Protein 2MLB (pdb70)

Nearest PDB structures (foldseek):
  2mlb-assembly1_A  TM=9.264E-01  e=1.412E-14  synthetic construct
  2y5b-assembly2_F  TM=9.102E-01  e=2.335E-07  Homo sapiens
  4jio-assembly3_U  TM=8.837E-01  e=2.335E-07  Homo sapiens
  5tl7-assembly2_C  TM=8.619E-01  e=2.286E-06  Mus musculus
  8oi3-assembly2_C  TM=8.334E-01  e=6.923E-06  Arabidopsis thaliana

Solvent-accessible surface area: 5990 Å² total; per-residue (Å²): 182,94,70,11,41,8,45,17,104,107,56,120,83,53,101,32,83,26,65,116,164,56,46,5,125,73,13,12,83,48,22,2,183,138,79,64,83,45,51,152,43,24,106,26,31,42,140,70,149,55,12,75,68,110,68,56,16,64,116,83,64,52,89,42,44,33,107,12,81,25,91,59,125,191,191,88,67,181,235

Secondary structure (DSSP, 8-state):
--EEEEE-TTS-EEEEE--TT-BHHHHHHHHHHHHT--TTTEEEEETTEE--TTSBHHHHT--TT-EEEEEE-------

CATH classification: 3.10.20.90

Radius of gyration: 12.87 Å; Cα contacts (8 Å, |Δi|>4): 111; chains: 1; bounding box: 32×34×25 Å

Sequence (79 aa):
MDTINITLPDGKTLTLTVTPEFTVKELAEEIARRLGLSPEDIKLTHNGKTLDPSLTLAEYGITPGSTITLEIKKKGGLEMDTINITLPDGKTLTLTVTPEFTVKELAEEIARRLGLSPEDIKLTHNGKTLDPSLTLAEYGITPGSTITLEIKKKGGLEMDTINITLPDGKTLTLTVTPEFTVKELAEEIARRLGLSPEDIKLTHNGKTLDPSLTLAEYGITPGSTITLEIKKKGGLEMDTINITLPDGKTLTLTVTPEFTVKELAEEIARRLGLSPEDIKLTHNGKTLDPSLTLAEYGITPGSTITLEIKKKGGLEMDTINITLPDGKTLTLTVTPEFTVKELAEEIARRLGLSPEDIKLTHNGKTLDPSLTLAEYGITPGSTITLEIKKKGGLEMDTINITLPDGKTLTLTVTPEFTVKELAEEIARRLGLSPEDIKLTHNGKTLDPSLTLAEYGITPGSTITLEIKKKGGLEMDTINITLPDGKTLTLTVTPEFTVKELAEEIARRLGLSPEDIKLTHNGKTLDPSLTLAEYGITPGSTITLEIKKKGGLEMDTINITLPDGKTLTLTVTPEFTVKELAEEIARRLGLSPEDIKLTHNGKTLDPSLTLAEYGITPGSTITLEIKKKGGLEMDTINITLPDGKTLTLTVTPEFTVKELAEEIARRLGLSPEDIKLTHNGKTLDPSLTLAEYGITPGSTITLEIKKKGGLEMDTINITLPDGKTLTLTVTPEFTVKELAEEIARRLGLSPEDIKLTHNGKTLDPSLTLAEYGITPGSTITLEIKKKGGLEMDTINITLPDGKTLTLTVTPEFTVKELAEEIARRLGLSPEDIKLTHNGKTLDPSLTLAEYGITPGSTITLEIKKKGGLEMDTINITLPDGKTLTLTVTPEFTVKELAEEIARRLGLSPEDIKLTHNGKTLDPSLTLAEYGITPGSTITLEIKKKGGLEMDTINITLPDGKTLTLTVTPEFTVKELAEEIARRLGLSPEDIKLTHNGKTLDPSLTLAEYGITPGSTITLEIKKKGGLEMDTINITLPDGKTLTLTVTPEFTVKELAEEIARRLGLSPEDIKLTHNGKTLDPSLTLAEYGITPGSTITLEIKKKGGLEMDTINITLPDGKTLTLTVTPEFTVKELAEEIARRLGLSPEDIKLTHNGKTLDPSLTLAEYGITPGSTITLEIKKKGGLEMDTINITLPDGKTLTLTVTPEFTVKELAEEIARRLGLSPEDIKLTHNGKTLDPSLTLAEYGITPGSTITLEIKKKGGLEMDTINITLPDGKTLTLTVTPEFTVKELAEEIARRLGLSPEDIKLTHNGKTLDPSLTLAEYGITPGSTITLEIKKKGGLEMDTINITLPDGKTLTLTVTPEFTVKELAEEIARRLGLSPEDIKLTHNGKTLDPSLTLAEYGITPGSTITLEIKKKGGLEMDTINITLPDGKTLTLTVTPEFTVKELAEEIARRLGLSPEDIKLTHNGKTLDPSLTLAEYGITPGSTITLEIKKKGGLEMDTINITLPDGKTLTLTVTPEFTVKELAEEIARRLGLSPEDIKLTHNGKTLDPSLTLAEYGITPGSTITLEIKKKGGLE

Foldseek 3Di:
DFWAWEQEPVGDIDIDGDDQVAALLRVLCVVCVVVVHDSVFKWKDDPHDTDDRVGGPVVVPDDHPDYIYIDGDDDDDDD

Structure (mmCIF, N/CA/C/O backbone):
data_2MLB
#
_entry.id   2MLB
#
loop_
_atom_site.group_PDB
_atom_site.id
_atom_site.type_symbol
_atom_site.label_atom_id
_atom_site.label_alt_id
_atom_site.label_comp_id
_atom_site.label_asym_id
_atom_site.label_entity_id
_atom_site.label_seq_id
_atom_site.pdbx_PDB_ins_code
_atom_site.Cartn_x
_atom_site.Cartn_y
_atom_site.Cartn_z
_atom_site.occupancy
_atom_site.B_iso_or_equiv
_atom_site.auth_seq_id
_atom_site.auth_comp_id
_atom_site.auth_asym_id
_atom_site.auth_atom_id
_atom_site.pdbx_PDB_model_num
ATOM 1 N N . MET A 1 1 ? -10.278 9.974 -12.958 1.00 0.00 1 MET A N 1
ATOM 2 C CA . MET A 1 1 ? -9.894 8.679 -12.341 1.00 0.00 1 MET A CA 1
ATOM 3 C C . MET A 1 1 ? -10.043 8.740 -10.828 1.00 0.00 1 MET A C 1
ATOM 4 O O . MET A 1 1 ? -9.761 9.766 -10.209 1.00 0.00 1 MET A O 1
ATOM 20 N N . ASP A 1 2 ? -10.494 7.635 -10.244 1.00 0.00 2 ASP A N 1
ATOM 21 C CA . ASP A 1 2 ? -10.689 7.550 -8.798 1.00 0.00 2 ASP A CA 1
ATOM 22 C C . ASP A 1 2 ? -10.227 6.197 -8.257 1.00 0.00 2 ASP A C 1
ATOM 23 O O . ASP A 1 2 ? -10.159 5.998 -7.045 1.00 0.00 2 ASP A O 1
ATOM 32 N N . THR A 1 3 ? -9.895 5.277 -9.160 1.00 0.00 3 THR A N 1
ATOM 33 C CA . THR A 1 3 ? -9.457 3.938 -8.769 1.00 0.00 3 THR A CA 1
ATOM 34 C C . THR A 1 3 ? -7.963 3.749 -9.007 1.00 0.00 3 THR A C 1
ATOM 35 O O . THR A 1 3 ? -7.382 4.365 -9.899 1.00 0.00 3 THR A O 1
ATOM 46 N N . ILE A 1 4 ? -7.348 2.892 -8.197 1.00 0.00 4 ILE A N 1
ATOM 47 C CA . ILE A 1 4 ? -5.920 2.607 -8.310 1.00 0.00 4 ILE A CA 1
ATOM 48 C C . ILE A 1 4 ? -5.675 1.107 -8.433 1.00 0.00 4 ILE A C 1
ATOM 49 O O . ILE A 1 4 ? -6.549 0.298 -8.115 1.00 0.00 4 ILE A O 1
ATOM 65 N N . ASN A 1 5 ? -4.482 0.747 -8.891 1.00 0.00 5 ASN A N 1
ATOM 66 C CA . ASN A 1 5 ? -4.112 -0.652 -9.045 1.00 0.00 5 ASN A CA 1
ATOM 67 C C . ASN A 1 5 ? -2.935 -0.983 -8.135 1.00 0.00 5 ASN A C 1
ATOM 68 O O . ASN A 1 5 ? -1.985 -0.206 -8.020 1.00 0.00 5 ASN A O 1
ATOM 79 N N . ILE A 1 6 ? -3.012 -2.128 -7.475 1.00 0.00 6 ILE A N 1
ATOM 80 C CA . ILE A 1 6 ? -1.950 -2.566 -6.581 1.00 0.00 6 ILE A CA 1
ATOM 81 C C . ILE A 1 6 ? -1.489 -3.965 -6.966 1.00 0.00 6 ILE A C 1
ATOM 82 O O . ILE A 1 6 ? -2.261 -4.924 -6.906 1.00 0.00 6 ILE A O 1
ATOM 98 N N . THR A 1 7 ? -0.232 -4.070 -7.377 1.00 0.00 7 THR A N 1
ATOM 99 C CA . THR A 1 7 ? 0.335 -5.347 -7.789 1.00 0.00 7 THR A CA 1
ATOM 100 C C . THR A 1 7 ? 1.036 -6.047 -6.632 1.00 0.00 7 THR A C 1
ATOM 101 O O . THR A 1 7 ? 1.983 -5.517 -6.050 1.00 0.00 7 THR A O 1
ATOM 112 N N . LEU A 1 8 ? 0.549 -7.235 -6.293 1.00 0.00 8 LEU A N 1
ATOM 113 C CA . LEU A 1 8 ? 1.124 -8.027 -5.222 1.00 0.00 8 LEU A CA 1
ATOM 114 C C . LEU A 1 8 ? 2.046 -9.108 -5.781 1.00 0.00 8 LEU A C 1
ATOM 115 O O . LEU A 1 8 ? 1.997 -9.403 -6.974 1.00 0.00 8 LEU A O 1
ATOM 131 N N . PRO A 1 9 ? 2.919 -9.698 -4.930 1.00 0.00 9 PRO A N 1
ATOM 132 C CA . PRO A 1 9 ? 3.853 -10.761 -5.348 1.00 0.00 9 PRO A CA 1
ATOM 133 C C . PRO A 1 9 ? 3.164 -11.966 -5.998 1.00 0.00 9 PRO A C 1
ATOM 134 O O . PRO A 1 9 ? 3.805 -12.727 -6.723 1.00 0.00 9 PRO A O 1
ATOM 145 N N . ASP A 1 10 ? 1.863 -12.142 -5.737 1.00 0.00 10 ASP A N 1
ATOM 146 C CA . ASP A 1 10 ? 1.101 -13.246 -6.324 1.00 0.00 10 ASP A CA 1
ATOM 147 C C . ASP A 1 10 ? 0.925 -13.030 -7.828 1.00 0.00 10 ASP A C 1
ATOM 148 O O . ASP A 1 10 ? 0.693 -13.979 -8.579 1.00 0.00 10 ASP A O 1
ATOM 157 N N . GLY A 1 11 ? 1.044 -11.774 -8.260 1.00 0.00 11 GLY A N 1
ATOM 158 C CA . GLY A 1 11 ? 0.930 -11.464 -9.677 1.00 0.00 11 GLY A CA 1
ATOM 159 C C . GLY A 1 11 ? -0.403 -10.858 -10.073 1.00 0.00 11 GLY A C 1
ATOM 160 O O . GLY A 1 11 ? -0.506 -10.247 -11.137 1.00 0.00 11 GLY A O 1
ATOM 164 N N . LYS A 1 12 ? -1.424 -11.017 -9.235 1.00 0.00 12 LYS A N 1
ATOM 165 C CA . LYS A 1 12 ? -2.734 -10.451 -9.536 1.00 0.00 12 LYS A CA 1
ATOM 166 C C . LYS A 1 12 ? -2.789 -8.992 -9.092 1.00 0.00 12 LYS A C 1
ATOM 167 O O . LYS A 1 12 ? -1.855 -8.488 -8.465 1.00 0.00 12 LYS A O 1
ATOM 186 N N . THR A 1 13 ? -3.876 -8.313 -9.431 1.00 0.00 13 THR A N 1
ATOM 187 C CA . THR A 1 13 ? -4.037 -6.910 -9.075 1.00 0.00 13 THR A CA 1
ATOM 188 C C . THR A 1 13 ? -5.383 -6.654 -8.411 1.00 0.00 13 THR A C 1
ATOM 189 O O . THR A 1 13 ? -6.366 -7.345 -8.684 1.00 0.00 13 THR A O 1
ATOM 200 N N . LEU A 1 14 ? -5.415 -5.656 -7.536 1.00 0.00 14 LEU A N 1
ATOM 201 C CA . LEU A 1 14 ? -6.635 -5.294 -6.823 1.00 0.00 14 LEU A CA 1
ATOM 202 C C . LEU A 1 14 ? -7.036 -3.857 -7.132 1.00 0.00 14 LEU A C 1
ATOM 203 O O . LEU A 1 14 ? -6.181 -3.014 -7.411 1.00 0.00 14 LEU A O 1
ATOM 219 N N . THR A 1 15 ? -8.336 -3.587 -7.097 1.00 0.00 15 THR A N 1
ATOM 220 C CA . THR A 1 15 ? -8.848 -2.250 -7.376 1.00 0.00 15 THR A CA 1
ATOM 221 C C . THR A 1 15 ? -9.458 -1.622 -6.126 1.00 0.00 15 THR A C 1
ATOM 222 O O . THR A 1 15 ? -10.369 -2.185 -5.517 1.00 0.00 15 THR A O 1
ATOM 233 N N . LEU A 1 16 ? -8.947 -0.451 -5.753 1.00 0.00 16 LEU A N 1
ATOM 234 C CA . LEU A 1 16 ? -9.439 0.265 -4.579 1.00 0.00 16 LEU A CA 1
ATOM 235 C C . LEU A 1 16 ? -9.596 1.751 -4.890 1.00 0.00 16 LEU A C 1
ATOM 236 O O . LEU A 1 16 ? -9.008 2.261 -5.844 1.00 0.00 16 LEU A O 1
ATOM 252 N N . THR A 1 17 ? -10.401 2.439 -4.086 1.00 0.00 17 THR A N 1
ATOM 253 C CA . THR A 1 17 ? -10.633 3.865 -4.271 1.00 0.00 17 THR A CA 1
ATOM 254 C C . THR A 1 17 ? -9.746 4.684 -3.331 1.00 0.00 17 THR A C 1
ATOM 255 O O . THR A 1 17 ? -9.556 4.319 -2.171 1.00 0.00 17 THR A O 1
ATOM 266 N N . VAL A 1 18 ? -9.195 5.785 -3.838 1.00 0.00 18 VAL A N 1
ATOM 267 C CA . VAL A 1 18 ? -8.323 6.642 -3.035 1.00 0.00 18 VAL A CA 1
ATOM 268 C C . VAL A 1 18 ? -8.904 8.042 -2.879 1.00 0.00 18 VAL A C 1
ATOM 269 O O . VAL A 1 18 ? -9.602 8.537 -3.766 1.00 0.00 18 VAL A O 1
ATOM 282 N N . THR A 1 19 ? -8.613 8.672 -1.742 1.00 0.00 19 THR A N 1
ATOM 283 C CA . THR A 1 19 ? -9.086 10.023 -1.466 1.00 0.00 19 THR A CA 1
ATOM 284 C C . THR A 1 19 ? -7.986 10.844 -0.794 1.00 0.00 19 THR A C 1
ATOM 285 O O . THR A 1 19 ? -7.067 10.281 -0.196 1.00 0.00 19 THR A O 1
ATOM 296 N N . PRO A 1 20 ? -8.057 12.186 -0.889 1.00 0.00 20 PRO A N 1
ATOM 297 C CA . PRO A 1 20 ? -7.063 13.076 -0.280 1.00 0.00 20 PRO A CA 1
ATOM 298 C C . PRO A 1 20 ? -7.197 13.152 1.243 1.00 0.00 20 PRO A C 1
ATOM 299 O O . PRO A 1 20 ? -6.364 13.759 1.917 1.00 0.00 20 PRO A O 1
ATOM 310 N N . GLU A 1 21 ? -8.250 12.534 1.777 1.00 0.00 21 GLU A N 1
ATOM 311 C CA . GLU A 1 21 ? -8.491 12.530 3.215 1.00 0.00 21 GLU A CA 1
ATOM 312 C C . GLU A 1 21 ? -7.979 11.245 3.860 1.00 0.00 21 GLU A C 1
ATOM 313 O O . GLU A 1 21 ? -7.887 11.149 5.086 1.00 0.00 21 GLU A O 1
ATOM 325 N N . PHE A 1 22 ? -7.643 10.258 3.032 1.00 0.00 22 PHE A N 1
ATOM 326 C CA . PHE A 1 22 ? -7.136 8.989 3.526 1.00 0.00 22 PHE A CA 1
ATOM 327 C C . PHE A 1 22 ? -5.640 9.075 3.778 1.00 0.00 22 PHE A C 1
ATOM 328 O O . PHE A 1 22 ? -4.915 9.768 3.059 1.00 0.00 22 PHE A O 1
ATOM 345 N N . THR A 1 23 ? -5.182 8.381 4.808 1.00 0.00 23 THR A N 1
ATOM 346 C CA . THR A 1 23 ? -3.765 8.354 5.128 1.00 0.00 23 THR A CA 1
ATOM 347 C C . THR A 1 23 ? -3.141 7.096 4.546 1.00 0.00 23 THR A C 1
ATOM 348 O O . THR A 1 23 ? -3.852 6.206 4.080 1.00 0.00 23 THR A O 1
ATOM 359 N N . VAL A 1 24 ? -1.815 7.021 4.563 1.00 0.00 24 VAL A N 1
ATOM 360 C CA . VAL A 1 24 ? -1.118 5.850 4.039 1.00 0.00 24 VAL A CA 1
ATOM 361 C C . VAL A 1 24 ? -1.389 4.637 4.929 1.00 0.00 24 VAL A C 1
ATOM 362 O O . VAL A 1 24 ? -1.467 3.507 4.450 1.00 0.00 24 VAL A O 1
ATOM 375 N N . LYS A 1 25 ? -1.544 4.896 6.225 1.00 0.00 25 LYS A N 1
ATOM 376 C CA . LYS A 1 25 ? -1.820 3.847 7.201 1.00 0.00 25 LYS A CA 1
ATOM 377 C C . LYS A 1 25 ? -3.251 3.329 7.060 1.00 0.00 25 LYS A C 1
ATOM 378 O O . LYS A 1 25 ? -3.504 2.133 7.208 1.00 0.00 25 LYS A O 1
ATOM 397 N N . GLU A 1 26 ? -4.178 4.243 6.777 1.00 0.00 26 GLU A N 1
ATOM 398 C CA . GLU A 1 26 ? -5.585 3.888 6.617 1.00 0.00 26 GLU A CA 1
ATOM 399 C C . GLU A 1 26 ? -5.806 3.112 5.324 1.00 0.00 26 GLU A C 1
ATOM 400 O O . GLU A 1 26 ? -6.456 2.069 5.323 1.00 0.00 26 GLU A O 1
ATOM 412 N N . LEU A 1 27 ? -5.276 3.633 4.218 1.00 0.00 27 LEU A N 1
ATOM 413 C CA . LEU A 1 27 ? -5.404 2.977 2.926 1.00 0.00 27 LEU A CA 1
ATOM 414 C C . LEU A 1 27 ? -4.776 1.582 2.945 1.00 0.00 27 LEU A C 1
ATOM 415 O O . LEU A 1 27 ? -5.271 0.660 2.292 1.00 0.00 27 LEU A O 1
ATOM 431 N N . ALA A 1 28 ? -3.684 1.435 3.696 1.00 0.00 28 ALA A N 1
ATOM 432 C CA . ALA A 1 28 ? -2.987 0.154 3.806 1.00 0.00 28 ALA A CA 1
ATOM 433 C C . ALA A 1 28 ? -3.778 -0.862 4.627 1.00 0.00 28 ALA A C 1
ATOM 434 O O . ALA A 1 28 ? -3.780 -2.047 4.305 1.00 0.00 28 ALA A O 1
ATOM 441 N N . GLU A 1 29 ? -4.454 -0.399 5.682 1.00 0.00 29 GLU A N 1
ATOM 442 C CA . GLU A 1 29 ? -5.234 -1.291 6.543 1.00 0.00 29 GLU A CA 1
ATOM 443 C C . GLU A 1 29 ? -6.491 -1.811 5.832 1.00 0.00 29 GLU A C 1
ATOM 444 O O . GLU A 1 29 ? -7.006 -2.876 6.179 1.00 0.00 29 GLU A O 1
ATOM 456 N N . GLU A 1 30 ? -6.976 -1.060 4.841 1.00 0.00 30 GLU A N 1
ATOM 457 C CA . GLU A 1 30 ? -8.162 -1.457 4.083 1.00 0.00 30 GLU A CA 1
ATOM 458 C C . GLU A 1 30 ? -7.845 -2.619 3.147 1.00 0.00 30 GLU A C 1
ATOM 459 O O . GLU A 1 30 ? -8.534 -3.637 3.151 1.00 0.00 30 GLU A O 1
ATOM 471 N N . ILE A 1 31 ? -6.789 -2.457 2.351 1.00 0.00 31 ILE A N 1
ATOM 472 C CA . ILE A 1 31 ? -6.370 -3.479 1.393 1.00 0.00 31 ILE A CA 1
ATOM 473 C C . ILE A 1 31 ? -5.802 -4.723 2.092 1.00 0.00 31 ILE A C 1
ATOM 474 O O . ILE A 1 31 ? -5.957 -5.845 1.603 1.00 0.00 31 ILE A O 1
ATOM 490 N N . ALA A 1 32 ? -5.159 -4.518 3.242 1.00 0.00 32 ALA A N 1
ATOM 491 C CA . ALA A 1 32 ? -4.566 -5.613 4.009 1.00 0.00 32 ALA A CA 1
ATOM 492 C C . ALA A 1 32 ? -5.632 -6.514 4.619 1.00 0.00 32 ALA A C 1
ATOM 493 O O . ALA A 1 32 ? -5.394 -7.699 4.841 1.00 0.00 32 ALA A O 1
ATOM 500 N N . ARG A 1 33 ? -6.804 -5.943 4.892 1.00 0.00 33 ARG A N 1
ATOM 501 C CA . ARG A 1 33 ? -7.909 -6.691 5.487 1.00 0.00 33 ARG A CA 1
ATOM 502 C C . ARG A 1 33 ? -8.440 -7.770 4.543 1.00 0.00 33 ARG A C 1
ATOM 503 O O . ARG A 1 33 ? -8.874 -8.833 4.990 1.00 0.00 33 ARG A O 1
ATOM 524 N N . ARG A 1 34 ? -8.401 -7.495 3.241 1.00 0.00 34 ARG A N 1
ATOM 525 C CA . ARG A 1 34 ? -8.896 -8.440 2.241 1.00 0.00 34 ARG A CA 1
ATOM 526 C C . ARG A 1 34 ? -7.873 -9.536 1.945 1.00 0.00 34 ARG A C 1
ATOM 527 O O . ARG A 1 34 ? -8.237 -10.617 1.483 1.00 0.00 34 ARG A O 1
ATOM 548 N N . LEU A 1 35 ? -6.599 -9.260 2.211 1.00 0.00 35 LEU A N 1
ATOM 549 C CA . LEU A 1 35 ? -5.547 -10.244 1.966 1.00 0.00 35 LEU A CA 1
ATOM 550 C C . LEU A 1 35 ? -5.215 -11.023 3.240 1.00 0.00 35 LEU A C 1
ATOM 551 O O . LEU A 1 35 ? -4.625 -12.100 3.181 1.00 0.00 35 LEU A O 1
ATOM 567 N N . GLY A 1 36 ? -5.606 -10.478 4.389 1.00 0.00 36 GLY A N 1
ATOM 568 C CA . GLY A 1 36 ? -5.349 -11.140 5.657 1.00 0.00 36 GLY A CA 1
ATOM 569 C C . GLY A 1 36 ? -3.940 -10.900 6.172 1.00 0.00 36 GLY A C 1
ATOM 570 O O . GLY A 1 36 ? -3.297 -11.820 6.673 1.00 0.00 36 GLY A O 1
ATOM 574 N N . LEU A 1 37 ? -3.464 -9.660 6.055 1.00 0.00 37 LEU A N 1
ATOM 575 C CA . LEU A 1 37 ? -2.123 -9.306 6.517 1.00 0.00 37 LEU A CA 1
ATOM 576 C C . LEU A 1 37 ? -2.156 -8.070 7.408 1.00 0.00 37 LEU A C 1
ATOM 577 O O . LEU A 1 37 ? -3.212 -7.473 7.625 1.00 0.00 37 LEU A O 1
ATOM 593 N N . SER A 1 38 ? -0.987 -7.689 7.913 1.00 0.00 38 SER A N 1
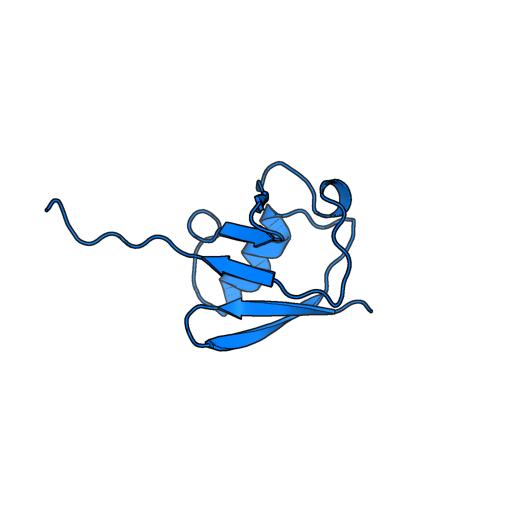ATOM 594 C CA . SER A 1 38 ? -0.863 -6.526 8.790 1.00 0.00 38 SER A CA 1
ATOM 595 C C . SER A 1 38 ? -0.169 -5.369 8.066 1.00 0.00 38 SER A C 1
ATOM 596 O O . SER A 1 38 ? 0.733 -5.592 7.261 1.00 0.00 38 SER A O 1
ATOM 604 N N . PRO A 1 39 ? -0.571 -4.115 8.359 1.00 0.00 39 PRO A N 1
ATOM 605 C CA . PRO A 1 39 ? 0.001 -2.919 7.713 1.00 0.00 39 PRO A CA 1
ATOM 606 C C . PRO A 1 39 ? 1.467 -2.654 8.074 1.00 0.00 39 PRO A C 1
ATOM 607 O O . PRO A 1 39 ? 2.180 -1.990 7.323 1.00 0.00 39 PRO A O 1
ATOM 618 N N . GLU A 1 40 ? 1.910 -3.173 9.219 1.00 0.00 40 GLU A N 1
ATOM 619 C CA . GLU A 1 40 ? 3.287 -2.969 9.680 1.00 0.00 40 GLU A CA 1
ATOM 620 C C . GLU A 1 40 ? 4.296 -3.829 8.909 1.00 0.00 40 GLU A C 1
ATOM 621 O O . GLU A 1 40 ? 5.507 -3.655 9.054 1.00 0.00 40 GLU A O 1
ATOM 633 N N . ASP A 1 41 ? 3.794 -4.749 8.091 1.00 0.00 41 ASP A N 1
ATOM 634 C CA . ASP A 1 41 ? 4.660 -5.632 7.312 1.00 0.00 41 ASP A CA 1
ATOM 635 C C . ASP A 1 41 ? 4.665 -5.250 5.835 1.00 0.00 41 ASP A C 1
ATOM 636 O O . ASP A 1 41 ? 5.644 -5.492 5.125 1.00 0.00 41 ASP A O 1
ATOM 645 N N . ILE A 1 42 ? 3.570 -4.654 5.374 1.00 0.00 42 ILE A N 1
ATOM 646 C CA . ILE A 1 42 ? 3.455 -4.240 3.979 1.00 0.00 42 ILE A CA 1
ATOM 647 C C . ILE A 1 42 ? 3.937 -2.807 3.789 1.00 0.00 42 ILE A C 1
ATOM 648 O O . ILE A 1 42 ? 3.561 -1.908 4.541 1.00 0.00 42 ILE A O 1
ATOM 664 N N . LYS A 1 43 ? 4.768 -2.606 2.776 1.00 0.00 43 LYS A N 1
ATOM 665 C CA . LYS A 1 43 ? 5.291 -1.284 2.475 1.00 0.00 43 LYS A CA 1
ATOM 666 C C . LYS A 1 43 ? 4.965 -0.894 1.044 1.00 0.00 43 LYS A C 1
ATOM 667 O O . LYS A 1 43 ? 5.118 -1.695 0.119 1.00 0.00 43 LYS A O 1
ATOM 686 N N . LEU A 1 44 ? 4.507 0.338 0.867 1.00 0.00 44 LEU A N 1
ATOM 687 C CA . LEU A 1 44 ? 4.166 0.840 -0.455 1.00 0.00 44 LEU A CA 1
ATOM 688 C C . LEU A 1 44 ? 5.371 1.519 -1.086 1.00 0.00 44 LEU A C 1
ATOM 689 O O . LEU A 1 44 ? 6.046 2.324 -0.442 1.00 0.00 44 LEU A O 1
ATOM 705 N N . THR A 1 45 ? 5.644 1.187 -2.338 1.00 0.00 45 THR A N 1
ATOM 706 C CA . THR A 1 45 ? 6.777 1.761 -3.045 1.00 0.00 45 THR A CA 1
ATOM 707 C C . THR A 1 45 ? 6.342 2.399 -4.361 1.00 0.00 45 THR A C 1
ATOM 708 O O . THR A 1 45 ? 5.698 1.760 -5.195 1.00 0.00 45 THR A O 1
ATOM 719 N N . HIS A 1 46 ? 6.697 3.667 -4.533 1.00 0.00 46 HIS A N 1
ATOM 720 C CA . HIS A 1 46 ? 6.356 4.410 -5.736 1.00 0.00 46 HIS A CA 1
ATOM 721 C C . HIS A 1 46 ? 7.558 5.204 -6.231 1.00 0.00 46 HIS A C 1
ATOM 722 O O . HIS A 1 46 ? 8.124 6.009 -5.488 1.00 0.00 46 HIS A O 1
ATOM 737 N N . ASN A 1 47 ? 7.950 4.952 -7.485 1.00 0.00 47 ASN A N 1
ATOM 738 C CA . ASN A 1 47 ? 9.090 5.635 -8.112 1.00 0.00 47 ASN A CA 1
ATOM 739 C C . ASN A 1 47 ? 10.404 5.308 -7.402 1.00 0.00 47 ASN A C 1
ATOM 740 O O . ASN A 1 47 ? 11.359 6.086 -7.453 1.00 0.00 47 ASN A O 1
ATOM 751 N N . GLY A 1 48 ? 10.445 4.154 -6.738 1.00 0.00 48 GLY A N 1
ATOM 752 C CA . GLY A 1 48 ? 11.647 3.745 -6.030 1.00 0.00 48 GLY A CA 1
ATOM 753 C C . GLY A 1 48 ? 11.670 4.201 -4.581 1.00 0.00 48 GLY A C 1
ATOM 754 O O . GLY A 1 48 ? 12.473 3.709 -3.788 1.00 0.00 48 GLY A O 1
ATOM 758 N N . LYS A 1 49 ? 10.792 5.140 -4.234 1.00 0.00 49 LYS A N 1
ATOM 759 C CA . LYS A 1 49 ? 10.725 5.655 -2.868 1.00 0.00 49 LYS A CA 1
ATOM 760 C C . LYS A 1 49 ? 9.594 4.992 -2.093 1.00 0.00 49 LYS A C 1
ATOM 761 O O . LYS A 1 49 ? 8.571 4.617 -2.665 1.00 0.00 49 LYS A O 1
ATOM 780 N N . THR A 1 50 ? 9.788 4.850 -0.789 1.00 0.00 50 THR A N 1
ATOM 781 C CA . THR A 1 50 ? 8.786 4.232 0.068 1.00 0.00 50 THR A CA 1
ATOM 782 C C . THR A 1 50 ? 7.925 5.286 0.752 1.00 0.00 50 THR A C 1
ATOM 783 O O . THR A 1 50 ? 8.346 6.428 0.938 1.00 0.00 50 THR A O 1
ATOM 794 N N . LEU A 1 51 ? 6.713 4.889 1.118 1.00 0.00 51 LEU A N 1
ATOM 795 C CA . LEU A 1 51 ? 5.774 5.788 1.774 1.00 0.00 51 LEU A CA 1
ATOM 796 C C . LEU A 1 51 ? 5.669 5.481 3.263 1.00 0.00 51 LEU A C 1
ATOM 797 O O . LEU A 1 51 ? 5.578 4.317 3.662 1.00 0.00 51 LEU A O 1
ATOM 813 N N . ASP A 1 52 ? 5.678 6.530 4.080 1.00 0.00 52 ASP A N 1
ATOM 814 C CA . ASP A 1 52 ? 5.585 6.373 5.523 1.00 0.00 52 ASP A CA 1
ATOM 815 C C . ASP A 1 52 ? 4.134 6.475 5.997 1.00 0.00 52 ASP A C 1
ATOM 816 O O . ASP A 1 52 ? 3.368 7.292 5.485 1.00 0.00 52 ASP A O 1
ATOM 825 N N . PRO A 1 53 ? 3.739 5.643 6.985 1.00 0.00 53 PRO A N 1
ATOM 826 C CA . PRO A 1 53 ? 2.369 5.630 7.531 1.00 0.00 53 PRO A CA 1
ATOM 827 C C . PRO A 1 53 ? 1.995 6.916 8.272 1.00 0.00 53 PRO A C 1
ATOM 828 O O . PRO A 1 53 ? 0.813 7.226 8.429 1.00 0.00 53 PRO A O 1
ATOM 839 N N . SER A 1 54 ? 3.004 7.654 8.727 1.00 0.00 54 SER A N 1
ATOM 840 C CA . SER A 1 54 ? 2.785 8.893 9.472 1.00 0.00 54 SER A CA 1
ATOM 841 C C . SER A 1 54 ? 2.359 10.047 8.567 1.00 0.00 54 SER A C 1
ATOM 842 O O . SER A 1 54 ? 1.706 10.987 9.020 1.00 0.00 54 SER A O 1
ATOM 850 N N . LEU A 1 55 ? 2.724 9.980 7.291 1.00 0.00 55 LEU A N 1
ATOM 851 C CA . LEU A 1 55 ? 2.394 11.021 6.355 1.00 0.00 55 LEU A CA 1
ATOM 852 C C . LEU A 1 55 ? 1.060 10.759 5.666 1.00 0.00 55 LEU A C 1
ATOM 853 O O . LEU A 1 55 ? 0.346 9.807 5.991 1.00 0.00 55 LEU A O 1
ATOM 869 N N . THR A 1 56 ? 0.737 11.614 4.705 1.00 0.00 56 THR A N 1
ATOM 870 C CA . THR A 1 56 ? -0.516 11.509 3.966 1.00 0.00 56 THR A CA 1
ATOM 871 C C . THR A 1 56 ? -0.265 11.201 2.492 1.00 0.00 56 THR A C 1
ATOM 872 O O . THR A 1 56 ? 0.853 11.349 1.996 1.00 0.00 56 THR A O 1
ATOM 883 N N . LEU A 1 57 ? -1.317 10.770 1.801 1.00 0.00 57 LEU A N 1
ATOM 884 C CA . LEU A 1 57 ? -1.228 10.427 0.384 1.00 0.00 57 LEU A CA 1
ATOM 885 C C . LEU A 1 57 ? -1.106 11.671 -0.496 1.00 0.00 57 LEU A C 1
ATOM 886 O O . LEU A 1 57 ? -0.492 11.631 -1.563 1.00 0.00 57 LEU A O 1
ATOM 902 N N . ALA A 1 58 ? -1.689 12.776 -0.038 1.00 0.00 58 ALA A N 1
ATOM 903 C CA . ALA A 1 58 ? -1.659 14.029 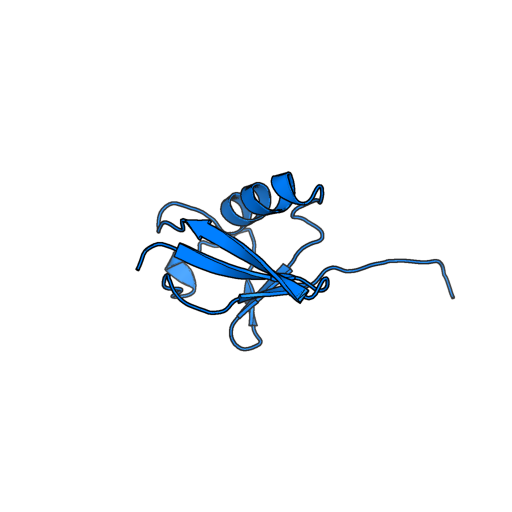-0.790 1.00 0.00 58 ALA A CA 1
ATOM 904 C C . ALA A 1 58 ? -0.353 14.797 -0.583 1.00 0.00 58 ALA A C 1
ATOM 905 O O . ALA A 1 58 ? -0.100 15.788 -1.271 1.00 0.00 58 ALA A O 1
ATOM 912 N N . GLU A 1 59 ? 0.471 14.346 0.361 1.00 0.00 59 GLU A N 1
ATOM 913 C CA . GLU A 1 59 ? 1.748 14.999 0.644 1.00 0.00 59 GLU A CA 1
ATOM 914 C C . GLU A 1 59 ? 2.818 14.523 -0.332 1.00 0.00 59 GLU A C 1
ATOM 915 O O . GLU A 1 59 ? 3.729 15.271 -0.688 1.00 0.00 59 GLU A O 1
ATOM 927 N N . TYR A 1 60 ? 2.689 13.273 -0.761 1.00 0.00 60 TYR A N 1
ATOM 928 C CA . TYR A 1 60 ? 3.635 12.667 -1.682 1.00 0.00 60 TYR A CA 1
ATOM 929 C C . TYR A 1 60 ? 3.335 13.049 -3.131 1.00 0.00 60 TYR A C 1
ATOM 930 O O . TYR A 1 60 ? 4.205 12.950 -3.996 1.00 0.00 60 TYR A O 1
ATOM 948 N N . GLY A 1 61 ? 2.106 13.492 -3.391 1.00 0.00 61 GLY A N 1
ATOM 949 C CA . GLY A 1 61 ? 1.724 13.883 -4.737 1.00 0.00 61 GLY A CA 1
ATOM 950 C C . GLY A 1 61 ? 1.274 12.708 -5.582 1.00 0.00 61 GLY A C 1
ATOM 951 O O . GLY A 1 61 ? 1.681 12.576 -6.735 1.00 0.00 61 GLY A O 1
ATOM 955 N N . ILE A 1 62 ? 0.430 11.853 -5.010 1.00 0.00 62 ILE A N 1
ATOM 956 C CA . ILE A 1 62 ? -0.071 10.680 -5.723 1.00 0.00 62 ILE A CA 1
ATOM 957 C C . ILE A 1 62 ? -1.460 10.932 -6.301 1.00 0.00 62 ILE A C 1
ATOM 958 O O . ILE A 1 62 ? -2.303 11.572 -5.670 1.00 0.00 62 ILE A O 1
ATOM 974 N N . THR A 1 63 ? -1.688 10.414 -7.504 1.00 0.00 63 THR A N 1
ATOM 975 C CA . THR A 1 63 ? -2.970 10.565 -8.180 1.00 0.00 63 THR A CA 1
ATOM 976 C C . THR A 1 63 ? -3.567 9.200 -8.534 1.00 0.00 63 THR A C 1
ATOM 977 O O . THR A 1 63 ? -2.837 8.217 -8.670 1.00 0.00 63 THR A O 1
ATOM 988 N N . PRO A 1 64 ? -4.906 9.119 -8.677 1.00 0.00 64 PRO A N 1
ATOM 989 C CA . PRO A 1 64 ? -5.590 7.868 -9.021 1.00 0.00 64 PRO A CA 1
ATOM 990 C C . PRO A 1 64 ? -5.317 7.441 -10.461 1.00 0.00 64 PRO A C 1
ATOM 991 O O . PRO A 1 64 ? -5.220 8.281 -11.356 1.00 0.00 64 PRO A O 1
ATOM 1002 N N . GLY A 1 65 ? -5.193 6.132 -10.678 1.00 0.00 65 GLY A N 1
ATOM 1003 C CA . GLY A 1 65 ? -4.934 5.621 -12.011 1.00 0.00 65 GLY A CA 1
ATOM 1004 C C . GLY A 1 65 ? -3.470 5.309 -12.244 1.00 0.00 65 GLY A C 1
ATOM 1005 O O . GLY A 1 65 ? -3.051 5.075 -13.377 1.00 0.00 65 GLY A O 1
ATOM 1009 N N . SER A 1 66 ? -2.687 5.311 -11.169 1.00 0.00 66 SER A N 1
ATOM 1010 C CA . SER A 1 66 ? -1.260 5.021 -11.258 1.00 0.00 66 SER A CA 1
ATOM 1011 C C . SER A 1 66 ? -0.978 3.573 -10.863 1.00 0.00 66 SER A C 1
ATOM 1012 O O . SER A 1 66 ? -1.827 2.899 -10.275 1.00 0.00 66 SER A O 1
ATOM 1020 N N . THR A 1 67 ? 0.220 3.103 -11.196 1.00 0.00 67 THR A N 1
ATOM 1021 C CA . THR A 1 67 ? 0.629 1.742 -10.878 1.00 0.00 67 THR A CA 1
ATOM 1022 C C . THR A 1 67 ? 1.439 1.706 -9.581 1.00 0.00 67 THR A C 1
ATOM 1023 O O . THR A 1 67 ? 2.433 2.417 -9.445 1.00 0.00 67 THR A O 1
ATOM 1034 N N . ILE A 1 68 ? 1.005 0.880 -8.631 1.00 0.00 68 ILE A N 1
ATOM 1035 C CA . ILE A 1 68 ? 1.695 0.768 -7.343 1.00 0.00 68 ILE A CA 1
ATOM 1036 C C . ILE A 1 68 ? 2.089 -0.678 -7.051 1.00 0.00 68 ILE A C 1
ATOM 1037 O O . ILE A 1 68 ? 1.317 -1.605 -7.296 1.00 0.00 68 ILE A O 1
ATOM 1053 N N . THR A 1 69 ? 3.300 -0.859 -6.528 1.00 0.00 69 THR A N 1
ATOM 1054 C CA . THR A 1 69 ? 3.805 -2.183 -6.186 1.00 0.00 69 THR A CA 1
ATOM 1055 C C . THR A 1 69 ? 4.108 -2.273 -4.693 1.00 0.00 69 THR A C 1
ATOM 1056 O O . THR A 1 69 ? 4.779 -1.404 -4.130 1.00 0.00 69 THR A O 1
ATOM 1067 N N . LEU A 1 70 ? 3.603 -3.323 -4.056 1.00 0.00 70 LEU A N 1
ATOM 1068 C CA . LEU A 1 70 ? 3.813 -3.525 -2.624 1.00 0.00 70 LEU A CA 1
ATOM 1069 C C . LEU A 1 70 ? 4.865 -4.600 -2.370 1.00 0.00 70 LEU A C 1
ATOM 1070 O O . LEU A 1 70 ? 5.181 -5.396 -3.255 1.00 0.00 70 LEU A O 1
ATOM 1086 N N . GLU A 1 71 ? 5.411 -4.604 -1.157 1.00 0.00 71 GLU A N 1
ATOM 1087 C CA . GLU A 1 71 ? 6.424 -5.583 -0.770 1.00 0.00 71 GLU A CA 1
ATOM 1088 C C . GLU A 1 71 ? 6.235 -6.013 0.684 1.00 0.00 71 GLU A C 1
ATOM 1089 O O . GLU A 1 71 ? 5.780 -5.230 1.519 1.00 0.00 71 GLU A O 1
ATOM 1101 N N . ILE A 1 72 ? 6.575 -7.268 0.976 1.00 0.00 72 ILE A N 1
ATOM 1102 C CA . ILE A 1 72 ? 6.447 -7.813 2.327 1.00 0.00 72 ILE A CA 1
ATOM 1103 C C . ILE A 1 72 ? 7.752 -8.473 2.759 1.00 0.00 72 ILE A C 1
ATOM 1104 O O . ILE A 1 72 ? 8.463 -9.055 1.939 1.00 0.00 72 ILE A O 1
ATOM 1120 N N . LYS A 1 73 ? 8.067 -8.377 4.047 1.00 0.00 73 LYS A N 1
ATOM 1121 C CA . LYS A 1 73 ? 9.286 -8.975 4.577 1.00 0.00 73 LYS A CA 1
ATOM 1122 C C . LYS A 1 73 ? 8.970 -10.278 5.305 1.00 0.00 73 LYS A C 1
ATOM 1123 O O . LYS A 1 73 ? 8.092 -10.324 6.168 1.00 0.00 73 LYS A O 1
ATOM 1142 N N . LYS A 1 74 ? 9.684 -11.337 4.945 1.00 0.00 74 LYS A N 1
ATOM 1143 C CA . LYS A 1 74 ? 9.479 -12.641 5.565 1.00 0.00 74 LYS A CA 1
ATOM 1144 C C . LYS A 1 74 ? 10.714 -13.061 6.351 1.00 0.00 74 LYS A C 1
ATOM 1145 O O . LYS A 1 74 ? 11.837 -12.693 6.005 1.00 0.00 74 LYS A O 1
ATOM 1164 N N . LYS A 1 75 ? 10.502 -13.832 7.412 1.00 0.00 75 LYS A N 1
ATOM 1165 C CA . LYS A 1 75 ? 11.604 -14.301 8.245 1.00 0.00 75 LYS A CA 1
ATOM 1166 C C . LYS A 1 75 ? 11.533 -15.811 8.429 1.00 0.00 75 LYS A C 1
ATOM 1167 O O . LYS A 1 75 ? 10.462 -16.364 8.689 1.00 0.00 75 LYS A O 1
ATOM 1186 N N . GLY A 1 76 ? 12.675 -16.475 8.290 1.00 0.00 76 GLY A N 1
ATOM 1187 C CA . GLY A 1 76 ? 12.720 -17.918 8.441 1.00 0.00 76 GLY A CA 1
ATOM 1188 C C . GLY A 1 76 ? 13.324 -18.339 9.761 1.00 0.00 76 GLY A C 1
ATOM 1189 O O . GLY A 1 76 ? 12.626 -18.865 10.628 1.00 0.00 76 GLY A O 1
ATOM 1193 N N . GLY A 1 77 ? 14.623 -18.113 9.913 1.00 0.00 77 GLY A N 1
ATOM 1194 C CA . GLY A 1 77 ? 15.301 -18.479 11.138 1.00 0.00 77 GLY A CA 1
ATOM 1195 C C . GLY A 1 77 ? 16.420 -17.525 11.489 1.00 0.00 77 GLY A C 1
ATOM 1196 O O . GLY A 1 77 ? 16.284 -16.310 11.340 1.00 0.00 77 GLY A O 1
ATOM 1200 N N . LEU A 1 78 ? 17.530 -18.082 11.959 1.00 0.00 78 LEU A N 1
ATOM 1201 C CA . LEU A 1 78 ? 18.688 -17.285 12.344 1.00 0.00 78 LEU A CA 1
ATOM 1202 C C . LEU A 1 78 ? 19.720 -17.268 11.225 1.00 0.00 78 LEU A C 1
ATOM 1203 O O . LEU A 1 78 ? 20.247 -16.215 10.866 1.00 0.00 78 LEU A O 1
ATOM 1219 N N . GLU A 1 79 ? 20.004 -18.448 10.679 1.00 0.00 79 GLU A N 1
ATOM 1220 C CA . GLU A 1 79 ? 20.968 -18.585 9.594 1.00 0.00 79 GLU A CA 1
ATOM 1221 C C . GLU A 1 79 ? 20.320 -19.260 8.388 1.00 0.00 79 GLU A C 1
ATOM 1222 O O . GLU A 1 79 ? 19.763 -20.365 8.559 1.00 0.00 79 GLU A O 1
ATOM 1235 N N . MET A 1 1 ? -10.281 10.191 -11.552 1.00 0.00 1 MET A N 2
ATOM 1236 C CA . MET A 1 1 ? -10.266 8.755 -11.171 1.00 0.00 1 MET A CA 2
ATOM 1237 C C . MET A 1 1 ? -10.465 8.595 -9.672 1.00 0.00 1 MET A C 2
ATOM 1238 O O . MET A 1 1 ? -10.180 9.510 -8.895 1.00 0.00 1 MET A O 2
ATOM 1254 N N . ASP A 1 2 ? -10.962 7.430 -9.271 1.00 0.00 2 ASP A N 2
ATOM 1255 C CA . ASP A 1 2 ? -11.209 7.139 -7.861 1.00 0.00 2 ASP A CA 2
ATOM 1256 C C . ASP A 1 2 ? -10.717 5.740 -7.496 1.00 0.00 2 ASP A C 2
ATOM 1257 O O . ASP A 1 2 ? -10.724 5.352 -6.327 1.00 0.00 2 ASP A O 2
ATOM 1266 N N . THR A 1 3 ? -10.291 4.982 -8.504 1.00 0.00 3 THR A N 2
ATOM 1267 C CA . THR A 1 3 ? -9.796 3.627 -8.289 1.00 0.00 3 THR A CA 2
ATOM 1268 C C . THR A 1 3 ? -8.310 3.531 -8.609 1.00 0.00 3 THR A C 2
ATOM 1269 O O . THR A 1 3 ? -7.795 4.263 -9.454 1.00 0.00 3 THR A O 2
ATOM 1280 N N . ILE A 1 4 ? -7.623 2.631 -7.914 1.00 0.00 4 ILE A N 2
ATOM 1281 C CA . ILE A 1 4 ? -6.193 2.430 -8.117 1.00 0.00 4 ILE A CA 2
ATOM 1282 C C . ILE A 1 4 ? -5.875 0.952 -8.291 1.00 0.00 4 ILE A C 2
ATOM 1283 O O . ILE A 1 4 ? -6.654 0.090 -7.882 1.00 0.00 4 ILE A O 2
ATOM 1299 N N . ASN A 1 5 ? -4.729 0.666 -8.893 1.00 0.00 5 ASN A N 2
ATOM 1300 C CA . ASN A 1 5 ? -4.305 -0.709 -9.107 1.00 0.00 5 ASN A CA 2
ATOM 1301 C C . ASN A 1 5 ? -3.113 -1.031 -8.214 1.00 0.00 5 ASN A C 2
ATOM 1302 O O . ASN A 1 5 ? -2.132 -0.286 -8.166 1.00 0.00 5 ASN A O 2
ATOM 1313 N N . ILE A 1 6 ? -3.219 -2.133 -7.491 1.00 0.00 6 ILE A N 2
ATOM 1314 C CA . ILE A 1 6 ? -2.158 -2.572 -6.599 1.00 0.00 6 ILE A CA 2
ATOM 1315 C C . ILE A 1 6 ? -1.653 -3.941 -7.041 1.00 0.00 6 ILE A C 2
ATOM 1316 O O . ILE A 1 6 ? -2.369 -4.938 -6.946 1.00 0.00 6 ILE A O 2
ATOM 1332 N N . THR A 1 7 ? -0.422 -3.977 -7.532 1.00 0.00 7 THR A N 2
ATOM 1333 C CA . THR A 1 7 ? 0.172 -5.217 -8.019 1.00 0.00 7 THR A CA 2
ATOM 1334 C C . THR A 1 7 ? 0.832 -6.006 -6.900 1.00 0.00 7 THR A C 2
ATOM 1335 O O . THR A 1 7 ? 1.592 -5.460 -6.099 1.00 0.00 7 THR A O 2
ATOM 1346 N N . LEU A 1 8 ? 0.536 -7.300 -6.856 1.00 0.00 8 LEU A N 2
ATOM 1347 C CA . LEU A 1 8 ? 1.085 -8.187 -5.861 1.00 0.00 8 LEU A CA 2
ATOM 1348 C C . LEU A 1 8 ? 2.295 -8.925 -6.430 1.00 0.00 8 LEU A C 2
ATOM 1349 O O . LEU A 1 8 ? 2.477 -8.962 -7.647 1.00 0.00 8 LEU A O 2
ATOM 1365 N N . PRO A 1 9 ? 3.141 -9.522 -5.567 1.00 0.00 9 PRO A N 2
ATOM 1366 C CA . PRO A 1 9 ? 4.316 -10.277 -6.018 1.00 0.00 9 PRO A CA 2
ATOM 1367 C C . PRO A 1 9 ? 3.934 -11.621 -6.640 1.00 0.00 9 PRO A C 2
ATOM 1368 O O . PRO A 1 9 ? 4.798 -12.375 -7.092 1.00 0.00 9 PRO A O 2
ATOM 1379 N N . ASP A 1 10 ? 2.632 -11.910 -6.664 1.00 0.00 10 ASP A N 2
ATOM 1380 C CA . ASP A 1 10 ? 2.134 -13.155 -7.237 1.00 0.00 10 ASP A CA 2
ATOM 1381 C C . ASP A 1 10 ? 1.809 -12.976 -8.716 1.00 0.00 10 ASP A C 2
ATOM 1382 O O . ASP A 1 10 ? 1.640 -13.951 -9.448 1.00 0.00 10 ASP A O 2
ATOM 1391 N N . GLY A 1 11 ? 1.730 -11.720 -9.151 1.00 0.00 11 GLY A N 2
ATOM 1392 C CA . GLY A 1 11 ? 1.436 -11.429 -10.543 1.00 0.00 11 GLY A CA 2
ATOM 1393 C C . GLY A 1 11 ? -0.008 -11.024 -10.778 1.00 0.00 11 GLY A C 2
ATOM 1394 O O . GLY A 1 11 ? -0.422 -10.841 -11.921 1.00 0.00 11 GLY A O 2
ATOM 1398 N N . LYS A 1 12 ? -0.777 -10.879 -9.701 1.00 0.00 12 LYS A N 2
ATOM 1399 C CA . LYS A 1 12 ? -2.178 -10.489 -9.816 1.00 0.00 12 LYS A CA 2
ATOM 1400 C C . LYS A 1 12 ? -2.382 -9.050 -9.354 1.00 0.00 12 LYS A C 2
ATOM 1401 O O . LYS A 1 12 ? -1.689 -8.565 -8.459 1.00 0.00 12 LYS A O 2
ATOM 1420 N N . THR A 1 13 ? -3.336 -8.369 -9.977 1.00 0.00 13 THR A N 2
ATOM 1421 C CA . THR A 1 13 ? -3.631 -6.979 -9.647 1.00 0.00 13 THR A CA 2
ATOM 1422 C C . THR A 1 13 ? -4.886 -6.862 -8.787 1.00 0.00 13 THR A C 2
ATOM 1423 O O . THR A 1 13 ? -5.740 -7.750 -8.785 1.00 0.00 13 THR A O 2
ATOM 1434 N N . LEU A 1 14 ? -4.985 -5.757 -8.055 1.00 0.00 14 LEU A N 2
ATOM 1435 C CA . LEU A 1 14 ? -6.125 -5.504 -7.180 1.00 0.00 14 LEU A CA 2
ATOM 1436 C C . LEU A 1 14 ? -6.642 -4.082 -7.373 1.00 0.00 14 LEU A C 2
ATOM 1437 O O . LEU A 1 14 ? -5.880 -3.179 -7.713 1.00 0.00 14 LEU A O 2
ATOM 1453 N N . THR A 1 15 ? -7.939 -3.891 -7.166 1.00 0.00 15 THR A N 2
ATOM 1454 C CA . THR A 1 15 ? -8.554 -2.575 -7.302 1.00 0.00 15 THR A CA 2
ATOM 1455 C C . THR A 1 15 ? -9.176 -2.127 -5.981 1.00 0.00 15 THR A C 2
ATOM 1456 O O . THR A 1 15 ? -9.951 -2.862 -5.373 1.00 0.00 15 THR A O 2
ATOM 1467 N N . LEU A 1 16 ? -8.828 -0.920 -5.541 1.00 0.00 16 LEU A N 2
ATOM 1468 C CA . LEU A 1 16 ? -9.353 -0.384 -4.287 1.00 0.00 16 LEU A CA 2
ATOM 1469 C C . LEU A 1 16 ? -9.935 1.014 -4.488 1.00 0.00 16 LEU A C 2
ATOM 1470 O O . LEU A 1 16 ? -9.513 1.752 -5.381 1.00 0.00 16 LEU A O 2
ATOM 1486 N N . THR A 1 17 ? -10.910 1.367 -3.654 1.00 0.00 17 THR A N 2
ATOM 1487 C CA . THR A 1 17 ? -11.560 2.671 -3.732 1.00 0.00 17 THR A CA 2
ATOM 1488 C C . THR A 1 17 ? -11.020 3.626 -2.668 1.00 0.00 17 THR A C 2
ATOM 1489 O O . THR A 1 17 ? -11.328 3.489 -1.485 1.00 0.00 17 THR A O 2
ATOM 1500 N N . VAL A 1 18 ? -10.210 4.591 -3.096 1.00 0.00 18 VAL A N 2
ATOM 1501 C CA . VAL A 1 18 ? -9.625 5.573 -2.180 1.00 0.00 18 VAL A CA 2
ATOM 1502 C C . VAL A 1 18 ? -9.552 6.942 -2.840 1.00 0.00 18 VAL A C 2
ATOM 1503 O O . VAL A 1 18 ? -9.852 7.085 -4.023 1.00 0.00 18 VAL A O 2
ATOM 1516 N N . THR A 1 19 ? -9.146 7.948 -2.071 1.00 0.00 19 THR A N 2
ATOM 1517 C CA . THR A 1 19 ? -9.032 9.307 -2.595 1.00 0.00 19 THR A CA 2
ATOM 1518 C C . THR A 1 19 ? -7.797 9.992 -2.024 1.00 0.00 19 THR A C 2
ATOM 1519 O O . THR A 1 19 ? -7.248 9.547 -1.018 1.00 0.00 19 THR A O 2
ATOM 1530 N N . PRO A 1 20 ? -7.327 11.076 -2.672 1.00 0.00 20 PRO A N 2
ATOM 1531 C CA . PRO A 1 20 ? -6.160 11.836 -2.203 1.00 0.00 20 PRO A CA 2
ATOM 1532 C C . PRO A 1 20 ? -6.372 12.450 -0.815 1.00 0.00 20 PRO A C 2
ATOM 1533 O O . PRO A 1 20 ? -5.416 12.868 -0.163 1.00 0.00 20 PRO A O 2
ATOM 1544 N N . GLU A 1 21 ? -7.631 12.497 -0.369 1.00 0.00 21 GLU A N 2
ATOM 1545 C CA . GLU A 1 21 ? -7.968 13.048 0.942 1.00 0.00 21 GLU A CA 2
ATOM 1546 C C . GLU A 1 21 ? -7.759 12.014 2.048 1.00 0.00 21 GLU A C 2
ATOM 1547 O O . GLU A 1 21 ? -7.813 12.341 3.234 1.00 0.00 21 GLU A O 2
ATOM 1559 N N . PHE A 1 22 ? -7.519 10.765 1.654 1.00 0.00 22 PHE A N 2
ATOM 1560 C CA . PHE A 1 22 ? -7.302 9.690 2.596 1.00 0.00 22 PHE A CA 2
ATOM 1561 C C . PHE A 1 22 ? -5.849 9.678 3.064 1.00 0.00 22 PHE A C 2
ATOM 1562 O O . PHE A 1 22 ? -4.976 10.259 2.419 1.00 0.00 22 PHE A O 2
ATOM 1579 N N . THR A 1 23 ? -5.597 9.031 4.192 1.00 0.00 23 THR A N 2
ATOM 1580 C CA . THR A 1 23 ? -4.243 8.946 4.728 1.00 0.00 23 THR A CA 2
ATOM 1581 C C . THR A 1 23 ? -3.562 7.666 4.261 1.00 0.00 23 THR A C 2
ATOM 1582 O O . THR A 1 23 ? -4.217 6.761 3.741 1.00 0.00 23 THR A O 2
ATOM 1593 N N . VAL A 1 24 ? -2.245 7.593 4.441 1.00 0.00 24 VAL A N 2
ATOM 1594 C CA . VAL A 1 24 ? -1.492 6.407 4.046 1.00 0.00 24 VAL A CA 2
ATOM 1595 C C . VAL A 1 24 ? -1.832 5.235 4.966 1.00 0.00 24 VAL A C 2
ATOM 1596 O O . VAL A 1 24 ? -1.829 4.079 4.547 1.00 0.00 24 VAL A O 2
ATOM 1609 N N . LYS A 1 25 ? -2.145 5.556 6.222 1.00 0.00 25 LYS A N 2
ATOM 1610 C CA . LYS A 1 25 ? -2.504 4.547 7.212 1.00 0.00 25 LYS A CA 2
ATOM 1611 C C . LYS A 1 25 ? -3.849 3.907 6.875 1.00 0.00 25 LYS A C 2
ATOM 1612 O O . LYS A 1 25 ? -4.044 2.710 7.082 1.00 0.00 25 LYS A O 2
ATOM 1631 N N . GLU A 1 26 ? -4.769 4.721 6.354 1.00 0.00 26 GLU A N 2
ATOM 1632 C CA . GLU A 1 26 ? -6.099 4.250 5.983 1.00 0.00 26 GLU A CA 2
ATOM 1633 C C . GLU A 1 26 ? -6.038 3.350 4.752 1.00 0.00 26 GLU A C 2
ATOM 1634 O O . GLU A 1 26 ? -6.640 2.279 4.730 1.00 0.00 26 GLU A O 2
ATOM 1646 N N . LEU A 1 27 ? -5.315 3.797 3.723 1.00 0.00 27 LEU A N 2
ATOM 1647 C CA . LEU A 1 27 ? -5.164 3.017 2.498 1.00 0.00 27 LEU A CA 2
ATOM 1648 C C . LEU A 1 27 ? -4.514 1.659 2.786 1.00 0.00 27 LEU A C 2
ATOM 1649 O O . LEU A 1 27 ? -4.905 0.642 2.207 1.00 0.00 27 LEU A O 2
ATOM 1665 N N . ALA A 1 28 ? -3.532 1.651 3.689 1.00 0.00 28 ALA A N 2
ATOM 1666 C CA . ALA A 1 28 ? -2.819 0.428 4.052 1.00 0.00 28 ALA A CA 2
ATOM 1667 C C . ALA A 1 28 ? -3.682 -0.526 4.878 1.00 0.00 28 ALA A C 2
ATOM 1668 O O . ALA A 1 28 ? -3.572 -1.742 4.732 1.00 0.00 28 ALA A O 2
ATOM 1675 N N . GLU A 1 29 ? -4.537 0.019 5.745 1.00 0.00 29 GLU A N 2
ATOM 1676 C CA . GLU A 1 29 ? -5.401 -0.811 6.587 1.00 0.00 29 GLU A CA 2
ATOM 1677 C C . GLU A 1 29 ? -6.549 -1.427 5.782 1.00 0.00 29 GLU A C 2
ATOM 1678 O O . GLU A 1 29 ? -7.091 -2.468 6.156 1.00 0.00 29 GLU A O 2
ATOM 1690 N N . GLU A 1 30 ? -6.911 -0.780 4.674 1.00 0.00 30 GLU A N 2
ATOM 1691 C CA . GLU A 1 30 ? -7.987 -1.266 3.819 1.00 0.00 30 GLU A CA 2
ATOM 1692 C C . GLU A 1 30 ? -7.536 -2.486 3.015 1.00 0.00 30 GLU A C 2
ATOM 1693 O O . GLU A 1 30 ? -8.244 -3.490 2.953 1.00 0.00 30 GLU A O 2
ATOM 1705 N N . ILE A 1 31 ? -6.347 -2.395 2.412 1.00 0.00 31 ILE A N 2
ATOM 1706 C CA . ILE A 1 31 ? -5.801 -3.492 1.608 1.00 0.00 31 ILE A CA 2
ATOM 1707 C C . ILE A 1 31 ? -5.427 -4.697 2.479 1.00 0.00 31 ILE A C 2
ATOM 1708 O O . ILE A 1 31 ? -5.557 -5.844 2.056 1.00 0.00 31 ILE A O 2
ATOM 1724 N N . ALA A 1 32 ? -4.982 -4.422 3.705 1.00 0.00 32 ALA A N 2
ATOM 1725 C CA . ALA A 1 32 ? -4.581 -5.467 4.639 1.00 0.00 32 ALA A CA 2
ATOM 1726 C C . ALA A 1 32 ? -5.775 -6.286 5.119 1.00 0.00 32 ALA A C 2
ATOM 1727 O O . ALA A 1 32 ? -5.629 -7.456 5.462 1.00 0.00 32 ALA A O 2
ATOM 1734 N N . ARG A 1 33 ? -6.949 -5.663 5.141 1.00 0.00 33 ARG A N 2
ATOM 1735 C CA . ARG A 1 33 ? -8.169 -6.328 5.596 1.00 0.00 33 ARG A CA 2
ATOM 1736 C C . ARG A 1 33 ? -8.670 -7.381 4.606 1.00 0.00 33 ARG A C 2
ATOM 1737 O O . ARG A 1 33 ? -9.230 -8.399 5.011 1.00 0.00 33 ARG A O 2
ATOM 1758 N N . ARG A 1 34 ? -8.468 -7.134 3.312 1.00 0.00 34 ARG A N 2
ATOM 1759 C CA . ARG A 1 34 ? -8.938 -8.053 2.274 1.00 0.00 34 ARG A CA 2
ATOM 1760 C C . ARG A 1 34 ? -8.044 -9.283 2.137 1.00 0.00 34 ARG A C 2
ATOM 1761 O O . ARG A 1 34 ? -8.524 -10.364 1.799 1.00 0.00 34 ARG A O 2
ATOM 1782 N N . LEU A 1 35 ? -6.751 -9.123 2.401 1.00 0.00 35 LEU A N 2
ATOM 1783 C CA . LEU A 1 35 ? -5.810 -10.233 2.273 1.00 0.00 35 LEU A CA 2
ATOM 1784 C C . LEU A 1 35 ? -5.537 -10.912 3.615 1.00 0.00 35 LEU A C 2
ATOM 1785 O O . LEU A 1 35 ? -5.048 -12.042 3.654 1.00 0.00 35 LEU A O 2
ATOM 1801 N N . GLY A 1 36 ? -5.850 -10.223 4.708 1.00 0.00 36 GLY A N 2
ATOM 1802 C CA . GLY A 1 36 ? -5.635 -10.787 6.032 1.00 0.00 36 GLY A CA 2
ATOM 1803 C C . GLY A 1 36 ? -4.203 -10.638 6.508 1.00 0.00 36 GLY A C 2
ATOM 1804 O O . GLY A 1 36 ? -3.605 -11.594 6.995 1.00 0.00 36 GLY A O 2
ATOM 1808 N N . LEU A 1 37 ? -3.659 -9.432 6.372 1.00 0.00 37 LEU A N 2
ATOM 1809 C CA . LEU A 1 37 ? -2.288 -9.151 6.793 1.00 0.00 37 LEU A CA 2
ATOM 1810 C C . LEU A 1 37 ? -2.225 -7.882 7.632 1.00 0.00 37 LEU A C 2
ATOM 1811 O O . LEU A 1 37 ? -3.240 -7.225 7.861 1.00 0.00 37 LEU A O 2
ATOM 1827 N N . SER A 1 38 ? -1.026 -7.551 8.091 1.00 0.00 38 SER A N 2
ATOM 1828 C CA . SER A 1 38 ? -0.819 -6.361 8.909 1.00 0.00 38 SER A CA 2
ATOM 1829 C C . SER A 1 38 ? -0.168 -5.246 8.086 1.00 0.00 38 SER A C 2
ATOM 1830 O O . SER A 1 38 ? 0.624 -5.516 7.186 1.00 0.00 38 SER A O 2
ATOM 1838 N N . PRO A 1 39 ? -0.490 -3.972 8.390 1.00 0.00 39 PRO A N 2
ATOM 1839 C CA . PRO A 1 39 ? 0.057 -2.812 7.666 1.00 0.00 39 PRO A CA 2
ATOM 1840 C C . PRO A 1 39 ? 1.566 -2.636 7.860 1.00 0.00 39 PRO A C 2
ATOM 1841 O O . PRO A 1 39 ? 2.233 -2.020 7.030 1.00 0.00 39 PRO A O 2
ATOM 1852 N N . GLU A 1 40 ? 2.094 -3.178 8.957 1.00 0.00 40 GLU A N 2
ATOM 1853 C CA . GLU A 1 40 ? 3.520 -3.081 9.263 1.00 0.00 40 GLU A CA 2
ATOM 1854 C C . GLU A 1 40 ? 4.349 -4.025 8.389 1.00 0.00 40 GLU A C 2
ATOM 1855 O O . GLU A 1 40 ? 5.570 -3.889 8.298 1.00 0.00 40 GLU A O 2
ATOM 1867 N N . ASP A 1 41 ? 3.676 -4.980 7.751 1.00 0.00 41 ASP A N 2
ATOM 1868 C CA . ASP A 1 41 ? 4.346 -5.952 6.888 1.00 0.00 41 ASP A CA 2
ATOM 1869 C C . ASP A 1 41 ? 4.286 -5.526 5.425 1.00 0.00 41 ASP A C 2
ATOM 1870 O O . ASP A 1 41 ? 5.201 -5.811 4.651 1.00 0.00 41 ASP A O 2
ATOM 1879 N N . ILE A 1 42 ? 3.205 -4.849 5.049 1.00 0.00 42 ILE A N 2
ATOM 1880 C CA . ILE A 1 42 ? 3.032 -4.391 3.676 1.00 0.00 42 ILE A CA 2
ATOM 1881 C C . ILE A 1 42 ? 3.590 -2.986 3.487 1.00 0.00 42 ILE A C 2
ATOM 1882 O O . ILE A 1 42 ? 3.121 -2.033 4.104 1.00 0.00 42 ILE A O 2
ATOM 1898 N N . LYS A 1 43 ? 4.591 -2.873 2.627 1.00 0.00 43 LYS A N 2
ATOM 1899 C CA . LYS A 1 43 ? 5.212 -1.589 2.347 1.00 0.00 43 LYS A CA 2
ATOM 1900 C C . LYS A 1 43 ? 4.864 -1.118 0.945 1.00 0.00 43 LYS A C 2
ATOM 1901 O O . LYS A 1 43 ? 4.945 -1.883 -0.018 1.00 0.00 43 LYS A O 2
ATOM 1920 N N . LEU A 1 44 ? 4.471 0.142 0.834 1.00 0.00 44 LEU A N 2
ATOM 1921 C CA . LEU A 1 44 ? 4.112 0.716 -0.452 1.00 0.00 44 LEU A CA 2
ATOM 1922 C C . LEU A 1 44 ? 5.308 1.435 -1.060 1.00 0.00 44 LEU A C 2
ATOM 1923 O O . LEU A 1 44 ? 5.907 2.303 -0.424 1.00 0.00 44 LEU A O 2
ATOM 1939 N N . THR A 1 45 ? 5.662 1.067 -2.284 1.00 0.00 45 THR A N 2
ATOM 1940 C CA . THR A 1 45 ? 6.795 1.684 -2.959 1.00 0.00 45 THR A CA 2
ATOM 1941 C C . THR A 1 45 ? 6.366 2.367 -4.253 1.00 0.00 45 THR A C 2
ATOM 1942 O O . THR A 1 45 ? 5.739 1.754 -5.118 1.00 0.00 45 THR A O 2
ATOM 1953 N N . HIS A 1 46 ? 6.713 3.642 -4.370 1.00 0.00 46 HIS A N 2
ATOM 1954 C CA . HIS A 1 46 ? 6.379 4.434 -5.546 1.00 0.00 46 HIS A CA 2
ATOM 1955 C C . HIS A 1 46 ? 7.591 5.239 -6.007 1.00 0.00 46 HIS A C 2
ATOM 1956 O O . HIS A 1 46 ? 8.104 6.078 -5.262 1.00 0.00 46 HIS A O 2
ATOM 1971 N N . ASN A 1 47 ? 8.050 4.957 -7.230 1.00 0.00 47 ASN A N 2
ATOM 1972 C CA . ASN A 1 47 ? 9.209 5.639 -7.823 1.00 0.00 47 ASN A CA 2
ATOM 1973 C C . ASN A 1 47 ? 10.495 5.338 -7.055 1.00 0.00 47 ASN A C 2
ATOM 1974 O O . ASN A 1 47 ? 11.444 6.121 -7.081 1.00 0.00 47 ASN A O 2
ATOM 1985 N N . GLY A 1 48 ? 10.520 4.197 -6.373 1.00 0.00 48 GLY A N 2
ATOM 1986 C CA . GLY A 1 48 ? 11.695 3.814 -5.609 1.00 0.00 48 GLY A CA 2
ATOM 1987 C C . GLY A 1 48 ? 11.635 4.266 -4.161 1.00 0.00 48 GLY A C 2
ATOM 1988 O O . GLY A 1 48 ? 12.404 3.788 -3.328 1.00 0.00 48 GLY A O 2
ATOM 1992 N N . LYS A 1 49 ? 10.720 5.185 -3.861 1.00 0.00 49 LYS A N 2
ATOM 1993 C CA . LYS A 1 49 ? 10.571 5.695 -2.500 1.00 0.00 49 LYS A CA 2
ATOM 1994 C C . LYS A 1 49 ? 9.406 5.015 -1.794 1.00 0.00 49 LYS A C 2
ATOM 1995 O O . LYS A 1 49 ? 8.385 4.708 -2.409 1.00 0.00 49 LYS A O 2
ATOM 2014 N N . THR A 1 50 ? 9.568 4.780 -0.500 1.00 0.00 50 THR A N 2
ATOM 2015 C CA . THR A 1 50 ? 8.535 4.134 0.295 1.00 0.00 50 THR A CA 2
ATOM 2016 C C . THR A 1 50 ? 7.648 5.164 0.984 1.00 0.00 50 THR A C 2
ATOM 2017 O O . THR A 1 50 ? 8.086 6.273 1.297 1.00 0.00 50 THR A O 2
ATOM 2028 N N . LEU A 1 51 ? 6.397 4.788 1.212 1.00 0.00 51 LEU A N 2
ATOM 2029 C CA . LEU A 1 51 ? 5.432 5.672 1.855 1.00 0.00 51 LEU A CA 2
ATOM 2030 C C . LEU A 1 51 ? 5.268 5.341 3.334 1.00 0.00 51 LEU A C 2
ATOM 2031 O O . LEU A 1 51 ? 5.163 4.172 3.711 1.00 0.00 51 LEU A O 2
ATOM 2047 N N . ASP A 1 52 ? 5.247 6.381 4.168 1.00 0.00 52 ASP A N 2
ATOM 2048 C CA . ASP A 1 52 ? 5.090 6.211 5.610 1.00 0.00 52 ASP A CA 2
ATOM 2049 C C . ASP A 1 52 ? 3.621 6.349 6.016 1.00 0.00 52 ASP A C 2
ATOM 2050 O O . ASP A 1 52 ? 2.924 7.237 5.526 1.00 0.00 52 ASP A O 2
ATOM 2059 N N . PRO A 1 53 ? 3.134 5.468 6.915 1.00 0.00 53 PRO A N 2
ATOM 2060 C CA . PRO A 1 53 ? 1.737 5.490 7.386 1.00 0.00 53 PRO A CA 2
ATOM 2061 C C . PRO A 1 53 ? 1.361 6.772 8.134 1.00 0.00 53 PRO A C 2
ATOM 2062 O O . PRO A 1 53 ? 0.184 7.118 8.225 1.00 0.00 53 PRO A O 2
ATOM 2073 N N . SER A 1 54 ? 2.362 7.468 8.669 1.00 0.00 54 SER A N 2
ATOM 2074 C CA . SER A 1 54 ? 2.128 8.698 9.424 1.00 0.00 54 SER A CA 2
ATOM 2075 C C . SER A 1 54 ? 1.866 9.891 8.509 1.00 0.00 54 SER A C 2
ATOM 2076 O O . SER A 1 54 ? 1.187 10.843 8.899 1.00 0.00 54 SER A O 2
ATOM 2084 N N . LEU A 1 55 ? 2.400 9.841 7.296 1.00 0.00 55 LEU A N 2
ATOM 2085 C CA . LEU A 1 55 ? 2.242 10.910 6.344 1.00 0.00 55 LEU A CA 2
ATOM 2086 C C . LEU A 1 55 ? 0.937 10.779 5.565 1.00 0.00 55 LEU A C 2
ATOM 2087 O O . LEU A 1 55 ? 0.109 9.912 5.845 1.00 0.00 55 LEU A O 2
ATOM 2103 N N . THR A 1 56 ? 0.765 11.657 4.584 1.00 0.00 56 THR A N 2
ATOM 2104 C CA . THR A 1 56 ? -0.436 11.662 3.754 1.00 0.00 56 THR A CA 2
ATOM 2105 C C . THR A 1 56 ? -0.103 11.291 2.309 1.00 0.00 56 THR A C 2
ATOM 2106 O O . THR A 1 56 ? 1.043 11.416 1.875 1.00 0.00 56 THR A O 2
ATOM 2117 N N . LEU A 1 57 ? -1.115 10.839 1.574 1.00 0.00 57 LEU A N 2
ATOM 2118 C CA . LEU A 1 57 ? -0.942 10.431 0.180 1.00 0.00 57 LEU A CA 2
ATOM 2119 C C . LEU A 1 57 ? -0.740 11.631 -0.743 1.00 0.00 57 LEU A C 2
ATOM 2120 O O . LEU A 1 57 ? -0.036 11.536 -1.749 1.00 0.00 57 LEU A O 2
ATOM 2136 N N . ALA A 1 58 ? -1.358 12.756 -0.393 1.00 0.00 58 ALA A N 2
ATOM 2137 C CA . ALA A 1 58 ? -1.260 13.970 -1.197 1.00 0.00 58 ALA A CA 2
ATOM 2138 C C . ALA A 1 58 ? 0.056 14.714 -0.964 1.00 0.00 58 ALA A C 2
ATOM 2139 O O . ALA A 1 58 ? 0.374 15.657 -1.691 1.00 0.00 58 ALA A O 2
ATOM 2146 N N . GLU A 1 59 ? 0.819 14.290 0.044 1.00 0.00 59 GLU A N 2
ATOM 2147 C CA . GLU A 1 59 ? 2.098 14.926 0.358 1.00 0.00 59 GLU A CA 2
ATOM 2148 C C . GLU A 1 59 ? 3.201 14.380 -0.539 1.00 0.00 59 GLU A C 2
ATOM 2149 O O . GLU A 1 59 ? 4.243 15.013 -0.722 1.00 0.00 59 GLU A O 2
ATOM 2161 N N . TYR A 1 60 ? 2.959 13.199 -1.098 1.00 0.00 60 TYR A N 2
ATOM 2162 C CA . TYR A 1 60 ? 3.919 12.549 -1.966 1.00 0.00 60 TYR A CA 2
ATOM 2163 C C . TYR A 1 60 ? 3.707 12.947 -3.426 1.00 0.00 60 TYR A C 2
ATOM 2164 O O . TYR A 1 60 ? 4.610 12.810 -4.250 1.00 0.00 60 TYR A O 2
ATOM 2182 N N . GLY A 1 61 ? 2.512 13.443 -3.738 1.00 0.00 61 GLY A N 2
ATOM 2183 C CA . GLY A 1 61 ? 2.207 13.858 -5.096 1.00 0.00 61 GLY A CA 2
ATOM 2184 C C . GLY A 1 61 ? 1.697 12.720 -5.959 1.00 0.00 61 GLY A C 2
ATOM 2185 O O . GLY A 1 61 ? 2.133 12.558 -7.097 1.00 0.00 61 GLY A O 2
ATOM 2189 N N . ILE A 1 62 ? 0.774 11.928 -5.420 1.00 0.00 62 ILE A N 2
ATOM 2190 C CA . ILE A 1 62 ? 0.215 10.798 -6.159 1.00 0.00 62 ILE A CA 2
ATOM 2191 C C . ILE A 1 62 ? -1.291 10.956 -6.363 1.00 0.00 62 ILE A C 2
ATOM 2192 O O . ILE A 1 62 ? -2.005 11.430 -5.478 1.00 0.00 62 ILE A O 2
ATOM 2208 N N . THR A 1 63 ? -1.762 10.551 -7.539 1.00 0.00 63 THR A N 2
ATOM 2209 C CA . THR A 1 63 ? -3.178 10.628 -7.871 1.00 0.00 63 THR A CA 2
ATOM 2210 C C . THR A 1 63 ? -3.716 9.246 -8.249 1.00 0.00 63 THR A C 2
ATOM 2211 O O . THR A 1 63 ? -2.944 8.353 -8.604 1.00 0.00 63 THR A O 2
ATOM 2222 N N . PRO A 1 64 ? -5.044 9.044 -8.161 1.00 0.00 64 PRO A N 2
ATOM 2223 C CA . PRO A 1 64 ? -5.672 7.762 -8.503 1.00 0.00 64 PRO A CA 2
ATOM 2224 C C . PRO A 1 64 ? -5.539 7.438 -9.989 1.00 0.00 64 PRO A C 2
ATOM 2225 O O . PRO A 1 64 ? -5.692 8.318 -10.839 1.00 0.00 64 PRO A O 2
ATOM 2236 N N . GLY A 1 65 ? -5.248 6.175 -10.299 1.00 0.00 65 GLY A N 2
ATOM 2237 C CA . GLY A 1 65 ? -5.097 5.768 -11.683 1.00 0.00 65 GLY A CA 2
ATOM 2238 C C . GLY A 1 65 ? -3.669 5.391 -12.028 1.00 0.00 65 GLY A C 2
ATOM 2239 O O . GLY A 1 65 ? -3.365 5.090 -13.183 1.00 0.00 65 GLY A O 2
ATOM 2243 N N . SER A 1 66 ? -2.789 5.413 -11.031 1.00 0.00 66 SER A N 2
ATOM 2244 C CA . SER A 1 66 ? -1.387 5.067 -11.238 1.00 0.00 66 SER A CA 2
ATOM 2245 C C . SER A 1 66 ? -1.116 3.626 -10.816 1.00 0.00 66 SER A C 2
ATOM 2246 O O . SER A 1 66 ? -1.982 2.963 -10.241 1.00 0.00 66 SER A O 2
ATOM 2254 N N . THR A 1 67 ? 0.091 3.147 -11.107 1.00 0.00 67 THR A N 2
ATOM 2255 C CA . THR A 1 67 ? 0.483 1.787 -10.762 1.00 0.00 67 THR A CA 2
ATOM 2256 C C . THR A 1 67 ? 1.244 1.752 -9.440 1.00 0.00 67 THR A C 2
ATOM 2257 O O . THR A 1 67 ? 2.288 2.383 -9.300 1.00 0.00 67 THR A O 2
ATOM 2268 N N . ILE A 1 68 ? 0.713 1.013 -8.469 1.00 0.00 68 ILE A N 2
ATOM 2269 C CA . ILE A 1 68 ? 1.353 0.907 -7.160 1.00 0.00 68 ILE A CA 2
ATOM 2270 C C . ILE A 1 68 ? 1.781 -0.531 -6.877 1.00 0.00 68 ILE A C 2
ATOM 2271 O O . ILE A 1 68 ? 0.975 -1.458 -6.953 1.00 0.00 68 ILE A O 2
ATOM 2287 N N . THR A 1 69 ? 3.058 -0.701 -6.550 1.00 0.00 69 THR A N 2
ATOM 2288 C CA . THR A 1 69 ? 3.613 -2.006 -6.256 1.00 0.00 69 THR A CA 2
ATOM 2289 C C . THR A 1 69 ? 3.871 -2.159 -4.760 1.00 0.00 69 THR A C 2
ATOM 2290 O O . THR A 1 69 ? 4.509 -1.304 -4.142 1.00 0.00 69 THR A O 2
ATOM 2301 N N . LEU A 1 70 ? 3.372 -3.245 -4.184 1.00 0.00 70 LEU A N 2
ATOM 2302 C CA . LEU A 1 70 ? 3.545 -3.501 -2.757 1.00 0.00 70 LEU A CA 2
ATOM 2303 C C . LEU A 1 70 ? 4.713 -4.455 -2.506 1.00 0.00 70 LEU A C 2
ATOM 2304 O O . LEU A 1 70 ? 5.159 -5.163 -3.408 1.00 0.00 70 LEU A O 2
ATOM 2320 N N . GLU A 1 71 ? 5.201 -4.460 -1.270 1.00 0.00 71 GLU A N 2
ATOM 2321 C CA . GLU A 1 71 ? 6.318 -5.313 -0.879 1.00 0.00 71 GLU A CA 2
ATOM 2322 C C . GLU A 1 71 ? 6.099 -5.890 0.520 1.00 0.00 71 GLU A C 2
ATOM 2323 O O . GLU A 1 71 ? 5.537 -5.229 1.390 1.00 0.00 71 GLU A O 2
ATOM 2335 N N . ILE A 1 72 ? 6.538 -7.130 0.725 1.00 0.00 72 ILE A N 2
ATOM 2336 C CA . ILE A 1 72 ? 6.392 -7.801 2.019 1.00 0.00 72 ILE A CA 2
ATOM 2337 C C . ILE A 1 72 ? 7.728 -8.388 2.462 1.00 0.00 72 ILE A C 2
ATOM 2338 O O . ILE A 1 72 ? 8.526 -8.824 1.635 1.00 0.00 72 ILE A O 2
ATOM 2354 N N . LYS A 1 73 ? 7.967 -8.400 3.770 1.00 0.00 73 LYS A N 2
ATOM 2355 C CA . LYS A 1 73 ? 9.208 -8.943 4.308 1.00 0.00 73 LYS A CA 2
ATOM 2356 C C . LYS A 1 73 ? 9.003 -10.370 4.811 1.00 0.00 73 LYS A C 2
ATOM 2357 O O . LYS A 1 73 ? 8.091 -10.643 5.591 1.00 0.00 73 LYS A O 2
ATOM 2376 N N . LYS A 1 74 ? 9.852 -11.280 4.349 1.00 0.00 74 LYS A N 2
ATOM 2377 C CA . LYS A 1 74 ? 9.767 -12.678 4.749 1.00 0.00 74 LYS A CA 2
ATOM 2378 C C . LYS A 1 74 ? 11.024 -13.101 5.501 1.00 0.00 74 LYS A C 2
ATOM 2379 O O . LYS A 1 74 ? 12.123 -12.625 5.209 1.00 0.00 74 LYS A O 2
ATOM 2398 N N . LYS A 1 75 ? 10.858 -13.993 6.470 1.00 0.00 75 LYS A N 2
ATOM 2399 C CA . LYS A 1 75 ? 11.982 -14.477 7.264 1.00 0.00 75 LYS A CA 2
ATOM 2400 C C . LYS A 1 75 ? 12.019 -16.000 7.271 1.00 0.00 75 LYS A C 2
ATOM 2401 O O . LYS A 1 75 ? 10.977 -16.656 7.302 1.00 0.00 75 LYS A O 2
ATOM 2420 N N . GLY A 1 76 ? 13.223 -16.558 7.241 1.00 0.00 76 GLY A N 2
ATOM 2421 C CA . GLY A 1 76 ? 13.368 -18.001 7.249 1.00 0.00 76 GLY A CA 2
ATOM 2422 C C . GLY A 1 76 ? 14.606 -18.468 6.509 1.00 0.00 76 GLY A C 2
ATOM 2423 O O . GLY A 1 76 ? 15.683 -18.571 7.094 1.00 0.00 76 GLY A O 2
ATOM 2427 N N . GLY A 1 77 ? 14.446 -18.748 5.222 1.00 0.00 77 GLY A N 2
ATOM 2428 C CA . GLY A 1 77 ? 15.559 -19.214 4.415 1.00 0.00 77 GLY A CA 2
ATOM 2429 C C . GLY A 1 77 ? 15.294 -20.586 3.835 1.00 0.00 77 GLY A C 2
ATOM 2430 O O . GLY A 1 77 ? 14.364 -20.754 3.044 1.00 0.00 77 GLY A O 2
ATOM 2434 N N . LEU A 1 78 ? 16.116 -21.561 4.239 1.00 0.00 78 LEU A N 2
ATOM 2435 C CA . LEU A 1 78 ? 15.995 -22.953 3.786 1.00 0.00 78 LEU A CA 2
ATOM 2436 C C . LEU A 1 78 ? 16.413 -23.114 2.325 1.00 0.00 78 LEU A C 2
ATOM 2437 O O . LEU A 1 78 ? 15.795 -22.558 1.415 1.00 0.00 78 LEU A O 2
ATOM 2453 N N . GLU A 1 79 ? 17.470 -23.889 2.111 1.00 0.00 79 GLU A N 2
ATOM 2454 C CA . GLU A 1 79 ? 17.993 -24.126 0.770 1.00 0.00 79 GLU A CA 2
ATOM 2455 C C . GLU A 1 79 ? 17.494 -25.457 0.211 1.00 0.00 79 GLU A C 2
ATOM 2456 O O . GLU A 1 79 ? 17.728 -26.497 0.862 1.00 0.00 79 GLU A O 2
ATOM 2469 N N . MET A 1 1 ? -9.920 10.006 -12.698 1.00 0.00 1 MET A N 3
ATOM 2470 C CA . MET A 1 1 ? -9.846 8.640 -12.125 1.00 0.00 1 MET A CA 3
ATOM 2471 C C . MET A 1 1 ? -10.076 8.678 -10.620 1.00 0.00 1 MET A C 3
ATOM 2472 O O . MET A 1 1 ? -9.884 9.714 -9.979 1.00 0.00 1 MET A O 3
ATOM 2488 N N . ASP A 1 2 ? -10.501 7.547 -10.067 1.00 0.00 2 ASP A N 3
ATOM 2489 C CA . ASP A 1 2 ? -10.766 7.434 -8.634 1.00 0.00 2 ASP A CA 3
ATOM 2490 C C . ASP A 1 2 ? -10.300 6.083 -8.097 1.00 0.00 2 ASP A C 3
ATOM 2491 O O . ASP A 1 2 ? -10.287 5.855 -6.887 1.00 0.00 2 ASP A O 3
ATOM 2500 N N . THR A 1 3 ? -9.923 5.186 -9.006 1.00 0.00 3 THR A N 3
ATOM 2501 C CA . THR A 1 3 ? -9.458 3.856 -8.633 1.00 0.00 3 THR A CA 3
ATOM 2502 C C . THR A 1 3 ? -7.970 3.695 -8.920 1.00 0.00 3 THR A C 3
ATOM 2503 O O . THR A 1 3 ? -7.423 4.346 -9.811 1.00 0.00 3 THR A O 3
ATOM 2514 N N . ILE A 1 4 ? -7.319 2.830 -8.151 1.00 0.00 4 ILE A N 3
ATOM 2515 C CA . ILE A 1 4 ? -5.894 2.572 -8.321 1.00 0.00 4 ILE A CA 3
ATOM 2516 C C . ILE A 1 4 ? -5.634 1.082 -8.489 1.00 0.00 4 ILE A C 3
ATOM 2517 O O . ILE A 1 4 ? -6.472 0.251 -8.136 1.00 0.00 4 ILE A O 3
ATOM 2533 N N . ASN A 1 5 ? -4.465 0.753 -9.026 1.00 0.00 5 ASN A N 3
ATOM 2534 C CA . ASN A 1 5 ? -4.085 -0.633 -9.231 1.00 0.00 5 ASN A CA 3
ATOM 2535 C C . ASN A 1 5 ? -2.908 -0.985 -8.326 1.00 0.00 5 ASN A C 3
ATOM 2536 O O . ASN A 1 5 ? -1.909 -0.266 -8.274 1.00 0.00 5 ASN A O 3
ATOM 2547 N N . ILE A 1 6 ? -3.048 -2.084 -7.600 1.00 0.00 6 ILE A N 3
ATOM 2548 C CA . ILE A 1 6 ? -2.004 -2.545 -6.697 1.00 0.00 6 ILE A CA 3
ATOM 2549 C C . ILE A 1 6 ? -1.535 -3.930 -7.118 1.00 0.00 6 ILE A C 3
ATOM 2550 O O . ILE A 1 6 ? -2.279 -4.905 -7.022 1.00 0.00 6 ILE A O 3
ATOM 2566 N N . THR A 1 7 ? -0.297 -4.006 -7.594 1.00 0.00 7 THR A N 3
ATOM 2567 C CA . THR A 1 7 ? 0.268 -5.266 -8.055 1.00 0.00 7 THR A CA 3
ATOM 2568 C C . THR A 1 7 ? 0.885 -6.057 -6.911 1.00 0.00 7 THR A C 3
ATOM 2569 O O . THR A 1 7 ? 1.650 -5.520 -6.107 1.00 0.00 7 THR A O 3
ATOM 2580 N N . LEU A 1 8 ? 0.544 -7.338 -6.852 1.00 0.00 8 LEU A N 3
ATOM 2581 C CA . LEU A 1 8 ? 1.050 -8.223 -5.835 1.00 0.00 8 LEU A CA 3
ATOM 2582 C C . LEU A 1 8 ? 2.222 -9.030 -6.390 1.00 0.00 8 LEU A C 3
ATOM 2583 O O . LEU A 1 8 ? 2.382 -9.125 -7.606 1.00 0.00 8 LEU A O 3
ATOM 2599 N N . PRO A 1 9 ? 3.061 -9.619 -5.516 1.00 0.00 9 PRO A N 3
ATOM 2600 C CA . PRO A 1 9 ? 4.194 -10.440 -5.956 1.00 0.00 9 PRO A CA 3
ATOM 2601 C C . PRO A 1 9 ? 3.744 -11.796 -6.503 1.00 0.00 9 PRO A C 3
ATOM 2602 O O . PRO A 1 9 ? 4.566 -12.607 -6.932 1.00 0.00 9 PRO A O 3
ATOM 2613 N N . ASP A 1 10 ? 2.430 -12.030 -6.490 1.00 0.00 10 ASP A N 3
ATOM 2614 C CA . ASP A 1 10 ? 1.865 -13.280 -6.987 1.00 0.00 10 ASP A CA 3
ATOM 2615 C C . ASP A 1 10 ? 1.504 -13.161 -8.466 1.00 0.00 10 ASP A C 3
ATOM 2616 O O . ASP A 1 10 ? 1.270 -14.163 -9.140 1.00 0.00 10 ASP A O 3
ATOM 2625 N N . GLY A 1 11 ? 1.465 -11.926 -8.961 1.00 0.00 11 GLY A N 3
ATOM 2626 C CA . GLY A 1 11 ? 1.141 -11.692 -10.358 1.00 0.00 11 GLY A CA 3
ATOM 2627 C C . GLY A 1 11 ? -0.289 -11.233 -10.571 1.00 0.00 11 GLY A C 3
ATOM 2628 O O . GLY A 1 11 ? -0.733 -11.094 -11.712 1.00 0.00 11 GLY A O 3
ATOM 2632 N N . LYS A 1 12 ? -1.013 -10.997 -9.481 1.00 0.00 12 LYS A N 3
ATOM 2633 C CA . LYS A 1 12 ? -2.397 -10.547 -9.573 1.00 0.00 12 LYS A CA 3
ATOM 2634 C C . LYS A 1 12 ? -2.532 -9.106 -9.090 1.00 0.00 12 LYS A C 3
ATOM 2635 O O . LYS A 1 12 ? -1.841 -8.681 -8.165 1.00 0.00 12 LYS A O 3
ATOM 2654 N N . THR A 1 13 ? -3.423 -8.357 -9.729 1.00 0.00 13 THR A N 3
ATOM 2655 C CA . THR A 1 13 ? -3.640 -6.960 -9.383 1.00 0.00 13 THR A CA 3
ATOM 2656 C C . THR A 1 13 ? -4.937 -6.763 -8.603 1.00 0.00 13 THR A C 3
ATOM 2657 O O . THR A 1 13 ? -5.864 -7.569 -8.708 1.00 0.00 13 THR A O 3
ATOM 2668 N N . LEU A 1 14 ? -4.990 -5.689 -7.824 1.00 0.00 14 LEU A N 3
ATOM 2669 C CA . LEU A 1 14 ? -6.163 -5.370 -7.018 1.00 0.00 14 LEU A CA 3
ATOM 2670 C C . LEU A 1 14 ? -6.639 -3.946 -7.295 1.00 0.00 14 LEU A C 3
ATOM 2671 O O . LEU A 1 14 ? -5.843 -3.075 -7.640 1.00 0.00 14 LEU A O 3
ATOM 2687 N N . THR A 1 15 ? -7.941 -3.721 -7.156 1.00 0.00 15 THR A N 3
ATOM 2688 C CA . THR A 1 15 ? -8.518 -2.403 -7.385 1.00 0.00 15 THR A CA 3
ATOM 2689 C C . THR A 1 15 ? -9.126 -1.838 -6.104 1.00 0.00 15 THR A C 3
ATOM 2690 O O . THR A 1 15 ? -10.010 -2.448 -5.502 1.00 0.00 15 THR A O 3
ATOM 2701 N N . LEU A 1 16 ? -8.646 -0.669 -5.692 1.00 0.00 16 LEU A N 3
ATOM 2702 C CA . LEU A 1 16 ? -9.140 -0.011 -4.486 1.00 0.00 16 LEU A CA 3
ATOM 2703 C C . LEU A 1 16 ? -9.391 1.469 -4.759 1.00 0.00 16 LEU A C 3
ATOM 2704 O O . LEU A 1 16 ? -8.887 2.018 -5.739 1.00 0.00 16 LEU A O 3
ATOM 2720 N N . THR A 1 17 ? -10.174 2.110 -3.901 1.00 0.00 17 THR A N 3
ATOM 2721 C CA . THR A 1 17 ? -10.475 3.525 -4.064 1.00 0.00 17 THR A CA 3
ATOM 2722 C C . THR A 1 17 ? -9.544 4.380 -3.206 1.00 0.00 17 THR A C 3
ATOM 2723 O O . THR A 1 17 ? -9.124 3.962 -2.127 1.00 0.00 17 THR A O 3
ATOM 2734 N N . VAL A 1 18 ? -9.212 5.569 -3.699 1.00 0.00 18 VAL A N 3
ATOM 2735 C CA . VAL A 1 18 ? -8.320 6.472 -2.975 1.00 0.00 18 VAL A CA 3
ATOM 2736 C C . VAL A 1 18 ? -8.923 7.864 -2.847 1.00 0.00 18 VAL A C 3
ATOM 2737 O O . VAL A 1 18 ? -9.660 8.316 -3.724 1.00 0.00 18 VAL A O 3
ATOM 2750 N N . THR A 1 19 ? -8.601 8.535 -1.744 1.00 0.00 19 THR A N 3
ATOM 2751 C CA . THR A 1 19 ? -9.087 9.887 -1.493 1.00 0.00 19 THR A CA 3
ATOM 2752 C C . THR A 1 19 ? -7.984 10.734 -0.866 1.00 0.00 19 THR A C 3
ATOM 2753 O O . THR A 1 19 ? -7.049 10.196 -0.270 1.00 0.00 19 THR A O 3
ATOM 2764 N N . PRO A 1 20 ? -8.068 12.069 -0.995 1.00 0.00 20 PRO A N 3
ATOM 2765 C CA . PRO A 1 20 ? -7.069 12.985 -0.432 1.00 0.00 20 PRO A CA 3
ATOM 2766 C C . PRO A 1 20 ? -7.167 13.096 1.090 1.00 0.00 20 PRO A C 3
ATOM 2767 O O . PRO A 1 20 ? -6.324 13.728 1.728 1.00 0.00 20 PRO A O 3
ATOM 2778 N N . GLU A 1 21 ? -8.197 12.477 1.668 1.00 0.00 21 GLU A N 3
ATOM 2779 C CA . GLU A 1 21 ? -8.400 12.511 3.110 1.00 0.00 21 GLU A CA 3
ATOM 2780 C C . GLU A 1 21 ? -7.869 11.244 3.776 1.00 0.00 21 GLU A C 3
ATOM 2781 O O . GLU A 1 21 ? -7.749 11.181 5.002 1.00 0.00 21 GLU A O 3
ATOM 2793 N N . PHE A 1 22 ? -7.549 10.233 2.971 1.00 0.00 22 PHE A N 3
ATOM 2794 C CA . PHE A 1 22 ? -7.025 8.983 3.494 1.00 0.00 22 PHE A CA 3
ATOM 2795 C C . PHE A 1 22 ? -5.525 9.090 3.718 1.00 0.00 22 PHE A C 3
ATOM 2796 O O . PHE A 1 22 ? -4.819 9.750 2.955 1.00 0.00 22 PHE A O 3
ATOM 2813 N N . THR A 1 23 ? -5.045 8.455 4.774 1.00 0.00 23 THR A N 3
ATOM 2814 C CA . THR A 1 23 ? -3.622 8.456 5.074 1.00 0.00 23 THR A CA 3
ATOM 2815 C C . THR A 1 23 ? -2.991 7.179 4.545 1.00 0.00 23 THR A C 3
ATOM 2816 O O . THR A 1 23 ? -3.701 6.267 4.117 1.00 0.00 23 THR A O 3
ATOM 2827 N N . VAL A 1 24 ? -1.664 7.108 4.561 1.00 0.00 24 VAL A N 3
ATOM 2828 C CA . VAL A 1 24 ? -0.971 5.916 4.090 1.00 0.00 24 VAL A CA 3
ATOM 2829 C C . VAL A 1 24 ? -1.247 4.740 5.025 1.00 0.00 24 VAL A C 3
ATOM 2830 O O . VAL A 1 24 ? -1.314 3.591 4.594 1.00 0.00 24 VAL A O 3
ATOM 2843 N N . LYS A 1 25 ? -1.429 5.052 6.308 1.00 0.00 25 LYS A N 3
ATOM 2844 C CA . LYS A 1 25 ? -1.712 4.042 7.322 1.00 0.00 25 LYS A CA 3
ATOM 2845 C C . LYS A 1 25 ? -3.131 3.504 7.172 1.00 0.00 25 LYS A C 3
ATOM 2846 O O . LYS A 1 25 ? -3.370 2.306 7.336 1.00 0.00 25 LYS A O 3
ATOM 2865 N N . GLU A 1 26 ? -4.067 4.400 6.872 1.00 0.00 26 GLU A N 3
ATOM 2866 C CA . GLU A 1 26 ? -5.465 4.023 6.698 1.00 0.00 26 GLU A CA 3
ATOM 2867 C C . GLU A 1 26 ? -5.653 3.218 5.418 1.00 0.00 26 GLU A C 3
ATOM 2868 O O . GLU A 1 26 ? -6.316 2.184 5.421 1.00 0.00 26 GLU A O 3
ATOM 2880 N N . LEU A 1 27 ? -5.078 3.701 4.317 1.00 0.00 27 LEU A N 3
ATOM 2881 C CA . LEU A 1 27 ? -5.167 2.999 3.044 1.00 0.00 27 LEU A CA 3
ATOM 2882 C C . LEU A 1 27 ? -4.515 1.617 3.132 1.00 0.00 27 LEU A C 3
ATOM 2883 O O . LEU A 1 27 ? -4.935 0.678 2.451 1.00 0.00 27 LEU A O 3
ATOM 2899 N N . ALA A 1 28 ? -3.485 1.501 3.974 1.00 0.00 28 ALA A N 3
ATOM 2900 C CA . ALA A 1 28 ? -2.774 0.239 4.161 1.00 0.00 28 ALA A CA 3
ATOM 2901 C C . ALA A 1 28 ? -3.609 -0.778 4.938 1.00 0.00 28 ALA A C 3
ATOM 2902 O O . ALA A 1 28 ? -3.522 -1.975 4.679 1.00 0.00 28 ALA A O 3
ATOM 2909 N N . GLU A 1 29 ? -4.416 -0.304 5.892 1.00 0.00 29 GLU A N 3
ATOM 2910 C CA . GLU A 1 29 ? -5.258 -1.200 6.687 1.00 0.00 29 GLU A CA 3
ATOM 2911 C C . GLU A 1 29 ? -6.434 -1.722 5.856 1.00 0.00 29 GLU A C 3
ATOM 2912 O O . GLU A 1 29 ? -6.979 -2.791 6.141 1.00 0.00 29 GLU A O 3
ATOM 2924 N N . GLU A 1 30 ? -6.815 -0.959 4.827 1.00 0.00 30 GLU A N 3
ATOM 2925 C CA . GLU A 1 30 ? -7.911 -1.345 3.942 1.00 0.00 30 GLU A CA 3
ATOM 2926 C C . GLU A 1 30 ? -7.506 -2.546 3.088 1.00 0.00 30 GLU A C 3
ATOM 2927 O O . GLU A 1 30 ? -8.230 -3.538 3.017 1.00 0.00 30 GLU A O 3
ATOM 2939 N N . ILE A 1 31 ? -6.333 -2.450 2.457 1.00 0.00 31 ILE A N 3
ATOM 2940 C CA . ILE A 1 31 ? -5.814 -3.524 1.609 1.00 0.00 31 ILE A CA 3
ATOM 2941 C C . ILE A 1 31 ? -5.411 -4.748 2.441 1.00 0.00 31 ILE A C 3
ATOM 2942 O O . ILE A 1 31 ? -5.539 -5.886 1.991 1.00 0.00 31 ILE A O 3
ATOM 2958 N N . ALA A 1 32 ? -4.940 -4.498 3.662 1.00 0.00 32 ALA A N 3
ATOM 2959 C CA . ALA A 1 32 ? -4.506 -5.562 4.563 1.00 0.00 32 ALA A CA 3
ATOM 2960 C C . ALA A 1 32 ? -5.678 -6.408 5.050 1.00 0.00 32 ALA A C 3
ATOM 2961 O O . ALA A 1 32 ? -5.513 -7.585 5.356 1.00 0.00 32 ALA A O 3
ATOM 2968 N N . ARG A 1 33 ? -6.858 -5.799 5.118 1.00 0.00 33 ARG A N 3
ATOM 2969 C CA . ARG A 1 33 ? -8.057 -6.491 5.584 1.00 0.00 33 ARG A CA 3
ATOM 2970 C C . ARG A 1 33 ? -8.556 -7.532 4.579 1.00 0.00 33 ARG A C 3
ATOM 2971 O O . ARG A 1 33 ? -9.093 -8.570 4.971 1.00 0.00 33 ARG A O 3
ATOM 2992 N N . ARG A 1 34 ? -8.375 -7.255 3.291 1.00 0.00 34 ARG A N 3
ATOM 2993 C CA . ARG A 1 34 ? -8.835 -8.157 2.237 1.00 0.00 34 ARG A CA 3
ATOM 2994 C C . ARG A 1 34 ? -7.929 -9.376 2.082 1.00 0.00 34 ARG A C 3
ATOM 2995 O O . ARG A 1 34 ? -8.392 -10.448 1.690 1.00 0.00 34 ARG A O 3
ATOM 3016 N N . LEU A 1 35 ? -6.647 -9.219 2.398 1.00 0.00 35 LEU A N 3
ATOM 3017 C CA . LEU A 1 35 ? -5.694 -10.320 2.263 1.00 0.00 35 LEU A CA 3
ATOM 3018 C C . LEU A 1 35 ? -5.435 -11.019 3.596 1.00 0.00 35 LEU A C 3
ATOM 3019 O O . LEU A 1 35 ? -4.938 -12.146 3.623 1.00 0.00 35 LEU A O 3
ATOM 3035 N N . GLY A 1 36 ? -5.771 -10.355 4.698 1.00 0.00 36 GLY A N 3
ATOM 3036 C CA . GLY A 1 36 ? -5.569 -10.939 6.014 1.00 0.00 36 GLY A CA 3
ATOM 3037 C C . GLY A 1 36 ? -4.155 -10.759 6.532 1.00 0.00 36 GLY A C 3
ATOM 3038 O O . GLY A 1 36 ? -3.560 -11.697 7.059 1.00 0.00 36 GLY A O 3
ATOM 3042 N N . LEU A 1 37 ? -3.622 -9.549 6.389 1.00 0.00 37 LEU A N 3
ATOM 3043 C CA . LEU A 1 37 ? -2.266 -9.242 6.844 1.00 0.00 37 LEU A CA 3
ATOM 3044 C C . LEU A 1 37 ? -2.246 -7.951 7.652 1.00 0.00 37 LEU A C 3
ATOM 3045 O O . LEU A 1 37 ? -3.274 -7.300 7.829 1.00 0.00 37 LEU A O 3
ATOM 3061 N N . SER A 1 38 ? -1.064 -7.593 8.141 1.00 0.00 38 SER A N 3
ATOM 3062 C CA . SER A 1 38 ? -0.894 -6.378 8.933 1.00 0.00 38 SER A CA 3
ATOM 3063 C C . SER A 1 38 ? -0.206 -5.288 8.108 1.00 0.00 38 SER A C 3
ATOM 3064 O O . SER A 1 38 ? 0.633 -5.587 7.260 1.00 0.00 38 SER A O 3
ATOM 3072 N N . PRO A 1 39 ? -0.542 -4.004 8.357 1.00 0.00 39 PRO A N 3
ATOM 3073 C CA . PRO A 1 39 ? 0.035 -2.865 7.621 1.00 0.00 39 PRO A CA 3
ATOM 3074 C C . PRO A 1 39 ? 1.528 -2.650 7.894 1.00 0.00 39 PRO A C 3
ATOM 3075 O O . PRO A 1 39 ? 2.207 -1.965 7.133 1.00 0.00 39 PRO A O 3
ATOM 3086 N N . GLU A 1 40 ? 2.028 -3.233 8.983 1.00 0.00 40 GLU A N 3
ATOM 3087 C CA . GLU A 1 40 ? 3.437 -3.098 9.359 1.00 0.00 40 GLU A CA 3
ATOM 3088 C C . GLU A 1 40 ? 4.349 -3.954 8.476 1.00 0.00 40 GLU A C 3
ATOM 3089 O O . GLU A 1 40 ? 5.550 -3.698 8.380 1.00 0.00 40 GLU A O 3
ATOM 3101 N N . ASP A 1 41 ? 3.770 -4.965 7.829 1.00 0.00 41 ASP A N 3
ATOM 3102 C CA . ASP A 1 41 ? 4.532 -5.866 6.964 1.00 0.00 41 ASP A CA 3
ATOM 3103 C C . ASP A 1 41 ? 4.442 -5.449 5.499 1.00 0.00 41 ASP A C 3
ATOM 3104 O O . ASP A 1 41 ? 5.365 -5.692 4.720 1.00 0.00 41 ASP A O 3
ATOM 3113 N N . ILE A 1 42 ? 3.328 -4.825 5.125 1.00 0.00 42 ILE A N 3
ATOM 3114 C CA . ILE A 1 42 ? 3.123 -4.390 3.746 1.00 0.00 42 ILE A CA 3
ATOM 3115 C C . ILE A 1 42 ? 3.581 -2.952 3.544 1.00 0.00 42 ILE A C 3
ATOM 3116 O O . ILE A 1 42 ? 3.090 -2.035 4.200 1.00 0.00 42 ILE A O 3
ATOM 3132 N N . LYS A 1 43 ? 4.519 -2.764 2.625 1.00 0.00 43 LYS A N 3
ATOM 3133 C CA . LYS A 1 43 ? 5.034 -1.438 2.327 1.00 0.00 43 LYS A CA 3
ATOM 3134 C C . LYS A 1 43 ? 4.672 -1.032 0.906 1.00 0.00 43 LYS A C 3
ATOM 3135 O O . LYS A 1 43 ? 4.804 -1.821 -0.032 1.00 0.00 43 LYS A O 3
ATOM 3154 N N . LEU A 1 44 ? 4.213 0.203 0.756 1.00 0.00 44 LEU A N 3
ATOM 3155 C CA . LEU A 1 44 ? 3.828 0.725 -0.547 1.00 0.00 44 LEU A CA 3
ATOM 3156 C C . LEU A 1 44 ? 4.998 1.458 -1.190 1.00 0.00 44 LEU A C 3
ATOM 3157 O O . LEU A 1 44 ? 5.537 2.408 -0.619 1.00 0.00 44 LEU A O 3
ATOM 3173 N N . THR A 1 45 ? 5.391 1.012 -2.376 1.00 0.00 45 THR A N 3
ATOM 3174 C CA . THR A 1 45 ? 6.505 1.624 -3.086 1.00 0.00 45 THR A CA 3
ATOM 3175 C C . THR A 1 45 ? 6.052 2.241 -4.407 1.00 0.00 45 THR A C 3
ATOM 3176 O O . THR A 1 45 ? 5.410 1.588 -5.230 1.00 0.00 45 THR A O 3
ATOM 3187 N N . HIS A 1 46 ? 6.397 3.511 -4.596 1.00 0.00 46 HIS A N 3
ATOM 3188 C CA . HIS A 1 46 ? 6.043 4.242 -5.804 1.00 0.00 46 HIS A CA 3
ATOM 3189 C C . HIS A 1 46 ? 7.282 4.905 -6.405 1.00 0.00 46 HIS A C 3
ATOM 3190 O O . HIS A 1 46 ? 7.896 5.767 -5.774 1.00 0.00 46 HIS A O 3
ATOM 3205 N N . ASN A 1 47 ? 7.646 4.475 -7.620 1.00 0.00 47 ASN A N 3
ATOM 3206 C CA . ASN A 1 47 ? 8.814 5.010 -8.335 1.00 0.00 47 ASN A CA 3
ATOM 3207 C C . ASN A 1 47 ? 10.119 4.699 -7.602 1.00 0.00 47 ASN A C 3
ATOM 3208 O O . ASN A 1 47 ? 11.115 5.406 -7.762 1.00 0.00 47 ASN A O 3
ATOM 3219 N N . GLY A 1 48 ? 10.108 3.639 -6.801 1.00 0.00 48 GLY A N 3
ATOM 3220 C CA . GLY A 1 48 ? 11.295 3.257 -6.057 1.00 0.00 48 GLY A CA 3
ATOM 3221 C C . GLY A 1 48 ? 11.342 3.867 -4.667 1.00 0.00 48 GLY A C 3
ATOM 3222 O O . GLY A 1 48 ? 12.199 3.510 -3.860 1.00 0.00 48 GLY A O 3
ATOM 3226 N N . LYS A 1 49 ? 10.423 4.792 -4.386 1.00 0.00 49 LYS A N 3
ATOM 3227 C CA . LYS A 1 49 ? 10.368 5.444 -3.082 1.00 0.00 49 LYS A CA 3
ATOM 3228 C C . LYS A 1 49 ? 9.264 4.846 -2.221 1.00 0.00 49 LYS A C 3
ATOM 3229 O O . LYS A 1 49 ? 8.192 4.507 -2.717 1.00 0.00 49 LYS A O 3
ATOM 3248 N N . THR A 1 50 ? 9.538 4.718 -0.931 1.00 0.00 50 THR A N 3
ATOM 3249 C CA . THR A 1 50 ? 8.573 4.155 0.002 1.00 0.00 50 THR A CA 3
ATOM 3250 C C . THR A 1 50 ? 7.731 5.248 0.651 1.00 0.00 50 THR A C 3
ATOM 3251 O O . THR A 1 50 ? 8.175 6.387 0.806 1.00 0.00 50 THR A O 3
ATOM 3262 N N . LEU A 1 51 ? 6.506 4.890 1.014 1.00 0.00 51 LEU A N 3
ATOM 3263 C CA . LEU A 1 51 ? 5.583 5.827 1.644 1.00 0.00 51 LEU A CA 3
ATOM 3264 C C . LEU A 1 51 ? 5.537 5.632 3.158 1.00 0.00 51 LEU A C 3
ATOM 3265 O O . LEU A 1 51 ? 5.478 4.501 3.646 1.00 0.00 51 LEU A O 3
ATOM 3281 N N . ASP A 1 52 ? 5.563 6.743 3.892 1.00 0.00 52 ASP A N 3
ATOM 3282 C CA . ASP A 1 52 ? 5.530 6.702 5.347 1.00 0.00 52 ASP A CA 3
ATOM 3283 C C . ASP A 1 52 ? 4.091 6.635 5.868 1.00 0.00 52 ASP A C 3
ATOM 3284 O O . ASP A 1 52 ? 3.244 7.424 5.453 1.00 0.00 52 ASP A O 3
ATOM 3293 N N . PRO A 1 53 ? 3.804 5.693 6.795 1.00 0.00 53 PRO A N 3
ATOM 3294 C CA . PRO A 1 53 ? 2.458 5.514 7.370 1.00 0.00 53 PRO A CA 3
ATOM 3295 C C . PRO A 1 53 ? 1.995 6.700 8.223 1.00 0.00 53 PRO A C 3
ATOM 3296 O O . PRO A 1 53 ? 0.797 6.892 8.426 1.00 0.00 53 PRO A O 3
ATOM 3307 N N . SER A 1 54 ? 2.946 7.488 8.717 1.00 0.00 54 SER A N 3
ATOM 3308 C CA . SER A 1 54 ? 2.633 8.638 9.563 1.00 0.00 54 SER A CA 3
ATOM 3309 C C . SER A 1 54 ? 2.194 9.855 8.755 1.00 0.00 54 SER A C 3
ATOM 3310 O O . SER A 1 54 ? 1.435 10.690 9.247 1.00 0.00 54 SER A O 3
ATOM 3318 N N . LEU A 1 55 ? 2.666 9.959 7.518 1.00 0.00 55 LEU A N 3
ATOM 3319 C CA . LEU A 1 55 ? 2.336 11.077 6.675 1.00 0.00 55 LEU A CA 3
ATOM 3320 C C . LEU A 1 55 ? 1.055 10.835 5.884 1.00 0.00 55 LEU A C 3
ATOM 3321 O O . LEU A 1 55 ? 0.370 9.827 6.064 1.00 0.00 55 LEU A O 3
ATOM 3337 N N . THR A 1 56 ? 0.748 11.775 5.001 1.00 0.00 56 THR A N 3
ATOM 3338 C CA . THR A 1 56 ? -0.458 11.701 4.183 1.00 0.00 56 THR A CA 3
ATOM 3339 C C . THR A 1 56 ? -0.126 11.367 2.733 1.00 0.00 56 THR A C 3
ATOM 3340 O O . THR A 1 56 ? 0.994 11.590 2.272 1.00 0.00 56 THR A O 3
ATOM 3351 N N . LEU A 1 57 ? -1.115 10.836 2.017 1.00 0.00 57 LEU A N 3
ATOM 3352 C CA . LEU A 1 57 ? -0.945 10.457 0.618 1.00 0.00 57 LEU A CA 3
A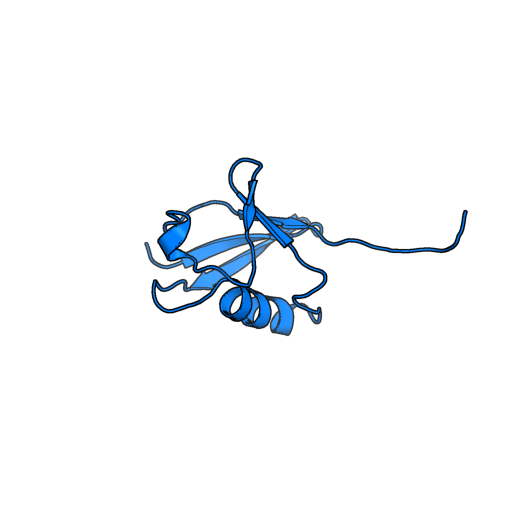TOM 3353 C C . LEU A 1 57 ? -0.883 11.681 -0.300 1.00 0.00 57 LEU A C 3
ATOM 3354 O O . LEU A 1 57 ? -0.195 11.668 -1.321 1.00 0.00 57 LEU A O 3
ATOM 3370 N N . ALA A 1 58 ? -1.603 12.735 0.076 1.00 0.00 58 ALA A N 3
ATOM 3371 C CA . ALA A 1 58 ? -1.652 13.963 -0.715 1.00 0.00 58 ALA A CA 3
ATOM 3372 C C . ALA A 1 58 ? -0.383 14.808 -0.572 1.00 0.00 58 ALA A C 3
ATOM 3373 O O . ALA A 1 58 ? -0.140 15.702 -1.382 1.00 0.00 58 ALA A O 3
ATOM 3380 N N . GLU A 1 59 ? 0.428 14.518 0.447 1.00 0.00 59 GLU A N 3
ATOM 3381 C CA . GLU A 1 59 ? 1.662 15.267 0.675 1.00 0.00 59 GLU A CA 3
ATOM 3382 C C . GLU A 1 59 ? 2.792 14.739 -0.201 1.00 0.00 59 GLU A C 3
ATOM 3383 O O . GLU A 1 59 ? 3.781 15.432 -0.443 1.00 0.00 59 GLU A O 3
ATOM 3395 N N . TYR A 1 60 ? 2.631 13.511 -0.680 1.00 0.00 60 TYR A N 3
ATOM 3396 C CA . TYR A 1 60 ? 3.632 12.878 -1.521 1.00 0.00 60 TYR A CA 3
ATOM 3397 C C . TYR A 1 60 ? 3.384 13.172 -3.000 1.00 0.00 60 TYR A C 3
ATOM 3398 O O . TYR A 1 60 ? 4.292 13.045 -3.824 1.00 0.00 60 TYR A O 3
ATOM 3416 N N . GLY A 1 61 ? 2.157 13.568 -3.334 1.00 0.00 61 GLY A N 3
ATOM 3417 C CA . GLY A 1 61 ? 1.824 13.879 -4.714 1.00 0.00 61 GLY A CA 3
ATOM 3418 C C . GLY A 1 61 ? 1.378 12.665 -5.503 1.00 0.00 61 GLY A C 3
ATOM 3419 O O . GLY A 1 61 ? 1.818 12.462 -6.634 1.00 0.00 61 GLY A O 3
ATOM 3423 N N . ILE A 1 62 ? 0.503 11.858 -4.909 1.00 0.00 62 ILE A N 3
ATOM 3424 C CA . ILE A 1 62 ? 0.001 10.658 -5.576 1.00 0.00 62 ILE A CA 3
ATOM 3425 C C . ILE A 1 62 ? -1.393 10.884 -6.151 1.00 0.00 62 ILE A C 3
ATOM 3426 O O . ILE A 1 62 ? -2.256 11.475 -5.500 1.00 0.00 62 ILE A O 3
ATOM 3442 N N . THR A 1 63 ? -1.601 10.403 -7.375 1.00 0.00 63 THR A N 3
ATOM 3443 C CA . THR A 1 63 ? -2.887 10.543 -8.048 1.00 0.00 63 THR A CA 3
ATOM 3444 C C . THR A 1 63 ? -3.441 9.179 -8.470 1.00 0.00 63 THR A C 3
ATOM 3445 O O . THR A 1 63 ? -2.683 8.219 -8.633 1.00 0.00 63 THR A O 3
ATOM 3456 N N . PRO A 1 64 ? -4.775 9.069 -8.639 1.00 0.00 64 PRO A N 3
ATOM 3457 C CA . PRO A 1 64 ? -5.424 7.816 -9.047 1.00 0.00 64 PRO A CA 3
ATOM 3458 C C . PRO A 1 64 ? -5.125 7.459 -10.502 1.00 0.00 64 PRO A C 3
ATOM 3459 O O . PRO A 1 64 ? -5.000 8.342 -11.352 1.00 0.00 64 PRO A O 3
ATOM 3470 N N . GLY A 1 65 ? -5.012 6.161 -10.784 1.00 0.00 65 GLY A N 3
ATOM 3471 C CA . GLY A 1 65 ? -4.730 5.716 -12.136 1.00 0.00 65 GLY A CA 3
ATOM 3472 C C . GLY A 1 65 ? -3.266 5.390 -12.349 1.00 0.00 65 GLY A C 3
ATOM 3473 O O . GLY A 1 65 ? -2.827 5.193 -13.483 1.00 0.00 65 GLY A O 3
ATOM 3477 N N . SER A 1 66 ? -2.506 5.340 -11.259 1.00 0.00 66 SER A N 3
ATOM 3478 C CA . SER A 1 66 ? -1.081 5.035 -11.331 1.00 0.00 66 SER A CA 3
ATOM 3479 C C . SER A 1 66 ? -0.816 3.578 -10.954 1.00 0.00 66 SER A C 3
ATOM 3480 O O . SER A 1 66 ? -1.678 2.905 -10.385 1.00 0.00 66 SER A O 3
ATOM 3488 N N . THR A 1 67 ? 0.379 3.101 -11.284 1.00 0.00 67 THR A N 3
ATOM 3489 C CA . THR A 1 67 ? 0.769 1.728 -10.987 1.00 0.00 67 THR A CA 3
ATOM 3490 C C . THR A 1 67 ? 1.580 1.652 -9.695 1.00 0.00 67 THR A C 3
ATOM 3491 O O . THR A 1 67 ? 2.646 2.257 -9.588 1.00 0.00 67 THR A O 3
ATOM 3502 N N . ILE A 1 68 ? 1.070 0.907 -8.718 1.00 0.00 68 ILE A N 3
ATOM 3503 C CA . ILE A 1 68 ? 1.748 0.762 -7.429 1.00 0.00 68 ILE A CA 3
ATOM 3504 C C . ILE A 1 68 ? 2.114 -0.695 -7.154 1.00 0.00 68 ILE A C 3
ATOM 3505 O O . ILE A 1 68 ? 1.328 -1.603 -7.424 1.00 0.00 68 ILE A O 3
ATOM 3521 N N . THR A 1 69 ? 3.312 -0.906 -6.614 1.00 0.00 69 THR A N 3
ATOM 3522 C CA . THR A 1 69 ? 3.790 -2.245 -6.286 1.00 0.00 69 THR A CA 3
ATOM 3523 C C . THR A 1 69 ? 4.047 -2.371 -4.786 1.00 0.00 69 THR A C 3
ATOM 3524 O O . THR A 1 69 ? 4.769 -1.563 -4.200 1.00 0.00 69 THR A O 3
ATOM 3535 N N . LEU A 1 70 ? 3.446 -3.383 -4.170 1.00 0.00 70 LEU A N 3
ATOM 3536 C CA . LEU A 1 70 ? 3.604 -3.615 -2.736 1.00 0.00 70 LEU A CA 3
ATOM 3537 C C . LEU A 1 70 ? 4.713 -4.627 -2.457 1.00 0.00 70 LEU A C 3
ATOM 3538 O O . LEU A 1 70 ? 5.122 -5.377 -3.344 1.00 0.00 70 LEU A O 3
ATOM 3554 N N . GLU A 1 71 ? 5.200 -4.632 -1.219 1.00 0.00 71 GLU A N 3
ATOM 3555 C CA . GLU A 1 71 ? 6.260 -5.548 -0.806 1.00 0.00 71 GLU A CA 3
ATOM 3556 C C . GLU A 1 71 ? 5.966 -6.122 0.581 1.00 0.00 71 GLU A C 3
ATOM 3557 O O . GLU A 1 71 ? 5.581 -5.391 1.492 1.00 0.00 71 GLU A O 3
ATOM 3569 N N . ILE A 1 72 ? 6.138 -7.437 0.729 1.00 0.00 72 ILE A N 3
ATOM 3570 C CA . ILE A 1 72 ? 5.892 -8.108 2.010 1.00 0.00 72 ILE A CA 3
ATOM 3571 C C . ILE A 1 72 ? 7.154 -8.815 2.498 1.00 0.00 72 ILE A C 3
ATOM 3572 O O . ILE A 1 72 ? 7.910 -9.372 1.701 1.00 0.00 72 ILE A O 3
ATOM 3588 N N . LYS A 1 73 ? 7.380 -8.790 3.810 1.00 0.00 73 LYS A N 3
ATOM 3589 C CA . LYS A 1 73 ? 8.553 -9.431 4.398 1.00 0.00 73 LYS A CA 3
ATOM 3590 C C . LYS A 1 73 ? 8.154 -10.358 5.541 1.00 0.00 73 LYS A C 3
ATOM 3591 O O . LYS A 1 73 ? 7.566 -9.920 6.529 1.00 0.00 73 LYS A O 3
ATOM 3610 N N . LYS A 1 74 ? 8.478 -11.639 5.402 1.00 0.00 74 LYS A N 3
ATOM 3611 C CA . LYS A 1 74 ? 8.147 -12.627 6.427 1.00 0.00 74 LYS A CA 3
ATOM 3612 C C . LYS A 1 74 ? 9.347 -13.519 6.733 1.00 0.00 74 LYS A C 3
ATOM 3613 O O . LYS A 1 74 ? 10.044 -13.970 5.823 1.00 0.00 74 LYS A O 3
ATOM 3632 N N . LYS A 1 75 ? 9.588 -13.763 8.019 1.00 0.00 75 LYS A N 3
ATOM 3633 C CA . LYS A 1 75 ? 10.704 -14.600 8.441 1.00 0.00 75 LYS A CA 3
ATOM 3634 C C . LYS A 1 75 ? 10.252 -15.626 9.473 1.00 0.00 75 LYS A C 3
ATOM 3635 O O . LYS A 1 75 ? 9.590 -15.283 10.453 1.00 0.00 75 LYS A O 3
ATOM 3654 N N . GLY A 1 76 ? 10.611 -16.886 9.247 1.00 0.00 76 GLY A N 3
ATOM 3655 C CA . GLY A 1 76 ? 10.236 -17.941 10.171 1.00 0.00 76 GLY A CA 3
ATOM 3656 C C . GLY A 1 76 ? 9.073 -18.774 9.670 1.00 0.00 76 GLY A C 3
ATOM 3657 O O . GLY A 1 76 ? 8.224 -18.284 8.921 1.00 0.00 76 GLY A O 3
ATOM 3661 N N . GLY A 1 77 ? 9.031 -20.035 10.091 1.00 0.00 77 GLY A N 3
ATOM 3662 C CA . GLY A 1 77 ? 7.964 -20.928 9.675 1.00 0.00 77 GLY A CA 3
ATOM 3663 C C . GLY A 1 77 ? 8.345 -22.385 9.830 1.00 0.00 77 GLY A C 3
ATOM 3664 O O . GLY A 1 77 ? 8.416 -23.122 8.847 1.00 0.00 77 GLY A O 3
ATOM 3668 N N . LEU A 1 78 ? 8.591 -22.800 11.071 1.00 0.00 78 LEU A N 3
ATOM 3669 C CA . LEU A 1 78 ? 8.972 -24.181 11.358 1.00 0.00 78 LEU A CA 3
ATOM 3670 C C . LEU A 1 78 ? 8.106 -24.755 12.476 1.00 0.00 78 LEU A C 3
ATOM 3671 O O . LEU A 1 78 ? 7.948 -24.142 13.532 1.00 0.00 78 LEU A O 3
ATOM 3687 N N . GLU A 1 79 ? 7.544 -25.937 12.234 1.00 0.00 79 GLU A N 3
ATOM 3688 C CA . GLU A 1 79 ? 6.695 -26.599 13.218 1.00 0.00 79 GLU A CA 3
ATOM 3689 C C . GLU A 1 79 ? 7.376 -27.847 13.772 1.00 0.00 79 GLU A C 3
ATOM 3690 O O . GLU A 1 79 ? 7.746 -28.725 12.964 1.00 0.00 79 GLU A O 3
ATOM 3703 N N . MET A 1 1 ? -10.555 10.030 -11.492 1.00 0.00 1 MET A N 4
ATOM 3704 C CA . MET A 1 1 ? -10.406 8.603 -11.110 1.00 0.00 1 MET A CA 4
ATOM 3705 C C . MET A 1 1 ? -10.569 8.432 -9.606 1.00 0.00 1 MET A C 4
ATOM 3706 O O . MET A 1 1 ? -10.311 9.356 -8.835 1.00 0.00 1 MET A O 4
ATOM 3722 N N . ASP A 1 2 ? -11.007 7.242 -9.198 1.00 0.00 2 ASP A N 4
ATOM 3723 C CA . ASP A 1 2 ? -11.214 6.940 -7.784 1.00 0.00 2 ASP A CA 4
ATOM 3724 C C . ASP A 1 2 ? -10.662 5.560 -7.429 1.00 0.00 2 ASP A C 4
ATOM 3725 O O . ASP A 1 2 ? -10.639 5.173 -6.259 1.00 0.00 2 ASP A O 4
ATOM 3734 N N . THR A 1 3 ? -10.219 4.823 -8.443 1.00 0.00 3 THR A N 4
ATOM 3735 C CA . THR A 1 3 ? -9.674 3.486 -8.239 1.00 0.00 3 THR A CA 4
ATOM 3736 C C . THR A 1 3 ? -8.178 3.451 -8.527 1.00 0.00 3 THR A C 4
ATOM 3737 O O . THR A 1 3 ? -7.677 4.204 -9.361 1.00 0.00 3 THR A O 4
ATOM 3748 N N . ILE A 1 4 ? -7.467 2.579 -7.819 1.00 0.00 4 ILE A N 4
ATOM 3749 C CA . ILE A 1 4 ? -6.026 2.437 -7.994 1.00 0.00 4 ILE A CA 4
ATOM 3750 C C . ILE A 1 4 ? -5.648 0.978 -8.192 1.00 0.00 4 ILE A C 4
ATOM 3751 O O . ILE A 1 4 ? -6.368 0.077 -7.754 1.00 0.00 4 ILE A O 4
ATOM 3767 N N . ASN A 1 5 ? -4.521 0.748 -8.855 1.00 0.00 5 ASN A N 4
ATOM 3768 C CA . ASN A 1 5 ? -4.046 -0.603 -9.098 1.00 0.00 5 ASN A CA 4
ATOM 3769 C C . ASN A 1 5 ? -2.833 -0.884 -8.222 1.00 0.00 5 ASN A C 4
ATOM 3770 O O . ASN A 1 5 ? -1.946 -0.039 -8.077 1.00 0.00 5 ASN A O 4
ATOM 3781 N N . ILE A 1 6 ? -2.815 -2.063 -7.621 1.00 0.00 6 ILE A N 4
ATOM 3782 C CA . ILE A 1 6 ? -1.716 -2.469 -6.759 1.00 0.00 6 ILE A CA 4
ATOM 3783 C C . ILE A 1 6 ? -1.229 -3.859 -7.152 1.00 0.00 6 ILE A C 4
ATOM 3784 O O . ILE A 1 6 ? -1.953 -4.846 -7.007 1.00 0.00 6 ILE A O 4
ATOM 3800 N N . THR A 1 7 ? -0.007 -3.929 -7.665 1.00 0.00 7 THR A N 4
ATOM 3801 C CA . THR A 1 7 ? 0.570 -5.197 -8.091 1.00 0.00 7 THR A CA 4
ATOM 3802 C C . THR A 1 7 ? 1.282 -5.903 -6.946 1.00 0.00 7 THR A C 4
ATOM 3803 O O . THR A 1 7 ? 2.185 -5.347 -6.320 1.00 0.00 7 THR A O 4
ATOM 3814 N N . LEU A 1 8 ? 0.855 -7.128 -6.675 1.00 0.00 8 LEU A N 4
ATOM 3815 C CA . LEU A 1 8 ? 1.441 -7.935 -5.623 1.00 0.00 8 LEU A CA 4
ATOM 3816 C C . LEU A 1 8 ? 2.441 -8.935 -6.200 1.00 0.00 8 LEU A C 4
ATOM 3817 O O . LEU A 1 8 ? 2.482 -9.137 -7.412 1.00 0.00 8 LEU A O 4
ATOM 3833 N N . PRO A 1 9 ? 3.280 -9.559 -5.339 1.00 0.00 9 PRO A N 4
ATOM 3834 C CA . PRO A 1 9 ? 4.287 -10.546 -5.773 1.00 0.00 9 PRO A CA 4
ATOM 3835 C C . PRO A 1 9 ? 3.702 -11.707 -6.578 1.00 0.00 9 PRO A C 4
ATOM 3836 O O . PRO A 1 9 ? 4.418 -12.355 -7.340 1.00 0.00 9 PRO A O 4
ATOM 3847 N N . ASP A 1 10 ? 2.403 -11.978 -6.402 1.00 0.00 10 ASP A N 4
ATOM 3848 C CA . ASP A 1 10 ? 1.743 -13.052 -7.141 1.00 0.00 10 ASP A CA 4
ATOM 3849 C C . ASP A 1 10 ? 1.669 -12.710 -8.624 1.00 0.00 10 ASP A C 4
ATOM 3850 O O . ASP A 1 10 ? 1.581 -13.598 -9.474 1.00 0.00 10 ASP A O 4
ATOM 3859 N N . GLY A 1 11 ? 1.706 -11.414 -8.932 1.00 0.00 11 GLY A N 4
ATOM 3860 C CA . GLY A 1 11 ? 1.680 -10.987 -10.321 1.00 0.00 11 GLY A CA 4
ATOM 3861 C C . GLY A 1 11 ? 0.333 -10.473 -10.788 1.00 0.00 11 GLY A C 4
ATOM 3862 O O . GLY A 1 11 ? 0.228 -9.934 -11.890 1.00 0.00 11 GLY A O 4
ATOM 3866 N N . LYS A 1 12 ? -0.701 -10.630 -9.969 1.00 0.00 12 LYS A N 4
ATOM 3867 C CA . LYS A 1 12 ? -2.030 -10.150 -10.338 1.00 0.00 12 LYS A CA 4
ATOM 3868 C C . LYS A 1 12 ? -2.221 -8.715 -9.862 1.00 0.00 12 LYS A C 4
ATOM 3869 O O . LYS A 1 12 ? -1.433 -8.203 -9.066 1.00 0.00 12 LYS A O 4
ATOM 3888 N N . THR A 1 13 ? -3.265 -8.067 -10.361 1.00 0.00 13 THR A N 4
ATOM 3889 C CA . THR A 1 13 ? -3.548 -6.688 -9.995 1.00 0.00 13 THR A CA 4
ATOM 3890 C C . THR A 1 13 ? -4.747 -6.595 -9.058 1.00 0.00 13 THR A C 4
ATOM 3891 O O . THR A 1 13 ? -5.671 -7.408 -9.126 1.00 0.00 13 THR A O 4
ATOM 3902 N N . LEU A 1 14 ? -4.714 -5.601 -8.178 1.00 0.00 14 LEU A N 4
ATOM 3903 C CA . LEU A 1 14 ? -5.788 -5.380 -7.220 1.00 0.00 14 LEU A CA 4
ATOM 3904 C C . LEU A 1 14 ? -6.397 -3.997 -7.422 1.00 0.00 14 LEU A C 4
ATOM 3905 O O . LEU A 1 14 ? -5.720 -3.073 -7.867 1.00 0.00 14 LEU A O 4
ATOM 3921 N N . THR A 1 15 ? -7.681 -3.867 -7.110 1.00 0.00 15 THR A N 4
ATOM 3922 C CA . THR A 1 15 ? -8.376 -2.594 -7.248 1.00 0.00 15 THR A CA 4
ATOM 3923 C C . THR A 1 15 ? -8.978 -2.156 -5.919 1.00 0.00 15 THR A C 4
ATOM 3924 O O . THR A 1 15 ? -9.741 -2.898 -5.300 1.00 0.00 15 THR A O 4
ATOM 3935 N N . LEU A 1 16 ? -8.630 -0.950 -5.487 1.00 0.00 16 LEU A N 4
ATOM 3936 C CA . LEU A 1 16 ? -9.137 -0.413 -4.228 1.00 0.00 16 LEU A CA 4
ATOM 3937 C C . LEU A 1 16 ? -9.708 0.987 -4.427 1.00 0.00 16 LEU A C 4
ATOM 3938 O O . LEU A 1 16 ? -9.220 1.758 -5.255 1.00 0.00 16 LEU A O 4
ATOM 3954 N N . THR A 1 17 ? -10.752 1.303 -3.669 1.00 0.00 17 THR A N 4
ATOM 3955 C CA . THR A 1 17 ? -11.397 2.608 -3.752 1.00 0.00 17 THR A CA 4
ATOM 3956 C C . THR A 1 17 ? -10.947 3.516 -2.612 1.00 0.00 17 THR A C 4
ATOM 3957 O O . THR A 1 17 ? -11.212 3.235 -1.443 1.00 0.00 17 THR A O 4
ATOM 3968 N N . VAL A 1 18 ? -10.259 4.600 -2.956 1.00 0.00 18 VAL A N 4
ATOM 3969 C CA . VAL A 1 18 ? -9.770 5.550 -1.958 1.00 0.00 18 VAL A CA 4
ATOM 3970 C C . VAL A 1 18 ? -9.914 6.982 -2.458 1.00 0.00 18 VAL A C 4
ATOM 3971 O O . VAL A 1 18 ? -10.329 7.212 -3.592 1.00 0.00 18 VAL A O 4
ATOM 3984 N N . THR A 1 19 ? -9.562 7.941 -1.605 1.00 0.00 19 THR A N 4
ATOM 3985 C CA . THR A 1 19 ? -9.646 9.353 -1.963 1.00 0.00 19 THR A CA 4
ATOM 3986 C C . THR A 1 19 ? -8.391 10.088 -1.501 1.00 0.00 19 THR A C 4
ATOM 3987 O O . THR A 1 19 ? -7.615 9.553 -0.711 1.00 0.00 19 THR A O 4
ATOM 3998 N N . PRO A 1 20 ? -8.159 11.316 -2.000 1.00 0.00 20 PRO A N 4
ATOM 3999 C CA . PRO A 1 20 ? -6.997 12.123 -1.608 1.00 0.00 20 PRO A CA 4
ATOM 4000 C C . PRO A 1 20 ? -7.019 12.508 -0.124 1.00 0.00 20 PRO A C 4
ATOM 4001 O O . PRO A 1 20 ? -6.005 12.939 0.425 1.00 0.00 20 PRO A O 4
ATOM 4012 N N . GLU A 1 21 ? -8.180 12.352 0.516 1.00 0.00 21 GLU A N 4
ATOM 4013 C CA . GLU A 1 21 ? -8.327 12.675 1.935 1.00 0.00 21 GLU A CA 4
ATOM 4014 C C . GLU A 1 21 ? -7.914 11.495 2.811 1.00 0.00 21 GLU A C 4
ATOM 4015 O O . GLU A 1 21 ? -7.868 11.602 4.039 1.00 0.00 21 GLU A O 4
ATOM 4027 N N . PHE A 1 22 ? -7.616 10.366 2.173 1.00 0.00 22 PHE A N 4
ATOM 4028 C CA . PHE A 1 22 ? -7.199 9.172 2.873 1.00 0.00 22 PHE A CA 4
ATOM 4029 C C . PHE A 1 22 ? -5.725 9.266 3.242 1.00 0.00 22 PHE A C 4
ATOM 4030 O O . PHE A 1 22 ? -4.911 9.762 2.460 1.00 0.00 22 PHE A O 4
ATOM 4047 N N . THR A 1 23 ? -5.384 8.811 4.438 1.00 0.00 23 THR A N 4
ATOM 4048 C CA . THR A 1 23 ? -3.998 8.833 4.888 1.00 0.00 23 THR A CA 4
ATOM 4049 C C . THR A 1 23 ? -3.280 7.568 4.429 1.00 0.00 23 THR A C 4
ATOM 4050 O O . THR A 1 23 ? -3.921 6.623 3.968 1.00 0.00 23 THR A O 4
ATOM 4061 N N . VAL A 1 24 ? -1.953 7.551 4.537 1.00 0.00 24 VAL A N 4
ATOM 4062 C CA . VAL A 1 24 ? -1.182 6.376 4.133 1.00 0.00 24 VAL A CA 4
ATOM 4063 C C . VAL A 1 24 ? -1.483 5.198 5.060 1.00 0.00 24 VAL A C 4
ATOM 4064 O O . VAL A 1 24 ? -1.511 4.046 4.628 1.00 0.00 24 VAL A O 4
ATOM 4077 N N . LYS A 1 25 ? -1.726 5.506 6.334 1.00 0.00 25 LYS A N 4
ATOM 4078 C CA . LYS A 1 25 ? -2.045 4.489 7.330 1.00 0.00 25 LYS A CA 4
ATOM 4079 C C . LYS A 1 25 ? -3.442 3.915 7.088 1.00 0.00 25 LYS A C 4
ATOM 4080 O O . LYS A 1 25 ? -3.696 2.743 7.367 1.00 0.00 25 LYS A O 4
ATOM 4099 N N . GLU A 1 26 ? -4.338 4.753 6.568 1.00 0.00 26 GLU A N 4
ATOM 4100 C CA . GLU A 1 26 ? -5.708 4.338 6.279 1.00 0.00 26 GLU A CA 4
ATOM 4101 C C . GLU A 1 26 ? -5.748 3.425 5.058 1.00 0.00 26 GLU A C 4
ATOM 4102 O O . GLU A 1 26 ? -6.367 2.365 5.086 1.00 0.00 26 GLU A O 4
ATOM 4114 N N . LEU A 1 27 ? -5.088 3.853 3.981 1.00 0.00 27 LEU A N 4
ATOM 4115 C CA . LEU A 1 27 ? -5.024 3.064 2.757 1.00 0.00 27 LEU A CA 4
ATOM 4116 C C . LEU A 1 27 ? -4.382 1.698 3.024 1.00 0.00 27 LEU A C 4
ATOM 4117 O O . LEU A 1 27 ? -4.761 0.694 2.418 1.00 0.00 27 LEU A O 4
ATOM 4133 N N . ALA A 1 28 ? -3.417 1.674 3.944 1.00 0.00 28 ALA A N 4
ATOM 4134 C CA . ALA A 1 28 ? -2.714 0.447 4.303 1.00 0.00 28 ALA A CA 4
ATOM 4135 C C . ALA A 1 28 ? -3.592 -0.510 5.113 1.00 0.00 28 ALA A C 4
ATOM 4136 O O . ALA A 1 28 ? -3.495 -1.723 4.953 1.00 0.00 28 ALA A O 4
ATOM 4143 N N . GLU A 1 29 ? -4.448 0.039 5.978 1.00 0.00 29 GLU A N 4
ATOM 4144 C CA . GLU A 1 29 ? -5.325 -0.787 6.811 1.00 0.00 29 GLU A CA 4
ATOM 4145 C C . GLU A 1 29 ? -6.476 -1.389 5.994 1.00 0.00 29 GLU A C 4
ATOM 4146 O O . GLU A 1 29 ? -7.028 -2.426 6.363 1.00 0.00 29 GLU A O 4
ATOM 4158 N N . GLU A 1 30 ? -6.826 -0.735 4.885 1.00 0.00 30 GLU A N 4
ATOM 4159 C CA . GLU A 1 30 ? -7.902 -1.212 4.015 1.00 0.00 30 GLU A CA 4
ATOM 4160 C C . GLU A 1 30 ? -7.437 -2.398 3.168 1.00 0.00 30 GLU A C 4
ATOM 4161 O O . GLU A 1 30 ? -8.149 -3.395 3.041 1.00 0.00 30 GLU A O 4
ATOM 4173 N N . ILE A 1 31 ? -6.237 -2.283 2.598 1.00 0.00 31 ILE A N 4
ATOM 4174 C CA . ILE A 1 31 ? -5.676 -3.342 1.759 1.00 0.00 31 ILE A CA 4
ATOM 4175 C C . ILE A 1 31 ? -5.270 -4.561 2.594 1.00 0.00 31 ILE A C 4
ATOM 4176 O O . ILE A 1 31 ? -5.393 -5.703 2.145 1.00 0.00 31 ILE A O 4
ATOM 4192 N N . ALA A 1 32 ? -4.803 -4.310 3.817 1.00 0.00 32 ALA A N 4
ATOM 4193 C CA . ALA A 1 32 ? -4.375 -5.376 4.713 1.00 0.00 32 ALA A CA 4
ATOM 4194 C C . ALA A 1 32 ? -5.553 -6.217 5.185 1.00 0.00 32 ALA A C 4
ATOM 4195 O O . ALA A 1 32 ? -5.452 -7.437 5.283 1.00 0.00 32 ALA A O 4
ATOM 4202 N N . ARG A 1 33 ? -6.676 -5.558 5.463 1.00 0.00 33 ARG A N 4
ATOM 4203 C CA . ARG A 1 33 ? -7.875 -6.243 5.938 1.00 0.00 33 ARG A CA 4
ATOM 4204 C C . ARG A 1 33 ? -8.504 -7.121 4.861 1.00 0.00 33 ARG A C 4
ATOM 4205 O O . ARG A 1 33 ? -9.066 -8.175 5.162 1.00 0.00 33 ARG A O 4
ATOM 4226 N N . ARG A 1 34 ? -8.403 -6.690 3.609 1.00 0.00 34 ARG A N 4
ATOM 4227 C CA . ARG A 1 34 ? -8.984 -7.428 2.496 1.00 0.00 34 ARG A CA 4
ATOM 4228 C C . ARG A 1 34 ? -8.168 -8.674 2.155 1.00 0.00 34 ARG A C 4
ATOM 4229 O O . ARG A 1 34 ? -8.722 -9.684 1.717 1.00 0.00 34 ARG A O 4
ATOM 4250 N N . LEU A 1 35 ? -6.857 -8.611 2.368 1.00 0.00 35 LEU A N 4
ATOM 4251 C CA . LEU A 1 35 ? -5.985 -9.738 2.060 1.00 0.00 35 LEU A CA 4
ATOM 4252 C C . LEU A 1 35 ? -5.787 -10.660 3.267 1.00 0.00 35 LEU A C 4
ATOM 4253 O O . LEU A 1 35 ? -5.371 -11.808 3.113 1.00 0.00 35 LEU A O 4
ATOM 4269 N N . GLY A 1 36 ? -6.090 -10.157 4.460 1.00 0.00 36 GLY A N 4
ATOM 4270 C CA . GLY A 1 36 ? -5.941 -10.958 5.666 1.00 0.00 36 GLY A CA 4
ATOM 4271 C C . GLY A 1 36 ? -4.537 -10.903 6.239 1.00 0.00 36 GLY A C 4
ATOM 4272 O O . GLY A 1 36 ? -4.045 -11.893 6.779 1.00 0.00 36 GLY A O 4
ATOM 4276 N N . LEU A 1 37 ? -3.893 -9.745 6.120 1.00 0.00 37 LEU A N 4
ATOM 4277 C CA . LEU A 1 37 ? -2.537 -9.557 6.630 1.00 0.00 37 LEU A CA 4
ATOM 4278 C C . LEU A 1 37 ? -2.446 -8.285 7.460 1.00 0.00 37 LEU A C 4
ATOM 4279 O O . LEU A 1 37 ? -3.424 -7.554 7.609 1.00 0.00 37 LEU A O 4
ATOM 4295 N N . SER A 1 38 ? -1.259 -8.029 8.001 1.00 0.00 38 SER A N 4
ATOM 4296 C CA . SER A 1 38 ? -1.032 -6.846 8.824 1.00 0.00 38 SER A CA 4
ATOM 4297 C C . SER A 1 38 ? -0.376 -5.729 8.007 1.00 0.00 38 SER A C 4
ATOM 4298 O O . SER A 1 38 ? 0.416 -5.999 7.106 1.00 0.00 38 SER A O 4
ATOM 4306 N N . PRO A 1 39 ? -0.697 -4.456 8.315 1.00 0.00 39 PRO A N 4
ATOM 4307 C CA . PRO A 1 39 ? -0.140 -3.294 7.601 1.00 0.00 39 PRO A CA 4
ATOM 4308 C C . PRO A 1 39 ? 1.356 -3.096 7.854 1.00 0.00 39 PRO A C 4
ATOM 4309 O O . PRO A 1 39 ? 2.039 -2.433 7.076 1.00 0.00 39 PRO A O 4
ATOM 4320 N N . GLU A 1 40 ? 1.852 -3.670 8.948 1.00 0.00 40 GLU A N 4
ATOM 4321 C CA . GLU A 1 40 ? 3.263 -3.558 9.311 1.00 0.00 40 GLU A CA 4
ATOM 4322 C C . GLU A 1 40 ? 4.143 -4.448 8.431 1.00 0.00 40 GLU A C 4
ATOM 4323 O O . GLU A 1 40 ? 5.363 -4.287 8.396 1.00 0.00 40 GLU A O 4
ATOM 4335 N N . ASP A 1 41 ? 3.513 -5.385 7.725 1.00 0.00 41 ASP A N 4
ATOM 4336 C CA . ASP A 1 41 ? 4.235 -6.303 6.845 1.00 0.00 41 ASP A CA 4
ATOM 4337 C C . ASP A 1 41 ? 4.205 -5.813 5.402 1.00 0.00 41 ASP A C 4
ATOM 4338 O O . ASP A 1 41 ? 5.185 -5.947 4.670 1.00 0.00 41 ASP A O 4
ATOM 4347 N N . ILE A 1 42 ? 3.075 -5.237 5.003 1.00 0.00 42 ILE A N 4
ATOM 4348 C CA . ILE A 1 42 ? 2.911 -4.737 3.643 1.00 0.00 42 ILE A CA 4
ATOM 4349 C C . ILE A 1 42 ? 3.403 -3.301 3.518 1.00 0.00 42 ILE A C 4
ATOM 4350 O O . ILE A 1 42 ? 2.921 -2.404 4.209 1.00 0.00 42 ILE A O 4
ATOM 4366 N N . LYS A 1 43 ? 4.363 -3.093 2.626 1.00 0.00 43 LYS A N 4
ATOM 4367 C CA . LYS A 1 43 ? 4.920 -1.772 2.392 1.00 0.00 43 LYS A CA 4
ATOM 4368 C C . LYS A 1 43 ? 4.623 -1.311 0.974 1.00 0.00 43 LYS A C 4
ATOM 4369 O O . LYS A 1 43 ? 4.720 -2.091 0.029 1.00 0.00 43 LYS A O 4
ATOM 4388 N N . LEU A 1 44 ? 4.251 -0.048 0.832 1.00 0.00 44 LEU A N 4
ATOM 4389 C CA . LEU A 1 44 ? 3.950 0.507 -0.478 1.00 0.00 44 LEU A CA 4
ATOM 4390 C C . LEU A 1 44 ? 5.189 1.168 -1.063 1.00 0.00 44 LEU A C 4
ATOM 4391 O O . LEU A 1 44 ? 5.884 1.921 -0.380 1.00 0.00 44 LEU A O 4
ATOM 4407 N N . THR A 1 45 ? 5.465 0.872 -2.325 1.00 0.00 45 THR A N 4
ATOM 4408 C CA . THR A 1 45 ? 6.631 1.424 -2.999 1.00 0.00 45 THR A CA 4
ATOM 4409 C C . THR A 1 45 ? 6.253 2.064 -4.332 1.00 0.00 45 THR A C 4
ATOM 4410 O O . THR A 1 45 ? 5.581 1.455 -5.165 1.00 0.00 45 THR A O 4
ATOM 4421 N N . HIS A 1 46 ? 6.687 3.303 -4.520 1.00 0.00 46 HIS A N 4
ATOM 4422 C CA . HIS A 1 46 ? 6.410 4.041 -5.743 1.00 0.00 46 HIS A CA 4
ATOM 4423 C C . HIS A 1 46 ? 7.700 4.610 -6.323 1.00 0.00 46 HIS A C 4
ATOM 4424 O O . HIS A 1 46 ? 8.445 5.297 -5.626 1.00 0.00 46 HIS A O 4
ATOM 4439 N N . ASN A 1 47 ? 7.945 4.302 -7.603 1.00 0.00 47 ASN A N 4
ATOM 4440 C CA . ASN A 1 47 ? 9.139 4.750 -8.345 1.00 0.00 47 ASN A CA 4
ATOM 4441 C C . ASN A 1 47 ? 10.449 4.548 -7.565 1.00 0.00 47 ASN A C 4
ATOM 4442 O O . ASN A 1 47 ? 11.401 5.314 -7.718 1.00 0.00 47 ASN A O 4
ATOM 4453 N N . GLY A 1 48 ? 10.501 3.497 -6.747 1.00 0.00 48 GLY A N 4
ATOM 4454 C CA . GLY A 1 48 ? 11.704 3.200 -5.980 1.00 0.00 48 GLY A CA 4
ATOM 4455 C C . GLY A 1 48 ? 11.772 3.907 -4.636 1.00 0.00 48 GLY A C 4
ATOM 4456 O O . GLY A 1 48 ? 12.857 4.090 -4.086 1.00 0.00 48 GLY A O 4
ATOM 4460 N N . LYS A 1 49 ? 10.618 4.299 -4.104 1.00 0.00 49 LYS A N 4
ATOM 4461 C CA . LYS A 1 49 ? 10.560 4.987 -2.816 1.00 0.00 49 LYS A CA 4
ATOM 4462 C C . LYS A 1 49 ? 9.436 4.428 -1.954 1.00 0.00 49 LYS A C 4
ATOM 4463 O O . LYS A 1 49 ? 8.357 4.113 -2.452 1.00 0.00 49 LYS A O 4
ATOM 4482 N N . THR A 1 50 ? 9.692 4.310 -0.658 1.00 0.00 50 THR A N 4
ATOM 4483 C CA . THR A 1 50 ? 8.702 3.787 0.274 1.00 0.00 50 THR A CA 4
ATOM 4484 C C . THR A 1 50 ? 7.837 4.903 0.843 1.00 0.00 50 THR A C 4
ATOM 4485 O O . THR A 1 50 ? 8.283 6.043 0.994 1.00 0.00 50 THR A O 4
ATOM 4496 N N . LEU A 1 51 ? 6.593 4.563 1.153 1.00 0.00 51 LEU A N 4
ATOM 4497 C CA . LEU A 1 51 ? 5.643 5.525 1.702 1.00 0.00 51 LEU A CA 4
ATOM 4498 C C . LEU A 1 51 ? 5.532 5.394 3.221 1.00 0.00 51 LEU A C 4
ATOM 4499 O O . LEU A 1 51 ? 5.453 4.286 3.755 1.00 0.00 51 LEU A O 4
ATOM 4515 N N . ASP A 1 52 ? 5.525 6.536 3.907 1.00 0.00 52 ASP A N 4
ATOM 4516 C CA . ASP A 1 52 ? 5.427 6.562 5.361 1.00 0.00 52 ASP A CA 4
ATOM 4517 C C . ASP A 1 52 ? 3.967 6.587 5.817 1.00 0.00 52 ASP A C 4
ATOM 4518 O O . ASP A 1 52 ? 3.193 7.436 5.379 1.00 0.00 52 ASP A O 4
ATOM 4527 N N . PRO A 1 53 ? 3.575 5.656 6.717 1.00 0.00 53 PRO A N 4
ATOM 4528 C CA . PRO A 1 53 ? 2.198 5.556 7.231 1.00 0.00 53 PRO A CA 4
ATOM 4529 C C . PRO A 1 53 ? 1.751 6.773 8.046 1.00 0.00 53 PRO A C 4
ATOM 4530 O O . PRO A 1 53 ? 0.555 7.028 8.179 1.00 0.00 53 PRO A O 4
ATOM 4541 N N . SER A 1 54 ? 2.710 7.512 8.591 1.00 0.00 54 SER A N 4
ATOM 4542 C CA . SER A 1 54 ? 2.406 8.684 9.410 1.00 0.00 54 SER A CA 4
ATOM 4543 C C . SER A 1 54 ? 2.051 9.906 8.563 1.00 0.00 54 SER A C 4
ATOM 4544 O O . SER A 1 54 ? 1.314 10.785 9.011 1.00 0.00 54 SER A O 4
ATOM 4552 N N . LEU A 1 55 ? 2.572 9.961 7.343 1.00 0.00 55 LEU A N 4
ATOM 4553 C CA . LEU A 1 55 ? 2.329 11.074 6.465 1.00 0.00 55 LEU A CA 4
ATOM 4554 C C . LEU A 1 55 ? 1.068 10.874 5.630 1.00 0.00 55 LEU A C 4
ATOM 4555 O O . LEU A 1 55 ? 0.318 9.914 5.821 1.00 0.00 55 LEU A O 4
ATOM 4571 N N . THR A 1 56 ? 0.846 11.801 4.708 1.00 0.00 56 THR A N 4
ATOM 4572 C CA . THR A 1 56 ? -0.328 11.761 3.839 1.00 0.00 56 THR A CA 4
ATOM 4573 C C . THR A 1 56 ? 0.056 11.421 2.400 1.00 0.00 56 THR A C 4
ATOM 4574 O O . THR A 1 56 ? 1.193 11.644 1.980 1.00 0.00 56 THR A O 4
ATOM 4585 N N . LEU A 1 57 ? -0.904 10.879 1.653 1.00 0.00 57 LEU A N 4
ATOM 4586 C CA . LEU A 1 57 ? -0.681 10.491 0.261 1.00 0.00 57 LEU A CA 4
ATOM 4587 C C . LEU A 1 57 ? -0.589 11.709 -0.661 1.00 0.00 57 LEU A C 4
ATOM 4588 O O . LEU A 1 57 ? 0.163 11.706 -1.635 1.00 0.00 57 LEU A O 4
ATOM 4604 N N . ALA A 1 58 ? -1.359 12.748 -0.342 1.00 0.00 58 ALA A N 4
ATOM 4605 C CA . ALA A 1 58 ? -1.384 13.969 -1.147 1.00 0.00 58 ALA A CA 4
ATOM 4606 C C . ALA A 1 58 ? -0.106 14.796 -0.989 1.00 0.00 58 ALA A C 4
ATOM 4607 O O . ALA A 1 58 ? 0.165 15.677 -1.806 1.00 0.00 58 ALA A O 4
ATOM 4614 N N . GLU A 1 59 ? 0.677 14.511 0.050 1.00 0.00 59 GLU A N 4
ATOM 4615 C CA . GLU A 1 59 ? 1.919 15.244 0.293 1.00 0.00 59 GLU A CA 4
ATOM 4616 C C . GLU A 1 59 ? 3.054 14.676 -0.550 1.00 0.00 59 GLU A C 4
ATOM 4617 O O . GLU A 1 59 ? 4.061 15.343 -0.790 1.00 0.00 59 GLU A O 4
ATOM 4629 N N . TYR A 1 60 ? 2.880 13.437 -1.000 1.00 0.00 60 TYR A N 4
ATOM 4630 C CA . TYR A 1 60 ? 3.878 12.763 -1.808 1.00 0.00 60 TYR A CA 4
ATOM 4631 C C . TYR A 1 60 ? 3.647 13.017 -3.298 1.00 0.00 60 TYR A C 4
ATOM 4632 O O . TYR A 1 60 ? 4.554 12.850 -4.110 1.00 0.00 60 TYR A O 4
ATOM 4650 N N . GLY A 1 61 ? 2.427 13.426 -3.647 1.00 0.00 61 GLY A N 4
ATOM 4651 C CA . GLY A 1 61 ? 2.105 13.698 -5.039 1.00 0.00 61 GLY A CA 4
ATOM 4652 C C . GLY A 1 61 ? 1.563 12.482 -5.758 1.00 0.00 61 GLY A C 4
ATOM 4653 O O . GLY A 1 61 ? 1.974 12.187 -6.882 1.00 0.00 61 GLY A O 4
ATOM 4657 N N . ILE A 1 62 ? 0.639 11.772 -5.117 1.00 0.00 62 ILE A N 4
ATOM 4658 C CA . ILE A 1 62 ? 0.046 10.578 -5.712 1.00 0.00 62 ILE A CA 4
ATOM 4659 C C . ILE A 1 62 ? -1.411 10.814 -6.096 1.00 0.00 62 ILE A C 4
ATOM 4660 O O . ILE A 1 62 ? -2.175 11.418 -5.344 1.00 0.00 62 ILE A O 4
ATOM 4676 N N . THR A 1 63 ? -1.785 10.325 -7.277 1.00 0.00 63 THR A N 4
ATOM 4677 C CA . THR A 1 63 ? -3.147 10.465 -7.777 1.00 0.00 63 THR A CA 4
ATOM 4678 C C . THR A 1 63 ? -3.749 9.097 -8.105 1.00 0.00 63 THR A C 4
ATOM 4679 O O . THR A 1 63 ? -3.016 8.134 -8.331 1.00 0.00 63 THR A O 4
ATOM 4690 N N . PRO A 1 64 ? -5.093 8.991 -8.120 1.00 0.00 64 PRO A N 4
ATOM 4691 C CA . PRO A 1 64 ? -5.779 7.730 -8.427 1.00 0.00 64 PRO A CA 4
ATOM 4692 C C . PRO A 1 64 ? -5.617 7.334 -9.892 1.00 0.00 64 PRO A C 4
ATOM 4693 O O . PRO A 1 64 ? -5.710 8.179 -10.784 1.00 0.00 64 PRO A O 4
ATOM 4704 N N . GLY A 1 65 ? -5.375 6.047 -10.134 1.00 0.00 65 GLY A N 4
ATOM 4705 C CA . GLY A 1 65 ? -5.197 5.568 -11.494 1.00 0.00 65 GLY A CA 4
ATOM 4706 C C . GLY A 1 65 ? -3.735 5.354 -11.844 1.00 0.00 65 GLY A C 4
ATOM 4707 O O . GLY A 1 65 ? -3.386 5.199 -13.014 1.00 0.00 65 GLY A O 4
ATOM 4711 N N . SER A 1 66 ? -2.884 5.346 -10.822 1.00 0.00 66 SER A N 4
ATOM 4712 C CA . SER A 1 66 ? -1.450 5.150 -11.019 1.00 0.00 66 SER A CA 4
ATOM 4713 C C . SER A 1 66 ? -1.038 3.733 -10.630 1.00 0.00 66 SER A C 4
ATOM 4714 O O . SER A 1 66 ? -1.766 3.032 -9.921 1.00 0.00 66 SER A O 4
ATOM 4722 N N . THR A 1 67 ? 0.133 3.315 -11.102 1.00 0.00 67 THR A N 4
ATOM 4723 C CA . THR A 1 67 ? 0.650 1.985 -10.812 1.00 0.00 67 THR A CA 4
ATOM 4724 C C . THR A 1 67 ? 1.457 1.978 -9.516 1.00 0.00 67 THR A C 4
ATOM 4725 O O . THR A 1 67 ? 2.429 2.721 -9.376 1.00 0.00 67 THR A O 4
ATOM 4736 N N . ILE A 1 68 ? 1.041 1.147 -8.564 1.00 0.00 68 ILE A N 4
ATOM 4737 C CA . ILE A 1 68 ? 1.734 1.045 -7.282 1.00 0.00 68 ILE A CA 4
ATOM 4738 C C . ILE A 1 68 ? 2.136 -0.399 -6.999 1.00 0.00 68 ILE A C 4
ATOM 4739 O O . ILE A 1 68 ? 1.309 -1.308 -7.072 1.00 0.00 68 ILE A O 4
ATOM 4755 N N . THR A 1 69 ? 3.409 -0.601 -6.678 1.00 0.00 69 THR A N 4
ATOM 4756 C CA . THR A 1 69 ? 3.932 -1.921 -6.387 1.00 0.00 69 THR A CA 4
ATOM 4757 C C . THR A 1 69 ? 4.181 -2.076 -4.892 1.00 0.00 69 THR A C 4
ATOM 4758 O O . THR A 1 69 ? 4.805 -1.221 -4.269 1.00 0.00 69 THR A O 4
ATOM 4769 N N . LEU A 1 70 ? 3.691 -3.166 -4.317 1.00 0.00 70 LEU A N 4
ATOM 4770 C CA . LEU A 1 70 ? 3.865 -3.408 -2.888 1.00 0.00 70 LEU A CA 4
ATOM 4771 C C . LEU A 1 70 ? 4.978 -4.421 -2.632 1.00 0.00 70 LEU A C 4
ATOM 4772 O O . LEU A 1 70 ? 5.363 -5.179 -3.522 1.00 0.00 70 LEU A O 4
ATOM 4788 N N . GLU A 1 71 ? 5.484 -4.424 -1.402 1.00 0.00 71 GLU A N 4
ATOM 4789 C CA . GLU A 1 71 ? 6.553 -5.335 -0.998 1.00 0.00 71 GLU A CA 4
ATOM 4790 C C . GLU A 1 71 ? 6.319 -5.839 0.423 1.00 0.00 71 GLU A C 4
ATOM 4791 O O . GLU A 1 71 ? 5.833 -5.100 1.279 1.00 0.00 71 GLU A O 4
ATOM 4803 N N . ILE A 1 72 ? 6.655 -7.100 0.668 1.00 0.00 72 ILE A N 4
ATOM 4804 C CA . ILE A 1 72 ? 6.486 -7.696 1.992 1.00 0.00 72 ILE A CA 4
ATOM 4805 C C . ILE A 1 72 ? 7.787 -8.343 2.457 1.00 0.00 72 ILE A C 4
ATOM 4806 O O . ILE A 1 72 ? 8.551 -8.873 1.649 1.00 0.00 72 ILE A O 4
ATOM 4822 N N . LYS A 1 73 ? 8.037 -8.289 3.759 1.00 0.00 73 LYS A N 4
ATOM 4823 C CA . LYS A 1 73 ? 9.243 -8.871 4.333 1.00 0.00 73 LYS A CA 4
ATOM 4824 C C . LYS A 1 73 ? 8.899 -10.076 5.198 1.00 0.00 73 LYS A C 4
ATOM 4825 O O . LYS A 1 73 ? 7.830 -10.133 5.807 1.00 0.00 73 LYS A O 4
ATOM 4844 N N . LYS A 1 74 ? 9.811 -11.041 5.245 1.00 0.00 74 LYS A N 4
ATOM 4845 C CA . LYS A 1 74 ? 9.604 -12.245 6.036 1.00 0.00 74 LYS A CA 4
ATOM 4846 C C . LYS A 1 74 ? 10.306 -12.141 7.385 1.00 0.00 74 LYS A C 4
ATOM 4847 O O . LYS A 1 74 ? 11.275 -11.399 7.538 1.00 0.00 74 LYS A O 4
ATOM 4866 N N . LYS A 1 75 ? 9.807 -12.891 8.361 1.00 0.00 75 LYS A N 4
ATOM 4867 C CA . LYS A 1 75 ? 10.387 -12.893 9.696 1.00 0.00 75 LYS A CA 4
ATOM 4868 C C . LYS A 1 75 ? 11.259 -14.130 9.899 1.00 0.00 75 LYS A C 4
ATOM 4869 O O . LYS A 1 75 ? 10.947 -15.207 9.393 1.00 0.00 75 LYS A O 4
ATOM 4888 N N . GLY A 1 76 ? 12.352 -13.967 10.634 1.00 0.00 76 GLY A N 4
ATOM 4889 C CA . GLY A 1 76 ? 13.249 -15.081 10.888 1.00 0.00 76 GLY A CA 4
ATOM 4890 C C . GLY A 1 76 ? 14.683 -14.766 10.518 1.00 0.00 76 GLY A C 4
ATOM 4891 O O . GLY A 1 76 ? 15.319 -13.914 11.138 1.00 0.00 76 GLY A O 4
ATOM 4895 N N . GLY A 1 77 ? 15.196 -15.462 9.508 1.00 0.00 77 GLY A N 4
ATOM 4896 C CA . GLY A 1 77 ? 16.561 -15.238 9.069 1.00 0.00 77 GLY A CA 4
ATOM 4897 C C . GLY A 1 77 ? 16.724 -15.413 7.575 1.00 0.00 77 GLY A C 4
ATOM 4898 O O . GLY A 1 77 ? 16.508 -14.474 6.806 1.00 0.00 77 GLY A O 4
ATOM 4902 N N . LEU A 1 78 ? 17.104 -16.619 7.164 1.00 0.00 78 LEU A N 4
ATOM 4903 C CA . LEU A 1 78 ? 17.298 -16.922 5.752 1.00 0.00 78 LEU A CA 4
ATOM 4904 C C . LEU A 1 78 ? 16.076 -17.635 5.175 1.00 0.00 78 LEU A C 4
ATOM 4905 O O . LEU A 1 78 ? 15.625 -17.319 4.074 1.00 0.00 78 LEU A O 4
ATOM 4921 N N . GLU A 1 79 ? 15.548 -18.594 5.931 1.00 0.00 79 GLU A N 4
ATOM 4922 C CA . GLU A 1 79 ? 14.377 -19.356 5.509 1.00 0.00 79 GLU A CA 4
ATOM 4923 C C . GLU A 1 79 ? 13.297 -19.311 6.585 1.00 0.00 79 GLU A C 4
ATOM 4924 O O . GLU A 1 79 ? 13.597 -19.689 7.737 1.00 0.00 79 GLU A O 4
ATOM 4937 N N . MET A 1 1 ? -10.110 10.021 -13.104 1.00 0.00 1 MET A N 5
ATOM 4938 C CA . MET A 1 1 ? -9.895 8.694 -12.474 1.00 0.00 1 MET A CA 5
ATOM 4939 C C . MET A 1 1 ? -10.055 8.785 -10.965 1.00 0.00 1 MET A C 5
ATOM 4940 O O . MET A 1 1 ? -9.747 9.813 -10.360 1.00 0.00 1 MET A O 5
ATOM 4956 N N . ASP A 1 2 ? -10.544 7.706 -10.364 1.00 0.00 2 ASP A N 5
ATOM 4957 C CA . ASP A 1 2 ? -10.757 7.655 -8.921 1.00 0.00 2 ASP A CA 5
ATOM 4958 C C . ASP A 1 2 ? -10.269 6.328 -8.343 1.00 0.00 2 ASP A C 5
ATOM 4959 O O . ASP A 1 2 ? -10.134 6.186 -7.126 1.00 0.00 2 ASP A O 5
ATOM 4968 N N . THR A 1 3 ? -10.003 5.362 -9.218 1.00 0.00 3 THR A N 5
ATOM 4969 C CA . THR A 1 3 ? -9.539 4.045 -8.791 1.00 0.00 3 THR A CA 5
ATOM 4970 C C . THR A 1 3 ? -8.067 3.838 -9.134 1.00 0.00 3 THR A C 5
ATOM 4971 O O . THR A 1 3 ? -7.538 4.460 -10.054 1.00 0.00 3 THR A O 5
ATOM 4982 N N . ILE A 1 4 ? -7.412 2.962 -8.378 1.00 0.00 4 ILE A N 5
ATOM 4983 C CA . ILE A 1 4 ? -6.002 2.659 -8.595 1.00 0.00 4 ILE A CA 5
ATOM 4984 C C . ILE A 1 4 ? -5.784 1.156 -8.727 1.00 0.00 4 ILE A C 5
ATOM 4985 O O . ILE A 1 4 ? -6.622 0.359 -8.308 1.00 0.00 4 ILE A O 5
ATOM 5001 N N . ASN A 1 5 ? -4.651 0.783 -9.311 1.00 0.00 5 ASN A N 5
ATOM 5002 C CA . ASN A 1 5 ? -4.311 -0.619 -9.506 1.00 0.00 5 ASN A CA 5
ATOM 5003 C C . ASN A 1 5 ? -3.232 -1.040 -8.511 1.00 0.00 5 ASN A C 5
ATOM 5004 O O . ASN A 1 5 ? -2.223 -0.354 -8.345 1.00 0.00 5 ASN A O 5
ATOM 5015 N N . ILE A 1 6 ? -3.460 -2.162 -7.843 1.00 0.00 6 ILE A N 5
ATOM 5016 C CA . ILE A 1 6 ? -2.506 -2.673 -6.866 1.00 0.00 6 ILE A CA 5
ATOM 5017 C C . ILE A 1 6 ? -1.761 -3.870 -7.440 1.00 0.00 6 ILE A C 5
ATOM 5018 O O . ILE A 1 6 ? -2.335 -4.944 -7.608 1.00 0.00 6 ILE A O 5
ATOM 5034 N N . THR A 1 7 ? -0.485 -3.677 -7.744 1.00 0.00 7 THR A N 5
ATOM 5035 C CA . THR A 1 7 ? 0.332 -4.744 -8.305 1.00 0.00 7 THR A CA 5
ATOM 5036 C C . THR A 1 7 ? 1.105 -5.460 -7.209 1.00 0.00 7 THR A C 5
ATOM 5037 O O . THR A 1 7 ? 1.986 -4.879 -6.573 1.00 0.00 7 THR A O 5
ATOM 5048 N N . LEU A 1 8 ? 0.761 -6.723 -6.984 1.00 0.00 8 LEU A N 5
ATOM 5049 C CA . LEU A 1 8 ? 1.404 -7.524 -5.966 1.00 0.00 8 LEU A CA 5
ATOM 5050 C C . LEU A 1 8 ? 2.508 -8.379 -6.583 1.00 0.00 8 LEU A C 5
ATOM 5051 O O . LEU A 1 8 ? 2.537 -8.566 -7.800 1.00 0.00 8 LEU A O 5
ATOM 5067 N N . PRO A 1 9 ? 3.438 -8.911 -5.761 1.00 0.00 9 PRO A N 5
ATOM 5068 C CA . PRO A 1 9 ? 4.515 -9.774 -6.252 1.00 0.00 9 PRO A CA 5
ATOM 5069 C C . PRO A 1 9 ? 3.993 -11.161 -6.634 1.00 0.00 9 PRO A C 5
ATOM 5070 O O . PRO A 1 9 ? 4.756 -12.018 -7.081 1.00 0.00 9 PRO A O 5
ATOM 5081 N N . ASP A 1 10 ? 2.686 -11.369 -6.459 1.00 0.00 10 ASP A N 5
ATOM 5082 C CA . ASP A 1 10 ? 2.063 -12.647 -6.782 1.00 0.00 10 ASP A CA 5
ATOM 5083 C C . ASP A 1 10 ? 1.588 -12.665 -8.233 1.00 0.00 10 ASP A C 5
ATOM 5084 O O . ASP A 1 10 ? 1.354 -13.730 -8.805 1.00 0.00 10 ASP A O 5
ATOM 5093 N N . GLY A 1 11 ? 1.456 -11.480 -8.823 1.00 0.00 11 GLY A N 5
ATOM 5094 C CA . GLY A 1 11 ? 1.020 -11.380 -10.204 1.00 0.00 11 GLY A CA 5
ATOM 5095 C C . GLY A 1 11 ? -0.445 -11.010 -10.348 1.00 0.00 11 GLY A C 5
ATOM 5096 O O . GLY A 1 11 ? -0.974 -10.996 -11.459 1.00 0.00 11 GLY A O 5
ATOM 5100 N N . LYS A 1 12 ? -1.102 -10.710 -9.233 1.00 0.00 12 LYS A N 5
ATOM 5101 C CA . LYS A 1 12 ? -2.513 -10.341 -9.258 1.00 0.00 12 LYS A CA 5
ATOM 5102 C C . LYS A 1 12 ? -2.693 -8.857 -8.952 1.00 0.00 12 LYS A C 5
ATOM 5103 O O . LYS A 1 12 ? -1.926 -8.271 -8.186 1.00 0.00 12 LYS A O 5
ATOM 5122 N N . THR A 1 13 ? -3.710 -8.257 -9.559 1.00 0.00 13 THR A N 5
ATOM 5123 C CA . THR A 1 13 ? -3.986 -6.840 -9.367 1.00 0.00 13 THR A CA 5
ATOM 5124 C C . THR A 1 13 ? -5.322 -6.613 -8.663 1.00 0.00 13 THR A C 5
ATOM 5125 O O . THR A 1 13 ? -6.282 -7.357 -8.875 1.00 0.00 13 THR A O 5
ATOM 5136 N N . LEU A 1 14 ? -5.368 -5.581 -7.827 1.00 0.00 14 LEU A N 5
ATOM 5137 C CA . LEU A 1 14 ? -6.575 -5.236 -7.080 1.00 0.00 14 LEU A CA 5
ATOM 5138 C C . LEU A 1 14 ? -7.001 -3.801 -7.385 1.00 0.00 14 LEU A C 5
ATOM 5139 O O . LEU A 1 14 ? -6.167 -2.953 -7.695 1.00 0.00 14 LEU A O 5
ATOM 5155 N N . THR A 1 15 ? -8.301 -3.537 -7.310 1.00 0.00 15 THR A N 5
ATOM 5156 C CA . THR A 1 15 ? -8.821 -2.201 -7.573 1.00 0.00 15 THR A CA 5
ATOM 5157 C C . THR A 1 15 ? -9.419 -1.583 -6.312 1.00 0.00 15 THR A C 5
ATOM 5158 O O . THR A 1 15 ? -10.345 -2.133 -5.719 1.00 0.00 15 THR A O 5
ATOM 5169 N N . LEU A 1 16 ? -8.876 -0.438 -5.905 1.00 0.00 16 LEU A N 5
ATOM 5170 C CA . LEU A 1 16 ? -9.353 0.256 -4.713 1.00 0.00 16 LEU A CA 5
ATOM 5171 C C . LEU A 1 16 ? -9.532 1.747 -4.993 1.00 0.00 16 LEU A C 5
ATOM 5172 O O . LEU A 1 16 ? -8.911 2.295 -5.901 1.00 0.00 16 LEU A O 5
ATOM 5188 N N . THR A 1 17 ? -10.393 2.392 -4.210 1.00 0.00 17 THR A N 5
ATOM 5189 C CA . THR A 1 17 ? -10.653 3.819 -4.369 1.00 0.00 17 THR A CA 5
ATOM 5190 C C . THR A 1 17 ? -9.788 4.636 -3.410 1.00 0.00 17 THR A C 5
ATOM 5191 O O . THR A 1 17 ? -9.650 4.286 -2.237 1.00 0.00 17 THR A O 5
ATOM 5202 N N . VAL A 1 18 ? -9.204 5.719 -3.913 1.00 0.00 18 VAL A N 5
ATOM 5203 C CA . VAL A 1 18 ? -8.344 6.570 -3.091 1.00 0.00 18 VAL A CA 5
ATOM 5204 C C . VAL A 1 18 ? -8.953 7.952 -2.893 1.00 0.00 18 VAL A C 5
ATOM 5205 O O . VAL A 1 18 ? -9.668 8.458 -3.758 1.00 0.00 18 VAL A O 5
ATOM 5218 N N . THR A 1 19 ? -8.660 8.550 -1.741 1.00 0.00 19 THR A N 5
ATOM 5219 C CA . THR A 1 19 ? -9.156 9.882 -1.416 1.00 0.00 19 THR A CA 5
ATOM 5220 C C . THR A 1 19 ? -8.050 10.717 -0.769 1.00 0.00 19 THR A C 5
ATOM 5221 O O . THR A 1 19 ? -7.101 10.166 -0.214 1.00 0.00 19 THR A O 5
ATOM 5232 N N . PRO A 1 20 ? -8.153 12.059 -0.840 1.00 0.00 20 PRO A N 5
ATOM 5233 C CA . PRO A 1 20 ? -7.158 12.964 -0.253 1.00 0.00 20 PRO A CA 5
ATOM 5234 C C . PRO A 1 20 ? -7.233 13.013 1.273 1.00 0.00 20 PRO A C 5
ATOM 5235 O O . PRO A 1 20 ? -6.388 13.633 1.921 1.00 0.00 20 PRO A O 5
ATOM 5246 N N . GLU A 1 21 ? -8.244 12.356 1.842 1.00 0.00 21 GLU A N 5
ATOM 5247 C CA . GLU A 1 21 ? -8.425 12.330 3.287 1.00 0.00 21 GLU A CA 5
ATOM 5248 C C . GLU A 1 21 ? -7.895 11.032 3.892 1.00 0.00 21 GLU A C 5
ATOM 5249 O O . GLU A 1 21 ? -7.793 10.902 5.113 1.00 0.00 21 GLU A O 5
ATOM 5261 N N . PHE A 1 22 ? -7.553 10.071 3.036 1.00 0.00 22 PHE A N 5
ATOM 5262 C CA . PHE A 1 22 ? -7.029 8.797 3.498 1.00 0.00 22 PHE A CA 5
ATOM 5263 C C . PHE A 1 22 ? -5.531 8.895 3.736 1.00 0.00 22 PHE A C 5
ATOM 5264 O O . PHE A 1 22 ? -4.806 9.512 2.955 1.00 0.00 22 PHE A O 5
ATOM 5281 N N . THR A 1 23 ? -5.077 8.303 4.827 1.00 0.00 23 THR A N 5
ATOM 5282 C CA . THR A 1 23 ? -3.661 8.300 5.149 1.00 0.00 23 THR A CA 5
ATOM 5283 C C . THR A 1 23 ? -3.020 7.028 4.612 1.00 0.00 23 THR A C 5
ATOM 5284 O O . THR A 1 23 ? -3.725 6.119 4.171 1.00 0.00 23 THR A O 5
ATOM 5295 N N . VAL A 1 24 ? -1.693 6.962 4.636 1.00 0.00 24 VAL A N 5
ATOM 5296 C CA . VAL A 1 24 ? -0.990 5.777 4.153 1.00 0.00 24 VAL A CA 5
ATOM 5297 C C . VAL A 1 24 ? -1.273 4.585 5.064 1.00 0.00 24 VAL A C 5
ATOM 5298 O O . VAL A 1 24 ? -1.336 3.445 4.607 1.00 0.00 24 VAL A O 5
ATOM 5311 N N . LYS A 1 25 ? -1.457 4.867 6.351 1.00 0.00 25 LYS A N 5
ATOM 5312 C CA . LYS A 1 25 ? -1.750 3.835 7.341 1.00 0.00 25 LYS A CA 5
ATOM 5313 C C . LYS A 1 25 ? -3.168 3.303 7.168 1.00 0.00 25 LYS A C 5
ATOM 5314 O O . LYS A 1 25 ? -3.425 2.115 7.368 1.00 0.00 25 LYS A O 5
ATOM 5333 N N . GLU A 1 26 ? -4.084 4.199 6.800 1.00 0.00 26 GLU A N 5
ATOM 5334 C CA . GLU A 1 26 ? -5.480 3.835 6.597 1.00 0.00 26 GLU A CA 5
ATOM 5335 C C . GLU A 1 26 ? -5.643 3.026 5.317 1.00 0.00 26 GLU A C 5
ATOM 5336 O O . GLU A 1 26 ? -6.283 1.977 5.316 1.00 0.00 26 GLU A O 5
ATOM 5348 N N . LEU A 1 27 ? -5.076 3.527 4.220 1.00 0.00 27 LEU A N 5
ATOM 5349 C CA . LEU A 1 27 ? -5.140 2.828 2.943 1.00 0.00 27 LEU A CA 5
ATOM 5350 C C . LEU A 1 27 ? -4.484 1.447 3.041 1.00 0.00 27 LEU A C 5
ATOM 5351 O O . LEU A 1 27 ? -4.899 0.502 2.369 1.00 0.00 27 LEU A O 5
ATOM 5367 N N . ALA A 1 28 ? -3.456 1.344 3.888 1.00 0.00 28 ALA A N 5
ATOM 5368 C CA . ALA A 1 28 ? -2.741 0.089 4.086 1.00 0.00 28 ALA A CA 5
ATOM 5369 C C . ALA A 1 28 ? -3.576 -0.927 4.868 1.00 0.00 28 ALA A C 5
ATOM 5370 O O . ALA A 1 28 ? -3.512 -2.120 4.589 1.00 0.00 28 ALA A O 5
ATOM 5377 N N . GLU A 1 29 ? -4.357 -0.456 5.845 1.00 0.00 29 GLU A N 5
ATOM 5378 C CA . GLU A 1 29 ? -5.191 -1.349 6.650 1.00 0.00 29 GLU A CA 5
ATOM 5379 C C . GLU A 1 29 ? -6.366 -1.899 5.834 1.00 0.00 29 GLU A C 5
ATOM 5380 O O . GLU A 1 29 ? -6.895 -2.969 6.140 1.00 0.00 29 GLU A O 5
ATOM 5392 N N . GLU A 1 30 ? -6.766 -1.162 4.792 1.00 0.00 30 GLU A N 5
ATOM 5393 C CA . GLU A 1 30 ? -7.862 -1.586 3.923 1.00 0.00 30 GLU A CA 5
ATOM 5394 C C . GLU A 1 30 ? -7.445 -2.802 3.099 1.00 0.00 30 GLU A C 5
ATOM 5395 O O . GLU A 1 30 ? -8.141 -3.817 3.077 1.00 0.00 30 GLU A O 5
ATOM 5407 N N . ILE A 1 31 ? -6.295 -2.690 2.438 1.00 0.00 31 ILE A N 5
ATOM 5408 C CA . ILE A 1 31 ? -5.767 -3.772 1.606 1.00 0.00 31 ILE A CA 5
ATOM 5409 C C . ILE A 1 31 ? -5.279 -4.955 2.452 1.00 0.00 31 ILE A C 5
ATOM 5410 O O . ILE A 1 31 ? -5.387 -6.109 2.038 1.00 0.00 31 ILE A O 5
ATOM 5426 N N . ALA A 1 32 ? -4.765 -4.660 3.648 1.00 0.00 32 ALA A N 5
ATOM 5427 C CA . ALA A 1 32 ? -4.252 -5.692 4.547 1.00 0.00 32 ALA A CA 5
ATOM 5428 C C . ALA A 1 32 ? -5.370 -6.566 5.102 1.00 0.00 32 ALA A C 5
ATOM 5429 O O . ALA A 1 32 ? -5.160 -7.743 5.389 1.00 0.00 32 ALA A O 5
ATOM 5436 N N . ARG A 1 33 ? -6.560 -5.985 5.242 1.00 0.00 33 ARG A N 5
ATOM 5437 C CA . ARG A 1 33 ? -7.716 -6.707 5.768 1.00 0.00 33 ARG A CA 5
ATOM 5438 C C . ARG A 1 33 ? -8.183 -7.809 4.816 1.00 0.00 33 ARG A C 5
ATOM 5439 O O . ARG A 1 33 ? -8.661 -8.855 5.256 1.00 0.00 33 ARG A O 5
ATOM 5460 N N . ARG A 1 34 ? -8.039 -7.569 3.515 1.00 0.00 34 ARG A N 5
ATOM 5461 C CA . ARG A 1 34 ? -8.469 -8.537 2.507 1.00 0.00 34 ARG A CA 5
ATOM 5462 C C . ARG A 1 34 ? -7.389 -9.584 2.228 1.00 0.00 34 ARG A C 5
ATOM 5463 O O . ARG A 1 34 ? -7.679 -10.641 1.668 1.00 0.00 34 ARG A O 5
ATOM 5484 N N . LEU A 1 35 ? -6.150 -9.293 2.623 1.00 0.00 35 LEU A N 5
ATOM 5485 C CA . LEU A 1 35 ? -5.045 -10.225 2.403 1.00 0.00 35 LEU A CA 5
ATOM 5486 C C . LEU A 1 35 ? -4.754 -11.051 3.655 1.00 0.00 35 LEU A C 5
ATOM 5487 O O . LEU A 1 35 ? -4.108 -12.098 3.580 1.00 0.00 35 LEU A O 5
ATOM 5503 N N . GLY A 1 36 ? -5.237 -10.579 4.803 1.00 0.00 36 GLY A N 5
ATOM 5504 C CA . GLY A 1 36 ? -5.027 -11.290 6.054 1.00 0.00 36 GLY A CA 5
ATOM 5505 C C . GLY A 1 36 ? -3.687 -10.982 6.693 1.00 0.00 36 GLY A C 5
ATOM 5506 O O . GLY A 1 36 ? -3.093 -11.840 7.340 1.00 0.00 36 GLY A O 5
ATOM 5510 N N . LEU A 1 37 ? -3.214 -9.749 6.519 1.00 0.00 37 LEU A N 5
ATOM 5511 C CA . LEU A 1 37 ? -1.931 -9.330 7.083 1.00 0.00 37 LEU A CA 5
ATOM 5512 C C . LEU A 1 37 ? -2.059 -7.990 7.793 1.00 0.00 37 LEU A C 5
ATOM 5513 O O . LEU A 1 37 ? -3.133 -7.387 7.822 1.00 0.00 37 LEU A O 5
ATOM 5529 N N . SER A 1 38 ? -0.954 -7.533 8.370 1.00 0.00 38 SER A N 5
ATOM 5530 C CA . SER A 1 38 ? -0.927 -6.260 9.084 1.00 0.00 38 SER A CA 5
ATOM 5531 C C . SER A 1 38 ? -0.241 -5.187 8.240 1.00 0.00 38 SER A C 5
ATOM 5532 O O . SER A 1 38 ? 0.754 -5.456 7.570 1.00 0.00 38 SER A O 5
ATOM 5540 N N . PRO A 1 39 ? -0.766 -3.947 8.271 1.00 0.00 39 PRO A N 5
ATOM 5541 C CA . PRO A 1 39 ? -0.220 -2.820 7.493 1.00 0.00 39 PRO A CA 5
ATOM 5542 C C . PRO A 1 39 ? 1.187 -2.395 7.929 1.00 0.00 39 PRO A C 5
ATOM 5543 O O . PRO A 1 39 ? 1.894 -1.723 7.179 1.00 0.00 39 PRO A O 5
ATOM 5554 N N . GLU A 1 40 ? 1.582 -2.793 9.137 1.00 0.00 40 GLU A N 5
ATOM 5555 C CA . GLU A 1 40 ? 2.899 -2.455 9.678 1.00 0.00 40 GLU A CA 5
ATOM 5556 C C . GLU A 1 40 ? 4.009 -3.297 9.037 1.00 0.00 40 GLU A C 5
ATOM 5557 O O . GLU A 1 40 ? 5.179 -2.912 9.052 1.00 0.00 40 GLU A O 5
ATOM 5569 N N . ASP A 1 41 ? 3.629 -4.447 8.477 1.00 0.00 41 ASP A N 5
ATOM 5570 C CA . ASP A 1 41 ? 4.586 -5.349 7.836 1.00 0.00 41 ASP A CA 5
ATOM 5571 C C . ASP A 1 41 ? 4.680 -5.091 6.334 1.00 0.00 41 ASP A C 5
ATOM 5572 O O . ASP A 1 41 ? 5.725 -5.321 5.720 1.00 0.00 41 ASP A O 5
ATOM 5581 N N . ILE A 1 42 ? 3.589 -4.612 5.744 1.00 0.00 42 ILE A N 5
ATOM 5582 C CA . ILE A 1 42 ? 3.551 -4.332 4.313 1.00 0.00 42 ILE A CA 5
ATOM 5583 C C . ILE A 1 42 ? 4.081 -2.940 4.004 1.00 0.00 42 ILE A C 5
ATOM 5584 O O . ILE A 1 42 ? 3.648 -1.951 4.600 1.00 0.00 42 ILE A O 5
ATOM 5600 N N . LYS A 1 43 ? 5.017 -2.866 3.065 1.00 0.00 43 LYS A N 5
ATOM 5601 C CA . LYS A 1 43 ? 5.597 -1.592 2.673 1.00 0.00 43 LYS A CA 5
ATOM 5602 C C . LYS A 1 43 ? 5.143 -1.206 1.274 1.00 0.00 43 LYS A C 5
ATOM 5603 O O . LYS A 1 43 ? 5.150 -2.029 0.356 1.00 0.00 43 LYS A O 5
ATOM 5622 N N . LEU A 1 44 ? 4.744 0.048 1.123 1.00 0.00 44 LEU A N 5
ATOM 5623 C CA . LEU A 1 44 ? 4.287 0.555 -0.162 1.00 0.00 44 LEU A CA 5
ATOM 5624 C C . LEU A 1 44 ? 5.423 1.271 -0.878 1.00 0.00 44 LEU A C 5
ATOM 5625 O O . LEU A 1 44 ? 6.084 2.135 -0.300 1.00 0.00 44 LEU A O 5
ATOM 5641 N N . THR A 1 45 ? 5.653 0.904 -2.129 1.00 0.00 45 THR A N 5
ATOM 5642 C CA . THR A 1 45 ? 6.714 1.515 -2.912 1.00 0.00 45 THR A CA 5
ATOM 5643 C C . THR A 1 45 ? 6.171 2.111 -4.205 1.00 0.00 45 THR A C 5
ATOM 5644 O O . THR A 1 45 ? 5.409 1.471 -4.930 1.00 0.00 45 THR A O 5
ATOM 5655 N N . HIS A 1 46 ? 6.569 3.347 -4.479 1.00 0.00 46 HIS A N 5
ATOM 5656 C CA . HIS A 1 46 ? 6.145 4.045 -5.681 1.00 0.00 46 HIS A CA 5
ATOM 5657 C C . HIS A 1 46 ? 7.340 4.709 -6.356 1.00 0.00 46 HIS A C 5
ATOM 5658 O O . HIS A 1 46 ? 8.064 5.475 -5.723 1.00 0.00 46 HIS A O 5
ATOM 5673 N N . ASN A 1 47 ? 7.534 4.390 -7.642 1.00 0.00 47 ASN A N 5
ATOM 5674 C CA . ASN A 1 47 ? 8.634 4.920 -8.468 1.00 0.00 47 ASN A CA 5
ATOM 5675 C C . ASN A 1 47 ? 10.003 4.844 -7.765 1.00 0.00 47 ASN A C 5
ATOM 5676 O O . ASN A 1 47 ? 10.882 5.672 -8.003 1.00 0.00 47 ASN A O 5
ATOM 5687 N N . GLY A 1 48 ? 10.180 3.827 -6.921 1.00 0.00 48 GLY A N 5
ATOM 5688 C CA . GLY A 1 48 ? 11.444 3.643 -6.220 1.00 0.00 48 GLY A CA 5
ATOM 5689 C C . GLY A 1 48 ? 11.530 4.384 -4.897 1.00 0.00 48 GLY A C 5
ATOM 5690 O O . GLY A 1 48 ? 12.627 4.670 -4.418 1.00 0.00 48 GLY A O 5
ATOM 5694 N N . LYS A 1 49 ? 10.381 4.688 -4.301 1.00 0.00 49 LYS A N 5
ATOM 5695 C CA . LYS A 1 49 ? 10.340 5.397 -3.023 1.00 0.00 49 LYS A CA 5
ATOM 5696 C C . LYS A 1 49 ? 9.315 4.766 -2.086 1.00 0.00 49 LYS A C 5
ATOM 5697 O O . LYS A 1 49 ? 8.227 4.385 -2.508 1.00 0.00 49 LYS A O 5
ATOM 5716 N N . THR A 1 50 ? 9.670 4.663 -0.811 1.00 0.00 50 THR A N 5
ATOM 5717 C CA . THR A 1 50 ? 8.783 4.071 0.186 1.00 0.00 50 THR A CA 5
ATOM 5718 C C . THR A 1 50 ? 7.930 5.134 0.866 1.00 0.00 50 THR A C 5
ATOM 5719 O O . THR A 1 50 ? 8.373 6.265 1.081 1.00 0.00 50 THR A O 5
ATOM 5730 N N . LEU A 1 51 ? 6.705 4.758 1.203 1.00 0.00 51 LEU A N 5
ATOM 5731 C CA . LEU A 1 51 ? 5.766 5.667 1.853 1.00 0.00 51 LEU A CA 5
ATOM 5732 C C . LEU A 1 51 ? 5.687 5.405 3.356 1.00 0.00 51 LEU A C 5
ATOM 5733 O O . LEU A 1 51 ? 5.620 4.256 3.792 1.00 0.00 51 LEU A O 5
ATOM 5749 N N . ASP A 1 52 ? 5.695 6.485 4.141 1.00 0.00 52 ASP A N 5
ATOM 5750 C CA . ASP A 1 52 ? 5.623 6.378 5.597 1.00 0.00 52 ASP A CA 5
ATOM 5751 C C . ASP A 1 52 ? 4.167 6.407 6.078 1.00 0.00 52 ASP A C 5
ATOM 5752 O O . ASP A 1 52 ? 3.362 7.190 5.574 1.00 0.00 52 ASP A O 5
ATOM 5761 N N . PRO A 1 53 ? 3.811 5.547 7.058 1.00 0.00 53 PRO A N 5
ATOM 5762 C CA . PRO A 1 53 ? 2.444 5.479 7.609 1.00 0.00 53 PRO A CA 5
ATOM 5763 C C . PRO A 1 53 ? 2.007 6.755 8.333 1.00 0.00 53 PRO A C 5
ATOM 5764 O O . PRO A 1 53 ? 0.811 7.009 8.481 1.00 0.00 53 PRO A O 5
ATOM 5775 N N . SER A 1 54 ? 2.975 7.552 8.784 1.00 0.00 54 SER A N 5
ATOM 5776 C CA . SER A 1 54 ? 2.682 8.786 9.514 1.00 0.00 54 SER A CA 5
ATOM 5777 C C . SER A 1 54 ? 2.270 9.926 8.586 1.00 0.00 54 SER A C 5
ATOM 5778 O O . SER A 1 54 ? 1.520 10.816 8.989 1.00 0.00 54 SER A O 5
ATOM 5786 N N . LEU A 1 55 ? 2.757 9.901 7.349 1.00 0.00 55 LEU A N 5
ATOM 5787 C CA . LEU A 1 55 ? 2.457 10.930 6.389 1.00 0.00 55 LEU A CA 5
ATOM 5788 C C . LEU A 1 55 ? 1.125 10.685 5.684 1.00 0.00 55 LEU A C 5
ATOM 5789 O O . LEU A 1 55 ? 0.398 9.742 6.001 1.00 0.00 55 LEU A O 5
ATOM 5805 N N . THR A 1 56 ? 0.823 11.541 4.717 1.00 0.00 56 THR A N 5
ATOM 5806 C CA . THR A 1 56 ? -0.424 11.445 3.964 1.00 0.00 56 THR A CA 5
ATOM 5807 C C . THR A 1 56 ? -0.159 11.141 2.492 1.00 0.00 56 THR A C 5
ATOM 5808 O O . THR A 1 56 ? 0.956 11.320 2.000 1.00 0.00 56 THR A O 5
ATOM 5819 N N . LEU A 1 57 ? -1.198 10.678 1.799 1.00 0.00 57 LEU A N 5
ATOM 5820 C CA . LEU A 1 57 ? -1.096 10.336 0.384 1.00 0.00 57 LEU A CA 5
ATOM 5821 C C . LEU A 1 57 ? -1.008 11.583 -0.499 1.00 0.00 57 LEU A C 5
ATOM 5822 O O . LEU A 1 57 ? -0.387 11.560 -1.562 1.00 0.00 57 LEU A O 5
ATOM 5838 N N . ALA A 1 58 ? -1.628 12.672 -0.046 1.00 0.00 58 ALA A N 5
ATOM 5839 C CA . ALA A 1 58 ? -1.634 13.921 -0.801 1.00 0.00 58 ALA A CA 5
ATOM 5840 C C . ALA A 1 58 ? -0.348 14.726 -0.601 1.00 0.00 58 ALA A C 5
ATOM 5841 O O . ALA A 1 58 ? -0.126 15.722 -1.290 1.00 0.00 58 ALA A O 5
ATOM 5848 N N . GLU A 1 59 ? 0.495 14.295 0.339 1.00 0.00 59 GLU A N 5
ATOM 5849 C CA . GLU A 1 59 ? 1.756 14.984 0.610 1.00 0.00 59 GLU A CA 5
ATOM 5850 C C . GLU A 1 59 ? 2.829 14.539 -0.373 1.00 0.00 59 GLU A C 5
ATOM 5851 O O . GLU A 1 59 ? 3.720 15.310 -0.735 1.00 0.00 59 GLU A O 5
ATOM 5863 N N . TYR A 1 60 ? 2.725 13.287 -0.811 1.00 0.00 60 TYR A N 5
ATOM 5864 C CA . TYR A 1 60 ? 3.675 12.709 -1.741 1.00 0.00 60 TYR A CA 5
ATOM 5865 C C . TYR A 1 60 ? 3.358 13.095 -3.185 1.00 0.00 60 TYR A C 5
ATOM 5866 O O . TYR A 1 60 ? 4.225 13.024 -4.057 1.00 0.00 60 TYR A O 5
ATOM 5884 N N . GLY A 1 61 ? 2.117 13.513 -3.433 1.00 0.00 61 GLY A N 5
ATOM 5885 C CA . GLY A 1 61 ? 1.719 13.903 -4.773 1.00 0.00 61 GLY A CA 5
ATOM 5886 C C . GLY A 1 61 ? 1.262 12.726 -5.614 1.00 0.00 61 GLY A C 5
ATOM 5887 O O . GLY A 1 61 ? 1.657 12.594 -6.771 1.00 0.00 61 GLY A O 5
ATOM 5891 N N . ILE A 1 62 ? 0.426 11.869 -5.029 1.00 0.00 62 ILE A N 5
ATOM 5892 C CA . ILE A 1 62 ? -0.079 10.693 -5.734 1.00 0.00 62 ILE A CA 5
ATOM 5893 C C . ILE A 1 62 ? -1.484 10.928 -6.277 1.00 0.00 62 ILE A C 5
ATOM 5894 O O . ILE A 1 62 ? -2.345 11.483 -5.592 1.00 0.00 62 ILE A O 5
ATOM 5910 N N . THR A 1 63 ? -1.704 10.495 -7.517 1.00 0.00 63 THR A N 5
ATOM 5911 C CA . THR A 1 63 ? -2.997 10.644 -8.170 1.00 0.00 63 THR A CA 5
ATOM 5912 C C . THR A 1 63 ? -3.532 9.288 -8.635 1.00 0.00 63 THR A C 5
ATOM 5913 O O . THR A 1 63 ? -2.761 8.346 -8.824 1.00 0.00 63 THR A O 5
ATOM 5924 N N . PRO A 1 64 ? -4.863 9.163 -8.809 1.00 0.00 64 PRO A N 5
ATOM 5925 C CA . PRO A 1 64 ? -5.488 7.914 -9.253 1.00 0.00 64 PRO A CA 5
ATOM 5926 C C . PRO A 1 64 ? -5.164 7.595 -10.710 1.00 0.00 64 PRO A C 5
ATOM 5927 O O . PRO A 1 64 ? -5.204 8.479 -11.569 1.00 0.00 64 PRO A O 5
ATOM 5938 N N . GLY A 1 65 ? -4.843 6.332 -10.983 1.00 0.00 65 GLY A N 5
ATOM 5939 C CA . GLY A 1 65 ? -4.510 5.929 -12.334 1.00 0.00 65 GLY A CA 5
ATOM 5940 C C . GLY A 1 65 ? -3.055 5.527 -12.483 1.00 0.00 65 GLY A C 5
ATOM 5941 O O . GLY A 1 65 ? -2.603 5.217 -13.585 1.00 0.00 65 GLY A O 5
ATOM 5945 N N . SER A 1 66 ? -2.320 5.535 -11.375 1.00 0.00 66 SER A N 5
ATOM 5946 C CA . SER A 1 66 ? -0.912 5.162 -11.395 1.00 0.00 66 SER A CA 5
ATOM 5947 C C . SER A 1 66 ? -0.731 3.712 -10.962 1.00 0.00 66 SER A C 5
ATOM 5948 O O . SER A 1 66 ? -1.619 3.119 -10.346 1.00 0.00 66 SER A O 5
ATOM 5956 N N . THR A 1 67 ? 0.423 3.145 -11.295 1.00 0.00 67 THR A N 5
ATOM 5957 C CA . THR A 1 67 ? 0.732 1.767 -10.941 1.00 0.00 67 THR A CA 5
ATOM 5958 C C . THR A 1 67 ? 1.495 1.708 -9.622 1.00 0.00 67 THR A C 5
ATOM 5959 O O . THR A 1 67 ? 2.551 2.326 -9.476 1.00 0.00 67 THR A O 5
ATOM 5970 N N . ILE A 1 68 ? 0.952 0.968 -8.661 1.00 0.00 68 ILE A N 5
ATOM 5971 C CA . ILE A 1 68 ? 1.578 0.834 -7.349 1.00 0.00 68 ILE A CA 5
ATOM 5972 C C . ILE A 1 68 ? 2.222 -0.545 -7.208 1.00 0.00 68 ILE A C 5
ATOM 5973 O O . ILE A 1 68 ? 1.721 -1.527 -7.749 1.00 0.00 68 ILE A O 5
ATOM 5989 N N . THR A 1 69 ? 3.331 -0.612 -6.477 1.00 0.00 69 THR A N 5
ATOM 5990 C CA . THR A 1 69 ? 4.042 -1.860 -6.279 1.00 0.00 69 THR A CA 5
ATOM 5991 C C . THR A 1 69 ? 4.091 -2.195 -4.802 1.00 0.00 69 THR A C 5
ATOM 5992 O O . THR A 1 69 ? 4.767 -1.528 -4.019 1.00 0.00 69 THR A O 5
ATOM 6003 N N . LEU A 1 70 ? 3.359 -3.229 -4.428 1.00 0.00 70 LEU A N 5
ATOM 6004 C CA . LEU A 1 70 ? 3.280 -3.655 -3.044 1.00 0.00 70 LEU A CA 5
ATOM 6005 C C . LEU A 1 70 ? 4.276 -4.770 -2.751 1.00 0.00 70 LEU A C 5
ATOM 6006 O O . LEU A 1 70 ? 4.441 -5.690 -3.550 1.00 0.00 70 LEU A O 5
ATOM 6022 N N . GLU A 1 71 ? 4.941 -4.677 -1.602 1.00 0.00 71 GLU A N 5
ATOM 6023 C CA . GLU A 1 71 ? 5.919 -5.679 -1.199 1.00 0.00 71 GLU A CA 5
ATOM 6024 C C . GLU A 1 71 ? 5.686 -6.117 0.246 1.00 0.00 71 GLU A C 5
ATOM 6025 O O . GLU A 1 71 ? 5.525 -5.286 1.140 1.00 0.00 71 GLU A O 5
ATOM 6037 N N . ILE A 1 72 ? 5.670 -7.428 0.464 1.00 0.00 72 ILE A N 5
ATOM 6038 C CA . ILE A 1 72 ? 5.450 -7.986 1.797 1.00 0.00 72 ILE A CA 5
ATOM 6039 C C . ILE A 1 72 ? 6.746 -8.567 2.356 1.00 0.00 72 ILE A C 5
ATOM 6040 O O . ILE A 1 72 ? 7.507 -9.214 1.635 1.00 0.00 72 ILE A O 5
ATOM 6056 N N . LYS A 1 73 ? 6.993 -8.330 3.639 1.00 0.00 73 LYS A N 5
ATOM 6057 C CA . LYS A 1 73 ? 8.200 -8.832 4.286 1.00 0.00 73 LYS A CA 5
ATOM 6058 C C . LYS A 1 73 ? 7.851 -9.817 5.396 1.00 0.00 73 LYS A C 5
ATOM 6059 O O . LYS A 1 73 ? 7.119 -9.484 6.328 1.00 0.00 73 LYS A O 5
ATOM 6078 N N . LYS A 1 74 ? 8.377 -11.031 5.285 1.00 0.00 74 LYS A N 5
ATOM 6079 C CA . LYS A 1 74 ? 8.121 -12.069 6.276 1.00 0.00 74 LYS A CA 5
ATOM 6080 C C . LYS A 1 74 ? 9.401 -12.825 6.611 1.00 0.00 74 LYS A C 5
ATOM 6081 O O . LYS A 1 74 ? 10.285 -12.973 5.767 1.00 0.00 74 LYS A O 5
ATOM 6100 N N . LYS A 1 75 ? 9.496 -13.294 7.851 1.00 0.00 75 LYS A N 5
ATOM 6101 C CA . LYS A 1 75 ? 10.667 -14.039 8.299 1.00 0.00 75 LYS A CA 5
ATOM 6102 C C . LYS A 1 75 ? 10.268 -15.420 8.796 1.00 0.00 75 LYS A C 5
ATOM 6103 O O . LYS A 1 75 ? 9.322 -15.559 9.573 1.00 0.00 75 LYS A O 5
ATOM 6122 N N . GLY A 1 76 ? 10.987 -16.438 8.342 1.00 0.00 76 GLY A N 5
ATOM 6123 C CA . GLY A 1 76 ? 10.691 -17.796 8.757 1.00 0.00 76 GLY A CA 5
ATOM 6124 C C . GLY A 1 76 ? 10.891 -18.801 7.641 1.00 0.00 76 GLY A C 5
ATOM 6125 O O . GLY A 1 76 ? 10.619 -18.508 6.478 1.00 0.00 76 GLY A O 5
ATOM 6129 N N . GLY A 1 77 ? 11.362 -19.991 8.001 1.00 0.00 77 GLY A N 5
ATOM 6130 C CA . GLY A 1 77 ? 11.592 -21.027 7.012 1.00 0.00 77 GLY A CA 5
ATOM 6131 C C . GLY A 1 77 ? 12.877 -21.786 7.251 1.00 0.00 77 GLY A C 5
ATOM 6132 O O . GLY A 1 77 ? 13.957 -21.312 6.900 1.00 0.00 77 GLY A O 5
ATOM 6136 N N . LEU A 1 78 ? 12.763 -22.965 7.853 1.00 0.00 78 LEU A N 5
ATOM 6137 C CA . LEU A 1 78 ? 13.928 -23.798 8.132 1.00 0.00 78 LEU A CA 5
ATOM 6138 C C . LEU A 1 78 ? 13.958 -25.000 7.201 1.00 0.00 78 LEU A C 5
ATOM 6139 O O . LEU A 1 78 ? 12.971 -25.731 7.079 1.00 0.00 78 LEU A O 5
ATOM 6155 N N . GLU A 1 79 ? 15.095 -25.200 6.549 1.00 0.00 79 GLU A N 5
ATOM 6156 C CA . GLU A 1 79 ? 15.263 -26.313 5.621 1.00 0.00 79 GLU A CA 5
ATOM 6157 C C . GLU A 1 79 ? 16.125 -27.410 6.240 1.00 0.00 79 GLU A C 5
ATOM 6158 O O . GLU A 1 79 ? 17.278 -27.115 6.623 1.00 0.00 79 GLU A O 5
ATOM 6171 N N . MET A 1 1 ? -10.256 10.161 -11.789 1.00 0.00 1 MET A N 6
ATOM 6172 C CA . MET A 1 1 ? -10.215 8.774 -11.259 1.00 0.00 1 MET A CA 6
ATOM 6173 C C . MET A 1 1 ? -10.272 8.778 -9.739 1.00 0.00 1 MET A C 6
ATOM 6174 O O . MET A 1 1 ? -9.850 9.739 -9.096 1.00 0.00 1 MET A O 6
ATOM 6190 N N . ASP A 1 2 ? -10.801 7.699 -9.170 1.00 0.00 2 ASP A N 6
ATOM 6191 C CA . ASP A 1 2 ? -10.922 7.575 -7.723 1.00 0.00 2 ASP A CA 6
ATOM 6192 C C . ASP A 1 2 ? -10.453 6.200 -7.250 1.00 0.00 2 ASP A C 6
ATOM 6193 O O . ASP A 1 2 ? -10.430 5.920 -6.050 1.00 0.00 2 ASP A O 6
ATOM 6202 N N . THR A 1 3 ? -10.076 5.346 -8.198 1.00 0.00 3 THR A N 6
ATOM 6203 C CA . THR A 1 3 ? -9.612 4.005 -7.876 1.00 0.00 3 THR A CA 6
ATOM 6204 C C . THR A 1 3 ? -8.121 3.853 -8.163 1.00 0.00 3 THR A C 6
ATOM 6205 O O . THR A 1 3 ? -7.568 4.536 -9.024 1.00 0.00 3 THR A O 6
ATOM 6216 N N . ILE A 1 4 ? -7.476 2.957 -7.422 1.00 0.00 4 ILE A N 6
ATOM 6217 C CA . ILE A 1 4 ? -6.046 2.710 -7.580 1.00 0.00 4 ILE A CA 6
ATOM 6218 C C . ILE A 1 4 ? -5.761 1.223 -7.757 1.00 0.00 4 ILE A C 6
ATOM 6219 O O . ILE A 1 4 ? -6.558 0.378 -7.351 1.00 0.00 4 ILE A O 6
ATOM 6235 N N . ASN A 1 5 ? -4.621 0.909 -8.366 1.00 0.00 5 ASN A N 6
ATOM 6236 C CA . ASN A 1 5 ? -4.226 -0.463 -8.592 1.00 0.00 5 ASN A CA 6
ATOM 6237 C C . ASN A 1 5 ? -3.224 -0.931 -7.542 1.00 0.00 5 ASN A C 6
ATOM 6238 O O . ASN A 1 5 ? -2.497 -0.127 -6.960 1.00 0.00 5 ASN A O 6
ATOM 6249 N N . ILE A 1 6 ? -3.194 -2.235 -7.317 1.00 0.00 6 ILE A N 6
ATOM 6250 C CA . ILE A 1 6 ? -2.288 -2.840 -6.343 1.00 0.00 6 ILE A CA 6
ATOM 6251 C C . ILE A 1 6 ? -1.662 -4.102 -6.936 1.00 0.00 6 ILE A C 6
ATOM 6252 O O . ILE A 1 6 ? -2.359 -5.077 -7.210 1.00 0.00 6 ILE A O 6
ATOM 6268 N N . THR A 1 7 ? -0.346 -4.074 -7.140 1.00 0.00 7 THR A N 6
ATOM 6269 C CA . THR A 1 7 ? 0.365 -5.208 -7.724 1.00 0.00 7 THR A CA 6
ATOM 6270 C C . THR A 1 7 ? 0.999 -6.088 -6.656 1.00 0.00 7 THR A C 6
ATOM 6271 O O . THR A 1 7 ? 1.818 -5.629 -5.862 1.00 0.00 7 THR A O 6
ATOM 6282 N N . LEU A 1 8 ? 0.621 -7.361 -6.655 1.00 0.00 8 LEU A N 6
ATOM 6283 C CA . LEU A 1 8 ? 1.142 -8.320 -5.705 1.00 0.00 8 LEU A CA 6
ATOM 6284 C C . LEU A 1 8 ? 2.302 -9.094 -6.330 1.00 0.00 8 LEU A C 6
ATOM 6285 O O . LEU A 1 8 ? 2.470 -9.070 -7.548 1.00 0.00 8 LEU A O 6
ATOM 6301 N N . PRO A 1 9 ? 3.124 -9.787 -5.515 1.00 0.00 9 PRO A N 6
ATOM 6302 C CA . PRO A 1 9 ? 4.241 -10.590 -6.028 1.00 0.00 9 PRO A CA 6
ATOM 6303 C C . PRO A 1 9 ? 3.755 -11.849 -6.748 1.00 0.00 9 PRO A C 6
ATOM 6304 O O . PRO A 1 9 ? 4.555 -12.624 -7.270 1.00 0.00 9 PRO A O 6
ATOM 6315 N N . ASP A 1 10 ? 2.433 -12.043 -6.774 1.00 0.00 10 ASP A N 6
ATOM 6316 C CA . ASP A 1 10 ? 1.843 -13.203 -7.431 1.00 0.00 10 ASP A CA 6
ATOM 6317 C C . ASP A 1 10 ? 1.519 -12.897 -8.890 1.00 0.00 10 ASP A C 6
ATOM 6318 O O . ASP A 1 10 ? 1.327 -13.804 -9.698 1.00 0.00 10 ASP A O 6
ATOM 6327 N N . GLY A 1 11 ? 1.463 -11.609 -9.220 1.00 0.00 11 GLY A N 6
ATOM 6328 C CA . GLY A 1 11 ? 1.173 -11.204 -10.583 1.00 0.00 11 GLY A CA 6
ATOM 6329 C C . GLY A 1 11 ? -0.262 -10.751 -10.782 1.00 0.00 11 GLY A C 6
ATOM 6330 O O . GLY A 1 11 ? -0.678 -10.480 -11.909 1.00 0.00 11 GLY A O 6
ATOM 6334 N N . LYS A 1 12 ? -1.023 -10.661 -9.693 1.00 0.00 12 LYS A N 6
ATOM 6335 C CA . LYS A 1 12 ? -2.415 -10.235 -9.776 1.00 0.00 12 LYS A CA 6
ATOM 6336 C C . LYS A 1 12 ? -2.584 -8.820 -9.233 1.00 0.00 12 LYS A C 6
ATOM 6337 O O . LYS A 1 12 ? -1.933 -8.429 -8.261 1.00 0.00 12 LYS A O 6
ATOM 6356 N N . THR A 1 13 ? -3.454 -8.052 -9.878 1.00 0.00 13 THR A N 6
ATOM 6357 C CA . THR A 1 13 ? -3.712 -6.680 -9.471 1.00 0.00 13 THR A CA 6
ATOM 6358 C C . THR A 1 13 ? -5.116 -6.526 -8.894 1.00 0.00 13 THR A C 6
ATOM 6359 O O . THR A 1 13 ? -6.022 -7.292 -9.223 1.00 0.00 13 THR A O 6
ATOM 6370 N N . LEU A 1 14 ? -5.281 -5.530 -8.030 1.00 0.00 14 LEU A N 6
ATOM 6371 C CA . LEU A 1 14 ? -6.568 -5.264 -7.393 1.00 0.00 14 LEU A CA 6
ATOM 6372 C C . LEU A 1 14 ? -6.899 -3.776 -7.454 1.00 0.00 14 LEU A C 6
ATOM 6373 O O . LEU A 1 14 ? -6.000 -2.940 -7.474 1.00 0.00 14 LEU A O 6
ATOM 6389 N N . THR A 1 15 ? -8.184 -3.452 -7.500 1.00 0.00 15 THR A N 6
ATOM 6390 C CA . THR A 1 15 ? -8.619 -2.062 -7.556 1.00 0.00 15 THR A CA 6
ATOM 6391 C C . THR A 1 15 ? -9.313 -1.649 -6.262 1.00 0.00 15 THR A C 6
ATOM 6392 O O . THR A 1 15 ? -10.231 -2.324 -5.797 1.00 0.00 15 THR A O 6
ATOM 6403 N N . LEU A 1 16 ? -8.864 -0.537 -5.681 1.00 0.00 16 LEU A N 6
ATOM 6404 C CA . LEU A 1 16 ? -9.445 -0.036 -4.437 1.00 0.00 16 LEU A CA 6
ATOM 6405 C C . LEU A 1 16 ? -9.902 1.415 -4.593 1.00 0.00 16 LEU A C 6
ATOM 6406 O O . LEU A 1 16 ? -9.276 2.196 -5.306 1.00 0.00 16 LEU A O 6
ATOM 6422 N N . THR A 1 17 ? -10.995 1.763 -3.919 1.00 0.00 17 THR A N 6
ATOM 6423 C CA . THR A 1 17 ? -11.538 3.118 -3.982 1.00 0.00 17 THR A CA 6
ATOM 6424 C C . THR A 1 17 ? -11.136 3.929 -2.750 1.00 0.00 17 THR A C 6
ATOM 6425 O O . THR A 1 17 ? -11.444 3.550 -1.621 1.00 0.00 17 THR A O 6
ATOM 6436 N N . VAL A 1 18 ? -10.437 5.040 -2.975 1.00 0.00 18 VAL A N 6
ATOM 6437 C CA . VAL A 1 18 ? -9.989 5.899 -1.879 1.00 0.00 18 VAL A CA 6
ATOM 6438 C C . VAL A 1 18 ? -10.150 7.371 -2.237 1.00 0.00 18 VAL A C 6
ATOM 6439 O O . VAL A 1 18 ? -10.608 7.707 -3.329 1.00 0.00 18 VAL A O 6
ATOM 6452 N N . THR A 1 19 ? -9.769 8.247 -1.310 1.00 0.00 19 THR A N 6
ATOM 6453 C CA . THR A 1 19 ? -9.860 9.688 -1.530 1.00 0.00 19 THR A CA 6
ATOM 6454 C C . THR A 1 19 ? -8.565 10.370 -1.097 1.00 0.00 19 THR A C 6
ATOM 6455 O O . THR A 1 19 ? -7.741 9.761 -0.417 1.00 0.00 19 THR A O 6
ATOM 6466 N N . PRO A 1 20 ? -8.352 11.634 -1.507 1.00 0.00 20 PRO A N 6
ATOM 6467 C CA . PRO A 1 20 ? -7.150 12.397 -1.133 1.00 0.00 20 PRO A CA 6
ATOM 6468 C C . PRO A 1 20 ? -7.071 12.669 0.370 1.00 0.00 20 PRO A C 6
ATOM 6469 O O . PRO A 1 20 ? -6.014 13.038 0.885 1.00 0.00 20 PRO A O 6
ATOM 6480 N N . GLU A 1 21 ? -8.192 12.486 1.072 1.00 0.00 21 GLU A N 6
ATOM 6481 C CA . GLU A 1 21 ? -8.242 12.705 2.514 1.00 0.00 21 GLU A CA 6
ATOM 6482 C C . GLU A 1 21 ? -7.808 11.453 3.271 1.00 0.00 21 GLU A C 6
ATOM 6483 O O . GLU A 1 21 ? -7.698 11.459 4.497 1.00 0.00 21 GLU A O 6
ATOM 6495 N N . PHE A 1 22 ? -7.562 10.376 2.529 1.00 0.00 22 PHE A N 6
ATOM 6496 C CA . PHE A 1 22 ? -7.132 9.126 3.108 1.00 0.00 22 PHE A CA 6
ATOM 6497 C C . PHE A 1 22 ? -5.637 9.171 3.391 1.00 0.00 22 PHE A C 6
ATOM 6498 O O . PHE A 1 22 ? -4.857 9.675 2.581 1.00 0.00 22 PHE A O 6
ATOM 6515 N N . THR A 1 23 ? -5.240 8.665 4.549 1.00 0.00 23 THR A N 6
ATOM 6516 C CA . THR A 1 23 ? -3.832 8.639 4.915 1.00 0.00 23 THR A CA 6
ATOM 6517 C C . THR A 1 23 ? -3.193 7.341 4.442 1.00 0.00 23 THR A C 6
ATOM 6518 O O . THR A 1 23 ? -3.892 6.431 3.993 1.00 0.00 23 THR A O 6
ATOM 6529 N N . VAL A 1 24 ? -1.868 7.254 4.525 1.00 0.00 24 VAL A N 6
ATOM 6530 C CA . VAL A 1 24 ? -1.165 6.044 4.110 1.00 0.00 24 VAL A CA 6
ATOM 6531 C C . VAL A 1 24 ? -1.531 4.877 5.025 1.00 0.00 24 VAL A C 6
ATOM 6532 O O . VAL A 1 24 ? -1.608 3.732 4.586 1.00 0.00 24 VAL A O 6
ATOM 6545 N N . LYS A 1 25 ? -1.778 5.190 6.295 1.00 0.00 25 LYS A N 6
ATOM 6546 C CA . LYS A 1 25 ? -2.153 4.185 7.285 1.00 0.00 25 LYS A CA 6
ATOM 6547 C C . LYS A 1 25 ? -3.571 3.673 7.033 1.00 0.00 25 LYS A C 6
ATOM 6548 O O . LYS A 1 25 ? -3.867 2.502 7.265 1.00 0.00 25 LYS A O 6
ATOM 6567 N N . GLU A 1 26 ? -4.439 4.564 6.557 1.00 0.00 26 GLU A N 6
ATOM 6568 C CA . GLU A 1 26 ? -5.827 4.215 6.269 1.00 0.00 26 GLU A CA 6
ATOM 6569 C C . GLU A 1 26 ? -5.918 3.349 5.018 1.00 0.00 26 GLU A C 6
ATOM 6570 O O . GLU A 1 26 ? -6.586 2.317 5.013 1.00 0.00 26 GLU A O 6
ATOM 6582 N N . LEU A 1 27 ? -5.251 3.783 3.950 1.00 0.00 27 LEU A N 6
ATOM 6583 C CA . LEU A 1 27 ? -5.237 3.037 2.697 1.00 0.00 27 LEU A CA 6
ATOM 6584 C C . LEU A 1 27 ? -4.638 1.643 2.898 1.00 0.00 27 LEU A C 6
ATOM 6585 O O . LEU A 1 27 ? -5.084 0.670 2.288 1.00 0.00 27 LEU A O 6
ATOM 6601 N N . ALA A 1 28 ? -3.631 1.557 3.769 1.00 0.00 28 ALA A N 6
ATOM 6602 C CA . ALA A 1 28 ? -2.959 0.293 4.054 1.00 0.00 28 ALA A CA 6
ATOM 6603 C C . ALA A 1 28 ? -3.833 -0.657 4.868 1.00 0.00 28 ALA A C 6
ATOM 6604 O O . ALA A 1 28 ? -3.799 -1.865 4.653 1.00 0.00 28 ALA A O 6
ATOM 6611 N N . GLU A 1 29 ? -4.618 -0.115 5.798 1.00 0.00 29 GLU A N 6
ATOM 6612 C CA . GLU A 1 29 ? -5.478 -0.938 6.648 1.00 0.00 29 GLU A CA 6
ATOM 6613 C C . GLU A 1 29 ? -6.666 -1.517 5.870 1.00 0.00 29 GLU A C 6
ATOM 6614 O O . GLU A 1 29 ? -7.206 -2.558 6.244 1.00 0.00 29 GLU A O 6
ATOM 6626 N N . GLU A 1 30 ? -7.063 -0.848 4.786 1.00 0.00 30 GLU A N 6
ATOM 6627 C CA . GLU A 1 30 ? -8.180 -1.311 3.964 1.00 0.00 30 GLU A CA 6
ATOM 6628 C C . GLU A 1 30 ? -7.762 -2.477 3.072 1.00 0.00 30 GLU A C 6
ATOM 6629 O O . GLU A 1 30 ? -8.463 -3.486 2.988 1.00 0.00 30 GLU A O 6
ATOM 6641 N N . ILE A 1 31 ? -6.612 -2.337 2.413 1.00 0.00 31 ILE A N 6
ATOM 6642 C CA . ILE A 1 31 ? -6.105 -3.376 1.520 1.00 0.00 31 ILE A CA 6
ATOM 6643 C C . ILE A 1 31 ? -5.596 -4.597 2.294 1.00 0.00 31 ILE A C 6
ATOM 6644 O O . ILE A 1 31 ? -5.769 -5.734 1.853 1.00 0.00 31 ILE A O 6
ATOM 6660 N N . ALA A 1 32 ? -4.984 -4.359 3.455 1.00 0.00 32 ALA A N 6
ATOM 6661 C CA . ALA A 1 32 ? -4.450 -5.440 4.277 1.00 0.00 32 ALA A CA 6
ATOM 6662 C C . ALA A 1 32 ? -5.567 -6.284 4.878 1.00 0.00 32 ALA A C 6
ATOM 6663 O O . ALA A 1 32 ? -5.446 -7.501 4.970 1.00 0.00 32 ALA A O 6
ATOM 6670 N N . ARG A 1 33 ? -6.652 -5.630 5.280 1.00 0.00 33 ARG A N 6
ATOM 6671 C CA . ARG A 1 33 ? -7.789 -6.324 5.875 1.00 0.00 33 ARG A CA 6
ATOM 6672 C C . ARG A 1 33 ? -8.554 -7.151 4.847 1.00 0.00 33 ARG A C 6
ATOM 6673 O O . ARG A 1 33 ? -9.086 -8.214 5.169 1.00 0.00 33 ARG A O 6
ATOM 6694 N N . ARG A 1 34 ? -8.601 -6.665 3.609 1.00 0.00 34 ARG A N 6
ATOM 6695 C CA . ARG A 1 34 ? -9.315 -7.350 2.546 1.00 0.00 34 ARG A CA 6
ATOM 6696 C C . ARG A 1 34 ? -8.573 -8.610 2.095 1.00 0.00 34 ARG A C 6
ATOM 6697 O O . ARG A 1 34 ? -9.189 -9.561 1.617 1.00 0.00 34 ARG A O 6
ATOM 6718 N N . LEU A 1 35 ? -7.253 -8.620 2.262 1.00 0.00 35 LEU A N 6
ATOM 6719 C CA . LEU A 1 35 ? -6.447 -9.770 1.858 1.00 0.00 35 LEU A CA 6
ATOM 6720 C C . LEU A 1 35 ? -6.104 -10.669 3.046 1.00 0.00 35 LEU A C 6
ATOM 6721 O O . LEU A 1 35 ? -5.739 -11.829 2.867 1.00 0.00 35 LEU A O 6
ATOM 6737 N N . GLY A 1 36 ? -6.230 -10.131 4.256 1.00 0.00 36 GLY A N 6
ATOM 6738 C CA . GLY A 1 36 ? -5.935 -10.905 5.452 1.00 0.00 36 GLY A CA 6
ATOM 6739 C C . GLY A 1 36 ? -4.462 -10.901 5.817 1.00 0.00 36 GLY A C 6
ATOM 6740 O O . GLY A 1 36 ? -3.886 -11.954 6.090 1.00 0.00 36 GLY A O 6
ATOM 6744 N N . LEU A 1 37 ? -3.851 -9.719 5.821 1.00 0.00 37 LEU A N 6
ATOM 6745 C CA . LEU A 1 37 ? -2.435 -9.584 6.159 1.00 0.00 37 LEU A CA 6
ATOM 6746 C C . LEU A 1 37 ? -2.221 -8.474 7.185 1.00 0.00 37 LEU A C 6
ATOM 6747 O O . LEU A 1 37 ? -3.164 -7.793 7.587 1.00 0.00 37 LEU A O 6
ATOM 6763 N N . SER A 1 38 ? -0.969 -8.299 7.592 1.00 0.00 38 SER A N 6
ATOM 6764 C CA . SER A 1 38 ? -0.611 -7.280 8.575 1.00 0.00 38 SER A CA 6
ATOM 6765 C C . SER A 1 38 ? -0.014 -6.051 7.890 1.00 0.00 38 SER A C 6
ATOM 6766 O O . SER A 1 38 ? 0.950 -6.165 7.136 1.00 0.00 38 SER A O 6
ATOM 6774 N N . PRO A 1 39 ? -0.580 -4.856 8.154 1.00 0.00 39 PRO A N 6
ATOM 6775 C CA . PRO A 1 39 ? -0.115 -3.594 7.552 1.00 0.00 39 PRO A CA 6
ATOM 6776 C C . PRO A 1 39 ? 1.321 -3.223 7.937 1.00 0.00 39 PRO A C 6
ATOM 6777 O O . PRO A 1 39 ? 1.963 -2.429 7.251 1.00 0.00 39 PRO A O 6
ATOM 6788 N N . GLU A 1 40 ? 1.812 -3.796 9.032 1.00 0.00 40 GLU A N 6
ATOM 6789 C CA . GLU A 1 40 ? 3.166 -3.519 9.510 1.00 0.00 40 GLU A CA 6
ATOM 6790 C C . GLU A 1 40 ? 4.226 -4.221 8.658 1.00 0.00 40 GLU A C 6
ATOM 6791 O O . GLU A 1 40 ? 5.394 -3.832 8.662 1.00 0.00 40 GLU A O 6
ATOM 6803 N N . ASP A 1 41 ? 3.810 -5.253 7.927 1.00 0.00 41 ASP A N 6
ATOM 6804 C CA . ASP A 1 41 ? 4.730 -6.014 7.080 1.00 0.00 41 ASP A CA 6
ATOM 6805 C C . ASP A 1 41 ? 4.692 -5.526 5.633 1.00 0.00 41 ASP A C 6
ATOM 6806 O O . ASP A 1 41 ? 5.664 -5.685 4.893 1.00 0.00 41 ASP A O 6
ATOM 6815 N N . ILE A 1 42 ? 3.572 -4.929 5.235 1.00 0.00 42 ILE A N 6
ATOM 6816 C CA . ILE A 1 42 ? 3.415 -4.431 3.872 1.00 0.00 42 ILE A CA 6
ATOM 6817 C C . ILE A 1 42 ? 3.884 -2.987 3.747 1.00 0.00 42 ILE A C 6
ATOM 6818 O O . ILE A 1 42 ? 3.439 -2.110 4.487 1.00 0.00 42 ILE A O 6
ATOM 6834 N N . LYS A 1 43 ? 4.783 -2.748 2.799 1.00 0.00 43 LYS A N 6
ATOM 6835 C CA . LYS A 1 43 ? 5.301 -1.410 2.563 1.00 0.00 43 LYS A CA 6
ATOM 6836 C C . LYS A 1 43 ? 4.964 -0.950 1.153 1.00 0.00 43 LYS A C 6
ATOM 6837 O O . LYS A 1 43 ? 5.099 -1.707 0.190 1.00 0.00 43 LYS A O 6
ATOM 6856 N N . LEU A 1 44 ? 4.515 0.293 1.039 1.00 0.00 44 LEU A N 6
ATOM 6857 C CA . LEU A 1 44 ? 4.156 0.862 -0.252 1.00 0.00 44 LEU A CA 6
ATOM 6858 C C . LEU A 1 44 ? 5.352 1.582 -0.860 1.00 0.00 44 LEU A C 6
ATOM 6859 O O . LEU A 1 44 ? 5.965 2.435 -0.218 1.00 0.00 44 LEU A O 6
ATOM 6875 N N . THR A 1 45 ? 5.686 1.229 -2.095 1.00 0.00 45 THR A N 6
ATOM 6876 C CA . THR A 1 45 ? 6.813 1.848 -2.778 1.00 0.00 45 THR A CA 6
ATOM 6877 C C . THR A 1 45 ? 6.386 2.483 -4.096 1.00 0.00 45 THR A C 6
ATOM 6878 O O . THR A 1 45 ? 5.794 1.828 -4.955 1.00 0.00 45 THR A O 6
ATOM 6889 N N . HIS A 1 46 ? 6.690 3.769 -4.244 1.00 0.00 46 HIS A N 6
ATOM 6890 C CA . HIS A 1 46 ? 6.349 4.513 -5.449 1.00 0.00 46 HIS A CA 6
ATOM 6891 C C . HIS A 1 46 ? 7.554 5.309 -5.942 1.00 0.00 46 HIS A C 6
ATOM 6892 O O . HIS A 1 46 ? 8.079 6.162 -5.222 1.00 0.00 46 HIS A O 6
ATOM 6907 N N . ASN A 1 47 ? 7.991 5.005 -7.169 1.00 0.00 47 ASN A N 6
ATOM 6908 C CA . ASN A 1 47 ? 9.139 5.676 -7.797 1.00 0.00 47 ASN A CA 6
ATOM 6909 C C . ASN A 1 47 ? 10.437 5.388 -7.047 1.00 0.00 47 ASN A C 6
ATOM 6910 O O . ASN A 1 47 ? 11.388 6.170 -7.106 1.00 0.00 47 ASN A O 6
ATOM 6921 N N . GLY A 1 48 ? 10.472 4.263 -6.339 1.00 0.00 48 GLY A N 6
ATOM 6922 C CA . GLY A 1 48 ? 11.659 3.895 -5.590 1.00 0.00 48 GLY A CA 6
ATOM 6923 C C . GLY A 1 48 ? 11.624 4.382 -4.154 1.00 0.00 48 GLY A C 6
ATOM 6924 O O . GLY A 1 48 ? 12.403 3.917 -3.319 1.00 0.00 48 GLY A O 6
ATOM 6928 N N . LYS A 1 49 ? 10.722 5.316 -3.859 1.00 0.00 49 LYS A N 6
ATOM 6929 C CA . LYS A 1 49 ? 10.601 5.859 -2.509 1.00 0.00 49 LYS A CA 6
ATOM 6930 C C . LYS A 1 49 ? 9.455 5.194 -1.757 1.00 0.00 49 LYS A C 6
ATOM 6931 O O . LYS A 1 49 ? 8.422 4.869 -2.340 1.00 0.00 49 LYS A O 6
ATOM 6950 N N . THR A 1 50 ? 9.646 4.988 -0.462 1.00 0.00 50 THR A N 6
ATOM 6951 C CA . THR A 1 50 ? 8.631 4.358 0.369 1.00 0.00 50 THR A CA 6
ATOM 6952 C C . THR A 1 50 ? 7.755 5.401 1.054 1.00 0.00 50 THR A C 6
ATOM 6953 O O . THR A 1 50 ? 8.189 6.523 1.311 1.00 0.00 50 THR A O 6
ATOM 6964 N N . LEU A 1 51 ? 6.520 5.015 1.348 1.00 0.00 51 LEU A N 6
ATOM 6965 C CA . LEU A 1 51 ? 5.564 5.910 1.990 1.00 0.00 51 LEU A CA 6
ATOM 6966 C C . LEU A 1 51 ? 5.466 5.635 3.489 1.00 0.00 51 LEU A C 6
ATOM 6967 O O . LEU A 1 51 ? 5.402 4.482 3.917 1.00 0.00 51 LEU A O 6
ATOM 6983 N N . ASP A 1 52 ? 5.450 6.707 4.280 1.00 0.00 52 ASP A N 6
ATOM 6984 C CA . ASP A 1 52 ? 5.360 6.594 5.733 1.00 0.00 52 ASP A CA 6
ATOM 6985 C C . ASP A 1 52 ? 3.903 6.647 6.193 1.00 0.00 52 ASP A C 6
ATOM 6986 O O . ASP A 1 52 ? 3.113 7.424 5.662 1.00 0.00 52 ASP A O 6
ATOM 6995 N N . PRO A 1 53 ? 3.531 5.814 7.190 1.00 0.00 53 PRO A N 6
ATOM 6996 C CA . PRO A 1 53 ? 2.158 5.767 7.722 1.00 0.00 53 PRO A CA 6
ATOM 6997 C C . PRO A 1 53 ? 1.719 7.073 8.388 1.00 0.00 53 PRO A C 6
ATOM 6998 O O . PRO A 1 53 ? 0.523 7.339 8.510 1.00 0.00 53 PRO A O 6
ATOM 7009 N N . SER A 1 54 ? 2.685 7.881 8.817 1.00 0.00 54 SER A N 6
ATOM 7010 C CA . SER A 1 54 ? 2.389 9.145 9.485 1.00 0.00 54 SER A CA 6
ATOM 7011 C C . SER A 1 54 ? 2.088 10.264 8.491 1.00 0.00 54 SER A C 6
ATOM 7012 O O . SER A 1 54 ? 1.378 11.217 8.819 1.00 0.00 54 SER A O 6
ATOM 7020 N N . LEU A 1 55 ? 2.623 10.155 7.281 1.00 0.00 55 LEU A N 6
ATOM 7021 C CA . LEU A 1 55 ? 2.423 11.157 6.268 1.00 0.00 55 LEU A CA 6
ATOM 7022 C C . LEU A 1 55 ? 1.136 10.917 5.485 1.00 0.00 55 LEU A C 6
ATOM 7023 O O . LEU A 1 55 ? 0.354 10.016 5.799 1.00 0.00 55 LEU A O 6
ATOM 7039 N N . THR A 1 56 ? 0.930 11.732 4.460 1.00 0.00 56 THR A N 6
ATOM 7040 C CA . THR A 1 56 ? -0.261 11.632 3.623 1.00 0.00 56 THR A CA 6
ATOM 7041 C C . THR A 1 56 ? 0.109 11.238 2.196 1.00 0.00 56 THR A C 6
ATOM 7042 O O . THR A 1 56 ? 1.258 11.388 1.776 1.00 0.00 56 THR A O 6
ATOM 7053 N N . LEU A 1 57 ? -0.875 10.735 1.457 1.00 0.00 57 LEU A N 6
ATOM 7054 C CA . LEU A 1 57 ? -0.666 10.305 0.077 1.00 0.00 57 LEU A CA 6
ATOM 7055 C C . LEU A 1 57 ? -0.499 11.493 -0.869 1.00 0.00 57 LEU A C 6
ATOM 7056 O O . LEU A 1 57 ? 0.243 11.417 -1.849 1.00 0.00 57 LEU A O 6
ATOM 7072 N N . ALA A 1 58 ? -1.184 12.594 -0.561 1.00 0.00 58 ALA A N 6
ATOM 7073 C CA . ALA A 1 58 ? -1.127 13.794 -1.391 1.00 0.00 58 ALA A CA 6
ATOM 7074 C C . ALA A 1 58 ? 0.147 14.607 -1.151 1.00 0.00 58 ALA A C 6
ATOM 7075 O O . ALA A 1 58 ? 0.439 15.541 -1.901 1.00 0.00 58 ALA A O 6
ATOM 7082 N N . GLU A 1 59 ? 0.904 14.252 -0.114 1.00 0.00 59 GLU A N 6
ATOM 7083 C CA . GLU A 1 59 ? 2.143 14.960 0.207 1.00 0.00 59 GLU A CA 6
ATOM 7084 C C . GLU A 1 59 ? 3.294 14.445 -0.646 1.00 0.00 59 GLU A C 6
ATOM 7085 O O . GLU A 1 59 ? 4.311 15.118 -0.814 1.00 0.00 59 GLU A O 6
ATOM 7097 N N . TYR A 1 60 ? 3.119 13.245 -1.189 1.00 0.00 60 TYR A N 6
ATOM 7098 C CA . TYR A 1 60 ? 4.133 12.621 -2.014 1.00 0.00 60 TYR A CA 6
ATOM 7099 C C . TYR A 1 60 ? 3.963 13.000 -3.485 1.00 0.00 60 TYR A C 6
ATOM 7100 O O . TYR A 1 60 ? 4.899 12.882 -4.275 1.00 0.00 60 TYR A O 6
ATOM 7118 N N . GLY A 1 61 ? 2.765 13.460 -3.847 1.00 0.00 61 GLY A N 6
ATOM 7119 C CA . GLY A 1 61 ? 2.506 13.853 -5.221 1.00 0.00 61 GLY A CA 6
ATOM 7120 C C . GLY A 1 61 ? 2.019 12.700 -6.076 1.00 0.00 61 GLY A C 6
ATOM 7121 O O . GLY A 1 61 ? 2.493 12.511 -7.195 1.00 0.00 61 GLY A O 6
ATOM 7125 N N . ILE A 1 62 ? 1.075 11.924 -5.551 1.00 0.00 62 ILE A N 6
ATOM 7126 C CA . ILE A 1 62 ? 0.532 10.783 -6.283 1.00 0.00 62 ILE A CA 6
ATOM 7127 C C . ILE A 1 62 ? -0.938 10.990 -6.628 1.00 0.00 62 ILE A C 6
ATOM 7128 O O . ILE A 1 62 ? -1.703 11.543 -5.838 1.00 0.00 62 ILE A O 6
ATOM 7144 N N . THR A 1 63 ? -1.326 10.538 -7.818 1.00 0.00 63 THR A N 6
ATOM 7145 C CA . THR A 1 63 ? -2.704 10.661 -8.276 1.00 0.00 63 THR A CA 6
ATOM 7146 C C . THR A 1 63 ? -3.322 9.280 -8.513 1.00 0.00 63 THR A C 6
ATOM 7147 O O . THR A 1 63 ? -2.601 8.302 -8.719 1.00 0.00 63 THR A O 6
ATOM 7158 N N . PRO A 1 64 ? -4.663 9.183 -8.479 1.00 0.00 64 PRO A N 6
ATOM 7159 C CA . PRO A 1 64 ? -5.374 7.915 -8.690 1.00 0.00 64 PRO A CA 6
ATOM 7160 C C . PRO A 1 64 ? -5.267 7.418 -10.129 1.00 0.00 64 PRO A C 6
ATOM 7161 O O . PRO A 1 64 ? -5.197 8.214 -11.067 1.00 0.00 64 PRO A O 6
ATOM 7172 N N . GLY A 1 65 ? -5.262 6.098 -10.295 1.00 0.00 65 GLY A N 6
ATOM 7173 C CA . GLY A 1 65 ? -5.162 5.518 -11.621 1.00 0.00 65 GLY A CA 6
ATOM 7174 C C . GLY A 1 65 ? -3.763 5.033 -11.943 1.00 0.00 65 GLY A C 6
ATOM 7175 O O . GLY A 1 65 ? -3.485 4.624 -13.069 1.00 0.00 65 GLY A O 6
ATOM 7179 N N . SER A 1 66 ? -2.880 5.082 -10.950 1.00 0.00 66 SER A N 6
ATOM 7180 C CA . SER A 1 66 ? -1.503 4.643 -11.131 1.00 0.00 66 SER A CA 6
ATOM 7181 C C . SER A 1 66 ? -1.303 3.247 -10.552 1.00 0.00 66 SER A C 6
ATOM 7182 O O . SER A 1 66 ? -2.075 2.797 -9.703 1.00 0.00 66 SER A O 6
ATOM 7190 N N . THR A 1 67 ? -0.268 2.562 -11.025 1.00 0.00 67 THR A N 6
ATOM 7191 C CA . THR A 1 67 ? 0.038 1.218 -10.558 1.00 0.00 67 THR A CA 6
ATOM 7192 C C . THR A 1 67 ? 0.952 1.265 -9.336 1.00 0.00 67 THR A C 6
ATOM 7193 O O . THR A 1 67 ? 2.036 1.844 -9.380 1.00 0.00 67 THR A O 6
ATOM 7204 N N . ILE A 1 68 ? 0.501 0.667 -8.237 1.00 0.00 68 ILE A N 6
ATOM 7205 C CA . ILE A 1 68 ? 1.281 0.654 -7.000 1.00 0.00 68 ILE A CA 6
ATOM 7206 C C . ILE A 1 68 ? 1.817 -0.743 -6.699 1.00 0.00 68 ILE A C 6
ATOM 7207 O O . ILE A 1 68 ? 1.080 -1.725 -6.762 1.00 0.00 68 ILE A O 6
ATOM 7223 N N . THR A 1 69 ? 3.100 -0.817 -6.362 1.00 0.00 69 THR A N 6
ATOM 7224 C CA . THR A 1 69 ? 3.751 -2.076 -6.055 1.00 0.00 69 THR A CA 6
ATOM 7225 C C . THR A 1 69 ? 4.003 -2.203 -4.555 1.00 0.00 69 THR A C 6
ATOM 7226 O O . THR A 1 69 ? 4.468 -1.258 -3.915 1.00 0.00 69 THR A O 6
ATOM 7237 N N . LEU A 1 70 ? 3.698 -3.369 -4.000 1.00 0.00 70 LEU A N 6
ATOM 7238 C CA . LEU A 1 70 ? 3.895 -3.608 -2.574 1.00 0.00 70 LEU A CA 6
ATOM 7239 C C . LEU A 1 70 ? 5.088 -4.532 -2.331 1.00 0.00 70 LEU A C 6
ATOM 7240 O O . LEU A 1 70 ? 5.532 -5.239 -3.236 1.00 0.00 70 LEU A O 6
ATOM 7256 N N . GLU A 1 71 ? 5.598 -4.513 -1.105 1.00 0.00 71 GLU A N 6
ATOM 7257 C CA . GLU A 1 71 ? 6.738 -5.347 -0.730 1.00 0.00 71 GLU A CA 6
ATOM 7258 C C . GLU A 1 71 ? 6.520 -5.971 0.647 1.00 0.00 71 GLU A C 6
ATOM 7259 O O . GLU A 1 71 ? 6.021 -5.314 1.562 1.00 0.00 71 GLU A O 6
ATOM 7271 N N . ILE A 1 72 ? 6.885 -7.243 0.784 1.00 0.00 72 ILE A N 6
ATOM 7272 C CA . ILE A 1 72 ? 6.734 -7.952 2.054 1.00 0.00 72 ILE A CA 6
ATOM 7273 C C . ILE A 1 72 ? 8.077 -8.498 2.531 1.00 0.00 72 ILE A C 6
ATOM 7274 O O . ILE A 1 72 ? 8.912 -8.907 1.723 1.00 0.00 72 ILE A O 6
ATOM 7290 N N . LYS A 1 73 ? 8.279 -8.501 3.846 1.00 0.00 73 LYS A N 6
ATOM 7291 C CA . LYS A 1 73 ? 9.519 -8.995 4.428 1.00 0.00 73 LYS A CA 6
ATOM 7292 C C . LYS A 1 73 ? 9.362 -10.431 4.915 1.00 0.00 73 LYS A C 6
ATOM 7293 O O . LYS A 1 73 ? 8.295 -10.830 5.380 1.00 0.00 73 LYS A O 6
ATOM 7312 N N . LYS A 1 74 ? 10.436 -11.206 4.801 1.00 0.00 74 LYS A N 6
ATOM 7313 C CA . LYS A 1 74 ? 10.423 -12.598 5.231 1.00 0.00 74 LYS A CA 6
ATOM 7314 C C . LYS A 1 74 ? 11.201 -12.771 6.530 1.00 0.00 74 LYS A C 6
ATOM 7315 O O . LYS A 1 74 ? 12.183 -12.069 6.775 1.00 0.00 74 LYS A O 6
ATOM 7334 N N . LYS A 1 75 ? 10.755 -13.704 7.365 1.00 0.00 75 LYS A N 6
ATOM 7335 C CA . LYS A 1 75 ? 11.417 -13.966 8.639 1.00 0.00 75 LYS A CA 6
ATOM 7336 C C . LYS A 1 75 ? 12.087 -15.335 8.631 1.00 0.00 75 LYS A C 6
ATOM 7337 O O . LYS A 1 75 ? 11.660 -16.244 7.918 1.00 0.00 75 LYS A O 6
ATOM 7356 N N . GLY A 1 76 ? 13.145 -15.475 9.428 1.00 0.00 76 GLY A N 6
ATOM 7357 C CA . GLY A 1 76 ? 13.860 -16.736 9.503 1.00 0.00 76 GLY A CA 6
ATOM 7358 C C . GLY A 1 76 ? 13.521 -17.523 10.755 1.00 0.00 76 GLY A C 6
ATOM 7359 O O . GLY A 1 76 ? 12.409 -18.030 10.889 1.00 0.00 76 GLY A O 6
ATOM 7363 N N . GLY A 1 77 ? 14.479 -17.618 11.671 1.00 0.00 77 GLY A N 6
ATOM 7364 C CA . GLY A 1 77 ? 14.257 -18.346 12.906 1.00 0.00 77 GLY A CA 6
ATOM 7365 C C . GLY A 1 77 ? 14.230 -17.434 14.115 1.00 0.00 77 GLY A C 6
ATOM 7366 O O . GLY A 1 77 ? 15.257 -17.206 14.754 1.00 0.00 77 GLY A O 6
ATOM 7370 N N . LEU A 1 78 ? 13.050 -16.907 14.427 1.00 0.00 78 LEU A N 6
ATOM 7371 C CA . LEU A 1 78 ? 12.887 -16.010 15.565 1.00 0.00 78 LEU A CA 6
ATOM 7372 C C . LEU A 1 78 ? 11.929 -16.606 16.593 1.00 0.00 78 LEU A C 6
ATOM 7373 O O . LEU A 1 78 ? 12.185 -16.559 17.795 1.00 0.00 78 LEU A O 6
ATOM 7389 N N . GLU A 1 79 ? 10.823 -17.164 16.107 1.00 0.00 79 GLU A N 6
ATOM 7390 C CA . GLU A 1 79 ? 9.823 -17.773 16.979 1.00 0.00 79 GLU A CA 6
ATOM 7391 C C . GLU A 1 79 ? 9.716 -19.272 16.713 1.00 0.00 79 GLU A C 6
ATOM 7392 O O . GLU A 1 79 ? 9.873 -20.056 17.672 1.00 0.00 79 GLU A O 6
ATOM 7405 N N . MET A 1 1 ? -9.673 9.459 -13.562 1.00 0.00 1 MET A N 7
ATOM 7406 C CA . MET A 1 1 ? -9.545 8.210 -12.769 1.00 0.00 1 MET A CA 7
ATOM 7407 C C . MET A 1 1 ? -9.660 8.505 -11.280 1.00 0.00 1 MET A C 7
ATOM 7408 O O . MET A 1 1 ? -9.302 9.592 -10.826 1.00 0.00 1 MET A O 7
ATOM 7424 N N . ASP A 1 2 ? -10.171 7.537 -10.527 1.00 0.00 2 ASP A N 7
ATOM 7425 C CA . ASP A 1 2 ? -10.341 7.691 -9.085 1.00 0.00 2 ASP A CA 7
ATOM 7426 C C . ASP A 1 2 ? -9.841 6.456 -8.336 1.00 0.00 2 ASP A C 7
ATOM 7427 O O . ASP A 1 2 ? -9.699 6.476 -7.112 1.00 0.00 2 ASP A O 7
ATOM 7436 N N . THR A 1 3 ? -9.573 5.381 -9.075 1.00 0.00 3 THR A N 7
ATOM 7437 C CA . THR A 1 3 ? -9.096 4.137 -8.477 1.00 0.00 3 THR A CA 7
ATOM 7438 C C . THR A 1 3 ? -7.650 3.845 -8.876 1.00 0.00 3 THR A C 7
ATOM 7439 O O . THR A 1 3 ? -7.181 4.289 -9.925 1.00 0.00 3 THR A O 7
ATOM 7450 N N . ILE A 1 4 ? -6.949 3.103 -8.025 1.00 0.00 4 ILE A N 7
ATOM 7451 C CA . ILE A 1 4 ? -5.554 2.745 -8.275 1.00 0.00 4 ILE A CA 7
ATOM 7452 C C . ILE A 1 4 ? -5.376 1.230 -8.318 1.00 0.00 4 ILE A C 7
ATOM 7453 O O . ILE A 1 4 ? -6.214 0.484 -7.811 1.00 0.00 4 ILE A O 7
ATOM 7469 N N . ASN A 1 5 ? -4.278 0.784 -8.915 1.00 0.00 5 ASN A N 7
ATOM 7470 C CA . ASN A 1 5 ? -3.986 -0.626 -9.030 1.00 0.00 5 ASN A CA 7
ATOM 7471 C C . ASN A 1 5 ? -3.029 -1.080 -7.938 1.00 0.00 5 ASN A C 7
ATOM 7472 O O . ASN A 1 5 ? -2.214 -0.301 -7.451 1.00 0.00 5 ASN A O 7
ATOM 7483 N N . ILE A 1 6 ? -3.132 -2.344 -7.575 1.00 0.00 6 ILE A N 7
ATOM 7484 C CA . ILE A 1 6 ? -2.280 -2.936 -6.548 1.00 0.00 6 ILE A CA 7
ATOM 7485 C C . ILE A 1 6 ? -1.612 -4.189 -7.104 1.00 0.00 6 ILE A C 7
ATOM 7486 O O . ILE A 1 6 ? -2.292 -5.158 -7.438 1.00 0.00 6 ILE A O 7
ATOM 7502 N N . THR A 1 7 ? -0.287 -4.171 -7.206 1.00 0.00 7 THR A N 7
ATOM 7503 C CA . THR A 1 7 ? 0.448 -5.309 -7.750 1.00 0.00 7 THR A CA 7
ATOM 7504 C C . THR A 1 7 ? 1.069 -6.147 -6.647 1.00 0.00 7 THR A C 7
ATOM 7505 O O . THR A 1 7 ? 1.963 -5.691 -5.932 1.00 0.00 7 THR A O 7
ATOM 7516 N N . LEU A 1 8 ? 0.603 -7.383 -6.527 1.00 0.00 8 LEU A N 7
ATOM 7517 C CA . LEU A 1 8 ? 1.096 -8.296 -5.524 1.00 0.00 8 LEU A CA 7
ATOM 7518 C C . LEU A 1 8 ? 2.197 -9.177 -6.111 1.00 0.00 8 LEU A C 7
ATOM 7519 O O . LEU A 1 8 ? 2.334 -9.257 -7.331 1.00 0.00 8 LEU A O 7
ATOM 7535 N N . PRO A 1 9 ? 2.999 -9.846 -5.260 1.00 0.00 9 PRO A N 7
ATOM 7536 C CA . PRO A 1 9 ? 4.058 -10.747 -5.726 1.00 0.00 9 PRO A CA 7
ATOM 7537 C C . PRO A 1 9 ? 3.488 -12.039 -6.313 1.00 0.00 9 PRO A C 7
ATOM 7538 O O . PRO A 1 9 ? 4.233 -12.893 -6.791 1.00 0.00 9 PRO A O 7
ATOM 7549 N N . ASP A 1 10 ? 2.160 -12.173 -6.272 1.00 0.00 10 ASP A N 7
ATOM 7550 C CA . ASP A 1 10 ? 1.495 -13.360 -6.799 1.00 0.00 10 ASP A CA 7
ATOM 7551 C C . ASP A 1 10 ? 1.144 -13.173 -8.271 1.00 0.00 10 ASP A C 7
ATOM 7552 O O . ASP A 1 10 ? 0.894 -14.141 -8.988 1.00 0.00 10 ASP A O 7
ATOM 7561 N N . GLY A 1 11 ? 1.132 -11.919 -8.715 1.00 0.00 11 GLY A N 7
ATOM 7562 C CA . GLY A 1 11 ? 0.823 -11.623 -10.101 1.00 0.00 11 GLY A CA 7
ATOM 7563 C C . GLY A 1 11 ? -0.598 -11.132 -10.304 1.00 0.00 11 GLY A C 7
ATOM 7564 O O . GLY A 1 11 ? -1.029 -10.933 -11.439 1.00 0.00 11 GLY A O 7
ATOM 7568 N N . LYS A 1 12 ? -1.329 -10.927 -9.211 1.00 0.00 12 LYS A N 7
ATOM 7569 C CA . LYS A 1 12 ? -2.706 -10.455 -9.298 1.00 0.00 12 LYS A CA 7
ATOM 7570 C C . LYS A 1 12 ? -2.798 -8.980 -8.929 1.00 0.00 12 LYS A C 7
ATOM 7571 O O . LYS A 1 12 ? -2.064 -8.490 -8.067 1.00 0.00 12 LYS A O 7
ATOM 7590 N N . THR A 1 13 ? -3.701 -8.274 -9.598 1.00 0.00 13 THR A N 7
ATOM 7591 C CA . THR A 1 13 ? -3.898 -6.854 -9.354 1.00 0.00 13 THR A CA 7
ATOM 7592 C C . THR A 1 13 ? -5.273 -6.581 -8.753 1.00 0.00 13 THR A C 7
ATOM 7593 O O . THR A 1 13 ? -6.225 -7.328 -8.982 1.00 0.00 13 THR A O 7
ATOM 7604 N N . LEU A 1 14 ? -5.360 -5.510 -7.974 1.00 0.00 14 LEU A N 7
ATOM 7605 C CA . LEU A 1 14 ? -6.611 -5.118 -7.336 1.00 0.00 14 LEU A CA 7
ATOM 7606 C C . LEU A 1 14 ? -6.822 -3.611 -7.462 1.00 0.00 14 LEU A C 7
ATOM 7607 O O . LEU A 1 14 ? -5.869 -2.843 -7.423 1.00 0.00 14 LEU A O 7
ATOM 7623 N N . THR A 1 15 ? -8.073 -3.190 -7.615 1.00 0.00 15 THR A N 7
ATOM 7624 C CA . THR A 1 15 ? -8.384 -1.772 -7.756 1.00 0.00 15 THR A CA 7
ATOM 7625 C C . THR A 1 15 ? -9.059 -1.222 -6.506 1.00 0.00 15 THR A C 7
ATOM 7626 O O . THR A 1 15 ? -10.100 -1.722 -6.082 1.00 0.00 15 THR A O 7
ATOM 7637 N N . LEU A 1 16 ? -8.461 -0.187 -5.922 1.00 0.00 16 LEU A N 7
ATOM 7638 C CA . LEU A 1 16 ? -9.016 0.428 -4.719 1.00 0.00 16 LEU A CA 7
ATOM 7639 C C . LEU A 1 16 ? -9.237 1.924 -4.924 1.00 0.00 16 LEU A C 7
ATOM 7640 O O . LEU A 1 16 ? -8.556 2.554 -5.729 1.00 0.00 16 LEU A O 7
ATOM 7656 N N . THR A 1 17 ? -10.192 2.486 -4.186 1.00 0.00 17 THR A N 7
ATOM 7657 C CA . THR A 1 17 ? -10.497 3.908 -4.290 1.00 0.00 17 THR A CA 7
ATOM 7658 C C . THR A 1 17 ? -9.604 4.722 -3.358 1.00 0.00 17 THR A C 7
ATOM 7659 O O . THR A 1 17 ? -9.449 4.388 -2.183 1.00 0.00 17 THR A O 7
ATOM 7670 N N . VAL A 1 18 ? -9.009 5.787 -3.887 1.00 0.00 18 VAL A N 7
ATOM 7671 C CA . VAL A 1 18 ? -8.126 6.637 -3.093 1.00 0.00 18 VAL A CA 7
ATOM 7672 C C . VAL A 1 18 ? -8.684 8.045 -2.958 1.00 0.00 18 VAL A C 7
ATOM 7673 O O . VAL A 1 18 ? -9.349 8.553 -3.862 1.00 0.00 18 VAL A O 7
ATOM 7686 N N . THR A 1 19 ? -8.406 8.672 -1.816 1.00 0.00 19 THR A N 7
ATOM 7687 C CA . THR A 1 19 ? -8.859 10.031 -1.553 1.00 0.00 19 THR A CA 7
ATOM 7688 C C . THR A 1 19 ? -7.765 10.824 -0.841 1.00 0.00 19 THR A C 7
ATOM 7689 O O . THR A 1 19 ? -6.877 10.239 -0.223 1.00 0.00 19 THR A O 7
ATOM 7700 N N . PRO A 1 20 ? -7.808 12.167 -0.924 1.00 0.00 20 PRO A N 7
ATOM 7701 C CA . PRO A 1 20 ? -6.818 13.033 -0.275 1.00 0.00 20 PRO A CA 7
ATOM 7702 C C . PRO A 1 20 ? -6.987 13.080 1.244 1.00 0.00 20 PRO A C 7
ATOM 7703 O O . PRO A 1 20 ? -6.167 13.671 1.948 1.00 0.00 20 PRO A O 7
ATOM 7714 N N . GLU A 1 21 ? -8.053 12.458 1.744 1.00 0.00 21 GLU A N 7
ATOM 7715 C CA . GLU A 1 21 ? -8.325 12.433 3.175 1.00 0.00 21 GLU A CA 7
ATOM 7716 C C . GLU A 1 21 ? -7.828 11.137 3.813 1.00 0.00 21 GLU A C 7
ATOM 7717 O O . GLU A 1 21 ? -7.715 11.042 5.036 1.00 0.00 21 GLU A O 7
ATOM 7729 N N . PHE A 1 22 ? -7.529 10.139 2.982 1.00 0.00 22 PHE A N 7
ATOM 7730 C CA . PHE A 1 22 ? -7.042 8.865 3.477 1.00 0.00 22 PHE A CA 7
ATOM 7731 C C . PHE A 1 22 ? -5.546 8.931 3.736 1.00 0.00 22 PHE A C 7
ATOM 7732 O O . PHE A 1 22 ? -4.800 9.554 2.978 1.00 0.00 22 PHE A O 7
ATOM 7749 N N . THR A 1 23 ? -5.113 8.304 4.819 1.00 0.00 23 THR A N 7
ATOM 7750 C CA . THR A 1 23 ? -3.701 8.269 5.153 1.00 0.00 23 THR A CA 7
ATOM 7751 C C . THR A 1 23 ? -3.080 6.998 4.599 1.00 0.00 23 THR A C 7
ATOM 7752 O O . THR A 1 23 ? -3.794 6.118 4.115 1.00 0.00 23 THR A O 7
ATOM 7763 N N . VAL A 1 24 ? -1.759 6.897 4.658 1.00 0.00 24 VAL A N 7
ATOM 7764 C CA . VAL A 1 24 ? -1.076 5.707 4.169 1.00 0.00 24 VAL A CA 7
ATOM 7765 C C . VAL A 1 24 ? -1.391 4.511 5.066 1.00 0.00 24 VAL A C 7
ATOM 7766 O O . VAL A 1 24 ? -1.485 3.378 4.598 1.00 0.00 24 VAL A O 7
ATOM 7779 N N . LYS A 1 25 ? -1.574 4.787 6.354 1.00 0.00 25 LYS A N 7
ATOM 7780 C CA . LYS A 1 25 ? -1.894 3.752 7.332 1.00 0.00 25 LYS A CA 7
ATOM 7781 C C . LYS A 1 25 ? -3.322 3.248 7.147 1.00 0.00 25 LYS A C 7
ATOM 7782 O O . LYS A 1 25 ? -3.597 2.059 7.311 1.00 0.00 25 LYS A O 7
ATOM 7801 N N . GLU A 1 26 ? -4.227 4.165 6.811 1.00 0.00 26 GLU A N 7
ATOM 7802 C CA . GLU A 1 26 ? -5.628 3.821 6.604 1.00 0.00 26 GLU A CA 7
ATOM 7803 C C . GLU A 1 26 ? -5.806 3.045 5.306 1.00 0.00 26 GLU A C 7
ATOM 7804 O O . GLU A 1 26 ? -6.482 2.020 5.277 1.00 0.00 26 GLU A O 7
ATOM 7816 N N . LEU A 1 27 ? -5.212 3.544 4.223 1.00 0.00 27 LEU A N 7
ATOM 7817 C CA . LEU A 1 27 ? -5.296 2.876 2.933 1.00 0.00 27 LEU A CA 7
ATOM 7818 C C . LEU A 1 27 ? -4.664 1.482 2.991 1.00 0.00 27 LEU A C 7
ATOM 7819 O O . LEU A 1 27 ? -5.104 0.565 2.297 1.00 0.00 27 LEU A O 7
ATOM 7835 N N . ALA A 1 28 ? -3.630 1.333 3.821 1.00 0.00 28 ALA A N 7
ATOM 7836 C CA . ALA A 1 28 ? -2.944 0.053 3.973 1.00 0.00 28 ALA A CA 7
ATOM 7837 C C . ALA A 1 28 ? -3.801 -0.960 4.729 1.00 0.00 28 ALA A C 7
ATOM 7838 O O . ALA A 1 28 ? -3.794 -2.142 4.400 1.00 0.00 28 ALA A O 7
ATOM 7845 N N . GLU A 1 29 ? -4.541 -0.499 5.742 1.00 0.00 29 GLU A N 7
ATOM 7846 C CA . GLU A 1 29 ? -5.393 -1.387 6.533 1.00 0.00 29 GLU A CA 7
ATOM 7847 C C . GLU A 1 29 ? -6.594 -1.883 5.716 1.00 0.00 29 GLU A C 7
ATOM 7848 O O . GLU A 1 29 ? -7.153 -2.942 6.009 1.00 0.00 29 GLU A O 7
ATOM 7860 N N . GLU A 1 30 ? -6.984 -1.116 4.695 1.00 0.00 30 GLU A N 7
ATOM 7861 C CA . GLU A 1 30 ? -8.107 -1.486 3.833 1.00 0.00 30 GLU A CA 7
ATOM 7862 C C . GLU A 1 30 ? -7.760 -2.707 2.987 1.00 0.00 30 GLU A C 7
ATOM 7863 O O . GLU A 1 30 ? -8.485 -3.699 2.984 1.00 0.00 30 GLU A O 7
ATOM 7875 N N . ILE A 1 31 ? -6.636 -2.622 2.280 1.00 0.00 31 ILE A N 7
ATOM 7876 C CA . ILE A 1 31 ? -6.176 -3.712 1.417 1.00 0.00 31 ILE A CA 7
ATOM 7877 C C . ILE A 1 31 ? -5.692 -4.919 2.231 1.00 0.00 31 ILE A C 7
ATOM 7878 O O . ILE A 1 31 ? -5.852 -6.067 1.813 1.00 0.00 31 ILE A O 7
ATOM 7894 N N . ALA A 1 32 ? -5.123 -4.651 3.404 1.00 0.00 32 ALA A N 7
ATOM 7895 C CA . ALA A 1 32 ? -4.609 -5.702 4.276 1.00 0.00 32 ALA A CA 7
ATOM 7896 C C . ALA A 1 32 ? -5.732 -6.550 4.862 1.00 0.00 32 ALA A C 7
ATOM 7897 O O . ALA A 1 32 ? -5.529 -7.717 5.178 1.00 0.00 32 ALA A O 7
ATOM 7904 N N . ARG A 1 33 ? -6.912 -5.953 5.009 1.00 0.00 33 ARG A N 7
ATOM 7905 C CA . ARG A 1 33 ? -8.067 -6.649 5.567 1.00 0.00 33 ARG A CA 7
ATOM 7906 C C . ARG A 1 33 ? -8.572 -7.762 4.646 1.00 0.00 33 ARG A C 7
ATOM 7907 O O . ARG A 1 33 ? -9.060 -8.788 5.119 1.00 0.00 33 ARG A O 7
ATOM 7928 N N . ARG A 1 34 ? -8.451 -7.554 3.338 1.00 0.00 34 ARG A N 7
ATOM 7929 C CA . ARG A 1 34 ? -8.918 -8.531 2.355 1.00 0.00 34 ARG A CA 7
ATOM 7930 C C . ARG A 1 34 ? -7.981 -9.731 2.245 1.00 0.00 34 ARG A C 7
ATOM 7931 O O . ARG A 1 34 ? -8.426 -10.845 1.973 1.00 0.00 34 ARG A O 7
ATOM 7952 N N . LEU A 1 35 ? -6.689 -9.505 2.467 1.00 0.00 35 LEU A N 7
ATOM 7953 C CA . LEU A 1 35 ? -5.702 -10.577 2.363 1.00 0.00 35 LEU A CA 7
ATOM 7954 C C . LEU A 1 35 ? -5.375 -11.189 3.726 1.00 0.00 35 LEU A C 7
ATOM 7955 O O . LEU A 1 35 ? -4.837 -12.293 3.802 1.00 0.00 35 LEU A O 7
ATOM 7971 N N . GLY A 1 36 ? -5.698 -10.469 4.795 1.00 0.00 36 GLY A N 7
ATOM 7972 C CA . GLY A 1 36 ? -5.437 -10.960 6.137 1.00 0.00 36 GLY A CA 7
ATOM 7973 C C . GLY A 1 36 ? -4.004 -10.739 6.583 1.00 0.00 36 GLY A C 7
ATOM 7974 O O . GLY A 1 36 ? -3.363 -11.656 7.093 1.00 0.00 36 GLY A O 7
ATOM 7978 N N . LEU A 1 37 ? -3.504 -9.519 6.395 1.00 0.00 37 LEU A N 7
ATOM 7979 C CA . LEU A 1 37 ? -2.135 -9.181 6.785 1.00 0.00 37 LEU A CA 7
ATOM 7980 C C . LEU A 1 37 ? -2.099 -7.896 7.601 1.00 0.00 37 LEU A C 7
ATOM 7981 O O . LEU A 1 37 ? -3.129 -7.260 7.829 1.00 0.00 37 LEU A O 7
ATOM 7997 N N . SER A 1 38 ? -0.901 -7.522 8.036 1.00 0.00 38 SER A N 7
ATOM 7998 C CA . SER A 1 38 ? -0.714 -6.315 8.834 1.00 0.00 38 SER A CA 7
ATOM 7999 C C . SER A 1 38 ? -0.062 -5.209 8.001 1.00 0.00 38 SER A C 7
ATOM 8000 O O . SER A 1 38 ? 0.797 -5.481 7.168 1.00 0.00 38 SER A O 7
ATOM 8008 N N . PRO A 1 39 ? -0.458 -3.941 8.231 1.00 0.00 39 PRO A N 7
ATOM 8009 C CA . PRO A 1 39 ? 0.079 -2.787 7.490 1.00 0.00 39 PRO A CA 7
ATOM 8010 C C . PRO A 1 39 ? 1.559 -2.519 7.776 1.00 0.00 39 PRO A C 7
ATOM 8011 O O . PRO A 1 39 ? 2.243 -1.882 6.976 1.00 0.00 39 PRO A O 7
ATOM 8022 N N . GLU A 1 40 ? 2.044 -3.003 8.916 1.00 0.00 40 GLU A N 7
ATOM 8023 C CA . GLU A 1 40 ? 3.438 -2.810 9.312 1.00 0.00 40 GLU A CA 7
ATOM 8024 C C . GLU A 1 40 ? 4.385 -3.717 8.519 1.00 0.00 40 GLU A C 7
ATOM 8025 O O . GLU A 1 40 ? 5.594 -3.480 8.475 1.00 0.00 40 GLU A O 7
ATOM 8037 N N . ASP A 1 41 ? 3.826 -4.749 7.890 1.00 0.00 41 ASP A N 7
ATOM 8038 C CA . ASP A 1 41 ? 4.622 -5.694 7.104 1.00 0.00 41 ASP A CA 7
ATOM 8039 C C . ASP A 1 41 ? 4.617 -5.328 5.624 1.00 0.00 41 ASP A C 7
ATOM 8040 O O . ASP A 1 41 ? 5.584 -5.597 4.908 1.00 0.00 41 ASP A O 7
ATOM 8049 N N . ILE A 1 42 ? 3.528 -4.718 5.165 1.00 0.00 42 ILE A N 7
ATOM 8050 C CA . ILE A 1 42 ? 3.404 -4.331 3.764 1.00 0.00 42 ILE A CA 7
ATOM 8051 C C . ILE A 1 42 ? 3.906 -2.912 3.532 1.00 0.00 42 ILE A C 7
ATOM 8052 O O . ILE A 1 42 ? 3.418 -1.961 4.141 1.00 0.00 42 ILE A O 7
ATOM 8068 N N . LYS A 1 43 ? 4.879 -2.777 2.640 1.00 0.00 43 LYS A N 7
ATOM 8069 C CA . LYS A 1 43 ? 5.439 -1.474 2.317 1.00 0.00 43 LYS A CA 7
ATOM 8070 C C . LYS A 1 43 ? 5.050 -1.060 0.907 1.00 0.00 43 LYS A C 7
ATOM 8071 O O . LYS A 1 43 ? 5.215 -1.824 -0.045 1.00 0.00 43 LYS A O 7
ATOM 8090 N N . LEU A 1 44 ? 4.526 0.150 0.782 1.00 0.00 44 LEU A N 7
ATOM 8091 C CA . LEU A 1 44 ? 4.119 0.671 -0.514 1.00 0.00 44 LEU A CA 7
ATOM 8092 C C . LEU A 1 44 ? 5.252 1.473 -1.136 1.00 0.00 44 LEU A C 7
ATOM 8093 O O . LEU A 1 44 ? 5.840 2.339 -0.486 1.00 0.00 44 LEU A O 7
ATOM 8109 N N . THR A 1 45 ? 5.566 1.175 -2.387 1.00 0.00 45 THR A N 7
ATOM 8110 C CA . THR A 1 45 ? 6.636 1.870 -3.084 1.00 0.00 45 THR A CA 7
ATOM 8111 C C . THR A 1 45 ? 6.128 2.530 -4.360 1.00 0.00 45 THR A C 7
ATOM 8112 O O . THR A 1 45 ? 5.497 1.886 -5.200 1.00 0.00 45 THR A O 7
ATOM 8123 N N . HIS A 1 46 ? 6.404 3.821 -4.489 1.00 0.00 46 HIS A N 7
ATOM 8124 C CA . HIS A 1 46 ? 5.987 4.583 -5.654 1.00 0.00 46 HIS A CA 7
ATOM 8125 C C . HIS A 1 46 ? 7.144 5.423 -6.185 1.00 0.00 46 HIS A C 7
ATOM 8126 O O . HIS A 1 46 ? 7.659 6.298 -5.485 1.00 0.00 46 HIS A O 7
ATOM 8141 N N . ASN A 1 47 ? 7.552 5.132 -7.424 1.00 0.00 47 ASN A N 7
ATOM 8142 C CA . ASN A 1 47 ? 8.652 5.842 -8.088 1.00 0.00 47 ASN A CA 7
ATOM 8143 C C . ASN A 1 47 ? 9.983 5.611 -7.376 1.00 0.00 47 ASN A C 7
ATOM 8144 O O . ASN A 1 47 ? 10.901 6.427 -7.468 1.00 0.00 47 ASN A O 7
ATOM 8155 N N . GLY A 1 48 ? 10.083 4.492 -6.664 1.00 0.00 48 GLY A N 7
ATOM 8156 C CA . GLY A 1 48 ? 11.303 4.174 -5.946 1.00 0.00 48 GLY A CA 7
ATOM 8157 C C . GLY A 1 48 ? 11.280 4.657 -4.507 1.00 0.00 48 GLY A C 7
ATOM 8158 O O . GLY A 1 48 ? 12.114 4.250 -3.699 1.00 0.00 48 GLY A O 7
ATOM 8162 N N . LYS A 1 49 ? 10.323 5.525 -4.184 1.00 0.00 49 LYS A N 7
ATOM 8163 C CA . LYS A 1 49 ? 10.204 6.060 -2.831 1.00 0.00 49 LYS A CA 7
ATOM 8164 C C . LYS A 1 49 ? 9.115 5.334 -2.054 1.00 0.00 49 LYS A C 7
ATOM 8165 O O . LYS A 1 49 ? 8.063 5.004 -2.600 1.00 0.00 49 LYS A O 7
ATOM 8184 N N . THR A 1 50 ? 9.377 5.086 -0.780 1.00 0.00 50 THR A N 7
ATOM 8185 C CA . THR A 1 50 ? 8.425 4.396 0.077 1.00 0.00 50 THR A CA 7
ATOM 8186 C C . THR A 1 50 ? 7.519 5.385 0.799 1.00 0.00 50 THR A C 7
ATOM 8187 O O . THR A 1 50 ? 7.902 6.525 1.064 1.00 0.00 50 THR A O 7
ATOM 8198 N N . LEU A 1 51 ? 6.312 4.936 1.111 1.00 0.00 51 LEU A N 7
ATOM 8199 C CA . LEU A 1 51 ? 5.330 5.770 1.792 1.00 0.00 51 LEU A CA 7
ATOM 8200 C C . LEU A 1 51 ? 5.340 5.521 3.298 1.00 0.00 51 LEU A C 7
ATOM 8201 O O . LEU A 1 51 ? 5.389 4.375 3.747 1.00 0.00 51 LEU A O 7
ATOM 8217 N N . ASP A 1 52 ? 5.290 6.605 4.069 1.00 0.00 52 ASP A N 7
ATOM 8218 C CA . ASP A 1 52 ? 5.301 6.513 5.527 1.00 0.00 52 ASP A CA 7
ATOM 8219 C C . ASP A 1 52 ? 3.877 6.542 6.088 1.00 0.00 52 ASP A C 7
ATOM 8220 O O . ASP A 1 52 ? 3.044 7.325 5.632 1.00 0.00 52 ASP A O 7
ATOM 8229 N N . PRO A 1 53 ? 3.584 5.688 7.094 1.00 0.00 53 PRO A N 7
ATOM 8230 C CA . PRO A 1 53 ? 2.252 5.611 7.721 1.00 0.00 53 PRO A CA 7
ATOM 8231 C C . PRO A 1 53 ? 1.844 6.897 8.444 1.00 0.00 53 PRO A C 7
ATOM 8232 O O . PRO A 1 53 ? 0.656 7.141 8.656 1.00 0.00 53 PRO A O 7
ATOM 8243 N N . SER A 1 54 ? 2.826 7.713 8.824 1.00 0.00 54 SER A N 7
ATOM 8244 C CA . SER A 1 54 ? 2.554 8.961 9.536 1.00 0.00 54 SER A CA 7
ATOM 8245 C C . SER A 1 54 ? 2.125 10.080 8.591 1.00 0.00 54 SER A C 7
ATOM 8246 O O . SER A 1 54 ? 1.402 10.993 8.992 1.00 0.00 54 SER A O 7
ATOM 8254 N N . LEU A 1 55 ? 2.564 10.009 7.340 1.00 0.00 55 LEU A N 7
ATOM 8255 C CA . LEU A 1 55 ? 2.240 11.013 6.361 1.00 0.00 55 LEU A CA 7
ATOM 8256 C C . LEU A 1 55 ? 0.939 10.692 5.641 1.00 0.00 55 LEU A C 7
ATOM 8257 O O . LEU A 1 55 ? 0.235 9.736 5.976 1.00 0.00 55 LEU A O 7
ATOM 8273 N N . THR A 1 56 ? 0.634 11.505 4.646 1.00 0.00 56 THR A N 7
ATOM 8274 C CA . THR A 1 56 ? -0.583 11.344 3.863 1.00 0.00 56 THR A CA 7
ATOM 8275 C C . THR A 1 56 ? -0.261 11.006 2.412 1.00 0.00 56 THR A C 7
ATOM 8276 O O . THR A 1 56 ? 0.881 11.143 1.969 1.00 0.00 56 THR A O 7
ATOM 8287 N N . LEU A 1 57 ? -1.278 10.566 1.676 1.00 0.00 57 LEU A N 7
ATOM 8288 C CA . LEU A 1 57 ? -1.118 10.200 0.273 1.00 0.00 57 LEU A CA 7
ATOM 8289 C C . LEU A 1 57 ? -0.943 11.432 -0.617 1.00 0.00 57 LEU A C 7
ATOM 8290 O O . LEU A 1 57 ? -0.266 11.377 -1.644 1.00 0.00 57 LEU A O 7
ATOM 8306 N N . ALA A 1 58 ? -1.552 12.544 -0.210 1.00 0.00 58 ALA A N 7
ATOM 8307 C CA . ALA A 1 58 ? -1.477 13.785 -0.974 1.00 0.00 58 ALA A CA 7
ATOM 8308 C C . ALA A 1 58 ? -0.201 14.574 -0.671 1.00 0.00 58 ALA A C 7
ATOM 8309 O O . ALA A 1 58 ? 0.089 15.568 -1.335 1.00 0.00 58 ALA A O 7
ATOM 8316 N N . GLU A 1 59 ? 0.559 14.124 0.328 1.00 0.00 59 GLU A N 7
ATOM 8317 C CA . GLU A 1 59 ? 1.797 14.793 0.710 1.00 0.00 59 GLU A CA 7
ATOM 8318 C C . GLU A 1 59 ? 2.950 14.354 -0.186 1.00 0.00 59 GLU A C 7
ATOM 8319 O O . GLU A 1 59 ? 3.950 15.060 -0.327 1.00 0.00 59 GLU A O 7
ATOM 8331 N N . TYR A 1 60 ? 2.795 13.181 -0.796 1.00 0.00 60 TYR A N 7
ATOM 8332 C CA . TYR A 1 60 ? 3.812 12.623 -1.668 1.00 0.00 60 TYR A CA 7
ATOM 8333 C C . TYR A 1 60 ? 3.611 13.055 -3.122 1.00 0.00 60 TYR A C 7
ATOM 8334 O O . TYR A 1 60 ? 4.540 12.994 -3.927 1.00 0.00 60 TYR A O 7
ATOM 8352 N N . GLY A 1 61 ? 2.397 13.498 -3.451 1.00 0.00 61 GLY A N 7
ATOM 8353 C CA . GLY A 1 61 ? 2.105 13.937 -4.808 1.00 0.00 61 GLY A CA 7
ATOM 8354 C C . GLY A 1 61 ? 1.755 12.791 -5.733 1.00 0.00 61 GLY A C 7
ATOM 8355 O O . GLY A 1 61 ? 2.248 12.722 -6.860 1.00 0.00 61 GLY A O 7
ATOM 8359 N N . ILE A 1 62 ? 0.894 11.892 -5.264 1.00 0.00 62 ILE A N 7
ATOM 8360 C CA . ILE A 1 62 ? 0.485 10.738 -6.058 1.00 0.00 62 ILE A CA 7
ATOM 8361 C C . ILE A 1 62 ? -0.844 10.987 -6.765 1.00 0.00 62 ILE A C 7
ATOM 8362 O O . ILE A 1 62 ? -1.746 11.619 -6.215 1.00 0.00 62 ILE A O 7
ATOM 8378 N N . THR A 1 63 ? -0.950 10.479 -7.990 1.00 0.00 63 THR A N 7
ATOM 8379 C CA . THR A 1 63 ? -2.162 10.625 -8.784 1.00 0.00 63 THR A CA 7
ATOM 8380 C C . THR A 1 63 ? -2.714 9.262 -9.200 1.00 0.00 63 THR A C 7
ATOM 8381 O O . THR A 1 63 ? -1.957 8.308 -9.390 1.00 0.00 63 THR A O 7
ATOM 8392 N N . PRO A 1 64 ? -4.047 9.155 -9.333 1.00 0.00 64 PRO A N 7
ATOM 8393 C CA . PRO A 1 64 ? -4.709 7.904 -9.732 1.00 0.00 64 PRO A CA 7
ATOM 8394 C C . PRO A 1 64 ? -4.428 7.530 -11.185 1.00 0.00 64 PRO A C 7
ATOM 8395 O O . PRO A 1 64 ? -4.228 8.400 -12.034 1.00 0.00 64 PRO A O 7
ATOM 8406 N N . GLY A 1 65 ? -4.420 6.228 -11.466 1.00 0.00 65 GLY A N 7
ATOM 8407 C CA . GLY A 1 65 ? -4.157 5.762 -12.815 1.00 0.00 65 GLY A CA 7
ATOM 8408 C C . GLY A 1 65 ? -2.787 5.125 -12.956 1.00 0.00 65 GLY A C 7
ATOM 8409 O O . GLY A 1 65 ? -2.397 4.715 -14.049 1.00 0.00 65 GLY A O 7
ATOM 8413 N N . SER A 1 66 ? -2.053 5.050 -11.849 1.00 0.00 66 SER A N 7
ATOM 8414 C CA . SER A 1 66 ? -0.720 4.457 -11.851 1.00 0.00 66 SER A CA 7
ATOM 8415 C C . SER A 1 66 ? -0.727 3.102 -11.147 1.00 0.00 66 SER A C 7
ATOM 8416 O O . SER A 1 66 ? -1.626 2.802 -10.361 1.00 0.00 66 SER A O 7
ATOM 8424 N N . THR A 1 67 ? 0.281 2.289 -11.442 1.00 0.00 67 THR A N 7
ATOM 8425 C CA . THR A 1 67 ? 0.402 0.966 -10.844 1.00 0.00 67 THR A CA 7
ATOM 8426 C C . THR A 1 67 ? 1.189 1.036 -9.539 1.00 0.00 67 THR A C 7
ATOM 8427 O O . THR A 1 67 ? 2.295 1.576 -9.499 1.00 0.00 67 THR A O 7
ATOM 8438 N N . ILE A 1 68 ? 0.612 0.500 -8.472 1.00 0.00 68 ILE A N 7
ATOM 8439 C CA . ILE A 1 68 ? 1.269 0.521 -7.166 1.00 0.00 68 ILE A CA 7
ATOM 8440 C C . ILE A 1 68 ? 1.853 -0.846 -6.824 1.00 0.00 68 ILE A C 7
ATOM 8441 O O . ILE A 1 68 ? 1.134 -1.839 -6.757 1.00 0.00 68 ILE A O 7
ATOM 8457 N N . THR A 1 69 ? 3.164 -0.880 -6.604 1.00 0.00 69 THR A N 7
ATOM 8458 C CA . THR A 1 69 ? 3.860 -2.109 -6.275 1.00 0.00 69 THR A CA 7
ATOM 8459 C C . THR A 1 69 ? 4.117 -2.202 -4.774 1.00 0.00 69 THR A C 7
ATOM 8460 O O . THR A 1 69 ? 4.543 -1.231 -4.148 1.00 0.00 69 THR A O 7
ATOM 8471 N N . LEU A 1 70 ? 3.861 -3.372 -4.203 1.00 0.00 70 LEU A N 7
ATOM 8472 C CA . LEU A 1 70 ? 4.054 -3.580 -2.772 1.00 0.00 70 LEU A CA 7
ATOM 8473 C C . LEU A 1 70 ? 5.165 -4.594 -2.494 1.00 0.00 70 LEU A C 7
ATOM 8474 O O . LEU A 1 70 ? 5.551 -5.368 -3.370 1.00 0.00 70 LEU A O 7
ATOM 8490 N N . GLU A 1 71 ? 5.673 -4.569 -1.268 1.00 0.00 71 GLU A N 7
ATOM 8491 C CA . GLU A 1 71 ? 6.735 -5.481 -0.846 1.00 0.00 71 GLU A CA 7
ATOM 8492 C C . GLU A 1 71 ? 6.510 -5.931 0.598 1.00 0.00 71 GLU A C 7
ATOM 8493 O O . GLU A 1 71 ? 6.215 -5.115 1.473 1.00 0.00 71 GLU A O 7
ATOM 8505 N N . ILE A 1 72 ? 6.641 -7.233 0.839 1.00 0.00 72 ILE A N 7
ATOM 8506 C CA . ILE A 1 72 ? 6.447 -7.790 2.177 1.00 0.00 72 ILE A CA 7
ATOM 8507 C C . ILE A 1 72 ? 7.715 -8.476 2.671 1.00 0.00 72 ILE A C 7
ATOM 8508 O O . ILE A 1 72 ? 8.405 -9.152 1.909 1.00 0.00 72 ILE A O 7
ATOM 8524 N N . LYS A 1 73 ? 8.014 -8.302 3.954 1.00 0.00 73 LYS A N 7
ATOM 8525 C CA . LYS A 1 73 ? 9.198 -8.905 4.550 1.00 0.00 73 LYS A CA 7
ATOM 8526 C C . LYS A 1 73 ? 8.832 -10.152 5.345 1.00 0.00 73 LYS A C 7
ATOM 8527 O O . LYS A 1 73 ? 7.893 -10.143 6.140 1.00 0.00 73 LYS A O 7
ATOM 8546 N N . LYS A 1 74 ? 9.584 -11.225 5.125 1.00 0.00 74 LYS A N 7
ATOM 8547 C CA . LYS A 1 74 ? 9.342 -12.483 5.821 1.00 0.00 74 LYS A CA 7
ATOM 8548 C C . LYS A 1 74 ? 10.541 -12.863 6.684 1.00 0.00 74 LYS A C 7
ATOM 8549 O O . LYS A 1 74 ? 11.681 -12.533 6.359 1.00 0.00 74 LYS A O 7
ATOM 8568 N N . LYS A 1 75 ? 10.275 -13.556 7.786 1.00 0.00 75 LYS A N 7
ATOM 8569 C CA . LYS A 1 75 ? 11.336 -13.980 8.692 1.00 0.00 75 LYS A CA 7
ATOM 8570 C C . LYS A 1 75 ? 11.462 -15.502 8.707 1.00 0.00 75 LYS A C 7
ATOM 8571 O O . LYS A 1 75 ? 10.474 -16.219 8.555 1.00 0.00 75 LYS A O 7
ATOM 8590 N N . GLY A 1 76 ? 12.688 -15.985 8.889 1.00 0.00 76 GLY A N 7
ATOM 8591 C CA . GLY A 1 76 ? 12.926 -17.417 8.922 1.00 0.00 76 GLY A CA 7
ATOM 8592 C C . GLY A 1 76 ? 14.299 -17.787 8.408 1.00 0.00 76 GLY A C 7
ATOM 8593 O O . GLY A 1 76 ? 14.719 -17.318 7.349 1.00 0.00 76 GLY A O 7
ATOM 8597 N N . GLY A 1 77 ? 15.004 -18.627 9.159 1.00 0.00 77 GLY A N 7
ATOM 8598 C CA . GLY A 1 77 ? 16.334 -19.043 8.758 1.00 0.00 77 GLY A CA 7
ATOM 8599 C C . GLY A 1 77 ? 16.611 -20.498 9.073 1.00 0.00 77 GLY A C 7
ATOM 8600 O O . GLY A 1 77 ? 16.011 -21.394 8.480 1.00 0.00 77 GLY A O 7
ATOM 8604 N N . LEU A 1 78 ? 17.524 -20.728 10.011 1.00 0.00 78 LEU A N 7
ATOM 8605 C CA . LEU A 1 78 ? 17.888 -22.081 10.411 1.00 0.00 78 LEU A CA 7
ATOM 8606 C C . LEU A 1 78 ? 17.174 -22.480 11.699 1.00 0.00 78 LEU A C 7
ATOM 8607 O O . LEU A 1 78 ? 16.677 -23.599 11.822 1.00 0.00 78 LEU A O 7
ATOM 8623 N N . GLU A 1 79 ? 17.129 -21.555 12.657 1.00 0.00 79 GLU A N 7
ATOM 8624 C CA . GLU A 1 79 ? 16.473 -21.803 13.937 1.00 0.00 79 GLU A CA 7
ATOM 8625 C C . GLU A 1 79 ? 15.092 -21.159 13.965 1.00 0.00 79 GLU A C 7
ATOM 8626 O O . GLU A 1 79 ? 15.007 -19.935 13.730 1.00 0.00 79 GLU A O 7
ATOM 8639 N N . MET A 1 1 ? -8.872 7.889 -12.248 1.00 0.00 1 MET A N 8
ATOM 8640 C CA . MET A 1 1 ? -9.578 9.108 -11.773 1.00 0.00 1 MET A CA 8
ATOM 8641 C C . MET A 1 1 ? -10.022 8.951 -10.325 1.00 0.00 1 MET A C 8
ATOM 8642 O O . MET A 1 1 ? -9.952 9.896 -9.542 1.00 0.00 1 MET A O 8
ATOM 8658 N N . ASP A 1 2 ? -10.482 7.752 -9.978 1.00 0.00 2 ASP A N 8
ATOM 8659 C CA . ASP A 1 2 ? -10.942 7.469 -8.619 1.00 0.00 2 ASP A CA 8
ATOM 8660 C C . ASP A 1 2 ? -10.446 6.104 -8.147 1.00 0.00 2 ASP A C 8
ATOM 8661 O O . ASP A 1 2 ? -10.405 5.828 -6.947 1.00 0.00 2 ASP A O 8
ATOM 8670 N N . THR A 1 3 ? -10.062 5.257 -9.097 1.00 0.00 3 THR A N 8
ATOM 8671 C CA . THR A 1 3 ? -9.585 3.915 -8.782 1.00 0.00 3 THR A CA 8
ATOM 8672 C C . THR A 1 3 ? -8.086 3.776 -9.026 1.00 0.00 3 THR A C 8
ATOM 8673 O O . THR A 1 3 ? -7.507 4.489 -9.846 1.00 0.00 3 THR A O 8
ATOM 8684 N N . ILE A 1 4 ? -7.465 2.852 -8.298 1.00 0.00 4 ILE A N 8
ATOM 8685 C CA . ILE A 1 4 ? -6.036 2.595 -8.430 1.00 0.00 4 ILE A CA 8
ATOM 8686 C C . ILE A 1 4 ? -5.772 1.101 -8.573 1.00 0.00 4 ILE A C 8
ATOM 8687 O O . ILE A 1 4 ? -6.626 0.278 -8.244 1.00 0.00 4 ILE A O 8
ATOM 8703 N N . ASN A 1 5 ? -4.586 0.761 -9.061 1.00 0.00 5 ASN A N 8
ATOM 8704 C CA . ASN A 1 5 ? -4.205 -0.632 -9.237 1.00 0.00 5 ASN A CA 8
ATOM 8705 C C . ASN A 1 5 ? -3.052 -0.978 -8.300 1.00 0.00 5 ASN A C 8
ATOM 8706 O O . ASN A 1 5 ? -2.050 -0.266 -8.235 1.00 0.00 5 ASN A O 8
ATOM 8717 N N . ILE A 1 6 ? -3.213 -2.064 -7.558 1.00 0.00 6 ILE A N 8
ATOM 8718 C CA . ILE A 1 6 ? -2.189 -2.518 -6.631 1.00 0.00 6 ILE A CA 8
ATOM 8719 C C . ILE A 1 6 ? -1.733 -3.918 -7.017 1.00 0.00 6 ILE A C 8
ATOM 8720 O O . ILE A 1 6 ? -2.500 -4.878 -6.930 1.00 0.00 6 ILE A O 8
ATOM 8736 N N . THR A 1 7 ? -0.485 -4.025 -7.450 1.00 0.00 7 THR A N 8
ATOM 8737 C CA . THR A 1 7 ? 0.068 -5.305 -7.875 1.00 0.00 7 THR A CA 8
ATOM 8738 C C . THR A 1 7 ? 0.688 -6.069 -6.717 1.00 0.00 7 THR A C 8
ATOM 8739 O O . THR A 1 7 ? 1.426 -5.507 -5.905 1.00 0.00 7 THR A O 8
ATOM 8750 N N . LEU A 1 8 ? 0.387 -7.359 -6.653 1.00 0.00 8 LEU A N 8
ATOM 8751 C CA . LEU A 1 8 ? 0.907 -8.223 -5.620 1.00 0.00 8 LEU A CA 8
ATOM 8752 C C . LEU A 1 8 ? 2.067 -9.045 -6.172 1.00 0.00 8 LEU A C 8
ATOM 8753 O O . LEU A 1 8 ? 2.221 -9.155 -7.387 1.00 0.00 8 LEU A O 8
ATOM 8769 N N . PRO A 1 9 ? 2.906 -9.631 -5.297 1.00 0.00 9 PRO A N 8
ATOM 8770 C CA . PRO A 1 9 ? 4.025 -10.473 -5.731 1.00 0.00 9 PRO A CA 8
ATOM 8771 C C . PRO A 1 9 ? 3.541 -11.811 -6.294 1.00 0.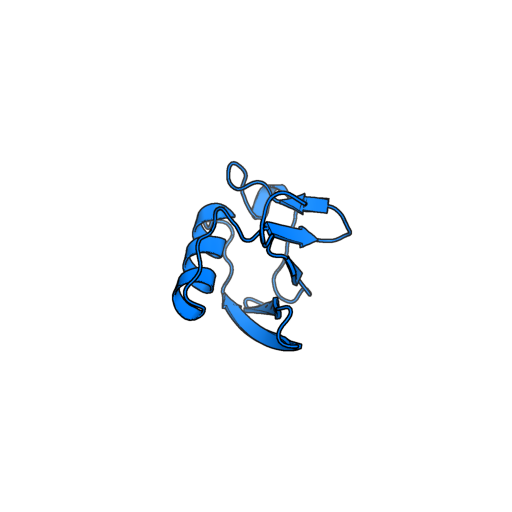00 9 PRO A C 8
ATOM 8772 O O . PRO A 1 9 ? 4.341 -12.629 -6.746 1.00 0.00 9 PRO A O 8
ATOM 8783 N N . ASP A 1 10 ? 2.223 -12.022 -6.270 1.00 0.00 10 ASP A N 8
ATOM 8784 C CA . ASP A 1 10 ? 1.636 -13.254 -6.778 1.00 0.00 10 ASP A CA 8
ATOM 8785 C C . ASP A 1 10 ? 1.277 -13.114 -8.254 1.00 0.00 10 ASP A C 8
ATOM 8786 O O . ASP A 1 10 ? 1.048 -14.106 -8.945 1.00 0.00 10 ASP A O 8
ATOM 8795 N N . GLY A 1 11 ? 1.233 -11.873 -8.729 1.00 0.00 11 GLY A N 8
ATOM 8796 C CA . GLY A 1 11 ? 0.911 -11.624 -10.123 1.00 0.00 11 GLY A CA 8
ATOM 8797 C C . GLY A 1 11 ? -0.520 -11.170 -10.338 1.00 0.00 11 GLY A C 8
ATOM 8798 O O . GLY A 1 11 ? -0.959 -11.017 -11.477 1.00 0.00 11 GLY A O 8
ATOM 8802 N N . LYS A 1 12 ? -1.253 -10.955 -9.250 1.00 0.00 12 LYS A N 8
ATOM 8803 C CA . LYS A 1 12 ? -2.641 -10.516 -9.348 1.00 0.00 12 LYS A CA 8
ATOM 8804 C C . LYS A 1 12 ? -2.780 -9.059 -8.922 1.00 0.00 12 LYS A C 8
ATOM 8805 O O . LYS A 1 12 ? -2.030 -8.570 -8.075 1.00 0.00 12 LYS A O 8
ATOM 8824 N N . THR A 1 13 ? -3.738 -8.370 -9.523 1.00 0.00 13 THR A N 8
ATOM 8825 C CA . THR A 1 13 ? -3.979 -6.965 -9.222 1.00 0.00 13 THR A CA 8
ATOM 8826 C C . THR A 1 13 ? -5.327 -6.765 -8.540 1.00 0.00 13 THR A C 8
ATOM 8827 O O . THR A 1 13 ? -6.241 -7.577 -8.692 1.00 0.00 13 THR A O 8
ATOM 8838 N N . LEU A 1 14 ? -5.441 -5.680 -7.783 1.00 0.00 14 LEU A N 8
ATOM 8839 C CA . LEU A 1 14 ? -6.673 -5.365 -7.073 1.00 0.00 14 LEU A CA 8
ATOM 8840 C C . LEU A 1 14 ? -7.072 -3.911 -7.302 1.00 0.00 14 LEU A C 8
ATOM 8841 O O . LEU A 1 14 ? -6.217 -3.053 -7.520 1.00 0.00 14 LEU A O 8
ATOM 8857 N N . THR A 1 15 ? -8.372 -3.644 -7.270 1.00 0.00 15 THR A N 8
ATOM 8858 C CA . THR A 1 15 ? -8.879 -2.293 -7.472 1.00 0.00 15 THR A CA 8
ATOM 8859 C C . THR A 1 15 ? -9.400 -1.697 -6.168 1.00 0.00 15 THR A C 8
ATOM 8860 O O . THR A 1 15 ? -10.240 -2.294 -5.493 1.00 0.00 15 THR A O 8
ATOM 8871 N N . LEU A 1 16 ? -8.896 -0.521 -5.817 1.00 0.00 16 LEU A N 8
ATOM 8872 C CA . LEU A 1 16 ? -9.311 0.160 -4.595 1.00 0.00 16 LEU A CA 8
ATOM 8873 C C . LEU A 1 16 ? -9.586 1.636 -4.871 1.00 0.00 16 LEU A C 8
ATOM 8874 O O . LEU A 1 16 ? -9.139 2.179 -5.880 1.00 0.00 16 LEU A O 8
ATOM 8890 N N . THR A 1 17 ? -10.331 2.273 -3.978 1.00 0.00 17 THR A N 8
ATOM 8891 C CA . THR A 1 17 ? -10.655 3.686 -4.123 1.00 0.00 17 THR A CA 8
ATOM 8892 C C . THR A 1 17 ? -9.737 4.544 -3.256 1.00 0.00 17 THR A C 8
ATOM 8893 O O . THR A 1 17 ? -9.463 4.204 -2.106 1.00 0.00 17 THR A O 8
ATOM 8904 N N . VAL A 1 18 ? -9.256 5.651 -3.812 1.00 0.00 18 VAL A N 8
ATOM 8905 C CA . VAL A 1 18 ? -8.362 6.541 -3.076 1.00 0.00 18 VAL A CA 8
ATOM 8906 C C . VAL A 1 18 ? -8.973 7.921 -2.892 1.00 0.00 18 VAL A C 8
ATOM 8907 O O . VAL A 1 18 ? -9.712 8.405 -3.750 1.00 0.00 18 VAL A O 8
ATOM 8920 N N . THR A 1 19 ? -8.657 8.547 -1.761 1.00 0.00 19 THR A N 8
ATOM 8921 C CA . THR A 1 19 ? -9.152 9.883 -1.453 1.00 0.00 19 THR A CA 8
ATOM 8922 C C . THR A 1 19 ? -8.043 10.719 -0.819 1.00 0.00 19 THR A C 8
ATOM 8923 O O . THR A 1 19 ? -7.083 10.172 -0.274 1.00 0.00 19 THR A O 8
ATOM 8934 N N . PRO A 1 20 ? -8.151 12.057 -0.888 1.00 0.00 20 PRO A N 8
ATOM 8935 C CA . PRO A 1 20 ? -7.154 12.965 -0.311 1.00 0.00 20 PRO A CA 8
ATOM 8936 C C . PRO A 1 20 ? -7.225 13.017 1.218 1.00 0.00 20 PRO A C 8
ATOM 8937 O O . PRO A 1 20 ? -6.385 13.645 1.861 1.00 0.00 20 PRO A O 8
ATOM 8948 N N . GLU A 1 21 ? -8.228 12.355 1.791 1.00 0.00 21 GLU A N 8
ATOM 8949 C CA . GLU A 1 21 ? -8.403 12.334 3.237 1.00 0.00 21 GLU A CA 8
ATOM 8950 C C . GLU A 1 21 ? -7.873 11.038 3.845 1.00 0.00 21 GLU A C 8
ATOM 8951 O O . GLU A 1 21 ? -7.743 10.923 5.064 1.00 0.00 21 GLU A O 8
ATOM 8963 N N . PHE A 1 22 ? -7.562 10.063 2.995 1.00 0.00 22 PHE A N 8
ATOM 8964 C CA . PHE A 1 22 ? -7.038 8.792 3.462 1.00 0.00 22 PHE A CA 8
ATOM 8965 C C . PHE A 1 22 ? -5.539 8.891 3.694 1.00 0.00 22 PHE A C 8
ATOM 8966 O O . PHE A 1 22 ? -4.824 9.547 2.933 1.00 0.00 22 PHE A O 8
ATOM 8983 N N . THR A 1 23 ? -5.069 8.260 4.756 1.00 0.00 23 THR A N 8
ATOM 8984 C CA . THR A 1 23 ? -3.650 8.256 5.062 1.00 0.00 23 THR A CA 8
ATOM 8985 C C . THR A 1 23 ? -3.012 7.000 4.490 1.00 0.00 23 THR A C 8
ATOM 8986 O O . THR A 1 23 ? -3.714 6.117 3.998 1.00 0.00 23 THR A O 8
ATOM 8997 N N . VAL A 1 24 ? -1.688 6.920 4.538 1.00 0.00 24 VAL A N 8
ATOM 8998 C CA . VAL A 1 24 ? -0.990 5.744 4.030 1.00 0.00 24 VAL A CA 8
ATOM 8999 C C . VAL A 1 24 ? -1.281 4.537 4.914 1.00 0.00 24 VAL A C 8
ATOM 9000 O O . VAL A 1 24 ? -1.369 3.407 4.434 1.00 0.00 24 VAL A O 8
ATOM 9013 N N . LYS A 1 25 ? -1.452 4.795 6.208 1.00 0.00 25 LYS A N 8
ATOM 9014 C CA . LYS A 1 25 ? -1.750 3.746 7.175 1.00 0.00 25 LYS A CA 8
ATOM 9015 C C . LYS A 1 25 ? -3.170 3.229 6.994 1.00 0.00 25 LYS A C 8
ATOM 9016 O O . LYS A 1 25 ? -3.422 2.032 7.119 1.00 0.00 25 LYS A O 8
ATOM 9035 N N . GLU A 1 26 ? -4.090 4.141 6.696 1.00 0.00 26 GLU A N 8
ATOM 9036 C CA . GLU A 1 26 ? -5.489 3.786 6.495 1.00 0.00 26 GLU A CA 8
ATOM 9037 C C . GLU A 1 26 ? -5.673 3.023 5.188 1.00 0.00 26 GLU A C 8
ATOM 9038 O O . GLU A 1 26 ? -6.345 1.993 5.156 1.00 0.00 26 GLU A O 8
ATOM 9050 N N . LEU A 1 27 ? -5.092 3.543 4.105 1.00 0.00 27 LEU A N 8
ATOM 9051 C CA . LEU A 1 27 ? -5.183 2.899 2.803 1.00 0.00 27 LEU A CA 8
ATOM 9052 C C . LEU A 1 27 ? -4.558 1.502 2.826 1.00 0.00 27 LEU A C 8
ATOM 9053 O O . LEU A 1 27 ? -5.081 0.572 2.208 1.00 0.00 27 LEU A O 8
ATOM 9069 N N . ALA A 1 28 ? -3.439 1.357 3.539 1.00 0.00 28 ALA A N 8
ATOM 9070 C CA . ALA A 1 28 ? -2.764 0.068 3.651 1.00 0.00 28 ALA A CA 8
ATOM 9071 C C . ALA A 1 28 ? -3.568 -0.890 4.527 1.00 0.00 28 ALA A C 8
ATOM 9072 O O . ALA A 1 28 ? -3.480 -2.105 4.374 1.00 0.00 28 ALA A O 8
ATOM 9079 N N . GLU A 1 29 ? -4.344 -0.328 5.454 1.00 0.00 29 GLU A N 8
ATOM 9080 C CA . GLU A 1 29 ? -5.178 -1.100 6.350 1.00 0.00 29 GLU A CA 8
ATOM 9081 C C . GLU A 1 29 ? -6.358 -1.720 5.602 1.00 0.00 29 GLU A C 8
ATOM 9082 O O . GLU A 1 29 ? -6.887 -2.758 6.001 1.00 0.00 29 GLU A O 8
ATOM 9094 N N . GLU A 1 30 ? -6.765 -1.066 4.513 1.00 0.00 30 GLU A N 8
ATOM 9095 C CA . GLU A 1 30 ? -7.876 -1.538 3.694 1.00 0.00 30 GLU A CA 8
ATOM 9096 C C . GLU A 1 30 ? -7.471 -2.774 2.896 1.00 0.00 30 GLU A C 8
ATOM 9097 O O . GLU A 1 30 ? -8.163 -3.791 2.922 1.00 0.00 30 GLU A O 8
ATOM 9109 N N . ILE A 1 31 ? -6.340 -2.683 2.192 1.00 0.00 31 ILE A N 8
ATOM 9110 C CA . ILE A 1 31 ? -5.839 -3.792 1.380 1.00 0.00 31 ILE A CA 8
ATOM 9111 C C . ILE A 1 31 ? -5.427 -4.982 2.251 1.00 0.00 31 ILE A C 8
ATOM 9112 O O . ILE A 1 31 ? -5.567 -6.136 1.850 1.00 0.00 31 ILE A O 8
ATOM 9128 N N . ALA A 1 32 ? -4.936 -4.688 3.455 1.00 0.00 32 ALA A N 8
ATOM 9129 C CA . ALA A 1 32 ? -4.495 -5.721 4.387 1.00 0.00 32 ALA A CA 8
ATOM 9130 C C . ALA A 1 32 ? -5.667 -6.534 4.930 1.00 0.00 32 ALA A C 8
ATOM 9131 O O . ALA A 1 32 ? -5.505 -7.696 5.286 1.00 0.00 32 ALA A O 8
ATOM 9138 N N . ARG A 1 33 ? -6.841 -5.917 4.994 1.00 0.00 33 ARG A N 8
ATOM 9139 C CA . ARG A 1 33 ? -8.038 -6.579 5.508 1.00 0.00 33 ARG A CA 8
ATOM 9140 C C . ARG A 1 33 ? -8.544 -7.675 4.570 1.00 0.00 33 ARG A C 8
ATOM 9141 O O . ARG A 1 33 ? -9.078 -8.690 5.023 1.00 0.00 33 ARG A O 8
ATOM 9162 N N . ARG A 1 34 ? -8.376 -7.469 3.266 1.00 0.00 34 ARG A N 8
ATOM 9163 C CA . ARG A 1 34 ? -8.844 -8.430 2.270 1.00 0.00 34 ARG A CA 8
ATOM 9164 C C . ARG A 1 34 ? -7.930 -9.647 2.169 1.00 0.00 34 ARG A C 8
ATOM 9165 O O . ARG A 1 34 ? -8.392 -10.751 1.878 1.00 0.00 34 ARG A O 8
ATOM 9186 N N . LEU A 1 35 ? -6.639 -9.453 2.418 1.00 0.00 35 LEU A N 8
ATOM 9187 C CA . LEU A 1 35 ? -5.677 -10.547 2.323 1.00 0.00 35 LEU A CA 8
ATOM 9188 C C . LEU A 1 35 ? -5.389 -11.182 3.683 1.00 0.00 35 LEU A C 8
ATOM 9189 O O . LEU A 1 35 ? -4.880 -12.301 3.753 1.00 0.00 35 LEU A O 8
ATOM 9205 N N . GLY A 1 36 ? -5.717 -10.473 4.754 1.00 0.00 36 GLY A N 8
ATOM 9206 C CA . GLY A 1 36 ? -5.489 -10.996 6.092 1.00 0.00 36 GLY A CA 8
ATOM 9207 C C . GLY A 1 36 ? -4.072 -10.766 6.584 1.00 0.00 36 GLY A C 8
ATOM 9208 O O . GLY A 1 36 ? -3.434 -11.681 7.098 1.00 0.00 36 GLY A O 8
ATOM 9212 N N . LEU A 1 37 ? -3.584 -9.538 6.432 1.00 0.00 37 LEU A N 8
ATOM 9213 C CA . LEU A 1 37 ? -2.236 -9.183 6.866 1.00 0.00 37 LEU A CA 8
ATOM 9214 C C . LEU A 1 37 ? -2.245 -7.887 7.670 1.00 0.00 37 LEU A C 8
ATOM 9215 O O . LEU A 1 37 ? -3.292 -7.269 7.859 1.00 0.00 37 LEU A O 8
ATOM 9231 N N . SER A 1 38 ? -1.070 -7.487 8.141 1.00 0.00 38 SER A N 8
ATOM 9232 C CA . SER A 1 38 ? -0.928 -6.266 8.927 1.00 0.00 38 SER A CA 8
ATOM 9233 C C . SER A 1 38 ? -0.189 -5.193 8.124 1.00 0.00 38 SER A C 8
ATOM 9234 O O . SER A 1 38 ? 0.685 -5.507 7.322 1.00 0.00 38 SER A O 8
ATOM 9242 N N . PRO A 1 39 ? -0.523 -3.907 8.343 1.00 0.00 39 PRO A N 8
ATOM 9243 C CA . PRO A 1 39 ? 0.096 -2.782 7.625 1.00 0.00 39 PRO A CA 8
ATOM 9244 C C . PRO A 1 39 ? 1.571 -2.571 7.972 1.00 0.00 39 PRO A C 8
ATOM 9245 O O . PRO A 1 39 ? 2.294 -1.899 7.239 1.00 0.00 39 PRO A O 8
ATOM 9256 N N . GLU A 1 40 ? 2.011 -3.142 9.091 1.00 0.00 40 GLU A N 8
ATOM 9257 C CA . GLU A 1 40 ? 3.396 -3.007 9.534 1.00 0.00 40 GLU A CA 8
ATOM 9258 C C . GLU A 1 40 ? 4.346 -3.877 8.710 1.00 0.00 40 GLU A C 8
ATOM 9259 O O . GLU A 1 40 ? 5.552 -3.629 8.673 1.00 0.00 40 GLU A O 8
ATOM 9271 N N . ASP A 1 41 ? 3.796 -4.889 8.043 1.00 0.00 41 ASP A N 8
ATOM 9272 C CA . ASP A 1 41 ? 4.603 -5.797 7.231 1.00 0.00 41 ASP A CA 8
ATOM 9273 C C . ASP A 1 41 ? 4.567 -5.412 5.754 1.00 0.00 41 ASP A C 8
ATOM 9274 O O . ASP A 1 41 ? 5.513 -5.679 5.012 1.00 0.00 41 ASP A O 8
ATOM 9283 N N . ILE A 1 42 ? 3.474 -4.787 5.327 1.00 0.00 42 ILE A N 8
ATOM 9284 C CA . ILE A 1 42 ? 3.330 -4.374 3.935 1.00 0.00 42 ILE A CA 8
ATOM 9285 C C . ILE A 1 42 ? 3.818 -2.948 3.726 1.00 0.00 42 ILE A C 8
ATOM 9286 O O . ILE A 1 42 ? 3.359 -2.018 4.391 1.00 0.00 42 ILE A O 8
ATOM 9302 N N . LYS A 1 43 ? 4.742 -2.782 2.792 1.00 0.00 43 LYS A N 8
ATOM 9303 C CA . LYS A 1 43 ? 5.286 -1.470 2.486 1.00 0.00 43 LYS A CA 8
ATOM 9304 C C . LYS A 1 43 ? 4.973 -1.087 1.050 1.00 0.00 43 LYS A C 8
ATOM 9305 O O . LYS A 1 43 ? 5.167 -1.879 0.129 1.00 0.00 43 LYS A O 8
ATOM 9324 N N . LEU A 1 44 ? 4.482 0.130 0.865 1.00 0.00 44 LEU A N 8
ATOM 9325 C CA . LEU A 1 44 ? 4.153 0.613 -0.466 1.00 0.00 44 LEU A CA 8
ATOM 9326 C C . LEU A 1 44 ? 5.343 1.344 -1.068 1.00 0.00 44 LEU A C 8
ATOM 9327 O O . LEU A 1 44 ? 5.966 2.180 -0.414 1.00 0.00 44 LEU A O 8
ATOM 9343 N N . THR A 1 45 ? 5.668 1.011 -2.308 1.00 0.00 45 THR A N 8
ATOM 9344 C CA . THR A 1 45 ? 6.786 1.638 -2.991 1.00 0.00 45 THR A CA 8
ATOM 9345 C C . THR A 1 45 ? 6.335 2.276 -4.299 1.00 0.00 45 THR A C 8
ATOM 9346 O O . THR A 1 45 ? 5.731 1.621 -5.148 1.00 0.00 45 THR A O 8
ATOM 9357 N N . HIS A 1 46 ? 6.627 3.563 -4.451 1.00 0.00 46 HIS A N 8
ATOM 9358 C CA . HIS A 1 46 ? 6.252 4.297 -5.651 1.00 0.00 46 HIS A CA 8
ATOM 9359 C C . HIS A 1 46 ? 7.410 5.164 -6.138 1.00 0.00 46 HIS A C 8
ATOM 9360 O O . HIS A 1 46 ? 7.935 5.981 -5.385 1.00 0.00 46 HIS A O 8
ATOM 9375 N N . ASN A 1 47 ? 7.808 4.958 -7.397 1.00 0.00 47 ASN A N 8
ATOM 9376 C CA . ASN A 1 47 ? 8.905 5.711 -8.015 1.00 0.00 47 ASN A CA 8
ATOM 9377 C C . ASN A 1 47 ? 10.248 5.432 -7.327 1.00 0.00 47 ASN A C 8
ATOM 9378 O O . ASN A 1 47 ? 11.163 6.253 -7.366 1.00 0.00 47 ASN A O 8
ATOM 9389 N N . GLY A 1 48 ? 10.357 4.263 -6.697 1.00 0.00 48 GLY A N 8
ATOM 9390 C CA . GLY A 1 48 ? 11.592 3.881 -6.024 1.00 0.00 48 GLY A CA 8
ATOM 9391 C C . GLY A 1 48 ? 11.621 4.239 -4.548 1.00 0.00 48 GLY A C 8
ATOM 9392 O O . GLY A 1 48 ? 12.377 3.644 -3.780 1.00 0.00 48 GLY A O 8
ATOM 9396 N N . LYS A 1 49 ? 10.797 5.201 -4.145 1.00 0.00 49 LYS A N 8
ATOM 9397 C CA . LYS A 1 49 ? 10.748 5.623 -2.747 1.00 0.00 49 LYS A CA 8
ATOM 9398 C C . LYS A 1 49 ? 9.553 5.001 -2.036 1.00 0.00 49 LYS A C 8
ATOM 9399 O O . LYS A 1 49 ? 8.521 4.727 -2.649 1.00 0.00 49 LYS A O 8
ATOM 9418 N N . THR A 1 50 ? 9.705 4.776 -0.738 1.00 0.00 50 THR A N 8
ATOM 9419 C CA . THR A 1 50 ? 8.649 4.177 0.063 1.00 0.00 50 THR A CA 8
ATOM 9420 C C . THR A 1 50 ? 7.778 5.244 0.721 1.00 0.00 50 THR A C 8
ATOM 9421 O O . THR A 1 50 ? 8.192 6.391 0.886 1.00 0.00 50 THR A O 8
ATOM 9432 N N . LEU A 1 51 ? 6.568 4.849 1.087 1.00 0.00 51 LEU A N 8
ATOM 9433 C CA . LEU A 1 51 ? 5.621 5.756 1.724 1.00 0.00 51 LEU A CA 8
ATOM 9434 C C . LEU A 1 51 ? 5.556 5.511 3.228 1.00 0.00 51 LEU A C 8
ATOM 9435 O O . LEU A 1 51 ? 5.503 4.365 3.677 1.00 0.00 51 LEU A O 8
ATOM 9451 N N . ASP A 1 52 ? 5.559 6.594 4.001 1.00 0.00 52 ASP A N 8
ATOM 9452 C CA . ASP A 1 52 ? 5.504 6.494 5.456 1.00 0.00 52 ASP A CA 8
ATOM 9453 C C . ASP A 1 52 ? 4.056 6.471 5.950 1.00 0.00 52 ASP A C 8
ATOM 9454 O O . ASP A 1 52 ? 3.228 7.260 5.494 1.00 0.00 52 ASP A O 8
ATOM 9463 N N . PRO A 1 53 ? 3.735 5.563 6.894 1.00 0.00 53 PRO A N 8
ATOM 9464 C CA . PRO A 1 53 ? 2.382 5.432 7.454 1.00 0.00 53 PRO A CA 8
ATOM 9465 C C . PRO A 1 53 ? 1.930 6.660 8.248 1.00 0.00 53 PRO A C 8
ATOM 9466 O O . PRO A 1 53 ? 0.734 6.886 8.424 1.00 0.00 53 PRO A O 8
ATOM 9477 N N . SER A 1 54 ? 2.890 7.449 8.724 1.00 0.00 54 SER A N 8
ATOM 9478 C CA . SER A 1 54 ? 2.584 8.637 9.517 1.00 0.00 54 SER A CA 8
ATOM 9479 C C . SER A 1 54 ? 2.179 9.824 8.647 1.00 0.00 54 SER A C 8
ATOM 9480 O O . SER A 1 54 ? 1.434 10.699 9.091 1.00 0.00 54 SER A O 8
ATOM 9488 N N . LEU A 1 55 ? 2.665 9.858 7.413 1.00 0.00 55 LEU A N 8
ATOM 9489 C CA . LEU A 1 55 ? 2.370 10.939 6.513 1.00 0.00 55 LEU A CA 8
ATOM 9490 C C . LEU A 1 55 ? 1.066 10.707 5.754 1.00 0.00 55 LEU A C 8
ATOM 9491 O O . LEU A 1 55 ? 0.347 9.738 5.997 1.00 0.00 55 LEU A O 8
ATOM 9507 N N . THR A 1 56 ? 0.777 11.609 4.827 1.00 0.00 56 THR A N 8
ATOM 9508 C CA . THR A 1 56 ? -0.447 11.532 4.033 1.00 0.00 56 THR A CA 8
ATOM 9509 C C . THR A 1 56 ? -0.140 11.253 2.565 1.00 0.00 56 THR A C 8
ATOM 9510 O O . THR A 1 56 ? 0.971 11.500 2.093 1.00 0.00 56 THR A O 8
ATOM 9521 N N . LEU A 1 57 ? -1.137 10.741 1.850 1.00 0.00 57 LEU A N 8
ATOM 9522 C CA . LEU A 1 57 ? -0.988 10.412 0.435 1.00 0.00 57 LEU A CA 8
ATOM 9523 C C . LEU A 1 57 ? -0.949 11.664 -0.444 1.00 0.00 57 LEU A C 8
ATOM 9524 O O . LEU A 1 57 ? -0.291 11.684 -1.484 1.00 0.00 57 LEU A O 8
ATOM 9540 N N . ALA A 1 58 ? -1.651 12.710 -0.016 1.00 0.00 58 ALA A N 8
ATOM 9541 C CA . ALA A 1 58 ? -1.714 13.956 -0.775 1.00 0.00 58 ALA A CA 8
ATOM 9542 C C . ALA A 1 58 ? -0.462 14.816 -0.594 1.00 0.00 58 ALA A C 8
ATOM 9543 O O . ALA A 1 58 ? -0.238 15.755 -1.357 1.00 0.00 58 ALA A O 8
ATOM 9550 N N . GLU A 1 59 ? 0.355 14.494 0.410 1.00 0.00 59 GLU A N 8
ATOM 9551 C CA . GLU A 1 59 ? 1.575 15.254 0.672 1.00 0.00 59 GLU A CA 8
ATOM 9552 C C . GLU A 1 59 ? 2.712 14.786 -0.230 1.00 0.00 59 GLU A C 8
ATOM 9553 O O . GLU A 1 59 ? 3.676 15.515 -0.465 1.00 0.00 59 GLU A O 8
ATOM 9565 N N . TYR A 1 60 ? 2.585 13.566 -0.739 1.00 0.00 60 TYR A N 8
ATOM 9566 C CA . TYR A 1 60 ? 3.595 12.985 -1.605 1.00 0.00 60 TYR A CA 8
ATOM 9567 C C . TYR A 1 60 ? 3.345 13.340 -3.070 1.00 0.00 60 TYR A C 8
ATOM 9568 O O . TYR A 1 60 ? 4.255 13.265 -3.896 1.00 0.00 60 TYR A O 8
ATOM 9586 N N . GLY A 1 61 ? 2.111 13.729 -3.388 1.00 0.00 61 GLY A N 8
ATOM 9587 C CA . GLY A 1 61 ? 1.775 14.088 -4.756 1.00 0.00 61 GLY A CA 8
ATOM 9588 C C . GLY A 1 61 ? 1.360 12.893 -5.589 1.00 0.00 61 GLY A C 8
ATOM 9589 O O . GLY A 1 61 ? 1.808 12.738 -6.724 1.00 0.00 61 GLY A O 8
ATOM 9593 N N . ILE A 1 62 ? 0.502 12.046 -5.031 1.00 0.00 62 ILE A N 8
ATOM 9594 C CA . ILE A 1 62 ? 0.035 10.855 -5.738 1.00 0.00 62 ILE A CA 8
ATOM 9595 C C . ILE A 1 62 ? -1.381 11.041 -6.272 1.00 0.00 62 ILE A C 8
ATOM 9596 O O . ILE A 1 62 ? -2.252 11.579 -5.586 1.00 0.00 62 ILE A O 8
ATOM 9612 N N . THR A 1 63 ? -1.603 10.582 -7.501 1.00 0.00 63 THR A N 8
ATOM 9613 C CA . THR A 1 63 ? -2.909 10.683 -8.138 1.00 0.00 63 THR A CA 8
ATOM 9614 C C . THR A 1 63 ? -3.416 9.305 -8.566 1.00 0.00 63 THR A C 8
ATOM 9615 O O . THR A 1 63 ? -2.627 8.378 -8.747 1.00 0.00 63 THR A O 8
ATOM 9626 N N . PRO A 1 64 ? -4.744 9.152 -8.721 1.00 0.00 64 PRO A N 8
ATOM 9627 C CA . PRO A 1 64 ? -5.353 7.883 -9.130 1.00 0.00 64 PRO A CA 8
ATOM 9628 C C . PRO A 1 64 ? -5.067 7.545 -10.589 1.00 0.00 64 PRO A C 8
ATOM 9629 O O . PRO A 1 64 ? -4.981 8.435 -11.437 1.00 0.00 64 PRO A O 8
ATOM 9640 N N . GLY A 1 65 ? -4.927 6.254 -10.879 1.00 0.00 65 GLY A N 8
ATOM 9641 C CA . GLY A 1 65 ? -4.649 5.826 -12.237 1.00 0.00 65 GLY A CA 8
ATOM 9642 C C . GLY A 1 65 ? -3.199 5.440 -12.438 1.00 0.00 65 GLY A C 8
ATOM 9643 O O . GLY A 1 65 ? -2.775 5.161 -13.559 1.00 0.00 65 GLY A O 8
ATOM 9647 N N . SER A 1 66 ? -2.431 5.428 -11.354 1.00 0.00 66 SER A N 8
ATOM 9648 C CA . SER A 1 66 ? -1.020 5.071 -11.423 1.00 0.00 66 SER A CA 8
ATOM 9649 C C . SER A 1 66 ? -0.813 3.616 -11.008 1.00 0.00 66 SER A C 8
ATOM 9650 O O . SER A 1 66 ? -1.708 2.985 -10.443 1.00 0.00 66 SER A O 8
ATOM 9658 N N . THR A 1 67 ? 0.369 3.090 -11.302 1.00 0.00 67 THR A N 8
ATOM 9659 C CA . THR A 1 67 ? 0.705 1.716 -10.958 1.00 0.00 67 THR A CA 8
ATOM 9660 C C . THR A 1 67 ? 1.482 1.662 -9.646 1.00 0.00 67 THR A C 8
ATOM 9661 O O . THR A 1 67 ? 2.509 2.324 -9.497 1.00 0.00 67 THR A O 8
ATOM 9672 N N . ILE A 1 68 ? 0.984 0.882 -8.691 1.00 0.00 68 ILE A N 8
ATOM 9673 C CA . ILE A 1 68 ? 1.640 0.759 -7.392 1.00 0.00 68 ILE A CA 8
ATOM 9674 C C . ILE A 1 68 ? 1.994 -0.695 -7.090 1.00 0.00 68 ILE A C 8
ATOM 9675 O O . ILE A 1 68 ? 1.191 -1.599 -7.317 1.00 0.00 68 ILE A O 8
ATOM 9691 N N . THR A 1 69 ? 3.204 -0.910 -6.583 1.00 0.00 69 THR A N 8
ATOM 9692 C CA . THR A 1 69 ? 3.672 -2.247 -6.242 1.00 0.00 69 THR A CA 8
ATOM 9693 C C . THR A 1 69 ? 3.976 -2.348 -4.751 1.00 0.00 69 THR A C 8
ATOM 9694 O O . THR A 1 69 ? 4.729 -1.539 -4.204 1.00 0.00 69 THR A O 8
ATOM 9705 N N . LEU A 1 70 ? 3.380 -3.334 -4.093 1.00 0.00 70 LEU A N 8
ATOM 9706 C CA . LEU A 1 70 ? 3.590 -3.530 -2.662 1.00 0.00 70 LEU A CA 8
ATOM 9707 C C . LEU A 1 70 ? 4.718 -4.528 -2.399 1.00 0.00 70 LEU A C 8
ATOM 9708 O O . LEU A 1 70 ? 5.085 -5.311 -3.274 1.00 0.00 70 LEU A O 8
ATOM 9724 N N . GLU A 1 71 ? 5.256 -4.489 -1.184 1.00 0.00 71 GLU A N 8
ATOM 9725 C CA . GLU A 1 71 ? 6.342 -5.384 -0.782 1.00 0.00 71 GLU A CA 8
ATOM 9726 C C . GLU A 1 71 ? 6.113 -5.896 0.639 1.00 0.00 71 GLU A C 8
ATOM 9727 O O . GLU A 1 71 ? 5.514 -5.211 1.465 1.00 0.00 71 GLU A O 8
ATOM 9739 N N . ILE A 1 72 ? 6.587 -7.109 0.917 1.00 0.00 72 ILE A N 8
ATOM 9740 C CA . ILE A 1 72 ? 6.438 -7.708 2.244 1.00 0.00 72 ILE A CA 8
ATOM 9741 C C . ILE A 1 72 ? 7.783 -8.222 2.752 1.00 0.00 72 ILE A C 8
ATOM 9742 O O . ILE A 1 72 ? 8.607 -8.697 1.972 1.00 0.00 72 ILE A O 8
ATOM 9758 N N . LYS A 1 73 ? 7.997 -8.123 4.059 1.00 0.00 73 LYS A N 8
ATOM 9759 C CA . LYS A 1 73 ? 9.241 -8.582 4.665 1.00 0.00 73 LYS A CA 8
ATOM 9760 C C . LYS A 1 73 ? 8.967 -9.607 5.758 1.00 0.00 73 LYS A C 8
ATOM 9761 O O . LYS A 1 73 ? 8.046 -9.446 6.558 1.00 0.00 73 LYS A O 8
ATOM 9780 N N . LYS A 1 74 ? 9.775 -10.660 5.787 1.00 0.00 74 LYS A N 8
ATOM 9781 C CA . LYS A 1 74 ? 9.621 -11.714 6.784 1.00 0.00 74 LYS A CA 8
ATOM 9782 C C . LYS A 1 74 ? 10.742 -11.648 7.815 1.00 0.00 74 LYS A C 8
ATOM 9783 O O . LYS A 1 74 ? 11.862 -11.245 7.502 1.00 0.00 74 LYS A O 8
ATOM 9802 N N . LYS A 1 75 ? 10.435 -12.044 9.044 1.00 0.00 75 LYS A N 8
ATOM 9803 C CA . LYS A 1 75 ? 11.423 -12.029 10.120 1.00 0.00 75 LYS A CA 8
ATOM 9804 C C . LYS A 1 75 ? 11.532 -13.398 10.784 1.00 0.00 75 LYS A C 8
ATOM 9805 O O . LYS A 1 75 ? 10.544 -14.124 10.893 1.00 0.00 75 LYS A O 8
ATOM 9824 N N . GLY A 1 76 ? 12.738 -13.745 11.226 1.00 0.00 76 GLY A N 8
ATOM 9825 C CA . GLY A 1 76 ? 12.946 -15.022 11.883 1.00 0.00 76 GLY A CA 8
ATOM 9826 C C . GLY A 1 76 ? 13.649 -16.030 10.997 1.00 0.00 76 GLY A C 8
ATOM 9827 O O . GLY A 1 76 ? 13.020 -16.946 10.472 1.00 0.00 76 GLY A O 8
ATOM 9831 N N . GLY A 1 77 ? 14.958 -15.864 10.837 1.00 0.00 77 GLY A N 8
ATOM 9832 C CA . GLY A 1 77 ? 15.729 -16.775 10.012 1.00 0.00 77 GLY A CA 8
ATOM 9833 C C . GLY A 1 77 ? 16.377 -16.076 8.834 1.00 0.00 77 GLY A C 8
ATOM 9834 O O . GLY A 1 77 ? 15.840 -15.087 8.332 1.00 0.00 77 GLY A O 8
ATOM 9838 N N . LEU A 1 78 ? 17.541 -16.596 8.413 1.00 0.00 78 LEU A N 8
ATOM 9839 C CA . LEU A 1 78 ? 18.309 -16.053 7.284 1.00 0.00 78 LEU A CA 8
ATOM 9840 C C . LEU A 1 78 ? 19.061 -14.779 7.673 1.00 0.00 78 LEU A C 8
ATOM 9841 O O . LEU A 1 78 ? 20.276 -14.692 7.495 1.00 0.00 78 LEU A O 8
ATOM 9857 N N . GLU A 1 79 ? 18.335 -13.800 8.199 1.00 0.00 79 GLU A N 8
ATOM 9858 C CA . GLU A 1 79 ? 18.935 -12.540 8.619 1.00 0.00 79 GLU A CA 8
ATOM 9859 C C . GLU A 1 79 ? 19.228 -12.557 10.116 1.00 0.00 79 GLU A C 8
ATOM 9860 O O . GLU A 1 79 ? 18.289 -12.816 10.898 1.00 0.00 79 GLU A O 8
ATOM 9873 N N . MET A 1 1 ? -10.243 10.126 -12.530 1.00 0.00 1 MET A N 9
ATOM 9874 C CA . MET A 1 1 ? -10.133 8.735 -12.023 1.00 0.00 1 MET A CA 9
ATOM 9875 C C . MET A 1 1 ? -10.319 8.699 -10.513 1.00 0.00 1 MET A C 9
ATOM 9876 O O . MET A 1 1 ? -10.067 9.689 -9.823 1.00 0.00 1 MET A O 9
ATOM 9892 N N . ASP A 1 2 ? -10.764 7.554 -10.008 1.00 0.00 2 ASP A N 9
ATOM 9893 C CA . ASP A 1 2 ? -10.993 7.377 -8.578 1.00 0.00 2 ASP A CA 9
ATOM 9894 C C . ASP A 1 2 ? -10.471 6.024 -8.103 1.00 0.00 2 ASP A C 9
ATOM 9895 O O . ASP A 1 2 ? -10.373 5.773 -6.901 1.00 0.00 2 ASP A O 9
ATOM 9904 N N . THR A 1 3 ? -10.128 5.157 -9.053 1.00 0.00 3 THR A N 9
ATOM 9905 C CA . THR A 1 3 ? -9.633 3.824 -8.730 1.00 0.00 3 THR A CA 9
ATOM 9906 C C . THR A 1 3 ? -8.141 3.702 -9.009 1.00 0.00 3 THR A C 9
ATOM 9907 O O . THR A 1 3 ? -7.598 4.388 -9.875 1.00 0.00 3 THR A O 9
ATOM 9918 N N . ILE A 1 4 ? -7.482 2.829 -8.254 1.00 0.00 4 ILE A N 9
ATOM 9919 C CA . ILE A 1 4 ? -6.051 2.596 -8.407 1.00 0.00 4 ILE A CA 9
ATOM 9920 C C . ILE A 1 4 ? -5.763 1.111 -8.555 1.00 0.00 4 ILE A C 9
ATOM 9921 O O . ILE A 1 4 ? -6.599 0.273 -8.215 1.00 0.00 4 ILE A O 9
ATOM 9937 N N . ASN A 1 5 ? -4.580 0.794 -9.063 1.00 0.00 5 ASN A N 9
ATOM 9938 C CA . ASN A 1 5 ? -4.178 -0.590 -9.237 1.00 0.00 5 ASN A CA 9
ATOM 9939 C C . ASN A 1 5 ? -3.055 -0.928 -8.263 1.00 0.00 5 ASN A C 9
ATOM 9940 O O . ASN A 1 5 ? -2.086 -0.178 -8.123 1.00 0.00 5 ASN A O 9
ATOM 9951 N N . ILE A 1 6 ? -3.210 -2.048 -7.574 1.00 0.00 6 ILE A N 9
ATOM 9952 C CA . ILE A 1 6 ? -2.215 -2.508 -6.620 1.00 0.00 6 ILE A CA 9
ATOM 9953 C C . ILE A 1 6 ? -1.705 -3.878 -7.046 1.00 0.00 6 ILE A C 9
ATOM 9954 O O . ILE A 1 6 ? -2.451 -4.858 -7.042 1.00 0.00 6 ILE A O 9
ATOM 9970 N N . THR A 1 7 ? -0.433 -3.934 -7.423 1.00 0.00 7 THR A N 9
ATOM 9971 C CA . THR A 1 7 ? 0.169 -5.176 -7.885 1.00 0.00 7 THR A CA 9
ATOM 9972 C C . THR A 1 7 ? 0.781 -5.971 -6.741 1.00 0.00 7 THR A C 9
ATOM 9973 O O . THR A 1 7 ? 1.506 -5.425 -5.907 1.00 0.00 7 THR A O 9
ATOM 9984 N N . LEU A 1 8 ? 0.482 -7.264 -6.714 1.00 0.00 8 LEU A N 9
ATOM 9985 C CA . LEU A 1 8 ? 0.992 -8.156 -5.700 1.00 0.00 8 LEU A CA 9
ATOM 9986 C C . LEU A 1 8 ? 2.165 -8.957 -6.256 1.00 0.00 8 LEU A C 9
ATOM 9987 O O . LEU A 1 8 ? 2.330 -9.042 -7.474 1.00 0.00 8 LEU A O 9
ATOM 10003 N N . PRO A 1 9 ? 3.004 -9.558 -5.385 1.00 0.00 9 PRO A N 9
ATOM 10004 C CA . PRO A 1 9 ? 4.134 -10.383 -5.826 1.00 0.00 9 PRO A CA 9
ATOM 10005 C C . PRO A 1 9 ? 3.669 -11.722 -6.405 1.00 0.00 9 PRO A C 9
ATOM 10006 O O . PRO A 1 9 ? 4.481 -12.528 -6.859 1.00 0.00 9 PRO A O 9
ATOM 10017 N N . ASP A 1 10 ? 2.351 -11.946 -6.387 1.00 0.00 10 ASP A N 9
ATOM 10018 C CA . ASP A 1 10 ? 1.774 -13.180 -6.908 1.00 0.00 10 ASP A CA 9
ATOM 10019 C C . ASP A 1 10 ? 1.411 -13.030 -8.383 1.00 0.00 10 ASP A C 9
ATOM 10020 O O . ASP A 1 10 ? 1.206 -14.022 -9.085 1.00 0.00 10 ASP A O 9
ATOM 10029 N N . GLY A 1 11 ? 1.339 -11.784 -8.845 1.00 0.00 11 GLY A N 9
ATOM 10030 C CA . GLY A 1 11 ? 1.011 -11.522 -10.236 1.00 0.00 11 GLY A CA 9
ATOM 10031 C C . GLY A 1 11 ? -0.432 -11.098 -10.443 1.00 0.00 11 GLY A C 9
ATOM 10032 O O . GLY A 1 11 ? -0.873 -10.942 -11.583 1.00 0.00 11 GLY A O 9
ATOM 10036 N N . LYS A 1 12 ? -1.168 -10.909 -9.353 1.00 0.00 12 LYS A N 9
ATOM 10037 C CA . LYS A 1 12 ? -2.564 -10.496 -9.441 1.00 0.00 12 LYS A CA 9
ATOM 10038 C C . LYS A 1 12 ? -2.728 -9.044 -8.999 1.00 0.00 12 LYS A C 9
ATOM 10039 O O . LYS A 1 12 ? -2.083 -8.590 -8.054 1.00 0.00 12 LYS A O 9
ATOM 10058 N N . THR A 1 13 ? -3.594 -8.320 -9.699 1.00 0.00 13 THR A N 9
ATOM 10059 C CA . THR A 1 13 ? -3.841 -6.917 -9.400 1.00 0.00 13 THR A CA 9
ATOM 10060 C C . THR A 1 13 ? -5.153 -6.725 -8.644 1.00 0.00 13 THR A C 9
ATOM 10061 O O . THR A 1 13 ? -6.063 -7.548 -8.736 1.00 0.00 13 THR A O 9
ATOM 10072 N N . LEU A 1 14 ? -5.235 -5.627 -7.896 1.00 0.00 14 LEU A N 9
ATOM 10073 C CA . LEU A 1 14 ? -6.427 -5.307 -7.118 1.00 0.00 14 LEU A CA 9
ATOM 10074 C C . LEU A 1 14 ? -6.887 -3.881 -7.407 1.00 0.00 14 LEU A C 9
ATOM 10075 O O . LEU A 1 14 ? -6.076 -3.015 -7.734 1.00 0.00 14 LEU A O 9
ATOM 10091 N N . THR A 1 15 ? -8.192 -3.652 -7.301 1.00 0.00 15 THR A N 9
ATOM 10092 C CA . THR A 1 15 ? -8.761 -2.331 -7.539 1.00 0.00 15 THR A CA 9
ATOM 10093 C C . THR A 1 15 ? -9.361 -1.756 -6.259 1.00 0.00 15 THR A C 9
ATOM 10094 O O . THR A 1 15 ? -10.257 -2.352 -5.660 1.00 0.00 15 THR A O 9
ATOM 10105 N N . LEU A 1 16 ? -8.861 -0.596 -5.844 1.00 0.00 16 LEU A N 9
ATOM 10106 C CA . LEU A 1 16 ? -9.345 0.066 -4.637 1.00 0.00 16 LEU A CA 9
ATOM 10107 C C . LEU A 1 16 ? -9.568 1.555 -4.894 1.00 0.00 16 LEU A C 9
ATOM 10108 O O . LEU A 1 16 ? -9.058 2.106 -5.869 1.00 0.00 16 LEU A O 9
ATOM 10124 N N . THR A 1 17 ? -10.341 2.197 -4.023 1.00 0.00 17 THR A N 9
ATOM 10125 C CA . THR A 1 17 ? -10.629 3.619 -4.154 1.00 0.00 17 THR A CA 9
ATOM 10126 C C . THR A 1 17 ? -9.727 4.443 -3.236 1.00 0.00 17 THR A C 9
ATOM 10127 O O . THR A 1 17 ? -9.475 4.058 -2.094 1.00 0.00 17 THR A O 9
ATOM 10138 N N . VAL A 1 18 ? -9.238 5.572 -3.740 1.00 0.00 18 VAL A N 9
ATOM 10139 C CA . VAL A 1 18 ? -8.354 6.439 -2.960 1.00 0.00 18 VAL A CA 9
ATOM 10140 C C . VAL A 1 18 ? -8.951 7.829 -2.779 1.00 0.00 18 VAL A C 9
ATOM 10141 O O . VAL A 1 18 ? -9.691 8.314 -3.636 1.00 0.00 18 VAL A O 9
ATOM 10154 N N . THR A 1 19 ? -8.623 8.457 -1.654 1.00 0.00 19 THR A N 9
ATOM 10155 C CA . THR A 1 19 ? -9.101 9.802 -1.353 1.00 0.00 19 THR A CA 9
ATOM 10156 C C . THR A 1 19 ? -7.985 10.634 -0.725 1.00 0.00 19 THR A C 9
ATOM 10157 O O . THR A 1 19 ? -7.105 10.092 -0.053 1.00 0.00 19 THR A O 9
ATOM 10168 N N . PRO A 1 20 ? -7.996 11.963 -0.945 1.00 0.00 20 PRO A N 9
ATOM 10169 C CA . PRO A 1 20 ? -6.977 12.867 -0.391 1.00 0.00 20 PRO A CA 9
ATOM 10170 C C . PRO A 1 20 ? -7.093 13.026 1.127 1.00 0.00 20 PRO A C 9
ATOM 10171 O O . PRO A 1 20 ? -6.212 13.604 1.765 1.00 0.00 20 PRO A O 9
ATOM 10182 N N . GLU A 1 21 ? -8.182 12.508 1.695 1.00 0.00 21 GLU A N 9
ATOM 10183 C CA . GLU A 1 21 ? -8.411 12.586 3.134 1.00 0.00 21 GLU A CA 9
ATOM 10184 C C . GLU A 1 21 ? -7.909 11.325 3.836 1.00 0.00 21 GLU A C 9
ATOM 10185 O O . GLU A 1 21 ? -7.853 11.271 5.065 1.00 0.00 21 GLU A O 9
ATOM 10197 N N . PHE A 1 22 ? -7.542 10.314 3.052 1.00 0.00 22 PHE A N 9
ATOM 10198 C CA . PHE A 1 22 ? -7.041 9.066 3.605 1.00 0.00 22 PHE A CA 9
ATOM 10199 C C . PHE A 1 22 ? -5.540 9.144 3.822 1.00 0.00 22 PHE A C 9
ATOM 10200 O O . PHE A 1 22 ? -4.824 9.799 3.064 1.00 0.00 22 PHE A O 9
ATOM 10217 N N . THR A 1 23 ? -5.069 8.486 4.869 1.00 0.00 23 THR A N 9
ATOM 10218 C CA . THR A 1 23 ? -3.647 8.458 5.167 1.00 0.00 23 THR A CA 9
ATOM 10219 C C . THR A 1 23 ? -3.037 7.187 4.599 1.00 0.00 23 THR A C 9
ATOM 10220 O O . THR A 1 23 ? -3.760 6.289 4.164 1.00 0.00 23 THR A O 9
ATOM 10231 N N . VAL A 1 24 ? -1.711 7.108 4.593 1.00 0.00 24 VAL A N 9
ATOM 10232 C CA . VAL A 1 24 ? -1.029 5.924 4.083 1.00 0.00 24 VAL A CA 9
ATOM 10233 C C . VAL A 1 24 ? -1.272 4.734 5.009 1.00 0.00 24 VAL A C 9
ATOM 10234 O O . VAL A 1 24 ? -1.322 3.588 4.566 1.00 0.00 24 VAL A O 9
ATOM 10247 N N . LYS A 1 25 ? -1.443 5.027 6.297 1.00 0.00 25 LYS A N 9
ATOM 10248 C CA . LYS A 1 25 ? -1.692 4.001 7.304 1.00 0.00 25 LYS A CA 9
ATOM 10249 C C . LYS A 1 25 ? -3.103 3.433 7.170 1.00 0.00 25 LYS A C 9
ATOM 10250 O O . LYS A 1 25 ? -3.315 2.228 7.325 1.00 0.00 25 LYS A O 9
ATOM 10269 N N . GLU A 1 26 ? -4.063 4.314 6.882 1.00 0.00 26 GLU A N 9
ATOM 10270 C CA . GLU A 1 26 ? -5.458 3.914 6.728 1.00 0.00 26 GLU A CA 9
ATOM 10271 C C . GLU A 1 26 ? -5.661 3.131 5.436 1.00 0.00 26 GLU A C 9
ATOM 10272 O O . GLU A 1 26 ? -6.295 2.078 5.437 1.00 0.00 26 GLU A O 9
ATOM 10284 N N . LEU A 1 27 ? -5.133 3.656 4.330 1.00 0.00 27 LEU A N 9
ATOM 10285 C CA . LEU A 1 27 ? -5.247 2.984 3.041 1.00 0.00 27 LEU A CA 9
ATOM 10286 C C . LEU A 1 27 ? -4.582 1.605 3.074 1.00 0.00 27 LEU A C 9
ATOM 10287 O O . LEU A 1 27 ? -5.039 0.671 2.410 1.00 0.00 27 LEU A O 9
ATOM 10303 N N . ALA A 1 28 ? -3.504 1.485 3.851 1.00 0.00 28 ALA A N 9
ATOM 10304 C CA . ALA A 1 28 ? -2.775 0.224 3.977 1.00 0.00 28 ALA A CA 9
ATOM 10305 C C . ALA A 1 28 ? -3.556 -0.812 4.786 1.00 0.00 28 ALA A C 9
ATOM 10306 O O . ALA A 1 28 ? -3.494 -2.002 4.489 1.00 0.00 28 ALA A O 9
ATOM 10313 N N . GLU A 1 29 ? -4.284 -0.363 5.811 1.00 0.00 29 GLU A N 9
ATOM 10314 C CA . GLU A 1 29 ? -5.062 -1.276 6.650 1.00 0.00 29 GLU A CA 9
ATOM 10315 C C . GLU A 1 29 ? -6.293 -1.812 5.909 1.00 0.00 29 GLU A C 9
ATOM 10316 O O . GLU A 1 29 ? -6.792 -2.892 6.231 1.00 0.00 29 GLU A O 9
ATOM 10328 N N . GLU A 1 30 ? -6.774 -1.055 4.918 1.00 0.00 30 GLU A N 9
ATOM 10329 C CA . GLU A 1 30 ? -7.932 -1.467 4.127 1.00 0.00 30 GLU A CA 9
ATOM 10330 C C . GLU A 1 30 ? -7.566 -2.627 3.207 1.00 0.00 30 GLU A C 9
ATOM 10331 O O . GLU A 1 30 ? -8.242 -3.655 3.190 1.00 0.00 30 GLU A O 9
ATOM 10343 N N . ILE A 1 31 ? -6.482 -2.450 2.456 1.00 0.00 31 ILE A N 9
ATOM 10344 C CA . ILE A 1 31 ? -6.006 -3.468 1.522 1.00 0.00 31 ILE A CA 9
ATOM 10345 C C . ILE A 1 31 ? -5.489 -4.718 2.252 1.00 0.00 31 ILE A C 9
ATOM 10346 O O . ILE A 1 31 ? -5.633 -5.835 1.754 1.00 0.00 31 ILE A O 9
ATOM 10362 N N . ALA A 1 32 ? -4.914 -4.519 3.437 1.00 0.00 32 ALA A N 9
ATOM 10363 C CA . ALA A 1 32 ? -4.365 -5.620 4.227 1.00 0.00 32 ALA A CA 9
ATOM 10364 C C . ALA A 1 32 ? -5.461 -6.531 4.773 1.00 0.00 32 ALA A C 9
ATOM 10365 O O . ALA A 1 32 ? -5.250 -7.732 4.938 1.00 0.00 32 ALA A O 9
ATOM 10372 N N . ARG A 1 33 ? -6.629 -5.953 5.044 1.00 0.00 33 ARG A N 9
ATOM 10373 C CA . ARG A 1 33 ? -7.762 -6.702 5.583 1.00 0.00 33 ARG A CA 9
ATOM 10374 C C . ARG A 1 33 ? -8.336 -7.695 4.569 1.00 0.00 33 ARG A C 9
ATOM 10375 O O . ARG A 1 33 ? -8.808 -8.769 4.944 1.00 0.00 33 ARG A O 9
ATOM 10396 N N . ARG A 1 34 ? -8.291 -7.333 3.286 1.00 0.00 34 ARG A N 9
ATOM 10397 C CA . ARG A 1 34 ? -8.824 -8.191 2.229 1.00 0.00 34 ARG A CA 9
ATOM 10398 C C . ARG A 1 34 ? -7.804 -9.233 1.773 1.00 0.00 34 ARG A C 9
ATOM 10399 O O . ARG A 1 34 ? -8.158 -10.192 1.086 1.00 0.00 34 ARG A O 9
ATOM 10420 N N . LEU A 1 35 ? -6.543 -9.049 2.157 1.00 0.00 35 LEU A N 9
ATOM 10421 C CA . LEU A 1 35 ? -5.488 -9.986 1.775 1.00 0.00 35 LEU A CA 9
ATOM 10422 C C . LEU A 1 35 ? -5.151 -10.940 2.918 1.00 0.00 35 LEU A C 9
ATOM 10423 O O . LEU A 1 35 ? -4.548 -11.992 2.700 1.00 0.00 35 LEU A O 9
ATOM 10439 N N . GLY A 1 36 ? -5.545 -10.569 4.134 1.00 0.00 36 GLY A N 9
ATOM 10440 C CA . GLY A 1 36 ? -5.284 -11.406 5.295 1.00 0.00 36 GLY A CA 9
ATOM 10441 C C . GLY A 1 36 ? -3.907 -11.181 5.889 1.00 0.00 36 GLY A C 9
ATOM 10442 O O . GLY A 1 36 ? -3.300 -12.110 6.421 1.00 0.00 36 GLY A O 9
ATOM 10446 N N . LEU A 1 37 ? -3.417 -9.948 5.805 1.00 0.00 37 LEU A N 9
ATOM 10447 C CA . LEU A 1 37 ? -2.099 -9.607 6.339 1.00 0.00 37 LEU A CA 9
ATOM 10448 C C . LEU A 1 37 ? -2.165 -8.352 7.201 1.00 0.00 37 LEU A C 9
ATOM 10449 O O . LEU A 1 37 ? -3.221 -7.738 7.347 1.00 0.00 37 LEU A O 9
ATOM 10465 N N . SER A 1 38 ? -1.021 -7.980 7.767 1.00 0.00 38 SER A N 9
ATOM 10466 C CA . SER A 1 38 ? -0.929 -6.800 8.622 1.00 0.00 38 SER A CA 9
ATOM 10467 C C . SER A 1 38 ? -0.284 -5.636 7.868 1.00 0.00 38 SER A C 9
ATOM 10468 O O . SER A 1 38 ? 0.673 -5.827 7.124 1.00 0.00 38 SER A O 9
ATOM 10476 N N . PRO A 1 39 ? -0.801 -4.409 8.066 1.00 0.00 39 PRO A N 9
ATOM 10477 C CA . PRO A 1 39 ? -0.289 -3.202 7.389 1.00 0.00 39 PRO A CA 9
ATOM 10478 C C . PRO A 1 39 ? 1.119 -2.793 7.835 1.00 0.00 39 PRO A C 9
ATOM 10479 O O . PRO A 1 39 ? 1.788 -2.019 7.152 1.00 0.00 39 PRO A O 9
ATOM 10490 N N . GLU A 1 40 ? 1.560 -3.318 8.977 1.00 0.00 40 GLU A N 9
ATOM 10491 C CA . GLU A 1 40 ? 2.884 -3.004 9.517 1.00 0.00 40 GLU A CA 9
ATOM 10492 C C . GLU A 1 40 ? 3.998 -3.729 8.755 1.00 0.00 40 GLU A C 9
ATOM 10493 O O . GLU A 1 40 ? 5.155 -3.303 8.785 1.00 0.00 40 GLU A O 9
ATOM 10505 N N . ASP A 1 41 ? 3.643 -4.816 8.071 1.00 0.00 41 ASP A N 9
ATOM 10506 C CA . ASP A 1 41 ? 4.616 -5.602 7.311 1.00 0.00 41 ASP A CA 9
ATOM 10507 C C . ASP A 1 41 ? 4.629 -5.205 5.835 1.00 0.00 41 ASP A C 9
ATOM 10508 O O . ASP A 1 41 ? 5.648 -5.348 5.157 1.00 0.00 41 ASP A O 9
ATOM 10517 N N . ILE A 1 42 ? 3.496 -4.710 5.341 1.00 0.00 42 ILE A N 9
ATOM 10518 C CA . ILE A 1 42 ? 3.389 -4.301 3.942 1.00 0.00 42 ILE A CA 9
ATOM 10519 C C . ILE A 1 42 ? 3.824 -2.857 3.749 1.00 0.00 42 ILE A C 9
ATOM 10520 O O . ILE A 1 42 ? 3.284 -1.943 4.373 1.00 0.00 42 ILE A O 9
ATOM 10536 N N . LYS A 1 43 ? 4.800 -2.657 2.872 1.00 0.00 43 LYS A N 9
ATOM 10537 C CA . LYS A 1 43 ? 5.302 -1.324 2.585 1.00 0.00 43 LYS A CA 9
ATOM 10538 C C . LYS A 1 43 ? 4.980 -0.929 1.152 1.00 0.00 43 LYS A C 9
ATOM 10539 O O . LYS A 1 43 ? 5.110 -1.736 0.230 1.00 0.00 43 LYS A O 9
ATOM 10558 N N . LEU A 1 44 ? 4.555 0.313 0.977 1.00 0.00 44 LEU A N 9
ATOM 10559 C CA . LEU A 1 44 ? 4.216 0.823 -0.342 1.00 0.00 44 LEU A CA 9
ATOM 10560 C C . LEU A 1 44 ? 5.430 1.484 -0.978 1.00 0.00 44 LEU A C 9
ATOM 10561 O O . LEU A 1 44 ? 6.108 2.293 -0.344 1.00 0.00 44 LEU A O 9
ATOM 10577 N N . THR A 1 45 ? 5.714 1.122 -2.221 1.00 0.00 45 THR A N 9
ATOM 10578 C CA . THR A 1 45 ? 6.854 1.685 -2.930 1.00 0.00 45 THR A CA 9
ATOM 10579 C C . THR A 1 45 ? 6.419 2.334 -4.237 1.00 0.00 45 THR A C 9
ATOM 10580 O O . THR A 1 45 ? 5.759 1.708 -5.069 1.00 0.00 45 THR A O 9
ATOM 10591 N N . HIS A 1 46 ? 6.792 3.598 -4.407 1.00 0.00 46 HIS A N 9
ATOM 10592 C CA . HIS A 1 46 ? 6.449 4.350 -5.607 1.00 0.00 46 HIS A CA 9
ATOM 10593 C C . HIS A 1 46 ? 7.661 5.128 -6.120 1.00 0.00 46 HIS A C 9
ATOM 10594 O O . HIS A 1 46 ? 8.247 5.928 -5.388 1.00 0.00 46 HIS A O 9
ATOM 10609 N N . ASN A 1 47 ? 8.034 4.866 -7.380 1.00 0.00 47 ASN A N 9
ATOM 10610 C CA . ASN A 1 47 ? 9.172 5.532 -8.028 1.00 0.00 47 ASN A CA 9
ATOM 10611 C C . ASN A 1 47 ? 10.498 5.217 -7.317 1.00 0.00 47 ASN A C 9
ATOM 10612 O O . ASN A 1 47 ? 11.445 6.003 -7.367 1.00 0.00 47 ASN A O 9
ATOM 10623 N N . GLY A 1 48 ? 10.552 4.061 -6.655 1.00 0.00 48 GLY A N 9
ATOM 10624 C CA . GLY A 1 48 ? 11.761 3.654 -5.951 1.00 0.00 48 GLY A CA 9
ATOM 10625 C C . GLY A 1 48 ? 11.783 4.088 -4.496 1.00 0.00 48 GLY A C 9
ATOM 10626 O O . GLY A 1 48 ? 12.533 3.533 -3.692 1.00 0.00 48 GLY A O 9
ATOM 10630 N N . LYS A 1 49 ? 10.963 5.080 -4.156 1.00 0.00 49 LYS A N 9
ATOM 10631 C CA . LYS A 1 49 ? 10.896 5.586 -2.789 1.00 0.00 49 LYS A CA 9
ATOM 10632 C C . LYS A 1 49 ? 9.735 4.953 -2.033 1.00 0.00 49 LYS A C 9
ATOM 10633 O O . LYS A 1 49 ? 8.714 4.598 -2.623 1.00 0.00 49 LYS A O 9
ATOM 10652 N N . THR A 1 50 ? 9.903 4.812 -0.725 1.00 0.00 50 THR A N 9
ATOM 10653 C CA . THR A 1 50 ? 8.875 4.220 0.119 1.00 0.00 50 THR A CA 9
ATOM 10654 C C . THR A 1 50 ? 8.010 5.295 0.768 1.00 0.00 50 THR A C 9
ATOM 10655 O O . THR A 1 50 ? 8.439 6.438 0.934 1.00 0.00 50 THR A O 9
ATOM 10666 N N . LEU A 1 51 ? 6.791 4.916 1.123 1.00 0.00 51 LEU A N 9
ATOM 10667 C CA . LEU A 1 51 ? 5.850 5.840 1.747 1.00 0.00 51 LEU A CA 9
ATOM 10668 C C . LEU A 1 51 ? 5.762 5.605 3.250 1.00 0.00 51 LEU A C 9
ATOM 10669 O O . LEU A 1 51 ? 5.690 4.461 3.705 1.00 0.00 51 LEU A O 9
ATOM 10685 N N . ASP A 1 52 ? 5.773 6.694 4.014 1.00 0.00 52 ASP A N 9
ATOM 10686 C CA . ASP A 1 52 ? 5.695 6.610 5.468 1.00 0.00 52 ASP A CA 9
ATOM 10687 C C . ASP A 1 52 ? 4.238 6.639 5.942 1.00 0.00 52 ASP A C 9
ATOM 10688 O O . ASP A 1 52 ? 3.433 7.417 5.429 1.00 0.00 52 ASP A O 9
ATOM 10697 N N . PRO A 1 53 ? 3.880 5.782 6.925 1.00 0.00 53 PRO A N 9
ATOM 10698 C CA . PRO A 1 53 ? 2.514 5.711 7.473 1.00 0.00 53 PRO A CA 9
ATOM 10699 C C . PRO A 1 53 ? 2.085 6.987 8.204 1.00 0.00 53 PRO A C 9
ATOM 10700 O O . PRO A 1 53 ? 0.891 7.247 8.356 1.00 0.00 53 PRO A O 9
ATOM 10711 N N . SER A 1 54 ? 3.060 7.775 8.657 1.00 0.00 54 SER A N 9
ATOM 10712 C CA . SER A 1 54 ? 2.778 9.009 9.390 1.00 0.00 54 SER A CA 9
ATOM 10713 C C . SER A 1 54 ? 2.355 10.149 8.463 1.00 0.00 54 SER A C 9
ATOM 10714 O O . SER A 1 54 ? 1.641 11.061 8.882 1.00 0.00 54 SER A O 9
ATOM 10722 N N . LEU A 1 55 ? 2.790 10.094 7.210 1.00 0.00 55 LEU A N 9
ATOM 10723 C CA . LEU A 1 55 ? 2.473 11.118 6.250 1.00 0.00 55 LEU A CA 9
ATOM 10724 C C . LEU A 1 55 ? 1.138 10.853 5.562 1.00 0.00 55 LEU A C 9
ATOM 10725 O O . LEU A 1 55 ? 0.417 9.911 5.901 1.00 0.00 55 LEU A O 9
ATOM 10741 N N . THR A 1 56 ? 0.821 11.693 4.587 1.00 0.00 56 THR A N 9
ATOM 10742 C CA . THR A 1 56 ? -0.431 11.581 3.848 1.00 0.00 56 THR A CA 9
ATOM 10743 C C . THR A 1 56 ? -0.182 11.247 2.381 1.00 0.00 56 THR A C 9
ATOM 10744 O O . THR A 1 56 ? 0.935 11.392 1.879 1.00 0.00 56 THR A O 9
ATOM 10755 N N . LEU A 1 57 ? -1.234 10.799 1.699 1.00 0.00 57 LEU A N 9
ATOM 10756 C CA . LEU A 1 57 ? -1.149 10.429 0.290 1.00 0.00 57 LEU A CA 9
ATOM 10757 C C . LEU A 1 57 ? -1.035 11.657 -0.616 1.00 0.00 57 LEU A C 9
ATOM 10758 O O . LEU A 1 57 ? -0.408 11.600 -1.675 1.00 0.00 57 LEU A O 9
ATOM 10774 N N . ALA A 1 58 ? -1.635 12.766 -0.189 1.00 0.00 58 ALA A N 9
ATOM 10775 C CA . ALA A 1 58 ? -1.614 13.999 -0.973 1.00 0.00 58 ALA A CA 9
ATOM 10776 C C . ALA A 1 58 ? -0.321 14.794 -0.771 1.00 0.00 58 ALA A C 9
ATOM 10777 O O . ALA A 1 58 ? -0.086 15.784 -1.466 1.00 0.00 58 ALA A O 9
ATOM 10784 N N . GLU A 1 59 ? 0.512 14.364 0.178 1.00 0.00 59 GLU A N 9
ATOM 10785 C CA . GLU A 1 59 ? 1.777 15.044 0.451 1.00 0.00 59 GLU A CA 9
ATOM 10786 C C . GLU A 1 59 ? 2.855 14.583 -0.520 1.00 0.00 59 GLU A C 9
ATOM 10787 O O . GLU A 1 59 ? 3.748 15.349 -0.887 1.00 0.00 59 GLU A O 9
ATOM 10799 N N . TYR A 1 60 ? 2.754 13.325 -0.934 1.00 0.00 60 TYR A N 9
ATOM 10800 C CA . TYR A 1 60 ? 3.712 12.731 -1.851 1.00 0.00 60 TYR A CA 9
ATOM 10801 C C . TYR A 1 60 ? 3.407 13.100 -3.303 1.00 0.00 60 TYR A C 9
ATOM 10802 O O . TYR A 1 60 ? 4.279 13.014 -4.166 1.00 0.00 60 TYR A O 9
ATOM 10820 N N . GLY A 1 61 ? 2.169 13.516 -3.565 1.00 0.00 61 GLY A N 9
ATOM 10821 C CA . GLY A 1 61 ? 1.781 13.892 -4.913 1.00 0.00 61 GLY A CA 9
ATOM 10822 C C . GLY A 1 61 ? 1.309 12.707 -5.735 1.00 0.00 61 GLY A C 9
ATOM 10823 O O . GLY A 1 61 ? 1.708 12.549 -6.887 1.00 0.00 61 GLY A O 9
ATOM 10827 N N . ILE A 1 62 ? 0.459 11.873 -5.142 1.00 0.00 62 ILE A N 9
ATOM 10828 C CA . ILE A 1 62 ? -0.063 10.693 -5.829 1.00 0.00 62 ILE A CA 9
ATOM 10829 C C . ILE A 1 62 ? -1.472 10.939 -6.365 1.00 0.00 62 ILE A C 9
ATOM 10830 O O . ILE A 1 62 ? -2.290 11.590 -5.713 1.00 0.00 62 ILE A O 9
ATOM 10846 N N . THR A 1 63 ? -1.745 10.409 -7.554 1.00 0.00 63 THR A N 9
ATOM 10847 C CA . THR A 1 63 ? -3.049 10.560 -8.182 1.00 0.00 63 THR A CA 9
ATOM 10848 C C . THR A 1 63 ? -3.645 9.195 -8.534 1.00 0.00 63 THR A C 9
ATOM 10849 O O . THR A 1 63 ? -2.913 8.214 -8.678 1.00 0.00 63 THR A O 9
ATOM 10860 N N . PRO A 1 64 ? -4.982 9.107 -8.664 1.00 0.00 64 PRO A N 9
ATOM 10861 C CA . PRO A 1 64 ? -5.665 7.852 -9.001 1.00 0.00 64 PRO A CA 9
ATOM 10862 C C . PRO A 1 64 ? -5.383 7.414 -10.436 1.00 0.00 64 PRO A C 9
ATOM 10863 O O . PRO A 1 64 ? -5.381 8.237 -11.355 1.00 0.00 64 PRO A O 9
ATOM 10874 N N . GLY A 1 65 ? -5.147 6.117 -10.622 1.00 0.00 65 GLY A N 9
ATOM 10875 C CA . GLY A 1 65 ? -4.861 5.599 -11.949 1.00 0.00 65 GLY A CA 9
ATOM 10876 C C . GLY A 1 65 ? -3.388 5.306 -12.151 1.00 0.00 65 GLY A C 9
ATOM 10877 O O . GLY A 1 65 ? -2.944 5.078 -13.278 1.00 0.00 65 GLY A O 9
ATOM 10881 N N . SER A 1 66 ? -2.628 5.316 -11.059 1.00 0.00 66 SER A N 9
ATOM 10882 C CA . SER A 1 66 ? -1.197 5.047 -11.116 1.00 0.00 66 SER A CA 9
ATOM 10883 C C . SER A 1 66 ? -0.893 3.620 -10.665 1.00 0.00 66 SER A C 9
ATOM 10884 O O . SER A 1 66 ? -1.701 2.982 -9.988 1.00 0.00 66 SER A O 9
ATOM 10892 N N . THR A 1 67 ? 0.281 3.129 -11.053 1.00 0.00 67 THR A N 9
ATOM 10893 C CA . THR A 1 67 ? 0.710 1.781 -10.707 1.00 0.00 67 THR A CA 9
ATOM 10894 C C . THR A 1 67 ? 1.420 1.758 -9.357 1.00 0.00 67 THR A C 9
ATOM 10895 O O . THR A 1 67 ? 2.393 2.483 -9.148 1.00 0.00 67 THR A O 9
ATOM 10906 N N . ILE A 1 68 ? 0.928 0.927 -8.441 1.00 0.00 68 ILE A N 9
ATOM 10907 C CA . ILE A 1 68 ? 1.526 0.813 -7.111 1.00 0.00 68 ILE A CA 9
ATOM 10908 C C . ILE A 1 68 ? 1.938 -0.626 -6.819 1.00 0.00 68 ILE A C 9
ATOM 10909 O O . ILE A 1 68 ? 1.135 -1.549 -6.952 1.00 0.00 68 ILE A O 9
ATOM 10925 N N . THR A 1 69 ? 3.194 -0.803 -6.420 1.00 0.00 69 THR A N 9
ATOM 10926 C CA . THR A 1 69 ? 3.727 -2.116 -6.108 1.00 0.00 69 THR A CA 9
ATOM 10927 C C . THR A 1 69 ? 3.977 -2.251 -4.609 1.00 0.00 69 THR A C 9
ATOM 10928 O O . THR A 1 69 ? 4.673 -1.432 -4.010 1.00 0.00 69 THR A O 9
ATOM 10939 N N . LEU A 1 70 ? 3.399 -3.287 -4.007 1.00 0.00 70 LEU A N 9
ATOM 10940 C CA . LEU A 1 70 ? 3.558 -3.523 -2.574 1.00 0.00 70 LEU A CA 9
ATOM 10941 C C . LEU A 1 70 ? 4.682 -4.523 -2.296 1.00 0.00 70 LEU A C 9
ATOM 10942 O O . LEU A 1 70 ? 5.091 -5.276 -3.181 1.00 0.00 70 LEU A O 9
ATOM 10958 N N . GLU A 1 71 ? 5.174 -4.520 -1.058 1.00 0.00 71 GLU A N 9
ATOM 10959 C CA . GLU A 1 71 ? 6.253 -5.420 -0.647 1.00 0.00 71 GLU A CA 9
ATOM 10960 C C . GLU A 1 71 ? 5.995 -5.960 0.758 1.00 0.00 71 GLU A C 9
ATOM 10961 O O . GLU A 1 71 ? 5.462 -5.256 1.613 1.00 0.00 71 GLU A O 9
ATOM 10973 N N . ILE A 1 72 ? 6.375 -7.217 0.989 1.00 0.00 72 ILE A N 9
ATOM 10974 C CA . ILE A 1 72 ? 6.184 -7.854 2.293 1.00 0.00 72 ILE A CA 9
ATOM 10975 C C . ILE A 1 72 ? 7.502 -8.438 2.801 1.00 0.00 72 ILE A C 9
ATOM 10976 O O . ILE A 1 72 ? 8.343 -8.869 2.011 1.00 0.00 72 ILE A O 9
ATOM 10992 N N . LYS A 1 73 ? 7.674 -8.451 4.121 1.00 0.00 73 LYS A N 9
ATOM 10993 C CA . LYS A 1 73 ? 8.889 -8.984 4.730 1.00 0.00 73 LYS A CA 9
ATOM 10994 C C . LYS A 1 73 ? 8.556 -10.110 5.705 1.00 0.00 73 LYS A C 9
ATOM 10995 O O . LYS A 1 73 ? 7.828 -9.907 6.678 1.00 0.00 73 LYS A O 9
ATOM 11014 N N . LYS A 1 74 ? 9.091 -11.299 5.436 1.00 0.00 74 LYS A N 9
ATOM 11015 C CA . LYS A 1 74 ? 8.850 -12.459 6.290 1.00 0.00 74 LYS A CA 9
ATOM 11016 C C . LYS A 1 74 ? 10.150 -13.209 6.568 1.00 0.00 74 LYS A C 9
ATOM 11017 O O . LYS A 1 74 ? 11.075 -13.187 5.757 1.00 0.00 74 LYS A O 9
ATOM 11036 N N . LYS A 1 75 ? 10.211 -13.868 7.721 1.00 0.00 75 LYS A N 9
ATOM 11037 C CA . LYS A 1 75 ? 11.397 -14.626 8.114 1.00 0.00 75 LYS A CA 9
ATOM 11038 C C . LYS A 1 75 ? 11.018 -16.037 8.551 1.00 0.00 75 LYS A C 9
ATOM 11039 O O . LYS A 1 75 ? 10.028 -16.229 9.257 1.00 0.00 75 LYS A O 9
ATOM 11058 N N . GLY A 1 76 ? 11.805 -17.020 8.128 1.00 0.00 76 GLY A N 9
ATOM 11059 C CA . GLY A 1 76 ? 11.534 -18.399 8.491 1.00 0.00 76 GLY A CA 9
ATOM 11060 C C . GLY A 1 76 ? 12.214 -19.393 7.571 1.00 0.00 76 GLY A C 9
ATOM 11061 O O . GLY A 1 76 ? 12.277 -19.180 6.360 1.00 0.00 76 GLY A O 9
ATOM 11065 N N . GLY A 1 77 ? 12.719 -20.479 8.146 1.00 0.00 77 GLY A N 9
ATOM 11066 C CA . GLY A 1 77 ? 13.393 -21.496 7.356 1.00 0.00 77 GLY A CA 9
ATOM 11067 C C . GLY A 1 77 ? 14.581 -22.100 8.076 1.00 0.00 77 GLY A C 9
ATOM 11068 O O . GLY A 1 77 ? 15.315 -21.399 8.773 1.00 0.00 77 GLY A O 9
ATOM 11072 N N . LEU A 1 78 ? 14.771 -23.404 7.901 1.00 0.00 78 LEU A N 9
ATOM 11073 C CA . LEU A 1 78 ? 15.879 -24.110 8.535 1.00 0.00 78 LEU A CA 9
ATOM 11074 C C . LEU A 1 78 ? 17.010 -24.343 7.540 1.00 0.00 78 LEU A C 9
ATOM 11075 O O . LEU A 1 78 ? 16.785 -24.822 6.427 1.00 0.00 78 LEU A O 9
ATOM 11091 N N . GLU A 1 79 ? 18.227 -23.999 7.951 1.00 0.00 79 GLU A N 9
ATOM 11092 C CA . GLU A 1 79 ? 19.400 -24.167 7.099 1.00 0.00 79 GLU A CA 9
ATOM 11093 C C . GLU A 1 79 ? 20.332 -25.237 7.659 1.00 0.00 79 GLU A C 9
ATOM 11094 O O . GLU A 1 79 ? 20.758 -25.103 8.826 1.00 0.00 79 GLU A O 9
ATOM 11107 N N . MET A 1 1 ? -10.003 10.075 -12.812 1.00 0.00 1 MET A N 10
ATOM 11108 C CA . MET A 1 1 ? -9.944 8.719 -12.215 1.00 0.00 1 MET A CA 10
ATOM 11109 C C . MET A 1 1 ? -10.003 8.799 -10.696 1.00 0.00 1 MET A C 10
ATOM 11110 O O . MET A 1 1 ? -9.614 9.807 -10.103 1.00 0.00 1 MET A O 10
ATOM 11126 N N . ASP A 1 2 ? -10.498 7.735 -10.074 1.00 0.00 2 ASP A N 10
ATOM 11127 C CA . ASP A 1 2 ? -10.618 7.681 -8.620 1.00 0.00 2 ASP A CA 10
ATOM 11128 C C . ASP A 1 2 ? -10.178 6.320 -8.086 1.00 0.00 2 ASP A C 10
ATOM 11129 O O . ASP A 1 2 ? -10.188 6.085 -6.878 1.00 0.00 2 ASP A O 10
ATOM 11138 N N . THR A 1 3 ? -9.794 5.423 -8.991 1.00 0.00 3 THR A N 10
ATOM 11139 C CA . THR A 1 3 ? -9.363 4.084 -8.604 1.00 0.00 3 THR A CA 10
ATOM 11140 C C . THR A 1 3 ? -7.865 3.894 -8.831 1.00 0.00 3 THR A C 10
ATOM 11141 O O . THR A 1 3 ? -7.266 4.531 -9.697 1.00 0.00 3 THR A O 10
ATOM 11152 N N . ILE A 1 4 ? -7.267 3.016 -8.033 1.00 0.00 4 ILE A N 10
ATOM 11153 C CA . ILE A 1 4 ? -5.839 2.733 -8.127 1.00 0.00 4 ILE A CA 10
ATOM 11154 C C . ILE A 1 4 ? -5.586 1.233 -8.205 1.00 0.00 4 ILE A C 10
ATOM 11155 O O . ILE A 1 4 ? -6.420 0.432 -7.786 1.00 0.00 4 ILE A O 10
ATOM 11171 N N . ASN A 1 5 ? -4.430 0.859 -8.741 1.00 0.00 5 ASN A N 10
ATOM 11172 C CA . ASN A 1 5 ? -4.062 -0.530 -8.872 1.00 0.00 5 ASN A CA 10
ATOM 11173 C C . ASN A 1 5 ? -3.077 -0.948 -7.789 1.00 0.00 5 ASN A C 10
ATOM 11174 O O . ASN A 1 5 ? -2.331 -0.125 -7.260 1.00 0.00 5 ASN A O 10
ATOM 11185 N N . ILE A 1 6 ? -3.084 -2.233 -7.473 1.00 0.00 6 ILE A N 10
ATOM 11186 C CA . ILE A 1 6 ? -2.194 -2.799 -6.464 1.00 0.00 6 ILE A CA 10
ATOM 11187 C C . ILE A 1 6 ? -1.586 -4.095 -6.998 1.00 0.00 6 ILE A C 10
ATOM 11188 O O . ILE A 1 6 ? -2.294 -5.079 -7.210 1.00 0.00 6 ILE A O 10
ATOM 11204 N N . THR A 1 7 ? -0.275 -4.084 -7.227 1.00 0.00 7 THR A N 10
ATOM 11205 C CA . THR A 1 7 ? 0.418 -5.251 -7.760 1.00 0.00 7 THR A CA 10
ATOM 11206 C C . THR A 1 7 ? 1.050 -6.079 -6.653 1.00 0.00 7 THR A C 10
ATOM 11207 O O . THR A 1 7 ? 1.888 -5.589 -5.896 1.00 0.00 7 THR A O 10
ATOM 11218 N N . LEU A 1 8 ? 0.655 -7.344 -6.576 1.00 0.00 8 LEU A N 10
ATOM 11219 C CA . LEU A 1 8 ? 1.169 -8.251 -5.579 1.00 0.00 8 LEU A CA 10
ATOM 11220 C C . LEU A 1 8 ? 2.302 -9.090 -6.166 1.00 0.00 8 LEU A C 10
ATOM 11221 O O . LEU A 1 8 ? 2.454 -9.156 -7.385 1.00 0.00 8 LEU A O 10
ATOM 11237 N N . PRO A 1 9 ? 3.116 -9.741 -5.314 1.00 0.00 9 PRO A N 10
ATOM 11238 C CA . PRO A 1 9 ? 4.217 -10.596 -5.778 1.00 0.00 9 PRO A CA 10
ATOM 11239 C C . PRO A 1 9 ? 3.712 -11.918 -6.356 1.00 0.00 9 PRO A C 10
ATOM 11240 O O . PRO A 1 9 ? 4.499 -12.744 -6.822 1.00 0.00 9 PRO A O 10
ATOM 11251 N N . ASP A 1 10 ? 2.392 -12.108 -6.331 1.00 0.00 10 ASP A N 10
ATOM 11252 C CA . ASP A 1 10 ? 1.781 -13.322 -6.857 1.00 0.00 10 ASP A CA 10
ATOM 11253 C C . ASP A 1 10 ? 1.433 -13.153 -8.333 1.00 0.00 10 ASP A C 10
ATOM 11254 O O . ASP A 1 10 ? 1.224 -14.132 -9.049 1.00 0.00 10 ASP A O 10
ATOM 11263 N N . GLY A 1 11 ? 1.379 -11.901 -8.781 1.00 0.00 11 GLY A N 10
ATOM 11264 C CA . GLY A 1 11 ? 1.066 -11.618 -10.169 1.00 0.00 11 GLY A CA 10
ATOM 11265 C C . GLY A 1 11 ? -0.370 -11.179 -10.385 1.00 0.00 11 GLY A C 10
ATOM 11266 O O . GLY A 1 11 ? -0.799 -10.998 -11.524 1.00 0.00 11 GLY A O 10
ATOM 11270 N N . LYS A 1 12 ? -1.117 -10.999 -9.299 1.00 0.00 12 LYS A N 10
ATOM 11271 C CA . LYS A 1 12 ? -2.510 -10.573 -9.398 1.00 0.00 12 LYS A CA 10
ATOM 11272 C C . LYS A 1 12 ? -2.652 -9.101 -9.024 1.00 0.00 12 LYS A C 10
ATOM 11273 O O . LYS A 1 12 ? -1.925 -8.590 -8.167 1.00 0.00 12 LYS A O 10
ATOM 11292 N N . THR A 1 13 ? -3.588 -8.424 -9.676 1.00 0.00 13 THR A N 10
ATOM 11293 C CA . THR A 1 13 ? -3.822 -7.007 -9.429 1.00 0.00 13 THR A CA 10
ATOM 11294 C C . THR A 1 13 ? -5.150 -6.774 -8.715 1.00 0.00 13 THR A C 10
ATOM 11295 O O . THR A 1 13 ? -6.061 -7.599 -8.785 1.00 0.00 13 THR A O 10
ATOM 11306 N N . LEU A 1 14 ? -5.246 -5.643 -8.026 1.00 0.00 14 LEU A N 10
ATOM 11307 C CA . LEU A 1 14 ? -6.452 -5.278 -7.292 1.00 0.00 14 LEU A CA 10
ATOM 11308 C C . LEU A 1 14 ? -6.758 -3.796 -7.481 1.00 0.00 14 LEU A C 10
ATOM 11309 O O . LEU A 1 14 ? -5.852 -2.994 -7.687 1.00 0.00 14 LEU A O 10
ATOM 11325 N N . THR A 1 15 ? -8.036 -3.439 -7.428 1.00 0.00 15 THR A N 10
ATOM 11326 C CA . THR A 1 15 ? -8.444 -2.048 -7.592 1.00 0.00 15 THR A CA 10
ATOM 11327 C C . THR A 1 15 ? -9.115 -1.514 -6.330 1.00 0.00 15 THR A C 10
ATOM 11328 O O . THR A 1 15 ? -10.080 -2.097 -5.837 1.00 0.00 15 THR A O 10
ATOM 11339 N N . LEU A 1 16 ? -8.596 -0.406 -5.811 1.00 0.00 16 LEU A N 10
ATOM 11340 C CA . LEU A 1 16 ? -9.145 0.207 -4.604 1.00 0.00 16 LEU A CA 10
ATOM 11341 C C . LEU A 1 16 ? -9.430 1.689 -4.841 1.00 0.00 16 LEU A C 10
ATOM 11342 O O . LEU A 1 16 ? -8.974 2.263 -5.827 1.00 0.00 16 LEU A O 10
ATOM 11358 N N . THR A 1 17 ? -10.197 2.298 -3.943 1.00 0.00 17 THR A N 10
ATOM 11359 C CA . THR A 1 17 ? -10.531 3.713 -4.058 1.00 0.00 17 THR A CA 10
ATOM 11360 C C . THR A 1 17 ? -9.629 4.560 -3.160 1.00 0.00 17 THR A C 10
ATOM 11361 O O . THR A 1 17 ? -9.273 4.145 -2.059 1.00 0.00 17 THR A O 10
ATOM 11372 N N . VAL A 1 18 ? -9.255 5.745 -3.635 1.00 0.00 18 VAL A N 10
ATOM 11373 C CA . VAL A 1 18 ? -8.386 6.633 -2.865 1.00 0.00 18 VAL A CA 10
ATOM 11374 C C . VAL A 1 18 ? -9.016 8.004 -2.670 1.00 0.00 18 VAL A C 10
ATOM 11375 O O . VAL A 1 18 ? -9.776 8.477 -3.516 1.00 0.00 18 VAL A O 10
ATOM 11388 N N . THR A 1 19 ? -8.693 8.630 -1.542 1.00 0.00 19 THR A N 10
ATOM 11389 C CA . THR A 1 19 ? -9.197 9.961 -1.220 1.00 0.00 19 THR A CA 10
ATOM 11390 C C . THR A 1 19 ? -8.090 10.802 -0.587 1.00 0.00 19 THR A C 10
ATOM 11391 O O . THR A 1 19 ? -7.124 10.258 -0.050 1.00 0.00 19 THR A O 10
ATOM 11402 N N . PRO A 1 20 ? -8.205 12.140 -0.650 1.00 0.00 20 PRO A N 10
ATOM 11403 C CA . PRO A 1 20 ? -7.209 13.049 -0.072 1.00 0.00 20 PRO A CA 10
ATOM 11404 C C . PRO A 1 20 ? -7.269 13.095 1.456 1.00 0.00 20 PRO A C 10
ATOM 11405 O O . PRO A 1 20 ? -6.428 13.725 2.097 1.00 0.00 20 PRO A O 10
ATOM 11416 N N . GLU A 1 21 ? -8.266 12.425 2.033 1.00 0.00 21 GLU A N 10
ATOM 11417 C CA . GLU A 1 21 ? -8.428 12.396 3.481 1.00 0.00 21 GLU A CA 10
ATOM 11418 C C . GLU A 1 21 ? -7.876 11.103 4.077 1.00 0.00 21 GLU A C 10
ATOM 11419 O O . GLU A 1 21 ? -7.686 11.004 5.290 1.00 0.00 21 GLU A O 10
ATOM 11431 N N . PHE A 1 22 ? -7.615 10.115 3.225 1.00 0.00 22 PHE A N 10
ATOM 11432 C CA . PHE A 1 22 ? -7.078 8.846 3.682 1.00 0.00 22 PHE A CA 10
ATOM 11433 C C . PHE A 1 22 ? -5.570 8.941 3.852 1.00 0.00 22 PHE A C 10
ATOM 11434 O O . PHE A 1 22 ? -4.886 9.595 3.061 1.00 0.00 22 PHE A O 10
ATOM 11451 N N . THR A 1 23 ? -5.058 8.307 4.892 1.00 0.00 23 THR A N 10
ATOM 11452 C CA . THR A 1 23 ? -3.626 8.298 5.140 1.00 0.00 23 THR A CA 10
ATOM 11453 C C . THR A 1 23 ? -3.016 7.041 4.541 1.00 0.00 23 THR A C 10
ATOM 11454 O O . THR A 1 23 ? -3.741 6.156 4.083 1.00 0.00 23 THR A O 10
ATOM 11465 N N . VAL A 1 24 ? -1.690 6.957 4.532 1.00 0.00 24 VAL A N 10
ATOM 11466 C CA . VAL A 1 24 ? -1.019 5.779 3.995 1.00 0.00 24 VAL A CA 10
ATOM 11467 C C . VAL A 1 24 ? -1.285 4.571 4.891 1.00 0.00 24 VAL A C 10
ATOM 11468 O O . VAL A 1 24 ? -1.384 3.441 4.416 1.00 0.00 24 VAL A O 10
ATOM 11481 N N . LYS A 1 25 ? -1.419 4.832 6.188 1.00 0.00 25 LYS A N 10
ATOM 11482 C CA . LYS A 1 25 ? -1.684 3.786 7.170 1.00 0.00 25 LYS A CA 10
ATOM 11483 C C . LYS A 1 25 ? -3.111 3.263 7.044 1.00 0.00 25 LYS A C 10
ATOM 11484 O O . LYS A 1 25 ? -3.358 2.065 7.182 1.00 0.00 25 LYS A O 10
ATOM 11503 N N . GLU A 1 26 ? -4.047 4.176 6.790 1.00 0.00 26 GLU A N 10
ATOM 11504 C CA . GLU A 1 26 ? -5.450 3.813 6.646 1.00 0.00 26 GLU A CA 10
ATOM 11505 C C . GLU A 1 26 ? -5.689 3.078 5.335 1.00 0.00 26 GLU A C 10
ATOM 11506 O O . GLU A 1 26 ? -6.397 2.076 5.300 1.00 0.00 26 GLU A O 10
ATOM 11518 N N . LEU A 1 27 ? -5.121 3.586 4.247 1.00 0.00 27 LEU A N 10
ATOM 11519 C CA . LEU A 1 27 ? -5.263 2.939 2.955 1.00 0.00 27 LEU A CA 10
ATOM 11520 C C . LEU A 1 27 ? -4.634 1.544 2.978 1.00 0.00 27 LEU A C 10
ATOM 11521 O O . LEU A 1 27 ? -5.083 0.638 2.276 1.00 0.00 27 LEU A O 10
ATOM 11537 N N . ALA A 1 28 ? -3.585 1.388 3.788 1.00 0.00 28 ALA A N 10
ATOM 11538 C CA . ALA A 1 28 ? -2.894 0.108 3.916 1.00 0.00 28 ALA A CA 10
ATOM 11539 C C . ALA A 1 28 ? -3.731 -0.916 4.685 1.00 0.00 28 ALA A C 10
ATOM 11540 O O . ALA A 1 28 ? -3.705 -2.097 4.358 1.00 0.00 28 ALA A O 10
ATOM 11547 N N . GLU A 1 29 ? -4.469 -0.463 5.706 1.00 0.00 29 GLU A N 10
ATOM 11548 C CA . GLU A 1 29 ? -5.307 -1.364 6.501 1.00 0.00 29 GLU A CA 10
ATOM 11549 C C . GLU A 1 29 ? -6.505 -1.861 5.690 1.00 0.00 29 GLU A C 10
ATOM 11550 O O . GLU A 1 29 ? -7.037 -2.940 5.960 1.00 0.00 29 GLU A O 10
ATOM 11562 N N . GLU A 1 30 ? -6.921 -1.071 4.700 1.00 0.00 30 GLU A N 10
ATOM 11563 C CA . GLU A 1 30 ? -8.049 -1.435 3.850 1.00 0.00 30 GLU A CA 10
ATOM 11564 C C . GLU A 1 30 ? -7.696 -2.644 2.990 1.00 0.00 30 GLU A C 10
ATOM 11565 O O . GLU A 1 30 ? -8.402 -3.653 3.005 1.00 0.00 30 GLU A O 10
ATOM 11577 N N . ILE A 1 31 ? -6.583 -2.545 2.268 1.00 0.00 31 ILE A N 10
ATOM 11578 C CA . ILE A 1 31 ? -6.120 -3.626 1.399 1.00 0.00 31 ILE A CA 10
ATOM 11579 C C . ILE A 1 31 ? -5.645 -4.839 2.210 1.00 0.00 31 ILE A C 10
ATOM 11580 O O . ILE A 1 31 ? -5.805 -5.981 1.785 1.00 0.00 31 ILE A O 10
ATOM 11596 N N . ALA A 1 32 ? -5.080 -4.577 3.391 1.00 0.00 32 ALA A N 10
ATOM 11597 C CA . ALA A 1 32 ? -4.570 -5.638 4.257 1.00 0.00 32 ALA A CA 10
ATOM 11598 C C . ALA A 1 32 ? -5.693 -6.485 4.842 1.00 0.00 32 ALA A C 10
ATOM 11599 O O . ALA A 1 32 ? -5.492 -7.655 5.152 1.00 0.00 32 ALA A O 10
ATOM 11606 N N . ARG A 1 33 ? -6.869 -5.888 5.001 1.00 0.00 33 ARG A N 10
ATOM 11607 C CA . ARG A 1 33 ? -8.024 -6.585 5.559 1.00 0.00 33 ARG A CA 10
ATOM 11608 C C . ARG A 1 33 ? -8.554 -7.671 4.620 1.00 0.00 33 ARG A C 10
ATOM 11609 O O . ARG A 1 33 ? -9.044 -8.707 5.073 1.00 0.00 33 ARG A O 10
ATOM 11630 N N . ARG A 1 34 ? -8.451 -7.429 3.315 1.00 0.00 34 ARG A N 10
ATOM 11631 C CA . ARG A 1 34 ? -8.943 -8.375 2.315 1.00 0.00 34 ARG A CA 10
ATOM 11632 C C . ARG A 1 34 ? -7.994 -9.557 2.134 1.00 0.00 34 ARG A C 10
ATOM 11633 O O . ARG A 1 34 ? -8.426 -10.656 1.785 1.00 0.00 34 ARG A O 10
ATOM 11654 N N . LEU A 1 35 ? -6.706 -9.335 2.377 1.00 0.00 35 LEU A N 10
ATOM 11655 C CA . LEU A 1 35 ? -5.711 -10.392 2.210 1.00 0.00 35 LEU A CA 10
ATOM 11656 C C . LEU A 1 35 ? -5.358 -11.063 3.538 1.00 0.00 35 LEU A C 10
ATOM 11657 O O . LEU A 1 35 ? -4.809 -12.164 3.554 1.00 0.00 35 LEU A O 10
ATOM 11673 N N . GLY A 1 36 ? -5.674 -10.398 4.644 1.00 0.00 36 GLY A N 10
ATOM 11674 C CA . GLY A 1 36 ? -5.390 -10.954 5.957 1.00 0.00 36 GLY A CA 10
ATOM 11675 C C . GLY A 1 36 ? -3.965 -10.704 6.414 1.00 0.00 36 GLY A C 10
ATOM 11676 O O . GLY A 1 36 ? -3.291 -11.621 6.879 1.00 0.00 36 GLY A O 10
ATOM 11680 N N . LEU A 1 37 ? -3.507 -9.460 6.287 1.00 0.00 37 LEU A N 10
ATOM 11681 C CA . LEU A 1 37 ? -2.151 -9.093 6.690 1.00 0.00 37 LEU A CA 10
ATOM 11682 C C . LEU A 1 37 ? -2.149 -7.827 7.541 1.00 0.00 37 LEU A C 10
ATOM 11683 O O . LEU A 1 37 ? -3.194 -7.221 7.782 1.00 0.00 37 LEU A O 10
ATOM 11699 N N . SER A 1 38 ? -0.960 -7.436 7.984 1.00 0.00 38 SER A N 10
ATOM 11700 C CA . SER A 1 38 ? -0.795 -6.246 8.817 1.00 0.00 38 SER A CA 10
ATOM 11701 C C . SER A 1 38 ? -0.148 -5.113 8.013 1.00 0.00 38 SER A C 10
ATOM 11702 O O . SER A 1 38 ? 0.737 -5.357 7.197 1.00 0.00 38 SER A O 10
ATOM 11710 N N . PRO A 1 39 ? -0.584 -3.855 8.236 1.00 0.00 39 PRO A N 10
ATOM 11711 C CA . PRO A 1 39 ? -0.049 -2.684 7.522 1.00 0.00 39 PRO A CA 10
ATOM 11712 C C . PRO A 1 39 ? 1.429 -2.411 7.818 1.00 0.00 39 PRO A C 10
ATOM 11713 O O . PRO A 1 39 ? 2.120 -1.778 7.021 1.00 0.00 39 PRO A O 10
ATOM 11724 N N . GLU A 1 40 ? 1.907 -2.894 8.965 1.00 0.00 40 GLU A N 10
ATOM 11725 C CA . GLU A 1 40 ? 3.298 -2.698 9.370 1.00 0.00 40 GLU A CA 10
ATOM 11726 C C . GLU A 1 40 ? 4.249 -3.608 8.586 1.00 0.00 40 GLU A C 10
ATOM 11727 O O . GLU A 1 40 ? 5.462 -3.386 8.568 1.00 0.00 40 GLU A O 10
ATOM 11739 N N . ASP A 1 41 ? 3.689 -4.625 7.933 1.00 0.00 41 ASP A N 10
ATOM 11740 C CA . ASP A 1 41 ? 4.483 -5.575 7.152 1.00 0.00 41 ASP A CA 10
ATOM 11741 C C . ASP A 1 41 ? 4.501 -5.206 5.671 1.00 0.00 41 ASP A C 10
ATOM 11742 O O . ASP A 1 41 ? 5.482 -5.457 4.971 1.00 0.00 41 ASP A O 10
ATOM 11751 N N . ILE A 1 42 ? 3.410 -4.612 5.195 1.00 0.00 42 ILE A N 10
ATOM 11752 C CA . ILE A 1 42 ? 3.302 -4.222 3.793 1.00 0.00 42 ILE A CA 10
ATOM 11753 C C . ILE A 1 42 ? 3.777 -2.794 3.570 1.00 0.00 42 ILE A C 10
ATOM 11754 O O . ILE A 1 42 ? 3.282 -1.858 4.199 1.00 0.00 42 ILE A O 10
ATOM 11770 N N . LYS A 1 43 ? 4.735 -2.633 2.669 1.00 0.00 43 LYS A N 10
ATOM 11771 C CA . LYS A 1 43 ? 5.267 -1.318 2.354 1.00 0.00 43 LYS A CA 10
ATOM 11772 C C . LYS A 1 43 ? 4.902 -0.926 0.931 1.00 0.00 43 LYS A C 10
ATOM 11773 O O . LYS A 1 43 ? 5.074 -1.707 -0.004 1.00 0.00 43 LYS A O 10
ATOM 11792 N N . LEU A 1 44 ? 4.392 0.288 0.776 1.00 0.00 44 LEU A N 10
ATOM 11793 C CA . LEU A 1 44 ? 3.999 0.789 -0.533 1.00 0.00 44 LEU A CA 10
ATOM 11794 C C . LEU A 1 44 ? 5.166 1.512 -1.194 1.00 0.00 44 LEU A C 10
ATOM 11795 O O . LEU A 1 44 ? 5.736 2.441 -0.621 1.00 0.00 44 LEU A O 10
ATOM 11811 N N . THR A 1 45 ? 5.523 1.073 -2.393 1.00 0.00 45 THR A N 10
ATOM 11812 C CA . THR A 1 45 ? 6.632 1.671 -3.121 1.00 0.00 45 THR A CA 10
ATOM 11813 C C . THR A 1 45 ? 6.180 2.259 -4.455 1.00 0.00 45 THR A C 10
ATOM 11814 O O . THR A 1 45 ? 5.545 1.581 -5.267 1.00 0.00 45 THR A O 10
ATOM 11825 N N . HIS A 1 46 ? 6.517 3.526 -4.672 1.00 0.00 46 HIS A N 10
ATOM 11826 C CA . HIS A 1 46 ? 6.162 4.224 -5.901 1.00 0.00 46 HIS A CA 10
ATOM 11827 C C . HIS A 1 46 ? 7.391 4.907 -6.499 1.00 0.00 46 HIS A C 10
ATOM 11828 O O . HIS A 1 46 ? 7.971 5.805 -5.882 1.00 0.00 46 HIS A O 10
ATOM 11843 N N . ASN A 1 47 ? 7.786 4.454 -7.695 1.00 0.00 47 ASN A N 10
ATOM 11844 C CA . ASN A 1 47 ? 8.948 5.003 -8.410 1.00 0.00 47 ASN A CA 10
ATOM 11845 C C . ASN A 1 47 ? 10.250 4.737 -7.656 1.00 0.00 47 ASN A C 10
ATOM 11846 O O . ASN A 1 47 ? 11.230 5.462 -7.817 1.00 0.00 47 ASN A O 10
ATOM 11857 N N . GLY A 1 48 ? 10.251 3.691 -6.836 1.00 0.00 48 GLY A N 10
ATOM 11858 C CA . GLY A 1 48 ? 11.438 3.349 -6.073 1.00 0.00 48 GLY A CA 10
ATOM 11859 C C . GLY A 1 48 ? 11.457 3.991 -4.699 1.00 0.00 48 GLY A C 10
ATOM 11860 O O . GLY A 1 48 ? 12.331 3.690 -3.885 1.00 0.00 48 GLY A O 10
ATOM 11864 N N . LYS A 1 49 ? 10.499 4.879 -4.440 1.00 0.00 49 LYS A N 10
ATOM 11865 C CA . LYS A 1 49 ? 10.421 5.559 -3.149 1.00 0.00 49 LYS A CA 10
ATOM 11866 C C . LYS A 1 49 ? 9.332 4.946 -2.278 1.00 0.00 49 LYS A C 10
ATOM 11867 O O . LYS A 1 49 ? 8.245 4.623 -2.757 1.00 0.00 49 LYS A O 10
ATOM 11886 N N . THR A 1 50 ? 9.631 4.790 -0.998 1.00 0.00 50 THR A N 10
ATOM 11887 C CA . THR A 1 50 ? 8.684 4.212 -0.057 1.00 0.00 50 THR A CA 10
ATOM 11888 C C . THR A 1 50 ? 7.825 5.291 0.600 1.00 0.00 50 THR A C 10
ATOM 11889 O O . THR A 1 50 ? 8.253 6.436 0.756 1.00 0.00 50 THR A O 10
ATOM 11900 N N . LEU A 1 51 ? 6.612 4.909 0.976 1.00 0.00 51 LEU A N 10
ATOM 11901 C CA . LEU A 1 51 ? 5.672 5.828 1.613 1.00 0.00 51 LEU A CA 10
ATOM 11902 C C . LEU A 1 51 ? 5.605 5.597 3.119 1.00 0.00 51 LEU A C 10
ATOM 11903 O O . LEU A 1 51 ? 5.547 4.454 3.581 1.00 0.00 51 LEU A O 10
ATOM 11919 N N . ASP A 1 52 ? 5.610 6.687 3.880 1.00 0.00 52 ASP A N 10
ATOM 11920 C CA . ASP A 1 52 ? 5.555 6.605 5.333 1.00 0.00 52 ASP A CA 10
ATOM 11921 C C . ASP A 1 52 ? 4.108 6.549 5.831 1.00 0.00 52 ASP A C 10
ATOM 11922 O O . ASP A 1 52 ? 3.267 7.335 5.397 1.00 0.00 52 ASP A O 10
ATOM 11931 N N . PRO A 1 53 ? 3.803 5.608 6.753 1.00 0.00 53 PRO A N 10
ATOM 11932 C CA . PRO A 1 53 ? 2.450 5.438 7.312 1.00 0.00 53 PRO A CA 10
ATOM 11933 C C . PRO A 1 53 ? 1.985 6.624 8.157 1.00 0.00 53 PRO A C 10
ATOM 11934 O O . PRO A 1 53 ? 0.787 6.825 8.348 1.00 0.00 53 PRO A O 10
ATOM 11945 N N . SER A 1 54 ? 2.938 7.402 8.663 1.00 0.00 54 SER A N 10
ATOM 11946 C CA . SER A 1 54 ? 2.628 8.553 9.506 1.00 0.00 54 SER A CA 10
ATOM 11947 C C . SER A 1 54 ? 2.176 9.764 8.691 1.00 0.00 54 SER A C 10
ATOM 11948 O O . SER A 1 54 ? 1.442 10.613 9.195 1.00 0.00 54 SER A O 10
ATOM 11956 N N . LEU A 1 55 ? 2.609 9.844 7.438 1.00 0.00 55 LEU A N 10
ATOM 11957 C CA . LEU A 1 55 ? 2.259 10.954 6.591 1.00 0.00 55 LEU A CA 10
ATOM 11958 C C . LEU A 1 55 ? 0.974 10.689 5.820 1.00 0.00 55 LEU A C 10
ATOM 11959 O O . LEU A 1 55 ? 0.302 9.676 6.020 1.00 0.00 55 LEU A O 10
ATOM 11975 N N . THR A 1 56 ? 0.650 11.613 4.932 1.00 0.00 56 THR A N 10
ATOM 11976 C CA . THR A 1 56 ? -0.562 11.518 4.127 1.00 0.00 56 THR A CA 10
ATOM 11977 C C . THR A 1 56 ? -0.235 11.210 2.669 1.00 0.00 56 THR A C 10
ATOM 11978 O O . THR A 1 56 ? 0.893 11.414 2.217 1.00 0.00 56 THR A O 10
ATOM 11989 N N . LEU A 1 57 ? -1.232 10.715 1.940 1.00 0.00 57 LEU A N 10
ATOM 11990 C CA . LEU A 1 57 ? -1.063 10.364 0.533 1.00 0.00 57 LEU A CA 10
ATOM 11991 C C . LEU A 1 57 ? -0.968 11.607 -0.351 1.00 0.00 57 LEU A C 10
ATOM 11992 O O . LEU A 1 57 ? -0.279 11.603 -1.372 1.00 0.00 57 LEU A O 10
ATOM 12008 N N . ALA A 1 58 ? -1.661 12.670 0.051 1.00 0.00 58 ALA A N 10
ATOM 12009 C CA . ALA A 1 58 ? -1.671 13.916 -0.712 1.00 0.00 58 ALA A CA 10
ATOM 12010 C C . ALA A 1 58 ? -0.414 14.755 -0.473 1.00 0.00 58 ALA A C 10
ATOM 12011 O O . ALA A 1 58 ? -0.184 15.740 -1.177 1.00 0.00 58 ALA A O 10
ATOM 12018 N N . GLU A 1 59 ? 0.398 14.364 0.509 1.00 0.00 59 GLU A N 10
ATOM 12019 C CA . GLU A 1 59 ? 1.627 15.093 0.823 1.00 0.00 59 GLU A CA 10
ATOM 12020 C C . GLU A 1 59 ? 2.758 14.672 -0.107 1.00 0.00 59 GLU A C 10
ATOM 12021 O O . GLU A 1 59 ? 3.712 15.419 -0.326 1.00 0.00 59 GLU A O 10
ATOM 12033 N N . TYR A 1 60 ? 2.637 13.467 -0.654 1.00 0.00 60 TYR A N 10
ATOM 12034 C CA . TYR A 1 60 ? 3.645 12.925 -1.543 1.00 0.00 60 TYR A CA 10
ATOM 12035 C C . TYR A 1 60 ? 3.355 13.273 -3.002 1.00 0.00 60 TYR A C 10
ATOM 12036 O O . TYR A 1 60 ? 4.250 13.233 -3.845 1.00 0.00 60 TYR A O 10
ATOM 12054 N N . GLY A 1 61 ? 2.103 13.623 -3.293 1.00 0.00 61 GLY A N 10
ATOM 12055 C CA . GLY A 1 61 ? 1.730 13.976 -4.652 1.00 0.00 61 GLY A CA 10
ATOM 12056 C C . GLY A 1 61 ? 1.342 12.772 -5.488 1.00 0.00 61 GLY A C 10
ATOM 12057 O O . GLY A 1 61 ? 1.775 12.645 -6.633 1.00 0.00 61 GLY A O 10
ATOM 12061 N N . ILE A 1 62 ? 0.528 11.885 -4.920 1.00 0.00 62 ILE A N 10
ATOM 12062 C CA . ILE A 1 62 ? 0.088 10.689 -5.637 1.00 0.00 62 ILE A CA 10
ATOM 12063 C C . ILE A 1 62 ? -1.292 10.891 -6.259 1.00 0.00 62 ILE A C 10
ATOM 12064 O O . ILE A 1 62 ? -2.197 11.433 -5.623 1.00 0.00 62 ILE A O 10
ATOM 12080 N N . THR A 1 63 ? -1.445 10.441 -7.504 1.00 0.00 63 THR A N 10
ATOM 12081 C CA . THR A 1 63 ? -2.713 10.567 -8.215 1.00 0.00 63 THR A CA 10
ATOM 12082 C C . THR A 1 63 ? -3.221 9.201 -8.685 1.00 0.00 63 THR A C 10
ATOM 12083 O O . THR A 1 63 ? -2.435 8.268 -8.862 1.00 0.00 63 THR A O 10
ATOM 12094 N N . PRO A 1 64 ? -4.548 9.065 -8.888 1.00 0.00 64 PRO A N 10
ATOM 12095 C CA . PRO A 1 64 ? -5.161 7.809 -9.342 1.00 0.00 64 PRO A CA 10
ATOM 12096 C C . PRO A 1 64 ? -4.828 7.489 -10.796 1.00 0.00 64 PRO A C 10
ATOM 12097 O O . PRO A 1 64 ? -4.528 8.385 -11.587 1.00 0.00 64 PRO A O 10
ATOM 12108 N N . GLY A 1 65 ? -4.891 6.205 -11.146 1.00 0.00 65 GLY A N 10
ATOM 12109 C CA . GLY A 1 65 ? -4.591 5.791 -12.503 1.00 0.00 65 GLY A CA 10
ATOM 12110 C C . GLY A 1 65 ? -3.178 5.266 -12.655 1.00 0.00 65 GLY A C 10
ATOM 12111 O O . GLY A 1 65 ? -2.746 4.935 -13.760 1.00 0.00 65 GLY A O 10
ATOM 12115 N N . SER A 1 66 ? -2.452 5.196 -11.544 1.00 0.00 66 SER A N 10
ATOM 12116 C CA . SER A 1 66 ? -1.079 4.712 -11.554 1.00 0.00 66 SER A CA 10
ATOM 12117 C C . SER A 1 66 ? -0.989 3.330 -10.915 1.00 0.00 66 SER A C 10
ATOM 12118 O O . SER A 1 66 ? -1.811 2.967 -10.072 1.00 0.00 66 SER A O 10
ATOM 12126 N N . THR A 1 67 ? 0.012 2.565 -11.327 1.00 0.00 67 THR A N 10
ATOM 12127 C CA . THR A 1 67 ? 0.217 1.229 -10.795 1.00 0.00 67 THR A CA 10
ATOM 12128 C C . THR A 1 67 ? 1.097 1.275 -9.552 1.00 0.00 67 THR A C 10
ATOM 12129 O O . THR A 1 67 ? 2.182 1.858 -9.570 1.00 0.00 67 THR A O 10
ATOM 12140 N N . ILE A 1 68 ? 0.623 0.679 -8.464 1.00 0.00 68 ILE A N 10
ATOM 12141 C CA . ILE A 1 68 ? 1.382 0.673 -7.214 1.00 0.00 68 ILE A CA 10
ATOM 12142 C C . ILE A 1 68 ? 1.888 -0.725 -6.881 1.00 0.00 68 ILE A C 10
ATOM 12143 O O . ILE A 1 68 ? 1.127 -1.689 -6.881 1.00 0.00 68 ILE A O 10
ATOM 12159 N N . THR A 1 69 ? 3.179 -0.817 -6.592 1.00 0.00 69 THR A N 10
ATOM 12160 C CA . THR A 1 69 ? 3.810 -2.079 -6.260 1.00 0.00 69 THR A CA 10
ATOM 12161 C C . THR A 1 69 ? 4.098 -2.155 -4.767 1.00 0.00 69 THR A C 10
ATOM 12162 O O . THR A 1 69 ? 4.591 -1.197 -4.174 1.00 0.00 69 THR A O 10
ATOM 12173 N N . LEU A 1 70 ? 3.794 -3.294 -4.163 1.00 0.00 70 LEU A N 10
ATOM 12174 C CA . LEU A 1 70 ? 4.018 -3.474 -2.735 1.00 0.00 70 LEU A CA 10
ATOM 12175 C C . LEU A 1 70 ? 5.194 -4.409 -2.471 1.00 0.00 70 LEU A C 10
ATOM 12176 O O . LEU A 1 70 ? 5.604 -5.174 -3.346 1.00 0.00 70 LEU A O 10
ATOM 12192 N N . GLU A 1 71 ? 5.726 -4.337 -1.256 1.00 0.00 71 GLU A N 10
ATOM 12193 C CA . GLU A 1 71 ? 6.850 -5.173 -0.848 1.00 0.00 71 GLU A CA 10
ATOM 12194 C C . GLU A 1 71 ? 6.660 -5.654 0.588 1.00 0.00 71 GLU A C 10
ATOM 12195 O O . GLU A 1 71 ? 6.271 -4.884 1.467 1.00 0.00 71 GLU A O 10
ATOM 12207 N N . ILE A 1 72 ? 6.922 -6.937 0.815 1.00 0.00 72 ILE A N 10
ATOM 12208 C CA . ILE A 1 72 ? 6.779 -7.531 2.143 1.00 0.00 72 ILE A CA 10
ATOM 12209 C C . ILE A 1 72 ? 8.141 -7.913 2.711 1.00 0.00 72 ILE A C 10
ATOM 12210 O O . ILE A 1 72 ? 9.034 -8.339 1.977 1.00 0.00 72 ILE A O 10
ATOM 12226 N N . LYS A 1 73 ? 8.293 -7.756 4.020 1.00 0.00 73 LYS A N 10
ATOM 12227 C CA . LYS A 1 73 ? 9.545 -8.081 4.691 1.00 0.00 73 LYS A CA 10
ATOM 12228 C C . LYS A 1 73 ? 9.482 -9.467 5.323 1.00 0.00 73 LYS A C 10
ATOM 12229 O O . LYS A 1 73 ? 8.418 -9.928 5.736 1.00 0.00 73 LYS A O 10
ATOM 12248 N N . LYS A 1 74 ? 10.633 -10.127 5.390 1.00 0.00 74 LYS A N 10
ATOM 12249 C CA . LYS A 1 74 ? 10.716 -11.463 5.970 1.00 0.00 74 LYS A CA 10
ATOM 12250 C C . LYS A 1 74 ? 11.842 -11.536 6.997 1.00 0.00 74 LYS A C 10
ATOM 12251 O O . LYS A 1 74 ? 11.671 -12.096 8.081 1.00 0.00 74 LYS A O 10
ATOM 12270 N N . LYS A 1 75 ? 12.991 -10.969 6.646 1.00 0.00 75 LYS A N 10
ATOM 12271 C CA . LYS A 1 75 ? 14.148 -10.966 7.532 1.00 0.00 75 LYS A CA 10
ATOM 12272 C C . LYS A 1 75 ? 14.484 -9.549 7.980 1.00 0.00 75 LYS A C 10
ATOM 12273 O O . LYS A 1 75 ? 14.270 -8.586 7.241 1.00 0.00 75 LYS A O 10
ATOM 12292 N N . GLY A 1 76 ? 15.009 -9.431 9.195 1.00 0.00 76 GLY A N 10
ATOM 12293 C CA . GLY A 1 76 ? 15.369 -8.130 9.732 1.00 0.00 76 GLY A CA 10
ATOM 12294 C C . GLY A 1 76 ? 16.561 -8.203 10.662 1.00 0.00 76 GLY A C 10
ATOM 12295 O O . GLY A 1 76 ? 17.702 -8.041 10.233 1.00 0.00 76 GLY A O 10
ATOM 12299 N N . GLY A 1 77 ? 16.294 -8.448 11.941 1.00 0.00 77 GLY A N 10
ATOM 12300 C CA . GLY A 1 77 ? 17.359 -8.541 12.922 1.00 0.00 77 GLY A CA 10
ATOM 12301 C C . GLY A 1 77 ? 16.832 -8.762 14.324 1.00 0.00 77 GLY A C 10
ATOM 12302 O O . GLY A 1 77 ? 16.503 -9.887 14.700 1.00 0.00 77 GLY A O 10
ATOM 12306 N N . LEU A 1 78 ? 16.749 -7.684 15.094 1.00 0.00 78 LEU A N 10
ATOM 12307 C CA . LEU A 1 78 ? 16.260 -7.758 16.466 1.00 0.00 78 LEU A CA 10
ATOM 12308 C C . LEU A 1 78 ? 15.086 -6.810 16.672 1.00 0.00 78 LEU A C 10
ATOM 12309 O O . LEU A 1 78 ? 14.086 -7.169 17.294 1.00 0.00 78 LEU A O 10
ATOM 12325 N N . GLU A 1 79 ? 15.219 -5.598 16.140 1.00 0.00 79 GLU A N 10
ATOM 12326 C CA . GLU A 1 79 ? 14.178 -4.583 16.260 1.00 0.00 79 GLU A CA 10
ATOM 12327 C C . GLU A 1 79 ? 13.314 -4.538 15.003 1.00 0.00 79 GLU A C 10
ATOM 12328 O O . GLU A 1 79 ? 12.081 -4.692 15.127 1.00 0.00 79 GLU A O 10
ATOM 12341 N N . MET A 1 1 ? -8.431 7.986 -12.078 1.00 0.00 1 MET A N 11
ATOM 12342 C CA . MET A 1 1 ? -9.263 9.167 -11.728 1.00 0.00 1 MET A CA 11
ATOM 12343 C C . MET A 1 1 ? -9.861 9.022 -10.334 1.00 0.00 1 MET A C 11
ATOM 12344 O O . MET A 1 1 ? -9.972 9.999 -9.593 1.00 0.00 1 MET A O 11
ATOM 12360 N N . ASP A 1 2 ? -10.254 7.801 -9.990 1.00 0.00 2 ASP A N 11
ATOM 12361 C CA . ASP A 1 2 ? -10.842 7.520 -8.683 1.00 0.00 2 ASP A CA 11
ATOM 12362 C C . ASP A 1 2 ? -10.357 6.176 -8.147 1.00 0.00 2 ASP A C 11
ATOM 12363 O O . ASP A 1 2 ? -10.309 5.959 -6.935 1.00 0.00 2 ASP A O 11
ATOM 12372 N N . THR A 1 3 ? -9.993 5.280 -9.057 1.00 0.00 3 THR A N 11
ATOM 12373 C CA . THR A 1 3 ? -9.521 3.954 -8.685 1.00 0.00 3 THR A CA 11
ATOM 12374 C C . THR A 1 3 ? -8.032 3.794 -8.963 1.00 0.00 3 THR A C 11
ATOM 12375 O O . THR A 1 3 ? -7.470 4.475 -9.821 1.00 0.00 3 THR A O 11
ATOM 12386 N N . ILE A 1 4 ? -7.397 2.895 -8.219 1.00 0.00 4 ILE A N 11
ATOM 12387 C CA . ILE A 1 4 ? -5.973 2.623 -8.380 1.00 0.00 4 ILE A CA 11
ATOM 12388 C C . ILE A 1 4 ? -5.721 1.126 -8.499 1.00 0.00 4 ILE A C 11
ATOM 12389 O O . ILE A 1 4 ? -6.565 0.314 -8.123 1.00 0.00 4 ILE A O 11
ATOM 12405 N N . ASN A 1 5 ? -4.552 0.771 -9.018 1.00 0.00 5 ASN A N 11
ATOM 12406 C CA . ASN A 1 5 ? -4.182 -0.626 -9.177 1.00 0.00 5 ASN A CA 11
ATOM 12407 C C . ASN A 1 5 ? -2.971 -0.950 -8.307 1.00 0.00 5 ASN A C 11
ATOM 12408 O O . ASN A 1 5 ? -1.970 -0.233 -8.317 1.00 0.00 5 ASN A O 11
ATOM 12419 N N . ILE A 1 6 ? -3.084 -2.023 -7.539 1.00 0.00 6 ILE A N 11
ATOM 12420 C CA . ILE A 1 6 ? -2.000 -2.452 -6.668 1.00 0.00 6 ILE A CA 11
ATOM 12421 C C . ILE A 1 6 ? -1.555 -3.854 -7.057 1.00 0.00 6 ILE A C 11
ATOM 12422 O O . ILE A 1 6 ? -2.305 -4.821 -6.920 1.00 0.00 6 ILE A O 11
ATOM 12438 N N . THR A 1 7 ? -0.329 -3.952 -7.556 1.00 0.00 7 THR A N 11
ATOM 12439 C CA . THR A 1 7 ? 0.219 -5.227 -7.998 1.00 0.00 7 THR A CA 11
ATOM 12440 C C . THR A 1 7 ? 0.845 -6.003 -6.850 1.00 0.00 7 THR A C 11
ATOM 12441 O O . THR A 1 7 ? 1.618 -5.459 -6.062 1.00 0.00 7 THR A O 11
ATOM 12452 N N . LEU A 1 8 ? 0.506 -7.285 -6.771 1.00 0.00 8 LEU A N 11
ATOM 12453 C CA . LEU A 1 8 ? 1.025 -8.158 -5.744 1.00 0.00 8 LEU A CA 11
ATOM 12454 C C . LEU A 1 8 ? 2.166 -9.001 -6.303 1.00 0.00 8 LEU A C 11
ATOM 12455 O O . LEU A 1 8 ? 2.295 -9.131 -7.519 1.00 0.00 8 LEU A O 11
ATOM 12471 N N . PRO A 1 9 ? 3.017 -9.582 -5.433 1.00 0.00 9 PRO A N 11
ATOM 12472 C CA . PRO A 1 9 ? 4.117 -10.443 -5.875 1.00 0.00 9 PRO A CA 11
ATOM 12473 C C . PRO A 1 9 ? 3.611 -11.799 -6.371 1.00 0.00 9 PRO A C 11
ATOM 12474 O O . PRO A 1 9 ? 4.393 -12.643 -6.808 1.00 0.00 9 PRO A O 11
ATOM 12485 N N . ASP A 1 10 ? 2.290 -11.993 -6.306 1.00 0.00 10 ASP A N 11
ATOM 12486 C CA . ASP A 1 10 ? 1.670 -13.236 -6.748 1.00 0.00 10 ASP A CA 11
ATOM 12487 C C . ASP A 1 10 ? 1.274 -13.144 -8.219 1.00 0.00 10 ASP A C 11
ATOM 12488 O O . ASP A 1 10 ? 1.010 -14.158 -8.867 1.00 0.00 10 ASP A O 11
ATOM 12497 N N . GLY A 1 11 ? 1.249 -11.921 -8.747 1.00 0.00 11 GLY A N 11
ATOM 12498 C CA . GLY A 1 11 ? 0.892 -11.717 -10.139 1.00 0.00 11 GLY A CA 11
ATOM 12499 C C . GLY A 1 11 ? -0.533 -11.234 -10.332 1.00 0.00 11 GLY A C 11
ATOM 12500 O O . GLY A 1 11 ? -1.003 -11.123 -11.464 1.00 0.00 11 GLY A O 11
ATOM 12504 N N . LYS A 1 12 ? -1.225 -10.942 -9.235 1.00 0.00 12 LYS A N 11
ATOM 12505 C CA . LYS A 1 12 ? -2.600 -10.464 -9.314 1.00 0.00 12 LYS A CA 11
ATOM 12506 C C . LYS A 1 12 ? -2.687 -8.993 -8.924 1.00 0.00 12 LYS A C 11
ATOM 12507 O O . LYS A 1 12 ? -1.873 -8.493 -8.147 1.00 0.00 12 LYS A O 11
ATOM 12526 N N . THR A 1 13 ? -3.677 -8.301 -9.476 1.00 0.00 13 THR A N 11
ATOM 12527 C CA . THR A 1 13 ? -3.863 -6.882 -9.202 1.00 0.00 13 THR A CA 11
ATOM 12528 C C . THR A 1 13 ? -5.146 -6.622 -8.419 1.00 0.00 13 THR A C 11
ATOM 12529 O O . THR A 1 13 ? -6.147 -7.322 -8.586 1.00 0.00 13 THR A O 11
ATOM 12540 N N . LEU A 1 14 ? -5.098 -5.613 -7.559 1.00 0.00 14 LEU A N 11
ATOM 12541 C CA . LEU A 1 14 ? -6.242 -5.248 -6.730 1.00 0.00 14 LEU A CA 11
ATOM 12542 C C . LEU A 1 14 ? -6.736 -3.849 -7.086 1.00 0.00 14 LEU A C 11
ATOM 12543 O O . LEU A 1 14 ? -5.957 -3.001 -7.521 1.00 0.00 14 LEU A O 11
ATOM 12559 N N . THR A 1 15 ? -8.033 -3.616 -6.913 1.00 0.00 15 THR A N 11
ATOM 12560 C CA . THR A 1 15 ? -8.622 -2.314 -7.210 1.00 0.00 15 THR A CA 11
ATOM 12561 C C . THR A 1 15 ? -9.246 -1.698 -5.964 1.00 0.00 15 THR A C 11
ATOM 12562 O O . THR A 1 15 ? -10.110 -2.301 -5.327 1.00 0.00 15 THR A O 11
ATOM 12573 N N . LEU A 1 16 ? -8.800 -0.496 -5.620 1.00 0.00 16 LEU A N 11
ATOM 12574 C CA . LEU A 1 16 ? -9.314 0.208 -4.450 1.00 0.00 16 LEU A CA 11
ATOM 12575 C C . LEU A 1 16 ? -9.542 1.682 -4.768 1.00 0.00 16 LEU A C 11
ATOM 12576 O O . LEU A 1 16 ? -9.001 2.207 -5.741 1.00 0.00 16 LEU A O 11
ATOM 12592 N N . THR A 1 17 ? -10.351 2.340 -3.948 1.00 0.00 17 THR A N 11
ATOM 12593 C CA . THR A 1 17 ? -10.648 3.753 -4.135 1.00 0.00 17 THR A CA 11
ATOM 12594 C C . THR A 1 17 ? -9.758 4.613 -3.241 1.00 0.00 17 THR A C 11
ATOM 12595 O O . THR A 1 17 ? -9.574 4.313 -2.064 1.00 0.00 17 THR A O 11
ATOM 12606 N N . VAL A 1 18 ? -9.194 5.679 -3.805 1.00 0.00 18 VAL A N 11
ATOM 12607 C CA . VAL A 1 18 ? -8.316 6.566 -3.045 1.00 0.00 18 VAL A CA 11
ATOM 12608 C C . VAL A 1 18 ? -8.918 7.956 -2.892 1.00 0.00 18 VAL A C 11
ATOM 12609 O O . VAL A 1 18 ? -9.651 8.426 -3.764 1.00 0.00 18 VAL A O 11
ATOM 12622 N N . THR A 1 19 ? -8.606 8.602 -1.774 1.00 0.00 19 THR A N 11
ATOM 12623 C CA . THR A 1 19 ? -9.094 9.948 -1.501 1.00 0.00 19 THR A CA 11
ATOM 12624 C C . THR A 1 19 ? -7.990 10.791 -0.868 1.00 0.00 19 THR A C 11
ATOM 12625 O O . THR A 1 19 ? -7.048 10.249 -0.288 1.00 0.00 19 THR A O 11
ATOM 12636 N N . PRO A 1 20 ? -8.083 12.127 -0.976 1.00 0.00 20 PRO A N 11
ATOM 12637 C CA . PRO A 1 20 ? -7.087 13.039 -0.405 1.00 0.00 20 PRO A CA 11
ATOM 12638 C C . PRO A 1 20 ? -7.182 13.133 1.118 1.00 0.00 20 PRO A C 11
ATOM 12639 O O . PRO A 1 20 ? -6.343 13.765 1.761 1.00 0.00 20 PRO A O 11
ATOM 12650 N N . GLU A 1 21 ? -8.204 12.501 1.690 1.00 0.00 21 GLU A N 11
ATOM 12651 C CA . GLU A 1 21 ? -8.403 12.519 3.134 1.00 0.00 21 GLU A CA 11
ATOM 12652 C C . GLU A 1 21 ? -7.905 11.228 3.778 1.00 0.00 21 GLU A C 11
ATOM 12653 O O . GLU A 1 21 ? -7.819 11.131 5.004 1.00 0.00 21 GLU A O 11
ATOM 12665 N N . PHE A 1 22 ? -7.571 10.239 2.953 1.00 0.00 22 PHE A N 11
ATOM 12666 C CA . PHE A 1 22 ? -7.077 8.972 3.456 1.00 0.00 22 PHE A CA 11
ATOM 12667 C C . PHE A 1 22 ? -5.582 9.051 3.713 1.00 0.00 22 PHE A C 11
ATOM 12668 O O . PHE A 1 22 ? -4.847 9.704 2.971 1.00 0.00 22 PHE A O 11
ATOM 12685 N N . THR A 1 23 ? -5.136 8.401 4.774 1.00 0.00 23 THR A N 11
ATOM 12686 C CA . THR A 1 23 ? -3.722 8.378 5.100 1.00 0.00 23 THR A CA 11
ATOM 12687 C C . THR A 1 23 ? -3.094 7.116 4.535 1.00 0.00 23 THR A C 11
ATOM 12688 O O . THR A 1 23 ? -3.803 6.237 4.039 1.00 0.00 23 THR A O 11
ATOM 12699 N N . VAL A 1 24 ? -1.774 7.022 4.595 1.00 0.00 24 VAL A N 11
ATOM 12700 C CA . VAL A 1 24 ? -1.086 5.840 4.093 1.00 0.00 24 VAL A CA 11
ATOM 12701 C C . VAL A 1 24 ? -1.389 4.640 4.984 1.00 0.00 24 VAL A C 11
ATOM 12702 O O . VAL A 1 24 ? -1.476 3.509 4.512 1.00 0.00 24 VAL A O 11
ATOM 12715 N N . LYS A 1 25 ? -1.569 4.908 6.275 1.00 0.00 25 LYS A N 11
ATOM 12716 C CA . LYS A 1 25 ? -1.880 3.868 7.247 1.00 0.00 25 LYS A CA 11
ATOM 12717 C C . LYS A 1 25 ? -3.311 3.373 7.075 1.00 0.00 25 LYS A C 11
ATOM 12718 O O . LYS A 1 25 ? -3.591 2.186 7.245 1.00 0.00 25 LYS A O 11
ATOM 12737 N N . GLU A 1 26 ? -4.213 4.294 6.741 1.00 0.00 26 GLU A N 11
ATOM 12738 C CA . GLU A 1 26 ? -5.616 3.957 6.541 1.00 0.00 26 GLU A CA 11
ATOM 12739 C C . GLU A 1 26 ? -5.802 3.160 5.257 1.00 0.00 26 GLU A C 11
ATOM 12740 O O . GLU A 1 26 ? -6.483 2.137 5.249 1.00 0.00 26 GLU A O 11
ATOM 12752 N N . LEU A 1 27 ? -5.210 3.641 4.167 1.00 0.00 27 LEU A N 11
ATOM 12753 C CA . LEU A 1 27 ? -5.299 2.954 2.889 1.00 0.00 27 LEU A CA 11
ATOM 12754 C C . LEU A 1 27 ? -4.669 1.560 2.966 1.00 0.00 27 LEU A C 11
ATOM 12755 O O . LEU A 1 27 ? -5.130 0.625 2.311 1.00 0.00 27 LEU A O 11
ATOM 12771 N N . ALA A 1 28 ? -3.614 1.433 3.774 1.00 0.00 28 ALA A N 11
ATOM 12772 C CA . ALA A 1 28 ? -2.922 0.159 3.941 1.00 0.00 28 ALA A CA 11
ATOM 12773 C C . ALA A 1 28 ? -3.747 -0.841 4.750 1.00 0.00 28 ALA A C 11
ATOM 12774 O O . ALA A 1 28 ? -3.718 -2.034 4.466 1.00 0.00 28 ALA A O 11
ATOM 12781 N N . GLU A 1 29 ? -4.481 -0.359 5.755 1.00 0.00 29 GLU A N 11
ATOM 12782 C CA . GLU A 1 29 ? -5.298 -1.239 6.592 1.00 0.00 29 GLU A CA 11
ATOM 12783 C C . GLU A 1 29 ? -6.501 -1.791 5.820 1.00 0.00 29 GLU A C 11
ATOM 12784 O O . GLU A 1 29 ? -7.021 -2.858 6.155 1.00 0.00 29 GLU A O 11
ATOM 12796 N N . GLU A 1 30 ? -6.933 -1.068 4.785 1.00 0.00 30 GLU A N 11
ATOM 12797 C CA . GLU A 1 30 ? -8.065 -1.496 3.966 1.00 0.00 30 GLU A CA 11
ATOM 12798 C C . GLU A 1 30 ? -7.670 -2.685 3.094 1.00 0.00 30 GLU A C 11
ATOM 12799 O O . GLU A 1 30 ? -8.358 -3.702 3.068 1.00 0.00 30 GLU A O 11
ATOM 12811 N N . ILE A 1 31 ? -6.550 -2.547 2.391 1.00 0.00 31 ILE A N 11
ATOM 12812 C CA . ILE A 1 31 ? -6.052 -3.603 1.511 1.00 0.00 31 ILE A CA 11
ATOM 12813 C C . ILE A 1 31 ? -5.533 -4.811 2.300 1.00 0.00 31 ILE A C 11
ATOM 12814 O O . ILE A 1 31 ? -5.661 -5.952 1.857 1.00 0.00 31 ILE A O 11
ATOM 12830 N N . ALA A 1 32 ? -4.970 -4.554 3.482 1.00 0.00 32 ALA A N 11
ATOM 12831 C CA . ALA A 1 32 ? -4.420 -5.612 4.325 1.00 0.00 32 ALA A CA 11
ATOM 12832 C C . ALA A 1 32 ? -5.508 -6.523 4.875 1.00 0.00 32 ALA A C 11
ATOM 12833 O O . ALA A 1 32 ? -5.288 -7.721 5.055 1.00 0.00 32 ALA A O 11
ATOM 12840 N N . ARG A 1 33 ? -6.681 -5.952 5.132 1.00 0.00 33 ARG A N 11
ATOM 12841 C CA . ARG A 1 33 ? -7.812 -6.704 5.665 1.00 0.00 33 ARG A CA 11
ATOM 12842 C C . ARG A 1 33 ? -8.269 -7.801 4.703 1.00 0.00 33 ARG A C 11
ATOM 12843 O O . ARG A 1 33 ? -8.718 -8.865 5.130 1.00 0.00 33 ARG A O 11
ATOM 12864 N N . ARG A 1 34 ? -8.150 -7.537 3.404 1.00 0.00 34 ARG A N 11
ATOM 12865 C CA . ARG A 1 34 ? -8.567 -8.499 2.388 1.00 0.00 34 ARG A CA 11
ATOM 12866 C C . ARG A 1 34 ? -7.446 -9.478 2.041 1.00 0.00 34 ARG A C 11
ATOM 12867 O O . ARG A 1 34 ? -7.678 -10.473 1.356 1.00 0.00 34 ARG A O 11
ATOM 12888 N N . LEU A 1 35 ? -6.232 -9.201 2.517 1.00 0.00 35 LEU A N 11
ATOM 12889 C CA . LEU A 1 35 ? -5.094 -10.074 2.237 1.00 0.00 35 LEU A CA 11
ATOM 12890 C C . LEU A 1 35 ? -4.858 -11.063 3.379 1.00 0.00 35 LEU A C 11
ATOM 12891 O O . LEU A 1 35 ? -4.201 -12.087 3.193 1.00 0.00 35 LEU A O 11
ATOM 12907 N N . GLY A 1 36 ? -5.405 -10.758 4.555 1.00 0.00 36 GLY A N 11
ATOM 12908 C CA . GLY A 1 36 ? -5.256 -11.644 5.699 1.00 0.00 36 GLY A CA 11
ATOM 12909 C C . GLY A 1 36 ? -4.063 -11.324 6.586 1.00 0.00 36 GLY A C 11
ATOM 12910 O O . GLY A 1 36 ? -3.902 -11.931 7.642 1.00 0.00 36 GLY A O 11
ATOM 12914 N N . LEU A 1 37 ? -3.221 -10.380 6.174 1.00 0.00 37 LEU A N 11
ATOM 12915 C CA . LEU A 1 37 ? -2.052 -10.009 6.973 1.00 0.00 37 LEU A CA 11
ATOM 12916 C C . LEU A 1 37 ? -2.106 -8.537 7.370 1.00 0.00 37 LEU A C 11
ATOM 12917 O O . LEU A 1 37 ? -2.865 -7.759 6.801 1.00 0.00 37 LEU A O 11
ATOM 12933 N N . SER A 1 38 ? -1.289 -8.167 8.352 1.00 0.00 38 SER A N 11
ATOM 12934 C CA . SER A 1 38 ? -1.255 -6.792 8.848 1.00 0.00 38 SER A CA 11
ATOM 12935 C C . SER A 1 38 ? -0.360 -5.886 7.996 1.00 0.00 38 SER A C 11
ATOM 12936 O O . SER A 1 38 ? 0.570 -6.356 7.338 1.00 0.00 38 SER A O 11
ATOM 12944 N N . PRO A 1 39 ? -0.639 -4.565 8.006 1.00 0.00 39 PRO A N 11
ATOM 12945 C CA . PRO A 1 39 ? 0.127 -3.561 7.245 1.00 0.00 39 PRO A CA 11
ATOM 12946 C C . PRO A 1 39 ? 1.572 -3.409 7.729 1.00 0.00 39 PRO A C 11
ATOM 12947 O O . PRO A 1 39 ? 2.403 -2.830 7.034 1.00 0.00 39 PRO A O 11
ATOM 12958 N N . GLU A 1 40 ? 1.858 -3.910 8.931 1.00 0.00 40 GLU A N 11
ATOM 12959 C CA . GLU A 1 40 ? 3.198 -3.826 9.517 1.00 0.00 40 GLU A CA 11
ATOM 12960 C C . GLU A 1 40 ? 4.244 -4.555 8.667 1.00 0.00 40 GLU A C 11
ATOM 12961 O O . GLU A 1 40 ? 5.433 -4.246 8.737 1.00 0.00 40 GLU A O 11
ATOM 12973 N N . ASP A 1 41 ? 3.795 -5.521 7.868 1.00 0.00 41 ASP A N 11
ATOM 12974 C CA . ASP A 1 41 ? 4.693 -6.290 7.008 1.00 0.00 41 ASP A CA 11
ATOM 12975 C C . ASP A 1 41 ? 4.638 -5.794 5.565 1.00 0.00 41 ASP A C 11
ATOM 12976 O O . ASP A 1 41 ? 5.591 -5.966 4.804 1.00 0.00 41 ASP A O 11
ATOM 12985 N N . ILE A 1 42 ? 3.520 -5.173 5.196 1.00 0.00 42 ILE A N 11
ATOM 12986 C CA . ILE A 1 42 ? 3.333 -4.662 3.840 1.00 0.00 42 ILE A CA 11
ATOM 12987 C C . ILE A 1 42 ? 3.774 -3.208 3.719 1.00 0.00 42 ILE A C 11
ATOM 12988 O O . ILE A 1 42 ? 3.336 -2.350 4.483 1.00 0.00 42 ILE A O 11
ATOM 13004 N N . LYS A 1 43 ? 4.635 -2.936 2.751 1.00 0.00 43 LYS A N 11
ATOM 13005 C CA . LYS A 1 43 ? 5.111 -1.583 2.523 1.00 0.00 43 LYS A CA 11
ATOM 13006 C C . LYS A 1 43 ? 4.828 -1.152 1.090 1.00 0.00 43 LYS A C 11
ATOM 13007 O O . LYS A 1 43 ? 4.960 -1.940 0.152 1.00 0.00 43 LYS A O 11
ATOM 13026 N N . LEU A 1 44 ? 4.428 0.099 0.933 1.00 0.00 44 LEU A N 11
ATOM 13027 C CA . LEU A 1 44 ? 4.117 0.643 -0.379 1.00 0.00 44 LEU A CA 11
ATOM 13028 C C . LEU A 1 44 ? 5.331 1.359 -0.959 1.00 0.00 44 LEU A C 11
ATOM 13029 O O . LEU A 1 44 ? 6.013 2.109 -0.261 1.00 0.00 44 LEU A O 11
ATOM 13045 N N . THR A 1 45 ? 5.605 1.111 -2.234 1.00 0.00 45 THR A N 11
ATOM 13046 C CA . THR A 1 45 ? 6.736 1.739 -2.903 1.00 0.00 45 THR A CA 11
ATOM 13047 C C . THR A 1 45 ? 6.304 2.351 -4.231 1.00 0.00 45 THR A C 11
ATOM 13048 O O . THR A 1 45 ? 5.714 1.677 -5.076 1.00 0.00 45 THR A O 11
ATOM 13059 N N . HIS A 1 46 ? 6.600 3.634 -4.408 1.00 0.00 46 HIS A N 11
ATOM 13060 C CA . HIS A 1 46 ? 6.237 4.342 -5.631 1.00 0.00 46 HIS A CA 11
ATOM 13061 C C . HIS A 1 46 ? 7.382 5.230 -6.107 1.00 0.00 46 HIS A C 11
ATOM 13062 O O . HIS A 1 46 ? 7.911 6.037 -5.339 1.00 0.00 46 HIS A O 11
ATOM 13077 N N . ASN A 1 47 ? 7.764 5.057 -7.377 1.00 0.00 47 ASN A N 11
ATOM 13078 C CA . ASN A 1 47 ? 8.843 5.836 -7.993 1.00 0.00 47 ASN A CA 11
ATOM 13079 C C . ASN A 1 47 ? 10.189 5.565 -7.319 1.00 0.00 47 ASN A C 11
ATOM 13080 O O . ASN A 1 47 ? 11.087 6.404 -7.349 1.00 0.00 47 ASN A O 11
ATOM 13091 N N . GLY A 1 48 ? 10.315 4.391 -6.707 1.00 0.00 48 GLY A N 11
ATOM 13092 C CA . GLY A 1 48 ? 11.553 4.030 -6.035 1.00 0.00 48 GLY A CA 11
ATOM 13093 C C . GLY A 1 48 ? 11.582 4.462 -4.579 1.00 0.00 48 GLY A C 11
ATOM 13094 O O . GLY A 1 48 ? 12.377 3.947 -3.793 1.00 0.00 48 GLY A O 11
ATOM 13098 N N . LYS A 1 49 ? 10.716 5.405 -4.218 1.00 0.00 49 LYS A N 11
ATOM 13099 C CA . LYS A 1 49 ? 10.654 5.903 -2.848 1.00 0.00 49 LYS A CA 11
ATOM 13100 C C . LYS A 1 49 ? 9.567 5.183 -2.060 1.00 0.00 49 LYS A C 11
ATOM 13101 O O . LYS A 1 49 ? 8.562 4.747 -2.622 1.00 0.00 49 LYS A O 11
ATOM 13120 N N . THR A 1 50 ? 9.778 5.055 -0.757 1.00 0.00 50 THR A N 11
ATOM 13121 C CA . THR A 1 50 ? 8.818 4.386 0.110 1.00 0.00 50 THR A CA 11
ATOM 13122 C C . THR A 1 50 ? 7.892 5.395 0.779 1.00 0.00 50 THR A C 11
ATOM 13123 O O . THR A 1 50 ? 8.230 6.571 0.917 1.00 0.00 50 THR A O 11
ATOM 13134 N N . LEU A 1 51 ? 6.723 4.925 1.189 1.00 0.00 51 LEU A N 11
ATOM 13135 C CA . LEU A 1 51 ? 5.734 5.780 1.834 1.00 0.00 51 LEU A CA 11
ATOM 13136 C C . LEU A 1 51 ? 5.662 5.502 3.331 1.00 0.00 51 LEU A C 11
ATOM 13137 O O . LEU A 1 51 ? 5.636 4.346 3.757 1.00 0.00 51 LEU A O 11
ATOM 13153 N N . ASP A 1 52 ? 5.627 6.571 4.122 1.00 0.00 52 ASP A N 11
ATOM 13154 C CA . ASP A 1 52 ? 5.557 6.450 5.575 1.00 0.00 52 ASP A CA 11
ATOM 13155 C C . ASP A 1 52 ? 4.101 6.468 6.052 1.00 0.00 52 ASP A C 11
ATOM 13156 O O . ASP A 1 52 ? 3.296 7.255 5.559 1.00 0.00 52 ASP A O 11
ATOM 13165 N N . PRO A 1 53 ? 3.751 5.594 7.021 1.00 0.00 53 PRO A N 11
ATOM 13166 C CA . PRO A 1 53 ? 2.385 5.510 7.568 1.00 0.00 53 PRO A CA 11
ATOM 13167 C C . PRO A 1 53 ? 1.939 6.780 8.294 1.00 0.00 53 PRO A C 11
ATOM 13168 O O . PRO A 1 53 ? 0.742 7.028 8.444 1.00 0.00 53 PRO A O 11
ATOM 13179 N N . SER A 1 54 ? 2.903 7.580 8.743 1.00 0.00 54 SER A N 11
ATOM 13180 C CA . SER A 1 54 ? 2.607 8.810 9.474 1.00 0.00 54 SER A CA 11
ATOM 13181 C C . SER A 1 54 ? 2.211 9.952 8.541 1.00 0.00 54 SER A C 11
ATOM 13182 O O . SER A 1 54 ? 1.462 10.847 8.935 1.00 0.00 54 SER A O 11
ATOM 13190 N N . LEU A 1 55 ? 2.707 9.919 7.311 1.00 0.00 55 LEU A N 11
ATOM 13191 C CA . LEU A 1 55 ? 2.424 10.948 6.348 1.00 0.00 55 LEU A CA 11
ATOM 13192 C C . LEU A 1 55 ? 1.095 10.713 5.636 1.00 0.00 55 LEU A C 11
ATOM 13193 O O . LEU A 1 55 ? 0.352 9.784 5.958 1.00 0.00 55 LEU A O 11
ATOM 13209 N N . THR A 1 56 ? 0.811 11.564 4.660 1.00 0.00 56 THR A N 11
ATOM 13210 C CA . THR A 1 56 ? -0.430 11.477 3.901 1.00 0.00 56 THR A CA 11
ATOM 13211 C C . THR A 1 56 ? -0.156 11.164 2.434 1.00 0.00 56 THR A C 11
ATOM 13212 O O . THR A 1 56 ? 0.967 11.319 1.953 1.00 0.00 56 THR A O 11
ATOM 13223 N N . LEU A 1 57 ? -1.195 10.726 1.731 1.00 0.00 57 LEU A N 11
ATOM 13224 C CA . LEU A 1 57 ? -1.082 10.380 0.319 1.00 0.00 57 LEU A CA 11
ATOM 13225 C C . LEU A 1 57 ? -0.951 11.626 -0.558 1.00 0.00 57 LEU A C 11
ATOM 13226 O O . LEU A 1 57 ? -0.305 11.593 -1.605 1.00 0.00 57 LEU A O 11
ATOM 13242 N N . ALA A 1 58 ? -1.562 12.722 -0.119 1.00 0.00 58 ALA A N 11
ATOM 13243 C CA . ALA A 1 58 ? -1.524 13.973 -0.870 1.00 0.00 58 ALA A CA 11
ATOM 13244 C C . ALA A 1 58 ? -0.219 14.741 -0.648 1.00 0.00 58 ALA A C 11
ATOM 13245 O O . ALA A 1 58 ? 0.062 15.706 -1.358 1.00 0.00 58 ALA A O 11
ATOM 13252 N N . GLU A 1 59 ? 0.573 14.310 0.334 1.00 0.00 59 GLU A N 11
ATOM 13253 C CA . GLU A 1 59 ? 1.844 14.969 0.635 1.00 0.00 59 GLU A CA 11
ATOM 13254 C C . GLU A 1 59 ? 2.943 14.470 -0.294 1.00 0.00 59 GLU A C 11
ATOM 13255 O O . GLU A 1 59 ? 3.930 15.165 -0.539 1.00 0.00 59 GLU A O 11
ATOM 13267 N N . TYR A 1 60 ? 2.760 13.262 -0.815 1.00 0.00 60 TYR A N 11
ATOM 13268 C CA . TYR A 1 60 ? 3.730 12.652 -1.707 1.00 0.00 60 TYR A CA 11
ATOM 13269 C C . TYR A 1 60 ? 3.480 13.048 -3.161 1.00 0.00 60 TYR A C 11
ATOM 13270 O O . TYR A 1 60 ? 4.376 12.953 -3.998 1.00 0.00 60 TYR A O 11
ATOM 13288 N N . GLY A 1 61 ? 2.260 13.496 -3.455 1.00 0.00 61 GLY A N 11
ATOM 13289 C CA . GLY A 1 61 ? 1.923 13.895 -4.809 1.00 0.00 61 GLY A CA 11
ATOM 13290 C C . GLY A 1 61 ? 1.468 12.731 -5.664 1.00 0.00 61 GLY A C 11
ATOM 13291 O O . GLY A 1 61 ? 1.896 12.592 -6.808 1.00 0.00 61 GLY A O 11
ATOM 13295 N N . ILE A 1 62 ? 0.596 11.891 -5.115 1.00 0.00 62 ILE A N 11
ATOM 13296 C CA . ILE A 1 62 ? 0.098 10.730 -5.847 1.00 0.00 62 ILE A CA 11
ATOM 13297 C C . ILE A 1 62 ? -1.277 10.999 -6.458 1.00 0.00 62 ILE A C 11
ATOM 13298 O O . ILE A 1 62 ? -2.120 11.661 -5.852 1.00 0.00 62 ILE A O 11
ATOM 13314 N N . THR A 1 63 ? -1.489 10.480 -7.666 1.00 0.00 63 THR A N 11
ATOM 13315 C CA . THR A 1 63 ? -2.754 10.651 -8.375 1.00 0.00 63 THR A CA 11
ATOM 13316 C C . THR A 1 63 ? -3.368 9.288 -8.718 1.00 0.00 63 THR A C 11
ATOM 13317 O O . THR A 1 63 ? -2.641 8.328 -8.987 1.00 0.00 63 THR A O 11
ATOM 13328 N N . PRO A 1 64 ? -4.711 9.169 -8.678 1.00 0.00 64 PRO A N 11
ATOM 13329 C CA . PRO A 1 64 ? -5.400 7.910 -8.995 1.00 0.00 64 PRO A CA 11
ATOM 13330 C C . PRO A 1 64 ? -5.257 7.532 -10.467 1.00 0.00 64 PRO A C 11
ATOM 13331 O O . PRO A 1 64 ? -5.382 8.385 -11.349 1.00 0.00 64 PRO A O 11
ATOM 13342 N N . GLY A 1 65 ? -5.009 6.250 -10.729 1.00 0.00 65 GLY A N 11
ATOM 13343 C CA . GLY A 1 65 ? -4.852 5.790 -12.097 1.00 0.00 65 GLY A CA 11
ATOM 13344 C C . GLY A 1 65 ? -3.429 5.374 -12.410 1.00 0.00 65 GLY A C 11
ATOM 13345 O O . GLY A 1 65 ? -3.110 5.046 -13.552 1.00 0.00 65 GLY A O 11
ATOM 13349 N N . SER A 1 66 ? -2.572 5.394 -11.394 1.00 0.00 66 SER A N 11
ATOM 13350 C CA . SER A 1 66 ? -1.175 5.016 -11.563 1.00 0.00 66 SER A CA 11
ATOM 13351 C C . SER A 1 66 ? -0.943 3.578 -11.098 1.00 0.00 66 SER A C 11
ATOM 13352 O O . SER A 1 66 ? -1.811 2.970 -10.469 1.00 0.00 66 SER A O 11
ATOM 13360 N N . THR A 1 67 ? 0.229 3.044 -11.419 1.00 0.00 67 THR A N 11
ATOM 13361 C CA . THR A 1 67 ? 0.587 1.684 -11.039 1.00 0.00 67 THR A CA 11
ATOM 13362 C C . THR A 1 67 ? 1.359 1.670 -9.721 1.00 0.00 67 THR A C 11
ATOM 13363 O O . THR A 1 67 ? 2.399 2.314 -9.595 1.00 0.00 67 THR A O 11
ATOM 13374 N N . ILE A 1 68 ? 0.842 0.940 -8.738 1.00 0.00 68 ILE A N 11
ATOM 13375 C CA . ILE A 1 68 ? 1.491 0.851 -7.432 1.00 0.00 68 ILE A CA 11
ATOM 13376 C C . ILE A 1 68 ? 1.943 -0.579 -7.151 1.00 0.00 68 ILE A C 11
ATOM 13377 O O . ILE A 1 68 ? 1.198 -1.530 -7.375 1.00 0.00 68 ILE A O 11
ATOM 13393 N N . THR A 1 69 ? 3.171 -0.723 -6.659 1.00 0.00 69 THR A N 11
ATOM 13394 C CA . THR A 1 69 ? 3.725 -2.029 -6.352 1.00 0.00 69 THR A CA 11
ATOM 13395 C C . THR A 1 69 ? 4.000 -2.162 -4.860 1.00 0.00 69 THR A C 11
ATOM 13396 O O . THR A 1 69 ? 4.647 -1.302 -4.259 1.00 0.00 69 THR A O 11
ATOM 13407 N N . LEU A 1 70 ? 3.498 -3.234 -4.260 1.00 0.00 70 LEU A N 11
ATOM 13408 C CA . LEU A 1 70 ? 3.692 -3.467 -2.834 1.00 0.00 70 LEU A CA 11
ATOM 13409 C C . LEU A 1 70 ? 4.796 -4.492 -2.589 1.00 0.00 70 LEU A C 11
ATOM 13410 O O . LEU A 1 70 ? 5.133 -5.279 -3.475 1.00 0.00 70 LEU A O 11
ATOM 13426 N N . GLU A 1 71 ? 5.349 -4.477 -1.382 1.00 0.00 71 GLU A N 11
ATOM 13427 C CA . GLU A 1 71 ? 6.415 -5.403 -1.004 1.00 0.00 71 GLU A CA 11
ATOM 13428 C C . GLU A 1 71 ? 6.222 -5.907 0.424 1.00 0.00 71 GLU A C 11
ATOM 13429 O O . GLU A 1 71 ? 5.687 -5.201 1.275 1.00 0.00 71 GLU A O 11
ATOM 13441 N N . ILE A 1 72 ? 6.658 -7.138 0.673 1.00 0.00 72 ILE A N 11
ATOM 13442 C CA . ILE A 1 72 ? 6.548 -7.747 1.997 1.00 0.00 72 ILE A CA 11
ATOM 13443 C C . ILE A 1 72 ? 7.891 -8.334 2.417 1.00 0.00 72 ILE A C 11
ATOM 13444 O O . ILE A 1 72 ? 8.626 -8.872 1.589 1.00 0.00 72 ILE A O 11
ATOM 13460 N N . LYS A 1 73 ? 8.212 -8.228 3.699 1.00 0.00 73 LYS A N 11
ATOM 13461 C CA . LYS A 1 73 ? 9.471 -8.755 4.215 1.00 0.00 73 LYS A CA 11
ATOM 13462 C C . LYS A 1 73 ? 9.241 -10.062 4.968 1.00 0.00 73 LYS A C 11
ATOM 13463 O O . LYS A 1 73 ? 8.194 -10.261 5.584 1.00 0.00 73 LYS A O 11
ATOM 13482 N N . LYS A 1 74 ? 10.225 -10.951 4.905 1.00 0.00 74 LYS A N 11
ATOM 13483 C CA . LYS A 1 74 ? 10.131 -12.241 5.580 1.00 0.00 74 LYS A CA 11
ATOM 13484 C C . LYS A 1 74 ? 11.315 -12.448 6.519 1.00 0.00 74 LYS A C 11
ATOM 13485 O O . LYS A 1 74 ? 11.144 -12.856 7.668 1.00 0.00 74 LYS A O 11
ATOM 13504 N N . LYS A 1 75 ? 12.512 -12.162 6.019 1.00 0.00 75 LYS A N 11
ATOM 13505 C CA . LYS A 1 75 ? 13.732 -12.316 6.803 1.00 0.00 75 LYS A CA 11
ATOM 13506 C C . LYS A 1 75 ? 14.180 -10.979 7.385 1.00 0.00 75 LYS A C 11
ATOM 13507 O O . LYS A 1 75 ? 14.211 -9.965 6.687 1.00 0.00 75 LYS A O 11
ATOM 13526 N N . GLY A 1 76 ? 14.520 -10.985 8.671 1.00 0.00 76 GLY A N 11
ATOM 13527 C CA . GLY A 1 76 ? 14.968 -9.769 9.327 1.00 0.00 76 GLY A CA 11
ATOM 13528 C C . GLY A 1 76 ? 14.402 -9.622 10.726 1.00 0.00 76 GLY A C 11
ATOM 13529 O O . GLY A 1 76 ? 15.146 -9.396 11.679 1.00 0.00 76 GLY A O 11
ATOM 13533 N N . GLY A 1 77 ? 13.084 -9.750 10.849 1.00 0.00 77 GLY A N 11
ATOM 13534 C CA . GLY A 1 77 ? 12.443 -9.626 12.147 1.00 0.00 77 GLY A CA 11
ATOM 13535 C C . GLY A 1 77 ? 12.123 -10.968 12.770 1.00 0.00 77 GLY A C 11
ATOM 13536 O O . GLY A 1 77 ? 12.394 -11.193 13.948 1.00 0.00 77 GLY A O 11
ATOM 13540 N N . LEU A 1 78 ? 11.541 -11.861 11.973 1.00 0.00 78 LEU A N 11
ATOM 13541 C CA . LEU A 1 78 ? 11.179 -13.191 12.447 1.00 0.00 78 LEU A CA 11
ATOM 13542 C C . LEU A 1 78 ? 12.232 -14.215 12.037 1.00 0.00 78 LEU A C 11
ATOM 13543 O O . LEU A 1 78 ? 12.564 -14.339 10.857 1.00 0.00 78 LEU A O 11
ATOM 13559 N N . GLU A 1 79 ? 12.756 -14.942 13.018 1.00 0.00 79 GLU A N 11
ATOM 13560 C CA . GLU A 1 79 ? 13.772 -15.955 12.763 1.00 0.00 79 GLU A CA 11
ATOM 13561 C C . GLU A 1 79 ? 13.294 -17.330 13.215 1.00 0.00 79 GLU A C 11
ATOM 13562 O O . GLU A 1 79 ? 12.926 -17.469 14.402 1.00 0.00 79 GLU A O 11
ATOM 13575 N N . MET A 1 1 ? -10.479 10.385 -11.849 1.00 0.00 1 MET A N 12
ATOM 13576 C CA . MET A 1 1 ? -10.378 8.954 -11.469 1.00 0.00 1 MET A CA 12
ATOM 13577 C C . MET A 1 1 ? -10.585 8.780 -9.970 1.00 0.00 1 MET A C 12
ATOM 13578 O O . MET A 1 1 ? -10.368 9.708 -9.191 1.00 0.00 1 MET A O 12
ATOM 13594 N N . ASP A 1 2 ? -11.020 7.588 -9.581 1.00 0.00 2 ASP A N 12
ATOM 13595 C CA . ASP A 1 2 ? -11.261 7.275 -8.176 1.00 0.00 2 ASP A CA 12
ATOM 13596 C C . ASP A 1 2 ? -10.752 5.878 -7.838 1.00 0.00 2 ASP A C 12
ATOM 13597 O O . ASP A 1 2 ? -10.663 5.505 -6.669 1.00 0.00 2 ASP A O 12
ATOM 13606 N N . THR A 1 3 ? -10.402 5.112 -8.868 1.00 0.00 3 THR A N 12
ATOM 13607 C CA . THR A 1 3 ? -9.914 3.751 -8.681 1.00 0.00 3 THR A CA 12
ATOM 13608 C C . THR A 1 3 ? -8.418 3.658 -8.954 1.00 0.00 3 THR A C 12
ATOM 13609 O O . THR A 1 3 ? -7.874 4.406 -9.766 1.00 0.00 3 THR A O 12
ATOM 13620 N N . ILE A 1 4 ? -7.761 2.737 -8.259 1.00 0.00 4 ILE A N 12
ATOM 13621 C CA . ILE A 1 4 ? -6.328 2.533 -8.417 1.00 0.00 4 ILE A CA 12
ATOM 13622 C C . ILE A 1 4 ? -6.008 1.056 -8.599 1.00 0.00 4 ILE A C 12
ATOM 13623 O O . ILE A 1 4 ? -6.778 0.188 -8.186 1.00 0.00 4 ILE A O 12
ATOM 13639 N N . ASN A 1 5 ? -4.869 0.783 -9.218 1.00 0.00 5 ASN A N 12
ATOM 13640 C CA . ASN A 1 5 ? -4.431 -0.585 -9.446 1.00 0.00 5 ASN A CA 12
ATOM 13641 C C . ASN A 1 5 ? -3.263 -0.908 -8.517 1.00 0.00 5 ASN A C 12
ATOM 13642 O O . ASN A 1 5 ? -2.286 -0.161 -8.447 1.00 0.00 5 ASN A O 12
ATOM 13653 N N . ILE A 1 6 ? -3.379 -2.006 -7.788 1.00 0.00 6 ILE A N 12
ATOM 13654 C CA . ILE A 1 6 ? -2.332 -2.412 -6.862 1.00 0.00 6 ILE A CA 12
ATOM 13655 C C . ILE A 1 6 ? -1.726 -3.744 -7.284 1.00 0.00 6 ILE A C 12
ATOM 13656 O O . ILE A 1 6 ? -2.383 -4.784 -7.222 1.00 0.00 6 ILE A O 12
ATOM 13672 N N . THR A 1 7 ? -0.476 -3.700 -7.726 1.00 0.00 7 THR A N 12
ATOM 13673 C CA . THR A 1 7 ? 0.222 -4.903 -8.157 1.00 0.00 7 THR A CA 12
ATOM 13674 C C . THR A 1 7 ? 0.966 -5.550 -6.997 1.00 0.00 7 THR A C 12
ATOM 13675 O O . THR A 1 7 ? 1.779 -4.908 -6.329 1.00 0.00 7 THR A O 12
ATOM 13686 N N . LEU A 1 8 ? 0.683 -6.825 -6.761 1.00 0.00 8 LEU A N 12
ATOM 13687 C CA . LEU A 1 8 ? 1.320 -7.567 -5.697 1.00 0.00 8 LEU A CA 12
ATOM 13688 C C . LEU A 1 8 ? 2.463 -8.407 -6.255 1.00 0.00 8 LEU A C 12
ATOM 13689 O O . LEU A 1 8 ? 2.520 -8.647 -7.461 1.00 0.00 8 LEU A O 12
ATOM 13705 N N . PRO A 1 9 ? 3.396 -8.860 -5.395 1.00 0.00 9 PRO A N 12
ATOM 13706 C CA . PRO A 1 9 ? 4.514 -9.706 -5.825 1.00 0.00 9 PRO A CA 12
ATOM 13707 C C . PRO A 1 9 ? 4.049 -11.105 -6.227 1.00 0.00 9 PRO A C 12
ATOM 13708 O O . PRO A 1 9 ? 4.853 -11.945 -6.628 1.00 0.00 9 PRO A O 12
ATOM 13719 N N . ASP A 1 10 ? 2.742 -11.347 -6.121 1.00 0.00 10 ASP A N 12
ATOM 13720 C CA . ASP A 1 10 ? 2.171 -12.640 -6.474 1.00 0.00 10 ASP A CA 12
ATOM 13721 C C . ASP A 1 10 ? 1.734 -12.664 -7.935 1.00 0.00 10 ASP A C 12
ATOM 13722 O O . ASP A 1 10 ? 1.548 -13.730 -8.521 1.00 0.00 10 ASP A O 12
ATOM 13731 N N . GLY A 1 11 ? 1.579 -11.479 -8.519 1.00 0.00 11 GLY A N 12
ATOM 13732 C CA . GLY A 1 11 ? 1.173 -11.386 -9.909 1.00 0.00 11 GLY A CA 12
ATOM 13733 C C . GLY A 1 11 ? -0.296 -11.053 -10.089 1.00 0.00 11 GLY A C 12
ATOM 13734 O O . GLY A 1 11 ? -0.796 -11.042 -11.212 1.00 0.00 11 GLY A O 12
ATOM 13738 N N . LYS A 1 12 ? -0.996 -10.783 -8.990 1.00 0.00 12 LYS A N 12
ATOM 13739 C CA . LYS A 1 12 ? -2.413 -10.443 -9.064 1.00 0.00 12 LYS A CA 12
ATOM 13740 C C . LYS A 1 12 ? -2.636 -8.970 -8.739 1.00 0.00 12 LYS A C 12
ATOM 13741 O O . LYS A 1 12 ? -1.987 -8.408 -7.855 1.00 0.00 12 LYS A O 12
ATOM 13760 N N . THR A 1 13 ? -3.552 -8.351 -9.470 1.00 0.00 13 THR A N 12
ATOM 13761 C CA . THR A 1 13 ? -3.867 -6.942 -9.275 1.00 0.00 13 THR A CA 12
ATOM 13762 C C . THR A 1 13 ? -5.237 -6.772 -8.629 1.00 0.00 13 THR A C 12
ATOM 13763 O O . THR A 1 13 ? -6.119 -7.615 -8.792 1.00 0.00 13 THR A O 12
ATOM 13774 N N . LEU A 1 14 ? -5.407 -5.681 -7.894 1.00 0.00 14 LEU A N 12
ATOM 13775 C CA . LEU A 1 14 ? -6.670 -5.404 -7.224 1.00 0.00 14 LEU A CA 12
ATOM 13776 C C . LEU A 1 14 ? -7.123 -3.973 -7.482 1.00 0.00 14 LEU A C 12
ATOM 13777 O O . LEU A 1 14 ? -6.302 -3.080 -7.679 1.00 0.00 14 LEU A O 12
ATOM 13793 N N . THR A 1 15 ? -8.433 -3.765 -7.492 1.00 0.00 15 THR A N 12
ATOM 13794 C CA . THR A 1 15 ? -8.997 -2.440 -7.716 1.00 0.00 15 THR A CA 12
ATOM 13795 C C . THR A 1 15 ? -9.623 -1.900 -6.435 1.00 0.00 15 THR A C 12
ATOM 13796 O O . THR A 1 15 ? -10.507 -2.528 -5.855 1.00 0.00 15 THR A O 12
ATOM 13807 N N . LEU A 1 16 ? -9.158 -0.737 -5.995 1.00 0.00 16 LEU A N 12
ATOM 13808 C CA . LEU A 1 16 ? -9.676 -0.127 -4.776 1.00 0.00 16 LEU A CA 12
ATOM 13809 C C . LEU A 1 16 ? -10.013 1.346 -4.999 1.00 0.00 16 LEU A C 12
ATOM 13810 O O . LEU A 1 16 ? -9.418 2.007 -5.846 1.00 0.00 16 LEU A O 12
ATOM 13826 N N . THR A 1 17 ? -10.981 1.843 -4.237 1.00 0.00 17 THR A N 12
ATOM 13827 C CA . THR A 1 17 ? -11.400 3.237 -4.339 1.00 0.00 17 THR A CA 12
ATOM 13828 C C . THR A 1 17 ? -10.849 4.050 -3.170 1.00 0.00 17 THR A C 12
ATOM 13829 O O . THR A 1 17 ? -11.123 3.742 -2.010 1.00 0.00 17 THR A O 12
ATOM 13840 N N . VAL A 1 18 ? -10.065 5.079 -3.472 1.00 0.00 18 VAL A N 12
ATOM 13841 C CA . VAL A 1 18 ? -9.472 5.912 -2.430 1.00 0.00 18 VAL A CA 12
ATOM 13842 C C . VAL A 1 18 ? -9.666 7.395 -2.722 1.00 0.00 18 VAL A C 12
ATOM 13843 O O . VAL A 1 18 ? -10.099 7.775 -3.810 1.00 0.00 18 VAL A O 12
ATOM 13856 N N . THR A 1 19 ? -9.339 8.230 -1.739 1.00 0.00 19 THR A N 12
ATOM 13857 C CA . THR A 1 19 ? -9.471 9.678 -1.886 1.00 0.00 19 THR A CA 12
ATOM 13858 C C . THR A 1 19 ? -8.232 10.382 -1.341 1.00 0.00 19 THR A C 12
ATOM 13859 O O . THR A 1 19 ? -7.424 9.773 -0.642 1.00 0.00 19 THR A O 12
ATOM 13870 N N . PRO A 1 20 ? -8.051 11.671 -1.675 1.00 0.00 20 PRO A N 12
ATOM 13871 C CA . PRO A 1 20 ? -6.909 12.465 -1.201 1.00 0.00 20 PRO A CA 12
ATOM 13872 C C . PRO A 1 20 ? -6.939 12.693 0.312 1.00 0.00 20 PRO A C 12
ATOM 13873 O O . PRO A 1 20 ? -5.951 13.133 0.899 1.00 0.00 20 PRO A O 12
ATOM 13884 N N . GLU A 1 21 ? -8.077 12.389 0.939 1.00 0.00 21 GLU A N 12
ATOM 13885 C CA . GLU A 1 21 ? -8.226 12.559 2.381 1.00 0.00 21 GLU A CA 12
ATOM 13886 C C . GLU A 1 21 ? -7.794 11.298 3.125 1.00 0.00 21 GLU A C 12
ATOM 13887 O O . GLU A 1 21 ? -7.731 11.280 4.356 1.00 0.00 21 GLU A O 12
ATOM 13899 N N . PHE A 1 22 ? -7.489 10.248 2.372 1.00 0.00 22 PHE A N 12
ATOM 13900 C CA . PHE A 1 22 ? -7.054 8.995 2.945 1.00 0.00 22 PHE A CA 12
ATOM 13901 C C . PHE A 1 22 ? -5.574 9.065 3.295 1.00 0.00 22 PHE A C 12
ATOM 13902 O O . PHE A 1 22 ? -4.779 9.645 2.554 1.00 0.00 22 PHE A O 12
ATOM 13919 N N . THR A 1 23 ? -5.209 8.498 4.435 1.00 0.00 23 THR A N 12
ATOM 13920 C CA . THR A 1 23 ? -3.816 8.490 4.859 1.00 0.00 23 THR A CA 12
ATOM 13921 C C . THR A 1 23 ? -3.121 7.234 4.351 1.00 0.00 23 THR A C 12
ATOM 13922 O O . THR A 1 23 ? -3.777 6.321 3.846 1.00 0.00 23 THR A O 12
ATOM 13933 N N . VAL A 1 24 ? -1.797 7.188 4.469 1.00 0.00 24 VAL A N 12
ATOM 13934 C CA . VAL A 1 24 ? -1.046 6.017 4.030 1.00 0.00 24 VAL A CA 12
ATOM 13935 C C . VAL A 1 24 ? -1.381 4.819 4.908 1.00 0.00 24 VAL A C 12
ATOM 13936 O O . VAL A 1 24 ? -1.426 3.683 4.440 1.00 0.00 24 VAL A O 12
ATOM 13949 N N . LYS A 1 25 ? -1.637 5.091 6.186 1.00 0.00 25 LYS A N 12
ATOM 13950 C CA . LYS A 1 25 ? -1.986 4.051 7.144 1.00 0.00 25 LYS A CA 12
ATOM 13951 C C . LYS A 1 25 ? -3.387 3.507 6.869 1.00 0.00 25 LYS A C 12
ATOM 13952 O O . LYS A 1 25 ? -3.661 2.329 7.094 1.00 0.00 25 LYS A O 12
ATOM 13971 N N . GLU A 1 26 ? -4.268 4.379 6.380 1.00 0.00 26 GLU A N 12
ATOM 13972 C CA . GLU A 1 26 ? -5.642 3.994 6.070 1.00 0.00 26 GLU A CA 12
ATOM 13973 C C . GLU A 1 26 ? -5.689 3.128 4.821 1.00 0.00 26 GLU A C 12
ATOM 13974 O O . GLU A 1 26 ? -6.289 2.057 4.821 1.00 0.00 26 GLU A O 12
ATOM 13986 N N . LEU A 1 27 ? -5.060 3.603 3.749 1.00 0.00 27 LEU A N 12
ATOM 13987 C CA . LEU A 1 27 ? -5.010 2.863 2.498 1.00 0.00 27 LEU A CA 12
ATOM 13988 C C . LEU A 1 27 ? -4.375 1.484 2.706 1.00 0.00 27 LEU A C 12
ATOM 13989 O O . LEU A 1 27 ? -4.789 0.499 2.091 1.00 0.00 27 LEU A O 12
ATOM 14005 N N . ALA A 1 28 ? -3.378 1.423 3.588 1.00 0.00 28 ALA A N 12
ATOM 14006 C CA . ALA A 1 28 ? -2.676 0.177 3.880 1.00 0.00 28 ALA A CA 12
ATOM 14007 C C . ALA A 1 28 ? -3.537 -0.796 4.688 1.00 0.00 28 ALA A C 12
ATOM 14008 O O . ALA A 1 28 ? -3.475 -2.003 4.470 1.00 0.00 28 ALA A O 12
ATOM 14015 N N . GLU A 1 29 ? -4.339 -0.274 5.617 1.00 0.00 29 GLU A N 12
ATOM 14016 C CA . GLU A 1 29 ? -5.188 -1.124 6.453 1.00 0.00 29 GLU A CA 12
ATOM 14017 C C . GLU A 1 29 ? -6.356 -1.715 5.656 1.00 0.00 29 GLU A C 12
ATOM 14018 O O . GLU A 1 29 ? -6.887 -2.769 6.014 1.00 0.00 29 GLU A O 12
ATOM 14030 N N . GLU A 1 30 ? -6.743 -1.043 4.573 1.00 0.00 30 GLU A N 12
ATOM 14031 C CA . GLU A 1 30 ? -7.837 -1.518 3.732 1.00 0.00 30 GLU A CA 12
ATOM 14032 C C . GLU A 1 30 ? -7.391 -2.699 2.877 1.00 0.00 30 GLU A C 12
ATOM 14033 O O . GLU A 1 30 ? -8.066 -3.725 2.825 1.00 0.00 30 GLU A O 12
ATOM 14045 N N . ILE A 1 31 ? -6.239 -2.560 2.224 1.00 0.00 31 ILE A N 12
ATOM 14046 C CA . ILE A 1 31 ? -5.709 -3.620 1.370 1.00 0.00 31 ILE A CA 12
ATOM 14047 C C . ILE A 1 31 ? -5.241 -4.826 2.194 1.00 0.00 31 ILE A C 12
ATOM 14048 O O . ILE A 1 31 ? -5.358 -5.970 1.752 1.00 0.00 31 ILE A O 12
ATOM 14064 N N . ALA A 1 32 ? -4.730 -4.564 3.398 1.00 0.00 32 ALA A N 12
ATOM 14065 C CA . ALA A 1 32 ? -4.241 -5.623 4.279 1.00 0.00 32 ALA A CA 12
ATOM 14066 C C . ALA A 1 32 ? -5.378 -6.484 4.817 1.00 0.00 32 ALA A C 12
ATOM 14067 O O . ALA A 1 32 ? -5.179 -7.655 5.127 1.00 0.00 32 ALA A O 12
ATOM 14074 N N . ARG A 1 33 ? -6.563 -5.892 4.933 1.00 0.00 33 ARG A N 12
ATOM 14075 C CA . ARG A 1 33 ? -7.735 -6.599 5.445 1.00 0.00 33 ARG A CA 12
ATOM 14076 C C . ARG A 1 33 ? -8.186 -7.721 4.507 1.00 0.00 33 ARG A C 12
ATOM 14077 O O . ARG A 1 33 ? -8.680 -8.754 4.960 1.00 0.00 33 ARG A O 12
ATOM 14098 N N . ARG A 1 34 ? -8.011 -7.514 3.205 1.00 0.00 34 ARG A N 12
ATOM 14099 C CA . ARG A 1 34 ? -8.426 -8.503 2.211 1.00 0.00 34 ARG A CA 12
ATOM 14100 C C . ARG A 1 34 ? -7.377 -9.598 2.029 1.00 0.00 34 ARG A C 12
ATOM 14101 O O . ARG A 1 34 ? -7.693 -10.690 1.556 1.00 0.00 34 ARG A O 12
ATOM 14122 N N . LEU A 1 35 ? -6.134 -9.312 2.407 1.00 0.00 35 LEU A N 12
ATOM 14123 C CA . LEU A 1 35 ? -5.057 -10.289 2.267 1.00 0.00 35 LEU A CA 12
ATOM 14124 C C . LEU A 1 35 ? -4.801 -11.030 3.579 1.00 0.00 35 LEU A C 12
ATOM 14125 O O . LEU A 1 35 ? -4.188 -12.099 3.587 1.00 0.00 35 LEU A O 12
ATOM 14141 N N . GLY A 1 36 ? -5.277 -10.458 4.680 1.00 0.00 36 GLY A N 12
ATOM 14142 C CA . GLY A 1 36 ? -5.101 -11.079 5.980 1.00 0.00 36 GLY A CA 12
ATOM 14143 C C . GLY A 1 36 ? -3.703 -10.895 6.544 1.00 0.00 36 GLY A C 12
ATOM 14144 O O . GLY A 1 36 ? -3.101 -11.848 7.034 1.00 0.00 36 GLY A O 12
ATOM 14148 N N . LEU A 1 37 ? -3.187 -9.668 6.486 1.00 0.00 37 LEU A N 12
ATOM 14149 C CA . LEU A 1 37 ? -1.848 -9.377 7.003 1.00 0.00 37 LEU A CA 12
ATOM 14150 C C . LEU A 1 37 ? -1.866 -8.167 7.931 1.00 0.00 37 LEU A C 12
ATOM 14151 O O . LEU A 1 37 ? -2.902 -7.530 8.126 1.00 0.00 37 LEU A O 12
ATOM 14167 N N . SER A 1 38 ? -0.701 -7.848 8.490 1.00 0.00 38 SER A N 12
ATOM 14168 C CA . SER A 1 38 ? -0.567 -6.713 9.403 1.00 0.00 38 SER A CA 12
ATOM 14169 C C . SER A 1 38 ? 0.152 -5.554 8.717 1.00 0.00 38 SER A C 12
ATOM 14170 O O . SER A 1 38 ? 1.251 -5.726 8.194 1.00 0.00 38 SER A O 12
ATOM 14178 N N . PRO A 1 39 ? -0.461 -4.357 8.726 1.00 0.00 39 PRO A N 12
ATOM 14179 C CA . PRO A 1 39 ? 0.103 -3.151 8.090 1.00 0.00 39 PRO A CA 12
ATOM 14180 C C . PRO A 1 39 ? 1.474 -2.740 8.638 1.00 0.00 39 PRO A C 12
ATOM 14181 O O . PRO A 1 39 ? 2.197 -1.978 7.999 1.00 0.00 39 PRO A O 12
ATOM 14192 N N . GLU A 1 40 ? 1.824 -3.245 9.820 1.00 0.00 40 GLU A N 12
ATOM 14193 C CA . GLU A 1 40 ? 3.104 -2.924 10.448 1.00 0.00 40 GLU A CA 12
ATOM 14194 C C . GLU A 1 40 ? 4.267 -3.660 9.776 1.00 0.00 40 GLU A C 12
ATOM 14195 O O . GLU A 1 40 ? 5.431 -3.315 9.982 1.00 0.00 40 GLU A O 12
ATOM 14207 N N . ASP A 1 41 ? 3.945 -4.670 8.972 1.00 0.00 41 ASP A N 12
ATOM 14208 C CA . ASP A 1 41 ? 4.967 -5.459 8.281 1.00 0.00 41 ASP A CA 12
ATOM 14209 C C . ASP A 1 41 ? 4.974 -5.176 6.780 1.00 0.00 41 ASP A C 12
ATOM 14210 O O . ASP A 1 41 ? 5.967 -5.432 6.096 1.00 0.00 41 ASP A O 12
ATOM 14219 N N . ILE A 1 42 ? 3.865 -4.648 6.270 1.00 0.00 42 ILE A N 12
ATOM 14220 C CA . ILE A 1 42 ? 3.752 -4.337 4.848 1.00 0.00 42 ILE A CA 12
ATOM 14221 C C . ILE A 1 42 ? 4.224 -2.917 4.553 1.00 0.00 42 ILE A C 12
ATOM 14222 O O . ILE A 1 42 ? 3.982 -1.997 5.332 1.00 0.00 42 ILE A O 12
ATOM 14238 N N . LYS A 1 43 ? 4.898 -2.747 3.420 1.00 0.00 43 LYS A N 12
ATOM 14239 C CA . LYS A 1 43 ? 5.395 -1.439 3.023 1.00 0.00 43 LYS A CA 12
ATOM 14240 C C . LYS A 1 43 ? 5.072 -1.149 1.562 1.00 0.00 43 LYS A C 12
ATOM 14241 O O . LYS A 1 43 ? 5.007 -2.056 0.733 1.00 0.00 43 LYS A O 12
ATOM 14260 N N . LEU A 1 44 ? 4.870 0.126 1.257 1.00 0.00 44 LEU A N 12
ATOM 14261 C CA . LEU A 1 44 ? 4.557 0.549 -0.100 1.00 0.00 44 LEU A CA 12
ATOM 14262 C C . LEU A 1 44 ? 5.788 1.160 -0.759 1.00 0.00 44 LEU A C 12
ATOM 14263 O O . LEU A 1 44 ? 6.500 1.952 -0.143 1.00 0.00 44 LEU A O 12
ATOM 14279 N N . THR A 1 45 ? 6.041 0.784 -2.006 1.00 0.00 45 THR A N 12
ATOM 14280 C CA . THR A 1 45 ? 7.192 1.302 -2.733 1.00 0.00 45 THR A CA 12
ATOM 14281 C C . THR A 1 45 ? 6.771 1.996 -4.026 1.00 0.00 45 THR A C 12
ATOM 14282 O O . THR A 1 45 ? 6.097 1.410 -4.871 1.00 0.00 45 THR A O 12
ATOM 14293 N N . HIS A 1 46 ? 7.176 3.252 -4.171 1.00 0.00 46 HIS A N 12
ATOM 14294 C CA . HIS A 1 46 ? 6.847 4.035 -5.354 1.00 0.00 46 HIS A CA 12
ATOM 14295 C C . HIS A 1 46 ? 8.081 4.778 -5.866 1.00 0.00 46 HIS A C 12
ATOM 14296 O O . HIS A 1 46 ? 8.649 5.611 -5.157 1.00 0.00 46 HIS A O 12
ATOM 14311 N N . ASN A 1 47 ? 8.488 4.452 -7.097 1.00 0.00 47 ASN A N 12
ATOM 14312 C CA . ASN A 1 47 ? 9.654 5.072 -7.740 1.00 0.00 47 ASN A CA 12
ATOM 14313 C C . ASN A 1 47 ? 10.948 4.725 -7.008 1.00 0.00 47 ASN A C 12
ATOM 14314 O O . ASN A 1 47 ? 11.927 5.464 -7.079 1.00 0.00 47 ASN A O 12
ATOM 14325 N N . GLY A 1 48 ? 10.943 3.596 -6.306 1.00 0.00 48 GLY A N 12
ATOM 14326 C CA . GLY A 1 48 ? 12.122 3.175 -5.576 1.00 0.00 48 GLY A CA 12
ATOM 14327 C C . GLY A 1 48 ? 12.123 3.650 -4.136 1.00 0.00 48 GLY A C 12
ATOM 14328 O O . GLY A 1 48 ? 12.883 3.142 -3.313 1.00 0.00 48 GLY A O 12
ATOM 14332 N N . LYS A 1 49 ? 11.275 4.630 -3.830 1.00 0.00 49 LYS A N 12
ATOM 14333 C CA . LYS A 1 49 ? 11.189 5.166 -2.476 1.00 0.00 49 LYS A CA 12
ATOM 14334 C C . LYS A 1 49 ? 10.025 4.543 -1.720 1.00 0.00 49 LYS A C 12
ATOM 14335 O O . LYS A 1 49 ? 8.995 4.219 -2.304 1.00 0.00 49 LYS A O 12
ATOM 14354 N N . THR A 1 50 ? 10.197 4.375 -0.417 1.00 0.00 50 THR A N 12
ATOM 14355 C CA . THR A 1 50 ? 9.162 3.788 0.420 1.00 0.00 50 THR A CA 12
ATOM 14356 C C . THR A 1 50 ? 8.308 4.866 1.079 1.00 0.00 50 THR A C 12
ATOM 14357 O O . THR A 1 50 ? 8.778 5.969 1.358 1.00 0.00 50 THR A O 12
ATOM 14368 N N . LEU A 1 51 ? 7.044 4.535 1.315 1.00 0.00 51 LEU A N 12
ATOM 14369 C CA . LEU A 1 51 ? 6.106 5.468 1.932 1.00 0.00 51 LEU A CA 12
ATOM 14370 C C . LEU A 1 51 ? 5.880 5.125 3.401 1.00 0.00 51 LEU A C 12
ATOM 14371 O O . LEU A 1 51 ? 5.705 3.955 3.754 1.00 0.00 51 LEU A O 12
ATOM 14387 N N . ASP A 1 52 ? 5.885 6.145 4.253 1.00 0.00 52 ASP A N 12
ATOM 14388 C CA . ASP A 1 52 ? 5.680 5.942 5.681 1.00 0.00 52 ASP A CA 12
ATOM 14389 C C . ASP A 1 52 ? 4.202 6.091 6.050 1.00 0.00 52 ASP A C 12
ATOM 14390 O O . ASP A 1 52 ? 3.504 6.946 5.505 1.00 0.00 52 ASP A O 12
ATOM 14399 N N . PRO A 1 53 ? 3.709 5.251 6.983 1.00 0.00 53 PRO A N 12
ATOM 14400 C CA . PRO A 1 53 ? 2.303 5.273 7.427 1.00 0.00 53 PRO A CA 12
ATOM 14401 C C . PRO A 1 53 ? 1.916 6.554 8.167 1.00 0.00 53 PRO A C 12
ATOM 14402 O O . PRO A 1 53 ? 0.738 6.901 8.243 1.00 0.00 53 PRO A O 12
ATOM 14413 N N . SER A 1 54 ? 2.910 7.249 8.713 1.00 0.00 54 SER A N 12
ATOM 14414 C CA . SER A 1 54 ? 2.669 8.475 9.470 1.00 0.00 54 SER A CA 12
ATOM 14415 C C . SER A 1 54 ? 2.359 9.668 8.568 1.00 0.00 54 SER A C 12
ATOM 14416 O O . SER A 1 54 ? 1.706 10.621 8.997 1.00 0.00 54 SER A O 12
ATOM 14424 N N . LEU A 1 55 ? 2.818 9.622 7.324 1.00 0.00 55 LEU A N 12
ATOM 14425 C CA . LEU A 1 55 ? 2.604 10.702 6.401 1.00 0.00 55 LEU A CA 12
ATOM 14426 C C . LEU A 1 55 ? 1.284 10.556 5.649 1.00 0.00 55 LEU A C 12
ATOM 14427 O O . LEU A 1 55 ? 0.486 9.659 5.922 1.00 0.00 55 LEU A O 12
ATOM 14443 N N . THR A 1 56 ? 1.068 11.457 4.698 1.00 0.00 56 THR A N 12
ATOM 14444 C CA . THR A 1 56 ? -0.153 11.461 3.901 1.00 0.00 56 THR A CA 12
ATOM 14445 C C . THR A 1 56 ? 0.145 11.181 2.430 1.00 0.00 56 THR A C 12
ATOM 14446 O O . THR A 1 56 ? 1.261 11.395 1.958 1.00 0.00 56 THR A O 12
ATOM 14457 N N . LEU A 1 57 ? -0.869 10.700 1.714 1.00 0.00 57 LEU A N 12
ATOM 14458 C CA . LEU A 1 57 ? -0.728 10.376 0.296 1.00 0.00 57 LEU A CA 12
ATOM 14459 C C . LEU A 1 57 ? -0.654 11.635 -0.569 1.00 0.00 57 LEU A C 12
ATOM 14460 O O . LEU A 1 57 ? 0.010 11.647 -1.607 1.00 0.00 57 LEU A O 12
ATOM 14476 N N . ALA A 1 58 ? -1.333 12.692 -0.132 1.00 0.00 58 ALA A N 12
ATOM 14477 C CA . ALA A 1 58 ? -1.359 13.951 -0.871 1.00 0.00 58 ALA A CA 12
ATOM 14478 C C . ALA A 1 58 ? -0.047 14.728 -0.740 1.00 0.00 58 ALA A C 12
ATOM 14479 O O . ALA A 1 58 ? 0.227 15.626 -1.536 1.00 0.00 58 ALA A O 12
ATOM 14486 N N . GLU A 1 59 ? 0.764 14.376 0.257 1.00 0.00 59 GLU A N 12
ATOM 14487 C CA . GLU A 1 59 ? 2.041 15.051 0.475 1.00 0.00 59 GLU A CA 12
ATOM 14488 C C . GLU A 1 59 ? 3.119 14.473 -0.435 1.00 0.00 59 GLU A C 12
ATOM 14489 O O . GLU A 1 59 ? 4.141 15.109 -0.693 1.00 0.00 59 GLU A O 12
ATOM 14501 N N . TYR A 1 60 ? 2.875 13.263 -0.927 1.00 0.00 60 TYR A N 12
ATOM 14502 C CA . TYR A 1 60 ? 3.813 12.585 -1.801 1.00 0.00 60 TYR A CA 12
ATOM 14503 C C . TYR A 1 60 ? 3.533 12.909 -3.267 1.00 0.00 60 TYR A C 12
ATOM 14504 O O . TYR A 1 60 ? 4.404 12.751 -4.123 1.00 0.00 60 TYR A O 12
ATOM 14522 N N . GLY A 1 61 ? 2.316 13.367 -3.550 1.00 0.00 61 GLY A N 12
ATOM 14523 C CA . GLY A 1 61 ? 1.945 13.703 -4.912 1.00 0.00 61 GLY A CA 12
ATOM 14524 C C . GLY A 1 61 ? 1.405 12.512 -5.680 1.00 0.00 61 GLY A C 12
ATOM 14525 O O . GLY A 1 61 ? 1.784 12.284 -6.827 1.00 0.00 61 GLY A O 12
ATOM 14529 N N . ILE A 1 62 ? 0.516 11.747 -5.048 1.00 0.00 62 ILE A N 12
ATOM 14530 C CA . ILE A 1 62 ? -0.073 10.575 -5.692 1.00 0.00 62 ILE A CA 12
ATOM 14531 C C . ILE A 1 62 ? -1.525 10.828 -6.094 1.00 0.00 62 ILE A C 12
ATOM 14532 O O . ILE A 1 62 ? -2.308 11.378 -5.320 1.00 0.00 62 ILE A O 12
ATOM 14548 N N . THR A 1 63 ? -1.876 10.415 -7.311 1.00 0.00 63 THR A N 12
ATOM 14549 C CA . THR A 1 63 ? -3.232 10.585 -7.819 1.00 0.00 63 THR A CA 12
ATOM 14550 C C . THR A 1 63 ? -3.805 9.244 -8.287 1.00 0.00 63 THR A C 12
ATOM 14551 O O . THR A 1 63 ? -3.053 8.328 -8.625 1.00 0.00 63 THR A O 12
ATOM 14562 N N . PRO A 1 64 ? -5.142 9.106 -8.308 1.00 0.00 64 PRO A N 12
ATOM 14563 C CA . PRO A 1 64 ? -5.803 7.871 -8.740 1.00 0.00 64 PRO A CA 12
ATOM 14564 C C . PRO A 1 64 ? -5.651 7.635 -10.239 1.00 0.00 64 PRO A C 12
ATOM 14565 O O . PRO A 1 64 ? -5.746 8.570 -11.034 1.00 0.00 64 PRO A O 12
ATOM 14576 N N . GLY A 1 65 ? -5.413 6.383 -10.620 1.00 0.00 65 GLY A N 12
ATOM 14577 C CA . GLY A 1 65 ? -5.250 6.060 -12.024 1.00 0.00 65 GLY A CA 12
ATOM 14578 C C . GLY A 1 65 ? -3.822 5.688 -12.370 1.00 0.00 65 GLY A C 12
ATOM 14579 O O . GLY A 1 65 ? -3.533 5.286 -13.496 1.00 0.00 65 GLY A O 12
ATOM 14583 N N . SER A 1 66 ? -2.927 5.832 -11.398 1.00 0.00 66 SER A N 12
ATOM 14584 C CA . SER A 1 66 ? -1.522 5.505 -11.599 1.00 0.00 66 SER A CA 12
ATOM 14585 C C . SER A 1 66 ? -1.232 4.081 -11.136 1.00 0.00 66 SER A C 12
ATOM 14586 O O . SER A 1 66 ? -2.037 3.466 -10.436 1.00 0.00 66 SER A O 12
ATOM 14594 N N . THR A 1 67 ? -0.080 3.560 -11.540 1.00 0.00 67 THR A N 12
ATOM 14595 C CA . THR A 1 67 ? 0.325 2.212 -11.169 1.00 0.00 67 THR A CA 12
ATOM 14596 C C . THR A 1 67 ? 1.139 2.229 -9.876 1.00 0.00 67 THR A C 12
ATOM 14597 O O . THR A 1 67 ? 2.130 2.950 -9.761 1.00 0.00 67 THR A O 12
ATOM 14608 N N . ILE A 1 68 ? 0.708 1.438 -8.895 1.00 0.00 68 ILE A N 12
ATOM 14609 C CA . ILE A 1 68 ? 1.396 1.371 -7.608 1.00 0.00 68 ILE A CA 12
ATOM 14610 C C . ILE A 1 68 ? 2.006 -0.013 -7.384 1.00 0.00 68 ILE A C 12
ATOM 14611 O O . ILE A 1 68 ? 1.440 -1.027 -7.801 1.00 0.00 68 ILE A O 12
ATOM 14627 N N . THR A 1 69 ? 3.159 -0.044 -6.724 1.00 0.00 69 THR A N 12
ATOM 14628 C CA . THR A 1 69 ? 3.859 -1.291 -6.445 1.00 0.00 69 THR A CA 12
ATOM 14629 C C . THR A 1 69 ? 3.854 -1.584 -4.950 1.00 0.00 69 THR A C 12
ATOM 14630 O O . THR A 1 69 ? 4.410 -0.827 -4.156 1.00 0.00 69 THR A O 12
ATOM 14641 N N . LEU A 1 70 ? 3.220 -2.683 -4.571 1.00 0.00 70 LEU A N 12
ATOM 14642 C CA . LEU A 1 70 ? 3.142 -3.065 -3.169 1.00 0.00 70 LEU A CA 12
ATOM 14643 C C . LEU A 1 70 ? 4.042 -4.264 -2.882 1.00 0.00 70 LEU A C 12
ATOM 14644 O O . LEU A 1 70 ? 4.137 -5.188 -3.691 1.00 0.00 70 LEU A O 12
ATOM 14660 N N . GLU A 1 71 ? 4.702 -4.245 -1.727 1.00 0.00 71 GLU A N 12
ATOM 14661 C CA . GLU A 1 71 ? 5.598 -5.329 -1.335 1.00 0.00 71 GLU A CA 12
ATOM 14662 C C . GLU A 1 71 ? 5.329 -5.774 0.102 1.00 0.00 71 GLU A C 12
ATOM 14663 O O . GLU A 1 71 ? 5.008 -4.957 0.962 1.00 0.00 71 GLU A O 12
ATOM 14675 N N . ILE A 1 72 ? 5.463 -7.074 0.354 1.00 0.00 72 ILE A N 12
ATOM 14676 C CA . ILE A 1 72 ? 5.242 -7.623 1.690 1.00 0.00 72 ILE A CA 12
ATOM 14677 C C . ILE A 1 72 ? 6.506 -8.305 2.207 1.00 0.00 72 ILE A C 12
ATOM 14678 O O . ILE A 1 72 ? 7.167 -9.041 1.473 1.00 0.00 72 ILE A O 12
ATOM 14694 N N . LYS A 1 73 ? 6.839 -8.058 3.469 1.00 0.00 73 LYS A N 12
ATOM 14695 C CA . LYS A 1 73 ? 8.026 -8.648 4.073 1.00 0.00 73 LYS A CA 12
ATOM 14696 C C . LYS A 1 73 ? 7.670 -9.876 4.901 1.00 0.00 73 LYS A C 12
ATOM 14697 O O . LYS A 1 73 ? 6.732 -9.851 5.698 1.00 0.00 73 LYS A O 12
ATOM 14716 N N . LYS A 1 74 ? 8.424 -10.950 4.703 1.00 0.00 74 LYS A N 12
ATOM 14717 C CA . LYS A 1 74 ? 8.194 -12.185 5.441 1.00 0.00 74 LYS A CA 12
ATOM 14718 C C . LYS A 1 74 ? 9.305 -12.409 6.456 1.00 0.00 74 LYS A C 12
ATOM 14719 O O . LYS A 1 74 ? 9.035 -12.614 7.639 1.00 0.00 74 LYS A O 12
ATOM 14738 N N . LYS A 1 75 ? 10.550 -12.365 5.965 1.00 0.00 75 LYS A N 12
ATOM 14739 C CA . LYS A 1 75 ? 11.750 -12.545 6.791 1.00 0.00 75 LYS A CA 12
ATOM 14740 C C . LYS A 1 75 ? 11.922 -13.997 7.237 1.00 0.00 75 LYS A C 12
ATOM 14741 O O . LYS A 1 75 ? 11.037 -14.588 7.856 1.00 0.00 75 LYS A O 12
ATOM 14760 N N . GLY A 1 76 ? 13.076 -14.570 6.920 1.00 0.00 76 GLY A N 12
ATOM 14761 C CA . GLY A 1 76 ? 13.346 -15.943 7.294 1.00 0.00 76 GLY A CA 12
ATOM 14762 C C . GLY A 1 76 ? 14.766 -16.363 6.976 1.00 0.00 76 GLY A C 12
ATOM 14763 O O . GLY A 1 76 ? 15.702 -15.578 7.129 1.00 0.00 76 GLY A O 12
ATOM 14767 N N . GLY A 1 77 ? 14.926 -17.603 6.530 1.00 0.00 77 GLY A N 12
ATOM 14768 C CA . GLY A 1 77 ? 16.244 -18.112 6.195 1.00 0.00 77 GLY A CA 12
ATOM 14769 C C . GLY A 1 77 ? 16.326 -19.620 6.318 1.00 0.00 77 GLY A C 12
ATOM 14770 O O . GLY A 1 77 ? 15.633 -20.222 7.138 1.00 0.00 77 GLY A O 12
ATOM 14774 N N . LEU A 1 78 ? 17.174 -20.232 5.500 1.00 0.00 78 LEU A N 12
ATOM 14775 C CA . LEU A 1 78 ? 17.346 -21.678 5.518 1.00 0.00 78 LEU A CA 12
ATOM 14776 C C . LEU A 1 78 ? 18.656 -22.058 6.198 1.00 0.00 78 LEU A C 12
ATOM 14777 O O . LEU A 1 78 ? 19.717 -21.532 5.860 1.00 0.00 78 LEU A O 12
ATOM 14793 N N . GLU A 1 79 ? 18.576 -22.972 7.160 1.00 0.00 79 GLU A N 12
ATOM 14794 C CA . GLU A 1 79 ? 19.756 -23.420 7.889 1.00 0.00 79 GLU A CA 12
ATOM 14795 C C . GLU A 1 79 ? 19.875 -24.941 7.849 1.00 0.00 79 GLU A C 12
ATOM 14796 O O . GLU A 1 79 ? 18.907 -25.621 8.256 1.00 0.00 79 GLU A O 12
ATOM 14809 N N . MET A 1 1 ? -8.674 7.935 -12.288 1.00 0.00 1 MET A N 13
ATOM 14810 C CA . MET A 1 1 ? -9.217 9.228 -11.801 1.00 0.00 1 MET A CA 13
ATOM 14811 C C . MET A 1 1 ? -9.650 9.124 -10.343 1.00 0.00 1 MET A C 13
ATOM 14812 O O . MET A 1 1 ? -9.502 10.077 -9.576 1.00 0.00 1 MET A O 13
ATOM 14828 N N . ASP A 1 2 ? -10.184 7.964 -9.968 1.00 0.00 2 ASP A N 13
ATOM 14829 C CA . ASP A 1 2 ? -10.640 7.732 -8.598 1.00 0.00 2 ASP A CA 13
ATOM 14830 C C . ASP A 1 2 ? -10.213 6.353 -8.100 1.00 0.00 2 ASP A C 13
ATOM 14831 O O . ASP A 1 2 ? -10.201 6.095 -6.897 1.00 0.00 2 ASP A O 13
ATOM 14840 N N . THR A 1 3 ? -9.861 5.472 -9.033 1.00 0.00 3 THR A N 13
ATOM 14841 C CA . THR A 1 3 ? -9.446 4.115 -8.690 1.00 0.00 3 THR A CA 13
ATOM 14842 C C . THR A 1 3 ? -7.950 3.909 -8.913 1.00 0.00 3 THR A C 13
ATOM 14843 O O . THR A 1 3 ? -7.337 4.566 -9.756 1.00 0.00 3 THR A O 13
ATOM 14854 N N . ILE A 1 4 ? -7.372 2.989 -8.145 1.00 0.00 4 ILE A N 13
ATOM 14855 C CA . ILE A 1 4 ? -5.949 2.677 -8.239 1.00 0.00 4 ILE A CA 13
ATOM 14856 C C . ILE A 1 4 ? -5.724 1.169 -8.311 1.00 0.00 4 ILE A C 13
ATOM 14857 O O . ILE A 1 4 ? -6.584 0.386 -7.912 1.00 0.00 4 ILE A O 13
ATOM 14873 N N . ASN A 1 5 ? -4.563 0.771 -8.823 1.00 0.00 5 ASN A N 13
ATOM 14874 C CA . ASN A 1 5 ? -4.215 -0.628 -8.942 1.00 0.00 5 ASN A CA 13
ATOM 14875 C C . ASN A 1 5 ? -3.232 -1.047 -7.856 1.00 0.00 5 ASN A C 13
ATOM 14876 O O . ASN A 1 5 ? -2.470 -0.228 -7.349 1.00 0.00 5 ASN A O 13
ATOM 14887 N N . ILE A 1 6 ? -3.255 -2.327 -7.518 1.00 0.00 6 ILE A N 13
ATOM 14888 C CA . ILE A 1 6 ? -2.371 -2.879 -6.491 1.00 0.00 6 ILE A CA 13
ATOM 14889 C C . ILE A 1 6 ? -1.801 -4.216 -6.954 1.00 0.00 6 ILE A C 13
ATOM 14890 O O . ILE A 1 6 ? -2.549 -5.139 -7.271 1.00 0.00 6 ILE A O 13
ATOM 14906 N N . THR A 1 7 ? -0.474 -4.315 -7.000 1.00 0.00 7 THR A N 13
ATOM 14907 C CA . THR A 1 7 ? 0.185 -5.545 -7.429 1.00 0.00 7 THR A CA 13
ATOM 14908 C C . THR A 1 7 ? 0.776 -6.299 -6.244 1.00 0.00 7 THR A C 13
ATOM 14909 O O . THR A 1 7 ? 1.718 -5.833 -5.603 1.00 0.00 7 THR A O 13
ATOM 14920 N N . LEU A 1 8 ? 0.201 -7.460 -5.952 1.00 0.00 8 LEU A N 13
ATOM 14921 C CA . LEU A 1 8 ? 0.660 -8.297 -4.855 1.00 0.00 8 LEU A CA 13
ATOM 14922 C C . LEU A 1 8 ? 1.615 -9.381 -5.350 1.00 0.00 8 LEU A C 13
ATOM 14923 O O . LEU A 1 8 ? 1.694 -9.631 -6.552 1.00 0.00 8 LEU A O 13
ATOM 14939 N N . PRO A 1 9 ? 2.376 -10.024 -4.429 1.00 0.00 9 PRO A N 13
ATOM 14940 C CA . PRO A 1 9 ? 3.327 -11.097 -4.776 1.00 0.00 9 PRO A CA 13
ATOM 14941 C C . PRO A 1 9 ? 2.695 -12.242 -5.568 1.00 0.00 9 PRO A C 13
ATOM 14942 O O . PRO A 1 9 ? 3.396 -12.964 -6.277 1.00 0.00 9 PRO A O 13
ATOM 14953 N N . ASP A 1 10 ? 1.372 -12.411 -5.450 1.00 0.00 10 ASP A N 13
ATOM 14954 C CA . ASP A 1 10 ? 0.665 -13.464 -6.179 1.00 0.00 10 ASP A CA 13
ATOM 14955 C C . ASP A 1 10 ? 0.687 -13.184 -7.680 1.00 0.00 10 ASP A C 13
ATOM 14956 O O . ASP A 1 10 ? 0.575 -14.104 -8.494 1.00 0.00 10 ASP A O 13
ATOM 14965 N N . GLY A 1 11 ? 0.836 -11.911 -8.042 1.00 0.00 11 GLY A N 13
ATOM 14966 C CA . GLY A 1 11 ? 0.909 -11.546 -9.448 1.00 0.00 11 GLY A CA 13
ATOM 14967 C C . GLY A 1 11 ? -0.369 -10.957 -10.010 1.00 0.00 11 GLY A C 13
ATOM 14968 O O . GLY A 1 11 ? -0.388 -10.509 -11.156 1.00 0.00 11 GLY A O 13
ATOM 14972 N N . LYS A 1 12 ? -1.440 -10.950 -9.224 1.00 0.00 12 LYS A N 13
ATOM 14973 C CA . LYS A 1 12 ? -2.708 -10.391 -9.682 1.00 0.00 12 LYS A CA 13
ATOM 14974 C C . LYS A 1 12 ? -2.831 -8.935 -9.245 1.00 0.00 12 LYS A C 13
ATOM 14975 O O . LYS A 1 12 ? -2.049 -8.456 -8.423 1.00 0.00 12 LYS A O 13
ATOM 14994 N N . THR A 1 13 ? -3.808 -8.230 -9.803 1.00 0.00 13 THR A N 13
ATOM 14995 C CA . THR A 1 13 ? -4.012 -6.827 -9.472 1.00 0.00 13 THR A CA 13
ATOM 14996 C C . THR A 1 13 ? -5.373 -6.591 -8.831 1.00 0.00 13 THR A C 13
ATOM 14997 O O . THR A 1 13 ? -6.333 -7.314 -9.097 1.00 0.00 13 THR A O 13
ATOM 15008 N N . LEU A 1 14 ? -5.439 -5.569 -7.984 1.00 0.00 14 LEU A N 13
ATOM 15009 C CA . LEU A 1 14 ? -6.668 -5.210 -7.288 1.00 0.00 14 LEU A CA 13
ATOM 15010 C C . LEU A 1 14 ? -6.982 -3.730 -7.500 1.00 0.00 14 LEU A C 13
ATOM 15011 O O . LEU A 1 14 ? -6.075 -2.920 -7.677 1.00 0.00 14 LEU A O 13
ATOM 15027 N N . THR A 1 15 ? -8.266 -3.385 -7.490 1.00 0.00 15 THR A N 13
ATOM 15028 C CA . THR A 1 15 ? -8.681 -2.000 -7.679 1.00 0.00 15 THR A CA 13
ATOM 15029 C C . THR A 1 15 ? -9.336 -1.443 -6.417 1.00 0.00 15 THR A C 13
ATOM 15030 O O . THR A 1 15 ? -10.315 -1.997 -5.918 1.00 0.00 15 THR A O 13
ATOM 15041 N N . LEU A 1 16 ? -8.783 -0.346 -5.906 1.00 0.00 16 LEU A N 13
ATOM 15042 C CA . LEU A 1 16 ? -9.313 0.290 -4.702 1.00 0.00 16 LEU A CA 13
ATOM 15043 C C . LEU A 1 16 ? -9.554 1.779 -4.940 1.00 0.00 16 LEU A C 13
ATOM 15044 O O . LEU A 1 16 ? -9.068 2.342 -5.919 1.00 0.00 16 LEU A O 13
ATOM 15060 N N . THR A 1 17 ? -10.317 2.405 -4.048 1.00 0.00 17 THR A N 13
ATOM 15061 C CA . THR A 1 17 ? -10.614 3.831 -4.157 1.00 0.00 17 THR A CA 13
ATOM 15062 C C . THR A 1 17 ? -9.716 4.641 -3.222 1.00 0.00 17 THR A C 13
ATOM 15063 O O . THR A 1 17 ? -9.485 4.247 -2.079 1.00 0.00 17 THR A O 13
ATOM 15074 N N . VAL A 1 18 ? -9.208 5.769 -3.713 1.00 0.00 18 VAL A N 13
ATOM 15075 C CA . VAL A 1 18 ? -8.329 6.622 -2.913 1.00 0.00 18 VAL A CA 13
ATOM 15076 C C . VAL A 1 18 ? -8.900 8.025 -2.759 1.00 0.00 18 VAL A C 13
ATOM 15077 O O . VAL A 1 18 ? -9.613 8.517 -3.635 1.00 0.00 18 VAL A O 13
ATOM 15090 N N . THR A 1 19 ? -8.579 8.660 -1.633 1.00 0.00 19 THR A N 13
ATOM 15091 C CA . THR A 1 19 ? -9.032 10.017 -1.353 1.00 0.00 19 THR A CA 13
ATOM 15092 C C . THR A 1 19 ? -7.906 10.833 -0.722 1.00 0.00 19 THR A C 13
ATOM 15093 O O . THR A 1 19 ? -6.981 10.267 -0.140 1.00 0.00 19 THR A O 13
ATOM 15104 N N . PRO A 1 20 ? -7.964 12.176 -0.831 1.00 0.00 20 PRO A N 13
ATOM 15105 C CA . PRO A 1 20 ? -6.943 13.063 -0.260 1.00 0.00 20 PRO A CA 13
ATOM 15106 C C . PRO A 1 20 ? -7.029 13.152 1.263 1.00 0.00 20 PRO A C 13
ATOM 15107 O O . PRO A 1 20 ? -6.168 13.755 1.905 1.00 0.00 20 PRO A O 13
ATOM 15118 N N . GLU A 1 21 ? -8.071 12.551 1.834 1.00 0.00 21 GLU A N 13
ATOM 15119 C CA . GLU A 1 21 ? -8.268 12.564 3.279 1.00 0.00 21 GLU A CA 13
ATOM 15120 C C . GLU A 1 21 ? -7.767 11.272 3.921 1.00 0.00 21 GLU A C 13
ATOM 15121 O O . GLU A 1 21 ? -7.642 11.189 5.145 1.00 0.00 21 GLU A O 13
ATOM 15133 N N . PHE A 1 22 ? -7.475 10.265 3.098 1.00 0.00 22 PHE A N 13
ATOM 15134 C CA . PHE A 1 22 ? -6.987 8.996 3.606 1.00 0.00 22 PHE A CA 13
ATOM 15135 C C . PHE A 1 22 ? -5.481 9.040 3.800 1.00 0.00 22 PHE A C 13
ATOM 15136 O O . PHE A 1 22 ? -4.753 9.617 2.990 1.00 0.00 22 PHE A O 13
ATOM 15153 N N . THR A 1 23 ? -5.020 8.442 4.886 1.00 0.00 23 THR A N 13
ATOM 15154 C CA . THR A 1 23 ? -3.599 8.388 5.173 1.00 0.00 23 THR A CA 13
ATOM 15155 C C . THR A 1 23 ? -3.017 7.097 4.622 1.00 0.00 23 THR A C 13
ATOM 15156 O O . THR A 1 23 ? -3.761 6.206 4.202 1.00 0.00 23 THR A O 13
ATOM 15167 N N . VAL A 1 24 ? -1.694 6.993 4.609 1.00 0.00 24 VAL A N 13
ATOM 15168 C CA . VAL A 1 24 ? -1.037 5.790 4.113 1.00 0.00 24 VAL A CA 13
ATOM 15169 C C . VAL A 1 24 ? -1.310 4.613 5.051 1.00 0.00 24 VAL A C 13
ATOM 15170 O O . VAL A 1 24 ? -1.380 3.465 4.618 1.00 0.00 24 VAL A O 13
ATOM 15183 N N . LYS A 1 25 ? -1.483 4.921 6.335 1.00 0.00 25 LYS A N 13
ATOM 15184 C CA . LYS A 1 25 ? -1.759 3.905 7.347 1.00 0.00 25 LYS A CA 13
ATOM 15185 C C . LYS A 1 25 ? -3.173 3.349 7.198 1.00 0.00 25 LYS A C 13
ATOM 15186 O O . LYS A 1 25 ? -3.397 2.147 7.356 1.00 0.00 25 LYS A O 13
ATOM 15205 N N . GLU A 1 26 ? -4.124 4.237 6.897 1.00 0.00 26 GLU A N 13
ATOM 15206 C CA . GLU A 1 26 ? -5.519 3.845 6.728 1.00 0.00 26 GLU A CA 13
ATOM 15207 C C . GLU A 1 26 ? -5.709 3.048 5.444 1.00 0.00 26 GLU A C 13
ATOM 15208 O O . GLU A 1 26 ? -6.337 1.993 5.451 1.00 0.00 26 GLU A O 13
ATOM 15220 N N . LEU A 1 27 ? -5.176 3.561 4.334 1.00 0.00 27 LEU A N 13
ATOM 15221 C CA . LEU A 1 27 ? -5.275 2.873 3.053 1.00 0.00 27 LEU A CA 13
ATOM 15222 C C . LEU A 1 27 ? -4.611 1.493 3.111 1.00 0.00 27 LEU A C 13
ATOM 15223 O O . LEU A 1 27 ? -5.050 0.558 2.436 1.00 0.00 27 LEU A O 13
ATOM 15239 N N . ALA A 1 28 ? -3.555 1.375 3.918 1.00 0.00 28 ALA A N 13
ATOM 15240 C CA . ALA A 1 28 ? -2.832 0.115 4.069 1.00 0.00 28 ALA A CA 13
ATOM 15241 C C . ALA A 1 28 ? -3.638 -0.915 4.858 1.00 0.00 28 ALA A C 13
ATOM 15242 O O . ALA A 1 28 ? -3.592 -2.104 4.551 1.00 0.00 28 ALA A O 13
ATOM 15249 N N . GLU A 1 29 ? -4.374 -0.462 5.877 1.00 0.00 29 GLU A N 13
ATOM 15250 C CA . GLU A 1 29 ? -5.173 -1.370 6.702 1.00 0.00 29 GLU A CA 13
ATOM 15251 C C . GLU A 1 29 ? -6.388 -1.912 5.938 1.00 0.00 29 GLU A C 13
ATOM 15252 O O . GLU A 1 29 ? -6.898 -2.986 6.262 1.00 0.00 29 GLU A O 13
ATOM 15264 N N . GLU A 1 30 ? -6.845 -1.169 4.928 1.00 0.00 30 GLU A N 13
ATOM 15265 C CA . GLU A 1 30 ? -7.985 -1.588 4.120 1.00 0.00 30 GLU A CA 13
ATOM 15266 C C . GLU A 1 30 ? -7.605 -2.759 3.217 1.00 0.00 30 GLU A C 13
ATOM 15267 O O . GLU A 1 30 ? -8.277 -3.788 3.205 1.00 0.00 30 GLU A O 13
ATOM 15279 N N . ILE A 1 31 ? -6.509 -2.592 2.478 1.00 0.00 31 ILE A N 13
ATOM 15280 C CA . ILE A 1 31 ? -6.022 -3.621 1.563 1.00 0.00 31 ILE A CA 13
ATOM 15281 C C . ILE A 1 31 ? -5.484 -4.849 2.314 1.00 0.00 31 ILE A C 13
ATOM 15282 O O . ILE A 1 31 ? -5.606 -5.978 1.839 1.00 0.00 31 ILE A O 13
ATOM 15298 N N . ALA A 1 32 ? -4.906 -4.620 3.495 1.00 0.00 32 ALA A N 13
ATOM 15299 C CA . ALA A 1 32 ? -4.344 -5.701 4.304 1.00 0.00 32 ALA A CA 13
ATOM 15300 C C . ALA A 1 32 ? -5.429 -6.614 4.862 1.00 0.00 32 ALA A C 13
ATOM 15301 O O . ALA A 1 32 ? -5.189 -7.797 5.098 1.00 0.00 32 ALA A O 13
ATOM 15308 N N . ARG A 1 33 ? -6.621 -6.059 5.070 1.00 0.00 33 ARG A N 13
ATOM 15309 C CA . ARG A 1 33 ? -7.746 -6.821 5.610 1.00 0.00 33 ARG A CA 13
ATOM 15310 C C . ARG A 1 33 ? -8.265 -7.863 4.617 1.00 0.00 33 ARG A C 13
ATOM 15311 O O . ARG A 1 33 ? -8.717 -8.935 5.016 1.00 0.00 33 ARG A O 13
ATOM 15332 N N . ARG A 1 34 ? -8.194 -7.541 3.326 1.00 0.00 34 ARG A N 13
ATOM 15333 C CA . ARG A 1 34 ? -8.679 -8.442 2.280 1.00 0.00 34 ARG A CA 13
ATOM 15334 C C . ARG A 1 34 ? -7.688 -9.567 1.992 1.00 0.00 34 ARG A C 13
ATOM 15335 O O . ARG A 1 34 ? -8.081 -10.643 1.538 1.00 0.00 34 ARG A O 13
ATOM 15356 N N . LEU A 1 35 ? -6.408 -9.323 2.259 1.00 0.00 35 LEU A N 13
ATOM 15357 C CA . LEU A 1 35 ? -5.375 -10.325 2.010 1.00 0.00 35 LEU A CA 13
ATOM 15358 C C . LEU A 1 35 ? -5.070 -11.141 3.266 1.00 0.00 35 LEU A C 13
ATOM 15359 O O . LEU A 1 35 ? -4.490 -12.223 3.182 1.00 0.00 35 LEU A O 13
ATOM 15375 N N . GLY A 1 36 ? -5.465 -10.618 4.425 1.00 0.00 36 GLY A N 13
ATOM 15376 C CA . GLY A 1 36 ? -5.242 -11.318 5.682 1.00 0.00 36 GLY A CA 13
ATOM 15377 C C . GLY A 1 36 ? -3.839 -11.135 6.228 1.00 0.00 36 GLY A C 13
ATOM 15378 O O . GLY A 1 36 ? -3.239 -12.087 6.727 1.00 0.00 36 GLY A O 13
ATOM 15382 N N . LEU A 1 37 ? -3.318 -9.913 6.144 1.00 0.00 37 LEU A N 13
ATOM 15383 C CA . LEU A 1 37 ? -1.974 -9.619 6.639 1.00 0.00 37 LEU A CA 13
ATOM 15384 C C . LEU A 1 37 ? -1.970 -8.367 7.506 1.00 0.00 37 LEU A C 13
ATOM 15385 O O . LEU A 1 37 ? -3.000 -7.715 7.685 1.00 0.00 37 LEU A O 13
ATOM 15401 N N . SER A 1 38 ? -0.798 -8.037 8.037 1.00 0.00 38 SER A N 13
ATOM 15402 C CA . SER A 1 38 ? -0.639 -6.867 8.893 1.00 0.00 38 SER A CA 13
ATOM 15403 C C . SER A 1 38 ? -0.095 -5.681 8.096 1.00 0.00 38 SER A C 13
ATOM 15404 O O . SER A 1 38 ? 0.869 -5.820 7.347 1.00 0.00 38 SER A O 13
ATOM 15412 N N . PRO A 1 39 ? -0.704 -4.494 8.265 1.00 0.00 39 PRO A N 13
ATOM 15413 C CA . PRO A 1 39 ? -0.300 -3.276 7.543 1.00 0.00 39 PRO A CA 13
ATOM 15414 C C . PRO A 1 39 ? 1.081 -2.747 7.940 1.00 0.00 39 PRO A C 13
ATOM 15415 O O . PRO A 1 39 ? 1.703 -2.003 7.182 1.00 0.00 39 PRO A O 13
ATOM 15426 N N . GLU A 1 40 ? 1.552 -3.132 9.124 1.00 0.00 40 GLU A N 13
ATOM 15427 C CA . GLU A 1 40 ? 2.856 -2.688 9.622 1.00 0.00 40 GLU A CA 13
ATOM 15428 C C . GLU A 1 40 ? 4.009 -3.419 8.929 1.00 0.00 40 GLU A C 13
ATOM 15429 O O . GLU A 1 40 ? 5.163 -2.995 9.019 1.00 0.00 40 GLU A O 13
ATOM 15441 N N . ASP A 1 41 ? 3.693 -4.514 8.243 1.00 0.00 41 ASP A N 13
ATOM 15442 C CA . ASP A 1 41 ? 4.698 -5.306 7.539 1.00 0.00 41 ASP A CA 13
ATOM 15443 C C . ASP A 1 41 ? 4.733 -4.963 6.053 1.00 0.00 41 ASP A C 13
ATOM 15444 O O . ASP A 1 41 ? 5.776 -5.067 5.405 1.00 0.00 41 ASP A O 13
ATOM 15453 N N . ILE A 1 42 ? 3.586 -4.550 5.520 1.00 0.00 42 ILE A N 13
ATOM 15454 C CA . ILE A 1 42 ? 3.477 -4.201 4.108 1.00 0.00 42 ILE A CA 13
ATOM 15455 C C . ILE A 1 42 ? 3.880 -2.751 3.863 1.00 0.00 42 ILE A C 13
ATOM 15456 O O . ILE A 1 42 ? 3.325 -1.829 4.461 1.00 0.00 42 ILE A O 13
ATOM 15472 N N . LYS A 1 43 ? 4.846 -2.562 2.974 1.00 0.00 43 LYS A N 13
ATOM 15473 C CA . LYS A 1 43 ? 5.316 -1.230 2.634 1.00 0.00 43 LYS A CA 13
ATOM 15474 C C . LYS A 1 43 ? 4.982 -0.901 1.189 1.00 0.00 43 LYS A C 13
ATOM 15475 O O . LYS A 1 43 ? 5.195 -1.718 0.291 1.00 0.00 43 LYS A O 13
ATOM 15494 N N . LEU A 1 44 ? 4.455 0.296 0.971 1.00 0.00 44 LEU A N 13
ATOM 15495 C CA . LEU A 1 44 ? 4.097 0.732 -0.368 1.00 0.00 44 LEU A CA 13
ATOM 15496 C C . LEU A 1 44 ? 5.266 1.463 -1.013 1.00 0.00 44 LEU A C 13
ATOM 15497 O O . LEU A 1 44 ? 5.908 2.305 -0.382 1.00 0.00 44 LEU A O 13
ATOM 15513 N N . THR A 1 45 ? 5.545 1.128 -2.264 1.00 0.00 45 THR A N 13
ATOM 15514 C CA . THR A 1 45 ? 6.642 1.750 -2.986 1.00 0.00 45 THR A CA 13
ATOM 15515 C C . THR A 1 45 ? 6.152 2.376 -4.287 1.00 0.00 45 THR A C 13
ATOM 15516 O O . THR A 1 45 ? 5.527 1.713 -5.115 1.00 0.00 45 THR A O 13
ATOM 15527 N N . HIS A 1 46 ? 6.439 3.662 -4.455 1.00 0.00 46 HIS A N 13
ATOM 15528 C CA . HIS A 1 46 ? 6.033 4.392 -5.646 1.00 0.00 46 HIS A CA 13
ATOM 15529 C C . HIS A 1 46 ? 7.185 5.244 -6.175 1.00 0.00 46 HIS A C 13
ATOM 15530 O O . HIS A 1 46 ? 7.735 6.074 -5.449 1.00 0.00 46 HIS A O 13
ATOM 15545 N N . ASN A 1 47 ? 7.551 5.012 -7.443 1.00 0.00 47 ASN A N 13
ATOM 15546 C CA . ASN A 1 47 ? 8.636 5.749 -8.105 1.00 0.00 47 ASN A CA 13
ATOM 15547 C C . ASN A 1 47 ? 9.992 5.495 -7.431 1.00 0.00 47 ASN A C 13
ATOM 15548 O O . ASN A 1 47 ? 10.899 6.326 -7.497 1.00 0.00 47 ASN A O 13
ATOM 15559 N N . GLY A 1 48 ? 10.121 4.339 -6.779 1.00 0.00 48 GLY A N 13
ATOM 15560 C CA . GLY A 1 48 ? 11.365 3.987 -6.108 1.00 0.00 48 GLY A CA 13
ATOM 15561 C C . GLY A 1 48 ? 11.401 4.406 -4.649 1.00 0.00 48 GLY A C 13
ATOM 15562 O O . GLY A 1 48 ? 12.194 3.879 -3.867 1.00 0.00 48 GLY A O 13
ATOM 15566 N N . LYS A 1 49 ? 10.543 5.355 -4.279 1.00 0.00 49 LYS A N 13
ATOM 15567 C CA . LYS A 1 49 ? 10.483 5.842 -2.906 1.00 0.00 49 LYS A CA 13
ATOM 15568 C C . LYS A 1 49 ? 9.358 5.162 -2.138 1.00 0.00 49 LYS A C 13
ATOM 15569 O O . LYS A 1 49 ? 8.347 4.768 -2.715 1.00 0.00 49 LYS A O 13
ATOM 15588 N N . THR A 1 50 ? 9.548 5.026 -0.834 1.00 0.00 50 THR A N 13
ATOM 15589 C CA . THR A 1 50 ? 8.555 4.390 0.019 1.00 0.00 50 THR A CA 13
ATOM 15590 C C . THR A 1 50 ? 7.648 5.427 0.672 1.00 0.00 50 THR A C 13
ATOM 15591 O O . THR A 1 50 ? 8.023 6.590 0.830 1.00 0.00 50 THR A O 13
ATOM 15602 N N . LEU A 1 51 ? 6.453 4.991 1.044 1.00 0.00 51 LEU A N 13
ATOM 15603 C CA . LEU A 1 51 ? 5.475 5.869 1.673 1.00 0.00 51 LEU A CA 13
ATOM 15604 C C . LEU A 1 51 ? 5.452 5.670 3.185 1.00 0.00 51 LEU A C 13
ATOM 15605 O O . LEU A 1 51 ? 5.469 4.536 3.669 1.00 0.00 51 LEU A O 13
ATOM 15621 N N . ASP A 1 52 ? 5.412 6.778 3.923 1.00 0.00 52 ASP A N 13
ATOM 15622 C CA . ASP A 1 52 ? 5.394 6.728 5.381 1.00 0.00 52 ASP A CA 13
ATOM 15623 C C . ASP A 1 52 ? 3.960 6.631 5.907 1.00 0.00 52 ASP A C 13
ATOM 15624 O O . ASP A 1 52 ? 3.083 7.370 5.464 1.00 0.00 52 ASP A O 13
ATOM 15633 N N . PRO A 1 53 ? 3.708 5.713 6.867 1.00 0.00 53 PRO A N 13
ATOM 15634 C CA . PRO A 1 53 ? 2.373 5.514 7.458 1.00 0.00 53 PRO A CA 13
ATOM 15635 C C . PRO A 1 53 ? 1.877 6.721 8.256 1.00 0.00 53 PRO A C 13
ATOM 15636 O O . PRO A 1 53 ? 0.674 6.884 8.459 1.00 0.00 53 PRO A O 13
ATOM 15647 N N . SER A 1 54 ? 2.805 7.563 8.707 1.00 0.00 54 SER A N 13
ATOM 15648 C CA . SER A 1 54 ? 2.454 8.739 9.501 1.00 0.00 54 SER A CA 13
ATOM 15649 C C . SER A 1 54 ? 2.012 9.912 8.631 1.00 0.00 54 SER A C 13
ATOM 15650 O O . SER A 1 54 ? 1.222 10.750 9.067 1.00 0.00 54 SER A O 13
ATOM 15658 N N . LEU A 1 55 ? 2.512 9.970 7.400 1.00 0.00 55 LEU A N 13
ATOM 15659 C CA . LEU A 1 55 ? 2.179 11.040 6.496 1.00 0.00 55 LEU A CA 13
ATOM 15660 C C . LEU A 1 55 ? 0.914 10.735 5.700 1.00 0.00 55 LEU A C 13
ATOM 15661 O O . LEU A 1 55 ? 0.244 9.724 5.924 1.00 0.00 55 LEU A O 13
ATOM 15677 N N . THR A 1 56 ? 0.603 11.620 4.765 1.00 0.00 56 THR A N 13
ATOM 15678 C CA . THR A 1 56 ? -0.585 11.480 3.930 1.00 0.00 56 THR A CA 13
ATOM 15679 C C . THR A 1 56 ? -0.213 11.117 2.496 1.00 0.00 56 THR A C 13
ATOM 15680 O O . THR A 1 56 ? 0.929 11.308 2.070 1.00 0.00 56 THR A O 13
ATOM 15691 N N . LEU A 1 57 ? -1.187 10.594 1.757 1.00 0.00 57 LEU A N 13
ATOM 15692 C CA . LEU A 1 57 ? -0.979 10.190 0.367 1.00 0.00 57 LEU A CA 13
ATOM 15693 C C . LEU A 1 57 ? -0.863 11.399 -0.564 1.00 0.00 57 LEU A C 13
ATOM 15694 O O . LEU A 1 57 ? -0.171 11.344 -1.581 1.00 0.00 57 LEU A O 13
ATOM 15710 N N . ALA A 1 58 ? -1.536 12.488 -0.203 1.00 0.00 58 ALA A N 13
ATOM 15711 C CA . ALA A 1 58 ? -1.526 13.703 -1.013 1.00 0.00 58 ALA A CA 13
ATOM 15712 C C . ALA A 1 58 ? -0.286 14.563 -0.761 1.00 0.00 58 ALA A C 13
ATOM 15713 O O . ALA A 1 58 ? -0.065 15.555 -1.459 1.00 0.00 58 ALA A O 13
ATOM 15720 N N . GLU A 1 59 ? 0.520 14.187 0.231 1.00 0.00 59 GLU A N 13
ATOM 15721 C CA . GLU A 1 59 ? 1.734 14.936 0.560 1.00 0.00 59 GLU A CA 13
ATOM 15722 C C . GLU A 1 59 ? 2.884 14.530 -0.352 1.00 0.00 59 GLU A C 13
ATOM 15723 O O . GLU A 1 59 ? 3.798 15.316 -0.610 1.00 0.00 59 GLU A O 13
ATOM 15735 N N . TYR A 1 60 ? 2.821 13.298 -0.844 1.00 0.00 60 TYR A N 13
ATOM 15736 C CA . TYR A 1 60 ? 3.849 12.759 -1.714 1.00 0.00 60 TYR A CA 13
ATOM 15737 C C . TYR A 1 60 ? 3.637 13.181 -3.171 1.00 0.00 60 TYR A C 13
ATOM 15738 O O . TYR A 1 60 ? 4.569 13.139 -3.974 1.00 0.00 60 TYR A O 13
ATOM 15756 N N . GLY A 1 61 ? 2.415 13.595 -3.504 1.00 0.00 61 GLY A N 13
ATOM 15757 C CA . GLY A 1 61 ? 2.121 14.023 -4.862 1.00 0.00 61 GLY A CA 13
ATOM 15758 C C . GLY A 1 61 ? 1.760 12.871 -5.780 1.00 0.00 61 GLY A C 13
ATOM 15759 O O . GLY A 1 61 ? 2.259 12.791 -6.903 1.00 0.00 61 GLY A O 13
ATOM 15763 N N . ILE A 1 62 ? 0.897 11.976 -5.305 1.00 0.00 62 ILE A N 13
ATOM 15764 C CA . ILE A 1 62 ? 0.480 10.821 -6.096 1.00 0.00 62 ILE A CA 13
ATOM 15765 C C . ILE A 1 62 ? -0.921 11.017 -6.670 1.00 0.00 62 ILE A C 13
ATOM 15766 O O . ILE A 1 62 ? -1.793 11.601 -6.024 1.00 0.00 62 ILE A O 13
ATOM 15782 N N . THR A 1 63 ? -1.128 10.521 -7.888 1.00 0.00 63 THR A N 13
ATOM 15783 C CA . THR A 1 63 ? -2.418 10.630 -8.556 1.00 0.00 63 THR A CA 13
ATOM 15784 C C . THR A 1 63 ? -2.968 9.248 -8.920 1.00 0.00 63 THR A C 13
ATOM 15785 O O . THR A 1 63 ? -2.205 8.298 -9.096 1.00 0.00 63 THR A O 13
ATOM 15796 N N . PRO A 1 64 ? -4.307 9.117 -9.030 1.00 0.00 64 PRO A N 13
ATOM 15797 C CA . PRO A 1 64 ? -4.956 7.845 -9.376 1.00 0.00 64 PRO A CA 13
ATOM 15798 C C . PRO A 1 64 ? -4.732 7.453 -10.833 1.00 0.00 64 PRO A C 13
ATOM 15799 O O . PRO A 1 64 ? -4.472 8.307 -11.681 1.00 0.00 64 PRO A O 13
ATOM 15810 N N . GLY A 1 65 ? -4.842 6.157 -11.118 1.00 0.00 65 GLY A N 13
ATOM 15811 C CA . GLY A 1 65 ? -4.642 5.673 -12.471 1.00 0.00 65 GLY A CA 13
ATOM 15812 C C . GLY A 1 65 ? -3.261 5.083 -12.678 1.00 0.00 65 GLY A C 13
ATOM 15813 O O . GLY A 1 65 ? -2.915 4.664 -13.782 1.00 0.00 65 GLY A O 13
ATOM 15817 N N . SER A 1 66 ? -2.469 5.053 -11.608 1.00 0.00 66 SER A N 13
ATOM 15818 C CA . SER A 1 66 ? -1.116 4.512 -11.667 1.00 0.00 66 SER A CA 13
ATOM 15819 C C . SER A 1 66 ? -1.056 3.129 -11.026 1.00 0.00 66 SER A C 13
ATOM 15820 O O . SER A 1 66 ? -1.891 2.781 -10.186 1.00 0.00 66 SER A O 13
ATOM 15828 N N . THR A 1 67 ? -0.066 2.343 -11.431 1.00 0.00 67 THR A N 13
ATOM 15829 C CA . THR A 1 67 ? 0.117 1.001 -10.899 1.00 0.00 67 THR A CA 13
ATOM 15830 C C . THR A 1 67 ? 1.001 1.036 -9.655 1.00 0.00 67 THR A C 13
ATOM 15831 O O . THR A 1 67 ? 2.108 1.572 -9.685 1.00 0.00 67 THR A O 13
ATOM 15842 N N . ILE A 1 68 ? 0.505 0.470 -8.560 1.00 0.00 68 ILE A N 13
ATOM 15843 C CA . ILE A 1 68 ? 1.258 0.453 -7.304 1.00 0.00 68 ILE A CA 13
ATOM 15844 C C . ILE A 1 68 ? 1.751 -0.954 -6.970 1.00 0.00 68 ILE A C 13
ATOM 15845 O O . ILE A 1 68 ? 1.025 -1.931 -7.139 1.00 0.00 68 ILE A O 13
ATOM 15861 N N . THR A 1 69 ? 2.995 -1.040 -6.501 1.00 0.00 69 THR A N 13
ATOM 15862 C CA . THR A 1 69 ? 3.598 -2.315 -6.131 1.00 0.00 69 THR A CA 13
ATOM 15863 C C . THR A 1 69 ? 3.924 -2.335 -4.639 1.00 0.00 69 THR A C 13
ATOM 15864 O O . THR A 1 69 ? 4.516 -1.390 -4.112 1.00 0.00 69 THR A O 13
ATOM 15875 N N . LEU A 1 70 ? 3.535 -3.410 -3.963 1.00 0.00 70 LEU A N 13
ATOM 15876 C CA . LEU A 1 70 ? 3.784 -3.541 -2.530 1.00 0.00 70 LEU A CA 13
ATOM 15877 C C . LEU A 1 70 ? 4.927 -4.513 -2.260 1.00 0.00 70 LEU A C 13
ATOM 15878 O O . LEU A 1 70 ? 5.283 -5.323 -3.116 1.00 0.00 70 LEU A O 13
ATOM 15894 N N . GLU A 1 71 ? 5.496 -4.421 -1.062 1.00 0.00 71 GLU A N 13
ATOM 15895 C CA . GLU A 1 71 ? 6.597 -5.291 -0.659 1.00 0.00 71 GLU A CA 13
ATOM 15896 C C . GLU A 1 71 ? 6.424 -5.736 0.791 1.00 0.00 71 GLU A C 13
ATOM 15897 O O . GLU A 1 71 ? 5.815 -5.034 1.599 1.00 0.00 71 GLU A O 13
ATOM 15909 N N . ILE A 1 72 ? 6.957 -6.912 1.108 1.00 0.00 72 ILE A N 13
ATOM 15910 C CA . ILE A 1 72 ? 6.874 -7.464 2.458 1.00 0.00 72 ILE A CA 13
ATOM 15911 C C . ILE A 1 72 ? 8.268 -7.809 2.973 1.00 0.00 72 ILE A C 13
ATOM 15912 O O . ILE A 1 72 ? 9.088 -8.359 2.237 1.00 0.00 72 ILE A O 13
ATOM 15928 N N . LYS A 1 73 ? 8.533 -7.482 4.233 1.00 0.00 73 LYS A N 13
ATOM 15929 C CA . LYS A 1 73 ? 9.833 -7.768 4.831 1.00 0.00 73 LYS A CA 13
ATOM 15930 C C . LYS A 1 73 ? 9.775 -9.052 5.654 1.00 0.00 73 LYS A C 13
ATOM 15931 O O . LYS A 1 73 ? 8.865 -9.247 6.462 1.00 0.00 73 LYS A O 13
ATOM 15950 N N . LYS A 1 74 ? 10.748 -9.931 5.433 1.00 0.00 74 LYS A N 13
ATOM 15951 C CA . LYS A 1 74 ? 10.810 -11.201 6.150 1.00 0.00 74 LYS A CA 13
ATOM 15952 C C . LYS A 1 74 ? 12.220 -11.459 6.668 1.00 0.00 74 LYS A C 13
ATOM 15953 O O . LYS A 1 74 ? 12.406 -11.903 7.802 1.00 0.00 74 LYS A O 13
ATOM 15972 N N . LYS A 1 75 ? 13.212 -11.180 5.826 1.00 0.00 75 LYS A N 13
ATOM 15973 C CA . LYS A 1 75 ? 14.610 -11.378 6.186 1.00 0.00 75 LYS A CA 13
ATOM 15974 C C . LYS A 1 75 ? 15.246 -10.066 6.632 1.00 0.00 75 LYS A C 13
ATOM 15975 O O . LYS A 1 75 ? 14.892 -8.994 6.141 1.00 0.00 75 LYS A O 13
ATOM 15994 N N . GLY A 1 76 ? 16.187 -10.163 7.565 1.00 0.00 76 GLY A N 13
ATOM 15995 C CA . GLY A 1 76 ? 16.864 -8.981 8.063 1.00 0.00 76 GLY A CA 13
ATOM 15996 C C . GLY A 1 76 ? 17.561 -9.232 9.384 1.00 0.00 76 GLY A C 13
ATOM 15997 O O . GLY A 1 76 ? 18.785 -9.327 9.437 1.00 0.00 76 GLY A O 13
ATOM 16001 N N . GLY A 1 77 ? 16.777 -9.342 10.453 1.00 0.00 77 GLY A N 13
ATOM 16002 C CA . GLY A 1 77 ? 17.344 -9.586 11.766 1.00 0.00 77 GLY A CA 13
ATOM 16003 C C . GLY A 1 77 ? 16.282 -9.773 12.829 1.00 0.00 77 GLY A C 13
ATOM 16004 O O . GLY A 1 77 ? 15.788 -10.883 13.028 1.00 0.00 77 GLY A O 13
ATOM 16008 N N . LEU A 1 78 ? 15.928 -8.688 13.509 1.00 0.00 78 LEU A N 13
ATOM 16009 C CA . LEU A 1 78 ? 14.916 -8.744 14.557 1.00 0.00 78 LEU A CA 13
ATOM 16010 C C . LEU A 1 78 ? 13.566 -8.259 14.036 1.00 0.00 78 LEU A C 13
ATOM 16011 O O . LEU A 1 78 ? 13.388 -7.071 13.762 1.00 0.00 78 LEU A O 13
ATOM 16027 N N . GLU A 1 79 ? 12.632 -9.208 13.898 1.00 0.00 79 GLU A N 13
ATOM 16028 C CA . GLU A 1 79 ? 11.272 -8.931 13.423 1.00 0.00 79 GLU A CA 13
ATOM 16029 C C . GLU A 1 79 ? 11.261 -8.519 11.949 1.00 0.00 79 GLU A C 13
ATOM 16030 O O . GLU A 1 79 ? 11.014 -9.396 11.094 1.00 0.00 79 GLU A O 13
ATOM 16043 N N . MET A 1 1 ? -9.675 8.104 -11.585 1.00 0.00 1 MET A N 14
ATOM 16044 C CA . MET A 1 1 ? -10.199 9.322 -10.920 1.00 0.00 1 MET A CA 14
ATOM 16045 C C . MET A 1 1 ? -10.467 9.062 -9.445 1.00 0.00 1 MET A C 14
ATOM 16046 O O . MET A 1 1 ? -10.270 9.942 -8.606 1.00 0.00 1 MET A O 14
ATOM 16062 N N . ASP A 1 2 ? -10.919 7.851 -9.134 1.00 0.00 2 ASP A N 14
ATOM 16063 C CA . ASP A 1 2 ? -11.217 7.469 -7.754 1.00 0.00 2 ASP A CA 14
ATOM 16064 C C . ASP A 1 2 ? -10.697 6.067 -7.450 1.00 0.00 2 ASP A C 14
ATOM 16065 O O . ASP A 1 2 ? -10.640 5.656 -6.290 1.00 0.00 2 ASP A O 14
ATOM 16074 N N . THR A 1 3 ? -10.305 5.343 -8.493 1.00 0.00 3 THR A N 14
ATOM 16075 C CA . THR A 1 3 ? -9.809 3.979 -8.337 1.00 0.00 3 THR A CA 14
ATOM 16076 C C . THR A 1 3 ? -8.304 3.893 -8.566 1.00 0.00 3 THR A C 14
ATOM 16077 O O . THR A 1 3 ? -7.730 4.658 -9.342 1.00 0.00 3 THR A O 14
ATOM 16088 N N . ILE A 1 4 ? -7.671 2.953 -7.868 1.00 0.00 4 ILE A N 14
ATOM 16089 C CA . ILE A 1 4 ? -6.233 2.736 -7.975 1.00 0.00 4 ILE A CA 14
ATOM 16090 C C . ILE A 1 4 ? -5.925 1.248 -8.103 1.00 0.00 4 ILE A C 14
ATOM 16091 O O . ILE A 1 4 ? -6.721 0.403 -7.697 1.00 0.00 4 ILE A O 14
ATOM 16107 N N . ASN A 1 5 ? -4.765 0.940 -8.670 1.00 0.00 5 ASN A N 14
ATOM 16108 C CA . ASN A 1 5 ? -4.342 -0.430 -8.854 1.00 0.00 5 ASN A CA 14
ATOM 16109 C C . ASN A 1 5 ? -3.342 -0.833 -7.779 1.00 0.00 5 ASN A C 14
ATOM 16110 O O . ASN A 1 5 ? -2.636 0.009 -7.228 1.00 0.00 5 ASN A O 14
ATOM 16121 N N . ILE A 1 6 ? -3.288 -2.124 -7.490 1.00 0.00 6 ILE A N 14
ATOM 16122 C CA . ILE A 1 6 ? -2.371 -2.652 -6.481 1.00 0.00 6 ILE A CA 14
ATOM 16123 C C . ILE A 1 6 ? -1.756 -3.959 -6.969 1.00 0.00 6 ILE A C 14
ATOM 16124 O O . ILE A 1 6 ? -2.469 -4.928 -7.218 1.00 0.00 6 ILE A O 14
ATOM 16140 N N . THR A 1 7 ? -0.434 -3.981 -7.111 1.00 0.00 7 THR A N 14
ATOM 16141 C CA . THR A 1 7 ? 0.256 -5.179 -7.581 1.00 0.00 7 THR A CA 14
ATOM 16142 C C . THR A 1 7 ? 1.000 -5.864 -6.445 1.00 0.00 7 THR A C 14
ATOM 16143 O O . THR A 1 7 ? 1.920 -5.299 -5.855 1.00 0.00 7 THR A O 14
ATOM 16154 N N . LEU A 1 8 ? 0.581 -7.085 -6.135 1.00 0.00 8 LEU A N 14
ATOM 16155 C CA . LEU A 1 8 ? 1.201 -7.869 -5.081 1.00 0.00 8 LEU A CA 14
ATOM 16156 C C . LEU A 1 8 ? 2.204 -8.864 -5.662 1.00 0.00 8 LEU A C 14
ATOM 16157 O O . LEU A 1 8 ? 2.238 -9.069 -6.876 1.00 0.00 8 LEU A O 14
ATOM 16173 N N . PRO A 1 9 ? 3.059 -9.475 -4.807 1.00 0.00 9 PRO A N 14
ATOM 16174 C CA . PRO A 1 9 ? 4.068 -10.459 -5.246 1.00 0.00 9 PRO A CA 14
ATOM 16175 C C . PRO A 1 9 ? 3.480 -11.626 -6.045 1.00 0.00 9 PRO A C 14
ATOM 16176 O O . PRO A 1 9 ? 4.196 -12.283 -6.799 1.00 0.00 9 PRO A O 14
ATOM 16187 N N . ASP A 1 10 ? 2.177 -11.882 -5.880 1.00 0.00 10 ASP A N 14
ATOM 16188 C CA . ASP A 1 10 ? 1.511 -12.958 -6.610 1.00 0.00 10 ASP A CA 14
ATOM 16189 C C . ASP A 1 10 ? 1.431 -12.621 -8.099 1.00 0.00 10 ASP A C 14
ATOM 16190 O O . ASP A 1 10 ? 1.344 -13.511 -8.944 1.00 0.00 10 ASP A O 14
ATOM 16199 N N . GLY A 1 11 ? 1.459 -11.324 -8.408 1.00 0.00 11 GLY A N 14
ATOM 16200 C CA . GLY A 1 11 ? 1.430 -10.898 -9.800 1.00 0.00 11 GLY A CA 14
ATOM 16201 C C . GLY A 1 11 ? 0.080 -10.391 -10.272 1.00 0.00 11 GLY A C 14
ATOM 16202 O O . GLY A 1 11 ? -0.024 -9.862 -11.377 1.00 0.00 11 GLY A O 14
ATOM 16206 N N . LYS A 1 12 ? -0.955 -10.546 -9.453 1.00 0.00 12 LYS A N 14
ATOM 16207 C CA . LYS A 1 12 ? -2.281 -10.072 -9.828 1.00 0.00 12 LYS A CA 14
ATOM 16208 C C . LYS A 1 12 ? -2.498 -8.653 -9.318 1.00 0.00 12 LYS A C 14
ATOM 16209 O O . LYS A 1 12 ? -1.762 -8.176 -8.454 1.00 0.00 12 LYS A O 14
ATOM 16228 N N . THR A 1 13 ? -3.499 -7.977 -9.864 1.00 0.00 13 THR A N 14
ATOM 16229 C CA . THR A 1 13 ? -3.798 -6.610 -9.465 1.00 0.00 13 THR A CA 14
ATOM 16230 C C . THR A 1 13 ? -5.169 -6.506 -8.813 1.00 0.00 13 THR A C 14
ATOM 16231 O O . THR A 1 13 ? -6.042 -7.344 -9.038 1.00 0.00 13 THR A O 14
ATOM 16242 N N . LEU A 1 14 ? -5.344 -5.474 -7.999 1.00 0.00 14 LEU A N 14
ATOM 16243 C CA . LEU A 1 14 ? -6.602 -5.242 -7.305 1.00 0.00 14 LEU A CA 14
ATOM 16244 C C . LEU A 1 14 ? -7.045 -3.796 -7.473 1.00 0.00 14 LEU A C 14
ATOM 16245 O O . LEU A 1 14 ? -6.218 -2.899 -7.622 1.00 0.00 14 LEU A O 14
ATOM 16261 N N . THR A 1 15 ? -8.352 -3.577 -7.460 1.00 0.00 15 THR A N 14
ATOM 16262 C CA . THR A 1 15 ? -8.904 -2.238 -7.608 1.00 0.00 15 THR A CA 14
ATOM 16263 C C . THR A 1 15 ? -9.456 -1.731 -6.281 1.00 0.00 15 THR A C 14
ATOM 16264 O O . THR A 1 15 ? -10.320 -2.364 -5.677 1.00 0.00 15 THR A O 14
ATOM 16275 N N . LEU A 1 16 ? -8.942 -0.594 -5.828 1.00 0.00 16 LEU A N 14
ATOM 16276 C CA . LEU A 1 16 ? -9.389 -0.002 -4.570 1.00 0.00 16 LEU A CA 14
ATOM 16277 C C . LEU A 1 16 ? -9.858 1.436 -4.779 1.00 0.00 16 LEU A C 14
ATOM 16278 O O . LEU A 1 16 ? -9.365 2.135 -5.659 1.00 0.00 16 LEU A O 14
ATOM 16294 N N . THR A 1 17 ? -10.822 1.865 -3.969 1.00 0.00 17 THR A N 14
ATOM 16295 C CA . THR A 1 17 ? -11.359 3.219 -4.059 1.00 0.00 17 THR A CA 14
ATOM 16296 C C . THR A 1 17 ? -10.974 4.037 -2.827 1.00 0.00 17 THR A C 14
ATOM 16297 O O . THR A 1 17 ? -11.351 3.699 -1.707 1.00 0.00 17 THR A O 14
ATOM 16308 N N . VAL A 1 18 ? -10.217 5.110 -3.040 1.00 0.00 18 VAL A N 14
ATOM 16309 C CA . VAL A 1 18 ? -9.779 5.966 -1.936 1.00 0.00 18 VAL A CA 14
ATOM 16310 C C . VAL A 1 18 ? -9.928 7.438 -2.288 1.00 0.00 18 VAL A C 14
ATOM 16311 O O . VAL A 1 18 ? -10.354 7.786 -3.390 1.00 0.00 18 VAL A O 14
ATOM 16324 N N . THR A 1 19 ? -9.572 8.302 -1.342 1.00 0.00 19 THR A N 14
ATOM 16325 C CA . THR A 1 19 ? -9.657 9.746 -1.546 1.00 0.00 19 THR A CA 14
ATOM 16326 C C . THR A 1 19 ? -8.389 10.427 -1.039 1.00 0.00 19 THR A C 14
ATOM 16327 O O . THR A 1 19 ? -7.597 9.813 -0.326 1.00 0.00 19 THR A O 14
ATOM 16338 N N . PRO A 1 20 ? -8.163 11.699 -1.419 1.00 0.00 20 PRO A N 14
ATOM 16339 C CA . PRO A 1 20 ? -6.987 12.464 -0.980 1.00 0.00 20 PRO A CA 14
ATOM 16340 C C . PRO A 1 20 ? -6.969 12.704 0.531 1.00 0.00 20 PRO A C 14
ATOM 16341 O O . PRO A 1 20 ? -5.948 13.100 1.091 1.00 0.00 20 PRO A O 14
ATOM 16352 N N . GLU A 1 21 ? -8.107 12.461 1.187 1.00 0.00 21 GLU A N 14
ATOM 16353 C CA . GLU A 1 21 ? -8.218 12.646 2.631 1.00 0.00 21 GLU A CA 14
ATOM 16354 C C . GLU A 1 21 ? -7.788 11.386 3.380 1.00 0.00 21 GLU A C 14
ATOM 16355 O O . GLU A 1 21 ? -7.682 11.389 4.609 1.00 0.00 21 GLU A O 14
ATOM 16367 N N . PHE A 1 22 ? -7.540 10.312 2.635 1.00 0.00 22 PHE A N 14
ATOM 16368 C CA . PHE A 1 22 ? -7.116 9.058 3.214 1.00 0.00 22 PHE A CA 14
ATOM 16369 C C . PHE A 1 22 ? -5.622 9.100 3.511 1.00 0.00 22 PHE A C 14
ATOM 16370 O O . PHE A 1 22 ? -4.841 9.627 2.719 1.00 0.00 22 PHE A O 14
ATOM 16387 N N . THR A 1 23 ? -5.232 8.567 4.658 1.00 0.00 23 THR A N 14
ATOM 16388 C CA . THR A 1 23 ? -3.825 8.539 5.035 1.00 0.00 23 THR A CA 14
ATOM 16389 C C . THR A 1 23 ? -3.154 7.286 4.489 1.00 0.00 23 THR A C 14
ATOM 16390 O O . THR A 1 23 ? -3.828 6.396 3.965 1.00 0.00 23 THR A O 14
ATOM 16401 N N . VAL A 1 24 ? -1.830 7.217 4.596 1.00 0.00 24 VAL A N 14
ATOM 16402 C CA . VAL A 1 24 ? -1.096 6.049 4.122 1.00 0.00 24 VAL A CA 14
ATOM 16403 C C . VAL A 1 24 ? -1.428 4.836 4.987 1.00 0.00 24 VAL A C 14
ATOM 16404 O O . VAL A 1 24 ? -1.464 3.704 4.505 1.00 0.00 24 VAL A O 14
ATOM 16417 N N . LYS A 1 25 ? -1.693 5.094 6.269 1.00 0.00 25 LYS A N 14
ATOM 16418 C CA . LYS A 1 25 ? -2.043 4.041 7.215 1.00 0.00 25 LYS A CA 14
ATOM 16419 C C . LYS A 1 25 ? -3.451 3.513 6.944 1.00 0.00 25 LYS A C 14
ATOM 16420 O O . LYS A 1 25 ? -3.730 2.333 7.156 1.00 0.00 25 LYS A O 14
ATOM 16439 N N . GLU A 1 26 ? -4.330 4.399 6.476 1.00 0.00 26 GLU A N 14
ATOM 16440 C CA . GLU A 1 26 ? -5.707 4.028 6.168 1.00 0.00 26 GLU A CA 14
ATOM 16441 C C . GLU A 1 26 ? -5.766 3.175 4.906 1.00 0.00 26 GLU A C 14
ATOM 16442 O O . GLU A 1 26 ? -6.428 2.140 4.879 1.00 0.00 26 GLU A O 14
ATOM 16454 N N . LEU A 1 27 ? -5.083 3.624 3.852 1.00 0.00 27 LEU A N 14
ATOM 16455 C CA . LEU A 1 27 ? -5.039 2.882 2.598 1.00 0.00 27 LEU A CA 14
ATOM 16456 C C . LEU A 1 27 ? -4.407 1.501 2.805 1.00 0.00 27 LEU A C 14
ATOM 16457 O O . LEU A 1 27 ? -4.805 0.525 2.166 1.00 0.00 27 LEU A O 14
ATOM 16473 N N . ALA A 1 28 ? -3.428 1.431 3.709 1.00 0.00 28 ALA A N 14
ATOM 16474 C CA . ALA A 1 28 ? -2.729 0.182 4.004 1.00 0.00 28 ALA A CA 14
ATOM 16475 C C . ALA A 1 28 ? -3.605 -0.805 4.778 1.00 0.00 28 ALA A C 14
ATOM 16476 O O . ALA A 1 28 ? -3.517 -2.010 4.561 1.00 0.00 28 ALA A O 14
ATOM 16483 N N . GLU A 1 29 ? -4.447 -0.295 5.680 1.00 0.00 29 GLU A N 14
ATOM 16484 C CA . GLU A 1 29 ? -5.324 -1.154 6.479 1.00 0.00 29 GLU A CA 14
ATOM 16485 C C . GLU A 1 29 ? -6.461 -1.730 5.629 1.00 0.00 29 GLU A C 14
ATOM 16486 O O . GLU A 1 29 ? -7.008 -2.790 5.946 1.00 0.00 29 GLU A O 14
ATOM 16498 N N . GLU A 1 30 ? -6.807 -1.034 4.544 1.00 0.00 30 GLU A N 14
ATOM 16499 C CA . GLU A 1 30 ? -7.870 -1.476 3.646 1.00 0.00 30 GLU A CA 14
ATOM 16500 C C . GLU A 1 30 ? -7.421 -2.687 2.826 1.00 0.00 30 GLU A C 14
ATOM 16501 O O . GLU A 1 30 ? -8.117 -3.699 2.771 1.00 0.00 30 GLU A O 14
ATOM 16513 N N . ILE A 1 31 ? -6.246 -2.572 2.201 1.00 0.00 31 ILE A N 14
ATOM 16514 C CA . ILE A 1 31 ? -5.698 -3.650 1.374 1.00 0.00 31 ILE A CA 14
ATOM 16515 C C . ILE A 1 31 ? -5.285 -4.862 2.216 1.00 0.00 31 ILE A C 14
ATOM 16516 O O . ILE A 1 31 ? -5.397 -6.005 1.769 1.00 0.00 31 ILE A O 14
ATOM 16532 N N . ALA A 1 32 ? -4.823 -4.609 3.440 1.00 0.00 32 ALA A N 14
ATOM 16533 C CA . ALA A 1 32 ? -4.384 -5.674 4.337 1.00 0.00 32 ALA A CA 14
ATOM 16534 C C . ALA A 1 32 ? -5.554 -6.526 4.818 1.00 0.00 32 ALA A C 14
ATOM 16535 O O . ALA A 1 32 ? -5.386 -7.705 5.118 1.00 0.00 32 ALA A O 14
ATOM 16542 N N . ARG A 1 33 ? -6.738 -5.923 4.886 1.00 0.00 33 ARG A N 14
ATOM 16543 C CA . ARG A 1 33 ? -7.937 -6.619 5.343 1.00 0.00 33 ARG A CA 14
ATOM 16544 C C . ARG A 1 33 ? -8.420 -7.663 4.333 1.00 0.00 33 ARG A C 14
ATOM 16545 O O . ARG A 1 33 ? -8.952 -8.704 4.716 1.00 0.00 33 ARG A O 14
ATOM 16566 N N . ARG A 1 34 ? -8.230 -7.379 3.046 1.00 0.00 34 ARG A N 14
ATOM 16567 C CA . ARG A 1 34 ? -8.670 -8.287 1.988 1.00 0.00 34 ARG A CA 14
ATOM 16568 C C . ARG A 1 34 ? -7.697 -9.449 1.790 1.00 0.00 34 ARG A C 14
ATOM 16569 O O . ARG A 1 34 ? -8.095 -10.524 1.344 1.00 0.00 34 ARG A O 14
ATOM 16590 N N . LEU A 1 35 ? -6.428 -9.233 2.127 1.00 0.00 35 LEU A N 14
ATOM 16591 C CA . LEU A 1 35 ? -5.414 -10.275 1.969 1.00 0.00 35 LEU A CA 14
ATOM 16592 C C . LEU A 1 35 ? -5.218 -11.068 3.260 1.00 0.00 35 LEU A C 14
ATOM 16593 O O . LEU A 1 35 ? -4.675 -12.172 3.242 1.00 0.00 35 LEU A O 14
ATOM 16609 N N . GLY A 1 36 ? -5.666 -10.500 4.377 1.00 0.00 36 GLY A N 14
ATOM 16610 C CA . GLY A 1 36 ? -5.539 -11.171 5.661 1.00 0.00 36 GLY A CA 14
ATOM 16611 C C . GLY A 1 36 ? -4.163 -11.014 6.279 1.00 0.00 36 GLY A C 14
ATOM 16612 O O . GLY A 1 36 ? -3.634 -11.953 6.871 1.00 0.00 36 GLY A O 14
ATOM 16616 N N . LEU A 1 37 ? -3.586 -9.821 6.149 1.00 0.00 37 LEU A N 14
ATOM 16617 C CA . LEU A 1 37 ? -2.260 -9.542 6.698 1.00 0.00 37 LEU A CA 14
ATOM 16618 C C . LEU A 1 37 ? -2.259 -8.246 7.502 1.00 0.00 37 LEU A C 14
ATOM 16619 O O . LEU A 1 37 ? -3.275 -7.559 7.600 1.00 0.00 37 LEU A O 14
ATOM 16635 N N . SER A 1 38 ? -1.103 -7.925 8.073 1.00 0.00 38 SER A N 14
ATOM 16636 C CA . SER A 1 38 ? -0.949 -6.717 8.876 1.00 0.00 38 SER A CA 14
ATOM 16637 C C . SER A 1 38 ? -0.300 -5.602 8.050 1.00 0.00 38 SER A C 14
ATOM 16638 O O . SER A 1 38 ? 0.659 -5.843 7.321 1.00 0.00 38 SER A O 14
ATOM 16646 N N . PRO A 1 39 ? -0.819 -4.365 8.164 1.00 0.00 39 PRO A N 14
ATOM 16647 C CA . PRO A 1 39 ? -0.304 -3.201 7.416 1.00 0.00 39 PRO A CA 14
ATOM 16648 C C . PRO A 1 39 ? 1.109 -2.781 7.830 1.00 0.00 39 PRO A C 14
ATOM 16649 O O . PRO A 1 39 ? 1.782 -2.053 7.100 1.00 0.00 39 PRO A O 14
ATOM 16660 N N . GLU A 1 40 ? 1.552 -3.242 8.999 1.00 0.00 40 GLU A N 14
ATOM 16661 C CA . GLU A 1 40 ? 2.882 -2.913 9.512 1.00 0.00 40 GLU A CA 14
ATOM 16662 C C . GLU A 1 40 ? 3.975 -3.698 8.780 1.00 0.00 40 GLU A C 14
ATOM 16663 O O . GLU A 1 40 ? 5.139 -3.295 8.771 1.00 0.00 40 GLU A O 14
ATOM 16675 N N . ASP A 1 41 ? 3.589 -4.816 8.170 1.00 0.00 41 ASP A N 14
ATOM 16676 C CA . ASP A 1 41 ? 4.531 -5.663 7.436 1.00 0.00 41 ASP A CA 14
ATOM 16677 C C . ASP A 1 41 ? 4.567 -5.297 5.956 1.00 0.00 41 ASP A C 14
ATOM 16678 O O . ASP A 1 41 ? 5.584 -5.485 5.284 1.00 0.00 41 ASP A O 14
ATOM 16687 N N . ILE A 1 42 ? 3.454 -4.777 5.448 1.00 0.00 42 ILE A N 14
ATOM 16688 C CA . ILE A 1 42 ? 3.360 -4.396 4.042 1.00 0.00 42 ILE A CA 14
ATOM 16689 C C . ILE A 1 42 ? 3.784 -2.949 3.830 1.00 0.00 42 ILE A C 14
ATOM 16690 O O . ILE A 1 42 ? 3.212 -2.029 4.415 1.00 0.00 42 ILE A O 14
ATOM 16706 N N . LYS A 1 43 ? 4.788 -2.754 2.986 1.00 0.00 43 LYS A N 14
ATOM 16707 C CA . LYS A 1 43 ? 5.281 -1.420 2.689 1.00 0.00 43 LYS A CA 14
ATOM 16708 C C . LYS A 1 43 ? 4.972 -1.044 1.248 1.00 0.00 43 LYS A C 14
ATOM 16709 O O . LYS A 1 43 ? 5.023 -1.883 0.351 1.00 0.00 43 LYS A O 14
ATOM 16728 N N . LEU A 1 44 ? 4.642 0.223 1.038 1.00 0.00 44 LEU A N 14
ATOM 16729 C CA . LEU A 1 44 ? 4.325 0.716 -0.293 1.00 0.00 44 LEU A CA 14
ATOM 16730 C C . LEU A 1 44 ? 5.556 1.345 -0.930 1.00 0.00 44 LEU A C 14
ATOM 16731 O O . LEU A 1 44 ? 6.251 2.142 -0.300 1.00 0.00 44 LEU A O 14
ATOM 16747 N N . THR A 1 45 ? 5.830 0.976 -2.174 1.00 0.00 45 THR A N 14
ATOM 16748 C CA . THR A 1 45 ? 6.986 1.509 -2.883 1.00 0.00 45 THR A CA 14
ATOM 16749 C C . THR A 1 45 ? 6.577 2.157 -4.200 1.00 0.00 45 THR A C 14
ATOM 16750 O O . THR A 1 45 ? 5.938 1.531 -5.047 1.00 0.00 45 THR A O 14
ATOM 16761 N N . HIS A 1 46 ? 6.948 3.422 -4.363 1.00 0.00 46 HIS A N 14
ATOM 16762 C CA . HIS A 1 46 ? 6.630 4.171 -5.569 1.00 0.00 46 HIS A CA 14
ATOM 16763 C C . HIS A 1 46 ? 7.868 4.884 -6.101 1.00 0.00 46 HIS A C 14
ATOM 16764 O O . HIS A 1 46 ? 8.447 5.732 -5.416 1.00 0.00 46 HIS A O 14
ATOM 16779 N N . ASN A 1 47 ? 8.275 4.515 -7.322 1.00 0.00 47 ASN A N 14
ATOM 16780 C CA . ASN A 1 47 ? 9.448 5.104 -7.983 1.00 0.00 47 ASN A CA 14
ATOM 16781 C C . ASN A 1 47 ? 10.742 4.781 -7.233 1.00 0.00 47 ASN A C 14
ATOM 16782 O O . ASN A 1 47 ? 11.727 5.512 -7.334 1.00 0.00 47 ASN A O 14
ATOM 16793 N N . GLY A 1 48 ? 10.731 3.681 -6.485 1.00 0.00 48 GLY A N 14
ATOM 16794 C CA . GLY A 1 48 ? 11.908 3.283 -5.734 1.00 0.00 48 GLY A CA 14
ATOM 16795 C C . GLY A 1 48 ? 11.912 3.821 -4.317 1.00 0.00 48 GLY A C 14
ATOM 16796 O O . GLY A 1 48 ? 12.717 3.395 -3.489 1.00 0.00 48 GLY A O 14
ATOM 16800 N N . LYS A 1 49 ? 11.014 4.763 -4.033 1.00 0.00 49 LYS A N 14
ATOM 16801 C CA . LYS A 1 49 ? 10.924 5.356 -2.701 1.00 0.00 49 LYS A CA 14
ATOM 16802 C C . LYS A 1 49 ? 9.795 4.721 -1.900 1.00 0.00 49 LYS A C 14
ATOM 16803 O O . LYS A 1 49 ? 8.745 4.387 -2.445 1.00 0.00 49 LYS A O 14
ATOM 16822 N N . THR A 1 50 ? 10.021 4.554 -0.604 1.00 0.00 50 THR A N 14
ATOM 16823 C CA . THR A 1 50 ? 9.027 3.954 0.275 1.00 0.00 50 THR A CA 14
ATOM 16824 C C . THR A 1 50 ? 8.173 5.022 0.949 1.00 0.00 50 THR A C 14
ATOM 16825 O O . THR A 1 50 ? 8.619 6.148 1.170 1.00 0.00 50 THR A O 14
ATOM 16836 N N . LEU A 1 51 ? 6.940 4.651 1.273 1.00 0.00 51 LEU A N 14
ATOM 16837 C CA . LEU A 1 51 ? 6.001 5.569 1.914 1.00 0.00 51 LEU A CA 14
ATOM 16838 C C . LEU A 1 51 ? 5.821 5.233 3.391 1.00 0.00 51 LEU A C 14
ATOM 16839 O O . LEU A 1 51 ? 5.680 4.065 3.759 1.00 0.00 51 LEU A O 14
ATOM 16855 N N . ASP A 1 52 ? 5.828 6.267 4.231 1.00 0.00 52 ASP A N 14
ATOM 16856 C CA . ASP A 1 52 ? 5.664 6.092 5.673 1.00 0.00 52 ASP A CA 14
ATOM 16857 C C . ASP A 1 52 ? 4.183 6.162 6.065 1.00 0.00 52 ASP A C 14
ATOM 16858 O O . ASP A 1 52 ? 3.444 7.001 5.552 1.00 0.00 52 ASP A O 14
ATOM 16867 N N . PRO A 1 53 ? 3.734 5.275 6.981 1.00 0.00 53 PRO A N 14
ATOM 16868 C CA . PRO A 1 53 ? 2.333 5.238 7.442 1.00 0.00 53 PRO A CA 14
ATOM 16869 C C . PRO A 1 53 ? 1.893 6.505 8.181 1.00 0.00 53 PRO A C 14
ATOM 16870 O O . PRO A 1 53 ? 0.700 6.798 8.263 1.00 0.00 53 PRO A O 14
ATOM 16881 N N . SER A 1 54 ? 2.857 7.249 8.715 1.00 0.00 54 SER A N 14
ATOM 16882 C CA . SER A 1 54 ? 2.566 8.470 9.464 1.00 0.00 54 SER A CA 14
ATOM 16883 C C . SER A 1 54 ? 2.263 9.651 8.545 1.00 0.00 54 SER A C 14
ATOM 16884 O O . SER A 1 54 ? 1.554 10.580 8.936 1.00 0.00 54 SER A O 14
ATOM 16892 N N . LEU A 1 55 ? 2.797 9.612 7.331 1.00 0.00 55 LEU A N 14
ATOM 16893 C CA . LEU A 1 55 ? 2.608 10.673 6.376 1.00 0.00 55 LEU A CA 14
ATOM 16894 C C . LEU A 1 55 ? 1.276 10.542 5.641 1.00 0.00 55 LEU A C 14
ATOM 16895 O O . LEU A 1 55 ? 0.455 9.680 5.953 1.00 0.00 55 LEU A O 14
ATOM 16911 N N . THR A 1 56 ? 1.074 11.417 4.664 1.00 0.00 56 THR A N 14
ATOM 16912 C CA . THR A 1 56 ? -0.158 11.427 3.883 1.00 0.00 56 THR A CA 14
ATOM 16913 C C . THR A 1 56 ? 0.123 11.150 2.409 1.00 0.00 56 THR A C 14
ATOM 16914 O O . THR A 1 56 ? 1.241 11.343 1.931 1.00 0.00 56 THR A O 14
ATOM 16925 N N . LEU A 1 57 ? -0.907 10.701 1.695 1.00 0.00 57 LEU A N 14
ATOM 16926 C CA . LEU A 1 57 ? -0.787 10.382 0.274 1.00 0.00 57 LEU A CA 14
ATOM 16927 C C . LEU A 1 57 ? -0.683 11.642 -0.585 1.00 0.00 57 LEU A C 14
ATOM 16928 O O . LEU A 1 57 ? -0.045 11.632 -1.640 1.00 0.00 57 LEU A O 14
ATOM 16944 N N . ALA A 1 58 ? -1.311 12.722 -0.127 1.00 0.00 58 ALA A N 14
ATOM 16945 C CA . ALA A 1 58 ? -1.303 13.985 -0.859 1.00 0.00 58 ALA A CA 14
ATOM 16946 C C . ALA A 1 58 ? 0.024 14.733 -0.708 1.00 0.00 58 ALA A C 14
ATOM 16947 O O . ALA A 1 58 ? 0.286 15.685 -1.443 1.00 0.00 58 ALA A O 14
ATOM 16954 N N . GLU A 1 59 ? 0.854 14.305 0.243 1.00 0.00 59 GLU A N 14
ATOM 16955 C CA . GLU A 1 59 ? 2.150 14.940 0.471 1.00 0.00 59 GLU A CA 14
ATOM 16956 C C . GLU A 1 59 ? 3.187 14.395 -0.501 1.00 0.00 59 GLU A C 14
ATOM 16957 O O . GLU A 1 59 ? 4.143 15.084 -0.862 1.00 0.00 59 GLU A O 14
ATOM 16969 N N . TYR A 1 60 ? 2.980 13.155 -0.929 1.00 0.00 60 TYR A N 14
ATOM 16970 C CA . TYR A 1 60 ? 3.887 12.490 -1.848 1.00 0.00 60 TYR A CA 14
ATOM 16971 C C . TYR A 1 60 ? 3.596 12.869 -3.300 1.00 0.00 60 TYR A C 14
ATOM 16972 O O . TYR A 1 60 ? 4.455 12.720 -4.170 1.00 0.00 60 TYR A O 14
ATOM 16990 N N . GLY A 1 61 ? 2.386 13.366 -3.558 1.00 0.00 61 GLY A N 14
ATOM 16991 C CA . GLY A 1 61 ? 2.017 13.760 -4.907 1.00 0.00 61 GLY A CA 14
ATOM 16992 C C . GLY A 1 61 ? 1.512 12.598 -5.741 1.00 0.00 61 GLY A C 14
ATOM 16993 O O . GLY A 1 61 ? 1.911 12.436 -6.893 1.00 0.00 61 GLY A O 14
ATOM 16997 N N . ILE A 1 62 ? 0.631 11.786 -5.160 1.00 0.00 62 ILE A N 14
ATOM 16998 C CA . ILE A 1 62 ? 0.080 10.627 -5.864 1.00 0.00 62 ILE A CA 14
ATOM 16999 C C . ILE A 1 62 ? -1.325 10.908 -6.394 1.00 0.00 62 ILE A C 14
ATOM 17000 O O . ILE A 1 62 ? -2.136 11.550 -5.725 1.00 0.00 62 ILE A O 14
ATOM 17016 N N . THR A 1 63 ? -1.601 10.412 -7.599 1.00 0.00 63 THR A N 14
ATOM 17017 C CA . THR A 1 63 ? -2.903 10.598 -8.228 1.00 0.00 63 THR A CA 14
ATOM 17018 C C . THR A 1 63 ? -3.527 9.253 -8.604 1.00 0.00 63 THR A C 14
ATOM 17019 O O . THR A 1 63 ? -2.815 8.269 -8.812 1.00 0.00 63 THR A O 14
ATOM 17030 N N . PRO A 1 64 ? -4.871 9.189 -8.692 1.00 0.00 64 PRO A N 14
ATOM 17031 C CA . PRO A 1 64 ? -5.587 7.956 -9.047 1.00 0.00 64 PRO A CA 14
ATOM 17032 C C . PRO A 1 64 ? -5.404 7.581 -10.516 1.00 0.00 64 PRO A C 14
ATOM 17033 O O . PRO A 1 64 ? -5.255 8.452 -11.372 1.00 0.00 64 PRO A O 14
ATOM 17044 N N . GLY A 1 65 ? -5.428 6.280 -10.799 1.00 0.00 65 GLY A N 14
ATOM 17045 C CA . GLY A 1 65 ? -5.258 5.815 -12.163 1.00 0.00 65 GLY A CA 14
ATOM 17046 C C . GLY A 1 65 ? -3.845 5.345 -12.441 1.00 0.00 65 GLY A C 14
ATOM 17047 O O . GLY A 1 65 ? -3.498 5.038 -13.581 1.00 0.00 65 GLY A O 14
ATOM 17051 N N . SER A 1 66 ? -3.025 5.295 -11.395 1.00 0.00 66 SER A N 14
ATOM 17052 C CA . SER A 1 66 ? -1.640 4.857 -11.523 1.00 0.00 66 SER A CA 14
ATOM 17053 C C . SER A 1 66 ? -1.463 3.461 -10.932 1.00 0.00 66 SER A C 14
ATOM 17054 O O . SER A 1 66 ? -2.297 2.992 -10.158 1.00 0.00 66 SER A O 14
ATOM 17062 N N . THR A 1 67 ? -0.374 2.799 -11.312 1.00 0.00 67 THR A N 14
ATOM 17063 C CA . THR A 1 67 ? -0.080 1.463 -10.816 1.00 0.00 67 THR A CA 14
ATOM 17064 C C . THR A 1 67 ? 0.817 1.534 -9.587 1.00 0.00 67 THR A C 14
ATOM 17065 O O . THR A 1 67 ? 1.918 2.083 -9.640 1.00 0.00 67 THR A O 14
ATOM 17076 N N . ILE A 1 68 ? 0.341 0.987 -8.472 1.00 0.00 68 ILE A N 14
ATOM 17077 C CA . ILE A 1 68 ? 1.108 1.003 -7.230 1.00 0.00 68 ILE A CA 14
ATOM 17078 C C . ILE A 1 68 ? 1.592 -0.397 -6.865 1.00 0.00 68 ILE A C 14
ATOM 17079 O O . ILE A 1 68 ? 0.806 -1.339 -6.787 1.00 0.00 68 ILE A O 14
ATOM 17095 N N . THR A 1 69 ? 2.898 -0.514 -6.645 1.00 0.00 69 THR A N 14
ATOM 17096 C CA . THR A 1 69 ? 3.512 -1.777 -6.291 1.00 0.00 69 THR A CA 14
ATOM 17097 C C . THR A 1 69 ? 3.851 -1.813 -4.803 1.00 0.00 69 THR A C 14
ATOM 17098 O O . THR A 1 69 ? 4.233 -0.799 -4.221 1.00 0.00 69 THR A O 14
ATOM 17109 N N . LEU A 1 70 ? 3.702 -2.981 -4.193 1.00 0.00 70 LEU A N 14
ATOM 17110 C CA . LEU A 1 70 ? 3.990 -3.137 -2.771 1.00 0.00 70 LEU A CA 14
ATOM 17111 C C . LEU A 1 70 ? 5.126 -4.128 -2.548 1.00 0.00 70 LEU A C 14
ATOM 17112 O O . LEU A 1 70 ? 5.460 -4.919 -3.428 1.00 0.00 70 LEU A O 14
ATOM 17128 N N . GLU A 1 71 ? 5.714 -4.067 -1.362 1.00 0.00 71 GLU A N 14
ATOM 17129 C CA . GLU A 1 71 ? 6.811 -4.953 -0.993 1.00 0.00 71 GLU A CA 14
ATOM 17130 C C . GLU A 1 71 ? 6.613 -5.480 0.426 1.00 0.00 71 GLU A C 14
ATOM 17131 O O . GLU A 1 71 ? 6.319 -4.716 1.345 1.00 0.00 71 GLU A O 14
ATOM 17143 N N . ILE A 1 72 ? 6.767 -6.790 0.600 1.00 0.00 72 ILE A N 14
ATOM 17144 C CA . ILE A 1 72 ? 6.605 -7.411 1.911 1.00 0.00 72 ILE A CA 14
ATOM 17145 C C . ILE A 1 72 ? 7.957 -7.805 2.493 1.00 0.00 72 ILE A C 14
ATOM 17146 O O . ILE A 1 72 ? 8.897 -8.120 1.758 1.00 0.00 72 ILE A O 14
ATOM 17162 N N . LYS A 1 73 ? 8.059 -7.774 3.816 1.00 0.00 73 LYS A N 14
ATOM 17163 C CA . LYS A 1 73 ? 9.294 -8.139 4.488 1.00 0.00 73 LYS A CA 14
ATOM 17164 C C . LYS A 1 73 ? 9.165 -9.514 5.126 1.00 0.00 73 LYS A C 14
ATOM 17165 O O . LYS A 1 73 ? 8.378 -9.710 6.052 1.00 0.00 73 LYS A O 14
ATOM 17184 N N . LYS A 1 74 ? 9.936 -10.462 4.616 1.00 0.00 74 LYS A N 14
ATOM 17185 C CA . LYS A 1 74 ? 9.921 -11.823 5.140 1.00 0.00 74 LYS A CA 14
ATOM 17186 C C . LYS A 1 74 ? 11.194 -12.113 5.927 1.00 0.00 74 LYS A C 14
ATOM 17187 O O . LYS A 1 74 ? 12.295 -11.771 5.493 1.00 0.00 74 LYS A O 14
ATOM 17206 N N . LYS A 1 75 ? 11.038 -12.740 7.087 1.00 0.00 75 LYS A N 14
ATOM 17207 C CA . LYS A 1 75 ? 12.177 -13.076 7.934 1.00 0.00 75 LYS A CA 14
ATOM 17208 C C . LYS A 1 75 ? 12.124 -14.541 8.356 1.00 0.00 75 LYS A C 14
ATOM 17209 O O . LYS A 1 75 ? 11.048 -15.089 8.590 1.00 0.00 75 LYS A O 14
ATOM 17228 N N . GLY A 1 76 ? 13.292 -15.171 8.447 1.00 0.00 76 GLY A N 14
ATOM 17229 C CA . GLY A 1 76 ? 13.352 -16.565 8.848 1.00 0.00 76 GLY A CA 14
ATOM 17230 C C . GLY A 1 76 ? 13.524 -17.504 7.670 1.00 0.00 76 GLY A C 14
ATOM 17231 O O . GLY A 1 76 ? 14.646 -17.848 7.299 1.00 0.00 76 GLY A O 14
ATOM 17235 N N . GLY A 1 77 ? 12.406 -17.914 7.083 1.00 0.00 77 GLY A N 14
ATOM 17236 C CA . GLY A 1 77 ? 12.445 -18.820 5.947 1.00 0.00 77 GLY A CA 14
ATOM 17237 C C . GLY A 1 77 ? 11.176 -19.636 5.824 1.00 0.00 77 GLY A C 14
ATOM 17238 O O . GLY A 1 77 ? 11.131 -20.793 6.239 1.00 0.00 77 GLY A O 14
ATOM 17242 N N . LEU A 1 78 ? 10.145 -19.029 5.247 1.00 0.00 78 LEU A N 14
ATOM 17243 C CA . LEU A 1 78 ? 8.860 -19.697 5.071 1.00 0.00 78 LEU A CA 14
ATOM 17244 C C . LEU A 1 78 ? 8.669 -20.145 3.626 1.00 0.00 78 LEU A C 14
ATOM 17245 O O . LEU A 1 78 ? 8.889 -19.373 2.692 1.00 0.00 78 LEU A O 14
ATOM 17261 N N . GLU A 1 79 ? 8.260 -21.399 3.450 1.00 0.00 79 GLU A N 14
ATOM 17262 C CA . GLU A 1 79 ? 8.039 -21.954 2.121 1.00 0.00 79 GLU A CA 14
ATOM 17263 C C . GLU A 1 79 ? 6.575 -22.336 1.926 1.00 0.00 79 GLU A C 14
ATOM 17264 O O . GLU A 1 79 ? 6.063 -23.148 2.728 1.00 0.00 79 GLU A O 14
ATOM 17277 N N . MET A 1 1 ? -10.372 10.200 -11.824 1.00 0.00 1 MET A N 15
ATOM 17278 C CA . MET A 1 1 ? -10.259 8.789 -11.375 1.00 0.00 1 MET A CA 15
ATOM 17279 C C . MET A 1 1 ? -10.378 8.698 -9.860 1.00 0.00 1 MET A C 15
ATOM 17280 O O . MET A 1 1 ? -10.057 9.647 -9.145 1.00 0.00 1 MET A O 15
ATOM 17296 N N . ASP A 1 2 ? -10.849 7.550 -9.382 1.00 0.00 2 ASP A N 15
ATOM 17297 C CA . ASP A 1 2 ? -11.022 7.323 -7.949 1.00 0.00 2 ASP A CA 15
ATOM 17298 C C . ASP A 1 2 ? -10.537 5.932 -7.554 1.00 0.00 2 ASP A C 15
ATOM 17299 O O . ASP A 1 2 ? -10.518 5.583 -6.373 1.00 0.00 2 ASP A O 15
ATOM 17308 N N . THR A 1 3 ? -10.145 5.138 -8.547 1.00 0.00 3 THR A N 15
ATOM 17309 C CA . THR A 1 3 ? -9.667 3.783 -8.303 1.00 0.00 3 THR A CA 15
ATOM 17310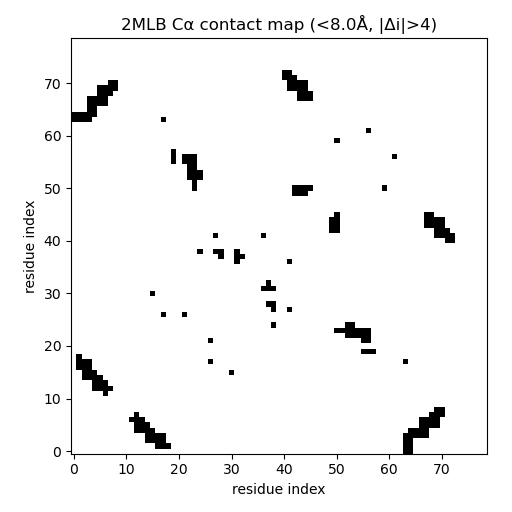 C C . THR A 1 3 ? -8.178 3.660 -8.604 1.00 0.00 3 THR A C 15
ATOM 17311 O O . THR A 1 3 ? -7.643 4.375 -9.452 1.00 0.00 3 THR A O 15
ATOM 17322 N N . ILE A 1 4 ? -7.513 2.756 -7.896 1.00 0.00 4 ILE A N 15
ATOM 17323 C CA . ILE A 1 4 ? -6.084 2.531 -8.082 1.00 0.00 4 ILE A CA 15
ATOM 17324 C C . ILE A 1 4 ? -5.792 1.047 -8.262 1.00 0.00 4 ILE A C 15
ATOM 17325 O O . ILE A 1 4 ? -6.607 0.199 -7.894 1.00 0.00 4 ILE A O 15
ATOM 17341 N N . ASN A 1 5 ? -4.632 0.739 -8.830 1.00 0.00 5 ASN A N 15
ATOM 17342 C CA . ASN A 1 5 ? -4.237 -0.640 -9.054 1.00 0.00 5 ASN A CA 15
ATOM 17343 C C . ASN A 1 5 ? -3.065 -1.005 -8.146 1.00 0.00 5 ASN A C 15
ATOM 17344 O O . ASN A 1 5 ? -2.068 -0.287 -8.075 1.00 0.00 5 ASN A O 15
ATOM 17355 N N . ILE A 1 6 ? -3.209 -2.116 -7.440 1.00 0.00 6 ILE A N 15
ATOM 17356 C CA . ILE A 1 6 ? -2.168 -2.593 -6.539 1.00 0.00 6 ILE A CA 15
ATOM 17357 C C . ILE A 1 6 ? -1.672 -3.956 -7.004 1.00 0.00 6 ILE A C 15
ATOM 17358 O O . ILE A 1 6 ? -2.407 -4.943 -6.962 1.00 0.00 6 ILE A O 15
ATOM 17374 N N . THR A 1 7 ? -0.429 -3.999 -7.459 1.00 0.00 7 THR A N 15
ATOM 17375 C CA . THR A 1 7 ? 0.162 -5.235 -7.962 1.00 0.00 7 THR A CA 15
ATOM 17376 C C . THR A 1 7 ? 0.803 -6.052 -6.850 1.00 0.00 7 THR A C 15
ATOM 17377 O O . THR A 1 7 ? 1.544 -5.523 -6.019 1.00 0.00 7 THR A O 15
ATOM 17388 N N . LEU A 1 8 ? 0.517 -7.348 -6.849 1.00 0.00 8 LEU A N 15
ATOM 17389 C CA . LEU A 1 8 ? 1.055 -8.260 -5.866 1.00 0.00 8 LEU A CA 15
ATOM 17390 C C . LEU A 1 8 ? 2.257 -9.001 -6.445 1.00 0.00 8 LEU A C 15
ATOM 17391 O O . LEU A 1 8 ? 2.442 -9.012 -7.663 1.00 0.00 8 LEU A O 15
ATOM 17407 N N . PRO A 1 9 ? 3.103 -9.623 -5.596 1.00 0.00 9 PRO A N 15
ATOM 17408 C CA . PRO A 1 9 ? 4.259 -10.393 -6.068 1.00 0.00 9 PRO A CA 15
ATOM 17409 C C . PRO A 1 9 ? 3.839 -11.701 -6.742 1.00 0.00 9 PRO A C 15
ATOM 17410 O O . PRO A 1 9 ? 4.682 -12.461 -7.224 1.00 0.00 9 PRO A O 15
ATOM 17421 N N . ASP A 1 10 ? 2.528 -11.952 -6.779 1.00 0.00 10 ASP A N 15
ATOM 17422 C CA . ASP A 1 10 ? 1.988 -13.160 -7.395 1.00 0.00 10 ASP A CA 15
ATOM 17423 C C . ASP A 1 10 ? 1.677 -12.922 -8.871 1.00 0.00 10 ASP A C 15
ATOM 17424 O O . ASP A 1 10 ? 1.521 -13.868 -9.645 1.00 0.00 10 ASP A O 15
ATOM 17433 N N . GLY A 1 11 ? 1.601 -11.648 -9.256 1.00 0.00 11 GLY A N 15
ATOM 17434 C CA . GLY A 1 11 ? 1.316 -11.305 -10.639 1.00 0.00 11 GLY A CA 15
ATOM 17435 C C . GLY A 1 11 ? -0.125 -10.888 -10.869 1.00 0.00 11 GLY A C 15
ATOM 17436 O O . GLY A 1 11 ? -0.533 -10.676 -12.011 1.00 0.00 11 GLY A O 15
ATOM 17440 N N . LYS A 1 12 ? -0.897 -10.769 -9.794 1.00 0.00 12 LYS A N 15
ATOM 17441 C CA . LYS A 1 12 ? -2.297 -10.368 -9.908 1.00 0.00 12 LYS A CA 15
ATOM 17442 C C . LYS A 1 12 ? -2.493 -8.928 -9.442 1.00 0.00 12 LYS A C 15
ATOM 17443 O O . LYS A 1 12 ? -1.780 -8.440 -8.564 1.00 0.00 12 LYS A O 15
ATOM 17462 N N . THR A 1 13 ? -3.465 -8.251 -10.043 1.00 0.00 13 THR A N 15
ATOM 17463 C CA . THR A 1 13 ? -3.753 -6.860 -9.710 1.00 0.00 13 THR A CA 15
ATOM 17464 C C . THR A 1 13 ? -5.025 -6.732 -8.871 1.00 0.00 13 THR A C 15
ATOM 17465 O O . THR A 1 13 ? -5.916 -7.579 -8.937 1.00 0.00 13 THR A O 15
ATOM 17476 N N . LEU A 1 14 ? -5.092 -5.661 -8.083 1.00 0.00 14 LEU A N 15
ATOM 17477 C CA . LEU A 1 14 ? -6.243 -5.400 -7.223 1.00 0.00 14 LEU A CA 15
ATOM 17478 C C . LEU A 1 14 ? -6.741 -3.970 -7.416 1.00 0.00 14 LEU A C 15
ATOM 17479 O O . LEU A 1 14 ? -5.963 -3.074 -7.735 1.00 0.00 14 LEU A O 15
ATOM 17495 N N . THR A 1 15 ? -8.040 -3.766 -7.229 1.00 0.00 15 THR A N 15
ATOM 17496 C CA . THR A 1 15 ? -8.635 -2.442 -7.373 1.00 0.00 15 THR A CA 15
ATOM 17497 C C . THR A 1 15 ? -9.231 -1.963 -6.051 1.00 0.00 15 THR A C 15
ATOM 17498 O O . THR A 1 15 ? -10.055 -2.649 -5.450 1.00 0.00 15 THR A O 15
ATOM 17509 N N . LEU A 1 16 ? -8.807 -0.784 -5.606 1.00 0.00 16 LEU A N 15
ATOM 17510 C CA . LEU A 1 16 ? -9.300 -0.221 -4.352 1.00 0.00 16 LEU A CA 15
ATOM 17511 C C . LEU A 1 16 ? -9.809 1.206 -4.558 1.00 0.00 16 LEU A C 15
ATOM 17512 O O . LEU A 1 16 ? -9.288 1.947 -5.390 1.00 0.00 16 LEU A O 15
ATOM 17528 N N . THR A 1 17 ? -10.833 1.576 -3.793 1.00 0.00 17 THR A N 15
ATOM 17529 C CA . THR A 1 17 ? -11.419 2.912 -3.883 1.00 0.00 17 THR A CA 15
ATOM 17530 C C . THR A 1 17 ? -10.935 3.802 -2.742 1.00 0.00 17 THR A C 15
ATOM 17531 O O . THR A 1 17 ? -11.213 3.535 -1.574 1.00 0.00 17 THR A O 15
ATOM 17542 N N . VAL A 1 18 ? -10.203 4.857 -3.086 1.00 0.00 18 VAL A N 15
ATOM 17543 C CA . VAL A 1 18 ? -9.677 5.784 -2.086 1.00 0.00 18 VAL A CA 15
ATOM 17544 C C . VAL A 1 18 ? -9.765 7.221 -2.581 1.00 0.00 18 VAL A C 15
ATOM 17545 O O . VAL A 1 18 ? -10.145 7.470 -3.724 1.00 0.00 18 VAL A O 15
ATOM 17558 N N . THR A 1 19 ? -9.414 8.165 -1.712 1.00 0.00 19 THR A N 15
ATOM 17559 C CA . THR A 1 19 ? -9.447 9.580 -2.064 1.00 0.00 19 THR A CA 15
ATOM 17560 C C . THR A 1 19 ? -8.204 10.284 -1.527 1.00 0.00 19 THR A C 15
ATOM 17561 O O . THR A 1 19 ? -7.477 9.722 -0.712 1.00 0.00 19 THR A O 15
ATOM 17572 N N . PRO A 1 20 ? -7.927 11.515 -1.995 1.00 0.00 20 PRO A N 15
ATOM 17573 C CA . PRO A 1 20 ? -6.770 12.299 -1.538 1.00 0.00 20 PRO A CA 15
ATOM 17574 C C . PRO A 1 20 ? -6.836 12.632 -0.045 1.00 0.00 20 PRO A C 15
ATOM 17575 O O . PRO A 1 20 ? -5.838 13.039 0.550 1.00 0.00 20 PRO A O 15
ATOM 17586 N N . GLU A 1 21 ? -8.015 12.454 0.556 1.00 0.00 21 GLU A N 15
ATOM 17587 C CA . GLU A 1 21 ? -8.206 12.728 1.979 1.00 0.00 21 GLU A CA 15
ATOM 17588 C C . GLU A 1 21 ? -7.810 11.524 2.831 1.00 0.00 21 GLU A C 15
ATOM 17589 O O . GLU A 1 21 ? -7.765 11.607 4.059 1.00 0.00 21 GLU A O 15
ATOM 17601 N N . PHE A 1 22 ? -7.521 10.408 2.171 1.00 0.00 22 PHE A N 15
ATOM 17602 C CA . PHE A 1 22 ? -7.124 9.197 2.849 1.00 0.00 22 PHE A CA 15
ATOM 17603 C C . PHE A 1 22 ? -5.644 9.253 3.206 1.00 0.00 22 PHE A C 15
ATOM 17604 O O . PHE A 1 22 ? -4.830 9.766 2.434 1.00 0.00 22 PHE A O 15
ATOM 17621 N N . THR A 1 23 ? -5.300 8.744 4.377 1.00 0.00 23 THR A N 15
ATOM 17622 C CA . THR A 1 23 ? -3.913 8.732 4.816 1.00 0.00 23 THR A CA 15
ATOM 17623 C C . THR A 1 23 ? -3.220 7.463 4.330 1.00 0.00 23 THR A C 15
ATOM 17624 O O . THR A 1 23 ? -3.878 6.533 3.862 1.00 0.00 23 THR A O 15
ATOM 17635 N N . VAL A 1 24 ? -1.892 7.429 4.429 1.00 0.00 24 VAL A N 15
ATOM 17636 C CA . VAL A 1 24 ? -1.132 6.255 4.005 1.00 0.00 24 VAL A CA 15
ATOM 17637 C C . VAL A 1 24 ? -1.468 5.056 4.890 1.00 0.00 24 VAL A C 15
ATOM 17638 O O . VAL A 1 24 ? -1.505 3.914 4.427 1.00 0.00 24 VAL A O 15
ATOM 17651 N N . LYS A 1 25 ? -1.733 5.334 6.165 1.00 0.00 25 LYS A N 15
ATOM 17652 C CA . LYS A 1 25 ? -2.082 4.299 7.130 1.00 0.00 25 LYS A CA 15
ATOM 17653 C C . LYS A 1 25 ? -3.484 3.753 6.859 1.00 0.00 25 LYS A C 15
ATOM 17654 O O . LYS A 1 25 ? -3.760 2.582 7.110 1.00 0.00 25 LYS A O 15
ATOM 17673 N N . GLU A 1 26 ? -4.361 4.619 6.351 1.00 0.00 26 GLU A N 15
ATOM 17674 C CA . GLU A 1 26 ? -5.734 4.232 6.042 1.00 0.00 26 GLU A CA 15
ATOM 17675 C C . GLU A 1 26 ? -5.782 3.348 4.801 1.00 0.00 26 GLU A C 15
ATOM 17676 O O . GLU A 1 26 ? -6.475 2.333 4.779 1.00 0.00 26 GLU A O 15
ATOM 17688 N N . LEU A 1 27 ? -5.062 3.748 3.758 1.00 0.00 27 LEU A N 15
ATOM 17689 C CA . LEU A 1 27 ? -5.005 2.969 2.530 1.00 0.00 27 LEU A CA 15
ATOM 17690 C C . LEU A 1 27 ? -4.403 1.587 2.802 1.00 0.00 27 LEU A C 15
ATOM 17691 O O . LEU A 1 27 ? -4.821 0.587 2.216 1.00 0.00 27 LEU A O 15
ATOM 17707 N N . ALA A 1 28 ? -3.420 1.545 3.705 1.00 0.00 28 ALA A N 15
ATOM 17708 C CA . ALA A 1 28 ? -2.742 0.302 4.065 1.00 0.00 28 ALA A CA 15
ATOM 17709 C C . ALA A 1 28 ? -3.620 -0.628 4.909 1.00 0.00 28 ALA A C 15
ATOM 17710 O O . ALA A 1 28 ? -3.511 -1.848 4.800 1.00 0.00 28 ALA A O 15
ATOM 17717 N N . GLU A 1 29 ? -4.483 -0.058 5.755 1.00 0.00 29 GLU A N 15
ATOM 17718 C CA . GLU A 1 29 ? -5.362 -0.859 6.610 1.00 0.00 29 GLU A CA 15
ATOM 17719 C C . GLU A 1 29 ? -6.496 -1.492 5.803 1.00 0.00 29 GLU A C 15
ATOM 17720 O O . GLU A 1 29 ? -7.029 -2.537 6.181 1.00 0.00 29 GLU A O 15
ATOM 17732 N N . GLU A 1 30 ? -6.852 -0.858 4.687 1.00 0.00 30 GLU A N 15
ATOM 17733 C CA . GLU A 1 30 ? -7.923 -1.355 3.829 1.00 0.00 30 GLU A CA 15
ATOM 17734 C C . GLU A 1 30 ? -7.473 -2.586 3.044 1.00 0.00 30 GLU A C 15
ATOM 17735 O O . GLU A 1 30 ? -8.192 -3.583 2.977 1.00 0.00 30 GLU A O 15
ATOM 17747 N N . ILE A 1 31 ? -6.276 -2.510 2.464 1.00 0.00 31 ILE A N 15
ATOM 17748 C CA . ILE A 1 31 ? -5.727 -3.613 1.677 1.00 0.00 31 ILE A CA 15
ATOM 17749 C C . ILE A 1 31 ? -5.345 -4.805 2.561 1.00 0.00 31 ILE A C 15
ATOM 17750 O O . ILE A 1 31 ? -5.462 -5.956 2.141 1.00 0.00 31 ILE A O 15
ATOM 17766 N N . ALA A 1 32 ? -4.908 -4.526 3.789 1.00 0.00 32 ALA A N 15
ATOM 17767 C CA . ALA A 1 32 ? -4.499 -5.577 4.719 1.00 0.00 32 ALA A CA 15
ATOM 17768 C C . ALA A 1 32 ? -5.684 -6.429 5.161 1.00 0.00 32 ALA A C 15
ATOM 17769 O O . ALA A 1 32 ? -5.549 -7.633 5.367 1.00 0.00 32 ALA A O 15
ATOM 17776 N N . ARG A 1 33 ? -6.847 -5.793 5.295 1.00 0.00 33 ARG A N 15
ATOM 17777 C CA . ARG A 1 33 ? -8.064 -6.481 5.718 1.00 0.00 33 ARG A CA 15
ATOM 17778 C C . ARG A 1 33 ? -8.536 -7.512 4.691 1.00 0.00 33 ARG A C 15
ATOM 17779 O O . ARG A 1 33 ? -9.087 -8.552 5.054 1.00 0.00 33 ARG A O 15
ATOM 17800 N N . ARG A 1 34 ? -8.311 -7.222 3.409 1.00 0.00 34 ARG A N 15
ATOM 17801 C CA . ARG A 1 34 ? -8.734 -8.120 2.335 1.00 0.00 34 ARG A CA 15
ATOM 17802 C C . ARG A 1 34 ? -7.830 -9.340 2.220 1.00 0.00 34 ARG A C 15
ATOM 17803 O O . ARG A 1 34 ? -8.261 -10.394 1.749 1.00 0.00 34 ARG A O 15
ATOM 17824 N N . LEU A 1 35 ? -6.580 -9.207 2.657 1.00 0.00 35 LEU A N 15
ATOM 17825 C CA . LEU A 1 35 ? -5.631 -10.314 2.579 1.00 0.00 35 LEU A CA 15
ATOM 17826 C C . LEU A 1 35 ? -5.598 -11.120 3.879 1.00 0.00 35 LEU A C 15
ATOM 17827 O O . LEU A 1 35 ? -5.132 -12.258 3.895 1.00 0.00 35 LEU A O 15
ATOM 17843 N N . GLY A 1 36 ? -6.097 -10.525 4.963 1.00 0.00 36 GLY A N 15
ATOM 17844 C CA . GLY A 1 36 ? -6.131 -11.215 6.244 1.00 0.00 36 GLY A CA 15
ATOM 17845 C C . GLY A 1 36 ? -4.875 -11.013 7.076 1.00 0.00 36 GLY A C 15
ATOM 17846 O O . GLY A 1 36 ? -4.814 -11.462 8.220 1.00 0.00 36 GLY A O 15
ATOM 17850 N N . LEU A 1 37 ? -3.872 -10.351 6.511 1.00 0.00 37 LEU A N 15
ATOM 17851 C CA . LEU A 1 37 ? -2.626 -10.104 7.233 1.00 0.00 37 LEU A CA 15
ATOM 17852 C C . LEU A 1 37 ? -2.606 -8.693 7.818 1.00 0.00 37 LEU A C 15
ATOM 17853 O O . LEU A 1 37 ? -3.531 -7.909 7.604 1.00 0.00 37 LEU A O 15
ATOM 17869 N N . SER A 1 38 ? -1.546 -8.380 8.560 1.00 0.00 38 SER A N 15
ATOM 17870 C CA . SER A 1 38 ? -1.412 -7.064 9.181 1.00 0.00 38 SER A CA 15
ATOM 17871 C C . SER A 1 38 ? -0.706 -6.075 8.245 1.00 0.00 38 SER A C 15
ATOM 17872 O O . SER A 1 38 ? 0.110 -6.472 7.412 1.00 0.00 38 SER A O 15
ATOM 17880 N N . PRO A 1 39 ? -1.017 -4.768 8.372 1.00 0.00 39 PRO A N 15
ATOM 17881 C CA . PRO A 1 39 ? -0.420 -3.708 7.541 1.00 0.00 39 PRO A CA 15
ATOM 17882 C C . PRO A 1 39 ? 1.067 -3.477 7.839 1.00 0.00 39 PRO A C 15
ATOM 17883 O O . PRO A 1 39 ? 1.773 -2.859 7.045 1.00 0.00 39 PRO A O 15
ATOM 17894 N N . GLU A 1 40 ? 1.524 -3.973 8.988 1.00 0.00 40 GLU A N 15
ATOM 17895 C CA . GLU A 1 40 ? 2.920 -3.821 9.403 1.00 0.00 40 GLU A CA 15
ATOM 17896 C C . GLU A 1 40 ? 3.863 -4.665 8.538 1.00 0.00 40 GLU A C 15
ATOM 17897 O O . GLU A 1 40 ? 5.077 -4.460 8.549 1.00 0.00 40 GLU A O 15
ATOM 17909 N N . ASP A 1 41 ? 3.294 -5.608 7.790 1.00 0.00 41 ASP A N 15
ATOM 17910 C CA . ASP A 1 41 ? 4.079 -6.482 6.920 1.00 0.00 41 ASP A CA 15
ATOM 17911 C C . ASP A 1 41 ? 4.117 -5.951 5.489 1.00 0.00 41 ASP A C 15
ATOM 17912 O O . ASP A 1 41 ? 5.006 -6.302 4.713 1.00 0.00 41 ASP A O 15
ATOM 17921 N N . ILE A 1 42 ? 3.152 -5.102 5.144 1.00 0.00 42 ILE A N 15
ATOM 17922 C CA . ILE A 1 42 ? 3.075 -4.540 3.799 1.00 0.00 42 ILE A CA 15
ATOM 17923 C C . ILE A 1 42 ? 3.787 -3.196 3.711 1.00 0.00 42 ILE A C 15
ATOM 17924 O O . ILE A 1 42 ? 3.821 -2.432 4.676 1.00 0.00 42 ILE A O 15
ATOM 17940 N N . LYS A 1 43 ? 4.351 -2.913 2.543 1.00 0.00 43 LYS A N 15
ATOM 17941 C CA . LYS A 1 43 ? 5.056 -1.661 2.313 1.00 0.00 43 LYS A CA 15
ATOM 17942 C C . LYS A 1 43 ? 4.705 -1.100 0.941 1.00 0.00 43 LYS A C 15
ATOM 17943 O O . LYS A 1 43 ? 4.797 -1.798 -0.068 1.00 0.00 43 LYS A O 15
ATOM 17962 N N . LEU A 1 44 ? 4.299 0.160 0.915 1.00 0.00 44 LEU A N 15
ATOM 17963 C CA . LEU A 1 44 ? 3.924 0.817 -0.329 1.00 0.00 44 LEU A CA 15
ATOM 17964 C C . LEU A 1 44 ? 5.142 1.464 -0.977 1.00 0.00 44 LEU A C 15
ATOM 17965 O O . LEU A 1 44 ? 5.801 2.310 -0.373 1.00 0.00 44 LEU A O 15
ATOM 17981 N N . THR A 1 45 ? 5.442 1.055 -2.204 1.00 0.00 45 THR A N 15
ATOM 17982 C CA . THR A 1 45 ? 6.584 1.599 -2.925 1.00 0.00 45 THR A CA 15
ATOM 17983 C C . THR A 1 45 ? 6.143 2.375 -4.160 1.00 0.00 45 THR A C 15
ATOM 17984 O O . THR A 1 45 ? 5.385 1.871 -4.993 1.00 0.00 45 THR A O 15
ATOM 17995 N N . HIS A 1 46 ? 6.620 3.610 -4.268 1.00 0.00 46 HIS A N 15
ATOM 17996 C CA . HIS A 1 46 ? 6.293 4.474 -5.393 1.00 0.00 46 HIS A CA 15
ATOM 17997 C C . HIS A 1 46 ? 7.535 5.232 -5.859 1.00 0.00 46 HIS A C 15
ATOM 17998 O O . HIS A 1 46 ? 8.145 5.972 -5.086 1.00 0.00 46 HIS A O 15
ATOM 18013 N N . ASN A 1 47 ? 7.907 5.016 -7.127 1.00 0.00 47 ASN A N 15
ATOM 18014 C CA . ASN A 1 47 ? 9.077 5.666 -7.732 1.00 0.00 47 ASN A CA 15
ATOM 18015 C C . ASN A 1 47 ? 10.380 5.224 -7.065 1.00 0.00 47 ASN A C 15
ATOM 18016 O O . ASN A 1 47 ? 11.375 5.949 -7.090 1.00 0.00 47 ASN A O 15
ATOM 18027 N N . GLY A 1 48 ? 10.367 4.037 -6.468 1.00 0.00 48 GLY A N 15
ATOM 18028 C CA . GLY A 1 48 ? 11.554 3.525 -5.807 1.00 0.00 48 GLY A CA 15
ATOM 18029 C C . GLY A 1 48 ? 11.604 3.872 -4.331 1.00 0.00 48 GLY A C 15
ATOM 18030 O O . GLY A 1 48 ? 12.329 3.234 -3.567 1.00 0.00 48 GLY A O 15
ATOM 18034 N N . LYS A 1 49 ? 10.837 4.880 -3.928 1.00 0.00 49 LYS A N 15
ATOM 18035 C CA . LYS A 1 49 ? 10.803 5.303 -2.530 1.00 0.00 49 LYS A CA 15
ATOM 18036 C C . LYS A 1 49 ? 9.584 4.727 -1.822 1.00 0.00 49 LYS A C 15
ATOM 18037 O O . LYS A 1 49 ? 8.547 4.496 -2.441 1.00 0.00 49 LYS A O 15
ATOM 18056 N N . THR A 1 50 ? 9.718 4.490 -0.526 1.00 0.00 50 THR A N 15
ATOM 18057 C CA . THR A 1 50 ? 8.629 3.938 0.267 1.00 0.00 50 THR A CA 15
ATOM 18058 C C . THR A 1 50 ? 7.828 5.044 0.943 1.00 0.00 50 THR A C 15
ATOM 18059 O O . THR A 1 50 ? 8.357 6.109 1.258 1.00 0.00 50 THR A O 15
ATOM 18070 N N . LEU A 1 51 ? 6.544 4.782 1.154 1.00 0.00 51 LEU A N 15
ATOM 18071 C CA . LEU A 1 51 ? 5.656 5.752 1.789 1.00 0.00 51 LEU A CA 15
ATOM 18072 C C . LEU A 1 51 ? 5.508 5.464 3.281 1.00 0.00 51 LEU A C 15
ATOM 18073 O O . LEU A 1 51 ? 5.333 4.313 3.687 1.00 0.00 51 LEU A O 15
ATOM 18089 N N . ASP A 1 52 ? 5.577 6.521 4.093 1.00 0.00 52 ASP A N 15
ATOM 18090 C CA . ASP A 1 52 ? 5.451 6.386 5.542 1.00 0.00 52 ASP A CA 15
ATOM 18091 C C . ASP A 1 52 ? 3.985 6.491 5.977 1.00 0.00 52 ASP A C 15
ATOM 18092 O O . ASP A 1 52 ? 3.248 7.342 5.480 1.00 0.00 52 ASP A O 15
ATOM 18101 N N . PRO A 1 53 ? 3.546 5.623 6.916 1.00 0.00 53 PRO A N 15
ATOM 18102 C CA . PRO A 1 53 ? 2.159 5.615 7.417 1.00 0.00 53 PRO A CA 15
ATOM 18103 C C . PRO A 1 53 ? 1.767 6.889 8.172 1.00 0.00 53 PRO A C 15
ATOM 18104 O O . PRO A 1 53 ? 0.581 7.203 8.287 1.00 0.00 53 PRO A O 15
ATOM 18115 N N . SER A 1 54 ? 2.758 7.617 8.682 1.00 0.00 54 SER A N 15
ATOM 18116 C CA . SER A 1 54 ? 2.499 8.839 9.443 1.00 0.00 54 SER A CA 15
ATOM 18117 C C . SER A 1 54 ? 2.149 10.025 8.544 1.00 0.00 54 SER A C 15
ATOM 18118 O O . SER A 1 54 ? 1.436 10.938 8.963 1.00 0.00 54 SER A O 15
ATOM 18126 N N . LEU A 1 55 ? 2.646 10.012 7.314 1.00 0.00 55 LEU A N 15
ATOM 18127 C CA . LEU A 1 55 ? 2.398 11.085 6.386 1.00 0.00 55 LEU A CA 15
ATOM 18128 C C . LEU A 1 55 ? 1.124 10.858 5.582 1.00 0.00 55 LEU A C 15
ATOM 18129 O O . LEU A 1 55 ? 0.370 9.916 5.829 1.00 0.00 55 LEU A O 15
ATOM 18145 N N . THR A 1 56 ? 0.895 11.740 4.622 1.00 0.00 56 THR A N 15
ATOM 18146 C CA . THR A 1 56 ? -0.292 11.672 3.775 1.00 0.00 56 THR A CA 15
ATOM 18147 C C . THR A 1 56 ? 0.075 11.358 2.327 1.00 0.00 56 THR A C 15
ATOM 18148 O O . THR A 1 56 ? 1.205 11.587 1.896 1.00 0.00 56 THR A O 15
ATOM 18159 N N . LEU A 1 57 ? -0.896 10.830 1.583 1.00 0.00 57 LEU A N 15
ATOM 18160 C CA . LEU A 1 57 ? -0.694 10.466 0.182 1.00 0.00 57 LEU A CA 15
ATOM 18161 C C . LEU A 1 57 ? -0.615 11.696 -0.726 1.00 0.00 57 LEU A C 15
ATOM 18162 O O . LEU A 1 57 ? 0.068 11.678 -1.751 1.00 0.00 57 LEU A O 15
ATOM 18178 N N . ALA A 1 58 ? -1.309 12.763 -0.340 1.00 0.00 58 ALA A N 15
ATOM 18179 C CA . ALA A 1 58 ? -1.330 13.991 -1.129 1.00 0.00 58 ALA A CA 15
ATOM 18180 C C . ALA A 1 58 ? -0.087 14.854 -0.901 1.00 0.00 58 ALA A C 15
ATOM 18181 O O . ALA A 1 58 ? 0.112 15.853 -1.594 1.00 0.00 58 ALA A O 15
ATOM 18188 N N . GLU A 1 59 ? 0.747 14.475 0.068 1.00 0.00 59 GLU A N 15
ATOM 18189 C CA . GLU A 1 59 ? 1.965 15.224 0.365 1.00 0.00 59 GLU A CA 15
ATOM 18190 C C . GLU A 1 59 ? 3.087 14.813 -0.577 1.00 0.00 59 GLU A C 15
ATOM 18191 O O . GLU A 1 59 ? 3.944 15.618 -0.939 1.00 0.00 59 GLU A O 15
ATOM 18203 N N . TYR A 1 60 ? 3.057 13.548 -0.974 1.00 0.00 60 TYR A N 15
ATOM 18204 C CA . TYR A 1 60 ? 4.061 12.991 -1.857 1.00 0.00 60 TYR A CA 15
ATOM 18205 C C . TYR A 1 60 ? 3.746 13.275 -3.323 1.00 0.00 60 TYR A C 15
ATOM 18206 O O . TYR A 1 60 ? 4.633 13.216 -4.177 1.00 0.00 60 TYR A O 15
ATOM 18224 N N . GLY A 1 61 ? 2.488 13.591 -3.611 1.00 0.00 61 GLY A N 15
ATOM 18225 C CA . GLY A 1 61 ? 2.095 13.882 -4.979 1.00 0.00 61 GLY A CA 15
ATOM 18226 C C . GLY A 1 61 ? 1.596 12.660 -5.725 1.00 0.00 61 GLY A C 15
ATOM 18227 O O . GLY A 1 61 ? 1.987 12.427 -6.869 1.00 0.00 61 GLY A O 15
ATOM 18231 N N . ILE A 1 62 ? 0.735 11.874 -5.082 1.00 0.00 62 ILE A N 15
ATOM 18232 C CA . ILE A 1 62 ? 0.183 10.675 -5.708 1.00 0.00 62 ILE A CA 15
ATOM 18233 C C . ILE A 1 62 ? -1.265 10.900 -6.144 1.00 0.00 62 ILE A C 15
ATOM 18234 O O . ILE A 1 62 ? -2.064 11.470 -5.400 1.00 0.00 62 ILE A O 15
ATOM 18250 N N . THR A 1 63 ? -1.592 10.444 -7.351 1.00 0.00 63 THR A N 15
ATOM 18251 C CA . THR A 1 63 ? -2.942 10.588 -7.887 1.00 0.00 63 THR A CA 15
ATOM 18252 C C . THR A 1 63 ? -3.536 9.222 -8.246 1.00 0.00 63 THR A C 15
ATOM 18253 O O . THR A 1 63 ? -2.802 8.255 -8.451 1.00 0.00 63 THR A O 15
ATOM 18264 N N . PRO A 1 64 ? -4.879 9.120 -8.310 1.00 0.00 64 PRO A N 15
ATOM 18265 C CA . PRO A 1 64 ? -5.562 7.867 -8.650 1.00 0.00 64 PRO A CA 15
ATOM 18266 C C . PRO A 1 64 ? -5.368 7.482 -10.113 1.00 0.00 64 PRO A C 15
ATOM 18267 O O . PRO A 1 64 ? -5.423 8.335 -11.000 1.00 0.00 64 PRO A O 15
ATOM 18278 N N . GLY A 1 65 ? -5.139 6.193 -10.362 1.00 0.00 65 GLY A N 15
ATOM 18279 C CA . GLY A 1 65 ? -4.938 5.727 -11.723 1.00 0.00 65 GLY A CA 15
ATOM 18280 C C . GLY A 1 65 ? -3.493 5.377 -12.013 1.00 0.00 65 GLY A C 15
ATOM 18281 O O . GLY A 1 65 ? -3.133 5.108 -13.159 1.00 0.00 65 GLY A O 15
ATOM 18285 N N . SER A 1 66 ? -2.665 5.387 -10.975 1.00 0.00 66 SER A N 15
ATOM 18286 C CA . SER A 1 66 ? -1.249 5.064 -11.122 1.00 0.00 66 SER A CA 15
ATOM 18287 C C . SER A 1 66 ? -0.980 3.618 -10.719 1.00 0.00 66 SER A C 15
ATOM 18288 O O . SER A 1 66 ? -1.850 2.943 -10.168 1.00 0.00 66 SER A O 15
ATOM 18296 N N . THR A 1 67 ? 0.230 3.150 -11.004 1.00 0.00 67 THR A N 15
ATOM 18297 C CA . THR A 1 67 ? 0.622 1.786 -10.675 1.00 0.00 67 THR A CA 15
ATOM 18298 C C . THR A 1 67 ? 1.363 1.737 -9.340 1.00 0.00 67 THR A C 15
ATOM 18299 O O . THR A 1 67 ? 2.377 2.409 -9.159 1.00 0.00 67 THR A O 15
ATOM 18310 N N . ILE A 1 68 ? 0.844 0.952 -8.402 1.00 0.00 68 ILE A N 15
ATOM 18311 C CA . ILE A 1 68 ? 1.463 0.825 -7.084 1.00 0.00 68 ILE A CA 15
ATOM 18312 C C . ILE A 1 68 ? 1.881 -0.618 -6.821 1.00 0.00 68 ILE A C 15
ATOM 18313 O O . ILE A 1 68 ? 1.092 -1.546 -6.995 1.00 0.00 68 ILE A O 15
ATOM 18329 N N . THR A 1 69 ? 3.128 -0.797 -6.403 1.00 0.00 69 THR A N 15
ATOM 18330 C CA . THR A 1 69 ? 3.660 -2.116 -6.119 1.00 0.00 69 THR A CA 15
ATOM 18331 C C . THR A 1 69 ? 3.906 -2.282 -4.625 1.00 0.00 69 THR A C 15
ATOM 18332 O O . THR A 1 69 ? 4.573 -1.457 -4.001 1.00 0.00 69 THR A O 15
ATOM 18343 N N . LEU A 1 70 ? 3.356 -3.343 -4.051 1.00 0.00 70 LEU A N 15
ATOM 18344 C CA . LEU A 1 70 ? 3.521 -3.603 -2.628 1.00 0.00 70 LEU A CA 15
ATOM 18345 C C . LEU A 1 70 ? 4.693 -4.549 -2.378 1.00 0.00 70 LEU A C 15
ATOM 18346 O O . LEU A 1 70 ? 5.140 -5.255 -3.281 1.00 0.00 70 LEU A O 15
ATOM 18362 N N . GLU A 1 71 ? 5.183 -4.551 -1.142 1.00 0.00 71 GLU A N 15
ATOM 18363 C CA . GLU A 1 71 ? 6.303 -5.402 -0.753 1.00 0.00 71 GLU A CA 15
ATOM 18364 C C . GLU A 1 71 ? 6.050 -6.026 0.615 1.00 0.00 71 GLU A C 15
ATOM 18365 O O . GLU A 1 71 ? 5.426 -5.413 1.477 1.00 0.00 71 GLU A O 15
ATOM 18377 N N . ILE A 1 72 ? 6.524 -7.253 0.806 1.00 0.00 72 ILE A N 15
ATOM 18378 C CA . ILE A 1 72 ? 6.354 -7.952 2.077 1.00 0.00 72 ILE A CA 15
ATOM 18379 C C . ILE A 1 72 ? 7.698 -8.460 2.587 1.00 0.00 72 ILE A C 15
ATOM 18380 O O . ILE A 1 72 ? 8.461 -9.077 1.843 1.00 0.00 72 ILE A O 15
ATOM 18396 N N . LYS A 1 73 ? 7.980 -8.197 3.857 1.00 0.00 73 LYS A N 15
ATOM 18397 C CA . LYS A 1 73 ? 9.237 -8.622 4.463 1.00 0.00 73 LYS A CA 15
ATOM 18398 C C . LYS A 1 73 ? 9.055 -9.901 5.273 1.00 0.00 73 LYS A C 15
ATOM 18399 O O . LYS A 1 73 ? 8.156 -9.998 6.107 1.00 0.00 73 LYS A O 15
ATOM 18418 N N . LYS A 1 74 ? 9.917 -10.877 5.016 1.00 0.00 74 LYS A N 15
ATOM 18419 C CA . LYS A 1 74 ? 9.866 -12.153 5.718 1.00 0.00 74 LYS A CA 15
ATOM 18420 C C . LYS A 1 74 ? 11.263 -12.574 6.163 1.00 0.00 74 LYS A C 15
ATOM 18421 O O . LYS A 1 74 ? 12.225 -12.464 5.405 1.00 0.00 74 LYS A O 15
ATOM 18440 N N . LYS A 1 75 ? 11.367 -13.052 7.399 1.00 0.00 75 LYS A N 15
ATOM 18441 C CA . LYS A 1 75 ? 12.647 -13.486 7.943 1.00 0.00 75 LYS A CA 15
ATOM 18442 C C . LYS A 1 75 ? 12.765 -15.007 7.916 1.00 0.00 75 LYS A C 15
ATOM 18443 O O . LYS A 1 75 ? 11.788 -15.719 8.148 1.00 0.00 75 LYS A O 15
ATOM 18462 N N . GLY A 1 76 ? 13.966 -15.496 7.623 1.00 0.00 76 GLY A N 15
ATOM 18463 C CA . GLY A 1 76 ? 14.194 -16.929 7.570 1.00 0.00 76 GLY A CA 15
ATOM 18464 C C . GLY A 1 76 ? 15.316 -17.306 6.625 1.00 0.00 76 GLY A C 15
ATOM 18465 O O . GLY A 1 76 ? 15.078 -17.915 5.586 1.00 0.00 76 GLY A O 15
ATOM 18469 N N . GLY A 1 77 ? 16.540 -16.945 6.991 1.00 0.00 77 GLY A N 15
ATOM 18470 C CA . GLY A 1 77 ? 17.688 -17.250 6.157 1.00 0.00 77 GLY A CA 15
ATOM 18471 C C . GLY A 1 77 ? 18.336 -15.998 5.608 1.00 0.00 77 GLY A C 15
ATOM 18472 O O . GLY A 1 77 ? 18.092 -15.619 4.465 1.00 0.00 77 GLY A O 15
ATOM 18476 N N . LEU A 1 78 ? 19.161 -15.353 6.427 1.00 0.00 78 LEU A N 15
ATOM 18477 C CA . LEU A 1 78 ? 19.842 -14.129 6.023 1.00 0.00 78 LEU A CA 15
ATOM 18478 C C . LEU A 1 78 ? 21.332 -14.203 6.334 1.00 0.00 78 LEU A C 15
ATOM 18479 O O . LEU A 1 78 ? 21.720 -14.487 7.469 1.00 0.00 78 LEU A O 15
ATOM 18495 N N . GLU A 1 79 ? 22.153 -13.948 5.306 1.00 0.00 79 GLU A N 15
ATOM 18496 C CA . GLU A 1 79 ? 23.615 -13.960 5.429 1.00 0.00 79 GLU A CA 15
ATOM 18497 C C . GLU A 1 79 ? 24.147 -15.371 5.687 1.00 0.00 79 GLU A C 15
ATOM 18498 O O . GLU A 1 79 ? 24.185 -15.793 6.863 1.00 0.00 79 GLU A O 15
ATOM 18511 N N . MET A 1 1 ? -9.099 7.956 -11.432 1.00 0.00 1 MET A N 16
ATOM 18512 C CA . MET A 1 1 ? -9.837 9.101 -10.842 1.00 0.00 1 MET A CA 16
ATOM 18513 C C . MET A 1 1 ? -10.349 8.760 -9.446 1.00 0.00 1 MET A C 16
ATOM 18514 O O . MET A 1 1 ? -10.317 9.598 -8.546 1.00 0.00 1 MET A O 16
ATOM 18530 N N . ASP A 1 2 ? -10.818 7.528 -9.276 1.00 0.00 2 ASP A N 16
ATOM 18531 C CA . ASP A 1 2 ? -11.340 7.073 -7.989 1.00 0.00 2 ASP A CA 16
ATOM 18532 C C . ASP A 1 2 ? -10.807 5.686 -7.639 1.00 0.00 2 ASP A C 16
ATOM 18533 O O . ASP A 1 2 ? -10.835 5.277 -6.480 1.00 0.00 2 ASP A O 16
ATOM 18542 N N . THR A 1 3 ? -10.312 4.972 -8.647 1.00 0.00 3 THR A N 16
ATOM 18543 C CA . THR A 1 3 ? -9.792 3.624 -8.449 1.00 0.00 3 THR A CA 16
ATOM 18544 C C . THR A 1 3 ? -8.277 3.573 -8.615 1.00 0.00 3 THR A C 16
ATOM 18545 O O . THR A 1 3 ? -7.693 4.377 -9.339 1.00 0.00 3 THR A O 16
ATOM 18556 N N . ILE A 1 4 ? -7.653 2.622 -7.929 1.00 0.00 4 ILE A N 16
ATOM 18557 C CA . ILE A 1 4 ? -6.207 2.441 -7.992 1.00 0.00 4 ILE A CA 16
ATOM 18558 C C . ILE A 1 4 ? -5.862 0.977 -8.243 1.00 0.00 4 ILE A C 16
ATOM 18559 O O . ILE A 1 4 ? -6.658 0.087 -7.939 1.00 0.00 4 ILE A O 16
ATOM 18575 N N . ASN A 1 5 ? -4.681 0.733 -8.798 1.00 0.00 5 ASN A N 16
ATOM 18576 C CA . ASN A 1 5 ? -4.236 -0.623 -9.073 1.00 0.00 5 ASN A CA 16
ATOM 18577 C C . ASN A 1 5 ? -3.066 -0.982 -8.164 1.00 0.00 5 ASN A C 16
ATOM 18578 O O . ASN A 1 5 ? -2.098 -0.231 -8.043 1.00 0.00 5 ASN A O 16
ATOM 18589 N N . ILE A 1 6 ? -3.178 -2.126 -7.507 1.00 0.00 6 ILE A N 16
ATOM 18590 C CA . ILE A 1 6 ? -2.134 -2.600 -6.610 1.00 0.00 6 ILE A CA 16
ATOM 18591 C C . ILE A 1 6 ? -1.628 -3.960 -7.081 1.00 0.00 6 ILE A C 16
ATOM 18592 O O . ILE A 1 6 ? -2.358 -4.951 -7.048 1.00 0.00 6 ILE A O 16
ATOM 18608 N N . THR A 1 7 ? -0.381 -3.992 -7.529 1.00 0.00 7 THR A N 16
ATOM 18609 C CA . THR A 1 7 ? 0.217 -5.222 -8.035 1.00 0.00 7 THR A CA 16
ATOM 18610 C C . THR A 1 7 ? 0.860 -6.039 -6.926 1.00 0.00 7 THR A C 16
ATOM 18611 O O . THR A 1 7 ? 1.593 -5.511 -6.088 1.00 0.00 7 THR A O 16
ATOM 18622 N N . LEU A 1 8 ? 0.584 -7.338 -6.934 1.00 0.00 8 LEU A N 16
ATOM 18623 C CA . LEU A 1 8 ? 1.128 -8.250 -5.957 1.00 0.00 8 LEU A CA 16
ATOM 18624 C C . LEU A 1 8 ? 2.322 -8.993 -6.551 1.00 0.00 8 LEU A C 16
ATOM 18625 O O . LEU A 1 8 ? 2.489 -9.010 -7.770 1.00 0.00 8 LEU A O 16
ATOM 18641 N N . PRO A 1 9 ? 3.178 -9.610 -5.710 1.00 0.00 9 PRO A N 16
ATOM 18642 C CA . PRO A 1 9 ? 4.332 -10.378 -6.188 1.00 0.00 9 PRO A CA 16
ATOM 18643 C C . PRO A 1 9 ? 3.907 -11.693 -6.844 1.00 0.00 9 PRO A C 16
ATOM 18644 O O . PRO A 1 9 ? 4.744 -12.444 -7.345 1.00 0.00 9 PRO A O 16
ATOM 18655 N N . ASP A 1 10 ? 2.598 -11.958 -6.845 1.00 0.00 10 ASP A N 16
ATOM 18656 C CA . ASP A 1 10 ? 2.064 -13.179 -7.439 1.00 0.00 10 ASP A CA 16
ATOM 18657 C C . ASP A 1 10 ? 1.705 -12.954 -8.905 1.00 0.00 10 ASP A C 16
ATOM 18658 O O . ASP A 1 10 ? 1.517 -13.906 -9.660 1.00 0.00 10 ASP A O 16
ATOM 18667 N N . GLY A 1 11 ? 1.617 -11.687 -9.298 1.00 0.00 11 GLY A N 16
ATOM 18668 C CA . GLY A 1 11 ? 1.288 -11.356 -10.671 1.00 0.00 11 GLY A CA 16
ATOM 18669 C C . GLY A 1 11 ? -0.161 -10.941 -10.857 1.00 0.00 11 GLY A C 16
ATOM 18670 O O . GLY A 1 11 ? -0.603 -10.724 -11.983 1.00 0.00 11 GLY A O 16
ATOM 18674 N N . LYS A 1 12 ? -0.903 -10.832 -9.758 1.00 0.00 12 LYS A N 16
ATOM 18675 C CA . LYS A 1 12 ? -2.305 -10.435 -9.829 1.00 0.00 12 LYS A CA 16
ATOM 18676 C C . LYS A 1 12 ? -2.489 -9.007 -9.329 1.00 0.00 12 LYS A C 16
ATOM 18677 O O . LYS A 1 12 ? -1.815 -8.567 -8.395 1.00 0.00 12 LYS A O 16
ATOM 18696 N N . THR A 1 13 ? -3.404 -8.284 -9.963 1.00 0.00 13 THR A N 16
ATOM 18697 C CA . THR A 1 13 ? -3.674 -6.898 -9.604 1.00 0.00 13 THR A CA 16
ATOM 18698 C C . THR A 1 13 ? -4.973 -6.765 -8.812 1.00 0.00 13 THR A C 16
ATOM 18699 O O . THR A 1 13 ? -5.854 -7.622 -8.888 1.00 0.00 13 THR A O 16
ATOM 18710 N N . LEU A 1 14 ? -5.076 -5.683 -8.046 1.00 0.00 14 LEU A N 16
ATOM 18711 C CA . LEU A 1 14 ? -6.258 -5.417 -7.231 1.00 0.00 14 LEU A CA 16
ATOM 18712 C C . LEU A 1 14 ? -6.782 -4.009 -7.492 1.00 0.00 14 LEU A C 16
ATOM 18713 O O . LEU A 1 14 ? -6.017 -3.107 -7.828 1.00 0.00 14 LEU A O 16
ATOM 18729 N N . THR A 1 15 ? -8.091 -3.830 -7.347 1.00 0.00 15 THR A N 16
ATOM 18730 C CA . THR A 1 15 ? -8.712 -2.528 -7.559 1.00 0.00 15 THR A CA 16
ATOM 18731 C C . THR A 1 15 ? -9.448 -2.062 -6.304 1.00 0.00 15 THR A C 16
ATOM 18732 O O . THR A 1 15 ? -10.332 -2.754 -5.799 1.00 0.00 15 THR A O 16
ATOM 18743 N N . LEU A 1 16 ? -9.074 -0.885 -5.803 1.00 0.00 16 LEU A N 16
ATOM 18744 C CA . LEU A 1 16 ? -9.697 -0.327 -4.604 1.00 0.00 16 LEU A CA 16
ATOM 18745 C C . LEU A 1 16 ? -10.065 1.142 -4.820 1.00 0.00 16 LEU A C 16
ATOM 18746 O O . LEU A 1 16 ? -9.472 1.825 -5.654 1.00 0.00 16 LEU A O 16
ATOM 18762 N N . THR A 1 17 ? -11.058 1.618 -4.069 1.00 0.00 17 THR A N 16
ATOM 18763 C CA . THR A 1 17 ? -11.510 3.005 -4.169 1.00 0.00 17 THR A CA 16
ATOM 18764 C C . THR A 1 17 ? -10.902 3.859 -3.056 1.00 0.00 17 THR A C 16
ATOM 18765 O O . THR A 1 17 ? -11.106 3.586 -1.875 1.00 0.00 17 THR A O 16
ATOM 18776 N N . VAL A 1 18 ? -10.156 4.895 -3.436 1.00 0.00 18 VAL A N 16
ATOM 18777 C CA . VAL A 1 18 ? -9.513 5.769 -2.456 1.00 0.00 18 VAL A CA 16
ATOM 18778 C C . VAL A 1 18 ? -9.729 7.241 -2.792 1.00 0.00 18 VAL A C 16
ATOM 18779 O O . VAL A 1 18 ? -10.222 7.576 -3.871 1.00 0.00 18 VAL A O 16
ATOM 18792 N N . THR A 1 19 ? -9.351 8.115 -1.859 1.00 0.00 19 THR A N 16
ATOM 18793 C CA . THR A 1 19 ? -9.494 9.555 -2.049 1.00 0.00 19 THR A CA 16
ATOM 18794 C C . THR A 1 19 ? -8.239 10.282 -1.573 1.00 0.00 19 THR A C 16
ATOM 18795 O O . THR A 1 19 ? -7.427 9.713 -0.845 1.00 0.00 19 THR A O 16
ATOM 18806 N N . PRO A 1 20 ? -8.050 11.546 -1.994 1.00 0.00 20 PRO A N 16
ATOM 18807 C CA . PRO A 1 20 ? -6.892 12.354 -1.588 1.00 0.00 20 PRO A CA 16
ATOM 18808 C C . PRO A 1 20 ? -6.912 12.700 -0.096 1.00 0.00 20 PRO A C 16
ATOM 18809 O O . PRO A 1 20 ? -5.899 13.125 0.461 1.00 0.00 20 PRO A O 16
ATOM 18820 N N . GLU A 1 21 ? -8.069 12.512 0.543 1.00 0.00 21 GLU A N 16
ATOM 18821 C CA . GLU A 1 21 ? -8.216 12.798 1.967 1.00 0.00 21 GLU A CA 16
ATOM 18822 C C . GLU A 1 21 ? -7.817 11.591 2.812 1.00 0.00 21 GLU A C 16
ATOM 18823 O O . GLU A 1 21 ? -7.802 11.657 4.041 1.00 0.00 21 GLU A O 16
ATOM 18835 N N . PHE A 1 22 ? -7.488 10.493 2.142 1.00 0.00 22 PHE A N 16
ATOM 18836 C CA . PHE A 1 22 ? -7.079 9.277 2.815 1.00 0.00 22 PHE A CA 16
ATOM 18837 C C . PHE A 1 22 ? -5.604 9.362 3.188 1.00 0.00 22 PHE A C 16
ATOM 18838 O O . PHE A 1 22 ? -4.799 9.917 2.438 1.00 0.00 22 PHE A O 16
ATOM 18855 N N . THR A 1 23 ? -5.256 8.835 4.351 1.00 0.00 23 THR A N 16
ATOM 18856 C CA . THR A 1 23 ? -3.870 8.840 4.796 1.00 0.00 23 THR A CA 16
ATOM 18857 C C . THR A 1 23 ? -3.177 7.564 4.337 1.00 0.00 23 THR A C 16
ATOM 18858 O O . THR A 1 23 ? -3.833 6.640 3.855 1.00 0.00 23 THR A O 16
ATOM 18869 N N . VAL A 1 24 ? -1.855 7.512 4.471 1.00 0.00 24 VAL A N 16
ATOM 18870 C CA . VAL A 1 24 ? -1.109 6.323 4.077 1.00 0.00 24 VAL A CA 16
ATOM 18871 C C . VAL A 1 24 ? -1.466 5.152 4.991 1.00 0.00 24 VAL A C 16
ATOM 18872 O O . VAL A 1 24 ? -1.510 4.001 4.557 1.00 0.00 24 VAL A O 16
ATOM 18885 N N . LYS A 1 25 ? -1.741 5.466 6.255 1.00 0.00 25 LYS A N 16
ATOM 18886 C CA . LYS A 1 25 ? -2.112 4.460 7.244 1.00 0.00 25 LYS A CA 16
ATOM 18887 C C . LYS A 1 25 ? -3.519 3.930 6.977 1.00 0.00 25 LYS A C 16
ATOM 18888 O O . LYS A 1 25 ? -3.804 2.756 7.212 1.00 0.00 25 LYS A O 16
ATOM 18907 N N . GLU A 1 26 ? -4.393 4.810 6.486 1.00 0.00 26 GLU A N 16
ATOM 18908 C CA . GLU A 1 26 ? -5.769 4.440 6.181 1.00 0.00 26 GLU A CA 16
ATOM 18909 C C . GLU A 1 26 ? -5.829 3.559 4.938 1.00 0.00 26 GLU A C 16
ATOM 18910 O O . GLU A 1 26 ? -6.502 2.529 4.928 1.00 0.00 26 GLU A O 16
ATOM 18922 N N . LEU A 1 27 ? -5.132 3.978 3.882 1.00 0.00 27 LEU A N 16
ATOM 18923 C CA . LEU A 1 27 ? -5.085 3.211 2.644 1.00 0.00 27 LEU A CA 16
ATOM 18924 C C . LEU A 1 27 ? -4.467 1.830 2.884 1.00 0.00 27 LEU A C 16
ATOM 18925 O O . LEU A 1 27 ? -4.881 0.840 2.277 1.00 0.00 27 LEU A O 16
ATOM 18941 N N . ALA A 1 28 ? -3.483 1.776 3.783 1.00 0.00 28 ALA A N 16
ATOM 18942 C CA . ALA A 1 28 ? -2.795 0.529 4.109 1.00 0.00 28 ALA A CA 16
ATOM 18943 C C . ALA A 1 28 ? -3.672 -0.425 4.920 1.00 0.00 28 ALA A C 16
ATOM 18944 O O . ALA A 1 28 ? -3.599 -1.638 4.737 1.00 0.00 28 ALA A O 16
ATOM 18951 N N . GLU A 1 29 ? -4.502 0.118 5.814 1.00 0.00 29 GLU A N 16
ATOM 18952 C CA . GLU A 1 29 ? -5.374 -0.711 6.646 1.00 0.00 29 GLU A CA 16
ATOM 18953 C C . GLU A 1 29 ? -6.518 -1.320 5.826 1.00 0.00 29 GLU A C 16
ATOM 18954 O O . GLU A 1 29 ? -7.057 -2.366 6.187 1.00 0.00 29 GLU A O 16
ATOM 18966 N N . GLU A 1 30 ? -6.874 -0.666 4.718 1.00 0.00 30 GLU A N 16
ATOM 18967 C CA . GLU A 1 30 ? -7.944 -1.152 3.852 1.00 0.00 30 GLU A CA 16
ATOM 18968 C C . GLU A 1 30 ? -7.479 -2.353 3.032 1.00 0.00 30 GLU A C 16
ATOM 18969 O O . GLU A 1 30 ? -8.164 -3.375 2.973 1.00 0.00 30 GLU A O 16
ATOM 18981 N N . ILE A 1 31 ? -6.303 -2.230 2.417 1.00 0.00 31 ILE A N 16
ATOM 18982 C CA . ILE A 1 31 ? -5.744 -3.304 1.596 1.00 0.00 31 ILE A CA 16
ATOM 18983 C C . ILE A 1 31 ? -5.296 -4.500 2.446 1.00 0.00 31 ILE A C 16
ATOM 18984 O O . ILE A 1 31 ? -5.390 -5.647 2.008 1.00 0.00 31 ILE A O 16
ATOM 19000 N N . ALA A 1 32 ? -4.831 -4.227 3.664 1.00 0.00 32 ALA A N 16
ATOM 19001 C CA . ALA A 1 32 ? -4.356 -5.278 4.560 1.00 0.00 32 ALA A CA 16
ATOM 19002 C C . ALA A 1 32 ? -5.494 -6.167 5.047 1.00 0.00 32 ALA A C 16
ATOM 19003 O O . ALA A 1 32 ? -5.312 -7.371 5.227 1.00 0.00 32 ALA A O 16
ATOM 19010 N N . ARG A 1 33 ? -6.666 -5.569 5.249 1.00 0.00 33 ARG A N 16
ATOM 19011 C CA . ARG A 1 33 ? -7.837 -6.301 5.722 1.00 0.00 33 ARG A CA 16
ATOM 19012 C C . ARG A 1 33 ? -8.286 -7.372 4.727 1.00 0.00 33 ARG A C 16
ATOM 19013 O O . ARG A 1 33 ? -8.775 -8.430 5.124 1.00 0.00 33 ARG A O 16
ATOM 19034 N N . ARG A 1 34 ? -8.113 -7.094 3.437 1.00 0.00 34 ARG A N 16
ATOM 19035 C CA . ARG A 1 34 ? -8.517 -8.037 2.397 1.00 0.00 34 ARG A CA 16
ATOM 19036 C C . ARG A 1 34 ? -7.402 -9.026 2.075 1.00 0.00 34 ARG A C 16
ATOM 19037 O O . ARG A 1 34 ? -7.620 -10.000 1.356 1.00 0.00 34 ARG A O 16
ATOM 19058 N N . LEU A 1 35 ? -6.208 -8.781 2.610 1.00 0.00 35 LEU A N 16
ATOM 19059 C CA . LEU A 1 35 ? -5.079 -9.668 2.359 1.00 0.00 35 LEU A CA 16
ATOM 19060 C C . LEU A 1 35 ? -4.911 -10.682 3.489 1.00 0.00 35 LEU A C 16
ATOM 19061 O O . LEU A 1 35 ? -4.258 -11.711 3.313 1.00 0.00 35 LEU A O 16
ATOM 19077 N N . GLY A 1 36 ? -5.514 -10.395 4.643 1.00 0.00 36 GLY A N 16
ATOM 19078 C CA . GLY A 1 36 ? -5.432 -11.305 5.775 1.00 0.00 36 GLY A CA 16
ATOM 19079 C C . GLY A 1 36 ? -4.254 -11.042 6.700 1.00 0.00 36 GLY A C 16
ATOM 19080 O O . GLY A 1 36 ? -4.140 -11.678 7.746 1.00 0.00 36 GLY A O 16
ATOM 19084 N N . LEU A 1 37 ? -3.376 -10.115 6.327 1.00 0.00 37 LEU A N 16
ATOM 19085 C CA . LEU A 1 37 ? -2.215 -9.799 7.158 1.00 0.00 37 LEU A CA 16
ATOM 19086 C C . LEU A 1 37 ? -2.207 -8.329 7.575 1.00 0.00 37 LEU A C 16
ATOM 19087 O O . LEU A 1 37 ? -2.918 -7.505 7.001 1.00 0.00 37 LEU A O 16
ATOM 19103 N N . SER A 1 38 ? -1.389 -8.019 8.579 1.00 0.00 38 SER A N 16
ATOM 19104 C CA . SER A 1 38 ? -1.275 -6.662 9.111 1.00 0.00 38 SER A CA 16
ATOM 19105 C C . SER A 1 38 ? -0.439 -5.760 8.192 1.00 0.00 38 SER A C 16
ATOM 19106 O O . SER A 1 38 ? 0.477 -6.229 7.516 1.00 0.00 38 SER A O 16
ATOM 19114 N N . PRO A 1 39 ? -0.758 -4.443 8.156 1.00 0.00 39 PRO A N 16
ATOM 19115 C CA . PRO A 1 39 ? -0.034 -3.455 7.334 1.00 0.00 39 PRO A CA 16
ATOM 19116 C C . PRO A 1 39 ? 1.439 -3.306 7.726 1.00 0.00 39 PRO A C 16
ATOM 19117 O O . PRO A 1 39 ? 2.232 -2.753 6.969 1.00 0.00 39 PRO A O 16
ATOM 19128 N N . GLU A 1 40 ? 1.791 -3.785 8.921 1.00 0.00 40 GLU A N 16
ATOM 19129 C CA . GLU A 1 40 ? 3.166 -3.706 9.421 1.00 0.00 40 GLU A CA 16
ATOM 19130 C C . GLU A 1 40 ? 4.138 -4.514 8.552 1.00 0.00 40 GLU A C 16
ATOM 19131 O O . GLU A 1 40 ? 5.341 -4.248 8.544 1.00 0.00 40 GLU A O 16
ATOM 19143 N N . ASP A 1 41 ? 3.605 -5.495 7.823 1.00 0.00 41 ASP A N 16
ATOM 19144 C CA . ASP A 1 41 ? 4.420 -6.340 6.951 1.00 0.00 41 ASP A CA 16
ATOM 19145 C C . ASP A 1 41 ? 4.377 -5.852 5.503 1.00 0.00 41 ASP A C 16
ATOM 19146 O O . ASP A 1 41 ? 5.318 -6.072 4.737 1.00 0.00 41 ASP A O 16
ATOM 19155 N N . ILE A 1 42 ? 3.284 -5.189 5.136 1.00 0.00 42 ILE A N 16
ATOM 19156 C CA . ILE A 1 42 ? 3.113 -4.682 3.775 1.00 0.00 42 ILE A CA 16
ATOM 19157 C C . ILE A 1 42 ? 3.612 -3.249 3.639 1.00 0.00 42 ILE A C 16
ATOM 19158 O O . ILE A 1 42 ? 3.236 -2.370 4.411 1.00 0.00 42 ILE A O 16
ATOM 19174 N N . LYS A 1 43 ? 4.454 -3.016 2.642 1.00 0.00 43 LYS A N 16
ATOM 19175 C CA . LYS A 1 43 ? 4.989 -1.688 2.401 1.00 0.00 43 LYS A CA 16
ATOM 19176 C C . LYS A 1 43 ? 4.644 -1.221 0.995 1.00 0.00 43 LYS A C 16
ATOM 19177 O O . LYS A 1 43 ? 4.650 -2.006 0.047 1.00 0.00 43 LYS A O 16
ATOM 19196 N N . LEU A 1 44 ? 4.337 0.062 0.869 1.00 0.00 44 LEU A N 16
ATOM 19197 C CA . LEU A 1 44 ? 3.981 0.643 -0.417 1.00 0.00 44 LEU A CA 16
ATOM 19198 C C . LEU A 1 44 ? 5.175 1.363 -1.029 1.00 0.00 44 LEU A C 16
ATOM 19199 O O . LEU A 1 44 ? 5.788 2.218 -0.390 1.00 0.00 44 LEU A O 16
ATOM 19215 N N . THR A 1 45 ? 5.504 1.008 -2.264 1.00 0.00 45 THR A N 16
ATOM 19216 C CA . THR A 1 45 ? 6.627 1.623 -2.957 1.00 0.00 45 THR A CA 16
ATOM 19217 C C . THR A 1 45 ? 6.151 2.426 -4.164 1.00 0.00 45 THR A C 16
ATOM 19218 O O . THR A 1 45 ? 5.419 1.920 -5.016 1.00 0.00 45 THR A O 16
ATOM 19229 N N . HIS A 1 46 ? 6.567 3.688 -4.222 1.00 0.00 46 HIS A N 16
ATOM 19230 C CA . HIS A 1 46 ? 6.195 4.572 -5.320 1.00 0.00 46 HIS A CA 16
ATOM 19231 C C . HIS A 1 46 ? 7.404 5.384 -5.784 1.00 0.00 46 HIS A C 16
ATOM 19232 O O . HIS A 1 46 ? 8.011 6.107 -4.994 1.00 0.00 46 HIS A O 16
ATOM 19247 N N . ASN A 1 47 ? 7.751 5.236 -7.069 1.00 0.00 47 ASN A N 16
ATOM 19248 C CA . ASN A 1 47 ? 8.883 5.946 -7.674 1.00 0.00 47 ASN A CA 16
ATOM 19249 C C . ASN A 1 47 ? 10.219 5.524 -7.045 1.00 0.00 47 ASN A C 16
ATOM 19250 O O . ASN A 1 47 ? 11.185 6.288 -7.036 1.00 0.00 47 ASN A O 16
ATOM 19261 N N . GLY A 1 48 ? 10.264 4.300 -6.517 1.00 0.00 48 GLY A N 16
ATOM 19262 C CA . GLY A 1 48 ? 11.481 3.792 -5.902 1.00 0.00 48 GLY A CA 16
ATOM 19263 C C . GLY A 1 48 ? 11.561 4.067 -4.410 1.00 0.00 48 GLY A C 16
ATOM 19264 O O . GLY A 1 48 ? 12.318 3.408 -3.695 1.00 0.00 48 GLY A O 16
ATOM 19268 N N . LYS A 1 49 ? 10.785 5.038 -3.940 1.00 0.00 49 LYS A N 16
ATOM 19269 C CA . LYS A 1 49 ? 10.779 5.396 -2.525 1.00 0.00 49 LYS A CA 16
ATOM 19270 C C . LYS A 1 49 ? 9.571 4.797 -1.819 1.00 0.00 49 LYS A C 16
ATOM 19271 O O . LYS A 1 49 ? 8.531 4.563 -2.432 1.00 0.00 49 LYS A O 16
ATOM 19290 N N . THR A 1 50 ? 9.723 4.539 -0.529 1.00 0.00 50 THR A N 16
ATOM 19291 C CA . THR A 1 50 ? 8.649 3.962 0.267 1.00 0.00 50 THR A CA 16
ATOM 19292 C C . THR A 1 50 ? 7.811 5.047 0.932 1.00 0.00 50 THR A C 16
ATOM 19293 O O . THR A 1 50 ? 8.304 6.137 1.229 1.00 0.00 50 THR A O 16
ATOM 19304 N N . LEU A 1 51 ? 6.539 4.741 1.152 1.00 0.00 51 LEU A N 16
ATOM 19305 C CA . LEU A 1 51 ? 5.617 5.684 1.778 1.00 0.00 51 LEU A CA 16
ATOM 19306 C C . LEU A 1 51 ? 5.490 5.417 3.276 1.00 0.00 51 LEU A C 16
ATOM 19307 O O . LEU A 1 51 ? 5.355 4.267 3.702 1.00 0.00 51 LEU A O 16
ATOM 19323 N N . ASP A 1 52 ? 5.526 6.486 4.067 1.00 0.00 52 ASP A N 16
ATOM 19324 C CA . ASP A 1 52 ? 5.413 6.368 5.516 1.00 0.00 52 ASP A CA 16
ATOM 19325 C C . ASP A 1 52 ? 3.950 6.463 5.959 1.00 0.00 52 ASP A C 16
ATOM 19326 O O . ASP A 1 52 ? 3.213 7.325 5.486 1.00 0.00 52 ASP A O 16
ATOM 19335 N N . PRO A 1 53 ? 3.519 5.577 6.886 1.00 0.00 53 PRO A N 16
ATOM 19336 C CA . PRO A 1 53 ? 2.133 5.549 7.387 1.00 0.00 53 PRO A CA 16
ATOM 19337 C C . PRO A 1 53 ? 1.734 6.799 8.176 1.00 0.00 53 PRO A C 16
ATOM 19338 O O . PRO A 1 53 ? 0.549 7.102 8.302 1.00 0.00 53 PRO A O 16
ATOM 19349 N N . SER A 1 54 ? 2.723 7.514 8.705 1.00 0.00 54 SER A N 16
ATOM 19350 C CA . SER A 1 54 ? 2.465 8.713 9.501 1.00 0.00 54 SER A CA 16
ATOM 19351 C C . SER A 1 54 ? 2.138 9.928 8.637 1.00 0.00 54 SER A C 16
ATOM 19352 O O . SER A 1 54 ? 1.423 10.829 9.074 1.00 0.00 54 SER A O 16
ATOM 19360 N N . LEU A 1 55 ? 2.652 9.954 7.414 1.00 0.00 55 LEU A N 16
ATOM 19361 C CA . LEU A 1 55 ? 2.433 11.062 6.523 1.00 0.00 55 LEU A CA 16
ATOM 19362 C C . LEU A 1 55 ? 1.171 10.883 5.687 1.00 0.00 55 LEU A C 16
ATOM 19363 O O . LEU A 1 55 ? 0.405 9.935 5.874 1.00 0.00 55 LEU A O 16
ATOM 19379 N N . THR A 1 56 ? 0.969 11.811 4.761 1.00 0.00 56 THR A N 16
ATOM 19380 C CA . THR A 1 56 ? -0.201 11.799 3.892 1.00 0.00 56 THR A CA 16
ATOM 19381 C C . THR A 1 56 ? 0.176 11.459 2.452 1.00 0.00 56 THR A C 16
ATOM 19382 O O . THR A 1 56 ? 1.316 11.664 2.033 1.00 0.00 56 THR A O 16
ATOM 19393 N N . LEU A 1 57 ? -0.794 10.939 1.702 1.00 0.00 57 LEU A N 16
ATOM 19394 C CA . LEU A 1 57 ? -0.576 10.554 0.309 1.00 0.00 57 LEU A CA 16
ATOM 19395 C C . LEU A 1 57 ? -0.462 11.771 -0.610 1.00 0.00 57 LEU A C 16
ATOM 19396 O O . LEU A 1 57 ? 0.334 11.775 -1.552 1.00 0.00 57 LEU A O 16
ATOM 19412 N N . ALA A 1 58 ? -1.258 12.801 -0.327 1.00 0.00 58 ALA A N 16
ATOM 19413 C CA . ALA A 1 58 ? -1.268 14.020 -1.136 1.00 0.00 58 ALA A CA 16
ATOM 19414 C C . ALA A 1 58 ? 0.007 14.850 -0.961 1.00 0.00 58 ALA A C 16
ATOM 19415 O O . ALA A 1 58 ? 0.277 15.748 -1.760 1.00 0.00 58 ALA A O 16
ATOM 19422 N N . GLU A 1 59 ? 0.792 14.548 0.074 1.00 0.00 59 GLU A N 16
ATOM 19423 C CA . GLU A 1 59 ? 2.031 15.281 0.331 1.00 0.00 59 GLU A CA 16
ATOM 19424 C C . GLU A 1 59 ? 3.171 14.734 -0.521 1.00 0.00 59 GLU A C 16
ATOM 19425 O O . GLU A 1 59 ? 4.156 15.427 -0.783 1.00 0.00 59 GLU A O 16
ATOM 19437 N N . TYR A 1 60 ? 3.020 13.490 -0.961 1.00 0.00 60 TYR A N 16
ATOM 19438 C CA . TYR A 1 60 ? 4.023 12.834 -1.773 1.00 0.00 60 TYR A CA 16
ATOM 19439 C C . TYR A 1 60 ? 3.784 13.080 -3.261 1.00 0.00 60 TYR A C 16
ATOM 19440 O O . TYR A 1 60 ? 4.696 12.937 -4.076 1.00 0.00 60 TYR A O 16
ATOM 19458 N N . GLY A 1 61 ? 2.555 13.454 -3.610 1.00 0.00 61 GLY A N 16
ATOM 19459 C CA . GLY A 1 61 ? 2.225 13.714 -4.999 1.00 0.00 61 GLY A CA 16
ATOM 19460 C C . GLY A 1 61 ? 1.690 12.492 -5.721 1.00 0.00 61 GLY A C 16
ATOM 19461 O O . GLY A 1 61 ? 2.105 12.199 -6.841 1.00 0.00 61 GLY A O 16
ATOM 19465 N N . ILE A 1 62 ? 0.772 11.772 -5.079 1.00 0.00 62 ILE A N 16
ATOM 19466 C CA . ILE A 1 62 ? 0.181 10.576 -5.680 1.00 0.00 62 ILE A CA 16
ATOM 19467 C C . ILE A 1 62 ? -1.259 10.834 -6.123 1.00 0.00 62 ILE A C 16
ATOM 19468 O O . ILE A 1 62 ? -2.025 11.496 -5.422 1.00 0.00 62 ILE A O 16
ATOM 19484 N N . THR A 1 63 ? -1.617 10.302 -7.292 1.00 0.00 63 THR A N 16
ATOM 19485 C CA . THR A 1 63 ? -2.962 10.466 -7.834 1.00 0.00 63 THR A CA 16
ATOM 19486 C C . THR A 1 63 ? -3.608 9.109 -8.121 1.00 0.00 63 THR A C 16
ATOM 19487 O O . THR A 1 63 ? -2.909 8.107 -8.291 1.00 0.00 63 THR A O 16
ATOM 19498 N N . PRO A 1 64 ? -4.955 9.050 -8.166 1.00 0.00 64 PRO A N 16
ATOM 19499 C CA . PRO A 1 64 ? -5.684 7.805 -8.436 1.00 0.00 64 PRO A CA 16
ATOM 19500 C C . PRO A 1 64 ? -5.545 7.361 -9.889 1.00 0.00 64 PRO A C 16
ATOM 19501 O O . PRO A 1 64 ? -5.634 8.174 -10.810 1.00 0.00 64 PRO A O 16
ATOM 19512 N N . GLY A 1 65 ? -5.340 6.061 -10.084 1.00 0.00 65 GLY A N 16
ATOM 19513 C CA . GLY A 1 65 ? -5.177 5.524 -11.424 1.00 0.00 65 GLY A CA 16
ATOM 19514 C C . GLY A 1 65 ? -3.725 5.270 -11.763 1.00 0.00 65 GLY A C 16
ATOM 19515 O O . GLY A 1 65 ? -3.376 5.082 -12.928 1.00 0.00 65 GLY A O 16
ATOM 19519 N N . SER A 1 66 ? -2.877 5.268 -10.739 1.00 0.00 66 SER A N 16
ATOM 19520 C CA . SER A 1 66 ? -1.450 5.035 -10.922 1.00 0.00 66 SER A CA 16
ATOM 19521 C C . SER A 1 66 ? -1.090 3.588 -10.585 1.00 0.00 66 SER A C 16
ATOM 19522 O O . SER A 1 66 ? -1.911 2.840 -10.050 1.00 0.00 66 SER A O 16
ATOM 19530 N N . THR A 1 67 ? 0.138 3.200 -10.912 1.00 0.00 67 THR A N 16
ATOM 19531 C CA . THR A 1 67 ? 0.617 1.853 -10.642 1.00 0.00 67 THR A CA 16
ATOM 19532 C C . THR A 1 67 ? 1.381 1.807 -9.323 1.00 0.00 67 THR A C 16
ATOM 19533 O O . THR A 1 67 ? 2.346 2.549 -9.129 1.00 0.00 67 THR A O 16
ATOM 19544 N N . ILE A 1 68 ? 0.940 0.949 -8.410 1.00 0.00 68 ILE A N 16
ATOM 19545 C CA . ILE A 1 68 ? 1.591 0.819 -7.108 1.00 0.00 68 ILE A CA 16
ATOM 19546 C C . ILE A 1 68 ? 1.999 -0.629 -6.854 1.00 0.00 68 ILE A C 16
ATOM 19547 O O . ILE A 1 68 ? 1.204 -1.550 -7.041 1.00 0.00 68 ILE A O 16
ATOM 19563 N N . THR A 1 69 ? 3.242 -0.822 -6.426 1.00 0.00 69 THR A N 16
ATOM 19564 C CA . THR A 1 69 ? 3.762 -2.147 -6.154 1.00 0.00 69 THR A CA 16
ATOM 19565 C C . THR A 1 69 ? 4.017 -2.334 -4.665 1.00 0.00 69 THR A C 16
ATOM 19566 O O . THR A 1 69 ? 4.722 -1.539 -4.040 1.00 0.00 69 THR A O 16
ATOM 19577 N N . LEU A 1 70 ? 3.434 -3.382 -4.101 1.00 0.00 70 LEU A N 16
ATOM 19578 C CA . LEU A 1 70 ? 3.600 -3.673 -2.683 1.00 0.00 70 LEU A CA 16
ATOM 19579 C C . LEU A 1 70 ? 4.738 -4.665 -2.460 1.00 0.00 70 LEU A C 16
ATOM 19580 O O . LEU A 1 70 ? 5.158 -5.362 -3.382 1.00 0.00 70 LEU A O 16
ATOM 19596 N N . GLU A 1 71 ? 5.235 -4.711 -1.228 1.00 0.00 71 GLU A N 16
ATOM 19597 C CA . GLU A 1 71 ? 6.320 -5.617 -0.867 1.00 0.00 71 GLU A CA 16
ATOM 19598 C C . GLU A 1 71 ? 6.098 -6.185 0.534 1.00 0.00 71 GLU A C 16
ATOM 19599 O O . GLU A 1 71 ? 5.448 -5.561 1.372 1.00 0.00 71 GLU A O 16
ATOM 19611 N N . ILE A 1 72 ? 6.635 -7.380 0.779 1.00 0.00 72 ILE A N 16
ATOM 19612 C CA . ILE A 1 72 ? 6.493 -8.040 2.077 1.00 0.00 72 ILE A CA 16
ATOM 19613 C C . ILE A 1 72 ? 7.859 -8.428 2.631 1.00 0.00 72 ILE A C 16
ATOM 19614 O O . ILE A 1 72 ? 8.708 -8.944 1.902 1.00 0.00 72 ILE A O 16
ATOM 19630 N N . LYS A 1 73 ? 8.068 -8.179 3.919 1.00 0.00 73 LYS A N 16
ATOM 19631 C CA . LYS A 1 73 ? 9.336 -8.507 4.561 1.00 0.00 73 LYS A CA 16
ATOM 19632 C C . LYS A 1 73 ? 9.114 -9.381 5.788 1.00 0.00 73 LYS A C 16
ATOM 19633 O O . LYS A 1 73 ? 8.084 -9.284 6.455 1.00 0.00 73 LYS A O 16
ATOM 19652 N N . LYS A 1 74 ? 10.088 -10.234 6.077 1.00 0.00 74 LYS A N 16
ATOM 19653 C CA . LYS A 1 74 ? 10.009 -11.132 7.223 1.00 0.00 74 LYS A CA 16
ATOM 19654 C C . LYS A 1 74 ? 11.251 -10.996 8.096 1.00 0.00 74 LYS A C 16
ATOM 19655 O O . LYS A 1 74 ? 12.321 -10.615 7.617 1.00 0.00 74 LYS A O 16
ATOM 19674 N N . LYS A 1 75 ? 11.104 -11.303 9.381 1.00 0.00 75 LYS A N 16
ATOM 19675 C CA . LYS A 1 75 ? 12.216 -11.215 10.319 1.00 0.00 75 LYS A CA 16
ATOM 19676 C C . LYS A 1 75 ? 12.842 -12.587 10.553 1.00 0.00 75 LYS A C 16
ATOM 19677 O O . LYS A 1 75 ? 12.135 -13.570 10.783 1.00 0.00 75 LYS A O 16
ATOM 19696 N N . GLY A 1 76 ? 14.168 -12.648 10.486 1.00 0.00 76 GLY A N 16
ATOM 19697 C CA . GLY A 1 76 ? 14.868 -13.904 10.696 1.00 0.00 76 GLY A CA 16
ATOM 19698 C C . GLY A 1 76 ? 16.165 -13.987 9.916 1.00 0.00 76 GLY A C 16
ATOM 19699 O O . GLY A 1 76 ? 16.181 -14.456 8.780 1.00 0.00 76 GLY A O 16
ATOM 19703 N N . GLY A 1 77 ? 17.254 -13.538 10.533 1.00 0.00 77 GLY A N 16
ATOM 19704 C CA . GLY A 1 77 ? 18.548 -13.572 9.873 1.00 0.00 77 GLY A CA 16
ATOM 19705 C C . GLY A 1 77 ? 19.591 -12.755 10.606 1.00 0.00 77 GLY A C 16
ATOM 19706 O O . GLY A 1 77 ? 19.968 -11.673 10.157 1.00 0.00 77 GLY A O 16
ATOM 19710 N N . LEU A 1 78 ? 20.058 -13.274 11.738 1.00 0.00 78 LEU A N 16
ATOM 19711 C CA . LEU A 1 78 ? 21.064 -12.586 12.540 1.00 0.00 78 LEU A CA 16
ATOM 19712 C C . LEU A 1 78 ? 22.317 -13.445 12.689 1.00 0.00 78 LEU A C 16
ATOM 19713 O O . LEU A 1 78 ? 23.437 -12.948 12.568 1.00 0.00 78 LEU A O 16
ATOM 19729 N N . GLU A 1 79 ? 22.118 -14.734 12.953 1.00 0.00 79 GLU A N 16
ATOM 19730 C CA . GLU A 1 79 ? 23.227 -15.667 13.116 1.00 0.00 79 GLU A CA 16
ATOM 19731 C C . GLU A 1 79 ? 23.371 -16.554 11.883 1.00 0.00 79 GLU A C 16
ATOM 19732 O O . GLU A 1 79 ? 22.378 -17.217 11.513 1.00 0.00 79 GLU A O 16
ATOM 19745 N N . MET A 1 1 ? -10.528 10.525 -11.606 1.00 0.00 1 MET A N 17
ATOM 19746 C CA . MET A 1 1 ? -10.392 9.096 -11.228 1.00 0.00 1 MET A CA 17
ATOM 19747 C C . MET A 1 1 ? -10.467 8.933 -9.717 1.00 0.00 1 MET A C 17
ATOM 19748 O O . MET A 1 1 ? -10.080 9.830 -8.967 1.00 0.00 1 MET A O 17
ATOM 19764 N N . ASP A 1 2 ? -10.979 7.787 -9.276 1.00 0.00 2 ASP A N 17
ATOM 19765 C CA . ASP A 1 2 ? -11.111 7.500 -7.851 1.00 0.00 2 ASP A CA 17
ATOM 19766 C C . ASP A 1 2 ? -10.622 6.090 -7.523 1.00 0.00 2 ASP A C 17
ATOM 19767 O O . ASP A 1 2 ? -10.608 5.683 -6.359 1.00 0.00 2 ASP A O 17
ATOM 19776 N N . THR A 1 3 ? -10.215 5.349 -8.551 1.00 0.00 3 THR A N 17
ATOM 19777 C CA . THR A 1 3 ? -9.728 3.986 -8.366 1.00 0.00 3 THR A CA 17
ATOM 19778 C C . THR A 1 3 ? -8.226 3.898 -8.629 1.00 0.00 3 THR A C 17
ATOM 19779 O O . THR A 1 3 ? -7.677 4.655 -9.428 1.00 0.00 3 THR A O 17
ATOM 19790 N N . ILE A 1 4 ? -7.568 2.972 -7.939 1.00 0.00 4 ILE A N 17
ATOM 19791 C CA . ILE A 1 4 ? -6.129 2.776 -8.084 1.00 0.00 4 ILE A CA 17
ATOM 19792 C C . ILE A 1 4 ? -5.794 1.298 -8.252 1.00 0.00 4 ILE A C 17
ATOM 19793 O O . ILE A 1 4 ? -6.557 0.429 -7.830 1.00 0.00 4 ILE A O 17
ATOM 19809 N N . ASN A 1 5 ? -4.650 1.021 -8.868 1.00 0.00 5 ASN A N 17
ATOM 19810 C CA . ASN A 1 5 ? -4.210 -0.335 -9.101 1.00 0.00 5 ASN A CA 17
ATOM 19811 C C . ASN A 1 5 ? -3.129 -0.737 -8.105 1.00 0.00 5 ASN A C 17
ATOM 19812 O O . ASN A 1 5 ? -2.404 0.108 -7.588 1.00 0.00 5 ASN A O 17
ATOM 19823 N N . ILE A 1 6 ? -3.032 -2.033 -7.848 1.00 0.00 6 ILE A N 17
ATOM 19824 C CA . ILE A 1 6 ? -2.039 -2.572 -6.920 1.00 0.00 6 ILE A CA 17
ATOM 19825 C C . ILE A 1 6 ? -1.388 -3.818 -7.516 1.00 0.00 6 ILE A C 17
ATOM 19826 O O . ILE A 1 6 ? -2.070 -4.793 -7.826 1.00 0.00 6 ILE A O 17
ATOM 19842 N N . THR A 1 7 ? -0.070 -3.775 -7.681 1.00 0.00 7 THR A N 17
ATOM 19843 C CA . THR A 1 7 ? 0.663 -4.905 -8.239 1.00 0.00 7 THR A CA 17
ATOM 19844 C C . THR A 1 7 ? 1.308 -5.738 -7.138 1.00 0.00 7 THR A C 17
ATOM 19845 O O . THR A 1 7 ? 2.099 -5.230 -6.342 1.00 0.00 7 THR A O 17
ATOM 19856 N N . LEU A 1 8 ? 0.966 -7.019 -7.101 1.00 0.00 8 LEU A N 17
ATOM 19857 C CA . LEU A 1 8 ? 1.503 -7.926 -6.109 1.00 0.00 8 LEU A CA 17
ATOM 19858 C C . LEU A 1 8 ? 2.667 -8.720 -6.697 1.00 0.00 8 LEU A C 17
ATOM 19859 O O . LEU A 1 8 ? 2.814 -8.785 -7.917 1.00 0.00 8 LEU A O 17
ATOM 19875 N N . PRO A 1 9 ? 3.521 -9.327 -5.845 1.00 0.00 9 PRO A N 17
ATOM 19876 C CA . PRO A 1 9 ? 4.646 -10.145 -6.311 1.00 0.00 9 PRO A CA 17
ATOM 19877 C C . PRO A 1 9 ? 4.171 -11.453 -6.945 1.00 0.00 9 PRO A C 17
ATOM 19878 O O . PRO A 1 9 ? 4.981 -12.254 -7.412 1.00 0.00 9 PRO A O 17
ATOM 19889 N N . ASP A 1 10 ? 2.852 -11.659 -6.960 1.00 0.00 10 ASP A N 17
ATOM 19890 C CA . ASP A 1 10 ? 2.269 -12.865 -7.537 1.00 0.00 10 ASP A CA 17
ATOM 19891 C C . ASP A 1 10 ? 1.956 -12.658 -9.017 1.00 0.00 10 ASP A C 17
ATOM 19892 O O . ASP A 1 10 ? 1.805 -13.621 -9.769 1.00 0.00 10 ASP A O 17
ATOM 19901 N N . GLY A 1 11 ? 1.865 -11.394 -9.426 1.00 0.00 11 GLY A N 17
ATOM 19902 C CA . GLY A 1 11 ? 1.581 -11.079 -10.815 1.00 0.00 11 GLY A CA 17
ATOM 19903 C C . GLY A 1 11 ? 0.135 -10.685 -11.061 1.00 0.00 11 GLY A C 17
ATOM 19904 O O . GLY A 1 11 ? -0.269 -10.492 -12.207 1.00 0.00 11 GLY A O 17
ATOM 19908 N N . LYS A 1 12 ? -0.646 -10.560 -9.991 1.00 0.00 12 LYS A N 17
ATOM 19909 C CA . LYS A 1 12 ? -2.051 -10.184 -10.116 1.00 0.00 12 LYS A CA 17
ATOM 19910 C C . LYS A 1 12 ? -2.274 -8.741 -9.670 1.00 0.00 12 LYS A C 17
ATOM 19911 O O . LYS A 1 12 ? -1.608 -8.247 -8.758 1.00 0.00 12 LYS A O 17
ATOM 19930 N N . THR A 1 13 ? -3.213 -8.070 -10.326 1.00 0.00 13 THR A N 17
ATOM 19931 C CA . THR A 1 13 ? -3.528 -6.681 -10.015 1.00 0.00 13 THR A CA 17
ATOM 19932 C C . THR A 1 13 ? -4.843 -6.567 -9.249 1.00 0.00 13 THR A C 17
ATOM 19933 O O . THR A 1 13 ? -5.731 -7.412 -9.384 1.00 0.00 13 THR A O 17
ATOM 19944 N N . LEU A 1 14 ? -4.955 -5.519 -8.442 1.00 0.00 14 LEU A N 17
ATOM 19945 C CA . LEU A 1 14 ? -6.152 -5.276 -7.641 1.00 0.00 14 LEU A CA 17
ATOM 19946 C C . LEU A 1 14 ? -6.601 -3.823 -7.777 1.00 0.00 14 LEU A C 17
ATOM 19947 O O . LEU A 1 14 ? -5.783 -2.934 -8.000 1.00 0.00 14 LEU A O 17
ATOM 19963 N N . THR A 1 15 ? -7.905 -3.592 -7.659 1.00 0.00 15 THR A N 17
ATOM 19964 C CA . THR A 1 15 ? -8.455 -2.245 -7.754 1.00 0.00 15 THR A CA 17
ATOM 19965 C C . THR A 1 15 ? -9.068 -1.813 -6.425 1.00 0.00 15 THR A C 17
ATOM 19966 O O . THR A 1 15 ? -9.904 -2.518 -5.860 1.00 0.00 15 THR A O 17
ATOM 19977 N N . LEU A 1 16 ? -8.642 -0.657 -5.929 1.00 0.00 16 LEU A N 17
ATOM 19978 C CA . LEU A 1 16 ? -9.149 -0.132 -4.663 1.00 0.00 16 LEU A CA 17
ATOM 19979 C C . LEU A 1 16 ? -9.686 1.285 -4.841 1.00 0.00 16 LEU A C 17
ATOM 19980 O O . LEU A 1 16 ? -9.199 2.041 -5.680 1.00 0.00 16 LEU A O 17
ATOM 19996 N N . THR A 1 17 ? -10.699 1.635 -4.054 1.00 0.00 17 THR A N 17
ATOM 19997 C CA . THR A 1 17 ? -11.302 2.964 -4.123 1.00 0.00 17 THR A CA 17
ATOM 19998 C C . THR A 1 17 ? -10.938 3.790 -2.892 1.00 0.00 17 THR A C 17
ATOM 19999 O O . THR A 1 17 ? -11.279 3.428 -1.767 1.00 0.00 17 THR A O 17
ATOM 20010 N N . VAL A 1 18 ? -10.236 4.899 -3.110 1.00 0.00 18 VAL A N 17
ATOM 20011 C CA . VAL A 1 18 ? -9.822 5.771 -2.011 1.00 0.00 18 VAL A CA 17
ATOM 20012 C C . VAL A 1 18 ? -9.986 7.236 -2.388 1.00 0.00 18 VAL A C 17
ATOM 20013 O O . VAL A 1 18 ? -10.388 7.560 -3.507 1.00 0.00 18 VAL A O 17
ATOM 20026 N N . THR A 1 19 ? -9.675 8.120 -1.444 1.00 0.00 19 THR A N 17
ATOM 20027 C CA . THR A 1 19 ? -9.776 9.557 -1.671 1.00 0.00 19 THR A CA 17
ATOM 20028 C C . THR A 1 19 ? -8.507 10.255 -1.198 1.00 0.00 19 THR A C 17
ATOM 20029 O O . THR A 1 19 ? -7.705 9.663 -0.478 1.00 0.00 19 THR A O 17
ATOM 20040 N N . PRO A 1 20 ? -8.290 11.519 -1.611 1.00 0.00 20 PRO A N 17
ATOM 20041 C CA . PRO A 1 20 ? -7.107 12.296 -1.208 1.00 0.00 20 PRO A CA 17
ATOM 20042 C C . PRO A 1 20 ? -7.063 12.578 0.296 1.00 0.00 20 PRO A C 17
ATOM 20043 O O . PRO A 1 20 ? -6.024 12.975 0.825 1.00 0.00 20 PRO A O 17
ATOM 20054 N N . GLU A 1 21 ? -8.190 12.368 0.978 1.00 0.00 21 GLU A N 17
ATOM 20055 C CA . GLU A 1 21 ? -8.275 12.597 2.413 1.00 0.00 21 GLU A CA 17
ATOM 20056 C C . GLU A 1 21 ? -7.825 11.359 3.185 1.00 0.00 21 GLU A C 17
ATOM 20057 O O . GLU A 1 21 ? -7.626 11.410 4.401 1.00 0.00 21 GLU A O 17
ATOM 20069 N N . PHE A 1 22 ? -7.659 10.248 2.470 1.00 0.00 22 PHE A N 17
ATOM 20070 C CA . PHE A 1 22 ? -7.225 9.008 3.069 1.00 0.00 22 PHE A CA 17
ATOM 20071 C C . PHE A 1 22 ? -5.736 9.067 3.377 1.00 0.00 22 PHE A C 17
ATOM 20072 O O . PHE A 1 22 ? -4.945 9.556 2.569 1.00 0.00 22 PHE A O 17
ATOM 20089 N N . THR A 1 23 ? -5.360 8.594 4.554 1.00 0.00 23 THR A N 17
ATOM 20090 C CA . THR A 1 23 ? -3.962 8.587 4.951 1.00 0.00 23 THR A CA 17
ATOM 20091 C C . THR A 1 23 ? -3.290 7.303 4.483 1.00 0.00 23 THR A C 17
ATOM 20092 O O . THR A 1 23 ? -3.957 6.397 3.982 1.00 0.00 23 THR A O 17
ATOM 20103 N N . VAL A 1 24 ? -1.971 7.228 4.634 1.00 0.00 24 VAL A N 17
ATOM 20104 C CA . VAL A 1 24 ? -1.237 6.033 4.240 1.00 0.00 24 VAL A CA 17
ATOM 20105 C C . VAL A 1 24 ? -1.606 4.865 5.152 1.00 0.00 24 VAL A C 17
ATOM 20106 O O . VAL A 1 24 ? -1.653 3.715 4.719 1.00 0.00 24 VAL A O 17
ATOM 20119 N N . LYS A 1 25 ? -1.889 5.181 6.415 1.00 0.00 25 LYS A N 17
ATOM 20120 C CA . LYS A 1 25 ? -2.275 4.173 7.397 1.00 0.00 25 LYS A CA 17
ATOM 20121 C C . LYS A 1 25 ? -3.670 3.635 7.098 1.00 0.00 25 LYS A C 17
ATOM 20122 O O . LYS A 1 25 ? -3.945 2.456 7.309 1.00 0.00 25 LYS A O 17
ATOM 20141 N N . GLU A 1 26 ? -4.545 4.512 6.603 1.00 0.00 26 GLU A N 17
ATOM 20142 C CA . GLU A 1 26 ? -5.916 4.134 6.266 1.00 0.00 26 GLU A CA 17
ATOM 20143 C C . GLU A 1 26 ? -5.947 3.257 5.018 1.00 0.00 26 GLU A C 17
ATOM 20144 O O . GLU A 1 26 ? -6.603 2.216 5.003 1.00 0.00 26 GLU A O 17
ATOM 20156 N N . LEU A 1 27 ? -5.247 3.693 3.967 1.00 0.00 27 LEU A N 17
ATOM 20157 C CA . LEU A 1 27 ? -5.178 2.935 2.720 1.00 0.00 27 LEU A CA 17
ATOM 20158 C C . LEU A 1 27 ? -4.567 1.550 2.954 1.00 0.00 27 LEU A C 17
ATOM 20159 O O . LEU A 1 27 ? -5.025 0.558 2.385 1.00 0.00 27 LEU A O 17
ATOM 20175 N N . ALA A 1 28 ? -3.533 1.494 3.799 1.00 0.00 28 ALA A N 17
ATOM 20176 C CA . ALA A 1 28 ? -2.864 0.234 4.118 1.00 0.00 28 ALA A CA 17
ATOM 20177 C C . ALA A 1 28 ? -3.761 -0.664 4.969 1.00 0.00 28 ALA A C 17
ATOM 20178 O O . ALA A 1 28 ? -3.674 -1.888 4.894 1.00 0.00 28 ALA A O 17
ATOM 20185 N N . GLU A 1 29 ? -4.622 -0.042 5.777 1.00 0.00 29 GLU A N 17
ATOM 20186 C CA . GLU A 1 29 ? -5.544 -0.753 6.636 1.00 0.00 29 GLU A CA 17
ATOM 20187 C C . GLU A 1 29 ? -6.648 -1.434 5.826 1.00 0.00 29 GLU A C 17
ATOM 20188 O O . GLU A 1 29 ? -7.225 -2.434 6.262 1.00 0.00 29 GLU A O 17
ATOM 20200 N N . GLU A 1 30 ? -6.938 -0.881 4.649 1.00 0.00 30 GLU A N 17
ATOM 20201 C CA . GLU A 1 30 ? -7.963 -1.426 3.769 1.00 0.00 30 GLU A CA 17
ATOM 20202 C C . GLU A 1 30 ? -7.479 -2.713 3.100 1.00 0.00 30 GLU A C 17
ATOM 20203 O O . GLU A 1 30 ? -8.173 -3.730 3.122 1.00 0.00 30 GLU A O 17
ATOM 20215 N N . ILE A 1 31 ? -6.276 -2.661 2.522 1.00 0.00 31 ILE A N 17
ATOM 20216 C CA . ILE A 1 31 ? -5.693 -3.815 1.835 1.00 0.00 31 ILE A CA 17
ATOM 20217 C C . ILE A 1 31 ? -5.299 -4.926 2.818 1.00 0.00 31 ILE A C 17
ATOM 20218 O O . ILE A 1 31 ? -5.380 -6.111 2.492 1.00 0.00 31 ILE A O 17
ATOM 20234 N N . ALA A 1 32 ? -4.883 -4.536 4.024 1.00 0.00 32 ALA A N 17
ATOM 20235 C CA . ALA A 1 32 ? -4.473 -5.490 5.052 1.00 0.00 32 ALA A CA 17
ATOM 20236 C C . ALA A 1 32 ? -5.657 -6.295 5.579 1.00 0.00 32 ALA A C 17
ATOM 20237 O O . ALA A 1 32 ? -5.494 -7.428 6.024 1.00 0.00 32 ALA A O 17
ATOM 20244 N N . ARG A 1 33 ? -6.845 -5.699 5.528 1.00 0.00 33 ARG A N 17
ATOM 20245 C CA . ARG A 1 33 ? -8.056 -6.353 6.017 1.00 0.00 33 ARG A CA 17
ATOM 20246 C C . ARG A 1 33 ? -8.524 -7.481 5.095 1.00 0.00 33 ARG A C 17
ATOM 20247 O O . ARG A 1 33 ? -9.069 -8.481 5.563 1.00 0.00 33 ARG A O 17
ATOM 20268 N N . ARG A 1 34 ? -8.307 -7.317 3.791 1.00 0.00 34 ARG A N 17
ATOM 20269 C CA . ARG A 1 34 ? -8.737 -8.313 2.810 1.00 0.00 34 ARG A CA 17
ATOM 20270 C C . ARG A 1 34 ? -7.820 -9.534 2.790 1.00 0.00 34 ARG A C 17
ATOM 20271 O O . ARG A 1 34 ? -8.281 -10.655 2.570 1.00 0.00 34 ARG A O 17
ATOM 20292 N N . LEU A 1 35 ? -6.529 -9.320 3.022 1.00 0.00 35 LEU A N 17
ATOM 20293 C CA . LEU A 1 35 ? -5.564 -10.416 3.005 1.00 0.00 35 LEU A CA 17
ATOM 20294 C C . LEU A 1 35 ? -5.315 -10.980 4.403 1.00 0.00 35 LEU A C 17
ATOM 20295 O O . LEU A 1 35 ? -4.811 -12.095 4.547 1.00 0.00 35 LEU A O 17
ATOM 20311 N N . GLY A 1 36 ? -5.673 -10.210 5.428 1.00 0.00 36 GLY A N 17
ATOM 20312 C CA . GLY A 1 36 ? -5.493 -10.656 6.799 1.00 0.00 36 GLY A CA 17
ATOM 20313 C C . GLY A 1 36 ? -4.062 -10.527 7.284 1.00 0.00 36 GLY A C 17
ATOM 20314 O O . GLY A 1 36 ? -3.494 -11.482 7.811 1.00 0.00 36 GLY A O 17
ATOM 20318 N N . LEU A 1 37 ? -3.477 -9.342 7.112 1.00 0.00 37 LEU A N 17
ATOM 20319 C CA . LEU A 1 37 ? -2.099 -9.099 7.539 1.00 0.00 37 LEU A CA 17
ATOM 20320 C C . LEU A 1 37 ? -1.995 -7.826 8.376 1.00 0.00 37 LEU A C 17
ATOM 20321 O O . LEU A 1 37 ? -2.980 -7.118 8.582 1.00 0.00 37 LEU A O 17
ATOM 20337 N N . SER A 1 38 ? -0.783 -7.547 8.842 1.00 0.00 38 SER A N 17
ATOM 20338 C CA . SER A 1 38 ? -0.519 -6.371 9.664 1.00 0.00 38 SER A CA 17
ATOM 20339 C C . SER A 1 38 ? 0.218 -5.303 8.849 1.00 0.00 38 SER A C 17
ATOM 20340 O O . SER A 1 38 ? 1.080 -5.630 8.036 1.00 0.00 38 SER A O 17
ATOM 20348 N N . PRO A 1 39 ? -0.111 -4.009 9.061 1.00 0.00 39 PRO A N 17
ATOM 20349 C CA . PRO A 1 39 ? 0.522 -2.893 8.334 1.00 0.00 39 PRO A CA 17
ATOM 20350 C C . PRO A 1 39 ? 2.028 -2.770 8.591 1.00 0.00 39 PRO A C 17
ATOM 20351 O O . PRO A 1 39 ? 2.739 -2.112 7.833 1.00 0.00 39 PRO A O 17
ATOM 20362 N N . GLU A 1 40 ? 2.507 -3.405 9.663 1.00 0.00 40 GLU A N 17
ATOM 20363 C CA . GLU A 1 40 ? 3.925 -3.366 10.021 1.00 0.00 40 GLU A CA 17
ATOM 20364 C C . GLU A 1 40 ? 4.764 -4.262 9.106 1.00 0.00 40 GLU A C 17
ATOM 20365 O O . GLU A 1 40 ? 5.976 -4.075 8.980 1.00 0.00 40 GLU A O 17
ATOM 20377 N N . ASP A 1 41 ? 4.110 -5.234 8.471 1.00 0.00 41 ASP A N 17
ATOM 20378 C CA . ASP A 1 41 ? 4.792 -6.169 7.574 1.00 0.00 41 ASP A CA 17
ATOM 20379 C C . ASP A 1 41 ? 4.672 -5.734 6.114 1.00 0.00 41 ASP A C 17
ATOM 20380 O O . ASP A 1 41 ? 5.533 -6.045 5.291 1.00 0.00 41 ASP A O 17
ATOM 20389 N N . ILE A 1 42 ? 3.596 -5.015 5.796 1.00 0.00 42 ILE A N 17
ATOM 20390 C CA . ILE A 1 42 ? 3.364 -4.547 4.432 1.00 0.00 42 ILE A CA 17
ATOM 20391 C C . ILE A 1 42 ? 4.049 -3.209 4.181 1.00 0.00 42 ILE A C 17
ATOM 20392 O O . ILE A 1 42 ? 3.968 -2.293 4.999 1.00 0.00 42 ILE A O 17
ATOM 20408 N N . LYS A 1 43 ? 4.720 -3.101 3.040 1.00 0.00 43 LYS A N 17
ATOM 20409 C CA . LYS A 1 43 ? 5.410 -1.872 2.676 1.00 0.00 43 LYS A CA 17
ATOM 20410 C C . LYS A 1 43 ? 5.006 -1.414 1.283 1.00 0.00 43 LYS A C 17
ATOM 20411 O O . LYS A 1 43 ? 5.047 -2.189 0.326 1.00 0.00 43 LYS A O 17
ATOM 20430 N N . LEU A 1 44 ? 4.616 -0.150 1.177 1.00 0.00 44 LEU A N 17
ATOM 20431 C CA . LEU A 1 44 ? 4.212 0.414 -0.103 1.00 0.00 44 LEU A CA 17
ATOM 20432 C C . LEU A 1 44 ? 5.384 1.130 -0.757 1.00 0.00 44 LEU A C 17
ATOM 20433 O O . LEU A 1 44 ? 6.086 1.906 -0.108 1.00 0.00 44 LEU A O 17
ATOM 20449 N N . THR A 1 45 ? 5.599 0.858 -2.034 1.00 0.00 45 THR A N 17
ATOM 20450 C CA . THR A 1 45 ? 6.691 1.480 -2.764 1.00 0.00 45 THR A CA 17
ATOM 20451 C C . THR A 1 45 ? 6.186 2.237 -3.983 1.00 0.00 45 THR A C 17
ATOM 20452 O O . THR A 1 45 ? 5.261 1.796 -4.667 1.00 0.00 45 THR A O 17
ATOM 20463 N N . HIS A 1 46 ? 6.793 3.385 -4.240 1.00 0.00 46 HIS A N 17
ATOM 20464 C CA . HIS A 1 46 ? 6.427 4.217 -5.374 1.00 0.00 46 HIS A CA 17
ATOM 20465 C C . HIS A 1 46 ? 7.667 4.903 -5.939 1.00 0.00 46 HIS A C 17
ATOM 20466 O O . HIS A 1 46 ? 8.206 5.827 -5.327 1.00 0.00 46 HIS A O 17
ATOM 20481 N N . ASN A 1 47 ? 8.119 4.422 -7.105 1.00 0.00 47 ASN A N 17
ATOM 20482 C CA . ASN A 1 47 ? 9.306 4.962 -7.782 1.00 0.00 47 ASN A CA 17
ATOM 20483 C C . ASN A 1 47 ? 10.575 4.675 -6.979 1.00 0.00 47 ASN A C 17
ATOM 20484 O O . ASN A 1 47 ? 11.572 5.388 -7.094 1.00 0.00 47 ASN A O 17
ATOM 20495 N N . GLY A 1 48 ? 10.525 3.621 -6.170 1.00 0.00 48 GLY A N 17
ATOM 20496 C CA . GLY A 1 48 ? 11.667 3.248 -5.357 1.00 0.00 48 GLY A CA 17
ATOM 20497 C C . GLY A 1 48 ? 11.618 3.841 -3.960 1.00 0.00 48 GLY A C 17
ATOM 20498 O O . GLY A 1 48 ? 12.452 3.517 -3.115 1.00 0.00 48 GLY A O 17
ATOM 20502 N N . LYS A 1 49 ? 10.641 4.712 -3.714 1.00 0.00 49 LYS A N 17
ATOM 20503 C CA . LYS A 1 49 ? 10.494 5.346 -2.408 1.00 0.00 49 LYS A CA 17
ATOM 20504 C C . LYS A 1 49 ? 9.374 4.694 -1.608 1.00 0.00 49 LYS A C 17
ATOM 20505 O O . LYS A 1 49 ? 8.325 4.354 -2.155 1.00 0.00 49 LYS A O 17
ATOM 20524 N N . THR A 1 50 ? 9.607 4.516 -0.315 1.00 0.00 50 THR A N 17
ATOM 20525 C CA . THR A 1 50 ? 8.621 3.904 0.565 1.00 0.00 50 THR A CA 17
ATOM 20526 C C . THR A 1 50 ? 7.751 4.961 1.234 1.00 0.00 50 THR A C 17
ATOM 20527 O O . THR A 1 50 ? 8.210 6.061 1.543 1.00 0.00 50 THR A O 17
ATOM 20538 N N . LEU A 1 51 ? 6.488 4.616 1.446 1.00 0.00 51 LEU A N 17
ATOM 20539 C CA . LEU A 1 51 ? 5.535 5.527 2.069 1.00 0.00 51 LEU A CA 17
ATOM 20540 C C . LEU A 1 51 ? 5.426 5.274 3.571 1.00 0.00 51 LEU A C 17
ATOM 20541 O O . LEU A 1 51 ? 5.348 4.124 4.012 1.00 0.00 51 LEU A O 17
ATOM 20557 N N . ASP A 1 52 ? 5.418 6.357 4.349 1.00 0.00 52 ASP A N 17
ATOM 20558 C CA . ASP A 1 52 ? 5.321 6.264 5.803 1.00 0.00 52 ASP A CA 17
ATOM 20559 C C . ASP A 1 52 ? 3.861 6.365 6.256 1.00 0.00 52 ASP A C 17
ATOM 20560 O O . ASP A 1 52 ? 3.102 7.174 5.725 1.00 0.00 52 ASP A O 17
ATOM 20569 N N . PRO A 1 53 ? 3.451 5.544 7.246 1.00 0.00 53 PRO A N 17
ATOM 20570 C CA . PRO A 1 53 ? 2.071 5.536 7.768 1.00 0.00 53 PRO A CA 17
ATOM 20571 C C . PRO A 1 53 ? 1.644 6.854 8.422 1.00 0.00 53 PRO A C 17
ATOM 20572 O O . PRO A 1 53 ? 0.451 7.137 8.525 1.00 0.00 53 PRO A O 17
ATOM 20583 N N . SER A 1 54 ? 2.613 7.652 8.865 1.00 0.00 54 SER A N 17
ATOM 20584 C CA . SER A 1 54 ? 2.315 8.923 9.528 1.00 0.00 54 SER A CA 17
ATOM 20585 C C . SER A 1 54 ? 2.030 10.042 8.531 1.00 0.00 54 SER A C 17
ATOM 20586 O O . SER A 1 54 ? 1.332 11.003 8.855 1.00 0.00 54 SER A O 17
ATOM 20594 N N . LEU A 1 55 ? 2.566 9.920 7.321 1.00 0.00 55 LEU A N 17
ATOM 20595 C CA . LEU A 1 55 ? 2.384 10.920 6.302 1.00 0.00 55 LEU A CA 17
ATOM 20596 C C . LEU A 1 55 ? 1.087 10.708 5.527 1.00 0.00 55 LEU A C 17
ATOM 20597 O O . LEU A 1 55 ? 0.281 9.835 5.855 1.00 0.00 55 LEU A O 17
ATOM 20613 N N . THR A 1 56 ? 0.895 11.521 4.498 1.00 0.00 56 THR A N 17
ATOM 20614 C CA . THR A 1 56 ? -0.302 11.447 3.668 1.00 0.00 56 THR A CA 17
ATOM 20615 C C . THR A 1 56 ? 0.051 11.082 2.229 1.00 0.00 56 THR A C 17
ATOM 20616 O O . THR A 1 56 ? 1.202 11.210 1.808 1.00 0.00 56 THR A O 17
ATOM 20627 N N . LEU A 1 57 ? -0.949 10.625 1.482 1.00 0.00 57 LEU A N 17
ATOM 20628 C CA . LEU A 1 57 ? -0.760 10.228 0.089 1.00 0.00 57 LEU A CA 17
ATOM 20629 C C . LEU A 1 57 ? -0.565 11.438 -0.823 1.00 0.00 57 LEU A C 17
ATOM 20630 O O . LEU A 1 57 ? 0.169 11.369 -1.812 1.00 0.00 57 LEU A O 17
ATOM 20646 N N . ALA A 1 58 ? -1.217 12.547 -0.479 1.00 0.00 58 ALA A N 17
ATOM 20647 C CA . ALA A 1 58 ? -1.131 13.772 -1.272 1.00 0.00 58 ALA A CA 17
ATOM 20648 C C . ALA A 1 58 ? 0.167 14.540 -1.020 1.00 0.00 58 ALA A C 17
ATOM 20649 O O . ALA A 1 58 ? 0.492 15.470 -1.757 1.00 0.00 58 ALA A O 17
ATOM 20656 N N . GLU A 1 59 ? 0.909 14.150 0.019 1.00 0.00 59 GLU A N 17
ATOM 20657 C CA . GLU A 1 59 ? 2.170 14.811 0.353 1.00 0.00 59 GLU A CA 17
ATOM 20658 C C . GLU A 1 59 ? 3.307 14.263 -0.503 1.00 0.00 59 GLU A C 17
ATOM 20659 O O . GLU A 1 59 ? 4.343 14.908 -0.670 1.00 0.00 59 GLU A O 17
ATOM 20671 N N . TYR A 1 60 ? 3.099 13.068 -1.044 1.00 0.00 60 TYR A N 17
ATOM 20672 C CA . TYR A 1 60 ? 4.093 12.413 -1.874 1.00 0.00 60 TYR A CA 17
ATOM 20673 C C . TYR A 1 60 ? 3.914 12.783 -3.345 1.00 0.00 60 TYR A C 17
ATOM 20674 O O . TYR A 1 60 ? 4.843 12.643 -4.143 1.00 0.00 60 TYR A O 17
ATOM 20692 N N . GLY A 1 61 ? 2.722 13.259 -3.699 1.00 0.00 61 GLY A N 17
ATOM 20693 C CA . GLY A 1 61 ? 2.453 13.640 -5.075 1.00 0.00 61 GLY A CA 17
ATOM 20694 C C . GLY A 1 61 ? 1.899 12.498 -5.902 1.00 0.00 61 GLY A C 17
ATOM 20695 O O . GLY A 1 61 ? 2.342 12.273 -7.029 1.00 0.00 61 GLY A O 17
ATOM 20699 N N . ILE A 1 62 ? 0.932 11.774 -5.345 1.00 0.00 62 ILE A N 17
ATOM 20700 C CA . ILE A 1 62 ? 0.323 10.646 -6.048 1.00 0.00 62 ILE A CA 17
ATOM 20701 C C . ILE A 1 62 ? -1.147 10.914 -6.353 1.00 0.00 62 ILE A C 17
ATOM 20702 O O . ILE A 1 62 ? -1.882 11.436 -5.515 1.00 0.00 62 ILE A O 17
ATOM 20718 N N . THR A 1 63 ? -1.566 10.546 -7.562 1.00 0.00 63 THR A N 17
ATOM 20719 C CA . THR A 1 63 ? -2.947 10.734 -7.989 1.00 0.00 63 THR A CA 17
ATOM 20720 C C . THR A 1 63 ? -3.564 9.409 -8.440 1.00 0.00 63 THR A C 17
ATOM 20721 O O . THR A 1 63 ? -2.846 8.476 -8.804 1.00 0.00 63 THR A O 17
ATOM 20732 N N . PRO A 1 64 ? -4.908 9.304 -8.413 1.00 0.00 64 PRO A N 17
ATOM 20733 C CA . PRO A 1 64 ? -5.618 8.087 -8.824 1.00 0.00 64 PRO A CA 17
ATOM 20734 C C . PRO A 1 64 ? -5.528 7.851 -10.331 1.00 0.00 64 PRO A C 17
ATOM 20735 O O . PRO A 1 64 ? -5.537 8.799 -11.117 1.00 0.00 64 PRO A O 17
ATOM 20746 N N . GLY A 1 65 ? -5.448 6.582 -10.725 1.00 0.00 65 GLY A N 17
ATOM 20747 C CA . GLY A 1 65 ? -5.350 6.247 -12.135 1.00 0.00 65 GLY A CA 17
ATOM 20748 C C . GLY A 1 65 ? -3.970 5.757 -12.522 1.00 0.00 65 GLY A C 17
ATOM 20749 O O . GLY A 1 65 ? -3.715 5.454 -13.689 1.00 0.00 65 GLY A O 17
ATOM 20753 N N . SER A 1 66 ? -3.073 5.683 -11.542 1.00 0.00 66 SER A N 17
ATOM 20754 C CA . SER A 1 66 ? -1.710 5.227 -11.779 1.00 0.00 66 SER A CA 17
ATOM 20755 C C . SER A 1 66 ? -1.495 3.834 -11.191 1.00 0.00 66 SER A C 17
ATOM 20756 O O . SER A 1 66 ? -2.234 3.401 -10.306 1.00 0.00 66 SER A O 17
ATOM 20764 N N . THR A 1 67 ? -0.482 3.141 -11.693 1.00 0.00 67 THR A N 17
ATOM 20765 C CA . THR A 1 67 ? -0.165 1.801 -11.219 1.00 0.00 67 THR A CA 17
ATOM 20766 C C . THR A 1 67 ? 0.794 1.852 -10.033 1.00 0.00 67 THR A C 17
ATOM 20767 O O . THR A 1 67 ? 1.873 2.439 -10.119 1.00 0.00 67 THR A O 17
ATOM 20778 N N . ILE A 1 68 ? 0.388 1.245 -8.924 1.00 0.00 68 ILE A N 17
ATOM 20779 C CA . ILE A 1 68 ? 1.216 1.226 -7.719 1.00 0.00 68 ILE A CA 17
ATOM 20780 C C . ILE A 1 68 ? 1.837 -0.153 -7.511 1.00 0.00 68 ILE A C 17
ATOM 20781 O O . ILE A 1 68 ? 1.242 -1.168 -7.869 1.00 0.00 68 ILE A O 17
ATOM 20797 N N . THR A 1 69 ? 3.029 -0.179 -6.924 1.00 0.00 69 THR A N 17
ATOM 20798 C CA . THR A 1 69 ? 3.742 -1.414 -6.677 1.00 0.00 69 THR A CA 17
ATOM 20799 C C . THR A 1 69 ? 3.728 -1.736 -5.192 1.00 0.00 69 THR A C 17
ATOM 20800 O O . THR A 1 69 ? 3.947 -0.858 -4.356 1.00 0.00 69 THR A O 17
ATOM 20811 N N . LEU A 1 70 ? 3.470 -2.991 -4.864 1.00 0.00 70 LEU A N 17
ATOM 20812 C CA . LEU A 1 70 ? 3.409 -3.406 -3.472 1.00 0.00 70 LEU A CA 17
ATOM 20813 C C . LEU A 1 70 ? 4.334 -4.589 -3.200 1.00 0.00 70 LEU A C 17
ATOM 20814 O O . LEU A 1 70 ? 4.447 -5.506 -4.016 1.00 0.00 70 LEU A O 17
ATOM 20830 N N . GLU A 1 71 ? 4.996 -4.557 -2.047 1.00 0.00 71 GLU A N 17
ATOM 20831 C CA . GLU A 1 71 ? 5.911 -5.622 -1.654 1.00 0.00 71 GLU A CA 17
ATOM 20832 C C . GLU A 1 71 ? 5.648 -6.059 -0.213 1.00 0.00 71 GLU A C 17
ATOM 20833 O O . GLU A 1 71 ? 5.531 -5.228 0.689 1.00 0.00 71 GLU A O 17
ATOM 20845 N N . ILE A 1 72 ? 5.548 -7.370 -0.007 1.00 0.00 72 ILE A N 17
ATOM 20846 C CA . ILE A 1 72 ? 5.297 -7.928 1.321 1.00 0.00 72 ILE A CA 17
ATOM 20847 C C . ILE A 1 72 ? 6.469 -8.792 1.775 1.00 0.00 72 ILE A C 17
ATOM 20848 O O . ILE A 1 72 ? 7.087 -9.488 0.968 1.00 0.00 72 ILE A O 17
ATOM 20864 N N . LYS A 1 73 ? 6.768 -8.745 3.068 1.00 0.00 73 LYS A N 17
ATOM 20865 C CA . LYS A 1 73 ? 7.865 -9.526 3.629 1.00 0.00 73 LYS A CA 17
ATOM 20866 C C . LYS A 1 73 ? 7.355 -10.499 4.685 1.00 0.00 73 LYS A C 17
ATOM 20867 O O . LYS A 1 73 ? 6.428 -10.190 5.437 1.00 0.00 73 LYS A O 17
ATOM 20886 N N . LYS A 1 74 ? 7.967 -11.678 4.732 1.00 0.00 74 LYS A N 17
ATOM 20887 C CA . LYS A 1 74 ? 7.583 -12.704 5.697 1.00 0.00 74 LYS A CA 17
ATOM 20888 C C . LYS A 1 74 ? 8.654 -12.857 6.771 1.00 0.00 74 LYS A C 17
ATOM 20889 O O . LYS A 1 74 ? 9.822 -12.536 6.547 1.00 0.00 74 LYS A O 17
ATOM 20908 N N . LYS A 1 75 ? 8.249 -13.346 7.940 1.00 0.00 75 LYS A N 17
ATOM 20909 C CA . LYS A 1 75 ? 9.177 -13.537 9.052 1.00 0.00 75 LYS A CA 17
ATOM 20910 C C . LYS A 1 75 ? 9.634 -14.990 9.151 1.00 0.00 75 LYS A C 17
ATOM 20911 O O . LYS A 1 75 ? 10.357 -15.363 10.074 1.00 0.00 75 LYS A O 17
ATOM 20930 N N . GLY A 1 76 ? 9.215 -15.801 8.186 1.00 0.00 76 GLY A N 17
ATOM 20931 C CA . GLY A 1 76 ? 9.585 -17.205 8.173 1.00 0.00 76 GLY A CA 17
ATOM 20932 C C . GLY A 1 76 ? 8.443 -18.111 8.589 1.00 0.00 76 GLY A C 17
ATOM 20933 O O . GLY A 1 76 ? 7.565 -17.706 9.351 1.00 0.00 76 GLY A O 17
ATOM 20937 N N . GLY A 1 77 ? 8.457 -19.341 8.083 1.00 0.00 77 GLY A N 17
ATOM 20938 C CA . GLY A 1 77 ? 7.417 -20.298 8.412 1.00 0.00 77 GLY A CA 17
ATOM 20939 C C . GLY A 1 77 ? 7.889 -21.730 8.266 1.00 0.00 77 GLY A C 17
ATOM 20940 O O . GLY A 1 77 ? 7.444 -22.448 7.373 1.00 0.00 77 GLY A O 17
ATOM 20944 N N . LEU A 1 78 ? 8.797 -22.141 9.146 1.00 0.00 78 LEU A N 17
ATOM 20945 C CA . LEU A 1 78 ? 9.342 -23.495 9.114 1.00 0.00 78 LEU A CA 17
ATOM 20946 C C . LEU A 1 78 ? 8.702 -24.362 10.190 1.00 0.00 78 LEU A C 17
ATOM 20947 O O . LEU A 1 78 ? 8.584 -23.951 11.346 1.00 0.00 78 LEU A O 17
ATOM 20963 N N . GLU A 1 79 ? 8.287 -25.563 9.801 1.00 0.00 79 GLU A N 17
ATOM 20964 C CA . GLU A 1 79 ? 7.656 -26.497 10.727 1.00 0.00 79 GLU A CA 17
ATOM 20965 C C . GLU A 1 79 ? 8.362 -27.849 10.697 1.00 0.00 79 GLU A C 17
ATOM 20966 O O . GLU A 1 79 ? 8.470 -28.438 9.598 1.00 0.00 79 GLU A O 17
ATOM 20979 N N . MET A 1 1 ? -9.042 7.795 -12.402 1.00 0.00 1 MET A N 18
ATOM 20980 C CA . MET A 1 1 ? -9.707 9.036 -11.928 1.00 0.00 1 MET A CA 18
ATOM 20981 C C . MET A 1 1 ? -10.078 8.932 -10.452 1.00 0.00 1 MET A C 18
ATOM 20982 O O . MET A 1 1 ? -9.955 9.901 -9.705 1.00 0.00 1 MET A O 18
ATOM 20998 N N . ASP A 1 2 ? -10.535 7.750 -10.042 1.00 0.00 2 ASP A N 18
ATOM 20999 C CA . ASP A 1 2 ? -10.929 7.515 -8.650 1.00 0.00 2 ASP A CA 18
ATOM 21000 C C . ASP A 1 2 ? -10.463 6.142 -8.174 1.00 0.00 2 ASP A C 18
ATOM 21001 O O . ASP A 1 2 ? -10.447 5.862 -6.976 1.00 0.00 2 ASP A O 18
ATOM 21010 N N . THR A 1 3 ? -10.081 5.289 -9.121 1.00 0.00 3 THR A N 18
ATOM 21011 C CA . THR A 1 3 ? -9.629 3.942 -8.804 1.00 0.00 3 THR A CA 18
ATOM 21012 C C . THR A 1 3 ? -8.132 3.780 -9.042 1.00 0.00 3 THR A C 18
ATOM 21013 O O . THR A 1 3 ? -7.540 4.479 -9.867 1.00 0.00 3 THR A O 18
ATOM 21024 N N . ILE A 1 4 ? -7.528 2.855 -8.307 1.00 0.00 4 ILE A N 18
ATOM 21025 C CA . ILE A 1 4 ? -6.102 2.575 -8.429 1.00 0.00 4 ILE A CA 18
ATOM 21026 C C . ILE A 1 4 ? -5.859 1.077 -8.542 1.00 0.00 4 ILE A C 18
ATOM 21027 O O . ILE A 1 4 ? -6.731 0.273 -8.211 1.00 0.00 4 ILE A O 18
ATOM 21043 N N . ASN A 1 5 ? -4.674 0.710 -9.013 1.00 0.00 5 ASN A N 18
ATOM 21044 C CA . ASN A 1 5 ? -4.311 -0.689 -9.151 1.00 0.00 5 ASN A CA 18
ATOM 21045 C C . ASN A 1 5 ? -3.246 -1.049 -8.121 1.00 0.00 5 ASN A C 18
ATOM 21046 O O . ASN A 1 5 ? -2.268 -0.321 -7.936 1.00 0.00 5 ASN A O 18
ATOM 21057 N N . ILE A 1 6 ? -3.465 -2.159 -7.434 1.00 0.00 6 ILE A N 18
ATOM 21058 C CA . ILE A 1 6 ? -2.529 -2.637 -6.429 1.00 0.00 6 ILE A CA 18
ATOM 21059 C C . ILE A 1 6 ? -1.901 -3.940 -6.909 1.00 0.00 6 ILE A C 18
ATOM 21060 O O . ILE A 1 6 ? -2.581 -4.958 -7.038 1.00 0.00 6 ILE A O 18
ATOM 21076 N N . THR A 1 7 ? -0.604 -3.897 -7.188 1.00 0.00 7 THR A N 18
ATOM 21077 C CA . THR A 1 7 ? 0.105 -5.067 -7.691 1.00 0.00 7 THR A CA 18
ATOM 21078 C C . THR A 1 7 ? 0.782 -5.845 -6.575 1.00 0.00 7 THR A C 18
ATOM 21079 O O . THR A 1 7 ? 1.611 -5.308 -5.839 1.00 0.00 7 THR A O 18
ATOM 21090 N N . LEU A 1 8 ? 0.429 -7.121 -6.466 1.00 0.00 8 LEU A N 18
ATOM 21091 C CA . LEU A 1 8 ? 0.989 -7.992 -5.458 1.00 0.00 8 LEU A CA 18
ATOM 21092 C C . LEU A 1 8 ? 2.151 -8.789 -6.044 1.00 0.00 8 LEU A C 18
ATOM 21093 O O . LEU A 1 8 ? 2.292 -8.865 -7.264 1.00 0.00 8 LEU A O 18
ATOM 21109 N N . PRO A 1 9 ? 3.008 -9.389 -5.192 1.00 0.00 9 PRO A N 18
ATOM 21110 C CA . PRO A 1 9 ? 4.132 -10.209 -5.660 1.00 0.00 9 PRO A CA 18
ATOM 21111 C C . PRO A 1 9 ? 3.664 -11.535 -6.263 1.00 0.00 9 PRO A C 18
ATOM 21112 O O . PRO A 1 9 ? 4.474 -12.329 -6.741 1.00 0.00 9 PRO A O 18
ATOM 21123 N N . ASP A 1 10 ? 2.348 -11.762 -6.244 1.00 0.00 10 ASP A N 18
ATOM 21124 C CA . ASP A 1 10 ? 1.768 -12.984 -6.791 1.00 0.00 10 ASP A CA 18
ATOM 21125 C C . ASP A 1 10 ? 1.430 -12.804 -8.270 1.00 0.00 10 ASP A C 18
ATOM 21126 O O . ASP A 1 10 ? 1.284 -13.778 -9.008 1.00 0.00 10 ASP A O 18
ATOM 21135 N N . GLY A 1 11 ? 1.320 -11.546 -8.696 1.00 0.00 11 GLY A N 18
ATOM 21136 C CA . GLY A 1 11 ? 1.009 -11.255 -10.085 1.00 0.00 11 GLY A CA 18
ATOM 21137 C C . GLY A 1 11 ? -0.443 -10.877 -10.313 1.00 0.00 11 GLY A C 18
ATOM 21138 O O . GLY A 1 11 ? -0.866 -10.710 -11.456 1.00 0.00 11 GLY A O 18
ATOM 21142 N N . LYS A 1 12 ? -1.209 -10.741 -9.235 1.00 0.00 12 LYS A N 18
ATOM 21143 C CA . LYS A 1 12 ? -2.618 -10.372 -9.348 1.00 0.00 12 LYS A CA 18
ATOM 21144 C C . LYS A 1 12 ? -2.819 -8.901 -9.008 1.00 0.00 12 LYS A C 18
ATOM 21145 O O . LYS A 1 12 ? -2.080 -8.327 -8.204 1.00 0.00 12 LYS A O 18
ATOM 21164 N N . THR A 1 13 ? -3.827 -8.294 -9.624 1.00 0.00 13 THR A N 18
ATOM 21165 C CA . THR A 1 13 ? -4.124 -6.881 -9.406 1.00 0.00 13 THR A CA 18
ATOM 21166 C C . THR A 1 13 ? -5.442 -6.689 -8.664 1.00 0.00 13 THR A C 18
ATOM 21167 O O . THR A 1 13 ? -6.345 -7.521 -8.753 1.00 0.00 13 THR A O 18
ATOM 21178 N N . LEU A 1 14 ? -5.540 -5.585 -7.930 1.00 0.00 14 LEU A N 18
ATOM 21179 C CA . LEU A 1 14 ? -6.743 -5.263 -7.170 1.00 0.00 14 LEU A CA 18
ATOM 21180 C C . LEU A 1 14 ? -7.163 -3.820 -7.423 1.00 0.00 14 LEU A C 18
ATOM 21181 O O . LEU A 1 14 ? -6.326 -2.964 -7.704 1.00 0.00 14 LEU A O 18
ATOM 21197 N N . THR A 1 15 ? -8.464 -3.559 -7.340 1.00 0.00 15 THR A N 18
ATOM 21198 C CA . THR A 1 15 ? -8.991 -2.215 -7.550 1.00 0.00 15 THR A CA 18
ATOM 21199 C C . THR A 1 15 ? -9.559 -1.639 -6.257 1.00 0.00 15 THR A C 18
ATOM 21200 O O . THR A 1 15 ? -10.459 -2.220 -5.651 1.00 0.00 15 THR A O 18
ATOM 21211 N N . LEU A 1 16 ? -9.026 -0.496 -5.838 1.00 0.00 16 LEU A N 18
ATOM 21212 C CA . LEU A 1 16 ? -9.481 0.159 -4.616 1.00 0.00 16 LEU A CA 18
ATOM 21213 C C . LEU A 1 16 ? -9.728 1.645 -4.863 1.00 0.00 16 LEU A C 18
ATOM 21214 O O . LEU A 1 16 ? -9.217 2.215 -5.827 1.00 0.00 16 LEU A O 18
ATOM 21230 N N . THR A 1 17 ? -10.523 2.262 -3.996 1.00 0.00 17 THR A N 18
ATOM 21231 C CA . THR A 1 17 ? -10.833 3.680 -4.120 1.00 0.00 17 THR A CA 18
ATOM 21232 C C . THR A 1 17 ? -9.911 4.515 -3.234 1.00 0.00 17 THR A C 18
ATOM 21233 O O . THR A 1 17 ? -9.689 4.185 -2.070 1.00 0.00 17 THR A O 18
ATOM 21244 N N . VAL A 1 18 ? -9.371 5.594 -3.791 1.00 0.00 18 VAL A N 18
ATOM 21245 C CA . VAL A 1 18 ? -8.464 6.463 -3.044 1.00 0.00 18 VAL A CA 18
ATOM 21246 C C . VAL A 1 18 ? -9.047 7.860 -2.872 1.00 0.00 18 VAL A C 18
ATOM 21247 O O . VAL A 1 18 ? -9.774 8.352 -3.737 1.00 0.00 18 VAL A O 18
ATOM 21260 N N . THR A 1 19 ? -8.726 8.487 -1.744 1.00 0.00 19 THR A N 18
ATOM 21261 C CA . THR A 1 19 ? -9.195 9.836 -1.452 1.00 0.00 19 THR A CA 18
ATOM 21262 C C . THR A 1 19 ? -8.075 10.661 -0.821 1.00 0.00 19 THR A C 18
ATOM 21263 O O . THR A 1 19 ? -7.132 10.103 -0.256 1.00 0.00 19 THR A O 18
ATOM 21274 N N . PRO A 1 20 ? -8.157 12.001 -0.914 1.00 0.00 20 PRO A N 18
ATOM 21275 C CA . PRO A 1 20 ? -7.149 12.898 -0.343 1.00 0.00 20 PRO A CA 18
ATOM 21276 C C . PRO A 1 20 ? -7.229 12.975 1.183 1.00 0.00 20 PRO A C 18
ATOM 21277 O O . PRO A 1 20 ? -6.381 13.596 1.826 1.00 0.00 20 PRO A O 18
ATOM 21288 N N . GLU A 1 21 ? -8.252 12.339 1.757 1.00 0.00 21 GLU A N 18
ATOM 21289 C CA . GLU A 1 21 ? -8.441 12.338 3.202 1.00 0.00 21 GLU A CA 18
ATOM 21290 C C . GLU A 1 21 ? -7.899 11.056 3.830 1.00 0.00 21 GLU A C 18
ATOM 21291 O O . GLU A 1 21 ? -7.758 10.967 5.050 1.00 0.00 21 GLU A O 18
ATOM 21303 N N . PHE A 1 22 ? -7.595 10.066 2.993 1.00 0.00 22 PHE A N 18
ATOM 21304 C CA . PHE A 1 22 ? -7.067 8.802 3.477 1.00 0.00 22 PHE A CA 18
ATOM 21305 C C . PHE A 1 22 ? -5.565 8.904 3.689 1.00 0.00 22 PHE A C 18
ATOM 21306 O O . PHE A 1 22 ? -4.862 9.568 2.925 1.00 0.00 22 PHE A O 18
ATOM 21323 N N . THR A 1 23 ? -5.081 8.261 4.739 1.00 0.00 23 THR A N 18
ATOM 21324 C CA . THR A 1 23 ? -3.659 8.258 5.035 1.00 0.00 23 THR A CA 18
ATOM 21325 C C . THR A 1 23 ? -3.024 6.993 4.475 1.00 0.00 23 THR A C 18
ATOM 21326 O O . THR A 1 23 ? -3.733 6.093 4.022 1.00 0.00 23 THR A O 18
ATOM 21337 N N . VAL A 1 24 ? -1.698 6.923 4.492 1.00 0.00 24 VAL A N 18
ATOM 21338 C CA . VAL A 1 24 ? -1.001 5.743 3.993 1.00 0.00 24 VAL A CA 18
ATOM 21339 C C . VAL A 1 24 ? -1.275 4.544 4.899 1.00 0.00 24 VAL A C 18
ATOM 21340 O O . VAL A 1 24 ? -1.354 3.407 4.437 1.00 0.00 24 VAL A O 18
ATOM 21353 N N . LYS A 1 25 ? -1.435 4.820 6.192 1.00 0.00 25 LYS A N 18
ATOM 21354 C CA . LYS A 1 25 ? -1.714 3.785 7.180 1.00 0.00 25 LYS A CA 18
ATOM 21355 C C . LYS A 1 25 ? -3.139 3.262 7.038 1.00 0.00 25 LYS A C 18
ATOM 21356 O O . LYS A 1 25 ? -3.397 2.070 7.214 1.00 0.00 25 LYS A O 18
ATOM 21375 N N . GLU A 1 26 ? -4.064 4.169 6.719 1.00 0.00 26 GLU A N 18
ATOM 21376 C CA . GLU A 1 26 ? -5.466 3.811 6.552 1.00 0.00 26 GLU A CA 18
ATOM 21377 C C . GLU A 1 26 ? -5.671 3.026 5.262 1.00 0.00 26 GLU A C 18
ATOM 21378 O O . GLU A 1 26 ? -6.336 1.993 5.259 1.00 0.00 26 GLU A O 18
ATOM 21390 N N . LEU A 1 27 ? -5.110 3.528 4.165 1.00 0.00 27 LEU A N 18
ATOM 21391 C CA . LEU A 1 27 ? -5.216 2.851 2.881 1.00 0.00 27 LEU A CA 18
ATOM 21392 C C . LEU A 1 27 ? -4.5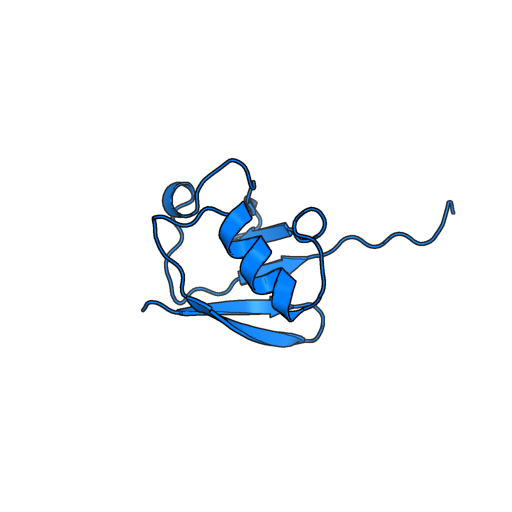77 1.459 2.938 1.00 0.00 27 LEU A C 18
ATOM 21393 O O . LEU A 1 27 ? -5.017 0.536 2.252 1.00 0.00 27 LEU A O 18
ATOM 21409 N N . ALA A 1 28 ? -3.538 1.323 3.765 1.00 0.00 28 ALA A N 18
ATOM 21410 C CA . ALA A 1 28 ? -2.842 0.050 3.923 1.00 0.00 28 ALA A CA 18
ATOM 21411 C C . ALA A 1 28 ? -3.683 -0.965 4.695 1.00 0.00 28 ALA A C 18
ATOM 21412 O O . ALA A 1 28 ? -3.658 -2.152 4.381 1.00 0.00 28 ALA A O 18
ATOM 21419 N N . GLU A 1 29 ? -4.430 -0.500 5.698 1.00 0.00 29 GLU A N 18
ATOM 21420 C CA . GLU A 1 29 ? -5.271 -1.391 6.500 1.00 0.00 29 GLU A CA 18
ATOM 21421 C C . GLU A 1 29 ? -6.476 -1.892 5.698 1.00 0.00 29 GLU A C 18
ATOM 21422 O O . GLU A 1 29 ? -7.025 -2.954 5.993 1.00 0.00 29 GLU A O 18
ATOM 21434 N N . GLU A 1 30 ? -6.880 -1.121 4.682 1.00 0.00 30 GLU A N 18
ATOM 21435 C CA . GLU A 1 30 ? -8.006 -1.498 3.831 1.00 0.00 30 GLU A CA 18
ATOM 21436 C C . GLU A 1 30 ? -7.642 -2.706 2.972 1.00 0.00 30 GLU A C 18
ATOM 21437 O O . GLU A 1 30 ? -8.364 -3.701 2.949 1.00 0.00 30 GLU A O 18
ATOM 21449 N N . ILE A 1 31 ? -6.504 -2.614 2.288 1.00 0.00 31 ILE A N 18
ATOM 21450 C CA . ILE A 1 31 ? -6.032 -3.693 1.427 1.00 0.00 31 ILE A CA 18
ATOM 21451 C C . ILE A 1 31 ? -5.559 -4.905 2.241 1.00 0.00 31 ILE A C 18
ATOM 21452 O O . ILE A 1 31 ? -5.734 -6.049 1.819 1.00 0.00 31 ILE A O 18
ATOM 21468 N N . ALA A 1 32 ? -4.981 -4.647 3.418 1.00 0.00 32 ALA A N 18
ATOM 21469 C CA . ALA A 1 32 ? -4.473 -5.711 4.283 1.00 0.00 32 ALA A CA 18
ATOM 21470 C C . ALA A 1 32 ? -5.600 -6.545 4.879 1.00 0.00 32 ALA A C 18
ATOM 21471 O O . ALA A 1 32 ? -5.414 -7.725 5.172 1.00 0.00 32 ALA A O 18
ATOM 21478 N N . ARG A 1 33 ? -6.766 -5.930 5.057 1.00 0.00 33 ARG A N 18
ATOM 21479 C CA . ARG A 1 33 ? -7.925 -6.612 5.623 1.00 0.00 33 ARG A CA 18
ATOM 21480 C C . ARG A 1 33 ? -8.457 -7.704 4.693 1.00 0.00 33 ARG A C 18
ATOM 21481 O O . ARG A 1 33 ? -8.950 -8.735 5.153 1.00 0.00 33 ARG A O 18
ATOM 21502 N N . ARG A 1 34 ? -8.350 -7.473 3.386 1.00 0.00 34 ARG A N 18
ATOM 21503 C CA . ARG A 1 34 ? -8.841 -8.430 2.397 1.00 0.00 34 ARG A CA 18
ATOM 21504 C C . ARG A 1 34 ? -7.798 -9.500 2.080 1.00 0.00 34 ARG A C 18
ATOM 21505 O O . ARG A 1 34 ? -8.128 -10.544 1.516 1.00 0.00 34 ARG A O 18
ATOM 21526 N N . LEU A 1 35 ? -6.542 -9.245 2.446 1.00 0.00 35 LEU A N 18
ATOM 21527 C CA . LEU A 1 35 ? -5.466 -10.202 2.187 1.00 0.00 35 LEU A CA 18
ATOM 21528 C C . LEU A 1 35 ? -5.124 -11.010 3.436 1.00 0.00 35 LEU A C 18
ATOM 21529 O O . LEU A 1 35 ? -4.504 -12.070 3.346 1.00 0.00 35 LEU A O 18
ATOM 21545 N N . GLY A 1 36 ? -5.532 -10.505 4.597 1.00 0.00 36 GLY A N 18
ATOM 21546 C CA . GLY A 1 36 ? -5.268 -11.194 5.850 1.00 0.00 36 GLY A CA 18
ATOM 21547 C C . GLY A 1 36 ? -3.867 -10.950 6.377 1.00 0.00 36 GLY A C 18
ATOM 21548 O O . GLY A 1 36 ? -3.231 -11.862 6.902 1.00 0.00 36 GLY A O 18
ATOM 21552 N N . LEU A 1 37 ? -3.385 -9.713 6.249 1.00 0.00 37 LEU A N 18
ATOM 21553 C CA . LEU A 1 37 ? -2.046 -9.357 6.721 1.00 0.00 37 LEU A CA 18
ATOM 21554 C C . LEU A 1 37 ? -2.071 -8.083 7.557 1.00 0.00 37 LEU A C 18
ATOM 21555 O O . LEU A 1 37 ? -3.116 -7.456 7.734 1.00 0.00 37 LEU A O 18
ATOM 21571 N N . SER A 1 38 ? -0.901 -7.707 8.058 1.00 0.00 38 SER A N 18
ATOM 21572 C CA . SER A 1 38 ? -0.759 -6.514 8.887 1.00 0.00 38 SER A CA 18
ATOM 21573 C C . SER A 1 38 ? -0.096 -5.382 8.094 1.00 0.00 38 SER A C 18
ATOM 21574 O O . SER A 1 38 ? 0.808 -5.626 7.299 1.00 0.00 38 SER A O 18
ATOM 21582 N N . PRO A 1 39 ? -0.537 -4.122 8.305 1.00 0.00 39 PRO A N 18
ATOM 21583 C CA . PRO A 1 39 ? 0.011 -2.950 7.600 1.00 0.00 39 PRO A CA 18
ATOM 21584 C C . PRO A 1 39 ? 1.474 -2.659 7.949 1.00 0.00 39 PRO A C 18
ATOM 21585 O O . PRO A 1 39 ? 2.166 -1.958 7.210 1.00 0.00 39 PRO A O 18
ATOM 21596 N N . GLU A 1 40 ? 1.939 -3.201 9.074 1.00 0.00 40 GLU A N 18
ATOM 21597 C CA . GLU A 1 40 ? 3.316 -2.995 9.523 1.00 0.00 40 GLU A CA 18
ATOM 21598 C C . GLU A 1 40 ? 4.307 -3.827 8.704 1.00 0.00 40 GLU A C 18
ATOM 21599 O O . GLU A 1 40 ? 5.502 -3.521 8.663 1.00 0.00 40 GLU A O 18
ATOM 21611 N N . ASP A 1 41 ? 3.803 -4.872 8.050 1.00 0.00 41 ASP A N 18
ATOM 21612 C CA . ASP A 1 41 ? 4.642 -5.752 7.238 1.00 0.00 41 ASP A CA 18
ATOM 21613 C C . ASP A 1 41 ? 4.632 -5.332 5.771 1.00 0.00 41 ASP A C 18
ATOM 21614 O O . ASP A 1 41 ? 5.616 -5.529 5.053 1.00 0.00 41 ASP A O 18
ATOM 21623 N N . ILE A 1 42 ? 3.521 -4.751 5.329 1.00 0.00 42 ILE A N 18
ATOM 21624 C CA . ILE A 1 42 ? 3.387 -4.318 3.942 1.00 0.00 42 ILE A CA 18
ATOM 21625 C C . ILE A 1 42 ? 3.822 -2.871 3.761 1.00 0.00 42 ILE A C 18
ATOM 21626 O O . ILE A 1 42 ? 3.296 -1.965 4.406 1.00 0.00 42 ILE A O 18
ATOM 21642 N N . LYS A 1 43 ? 4.783 -2.665 2.873 1.00 0.00 43 LYS A N 18
ATOM 21643 C CA . LYS A 1 43 ? 5.287 -1.333 2.591 1.00 0.00 43 LYS A CA 18
ATOM 21644 C C . LYS A 1 43 ? 4.973 -0.939 1.156 1.00 0.00 43 LYS A C 18
ATOM 21645 O O . LYS A 1 43 ? 5.086 -1.751 0.240 1.00 0.00 43 LYS A O 18
ATOM 21664 N N . LEU A 1 44 ? 4.573 0.309 0.972 1.00 0.00 44 LEU A N 18
ATOM 21665 C CA . LEU A 1 44 ? 4.242 0.812 -0.353 1.00 0.00 44 LEU A CA 18
ATOM 21666 C C . LEU A 1 44 ? 5.462 1.467 -0.988 1.00 0.00 44 LEU A C 18
ATOM 21667 O O . LEU A 1 44 ? 6.138 2.279 -0.356 1.00 0.00 44 LEU A O 18
ATOM 21683 N N . THR A 1 45 ? 5.751 1.098 -2.229 1.00 0.00 45 THR A N 18
ATOM 21684 C CA . THR A 1 45 ? 6.896 1.655 -2.935 1.00 0.00 45 THR A CA 18
ATOM 21685 C C . THR A 1 45 ? 6.467 2.323 -4.236 1.00 0.00 45 THR A C 18
ATOM 21686 O O . THR A 1 45 ? 5.812 1.709 -5.077 1.00 0.00 45 THR A O 18
ATOM 21697 N N . HIS A 1 46 ? 6.843 3.588 -4.388 1.00 0.00 46 HIS A N 18
ATOM 21698 C CA . HIS A 1 46 ? 6.505 4.351 -5.582 1.00 0.00 46 HIS A CA 18
ATOM 21699 C C . HIS A 1 46 ? 7.725 5.112 -6.094 1.00 0.00 46 HIS A C 18
ATOM 21700 O O . HIS A 1 46 ? 8.319 5.909 -5.363 1.00 0.00 46 HIS A O 18
ATOM 21715 N N . ASN A 1 47 ? 8.099 4.843 -7.351 1.00 0.00 47 ASN A N 18
ATOM 21716 C CA . ASN A 1 47 ? 9.247 5.494 -7.997 1.00 0.00 47 ASN A CA 18
ATOM 21717 C C . ASN A 1 47 ? 10.563 5.172 -7.273 1.00 0.00 47 ASN A C 18
ATOM 21718 O O . ASN A 1 47 ? 11.517 5.951 -7.322 1.00 0.00 47 ASN A O 18
ATOM 21729 N N . GLY A 1 48 ? 10.605 4.020 -6.606 1.00 0.00 48 GLY A N 18
ATOM 21730 C CA . GLY A 1 48 ? 11.805 3.609 -5.892 1.00 0.00 48 GLY A CA 18
ATOM 21731 C C . GLY A 1 48 ? 11.823 4.052 -4.439 1.00 0.00 48 GLY A C 18
ATOM 21732 O O . GLY A 1 48 ? 12.589 3.520 -3.635 1.00 0.00 48 GLY A O 18
ATOM 21736 N N . LYS A 1 49 ? 10.983 5.026 -4.100 1.00 0.00 49 LYS A N 18
ATOM 21737 C CA . LYS A 1 49 ? 10.912 5.539 -2.735 1.00 0.00 49 LYS A CA 18
ATOM 21738 C C . LYS A 1 49 ? 9.761 4.894 -1.973 1.00 0.00 49 LYS A C 18
ATOM 21739 O O . LYS A 1 49 ? 8.744 4.527 -2.559 1.00 0.00 49 LYS A O 18
ATOM 21758 N N . THR A 1 50 ? 9.932 4.753 -0.666 1.00 0.00 50 THR A N 18
ATOM 21759 C CA . THR A 1 50 ? 8.908 4.146 0.176 1.00 0.00 50 THR A CA 18
ATOM 21760 C C . THR A 1 50 ? 8.048 5.209 0.846 1.00 0.00 50 THR A C 18
ATOM 21761 O O . THR A 1 50 ? 8.485 6.342 1.057 1.00 0.00 50 THR A O 18
ATOM 21772 N N . LEU A 1 51 ? 6.821 4.833 1.170 1.00 0.00 51 LEU A N 18
ATOM 21773 C CA . LEU A 1 51 ? 5.878 5.745 1.807 1.00 0.00 51 LEU A CA 18
ATOM 21774 C C . LEU A 1 51 ? 5.762 5.464 3.299 1.00 0.00 51 LEU A C 18
ATOM 21775 O O . LEU A 1 51 ? 5.672 4.308 3.719 1.00 0.00 51 LEU A O 18
ATOM 21791 N N . ASP A 1 52 ? 5.762 6.531 4.095 1.00 0.00 52 ASP A N 18
ATOM 21792 C CA . ASP A 1 52 ? 5.661 6.407 5.545 1.00 0.00 52 ASP A CA 18
ATOM 21793 C C . ASP A 1 52 ? 4.197 6.431 5.993 1.00 0.00 52 ASP A C 18
ATOM 21794 O O . ASP A 1 52 ? 3.400 7.215 5.481 1.00 0.00 52 ASP A O 18
ATOM 21803 N N . PRO A 1 53 ? 3.824 5.558 6.956 1.00 0.00 53 PRO A N 18
ATOM 21804 C CA . PRO A 1 53 ? 2.450 5.481 7.479 1.00 0.00 53 PRO A CA 18
ATOM 21805 C C . PRO A 1 53 ? 2.009 6.746 8.221 1.00 0.00 53 PRO A C 18
ATOM 21806 O O . PRO A 1 53 ? 0.814 7.006 8.355 1.00 0.00 53 PRO A O 18
ATOM 21817 N N . SER A 1 54 ? 2.977 7.527 8.699 1.00 0.00 54 SER A N 18
ATOM 21818 C CA . SER A 1 54 ? 2.685 8.748 9.445 1.00 0.00 54 SER A CA 18
ATOM 21819 C C . SER A 1 54 ? 2.294 9.907 8.530 1.00 0.00 54 SER A C 18
ATOM 21820 O O . SER A 1 54 ? 1.598 10.829 8.954 1.00 0.00 54 SER A O 18
ATOM 21828 N N . LEU A 1 55 ? 2.738 9.865 7.280 1.00 0.00 55 LEU A N 18
ATOM 21829 C CA . LEU A 1 55 ? 2.448 10.911 6.336 1.00 0.00 55 LEU A CA 18
ATOM 21830 C C . LEU A 1 55 ? 1.115 10.680 5.631 1.00 0.00 55 LEU A C 18
ATOM 21831 O O . LEU A 1 55 ? 0.379 9.744 5.946 1.00 0.00 55 LEU A O 18
ATOM 21847 N N . THR A 1 56 ? 0.818 11.545 4.671 1.00 0.00 56 THR A N 18
ATOM 21848 C CA . THR A 1 56 ? -0.429 11.463 3.918 1.00 0.00 56 THR A CA 18
ATOM 21849 C C . THR A 1 56 ? -0.169 11.159 2.447 1.00 0.00 56 THR A C 18
ATOM 21850 O O . THR A 1 56 ? 0.946 11.336 1.952 1.00 0.00 56 THR A O 18
ATOM 21861 N N . LEU A 1 57 ? -1.207 10.698 1.755 1.00 0.00 57 LEU A N 18
ATOM 21862 C CA . LEU A 1 57 ? -1.107 10.358 0.339 1.00 0.00 57 LEU A CA 18
ATOM 21863 C C . LEU A 1 57 ? -1.021 11.604 -0.543 1.00 0.00 57 LEU A C 18
ATOM 21864 O O . LEU A 1 57 ? -0.408 11.576 -1.612 1.00 0.00 57 LEU A O 18
ATOM 21880 N N . ALA A 1 58 ? -1.630 12.696 -0.087 1.00 0.00 58 ALA A N 18
ATOM 21881 C CA . ALA A 1 58 ? -1.633 13.944 -0.844 1.00 0.00 58 ALA A CA 18
ATOM 21882 C C . ALA A 1 58 ? -0.348 14.749 -0.645 1.00 0.00 58 ALA A C 18
ATOM 21883 O O . ALA A 1 58 ? -0.126 15.747 -1.330 1.00 0.00 58 ALA A O 18
ATOM 21890 N N . GLU A 1 59 ? 0.496 14.314 0.291 1.00 0.00 59 GLU A N 18
ATOM 21891 C CA . GLU A 1 59 ? 1.757 15.002 0.558 1.00 0.00 59 GLU A CA 18
ATOM 21892 C C . GLU A 1 59 ? 2.827 14.560 -0.430 1.00 0.00 59 GLU A C 18
ATOM 21893 O O . GLU A 1 59 ? 3.713 15.334 -0.797 1.00 0.00 59 GLU A O 18
ATOM 21905 N N . TYR A 1 60 ? 2.723 13.310 -0.867 1.00 0.00 60 TYR A N 18
ATOM 21906 C CA . TYR A 1 60 ? 3.671 12.733 -1.801 1.00 0.00 60 TYR A CA 18
ATOM 21907 C C . TYR A 1 60 ? 3.354 13.125 -3.244 1.00 0.00 60 TYR A C 18
ATOM 21908 O O . TYR A 1 60 ? 4.222 13.055 -4.115 1.00 0.00 60 TYR A O 18
ATOM 21926 N N . GLY A 1 61 ? 2.114 13.544 -3.493 1.00 0.00 61 GLY A N 18
ATOM 21927 C CA . GLY A 1 61 ? 1.721 13.940 -4.834 1.00 0.00 61 GLY A CA 18
ATOM 21928 C C . GLY A 1 61 ? 1.300 12.762 -5.691 1.00 0.00 61 GLY A C 18
ATOM 21929 O O . GLY A 1 61 ? 1.712 12.652 -6.846 1.00 0.00 61 GLY A O 18
ATOM 21933 N N . ILE A 1 62 ? 0.480 11.880 -5.127 1.00 0.00 62 ILE A N 18
ATOM 21934 C CA . ILE A 1 62 ? 0.011 10.702 -5.853 1.00 0.00 62 ILE A CA 18
ATOM 21935 C C . ILE A 1 62 ? -1.381 10.920 -6.438 1.00 0.00 62 ILE A C 18
ATOM 21936 O O . ILE A 1 62 ? -2.253 11.506 -5.795 1.00 0.00 62 ILE A O 18
ATOM 21952 N N . THR A 1 63 ? -1.576 10.437 -7.662 1.00 0.00 63 THR A N 18
ATOM 21953 C CA . THR A 1 63 ? -2.856 10.569 -8.344 1.00 0.00 63 THR A CA 18
ATOM 21954 C C . THR A 1 63 ? -3.389 9.200 -8.776 1.00 0.00 63 THR A C 18
ATOM 21955 O O . THR A 1 63 ? -2.619 8.250 -8.925 1.00 0.00 63 THR A O 18
ATOM 21966 N N . PRO A 1 64 ? -4.717 9.078 -8.968 1.00 0.00 64 PRO A N 18
ATOM 21967 C CA . PRO A 1 64 ? -5.343 7.819 -9.383 1.00 0.00 64 PRO A CA 18
ATOM 21968 C C . PRO A 1 64 ? -5.015 7.460 -10.828 1.00 0.00 64 PRO A C 18
ATOM 21969 O O . PRO A 1 64 ? -4.878 8.339 -11.681 1.00 0.00 64 PRO A O 18
ATOM 21980 N N . GLY A 1 65 ? -4.901 6.162 -11.100 1.00 0.00 65 GLY A N 18
ATOM 21981 C CA . GLY A 1 65 ? -4.579 5.711 -12.441 1.00 0.00 65 GLY A CA 18
ATOM 21982 C C . GLY A 1 65 ? -3.122 5.319 -12.589 1.00 0.00 65 GLY A C 18
ATOM 21983 O O . GLY A 1 65 ? -2.658 5.038 -13.694 1.00 0.00 65 GLY A O 18
ATOM 21987 N N . SER A 1 66 ? -2.399 5.310 -11.472 1.00 0.00 66 SER A N 18
ATOM 21988 C CA . SER A 1 66 ? -0.986 4.951 -11.473 1.00 0.00 66 SER A CA 18
ATOM 21989 C C . SER A 1 66 ? -0.786 3.530 -10.950 1.00 0.00 66 SER A C 18
ATOM 21990 O O . SER A 1 66 ? -1.670 2.962 -10.303 1.00 0.00 66 SER A O 18
ATOM 21998 N N . THR A 1 67 ? 0.379 2.963 -11.238 1.00 0.00 67 THR A N 18
ATOM 21999 C CA . THR A 1 67 ? 0.706 1.605 -10.813 1.00 0.00 67 THR A CA 18
ATOM 22000 C C . THR A 1 67 ? 1.378 1.606 -9.442 1.00 0.00 67 THR A C 18
ATOM 22001 O O . THR A 1 67 ? 2.416 2.241 -9.250 1.00 0.00 67 THR A O 18
ATOM 22012 N N . ILE A 1 68 ? 0.781 0.896 -8.490 1.00 0.00 68 ILE A N 18
ATOM 22013 C CA . ILE A 1 68 ? 1.331 0.826 -7.139 1.00 0.00 68 ILE A CA 18
ATOM 22014 C C . ILE A 1 68 ? 1.830 -0.581 -6.831 1.00 0.00 68 ILE A C 18
ATOM 22015 O O . ILE A 1 68 ? 1.062 -1.544 -6.848 1.00 0.00 68 ILE A O 18
ATOM 22031 N N . THR A 1 69 ? 3.124 -0.690 -6.549 1.00 0.00 69 THR A N 18
ATOM 22032 C CA . THR A 1 69 ? 3.743 -1.966 -6.237 1.00 0.00 69 THR A CA 18
ATOM 22033 C C . THR A 1 69 ? 4.074 -2.056 -4.750 1.00 0.00 69 THR A C 18
ATOM 22034 O O . THR A 1 69 ? 4.788 -1.209 -4.212 1.00 0.00 69 THR A O 18
ATOM 22045 N N . LEU A 1 70 ? 3.552 -3.082 -4.093 1.00 0.00 70 LEU A N 18
ATOM 22046 C CA . LEU A 1 70 ? 3.792 -3.267 -2.665 1.00 0.00 70 LEU A CA 18
ATOM 22047 C C . LEU A 1 70 ? 4.938 -4.244 -2.422 1.00 0.00 70 LEU A C 18
ATOM 22048 O O . LEU A 1 70 ? 5.283 -5.043 -3.292 1.00 0.00 70 LEU A O 18
ATOM 22064 N N . GLU A 1 71 ? 5.519 -4.168 -1.231 1.00 0.00 71 GLU A N 18
ATOM 22065 C CA . GLU A 1 71 ? 6.628 -5.037 -0.847 1.00 0.00 71 GLU A CA 18
ATOM 22066 C C . GLU A 1 71 ? 6.461 -5.504 0.596 1.00 0.00 71 GLU A C 18
ATOM 22067 O O . GLU A 1 71 ? 5.881 -4.798 1.418 1.00 0.00 71 GLU A O 18
ATOM 22079 N N . ILE A 1 72 ? 6.964 -6.696 0.900 1.00 0.00 72 ILE A N 18
ATOM 22080 C CA . ILE A 1 72 ? 6.860 -7.253 2.248 1.00 0.00 72 ILE A CA 18
ATOM 22081 C C . ILE A 1 72 ? 8.242 -7.600 2.794 1.00 0.00 72 ILE A C 18
ATOM 22082 O O . ILE A 1 72 ? 9.105 -8.080 2.060 1.00 0.00 72 ILE A O 18
ATOM 22098 N N . LYS A 1 73 ? 8.443 -7.356 4.087 1.00 0.00 73 LYS A N 18
ATOM 22099 C CA . LYS A 1 73 ? 9.722 -7.643 4.725 1.00 0.00 73 LYS A CA 18
ATOM 22100 C C . LYS A 1 73 ? 9.549 -8.612 5.891 1.00 0.00 73 LYS A C 18
ATOM 22101 O O . LYS A 1 73 ? 8.610 -8.493 6.679 1.00 0.00 73 LYS A O 18
ATOM 22120 N N . LYS A 1 74 ? 10.461 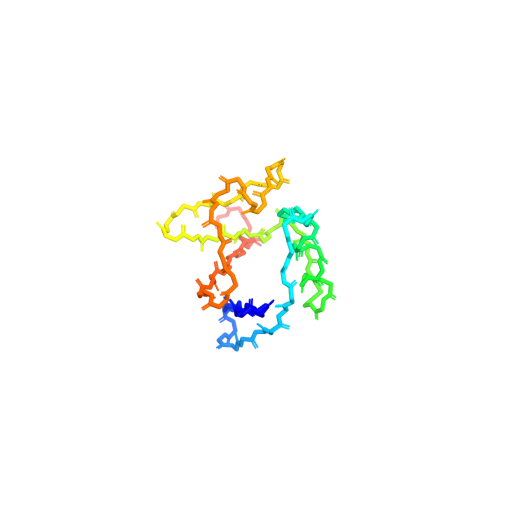-9.574 5.988 1.00 0.00 74 LYS A N 18
ATOM 22121 C CA . LYS A 1 74 ? 10.418 -10.568 7.056 1.00 0.00 74 LYS A CA 18
ATOM 22122 C C . LYS A 1 74 ? 11.644 -10.442 7.954 1.00 0.00 74 LYS A C 18
ATOM 22123 O O . LYS A 1 74 ? 12.744 -10.154 7.481 1.00 0.00 74 LYS A O 18
ATOM 22142 N N . LYS A 1 75 ? 11.446 -10.652 9.251 1.00 0.00 75 LYS A N 18
ATOM 22143 C CA . LYS A 1 75 ? 12.535 -10.559 10.215 1.00 0.00 75 LYS A CA 18
ATOM 22144 C C . LYS A 1 75 ? 12.584 -11.801 11.097 1.00 0.00 75 LYS A C 18
ATOM 22145 O O . LYS A 1 75 ? 11.552 -12.271 11.579 1.00 0.00 75 LYS A O 18
ATOM 22164 N N . GLY A 1 76 ? 13.785 -12.329 11.303 1.00 0.00 76 GLY A N 18
ATOM 22165 C CA . GLY A 1 76 ? 13.943 -13.512 12.127 1.00 0.00 76 GLY A CA 18
ATOM 22166 C C . GLY A 1 76 ? 15.130 -14.357 11.715 1.00 0.00 76 GLY A C 18
ATOM 22167 O O . GLY A 1 76 ? 14.969 -15.509 11.318 1.00 0.00 76 GLY A O 18
ATOM 22171 N N . GLY A 1 77 ? 16.323 -13.784 11.818 1.00 0.00 77 GLY A N 18
ATOM 22172 C CA . GLY A 1 77 ? 17.527 -14.502 11.449 1.00 0.00 77 GLY A CA 18
ATOM 22173 C C . GLY A 1 77 ? 18.686 -13.576 11.146 1.00 0.00 77 GLY A C 18
ATOM 22174 O O . GLY A 1 77 ? 18.486 -12.453 10.682 1.00 0.00 77 GLY A O 18
ATOM 22178 N N . LEU A 1 78 ? 19.899 -14.047 11.411 1.00 0.00 78 LEU A N 18
ATOM 22179 C CA . LEU A 1 78 ? 21.101 -13.259 11.164 1.00 0.00 78 LEU A CA 18
ATOM 22180 C C . LEU A 1 78 ? 21.795 -13.713 9.883 1.00 0.00 78 LEU A C 18
ATOM 22181 O O . LEU A 1 78 ? 21.985 -14.910 9.657 1.00 0.00 78 LEU A O 18
ATOM 22197 N N . GLU A 1 79 ? 22.169 -12.748 9.050 1.00 0.00 79 GLU A N 18
ATOM 22198 C CA . GLU A 1 79 ? 22.841 -13.040 7.790 1.00 0.00 79 GLU A CA 18
ATOM 22199 C C . GLU A 1 79 ? 24.342 -12.793 7.905 1.00 0.00 79 GLU A C 18
ATOM 22200 O O . GLU A 1 79 ? 24.732 -11.661 8.263 1.00 0.00 79 GLU A O 18
ATOM 22213 N N . MET A 1 1 ? -10.130 10.263 -11.982 1.00 0.00 1 MET A N 19
ATOM 22214 C CA . MET A 1 1 ? -10.062 8.849 -11.531 1.00 0.00 1 MET A CA 19
ATOM 22215 C C . MET A 1 1 ? -10.279 8.754 -10.027 1.00 0.00 1 MET A C 19
ATOM 22216 O O . MET A 1 1 ? -10.027 9.709 -9.292 1.00 0.00 1 MET A O 19
ATOM 22232 N N . ASP A 1 2 ? -10.755 7.594 -9.582 1.00 0.00 2 ASP A N 19
ATOM 22233 C CA . ASP A 1 2 ? -11.018 7.361 -8.164 1.00 0.00 2 ASP A CA 19
ATOM 22234 C C . ASP A 1 2 ? -10.521 5.983 -7.733 1.00 0.00 2 ASP A C 19
ATOM 22235 O O . ASP A 1 2 ? -10.460 5.680 -6.539 1.00 0.00 2 ASP A O 19
ATOM 22244 N N . THR A 1 3 ? -10.164 5.149 -8.708 1.00 0.00 3 THR A N 19
ATOM 22245 C CA . THR A 1 3 ? -9.682 3.799 -8.431 1.00 0.00 3 THR A CA 19
ATOM 22246 C C . THR A 1 3 ? -8.199 3.661 -8.765 1.00 0.00 3 THR A C 19
ATOM 22247 O O . THR A 1 3 ? -7.675 4.366 -9.628 1.00 0.00 3 THR A O 19
ATOM 22258 N N . ILE A 1 4 ? -7.527 2.751 -8.064 1.00 0.00 4 ILE A N 19
ATOM 22259 C CA . ILE A 1 4 ? -6.104 2.504 -8.278 1.00 0.00 4 ILE A CA 19
ATOM 22260 C C . ILE A 1 4 ? -5.835 1.011 -8.447 1.00 0.00 4 ILE A C 19
ATOM 22261 O O . ILE A 1 4 ? -6.589 0.175 -7.947 1.00 0.00 4 ILE A O 19
ATOM 22277 N N . ASN A 1 5 ? -4.757 0.689 -9.155 1.00 0.00 5 ASN A N 19
ATOM 22278 C CA . ASN A 1 5 ? -4.381 -0.698 -9.393 1.00 0.00 5 ASN A CA 19
ATOM 22279 C C . ASN A 1 5 ? -3.252 -1.100 -8.451 1.00 0.00 5 ASN A C 19
ATOM 22280 O O . ASN A 1 5 ? -2.295 -0.352 -8.256 1.00 0.00 5 ASN A O 19
ATOM 22291 N N . ILE A 1 6 ? -3.382 -2.278 -7.857 1.00 0.00 6 ILE A N 19
ATOM 22292 C CA . ILE A 1 6 ? -2.376 -2.781 -6.932 1.00 0.00 6 ILE A CA 19
ATOM 22293 C C . ILE A 1 6 ? -1.663 -3.985 -7.534 1.00 0.00 6 ILE A C 19
ATOM 22294 O O . ILE A 1 6 ? -2.260 -5.046 -7.706 1.00 0.00 6 ILE A O 19
ATOM 22310 N N . THR A 1 7 ? -0.386 -3.813 -7.858 1.00 0.00 7 THR A N 19
ATOM 22311 C CA . THR A 1 7 ? 0.402 -4.891 -8.446 1.00 0.00 7 THR A CA 19
ATOM 22312 C C . THR A 1 7 ? 1.193 -5.632 -7.378 1.00 0.00 7 THR A C 19
ATOM 22313 O O . THR A 1 7 ? 2.027 -5.042 -6.686 1.00 0.00 7 THR A O 19
ATOM 22324 N N . LEU A 1 8 ? 0.927 -6.924 -7.248 1.00 0.00 8 LEU A N 19
ATOM 22325 C CA . LEU A 1 8 ? 1.600 -7.752 -6.273 1.00 0.00 8 LEU A CA 19
ATOM 22326 C C . LEU A 1 8 ? 2.724 -8.546 -6.930 1.00 0.00 8 LEU A C 19
ATOM 22327 O O . LEU A 1 8 ? 2.741 -8.695 -8.152 1.00 0.00 8 LEU A O 19
ATOM 22343 N N . PRO A 1 9 ? 3.684 -9.065 -6.137 1.00 0.00 9 PRO A N 19
ATOM 22344 C CA . PRO A 1 9 ? 4.783 -9.880 -6.668 1.00 0.00 9 PRO A CA 19
ATOM 22345 C C . PRO A 1 9 ? 4.298 -11.257 -7.126 1.00 0.00 9 PRO A C 19
ATOM 22346 O O . PRO A 1 9 ? 5.082 -12.068 -7.621 1.00 0.00 9 PRO A O 19
ATOM 22357 N N . ASP A 1 10 ? 2.995 -11.509 -6.962 1.00 0.00 10 ASP A N 19
ATOM 22358 C CA . ASP A 1 10 ? 2.400 -12.781 -7.356 1.00 0.00 10 ASP A CA 19
ATOM 22359 C C . ASP A 1 10 ? 1.892 -12.718 -8.796 1.00 0.00 10 ASP A C 19
ATOM 22360 O O . ASP A 1 10 ? 1.688 -13.746 -9.441 1.00 0.00 10 ASP A O 19
ATOM 22369 N N . GLY A 1 11 ? 1.706 -11.498 -9.298 1.00 0.00 11 GLY A N 19
ATOM 22370 C CA . GLY A 1 11 ? 1.231 -11.315 -10.660 1.00 0.00 11 GLY A CA 19
ATOM 22371 C C . GLY A 1 11 ? -0.244 -10.977 -10.741 1.00 0.00 11 GLY A C 19
ATOM 22372 O O . GLY A 1 11 ? -0.804 -10.904 -11.835 1.00 0.00 11 GLY A O 19
ATOM 22376 N N . LYS A 1 12 ? -0.880 -10.767 -9.590 1.00 0.00 12 LYS A N 19
ATOM 22377 C CA . LYS A 1 12 ? -2.299 -10.432 -9.562 1.00 0.00 12 LYS A CA 19
ATOM 22378 C C . LYS A 1 12 ? -2.504 -8.964 -9.196 1.00 0.00 12 LYS A C 19
ATOM 22379 O O . LYS A 1 12 ? -1.742 -8.393 -8.414 1.00 0.00 12 LYS A O 19
ATOM 22398 N N . THR A 1 13 ? -3.535 -8.360 -9.776 1.00 0.00 13 THR A N 19
ATOM 22399 C CA . THR A 1 13 ? -3.843 -6.959 -9.528 1.00 0.00 13 THR A CA 19
ATOM 22400 C C . THR A 1 13 ? -5.158 -6.801 -8.768 1.00 0.00 13 THR A C 19
ATOM 22401 O O . THR A 1 13 ? -6.093 -7.581 -8.950 1.00 0.00 13 THR A O 19
ATOM 22412 N N . LEU A 1 14 ? -5.212 -5.782 -7.917 1.00 0.00 14 LEU A N 19
ATOM 22413 C CA . LEU A 1 14 ? -6.398 -5.495 -7.114 1.00 0.00 14 LEU A CA 19
ATOM 22414 C C . LEU A 1 14 ? -6.883 -4.072 -7.372 1.00 0.00 14 LEU A C 19
ATOM 22415 O O . LEU A 1 14 ? -6.092 -3.193 -7.704 1.00 0.00 14 LEU A O 19
ATOM 22431 N N . THR A 1 15 ? -8.185 -3.853 -7.235 1.00 0.00 15 THR A N 19
ATOM 22432 C CA . THR A 1 15 ? -8.757 -2.532 -7.445 1.00 0.00 15 THR A CA 19
ATOM 22433 C C . THR A 1 15 ? -9.369 -1.994 -6.157 1.00 0.00 15 THR A C 19
ATOM 22434 O O . THR A 1 15 ? -10.266 -2.610 -5.583 1.00 0.00 15 THR A O 19
ATOM 22445 N N . LEU A 1 16 ? -8.876 -0.846 -5.710 1.00 0.00 16 LEU A N 19
ATOM 22446 C CA . LEU A 1 16 ? -9.369 -0.225 -4.489 1.00 0.00 16 LEU A CA 19
ATOM 22447 C C . LEU A 1 16 ? -9.658 1.255 -4.720 1.00 0.00 16 LEU A C 19
ATOM 22448 O O . LEU A 1 16 ? -8.935 1.927 -5.453 1.00 0.00 16 LEU A O 19
ATOM 22464 N N . THR A 1 17 ? -10.726 1.752 -4.107 1.00 0.00 17 THR A N 19
ATOM 22465 C CA . THR A 1 17 ? -11.096 3.153 -4.248 1.00 0.00 17 THR A CA 19
ATOM 22466 C C . THR A 1 17 ? -10.677 3.951 -3.016 1.00 0.00 17 THR A C 19
ATOM 22467 O O . THR A 1 17 ? -10.902 3.529 -1.881 1.00 0.00 17 THR A O 19
ATOM 22478 N N . VAL A 1 18 ? -10.053 5.099 -3.250 1.00 0.00 18 VAL A N 19
ATOM 22479 C CA . VAL A 1 18 ? -9.587 5.958 -2.165 1.00 0.00 18 VAL A CA 19
ATOM 22480 C C . VAL A 1 18 ? -9.679 7.423 -2.564 1.00 0.00 18 VAL A C 19
ATOM 22481 O O . VAL A 1 18 ? -10.039 7.746 -3.696 1.00 0.00 18 VAL A O 19
ATOM 22494 N N . THR A 1 19 ? -9.347 8.306 -1.627 1.00 0.00 19 THR A N 19
ATOM 22495 C CA . THR A 1 19 ? -9.382 9.744 -1.882 1.00 0.00 19 THR A CA 19
ATOM 22496 C C . THR A 1 19 ? -8.132 10.409 -1.317 1.00 0.00 19 THR A C 19
ATOM 22497 O O . THR A 1 19 ? -7.401 9.796 -0.543 1.00 0.00 19 THR A O 19
ATOM 22508 N N . PRO A 1 20 ? -7.856 11.665 -1.715 1.00 0.00 20 PRO A N 19
ATOM 22509 C CA . PRO A 1 20 ? -6.688 12.417 -1.225 1.00 0.00 20 PRO A CA 19
ATOM 22510 C C . PRO A 1 20 ? -6.737 12.684 0.282 1.00 0.00 20 PRO A C 19
ATOM 22511 O O . PRO A 1 20 ? -5.739 13.093 0.876 1.00 0.00 20 PRO A O 19
ATOM 22522 N N . GLU A 1 21 ? -7.899 12.450 0.893 1.00 0.00 21 GLU A N 19
ATOM 22523 C CA . GLU A 1 21 ? -8.077 12.661 2.322 1.00 0.00 21 GLU A CA 19
ATOM 22524 C C . GLU A 1 21 ? -7.658 11.423 3.110 1.00 0.00 21 GLU A C 19
ATOM 22525 O O . GLU A 1 21 ? -7.473 11.483 4.327 1.00 0.00 21 GLU A O 19
ATOM 22537 N N . PHE A 1 22 ? -7.501 10.305 2.404 1.00 0.00 22 PHE A N 19
ATOM 22538 C CA . PHE A 1 22 ? -7.099 9.062 3.016 1.00 0.00 22 PHE A CA 19
ATOM 22539 C C . PHE A 1 22 ? -5.612 9.090 3.340 1.00 0.00 22 PHE A C 19
ATOM 22540 O O . PHE A 1 22 ? -4.800 9.542 2.531 1.00 0.00 22 PHE A O 19
ATOM 22557 N N . THR A 1 23 ? -5.264 8.630 4.531 1.00 0.00 23 THR A N 19
ATOM 22558 C CA . THR A 1 23 ? -3.870 8.595 4.949 1.00 0.00 23 THR A CA 19
ATOM 22559 C C . THR A 1 23 ? -3.203 7.317 4.457 1.00 0.00 23 THR A C 19
ATOM 22560 O O . THR A 1 23 ? -3.873 6.418 3.944 1.00 0.00 23 THR A O 19
ATOM 22571 N N . VAL A 1 24 ? -1.884 7.239 4.602 1.00 0.00 24 VAL A N 19
ATOM 22572 C CA . VAL A 1 24 ? -1.147 6.049 4.184 1.00 0.00 24 VAL A CA 19
ATOM 22573 C C . VAL A 1 24 ? -1.517 4.865 5.073 1.00 0.00 24 VAL A C 19
ATOM 22574 O O . VAL A 1 24 ? -1.565 3.722 4.617 1.00 0.00 24 VAL A O 19
ATOM 22587 N N . LYS A 1 25 ? -1.800 5.155 6.343 1.00 0.00 25 LYS A N 19
ATOM 22588 C CA . LYS A 1 25 ? -2.187 4.132 7.306 1.00 0.00 25 LYS A CA 19
ATOM 22589 C C . LYS A 1 25 ? -3.600 3.627 7.019 1.00 0.00 25 LYS A C 19
ATOM 22590 O O . LYS A 1 25 ? -3.910 2.458 7.255 1.00 0.00 25 LYS A O 19
ATOM 22609 N N . GLU A 1 26 ? -4.449 4.518 6.506 1.00 0.00 26 GLU A N 19
ATOM 22610 C CA . GLU A 1 26 ? -5.828 4.171 6.176 1.00 0.00 26 GLU A CA 19
ATOM 22611 C C . GLU A 1 26 ? -5.879 3.279 4.940 1.00 0.00 26 GLU A C 19
ATOM 22612 O O . GLU A 1 26 ? -6.568 2.260 4.932 1.00 0.00 26 GLU A O 19
ATOM 22624 N N . LEU A 1 27 ? -5.158 3.673 3.891 1.00 0.00 27 LEU A N 19
ATOM 22625 C CA . LEU A 1 27 ? -5.104 2.895 2.662 1.00 0.00 27 LEU A CA 19
ATOM 22626 C C . LEU A 1 27 ? -4.514 1.505 2.926 1.00 0.00 27 LEU A C 19
ATOM 22627 O O . LEU A 1 27 ? -4.941 0.514 2.329 1.00 0.00 27 LEU A O 19
ATOM 22643 N N . ALA A 1 28 ? -3.536 1.444 3.834 1.00 0.00 28 ALA A N 19
ATOM 22644 C CA . ALA A 1 28 ? -2.873 0.187 4.182 1.00 0.00 28 ALA A CA 19
ATOM 22645 C C . ALA A 1 28 ? -3.777 -0.740 4.996 1.00 0.00 28 ALA A C 19
ATOM 22646 O O . ALA A 1 28 ? -3.725 -1.955 4.827 1.00 0.00 28 ALA A O 19
ATOM 22653 N N . GLU A 1 29 ? -4.605 -0.168 5.874 1.00 0.00 29 GLU A N 19
ATOM 22654 C CA . GLU A 1 29 ? -5.505 -0.969 6.710 1.00 0.00 29 GLU A CA 19
ATOM 22655 C C . GLU A 1 29 ? -6.656 -1.558 5.887 1.00 0.00 29 GLU A C 19
ATOM 22656 O O . GLU A 1 29 ? -7.230 -2.585 6.259 1.00 0.00 29 GLU A O 19
ATOM 22668 N N . GLU A 1 30 ? -6.984 -0.908 4.769 1.00 0.00 30 GLU A N 19
ATOM 22669 C CA . GLU A 1 30 ? -8.054 -1.375 3.894 1.00 0.00 30 GLU A CA 19
ATOM 22670 C C . GLU A 1 30 ? -7.622 -2.620 3.123 1.00 0.00 30 GLU A C 19
ATOM 22671 O O . GLU A 1 30 ? -8.333 -3.624 3.106 1.00 0.00 30 GLU A O 19
ATOM 22683 N N . ILE A 1 31 ? -6.442 -2.551 2.499 1.00 0.00 31 ILE A N 19
ATOM 22684 C CA . ILE A 1 31 ? -5.909 -3.671 1.720 1.00 0.00 31 ILE A CA 19
ATOM 22685 C C . ILE A 1 31 ? -5.518 -4.854 2.619 1.00 0.00 31 ILE A C 19
ATOM 22686 O O . ILE A 1 31 ? -5.672 -6.012 2.232 1.00 0.00 31 ILE A O 19
ATOM 22702 N N . ALA A 1 32 ? -5.033 -4.551 3.825 1.00 0.00 32 ALA A N 19
ATOM 22703 C CA . ALA A 1 32 ? -4.615 -5.577 4.775 1.00 0.00 32 ALA A CA 19
ATOM 22704 C C . ALA A 1 32 ? -5.803 -6.370 5.313 1.00 0.00 32 ALA A C 19
ATOM 22705 O O . ALA A 1 32 ? -5.657 -7.531 5.689 1.00 0.00 32 ALA A O 19
ATOM 22712 N N . ARG A 1 33 ? -6.971 -5.736 5.350 1.00 0.00 33 ARG A N 19
ATOM 22713 C CA . ARG A 1 33 ? -8.185 -6.377 5.857 1.00 0.00 33 ARG A CA 19
ATOM 22714 C C . ARG A 1 33 ? -8.690 -7.489 4.935 1.00 0.00 33 ARG A C 19
ATOM 22715 O O . ARG A 1 33 ? -9.241 -8.484 5.406 1.00 0.00 33 ARG A O 19
ATOM 22736 N N . ARG A 1 34 ? -8.499 -7.317 3.628 1.00 0.00 34 ARG A N 19
ATOM 22737 C CA . ARG A 1 34 ? -8.969 -8.297 2.649 1.00 0.00 34 ARG A CA 19
ATOM 22738 C C . ARG A 1 34 ? -8.047 -9.512 2.560 1.00 0.00 34 ARG A C 19
ATOM 22739 O O . ARG A 1 34 ? -8.503 -10.617 2.270 1.00 0.00 34 ARG A O 19
ATOM 22760 N N . LEU A 1 35 ? -6.758 -9.308 2.813 1.00 0.00 35 LEU A N 19
ATOM 22761 C CA . LEU A 1 35 ? -5.788 -10.399 2.735 1.00 0.00 35 LEU A CA 19
ATOM 22762 C C . LEU A 1 35 ? -5.519 -11.020 4.107 1.00 0.00 35 LEU A C 19
ATOM 22763 O O . LEU A 1 35 ? -5.007 -12.135 4.198 1.00 0.00 35 LEU A O 19
ATOM 22779 N N . GLY A 1 36 ? -5.867 -10.295 5.167 1.00 0.00 36 GLY A N 19
ATOM 22780 C CA . GLY A 1 36 ? -5.667 -10.797 6.518 1.00 0.00 36 GLY A CA 19
ATOM 22781 C C . GLY A 1 36 ? -4.241 -10.631 7.009 1.00 0.00 36 GLY A C 19
ATOM 22782 O O . GLY A 1 36 ? -3.646 -11.577 7.523 1.00 0.00 36 GLY A O 19
ATOM 22786 N N . LEU A 1 37 ? -3.696 -9.426 6.858 1.00 0.00 37 LEU A N 19
ATOM 22787 C CA . LEU A 1 37 ? -2.328 -9.142 7.293 1.00 0.00 37 LEU A CA 19
ATOM 22788 C C . LEU A 1 37 ? -2.260 -7.861 8.116 1.00 0.00 37 LEU A C 19
ATOM 22789 O O . LEU A 1 37 ? -3.266 -7.180 8.317 1.00 0.00 37 LEU A O 19
ATOM 22805 N N . SER A 1 38 ? -1.058 -7.544 8.585 1.00 0.00 38 SER A N 19
ATOM 22806 C CA . SER A 1 38 ? -0.830 -6.353 9.397 1.00 0.00 38 SER A CA 19
ATOM 22807 C C . SER A 1 38 ? -0.124 -5.269 8.576 1.00 0.00 38 SER A C 19
ATOM 22808 O O . SER A 1 38 ? 0.751 -5.576 7.770 1.00 0.00 38 SER A O 19
ATOM 22816 N N . PRO A 1 39 ? -0.491 -3.984 8.778 1.00 0.00 39 PRO A N 19
ATOM 22817 C CA . PRO A 1 39 ? 0.110 -2.856 8.043 1.00 0.00 39 PRO A CA 19
ATOM 22818 C C . PRO A 1 39 ? 1.595 -2.644 8.362 1.00 0.00 39 PRO A C 19
ATOM 22819 O O . PRO A 1 39 ? 2.303 -1.969 7.614 1.00 0.00 39 PRO A O 19
ATOM 22830 N N . GLU A 1 40 ? 2.057 -3.222 9.471 1.00 0.00 40 GLU A N 19
ATOM 22831 C CA . GLU A 1 40 ? 3.450 -3.092 9.893 1.00 0.00 40 GLU A CA 19
ATOM 22832 C C . GLU A 1 40 ? 4.385 -3.962 9.048 1.00 0.00 40 GLU A C 19
ATOM 22833 O O . GLU A 1 40 ? 5.596 -3.734 9.016 1.00 0.00 40 GLU A O 19
ATOM 22845 N N . ASP A 1 41 ? 3.817 -4.952 8.364 1.00 0.00 41 ASP A N 19
ATOM 22846 C CA . ASP A 1 41 ? 4.599 -5.861 7.525 1.00 0.00 41 ASP A CA 19
ATOM 22847 C C . ASP A 1 41 ? 4.538 -5.454 6.057 1.00 0.00 41 ASP A C 19
ATOM 22848 O O . ASP A 1 41 ? 5.481 -5.693 5.299 1.00 0.00 41 ASP A O 19
ATOM 22857 N N . ILE A 1 42 ? 3.429 -4.840 5.657 1.00 0.00 42 ILE A N 19
ATOM 22858 C CA . ILE A 1 42 ? 3.246 -4.410 4.275 1.00 0.00 42 ILE A CA 19
ATOM 22859 C C . ILE A 1 42 ? 3.769 -2.997 4.058 1.00 0.00 42 ILE A C 19
ATOM 22860 O O . ILE A 1 42 ? 3.385 -2.066 4.767 1.00 0.00 42 ILE A O 19
ATOM 22876 N N . LYS A 1 43 ? 4.644 -2.843 3.073 1.00 0.00 43 LYS A N 19
ATOM 22877 C CA . LYS A 1 43 ? 5.209 -1.542 2.759 1.00 0.00 43 LYS A CA 19
ATOM 22878 C C . LYS A 1 43 ? 4.916 -1.160 1.316 1.00 0.00 43 LYS A C 19
ATOM 22879 O O . LYS A 1 43 ? 5.056 -1.975 0.402 1.00 0.00 43 LYS A O 19
ATOM 22898 N N . LEU A 1 44 ? 4.506 0.084 1.121 1.00 0.00 44 LEU A N 19
ATOM 22899 C CA . LEU A 1 44 ? 4.195 0.586 -0.210 1.00 0.00 44 LEU A CA 19
ATOM 22900 C C . LEU A 1 44 ? 5.419 1.257 -0.811 1.00 0.00 44 LEU A C 19
ATOM 22901 O O . LEU A 1 44 ? 6.096 2.041 -0.147 1.00 0.00 44 LEU A O 19
ATOM 22917 N N . THR A 1 45 ? 5.706 0.937 -2.064 1.00 0.00 45 THR A N 19
ATOM 22918 C CA . THR A 1 45 ? 6.860 1.505 -2.746 1.00 0.00 45 THR A CA 19
ATOM 22919 C C . THR A 1 45 ? 6.465 2.122 -4.081 1.00 0.00 45 THR A C 19
ATOM 22920 O O . THR A 1 45 ? 5.789 1.493 -4.895 1.00 0.00 45 THR A O 19
ATOM 22931 N N . HIS A 1 46 ? 6.887 3.361 -4.294 1.00 0.00 46 HIS A N 19
ATOM 22932 C CA . HIS A 1 46 ? 6.590 4.076 -5.527 1.00 0.00 46 HIS A CA 19
ATOM 22933 C C . HIS A 1 46 ? 7.862 4.685 -6.108 1.00 0.00 46 HIS A C 19
ATOM 22934 O O . HIS A 1 46 ? 8.567 5.424 -5.421 1.00 0.00 46 HIS A O 19
ATOM 22949 N N . ASN A 1 47 ? 8.138 4.354 -7.375 1.00 0.00 47 ASN A N 19
ATOM 22950 C CA . ASN A 1 47 ? 9.320 4.834 -8.116 1.00 0.00 47 ASN A CA 19
ATOM 22951 C C . ASN A 1 47 ? 10.627 4.715 -7.314 1.00 0.00 47 ASN A C 19
ATOM 22952 O O . ASN A 1 47 ? 11.547 5.517 -7.480 1.00 0.00 47 ASN A O 19
ATOM 22963 N N . GLY A 1 48 ? 10.712 3.691 -6.463 1.00 0.00 48 GLY A N 19
ATOM 22964 C CA . GLY A 1 48 ? 11.915 3.472 -5.671 1.00 0.00 48 GLY A CA 19
ATOM 22965 C C . GLY A 1 48 ? 11.916 4.200 -4.336 1.00 0.00 48 GLY A C 19
ATOM 22966 O O . GLY A 1 48 ? 12.980 4.451 -3.769 1.00 0.00 48 GLY A O 19
ATOM 22970 N N . LYS A 1 49 ? 10.734 4.534 -3.830 1.00 0.00 49 LYS A N 19
ATOM 22971 C CA . LYS A 1 49 ? 10.611 5.234 -2.553 1.00 0.00 49 LYS A CA 19
ATOM 22972 C C . LYS A 1 49 ? 9.529 4.599 -1.688 1.00 0.00 49 LYS A C 19
ATOM 22973 O O . LYS A 1 49 ? 8.474 4.210 -2.186 1.00 0.00 49 LYS A O 19
ATOM 22992 N N . THR A 1 50 ? 9.793 4.502 -0.393 1.00 0.00 50 THR A N 19
ATOM 22993 C CA . THR A 1 50 ? 8.842 3.911 0.542 1.00 0.00 50 THR A CA 19
ATOM 22994 C C . THR A 1 50 ? 7.957 4.977 1.176 1.00 0.00 50 THR A C 19
ATOM 22995 O O .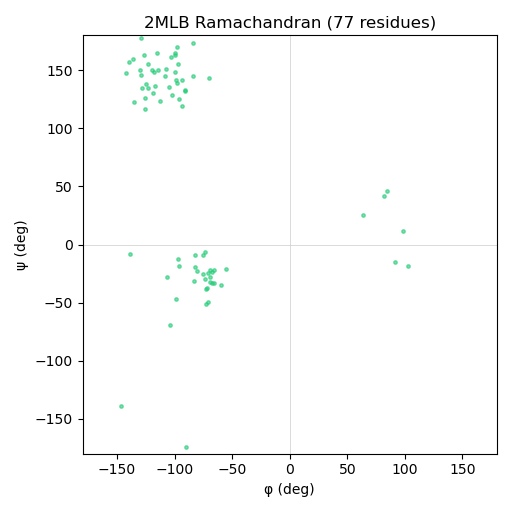 THR A 1 50 ? 8.385 6.113 1.391 1.00 0.00 50 THR A O 19
ATOM 23006 N N . LEU A 1 51 ? 6.718 4.601 1.465 1.00 0.00 51 LEU A N 19
ATOM 23007 C CA . LEU A 1 51 ? 5.755 5.516 2.067 1.00 0.00 51 LEU A CA 19
ATOM 23008 C C . LEU A 1 51 ? 5.604 5.250 3.562 1.00 0.00 51 LEU A C 19
ATOM 23009 O O . LEU A 1 51 ? 5.505 4.097 3.990 1.00 0.00 51 LEU A O 19
ATOM 23025 N N . ASP A 1 52 ? 5.585 6.323 4.350 1.00 0.00 52 ASP A N 19
ATOM 23026 C CA . ASP A 1 52 ? 5.445 6.215 5.801 1.00 0.00 52 ASP A CA 19
ATOM 23027 C C . ASP A 1 52 ? 3.971 6.278 6.213 1.00 0.00 52 ASP A C 19
ATOM 23028 O O . ASP A 1 52 ? 3.212 7.089 5.680 1.00 0.00 52 ASP A O 19
ATOM 23037 N N . PRO A 1 53 ? 3.546 5.425 7.173 1.00 0.00 53 PRO A N 19
ATOM 23038 C CA . PRO A 1 53 ? 2.155 5.386 7.656 1.00 0.00 53 PRO A CA 19
ATOM 23039 C C . PRO A 1 53 ? 1.715 6.676 8.357 1.00 0.00 53 PRO A C 19
ATOM 23040 O O . PRO A 1 53 ? 0.521 6.961 8.448 1.00 0.00 53 PRO A O 19
ATOM 23051 N N . SER A 1 54 ? 2.682 7.447 8.852 1.00 0.00 54 SER A N 19
ATOM 23052 C CA . SER A 1 54 ? 2.391 8.691 9.560 1.00 0.00 54 SER A CA 19
ATOM 23053 C C . SER A 1 54 ? 2.093 9.844 8.604 1.00 0.00 54 SER A C 19
ATOM 23054 O O . SER A 1 54 ? 1.356 10.768 8.949 1.00 0.00 54 SER A O 19
ATOM 23062 N N . LEU A 1 55 ? 2.661 9.789 7.403 1.00 0.00 55 LEU A N 19
ATOM 23063 C CA . LEU A 1 55 ? 2.478 10.826 6.423 1.00 0.00 55 LEU A CA 19
ATOM 23064 C C . LEU A 1 55 ? 1.182 10.647 5.633 1.00 0.00 55 LEU A C 19
ATOM 23065 O O . LEU A 1 55 ? 0.376 9.759 5.922 1.00 0.00 55 LEU A O 19
ATOM 23081 N N . THR A 1 56 ? 0.992 11.504 4.636 1.00 0.00 56 THR A N 19
ATOM 23082 C CA . THR A 1 56 ? -0.204 11.465 3.801 1.00 0.00 56 THR A CA 19
ATOM 23083 C C . THR A 1 56 ? 0.148 11.147 2.351 1.00 0.00 56 THR A C 19
ATOM 23084 O O . THR A 1 56 ? 1.280 11.358 1.912 1.00 0.00 56 THR A O 19
ATOM 23095 N N . LEU A 1 57 ? -0.838 10.640 1.611 1.00 0.00 57 LEU A N 19
ATOM 23096 C CA . LEU A 1 57 ? -0.654 10.277 0.208 1.00 0.00 57 LEU A CA 19
ATOM 23097 C C . LEU A 1 57 ? -0.552 11.508 -0.693 1.00 0.00 57 LEU A C 19
ATOM 23098 O O . LEU A 1 57 ? 0.134 11.483 -1.716 1.00 0.00 57 LEU A O 19
ATOM 23114 N N . ALA A 1 58 ? -1.237 12.583 -0.305 1.00 0.00 58 ALA A N 19
ATOM 23115 C CA . ALA A 1 58 ? -1.239 13.819 -1.082 1.00 0.00 58 ALA A CA 19
ATOM 23116 C C . ALA A 1 58 ? 0.050 14.625 -0.901 1.00 0.00 58 ALA A C 19
ATOM 23117 O O . ALA A 1 58 ? 0.331 15.531 -1.684 1.00 0.00 58 ALA A O 19
ATOM 23124 N N . GLU A 1 59 ? 0.832 14.289 0.127 1.00 0.00 59 GLU A N 19
ATOM 23125 C CA . GLU A 1 59 ? 2.087 14.990 0.395 1.00 0.00 59 GLU A CA 19
ATOM 23126 C C . GLU A 1 59 ? 3.212 14.438 -0.474 1.00 0.00 59 GLU A C 19
ATOM 23127 O O . GLU A 1 59 ? 4.230 15.098 -0.691 1.00 0.00 59 GLU A O 19
ATOM 23139 N N . TYR A 1 60 ? 3.013 13.222 -0.973 1.00 0.00 60 TYR A N 19
ATOM 23140 C CA . TYR A 1 60 ? 3.996 12.560 -1.813 1.00 0.00 60 TYR A CA 19
ATOM 23141 C C . TYR A 1 60 ? 3.780 12.899 -3.289 1.00 0.00 60 TYR A C 19
ATOM 23142 O O . TYR A 1 60 ? 4.692 12.756 -4.103 1.00 0.00 60 TYR A O 19
ATOM 23160 N N . GLY A 1 61 ? 2.571 13.348 -3.623 1.00 0.00 61 GLY A N 19
ATOM 23161 C CA . GLY A 1 61 ? 2.260 13.698 -4.998 1.00 0.00 61 GLY A CA 19
ATOM 23162 C C . GLY A 1 61 ? 1.723 12.523 -5.793 1.00 0.00 61 GLY A C 19
ATOM 23163 O O . GLY A 1 61 ? 2.141 12.293 -6.926 1.00 0.00 61 GLY A O 19
ATOM 23167 N N . ILE A 1 62 ? 0.792 11.780 -5.198 1.00 0.00 62 ILE A N 19
ATOM 23168 C CA . ILE A 1 62 ? 0.201 10.622 -5.865 1.00 0.00 62 ILE A CA 19
ATOM 23169 C C . ILE A 1 62 ? -1.265 10.864 -6.208 1.00 0.00 62 ILE A C 19
ATOM 23170 O O . ILE A 1 62 ? -2.023 11.408 -5.402 1.00 0.00 62 ILE A O 19
ATOM 23186 N N . THR A 1 63 ? -1.652 10.448 -7.409 1.00 0.00 63 THR A N 19
ATOM 23187 C CA . THR A 1 63 ? -3.025 10.601 -7.875 1.00 0.00 63 THR A CA 19
ATOM 23188 C C . THR A 1 63 ? -3.605 9.248 -8.293 1.00 0.00 63 THR A C 19
ATOM 23189 O O . THR A 1 63 ? -2.856 8.313 -8.585 1.00 0.00 63 THR A O 19
ATOM 23200 N N . PRO A 1 64 ? -4.945 9.118 -8.316 1.00 0.00 64 PRO A N 19
ATOM 23201 C CA . PRO A 1 64 ? -5.609 7.870 -8.709 1.00 0.00 64 PRO A CA 19
ATOM 23202 C C . PRO A 1 64 ? -5.439 7.576 -10.196 1.00 0.00 64 PRO A C 19
ATOM 23203 O O . PRO A 1 64 ? -5.483 8.488 -11.024 1.00 0.00 64 PRO A O 19
ATOM 23214 N N . GLY A 1 65 ? -5.238 6.302 -10.530 1.00 0.00 65 GLY A N 19
ATOM 23215 C CA . GLY A 1 65 ? -5.056 5.920 -11.917 1.00 0.00 65 GLY A CA 19
ATOM 23216 C C . GLY A 1 65 ? -3.619 5.549 -12.234 1.00 0.00 65 GLY A C 19
ATOM 23217 O O . GLY A 1 65 ? -3.285 5.262 -13.384 1.00 0.00 65 GLY A O 19
ATOM 23221 N N . SER A 1 66 ? -2.769 5.561 -11.214 1.00 0.00 66 SER A N 19
ATOM 23222 C CA . SER A 1 66 ? -1.361 5.218 -11.383 1.00 0.00 66 SER A CA 19
ATOM 23223 C C . SER A 1 66 ? -1.095 3.784 -10.930 1.00 0.00 66 SER A C 19
ATOM 23224 O O . SER A 1 66 ? -1.922 3.168 -10.254 1.00 0.00 66 SER A O 19
ATOM 23232 N N . THR A 1 67 ? 0.067 3.264 -11.313 1.00 0.00 67 THR A N 19
ATOM 23233 C CA . THR A 1 67 ? 0.459 1.908 -10.957 1.00 0.00 67 THR A CA 19
ATOM 23234 C C . THR A 1 67 ? 1.177 1.886 -9.609 1.00 0.00 67 THR A C 19
ATOM 23235 O O . THR A 1 67 ? 2.147 2.616 -9.401 1.00 0.00 67 THR A O 19
ATOM 23246 N N . ILE A 1 68 ? 0.691 1.053 -8.696 1.00 0.00 68 ILE A N 19
ATOM 23247 C CA . ILE A 1 68 ? 1.286 0.947 -7.364 1.00 0.00 68 ILE A CA 19
ATOM 23248 C C . ILE A 1 68 ? 2.108 -0.334 -7.241 1.00 0.00 68 ILE A C 19
ATOM 23249 O O . ILE A 1 68 ? 1.798 -1.345 -7.870 1.00 0.00 68 ILE A O 19
ATOM 23265 N N . THR A 1 69 ? 3.153 -0.286 -6.416 1.00 0.00 69 THR A N 19
ATOM 23266 C CA . THR A 1 69 ? 4.029 -1.431 -6.211 1.00 0.00 69 THR A CA 19
ATOM 23267 C C . THR A 1 69 ? 3.954 -1.895 -4.764 1.00 0.00 69 THR A C 19
ATOM 23268 O O . THR A 1 69 ? 4.335 -1.167 -3.846 1.00 0.00 69 THR A O 19
ATOM 23279 N N . LEU A 1 70 ? 3.453 -3.106 -4.569 1.00 0.00 70 LEU A N 19
ATOM 23280 C CA . LEU A 1 70 ? 3.313 -3.665 -3.234 1.00 0.00 70 LEU A CA 19
ATOM 23281 C C . LEU A 1 70 ? 4.447 -4.636 -2.927 1.00 0.00 70 LEU A C 19
ATOM 23282 O O . LEU A 1 70 ? 4.711 -5.561 -3.697 1.00 0.00 70 LEU A O 19
ATOM 23298 N N . GLU A 1 71 ? 5.116 -4.415 -1.800 1.00 0.00 71 GLU A N 19
ATOM 23299 C CA . GLU A 1 71 ? 6.221 -5.270 -1.382 1.00 0.00 71 GLU A CA 19
ATOM 23300 C C . GLU A 1 71 ? 6.093 -5.632 0.096 1.00 0.00 71 GLU A C 19
ATOM 23301 O O . GLU A 1 71 ? 5.875 -4.767 0.943 1.00 0.00 71 GLU A O 19
ATOM 23313 N N . ILE A 1 72 ? 6.223 -6.921 0.394 1.00 0.00 72 ILE A N 19
ATOM 23314 C CA . ILE A 1 72 ? 6.117 -7.413 1.766 1.00 0.00 72 ILE A CA 19
ATOM 23315 C C . ILE A 1 72 ? 7.442 -8.018 2.219 1.00 0.00 72 ILE A C 19
ATOM 23316 O O . ILE A 1 72 ? 8.154 -8.632 1.423 1.00 0.00 72 ILE A O 19
ATOM 23332 N N . LYS A 1 73 ? 7.771 -7.842 3.494 1.00 0.00 73 LYS A N 19
ATOM 23333 C CA . LYS A 1 73 ? 9.013 -8.385 4.036 1.00 0.00 73 LYS A CA 19
ATOM 23334 C C . LYS A 1 73 ? 8.747 -9.682 4.796 1.00 0.00 73 LYS A C 19
ATOM 23335 O O . LYS A 1 73 ? 7.864 -9.746 5.653 1.00 0.00 73 LYS A O 19
ATOM 23354 N N . LYS A 1 74 ? 9.515 -10.715 4.470 1.00 0.00 74 LYS A N 19
ATOM 23355 C CA . LYS A 1 74 ? 9.368 -12.013 5.119 1.00 0.00 74 LYS A CA 19
ATOM 23356 C C . LYS A 1 74 ? 10.465 -12.220 6.159 1.00 0.00 74 LYS A C 19
ATOM 23357 O O . LYS A 1 74 ? 11.564 -11.684 6.030 1.00 0.00 74 LYS A O 19
ATOM 23376 N N . LYS A 1 75 ? 10.155 -12.995 7.192 1.00 0.00 75 LYS A N 19
ATOM 23377 C CA . LYS A 1 75 ? 11.117 -13.268 8.254 1.00 0.00 75 LYS A CA 19
ATOM 23378 C C . LYS A 1 75 ? 11.573 -14.721 8.210 1.00 0.00 75 LYS A C 19
ATOM 23379 O O . LYS A 1 75 ? 10.785 -15.618 7.907 1.00 0.00 75 LYS A O 19
ATOM 23398 N N . GLY A 1 76 ? 12.850 -14.948 8.504 1.00 0.00 76 GLY A N 19
ATOM 23399 C CA . GLY A 1 76 ? 13.386 -16.297 8.493 1.00 0.00 76 GLY A CA 19
ATOM 23400 C C . GLY A 1 76 ? 14.880 -16.335 8.236 1.00 0.00 76 GLY A C 19
ATOM 23401 O O . GLY A 1 76 ? 15.421 -15.465 7.555 1.00 0.00 76 GLY A O 19
ATOM 23405 N N . GLY A 1 77 ? 15.543 -17.350 8.783 1.00 0.00 77 GLY A N 19
ATOM 23406 C CA . GLY A 1 77 ? 16.977 -17.486 8.601 1.00 0.00 77 GLY A CA 19
ATOM 23407 C C . GLY A 1 77 ? 17.750 -17.260 9.884 1.00 0.00 77 GLY A C 19
ATOM 23408 O O . GLY A 1 77 ? 17.220 -17.456 10.979 1.00 0.00 77 GLY A O 19
ATOM 23412 N N . LEU A 1 78 ? 19.006 -16.848 9.750 1.00 0.00 78 LEU A N 19
ATOM 23413 C CA . LEU A 1 78 ? 19.860 -16.593 10.906 1.00 0.00 78 LEU A CA 19
ATOM 23414 C C . LEU A 1 78 ? 20.064 -15.096 11.103 1.00 0.00 78 LEU A C 19
ATOM 23415 O O . LEU A 1 78 ? 20.445 -14.382 10.174 1.00 0.00 78 LEU A O 19
ATOM 23431 N N . GLU A 1 79 ? 19.804 -14.626 12.319 1.00 0.00 79 GLU A N 19
ATOM 23432 C CA . GLU A 1 79 ? 19.961 -13.214 12.648 1.00 0.00 79 GLU A CA 19
ATOM 23433 C C . GLU A 1 79 ? 21.088 -13.017 13.657 1.00 0.00 79 GLU A C 19
ATOM 23434 O O . GLU A 1 79 ? 22.028 -12.256 13.351 1.00 0.00 79 GLU A O 19
ATOM 23447 N N . MET A 1 1 ? -9.568 7.756 -11.763 1.00 0.00 1 MET A N 20
ATOM 23448 C CA . MET A 1 1 ? -10.147 9.030 -11.263 1.00 0.00 1 MET A CA 20
ATOM 23449 C C . MET A 1 1 ? -10.330 8.986 -9.751 1.00 0.00 1 MET A C 20
ATOM 23450 O O . MET A 1 1 ? -10.143 9.993 -9.068 1.00 0.00 1 MET A O 20
ATOM 23466 N N . ASP A 1 2 ? -10.694 7.816 -9.233 1.00 0.00 2 ASP A N 20
ATOM 23467 C CA . ASP A 1 2 ? -10.903 7.640 -7.799 1.00 0.00 2 ASP A CA 20
ATOM 23468 C C . ASP A 1 2 ? -10.411 6.271 -7.341 1.00 0.00 2 ASP A C 20
ATOM 23469 O O . ASP A 1 2 ? -10.356 5.983 -6.145 1.00 0.00 2 ASP A O 20
ATOM 23478 N N . THR A 1 3 ? -10.042 5.428 -8.304 1.00 0.00 3 THR A N 20
ATOM 23479 C CA . THR A 1 3 ? -9.560 4.086 -8.006 1.00 0.00 3 THR A CA 20
ATOM 23480 C C . THR A 1 3 ? -8.067 3.954 -8.287 1.00 0.00 3 THR A C 20
ATOM 23481 O O . THR A 1 3 ? -7.518 4.658 -9.135 1.00 0.00 3 THR A O 20
ATOM 23492 N N . ILE A 1 4 ? -7.417 3.051 -7.562 1.00 0.00 4 ILE A N 20
ATOM 23493 C CA . ILE A 1 4 ? -5.984 2.821 -7.713 1.00 0.00 4 ILE A CA 20
ATOM 23494 C C . ILE A 1 4 ? -5.679 1.334 -7.878 1.00 0.00 4 ILE A C 20
ATOM 23495 O O . ILE A 1 4 ? -6.467 0.484 -7.463 1.00 0.00 4 ILE A O 20
ATOM 23511 N N . ASN A 1 5 ? -4.536 1.029 -8.485 1.00 0.00 5 ASN A N 20
ATOM 23512 C CA . ASN A 1 5 ? -4.121 -0.340 -8.697 1.00 0.00 5 ASN A CA 20
ATOM 23513 C C . ASN A 1 5 ? -3.127 -0.789 -7.633 1.00 0.00 5 ASN A C 20
ATOM 23514 O O . ASN A 1 5 ? -2.410 0.026 -7.055 1.00 0.00 5 ASN A O 20
ATOM 23525 N N . ILE A 1 6 ? -3.096 -2.091 -7.392 1.00 0.00 6 ILE A N 20
ATOM 23526 C CA . ILE A 1 6 ? -2.194 -2.686 -6.409 1.00 0.00 6 ILE A CA 20
ATOM 23527 C C . ILE A 1 6 ? -1.562 -3.948 -6.994 1.00 0.00 6 ILE A C 20
ATOM 23528 O O . ILE A 1 6 ? -2.263 -4.910 -7.311 1.00 0.00 6 ILE A O 20
ATOM 23544 N N . THR A 1 7 ? -0.239 -3.936 -7.144 1.00 0.00 7 THR A N 20
ATOM 23545 C CA . THR A 1 7 ? 0.477 -5.074 -7.710 1.00 0.00 7 THR A CA 20
ATOM 23546 C C . THR A 1 7 ? 1.106 -5.930 -6.623 1.00 0.00 7 THR A C 20
ATOM 23547 O O . THR A 1 7 ? 1.949 -5.461 -5.856 1.00 0.00 7 THR A O 20
ATOM 23558 N N . LEU A 1 8 ? 0.700 -7.192 -6.572 1.00 0.00 8 LEU A N 20
ATOM 23559 C CA . LEU A 1 8 ? 1.208 -8.125 -5.598 1.00 0.00 8 LEU A CA 20
ATOM 23560 C C . LEU A 1 8 ? 2.367 -8.920 -6.194 1.00 0.00 8 LEU A C 20
ATOM 23561 O O . LEU A 1 8 ? 2.537 -8.942 -7.414 1.00 0.00 8 LEU A O 20
ATOM 23577 N N . PRO A 1 9 ? 3.188 -9.583 -5.354 1.00 0.00 9 PRO A N 20
ATOM 23578 C CA . PRO A 1 9 ? 4.314 -10.396 -5.836 1.00 0.00 9 PRO A CA 20
ATOM 23579 C C . PRO A 1 9 ? 3.849 -11.695 -6.497 1.00 0.00 9 PRO A C 20
ATOM 23580 O O . PRO A 1 9 ? 4.664 -12.484 -6.976 1.00 0.00 9 PRO A O 20
ATOM 23591 N N . ASP A 1 10 ? 2.532 -11.906 -6.521 1.00 0.00 10 ASP A N 20
ATOM 23592 C CA . ASP A 1 10 ? 1.955 -13.102 -7.125 1.00 0.00 10 ASP A CA 20
ATOM 23593 C C . ASP A 1 10 ? 1.669 -12.876 -8.607 1.00 0.00 10 ASP A C 20
ATOM 23594 O O . ASP A 1 10 ? 1.508 -13.830 -9.371 1.00 0.00 10 ASP A O 20
ATOM 23603 N N . GLY A 1 11 ? 1.616 -11.607 -9.008 1.00 0.00 11 GLY A N 20
ATOM 23604 C CA . GLY A 1 11 ? 1.360 -11.273 -10.399 1.00 0.00 11 GLY A CA 20
ATOM 23605 C C . GLY A 1 11 ? -0.072 -10.842 -10.660 1.00 0.00 11 GLY A C 20
ATOM 23606 O O . GLY A 1 11 ? -0.455 -10.628 -11.810 1.00 0.00 11 GLY A O 20
ATOM 23610 N N . LYS A 1 12 ? -0.864 -10.709 -9.598 1.00 0.00 12 LYS A N 20
ATOM 23611 C CA . LYS A 1 12 ? -2.259 -10.299 -9.735 1.00 0.00 12 LYS A CA 20
ATOM 23612 C C . LYS A 1 12 ? -2.446 -8.849 -9.293 1.00 0.00 12 LYS A C 20
ATOM 23613 O O . LYS A 1 12 ? -1.768 -8.371 -8.381 1.00 0.00 12 LYS A O 20
ATOM 23632 N N . THR A 1 13 ? -3.369 -8.157 -9.954 1.00 0.00 13 THR A N 20
ATOM 23633 C CA . THR A 1 13 ? -3.646 -6.760 -9.642 1.00 0.00 13 THR A CA 20
ATOM 23634 C C . THR A 1 13 ? -4.999 -6.601 -8.958 1.00 0.00 13 THR A C 20
ATOM 23635 O O . THR A 1 13 ? -5.896 -7.428 -9.123 1.00 0.00 13 THR A O 20
ATOM 23646 N N . LEU A 1 14 ? -5.132 -5.527 -8.185 1.00 0.00 14 LEU A N 20
ATOM 23647 C CA . LEU A 1 14 ? -6.363 -5.236 -7.457 1.00 0.00 14 LEU A CA 20
ATOM 23648 C C . LEU A 1 14 ? -6.696 -3.750 -7.552 1.00 0.00 14 LEU A C 20
ATOM 23649 O O . LEU A 1 14 ? -5.802 -2.917 -7.665 1.00 0.00 14 LEU A O 20
ATOM 23665 N N . THR A 1 15 ? -7.983 -3.425 -7.511 1.00 0.00 15 THR A N 20
ATOM 23666 C CA . THR A 1 15 ? -8.425 -2.036 -7.584 1.00 0.00 15 THR A CA 20
ATOM 23667 C C . THR A 1 15 ? -9.129 -1.616 -6.297 1.00 0.00 15 THR A C 20
ATOM 23668 O O . THR A 1 15 ? -10.073 -2.271 -5.856 1.00 0.00 15 THR A O 20
ATOM 23679 N N . LEU A 1 16 ? -8.661 -0.525 -5.696 1.00 0.00 16 LEU A N 20
ATOM 23680 C CA . LEU A 1 16 ? -9.247 -0.024 -4.456 1.00 0.00 16 LEU A CA 20
ATOM 23681 C C . LEU A 1 16 ? -9.780 1.397 -4.639 1.00 0.00 16 LEU A C 20
ATOM 23682 O O . LEU A 1 16 ? -9.244 2.172 -5.431 1.00 0.00 16 LEU A O 20
ATOM 23698 N N . THR A 1 17 ? -10.840 1.724 -3.905 1.00 0.00 17 THR A N 20
ATOM 23699 C CA . THR A 1 17 ? -11.450 3.047 -3.983 1.00 0.00 17 THR A CA 20
ATOM 23700 C C . THR A 1 17 ? -11.054 3.901 -2.778 1.00 0.00 17 THR A C 20
ATOM 23701 O O . THR A 1 17 ? -11.383 3.574 -1.637 1.00 0.00 17 THR A O 20
ATOM 23712 N N . VAL A 1 18 ? -10.339 4.993 -3.039 1.00 0.00 18 VAL A N 20
ATOM 23713 C CA . VAL A 1 18 ? -9.889 5.889 -1.972 1.00 0.00 18 VAL A CA 20
ATOM 23714 C C . VAL A 1 18 ? -9.987 7.345 -2.408 1.00 0.00 18 VAL A C 20
ATOM 23715 O O . VAL A 1 18 ? -10.414 7.641 -3.524 1.00 0.00 18 VAL A O 20
ATOM 23728 N N . THR A 1 19 ? -9.588 8.249 -1.519 1.00 0.00 19 THR A N 20
ATOM 23729 C CA . THR A 1 19 ? -9.617 9.679 -1.811 1.00 0.00 19 THR A CA 20
ATOM 23730 C C . THR A 1 19 ? -8.346 10.349 -1.296 1.00 0.00 19 THR A C 20
ATOM 23731 O O . THR A 1 19 ? -7.603 9.753 -0.519 1.00 0.00 19 THR A O 20
ATOM 23742 N N . PRO A 1 20 ? -8.063 11.589 -1.741 1.00 0.00 20 PRO A N 20
ATOM 23743 C CA . PRO A 1 20 ? -6.876 12.337 -1.298 1.00 0.00 20 PRO A CA 20
ATOM 23744 C C . PRO A 1 20 ? -6.909 12.665 0.198 1.00 0.00 20 PRO A C 20
ATOM 23745 O O . PRO A 1 20 ? -5.898 13.069 0.772 1.00 0.00 20 PRO A O 20
ATOM 23756 N N . GLU A 1 21 ? -8.076 12.488 0.822 1.00 0.00 21 GLU A N 20
ATOM 23757 C CA . GLU A 1 21 ? -8.237 12.758 2.250 1.00 0.00 21 GLU A CA 20
ATOM 23758 C C . GLU A 1 21 ? -7.866 11.534 3.086 1.00 0.00 21 GLU A C 20
ATOM 23759 O O . GLU A 1 21 ? -7.817 11.601 4.316 1.00 0.00 21 GLU A O 20
ATOM 23771 N N . PHE A 1 22 ? -7.600 10.419 2.411 1.00 0.00 22 PHE A N 20
ATOM 23772 C CA . PHE A 1 22 ? -7.226 9.190 3.072 1.00 0.00 22 PHE A CA 20
ATOM 23773 C C . PHE A 1 22 ? -5.744 9.217 3.427 1.00 0.00 22 PHE A C 20
ATOM 23774 O O . PHE A 1 22 ? -4.931 9.785 2.693 1.00 0.00 22 PHE A O 20
ATOM 23791 N N . THR A 1 23 ? -5.395 8.621 4.558 1.00 0.00 23 THR A N 20
ATOM 23792 C CA . THR A 1 23 ? -4.004 8.572 4.989 1.00 0.00 23 THR A CA 20
ATOM 23793 C C . THR A 1 23 ? -3.340 7.303 4.469 1.00 0.00 23 THR A C 20
ATOM 23794 O O . THR A 1 23 ? -4.020 6.408 3.965 1.00 0.00 23 THR A O 20
ATOM 23805 N N . VAL A 1 24 ? -2.015 7.225 4.576 1.00 0.00 24 VAL A N 20
ATOM 23806 C CA . VAL A 1 24 ? -1.292 6.040 4.123 1.00 0.00 24 VAL A CA 20
ATOM 23807 C C . VAL A 1 24 ? -1.632 4.842 5.009 1.00 0.00 24 VAL A C 20
ATOM 23808 O O . VAL A 1 24 ? -1.675 3.703 4.545 1.00 0.00 24 VAL A O 20
ATOM 23821 N N . LYS A 1 25 ? -1.895 5.120 6.287 1.00 0.00 25 LYS A N 20
ATOM 23822 C CA . LYS A 1 25 ? -2.254 4.081 7.247 1.00 0.00 25 LYS A CA 20
ATOM 23823 C C . LYS A 1 25 ? -3.661 3.555 6.976 1.00 0.00 25 LYS A C 20
ATOM 23824 O O . LYS A 1 25 ? -3.938 2.372 7.172 1.00 0.00 25 LYS A O 20
ATOM 23843 N N . GLU A 1 26 ? -4.543 4.447 6.523 1.00 0.00 26 GLU A N 20
ATOM 23844 C CA . GLU A 1 26 ? -5.921 4.080 6.215 1.00 0.00 26 GLU A CA 20
ATOM 23845 C C . GLU A 1 26 ? -5.983 3.230 4.950 1.00 0.00 26 GLU A C 20
ATOM 23846 O O . GLU A 1 26 ? -6.647 2.195 4.923 1.00 0.00 26 GLU A O 20
ATOM 23858 N N . LEU A 1 27 ? -5.300 3.678 3.898 1.00 0.00 27 LEU A N 20
ATOM 23859 C CA . LEU A 1 27 ? -5.258 2.945 2.638 1.00 0.00 27 LEU A CA 20
ATOM 23860 C C . LEU A 1 27 ? -4.653 1.551 2.838 1.00 0.00 27 LEU A C 20
ATOM 23861 O O . LEU A 1 27 ? -5.083 0.581 2.211 1.00 0.00 27 LEU A O 20
ATOM 23877 N N . ALA A 1 28 ? -3.660 1.460 3.726 1.00 0.00 28 ALA A N 20
ATOM 23878 C CA . ALA A 1 28 ? -2.983 0.199 4.012 1.00 0.00 28 ALA A CA 20
ATOM 23879 C C . ALA A 1 28 ? -3.872 -0.771 4.793 1.00 0.00 28 ALA A C 20
ATOM 23880 O O . ALA A 1 28 ? -3.833 -1.975 4.548 1.00 0.00 28 ALA A O 20
ATOM 23887 N N . GLU A 1 29 ? -4.674 -0.249 5.725 1.00 0.00 29 GLU A N 20
ATOM 23888 C CA . GLU A 1 29 ? -5.557 -1.090 6.538 1.00 0.00 29 GLU A CA 20
ATOM 23889 C C . GLU A 1 29 ? -6.723 -1.650 5.714 1.00 0.00 29 GLU A C 20
ATOM 23890 O O . GLU A 1 29 ? -7.281 -2.696 6.051 1.00 0.00 29 GLU A O 20
ATOM 23902 N N . GLU A 1 30 ? -7.081 -0.955 4.633 1.00 0.00 30 GLU A N 20
ATOM 23903 C CA . GLU A 1 30 ? -8.175 -1.387 3.764 1.00 0.00 30 GLU A CA 20
ATOM 23904 C C . GLU A 1 30 ? -7.757 -2.593 2.922 1.00 0.00 30 GLU A C 20
ATOM 23905 O O . GLU A 1 30 ? -8.454 -3.606 2.890 1.00 0.00 30 GLU A O 20
ATOM 23917 N N . ILE A 1 31 ? -6.607 -2.480 2.256 1.00 0.00 31 ILE A N 20
ATOM 23918 C CA . ILE A 1 31 ? -6.096 -3.556 1.404 1.00 0.00 31 ILE A CA 20
ATOM 23919 C C . ILE A 1 31 ? -5.636 -4.773 2.223 1.00 0.00 31 ILE A C 20
ATOM 23920 O O . ILE A 1 31 ? -5.811 -5.916 1.796 1.00 0.00 31 ILE A O 20
ATOM 23936 N N . ALA A 1 32 ? -5.067 -4.522 3.405 1.00 0.00 32 ALA A N 20
ATOM 23937 C CA . ALA A 1 32 ? -4.573 -5.593 4.272 1.00 0.00 32 ALA A CA 20
ATOM 23938 C C . ALA A 1 32 ? -5.712 -6.426 4.853 1.00 0.00 32 ALA A C 20
ATOM 23939 O O . ALA A 1 32 ? -5.530 -7.605 5.154 1.00 0.00 32 ALA A O 20
ATOM 23946 N N . ARG A 1 33 ? -6.879 -5.805 5.013 1.00 0.00 33 ARG A N 20
ATOM 23947 C CA . ARG A 1 33 ? -8.048 -6.483 5.566 1.00 0.00 33 ARG A CA 20
ATOM 23948 C C . ARG A 1 33 ? -8.588 -7.563 4.624 1.00 0.00 33 ARG A C 20
ATOM 23949 O O . ARG A 1 33 ? -9.095 -8.591 5.076 1.00 0.00 33 ARG A O 20
ATOM 23970 N N . ARG A 1 34 ? -8.476 -7.326 3.317 1.00 0.00 34 ARG A N 20
ATOM 23971 C CA . ARG A 1 34 ? -8.978 -8.272 2.321 1.00 0.00 34 ARG A CA 20
ATOM 23972 C C . ARG A 1 34 ? -7.956 -9.365 2.004 1.00 0.00 34 ARG A C 20
ATOM 23973 O O . ARG A 1 34 ? -8.313 -10.416 1.473 1.00 0.00 34 ARG A O 20
ATOM 23994 N N . LEU A 1 35 ? -6.690 -9.119 2.334 1.00 0.00 35 LEU A N 20
ATOM 23995 C CA . LEU A 1 35 ? -5.636 -10.096 2.071 1.00 0.00 35 LEU A CA 20
ATOM 23996 C C . LEU A 1 35 ? -5.306 -10.912 3.322 1.00 0.00 35 LEU A C 20
ATOM 23997 O O . LEU A 1 35 ? -4.708 -11.984 3.231 1.00 0.00 35 LEU A O 20
ATOM 24013 N N . GLY A 1 36 ? -5.703 -10.399 4.484 1.00 0.00 36 GLY A N 20
ATOM 24014 C CA . GLY A 1 36 ? -5.452 -11.092 5.736 1.00 0.00 36 GLY A CA 20
ATOM 24015 C C . GLY A 1 36 ? -4.027 -10.931 6.231 1.00 0.00 36 GLY A C 20
ATOM 24016 O O . GLY A 1 36 ? -3.426 -11.886 6.721 1.00 0.00 36 GLY A O 20
ATOM 24020 N N . LEU A 1 37 ? -3.485 -9.720 6.109 1.00 0.00 37 LEU A N 20
ATOM 24021 C CA . LEU A 1 37 ? -2.120 -9.441 6.550 1.00 0.00 37 LEU A CA 20
ATOM 24022 C C . LEU A 1 37 ? -2.075 -8.207 7.444 1.00 0.00 37 LEU A C 20
ATOM 24023 O O . LEU A 1 37 ? -3.095 -7.555 7.679 1.00 0.00 37 LEU A O 20
ATOM 24039 N N . SER A 1 38 ? -0.881 -7.890 7.934 1.00 0.00 38 SER A N 20
ATOM 24040 C CA . SER A 1 38 ? -0.685 -6.737 8.807 1.00 0.00 38 SER A CA 20
ATOM 24041 C C . SER A 1 38 ? -0.163 -5.538 8.015 1.00 0.00 38 SER A C 20
ATOM 24042 O O . SER A 1 38 ? 0.791 -5.664 7.251 1.00 0.00 38 SER A O 20
ATOM 24050 N N . PRO A 1 39 ? -0.782 -4.354 8.197 1.00 0.00 39 PRO A N 20
ATOM 24051 C CA . PRO A 1 39 ? -0.389 -3.124 7.485 1.00 0.00 39 PRO A CA 20
ATOM 24052 C C . PRO A 1 39 ? 1.033 -2.656 7.811 1.00 0.00 39 PRO A C 20
ATOM 24053 O O . PRO A 1 39 ? 1.662 -1.968 7.007 1.00 0.00 39 PRO A O 20
ATOM 24064 N N . GLU A 1 40 ? 1.528 -3.032 8.990 1.00 0.00 40 GLU A N 20
ATOM 24065 C CA . GLU A 1 40 ? 2.870 -2.646 9.432 1.00 0.00 40 GLU A CA 20
ATOM 24066 C C . GLU A 1 40 ? 3.962 -3.449 8.716 1.00 0.00 40 GLU A C 20
ATOM 24067 O O . GLU A 1 40 ? 5.137 -3.074 8.739 1.00 0.00 40 GLU A O 20
ATOM 24079 N N . ASP A 1 41 ? 3.566 -4.553 8.080 1.00 0.00 41 ASP A N 20
ATOM 24080 C CA . ASP A 1 41 ? 4.511 -5.411 7.365 1.00 0.00 41 ASP A CA 20
ATOM 24081 C C . ASP A 1 41 ? 4.545 -5.083 5.875 1.00 0.00 41 ASP A C 20
ATOM 24082 O O . ASP A 1 41 ? 5.563 -5.282 5.209 1.00 0.00 41 ASP A O 20
ATOM 24091 N N . ILE A 1 42 ? 3.428 -4.578 5.353 1.00 0.00 42 ILE A N 20
ATOM 24092 C CA . ILE A 1 42 ? 3.335 -4.222 3.941 1.00 0.00 42 ILE A CA 20
ATOM 24093 C C . ILE A 1 42 ? 3.781 -2.786 3.709 1.00 0.00 42 ILE A C 20
ATOM 24094 O O . ILE A 1 42 ? 3.243 -1.853 4.307 1.00 0.00 42 ILE A O 20
ATOM 24110 N N . LYS A 1 43 ? 4.762 -2.618 2.835 1.00 0.00 43 LYS A N 20
ATOM 24111 C CA . LYS A 1 43 ? 5.272 -1.296 2.514 1.00 0.00 43 LYS A CA 20
ATOM 24112 C C . LYS A 1 43 ? 4.894 -0.913 1.093 1.00 0.00 43 LYS A C 20
ATOM 24113 O O . LYS A 1 43 ? 4.971 -1.733 0.176 1.00 0.00 43 LYS A O 20
ATOM 24132 N N . LEU A 1 44 ? 4.481 0.333 0.920 1.00 0.00 44 LEU A N 20
ATOM 24133 C CA . LEU A 1 44 ? 4.091 0.832 -0.390 1.00 0.00 44 LEU A CA 20
ATOM 24134 C C . LEU A 1 44 ? 5.289 1.453 -1.091 1.00 0.00 44 LEU A C 20
ATOM 24135 O O . LEU A 1 44 ? 6.039 2.225 -0.491 1.00 0.00 44 LEU A O 20
ATOM 24151 N N . THR A 1 45 ? 5.475 1.105 -2.357 1.00 0.00 45 THR A N 20
ATOM 24152 C CA . THR A 1 45 ? 6.589 1.624 -3.136 1.00 0.00 45 THR A CA 20
ATOM 24153 C C . THR A 1 45 ? 6.114 2.235 -4.449 1.00 0.00 45 THR A C 20
ATOM 24154 O O . THR A 1 45 ? 5.364 1.615 -5.204 1.00 0.00 45 THR A O 20
ATOM 24165 N N . HIS A 1 46 ? 6.551 3.463 -4.707 1.00 0.00 46 HIS A N 20
ATOM 24166 C CA . HIS A 1 46 ? 6.185 4.169 -5.925 1.00 0.00 46 HIS A CA 20
ATOM 24167 C C . HIS A 1 46 ? 7.427 4.744 -6.601 1.00 0.00 46 HIS A C 20
ATOM 24168 O O . HIS A 1 46 ? 8.189 5.481 -5.977 1.00 0.00 46 HIS A O 20
ATOM 24183 N N . ASN A 1 47 ? 7.612 4.383 -7.877 1.00 0.00 47 ASN A N 20
ATOM 24184 C CA . ASN A 1 47 ? 8.750 4.829 -8.705 1.00 0.00 47 ASN A CA 20
ATOM 24185 C C . ASN A 1 47 ? 10.110 4.703 -7.994 1.00 0.00 47 ASN A C 20
ATOM 24186 O O . ASN A 1 47 ? 11.027 5.488 -8.240 1.00 0.00 47 ASN A O 20
ATOM 24197 N N . GLY A 1 48 ? 10.240 3.692 -7.133 1.00 0.00 48 GLY A N 20
ATOM 24198 C CA . GLY A 1 48 ? 11.495 3.473 -6.425 1.00 0.00 48 GLY A CA 20
ATOM 24199 C C . GLY A 1 48 ? 11.596 4.223 -5.109 1.00 0.00 48 GLY A C 20
ATOM 24200 O O . GLY A 1 48 ? 12.697 4.473 -4.621 1.00 0.00 48 GLY A O 20
ATOM 24204 N N . LYS A 1 49 ? 10.453 4.576 -4.532 1.00 0.00 49 LYS A N 20
ATOM 24205 C CA . LYS A 1 49 ? 10.422 5.301 -3.263 1.00 0.00 49 LYS A CA 20
ATOM 24206 C C . LYS A 1 49 ? 9.433 4.659 -2.298 1.00 0.00 49 LYS A C 20
ATOM 24207 O O . LYS A 1 49 ? 8.315 4.313 -2.677 1.00 0.00 49 LYS A O 20
ATOM 24226 N N . THR A 1 50 ? 9.854 4.507 -1.047 1.00 0.00 50 THR A N 20
ATOM 24227 C CA . THR A 1 50 ? 9.014 3.902 -0.022 1.00 0.00 50 THR A CA 20
ATOM 24228 C C . THR A 1 50 ? 8.161 4.947 0.687 1.00 0.00 50 THR A C 20
ATOM 24229 O O . THR A 1 50 ? 8.558 6.106 0.826 1.00 0.00 50 THR A O 20
ATOM 24240 N N . LEU A 1 51 ? 6.987 4.519 1.131 1.00 0.00 51 LEU A N 20
ATOM 24241 C CA . LEU A 1 51 ? 6.049 5.402 1.818 1.00 0.00 51 LEU A CA 20
ATOM 24242 C C . LEU A 1 51 ? 5.757 4.900 3.228 1.00 0.00 51 LEU A C 20
ATOM 24243 O O . LEU A 1 51 ? 5.541 3.703 3.437 1.00 0.00 51 LEU A O 20
ATOM 24259 N N . ASP A 1 52 ? 5.748 5.818 4.193 1.00 0.00 52 ASP A N 20
ATOM 24260 C CA . ASP A 1 52 ? 5.476 5.459 5.581 1.00 0.00 52 ASP A CA 20
ATOM 24261 C C . ASP A 1 52 ? 3.993 5.661 5.913 1.00 0.00 52 ASP A C 20
ATOM 24262 O O . ASP A 1 52 ? 3.363 6.585 5.400 1.00 0.00 52 ASP A O 20
ATOM 24271 N N . PRO A 1 53 ? 3.420 4.795 6.778 1.00 0.00 53 PRO A N 20
ATOM 24272 C CA . PRO A 1 53 ? 2.001 4.868 7.173 1.00 0.00 53 PRO A CA 20
ATOM 24273 C C . PRO A 1 53 ? 1.643 6.121 7.976 1.00 0.00 53 PRO A C 20
ATOM 24274 O O . PRO A 1 53 ? 0.480 6.519 8.024 1.00 0.00 53 PRO A O 20
ATOM 24285 N N . SER A 1 54 ? 2.643 6.734 8.605 1.00 0.00 54 SER A N 20
ATOM 24286 C CA . SER A 1 54 ? 2.426 7.927 9.425 1.00 0.00 54 SER A CA 20
ATOM 24287 C C . SER A 1 54 ? 2.163 9.173 8.580 1.00 0.00 54 SER A C 20
ATOM 24288 O O . SER A 1 54 ? 1.499 10.105 9.032 1.00 0.00 54 SER A O 20
ATOM 24296 N N . LEU A 1 55 ? 2.681 9.189 7.356 1.00 0.00 55 LEU A N 20
ATOM 24297 C CA . LEU A 1 55 ? 2.521 10.316 6.476 1.00 0.00 55 LEU A CA 20
ATOM 24298 C C . LEU A 1 55 ? 1.197 10.262 5.719 1.00 0.00 55 LEU A C 20
ATOM 24299 O O . LEU A 1 55 ? 0.354 9.397 5.966 1.00 0.00 55 LEU A O 20
ATOM 24315 N N . THR A 1 56 ? 1.023 11.204 4.801 1.00 0.00 56 THR A N 20
ATOM 24316 C CA . THR A 1 56 ? -0.195 11.292 4.004 1.00 0.00 56 THR A CA 20
ATOM 24317 C C . THR A 1 56 ? 0.088 11.020 2.529 1.00 0.00 56 THR A C 20
ATOM 24318 O O . THR A 1 56 ? 1.220 11.170 2.065 1.00 0.00 56 THR A O 20
ATOM 24329 N N . LEU A 1 57 ? -0.950 10.618 1.799 1.00 0.00 57 LEU A N 20
ATOM 24330 C CA . LEU A 1 57 ? -0.830 10.306 0.376 1.00 0.00 57 LEU A CA 20
ATOM 24331 C C . LEU A 1 57 ? -0.664 11.571 -0.471 1.00 0.00 57 LEU A C 20
ATOM 24332 O O . LEU A 1 57 ? 0.009 11.552 -1.503 1.00 0.00 57 LEU A O 20
ATOM 24348 N N . ALA A 1 58 ? -1.277 12.665 -0.023 1.00 0.00 58 ALA A N 20
ATOM 24349 C CA . ALA A 1 58 ? -1.216 13.934 -0.747 1.00 0.00 58 ALA A CA 20
ATOM 24350 C C . ALA A 1 58 ? 0.133 14.637 -0.572 1.00 0.00 58 ALA A C 20
ATOM 24351 O O . ALA A 1 58 ? 0.425 15.603 -1.279 1.00 0.00 58 ALA A O 20
ATOM 24358 N N . GLU A 1 59 ? 0.949 14.155 0.365 1.00 0.00 59 GLU A N 20
ATOM 24359 C CA . GLU A 1 59 ? 2.261 14.744 0.615 1.00 0.00 59 GLU A CA 20
ATOM 24360 C C . GLU A 1 59 ? 3.288 14.202 -0.373 1.00 0.00 59 GLU A C 20
ATOM 24361 O O . GLU A 1 59 ? 4.256 14.878 -0.718 1.00 0.00 59 GLU A O 20
ATOM 24373 N N . TYR A 1 60 ? 3.054 12.974 -0.828 1.00 0.00 60 TYR A N 20
ATOM 24374 C CA . TYR A 1 60 ? 3.947 12.312 -1.759 1.00 0.00 60 TYR A CA 20
ATOM 24375 C C . TYR A 1 60 ? 3.645 12.698 -3.208 1.00 0.00 60 TYR A C 20
ATOM 24376 O O . TYR A 1 60 ? 4.498 12.547 -4.083 1.00 0.00 60 TYR A O 20
ATOM 24394 N N . GLY A 1 61 ? 2.437 13.205 -3.454 1.00 0.00 61 GLY A N 20
ATOM 24395 C CA . GLY A 1 61 ? 2.057 13.608 -4.797 1.00 0.00 61 GLY A CA 20
ATOM 24396 C C . GLY A 1 61 ? 1.556 12.452 -5.644 1.00 0.00 61 GLY A C 20
ATOM 24397 O O . GLY A 1 61 ? 1.949 12.312 -6.800 1.00 0.00 61 GLY A O 20
ATOM 24401 N N . ILE A 1 62 ? 0.684 11.625 -5.069 1.00 0.00 62 ILE A N 20
ATOM 24402 C CA . ILE A 1 62 ? 0.137 10.475 -5.787 1.00 0.00 62 ILE A CA 20
ATOM 24403 C C . ILE A 1 62 ? -1.241 10.783 -6.371 1.00 0.00 62 ILE A C 20
ATOM 24404 O O . ILE A 1 62 ? -2.045 11.483 -5.756 1.00 0.00 62 ILE A O 20
ATOM 24420 N N . THR A 1 63 ? -1.501 10.249 -7.563 1.00 0.00 63 THR A N 20
ATOM 24421 C CA . THR A 1 63 ? -2.775 10.456 -8.239 1.00 0.00 63 THR A CA 20
ATOM 24422 C C . THR A 1 63 ? -3.438 9.121 -8.585 1.00 0.00 63 THR A C 20
ATOM 24423 O O . THR A 1 63 ? -2.757 8.101 -8.706 1.00 0.00 63 THR A O 20
ATOM 24434 N N . PRO A 1 64 ? -4.777 9.106 -8.736 1.00 0.00 64 PRO A N 20
ATOM 24435 C CA . PRO A 1 64 ? -5.522 7.886 -9.071 1.00 0.00 64 PRO A CA 20
ATOM 24436 C C . PRO A 1 64 ? -5.274 7.432 -10.506 1.00 0.00 64 PRO A C 20
ATOM 24437 O O . PRO A 1 64 ? -5.087 8.258 -11.403 1.00 0.00 64 PRO A O 20
ATOM 24448 N N . GLY A 1 65 ? -5.285 6.120 -10.714 1.00 0.00 65 GLY A N 20
ATOM 24449 C CA . GLY A 1 65 ? -5.056 5.576 -12.039 1.00 0.00 65 GLY A CA 20
ATOM 24450 C C . GLY A 1 65 ? -3.619 5.142 -12.256 1.00 0.00 65 GLY A C 20
ATOM 24451 O O . GLY A 1 65 ? -3.220 4.851 -13.381 1.00 0.00 65 GLY A O 20
ATOM 24455 N N . SER A 1 66 ? -2.838 5.099 -11.178 1.00 0.00 66 SER A N 20
ATOM 24456 C CA . SER A 1 66 ? -1.440 4.696 -11.268 1.00 0.00 66 SER A CA 20
ATOM 24457 C C . SER A 1 66 ? -1.235 3.301 -10.689 1.00 0.00 66 SER A C 20
ATOM 24458 O O . SER A 1 66 ? -2.038 2.825 -9.883 1.00 0.00 66 SER A O 20
ATOM 24466 N N . THR A 1 67 ? -0.157 2.649 -11.111 1.00 0.00 67 THR A N 20
ATOM 24467 C CA . THR A 1 67 ? 0.167 1.311 -10.638 1.00 0.00 67 THR A CA 20
ATOM 24468 C C . THR A 1 67 ? 1.064 1.382 -9.409 1.00 0.00 67 THR A C 20
ATOM 24469 O O . THR A 1 67 ? 2.143 1.973 -9.452 1.00 0.00 67 THR A O 20
ATOM 24480 N N . ILE A 1 68 ? 0.608 0.789 -8.310 1.00 0.00 68 ILE A N 20
ATOM 24481 C CA . ILE A 1 68 ? 1.379 0.798 -7.069 1.00 0.00 68 ILE A CA 20
ATOM 24482 C C . ILE A 1 68 ? 1.898 -0.598 -6.737 1.00 0.00 68 ILE A C 20
ATOM 24483 O O . ILE A 1 68 ? 1.136 -1.559 -6.691 1.00 0.00 68 ILE A O 20
ATOM 24499 N N . THR A 1 69 ? 3.204 -0.691 -6.502 1.00 0.00 69 THR A N 20
ATOM 24500 C CA . THR A 1 69 ? 3.843 -1.949 -6.176 1.00 0.00 69 THR A CA 20
ATOM 24501 C C . THR A 1 69 ? 4.104 -2.036 -4.680 1.00 0.00 69 THR A C 20
ATOM 24502 O O . THR A 1 69 ? 4.528 -1.061 -4.062 1.00 0.00 69 THR A O 20
ATOM 24513 N N . LEU A 1 70 ? 3.848 -3.198 -4.096 1.00 0.00 70 LEU A N 20
ATOM 24514 C CA . LEU A 1 70 ? 4.055 -3.387 -2.665 1.00 0.00 70 LEU A CA 20
ATOM 24515 C C . LEU A 1 70 ? 5.235 -4.317 -2.388 1.00 0.00 70 LEU A C 20
ATOM 24516 O O . LEU A 1 70 ? 5.668 -5.070 -3.263 1.00 0.00 70 LEU A O 20
ATOM 24532 N N . GLU A 1 71 ? 5.746 -4.250 -1.162 1.00 0.00 71 GLU A N 20
ATOM 24533 C CA . GLU A 1 71 ? 6.869 -5.080 -0.737 1.00 0.00 71 GLU A CA 20
ATOM 24534 C C . GLU A 1 71 ? 6.641 -5.592 0.683 1.00 0.00 71 GLU A C 20
ATOM 24535 O O . GLU A 1 71 ? 6.239 -4.835 1.569 1.00 0.00 71 GLU A O 20
ATOM 24547 N N . ILE A 1 72 ? 6.890 -6.881 0.892 1.00 0.00 72 ILE A N 20
ATOM 24548 C CA . ILE A 1 72 ? 6.711 -7.498 2.205 1.00 0.00 72 ILE A CA 20
ATOM 24549 C C . ILE A 1 72 ? 8.063 -7.854 2.814 1.00 0.00 72 ILE A C 20
ATOM 24550 O O . ILE A 1 72 ? 8.992 -8.238 2.101 1.00 0.00 72 ILE A O 20
ATOM 24566 N N . LYS A 1 73 ? 8.166 -7.722 4.129 1.00 0.00 73 LYS A N 20
ATOM 24567 C CA . LYS A 1 73 ? 9.406 -8.029 4.834 1.00 0.00 73 LYS A CA 20
ATOM 24568 C C . LYS A 1 73 ? 9.229 -9.243 5.741 1.00 0.00 73 LYS A C 20
ATOM 24569 O O . LYS A 1 73 ? 8.154 -9.460 6.301 1.00 0.00 73 LYS A O 20
ATOM 24588 N N . LYS A 1 74 ? 10.289 -10.028 5.878 1.00 0.00 74 LYS A N 20
ATOM 24589 C CA . LYS A 1 74 ? 10.254 -11.221 6.717 1.00 0.00 74 LYS A CA 20
ATOM 24590 C C . LYS A 1 74 ? 11.212 -11.081 7.898 1.00 0.00 74 LYS A C 20
ATOM 24591 O O . LYS A 1 74 ? 12.254 -10.431 7.791 1.00 0.00 74 LYS A O 20
ATOM 24610 N N . LYS A 1 75 ? 10.849 -11.686 9.024 1.00 0.00 75 LYS A N 20
ATOM 24611 C CA . LYS A 1 75 ? 11.675 -11.633 10.230 1.00 0.00 75 LYS A CA 20
ATOM 24612 C C . LYS A 1 75 ? 11.896 -13.035 10.791 1.00 0.00 75 LYS A C 20
ATOM 24613 O O . LYS A 1 75 ? 11.071 -13.927 10.592 1.00 0.00 75 LYS A O 20
ATOM 24632 N N . GLY A 1 76 ? 13.014 -13.226 11.489 1.00 0.00 76 GLY A N 20
ATOM 24633 C CA . GLY A 1 76 ? 13.313 -14.524 12.071 1.00 0.00 76 GLY A CA 20
ATOM 24634 C C . GLY A 1 76 ? 14.788 -14.865 12.008 1.00 0.00 76 GLY A C 20
ATOM 24635 O O . GLY A 1 76 ? 15.429 -15.060 13.039 1.00 0.00 76 GLY A O 20
ATOM 24639 N N . GLY A 1 77 ? 15.320 -14.938 10.793 1.00 0.00 77 GLY A N 20
ATOM 24640 C CA . GLY A 1 77 ? 16.726 -15.258 10.613 1.00 0.00 77 GLY A CA 20
ATOM 24641 C C . GLY A 1 77 ? 17.007 -15.859 9.252 1.00 0.00 77 GLY A C 20
ATOM 24642 O O . GLY A 1 77 ? 17.698 -16.873 9.146 1.00 0.00 77 GLY A O 20
ATOM 24646 N N . LEU A 1 78 ? 16.471 -15.231 8.211 1.00 0.00 78 LEU A N 20
ATOM 24647 C CA . LEU A 1 78 ? 16.662 -15.705 6.844 1.00 0.00 78 LEU A CA 20
ATOM 24648 C C . LEU A 1 78 ? 17.075 -14.559 5.922 1.00 0.00 78 LEU A C 20
ATOM 24649 O O . LEU A 1 78 ? 16.417 -13.520 5.877 1.00 0.00 78 LEU A O 20
ATOM 24665 N N . GLU A 1 79 ? 18.169 -14.759 5.194 1.00 0.00 79 GLU A N 20
ATOM 24666 C CA . GLU A 1 79 ? 18.675 -13.748 4.270 1.00 0.00 79 GLU A CA 20
ATOM 24667 C C . GLU A 1 79 ? 18.914 -14.351 2.889 1.00 0.00 79 GLU A C 20
ATOM 24668 O O . GLU A 1 79 ? 18.318 -13.850 1.914 1.00 0.00 79 GLU A O 20
#